Protein 1ZMB (pdb70)

Radius of gyration: 40.84 Å; Cα contacts (8 Å, |Δi|>4): 3508; chains: 6; bounding box: 86×96×125 Å

CATH classification: 3.40.50.1110 (+1 more: 6.10.170.10)

Secondary structure (DSSP, 8-state):
-EEE--BS-----B-TTS-----TTB--BTTB-----SS-SSTT--B-HHHHHHHHHHHS-SSS-EEE-----TT--GGGG-TTSHHHHHHHHHHHH---SEEEEEEEB--GGGSSSS-STTHHHHHHHHHHHHHHHTT-SSS-EEEE---TTTTTSGGGTT-TTHHHHHHHHHHHHHHSTTEEEE--TT--B-TTSSSBPHHHHHHHHHHHHHHHHHT--B-S--TTHHHHHHHHHHSPPPHHHHHHHH--TTTTSS-HHHHHHH--TTT---/-EEE--BS-----B-TTS-----TTB--BTTB-----SS-SSTT--B-HHHHHHHHHHHS-SSS-EEE-----TT--GGGG-TTSHHHHHHHHHHHH---SEEEEEEEB--GGGSSSS-STTHHHHHHHHHHHHHHHTT-SSS-EEEE---TTTTTSGGGTT-TTHHHHHHHHHHHHHHSTTEEEE--TT--B-TTSSSBPHHHHHHHHHHHHHHHHHT--B-S--TTHHHHHHHHHHSPPPHHHHHHHH--TTTTSS-HHHHHHH--TTT---/-EEE--BS-----B-GGG-----TTB--BTTB-----SS-SSTT--B-HHHHHHHHHHHS-SSS-EEE-----TT--GGGG-TTSHHHHHHHHHHHH---SEEEEEEEB--GGGSSSS-STTHHHHHHHHHHHHHHHTT-SSS-EEEE---TTTTTSGGGTT-TTHHHHHHHHHHHHHHSTTEEEE--TT--B-TTSSSBPHHHHHHHHHHHHHHHHHT--B-S--TTHHHHHHHHHHSPPPHHHHHHHH--TTTTSS-HHHHHHH--TTT---/-EEE--BS-----B-TTS-----TTB--BTTB-----SS-SSTT--B-HHHHHHHHHHHS-SSS-EEE-----TT--GGGG-TTSHHHHHHHHHHHH---SEEEEEEEB--GGGSSSS-STTHHHHHHHHHHHHHHHTT-SSS-EEEE---TTTTTSGGGTT-TTHHHHHHHHHHHHHHSTTEEEE--TT--B-TTSSSBPHHHHHHHHHHHHHHHHHT--B-S--TTHHHHHHHHHHSPPPHHHHHHHH--TTTTSS-HHHHHHH--TTT---/-EEE--BS-----B-TTS-----TTB--BTTB-----SS-SSTT--B-HHHHHHHHHHHS-SSS-EEE-----TT--GGGG-TTSHHHHHHHHHHHH---SEEEEEEEB--GGGSSSS-STTHHHHHHHHHHHHHHHTT-SSS-EEEE---TTTTTSGGGTT-TTHHHHHHHHHHHHHHSTTEEEE--TT--B-TTSSSBPHHHHHHHHHHHHHHHHHT--B-S--TTHHHHHHHHHHSPPPHHHHHHHH--TTTTSS-HHHHHHH--TTT---/-EEE--BS-----B-GGG-----TTB--BTTB-----SS-SSTT--B-HHHHHHHHHHHS-SSS-EEE-----TT--GGGG-TTSHHHHHHHHHHHH---SEEEEEEEB--GGGSSSS-STTHHHHHHHHHHHHHHHTT-SSS-EEEE---TTTTTSGGGTT-TTHHHHHHHHHHHHHHSTTEEEE--TT--B-TTSSSBPHHHHHHHHHHHHHHHHHT--B-S--TTHHHHHHHHHHSPPPHHHHHHHH--TTTTSS-HHHHHHH--TTT---

Organism: Clostridium acetobutylicum (strain ATCC 824 / DSM 792 / JCM 1419 / IAM 19013 / LMG 5710 / NBRC 13948 / NRRL B-527 / VKM B-1787 / 2291 / W) (NCBI:txid272562)

Sequence (1644 aa):
VKSFLLGQSNAGRGFINEVPIYNERIQLRNGRWQTEPINYDRPVSGISLAGSFADAWSQKNQEDIIGLIPCAEGGSSIDEWALDGVLFRHALTEAKFAESSELTGILWHQGESDSLNGNYKVYYKKLLLIIEALRKELNVPDIPIIIGGLGDFLGKERFGKGCTEYNFINKELQKFAFEQDNCYFVTASGLTCNPDGIHIDAISQRKFGLRYFEAFFNRKHVLEPLINENELLNLNYARTHTKAEKIYIKSDFALGKISYDEFTSELKINNDLEVKSFLLGQSNAGRGFINEVPIYNERIQLRNGRWQTEPINYDRPVSGISLAGSFADAWSQKNQEDIIGLIPCAEGGSSIDEWALDGVLFRHALTEAKFAESSELTGILWHQGESDSLNGNYKVYYKKLLLIIEALRKELNVPDIPIIIGGLGDFLGKERFGKGCTEYNFINKELQKFAFEQDNCYFVTASGLTCNPDGIHIDAISQRKFGLRYFEAFFNRKHVLEPLINENELLNLNYARTHTKAEKIYIKSDFALGKISYDEFTSELKINNDLEVKSFLLGQSNAGRGFINEVPIYNERIQLRNGRWQTEPINYDRPVSGISLAGSFADAWSQKNQEDIIGLIPCAEGGSSIDEWALDGVLFRHALTEAKFAESSELTGILWHQGESDSLNGNYKVYYKKLLLIIEALRKELNVPDIPIIIGGLGDFLGKERFGKGCTEYNFINKELQKFAFEQDNCYFVTASGLTCNPDGIHIDAISQRKFGLRYFEAFFNRKHVLEPLINENELLNLNYARTHTKAEKIYIKSDFALGKISYDEFTSELKINNDLEVKSFLLGQSNAGRGFINEVPIYNERIQLRNGRWQTEPINYDRPVSGISLAGSFADAWSQKNQEDIIGLIPCAEGGSSIDEWALDGVLFRHALTEAKFAESSELTGILWHQGESDSLNGNYKVYYKKLLLIIEALRKELNVPDIPIIIGGLGDFLGKERFGKGCTEYNFINKELQKFAFEQDNCYFVTASGLTCNPDGIHIDAISQRKFGLRYFEAFFNRKHVLEPLINENELLNLNYARTHTKAEKIYIKSDFALGKISYDEFTSELKINNDLEVKSFLLGQSNAGRGFINEVPIYNERIQLRNGRWQTEPINYDRPVSGISLAGSFADAWSQKNQEDIIGLIPCAEGGSSIDEWALDGVLFRHALTEAKFAESSELTGILWHQGESDSLNGNYKVYYKKLLLIIEALRKELNVPDIPIIIGGLGDFLGKERFGKGCTEYNFINKELQKFAFEQDNCYFVTASGLTCNPDGIHIDAISQRKFGLRYFEAFFNRKHVLEPLINENELLNLNYARTHTKAEKIYIKSDFALGKISYDEFTSELKINNDLEVKSFLLGQSNAGRGFINEVPIYNERIQLRNGRWQTEPINYDRPVSGISLAGSFADAWSQKNQEDIIGLIPCAEGGSSIDEWALDGVLFRHALTEAKFAESSELTGILWHQGESDSLNGNYKVYYKKLLLIIEALRKELNVPDIPIIIGGLGDFLGKERFGKGCTEYNFINKELQKFAFEQDNCYFVTASGLTCNPDGIHIDAISQRKFGLRYFEAFFNRKHVLEPLINENELLNLNYARTHTKAEKIYIKSDFALGKISYDEFTSELKINNDLE

Nearest PDB structures (foldseek):
  1zmb-assembly2_C  TM=1.004E+00  e=2.781E-54  Clostridium acetobutylicum ATCC 824
  2apj-assembly4_D  TM=8.882E-01  e=4.338E-16  Arabidopsis thaliana
  2apj-assembly3_C  TM=8.773E-01  e=2.394E-16  Arabidopsis thaliana
  7kmm-assembly2_B  TM=7.287E-01  e=2.944E-07  Xanthomonas citri pv. citri str. 306
  2plk-assembly1_A  TM=4.504E-01  e=3.111E+00  Vibrio vulnificus CMCP6

B-factor: mean 34.11, std 11.53, range [1.0, 96.58]

Solvent-accessible surface area: 66668 Å² total

Foldseek 3Di:
DAEEAEAALLLAQAAQVVDDDFDPLEWDDPLDIDDPNPQPQDVRRGAALQRLLQLLVCVVPVPHGYYYQHLYYHLDALVCCAPVHDSVVVRLVSVVSVVVHHHQEYEYEYCLNPLADDVLVCSLVSVVNSVVCCCVSVVPVARAYEYEAADPLALPDAPRVRRNNSVSNRVSLCVSQVPDHRYEYFYLPPFDADRNSGHTHNLSSNQSSVSRNVCNVVVYYHPDRDDCSPVVSVVSVPDDDDLVRQLVVLCVVVVPVDDPVVSVVSNVSVPDDD/DAEEAEAALLLAQAAQVVDDDFDPLEWDDPLDIDDPNPQPQDVRRGAALQRLLQLLVCVVPVPHGYYYQHLYYHLDALVCCAPVHDSVVVRLVSVVSVVVHHHQEYEYEYCLNPLADDVLVCSLVSVVNSVVCCCVSVVPVARAYEYEAADPLALPDAPRVRRNNSVSNRVSQCVSQVPDHRYEYFYLPPFDADNNSGHTHNLSSNQSSVSRNVCNVVVYYHPDRDDCSPVVSVVSVPDDDDLVRQLVVLCVVVVPVDDPVVSVVSNVSVPDDD/DAEEAEAALLLAQAAQVVDDDFDPLEWDDPLDIDDPNPQPQDPRRGAALQRLLQLLVCVVPVPHGYYYQHLYYHLDALVCCACVHDSVVVRLVSVVSNVVHHHQEYEYEYPLNPLADDVLVCSLVSVCNSVVCCCVSVVPVARAYEYEAADPLALPDAPRVRRNNSVSNRVSQCVSQVPDHRYEYFYLPPFDADNNSGHTHNLSSNQSSVSRNVCNVVVYYHPDRDDCSPVVSVVSVPDDDDLVRQLVVLVVVVVPVDDPVVSVVSNVSVVDDD/DAEEAEAALLLAQAAQVVDDDFDPLEWDDPLDIDDPNPQPQDVRRGAALQRLLQLLVCVVPVPHGYYYQHLYYHLDALVCCACVHDSVVVRLVSVVSVVVHHHQEYEYEYPLNPLADDVLVCSLVSVVNSVVCVCVSNVPVARAYEYEAADPLALPDAPRVRRNNSVSNRVSQCVSQVPDHRYEYFYLPPFDADNNSGHTHNLSSNQSSVSRNVCNVVVYYHPDRDDCSPVVSVVSVPDDDDLVRQLVVLVVVVVPVDDPVVSVVSNVSVPDDD/DAEEAEAALLLAQAAQVVDDAFDPLEWDDPLDIDDPNPQPQDVRRGAALVRLLQLLVCVVPVPHGYYYQHLYYHLDALVCCACVHDSVVVRLVSVVSVVVHHHQEYEYEYCLNPLADDVLVCSLVSVVNSVVCVCVSVVPVARAYEYEAADPLALPDAPRVRRNNSVSNRVSQCVSQVPDHRYEYFYLPPFDADNNSGHTHNLSSNQSSVSRNVCNVVVYYHPDRDDCSPVVSVVSVPDDDDLVRQLVVLVVVVVPVDDPVVSVVSNVSVPDDD/DAEEAEAALLLAQAAQVVDDDFDPLEWDDPLDIDDPNPQPQDPRRGAALVRLLQLLVCVVPVPHGYYYQHLYYHLDALVCCAPVHDSVVVRLVSVVSNVVHHHQEYEYEYCLNPLADDVLVCSLVSVVNSVVCCCVSVVPVARAYEYEAADPLALPDAPRVRRNNSVSNRVSQCVSQVPDHRYEYFYLPPFDADNNSGHTHNLSSNQSSVSRNVCNVVVYYHPDRDDCSPVVSVVSVPDDDDLVRQLVVLVVVVVPVDDPVVSVVSNVSVPDDD

Structure (mmCIF, N/CA/C/O backbone):
data_1ZMB
#
_entry.id   1ZMB
#
_cell.length_a   70.999
_cell.length_b   87.936
_cell.length_c   103.510
_cell.angle_alpha   106.50
_cell.angle_beta   100.22
_cell.angle_gamma   113.80
#
_symmetry.space_group_name_H-M   'P 1'
#
loop_
_entity.id
_entity.type
_entity.pdbx_description
1 polymer 'Acetylxylan esterase related enzyme'
2 water water
#
loop_
_atom_site.group_PDB
_atom_site.id
_atom_site.type_symbol
_atom_site.label_atom_id
_atom_site.label_alt_id
_atom_site.label_comp_id
_atom_site.label_asym_id
_atom_site.label_entity_id
_atom_site.label_seq_id
_atom_site.pdbx_PDB_ins_code
_atom_site.Cartn_x
_atom_site.Cartn_y
_atom_site.Cartn_z
_atom_site.occupancy
_atom_site.B_iso_or_equiv
_atom_site.auth_seq_id
_atom_site.auth_comp_id
_atom_site.auth_asym_id
_atom_site.auth_atom_id
_atom_site.pdbx_PDB_model_num
ATOM 9 N N . VAL A 1 2 ? 36.151 -24.495 46.368 1.00 49.07 2 VAL A N 1
ATOM 10 C CA . VAL A 1 2 ? 35.285 -23.516 47.024 1.00 41.84 2 VAL A CA 1
ATOM 11 C C . VAL A 1 2 ? 35.846 -22.128 46.752 1.00 37.27 2 VAL A C 1
ATOM 12 O O . VAL A 1 2 ? 37.002 -21.850 47.076 1.00 36.29 2 VAL A O 1
ATOM 16 N N . LYS A 1 3 ? 35.034 -21.273 46.138 1.00 31.93 3 LYS A N 1
ATOM 17 C CA . LYS A 1 3 ? 35.443 -19.907 45.835 1.00 27.86 3 LYS A CA 1
ATOM 18 C C . LYS A 1 3 ? 34.906 -19.032 46.938 1.00 26.15 3 LYS A C 1
ATOM 19 O O . LYS A 1 3 ? 33.701 -18.856 47.051 1.00 25.16 3 LYS A O 1
ATOM 25 N N . SER A 1 4 ? 35.799 -18.486 47.752 1.00 26.00 4 SER A N 1
ATOM 26 C CA . SER A 1 4 ? 35.388 -17.640 48.867 1.00 25.66 4 SER A CA 1
ATOM 27 C C . SER A 1 4 ? 35.391 -16.151 48.524 1.00 27.02 4 SER A C 1
ATOM 28 O O . SER A 1 4 ? 36.197 -15.681 47.714 1.00 26.38 4 SER A O 1
ATOM 31 N N . PHE A 1 5 ? 34.484 -15.422 49.167 1.00 27.54 5 PHE A N 1
ATOM 32 C CA . PHE A 1 5 ? 34.344 -13.989 48.974 1.00 27.63 5 PHE A CA 1
ATOM 33 C C . PHE A 1 5 ? 34.267 -13.291 50.327 1.00 28.78 5 PHE A C 1
ATOM 34 O O . PHE A 1 5 ? 33.344 -13.537 51.110 1.00 29.20 5 PHE A O 1
ATOM 42 N N . LEU A 1 6 ? 35.237 -12.415 50.588 1.00 28.52 6 LEU A N 1
ATOM 43 C CA . LEU A 1 6 ? 35.302 -11.672 51.839 1.00 27.00 6 LEU A CA 1
ATOM 44 C C . LEU A 1 6 ? 34.365 -10.475 51.811 1.00 26.62 6 LEU A C 1
ATOM 45 O O . LEU A 1 6 ? 34.400 -9.679 50.877 1.00 26.89 6 LEU A O 1
ATOM 58 N N . LEU A 1 8 ? 33.251 -6.979 53.532 1.00 22.17 8 LEU A N 1
ATOM 59 C CA . LEU A 1 8 ? 33.715 -5.916 54.396 1.00 21.48 8 LEU A CA 1
ATOM 60 C C . LEU A 1 8 ? 32.828 -4.695 54.286 1.00 20.59 8 LEU A C 1
ATOM 61 O O . LEU A 1 8 ? 32.186 -4.474 53.260 1.00 20.90 8 LEU A O 1
ATOM 66 N N . GLY A 1 9 ? 32.792 -3.892 55.345 1.00 21.06 9 GLY A N 1
ATOM 67 C CA . GLY A 1 9 ? 31.982 -2.688 55.305 1.00 20.23 9 GLY A CA 1
ATOM 68 C C . GLY A 1 9 ? 31.159 -2.423 56.537 1.00 20.18 9 GLY A C 1
ATOM 69 O O . GLY A 1 9 ? 31.418 -2.948 57.619 1.00 20.13 9 GLY A O 1
ATOM 70 N N . GLN A 1 10 ? 30.149 -1.592 56.340 1.00 21.59 10 GLN A N 1
ATOM 71 C CA . GLN A 1 10 ? 29.234 -1.174 57.388 1.00 22.83 10 GLN A CA 1
ATOM 72 C C . GLN A 1 10 ? 28.011 -2.086 57.430 1.00 22.47 10 GLN A C 1
ATOM 73 O O . GLN A 1 10 ? 28.031 -3.174 56.871 1.00 22.15 10 GLN A O 1
ATOM 79 N N . SER A 1 11 ? 26.946 -1.617 58.076 1.00 21.65 11 SER A N 1
ATOM 80 C CA . SER A 1 11 ? 25.736 -2.402 58.222 1.00 19.88 11 SER A CA 1
ATOM 81 C C . SER A 1 11 ? 25.026 -2.695 56.911 1.00 19.78 11 SER A C 1
ATOM 82 O O . SER A 1 11 ? 24.337 -3.705 56.787 1.00 19.76 11 SER A O 1
ATOM 85 N N . ASN A 1 12 ? 25.196 -1.824 55.927 1.00 18.91 12 ASN A N 1
ATOM 86 C CA . ASN A 1 12 ? 24.548 -2.030 54.646 1.00 18.04 12 ASN A CA 1
ATOM 87 C C . ASN A 1 12 ? 25.205 -3.149 53.829 1.00 20.30 12 ASN A C 1
ATOM 88 O O . ASN A 1 12 ? 24.687 -3.538 52.783 1.00 21.64 12 ASN A O 1
ATOM 101 N N . ALA A 1 14 ? 26.556 -5.911 55.754 1.00 19.68 14 ALA A N 1
ATOM 102 C CA . ALA A 1 14 ? 26.182 -7.026 56.601 1.00 18.75 14 ALA A CA 1
ATOM 103 C C . ALA A 1 14 ? 24.719 -7.373 56.344 1.00 18.02 14 ALA A C 1
ATOM 104 O O . ALA A 1 14 ? 24.272 -8.501 56.585 1.00 19.33 14 ALA A O 1
ATOM 106 N N . GLY A 1 15 ? 23.972 -6.386 55.871 1.00 15.98 15 GLY A N 1
ATOM 107 C CA . GLY A 1 15 ? 22.571 -6.592 55.569 1.00 14.34 15 GLY A CA 1
ATOM 108 C C . GLY A 1 15 ? 21.619 -6.339 56.709 1.00 13.57 15 GLY A C 1
ATOM 109 O O . GLY A 1 15 ? 21.754 -6.916 57.788 1.00 14.31 15 GLY A O 1
ATOM 110 N N . ARG A 1 16 ? 20.635 -5.485 56.460 1.00 14.37 16 ARG A N 1
ATOM 111 C CA . ARG A 1 16 ? 19.647 -5.142 57.481 1.00 17.06 16 ARG A CA 1
ATOM 112 C C . ARG A 1 16 ? 18.227 -5.264 56.927 1.00 17.04 16 ARG A C 1
ATOM 113 O O . ARG A 1 16 ? 17.261 -4.822 57.563 1.00 14.77 16 ARG A O 1
ATOM 121 N N . GLY A 1 17 ? 18.112 -5.858 55.738 1.00 17.80 17 GLY A N 1
ATOM 122 C CA . GLY A 1 17 ? 16.809 -6.031 55.115 1.00 16.31 17 GLY A CA 1
ATOM 123 C C . GLY A 1 17 ? 15.973 -7.007 55.908 1.00 15.62 17 GLY A C 1
ATOM 124 O O . GLY A 1 17 ? 16.515 -7.972 56.437 1.00 14.03 17 GLY A O 1
ATOM 125 N N . PHE A 1 18 ? 14.667 -6.769 56.006 1.00 16.40 18 PHE A N 1
ATOM 126 C CA . PHE A 1 18 ? 13.797 -7.670 56.767 1.00 19.50 18 PHE A CA 1
ATOM 127 C C . PHE A 1 18 ? 13.670 -9.005 56.036 1.00 21.34 18 PHE A C 1
ATOM 128 O O . PHE A 1 18 ? 13.179 -9.046 54.914 1.00 23.22 18 PHE A O 1
ATOM 136 N N . ILE A 1 19 ? 14.102 -10.097 56.662 1.00 22.81 19 ILE A N 1
ATOM 137 C CA . ILE A 1 19 ? 14.046 -11.393 55.987 1.00 26.50 19 ILE A CA 1
ATOM 138 C C . ILE A 1 19 ? 12.644 -11.903 55.605 1.00 26.87 19 ILE A C 1
ATOM 139 O O . ILE A 1 19 ? 12.528 -12.834 54.818 1.00 28.50 19 ILE A O 1
ATOM 144 N N . ASN A 1 20 ? 11.591 -11.304 56.146 1.00 26.63 20 ASN A N 1
ATOM 145 C CA . ASN A 1 20 ? 10.237 -11.741 55.837 1.00 27.01 20 ASN A CA 1
ATOM 146 C C . ASN A 1 20 ? 9.628 -11.001 54.635 1.00 27.33 20 ASN A C 1
ATOM 147 O O . ASN A 1 20 ? 8.466 -11.204 54.289 1.00 27.05 20 ASN A O 1
ATOM 152 N N . GLU A 1 21 ? 10.413 -10.150 53.991 1.00 27.16 21 GLU A N 1
ATOM 153 C CA . GLU A 1 21 ? 9.918 -9.370 52.865 1.00 26.03 21 GLU A CA 1
ATOM 154 C C . GLU A 1 21 ? 10.461 -9.848 51.530 1.00 25.87 21 GLU A C 1
ATOM 155 O O . GLU A 1 21 ? 10.104 -9.334 50.470 1.00 24.34 21 GLU A O 1
ATOM 161 N N . VAL A 1 22 ? 11.337 -10.836 51.589 1.00 25.80 22 VAL A N 1
ATOM 162 C CA . VAL A 1 22 ? 11.955 -11.355 50.392 1.00 25.24 22 VAL A CA 1
ATOM 163 C C . VAL A 1 22 ? 12.029 -12.887 50.524 1.00 26.50 22 VAL A C 1
ATOM 164 O O . VAL A 1 22 ? 12.193 -13.427 51.630 1.00 26.08 22 VAL A O 1
ATOM 168 N N . PRO A 1 23 ? 11.876 -13.608 49.402 1.00 27.31 23 PRO A N 1
ATOM 169 C CA . PRO A 1 23 ? 11.928 -15.071 49.430 1.00 27.54 23 PRO A CA 1
ATOM 170 C C . PRO A 1 23 ? 13.268 -15.625 49.893 1.00 29.62 23 PRO A C 1
ATOM 171 O O . PRO A 1 23 ? 14.326 -15.083 49.566 1.00 29.62 23 PRO A O 1
ATOM 183 N N . ILE A 1 25 ? 16.532 -17.943 50.236 1.00 33.03 25 ILE A N 1
ATOM 184 C CA . ILE A 1 25 ? 17.454 -18.521 49.271 1.00 31.79 25 ILE A CA 1
ATOM 185 C C . ILE A 1 25 ? 18.114 -19.733 49.919 1.00 33.64 25 ILE A C 1
ATOM 186 O O . ILE A 1 25 ? 18.909 -19.600 50.847 1.00 33.64 25 ILE A O 1
ATOM 191 N N . TYR A 1 26 ? 17.754 -20.922 49.442 1.00 35.40 26 TYR A N 1
ATOM 192 C CA . TYR A 1 26 ? 18.300 -22.174 49.961 1.00 35.40 26 TYR A CA 1
ATOM 193 C C . TYR A 1 26 ? 19.094 -22.831 48.842 1.00 34.37 26 TYR A C 1
ATOM 194 O O . TYR A 1 26 ? 18.537 -23.522 47.989 1.00 33.90 26 TYR A O 1
ATOM 203 N N . ASN A 1 27 ? 20.399 -22.611 48.848 1.00 32.67 27 ASN A N 1
ATOM 204 C CA . ASN A 1 27 ? 21.258 -23.164 47.819 1.00 31.39 27 ASN A CA 1
ATOM 205 C C . ASN A 1 27 ? 22.373 -23.942 48.484 1.00 30.59 27 ASN A C 1
ATOM 206 O O . ASN A 1 27 ? 23.251 -23.354 49.094 1.00 33.11 27 ASN A O 1
ATOM 211 N N . GLU A 1 28 ? 22.347 -25.260 48.359 1.00 29.58 28 GLU A N 1
ATOM 212 C CA . GLU A 1 28 ? 23.365 -26.100 48.980 1.00 28.13 28 GLU A CA 1
ATOM 213 C C . GLU A 1 28 ? 24.763 -25.850 48.425 1.00 25.97 28 GLU A C 1
ATOM 214 O O . GLU A 1 28 ? 25.749 -26.372 48.940 1.00 25.11 28 GLU A O 1
ATOM 220 N N . ARG A 1 29 ? 24.837 -25.060 47.365 1.00 24.80 29 ARG A N 1
ATOM 221 C CA . ARG A 1 29 ? 26.103 -24.754 46.722 1.00 23.67 29 ARG A CA 1
ATOM 222 C C . ARG A 1 29 ? 26.611 -23.374 47.163 1.00 23.27 29 ARG A C 1
ATOM 223 O O . ARG A 1 29 ? 27.652 -22.890 46.703 1.00 21.45 29 ARG A O 1
ATOM 231 N N . ILE A 1 30 ? 25.846 -22.736 48.047 1.00 22.71 30 ILE A N 1
ATOM 232 C CA . ILE A 1 30 ? 26.228 -21.449 48.622 1.00 21.97 30 ILE A CA 1
ATOM 233 C C . ILE A 1 30 ? 26.487 -21.696 50.102 1.00 21.11 30 ILE A C 1
ATOM 234 O O . ILE A 1 30 ? 25.625 -22.217 50.804 1.00 20.46 30 ILE A O 1
ATOM 239 N N . GLN A 1 31 ? 27.676 -21.337 50.569 1.00 22.30 31 GLN A N 1
ATOM 240 C CA . GLN A 1 31 ? 28.038 -21.525 51.975 1.00 22.09 31 GLN A CA 1
ATOM 241 C C . GLN A 1 31 ? 28.565 -20.281 52.699 1.00 22.04 31 GLN A C 1
ATOM 242 O O . GLN A 1 31 ? 28.978 -19.301 52.070 1.00 19.58 31 GLN A O 1
ATOM 256 N N . LEU A 1 33 ? 30.909 -18.856 56.317 1.00 23.52 33 LEU A N 1
ATOM 257 C CA . LEU A 1 33 ? 31.933 -19.267 57.279 1.00 21.52 33 LEU A CA 1
ATOM 258 C C . LEU A 1 33 ? 31.467 -19.150 58.731 1.00 21.20 33 LEU A C 1
ATOM 259 O O . LEU A 1 33 ? 31.194 -18.055 59.189 1.00 24.06 33 LEU A O 1
ATOM 264 N N . ARG A 1 34 ? 31.363 -20.276 59.437 1.00 21.19 34 ARG A N 1
ATOM 265 C CA . ARG A 1 34 ? 30.956 -20.307 60.851 1.00 20.33 34 ARG A CA 1
ATOM 266 C C . ARG A 1 34 ? 32.148 -20.787 61.683 1.00 22.45 34 ARG A C 1
ATOM 267 O O . ARG A 1 34 ? 32.592 -21.931 61.576 1.00 20.35 34 ARG A O 1
ATOM 275 N N . ASN A 1 35 ? 32.626 -19.901 62.543 1.00 24.61 35 ASN A N 1
ATOM 276 C CA . ASN A 1 35 ? 33.786 -20.153 63.374 1.00 25.87 35 ASN A CA 1
ATOM 277 C C . ASN A 1 35 ? 34.873 -20.984 62.680 1.00 23.65 35 ASN A C 1
ATOM 278 O O . ASN A 1 35 ? 35.209 -22.089 63.091 1.00 21.80 35 ASN A O 1
ATOM 283 N N . GLY A 1 36 ? 35.412 -20.399 61.612 1.00 22.66 36 GLY A N 1
ATOM 284 C CA . GLY A 1 36 ? 36.485 -21.013 60.856 1.00 21.92 36 GLY A CA 1
ATOM 285 C C . GLY A 1 36 ? 36.199 -21.960 59.702 1.00 20.81 36 GLY A C 1
ATOM 286 O O . GLY A 1 36 ? 37.042 -22.101 58.819 1.00 19.86 36 GLY A O 1
ATOM 287 N N . ARG A 1 37 ? 35.043 -22.612 59.688 1.00 19.63 37 ARG A N 1
ATOM 288 C CA . ARG A 1 37 ? 34.750 -23.545 58.614 1.00 19.03 37 ARG A CA 1
ATOM 289 C C . ARG A 1 37 ? 33.462 -23.277 57.847 1.00 18.68 37 ARG A C 1
ATOM 290 O O . ARG A 1 37 ? 32.670 -22.411 58.221 1.00 19.16 37 ARG A O 1
ATOM 298 N N . TRP A 1 38 ? 33.266 -24.006 56.751 1.00 19.42 38 TRP A N 1
ATOM 299 C CA . TRP A 1 38 ? 32.080 -23.804 55.922 1.00 17.64 38 TRP A CA 1
ATOM 300 C C . TRP A 1 38 ? 30.823 -24.510 56.387 1.00 17.71 38 TRP A C 1
ATOM 301 O O . TRP A 1 38 ? 30.864 -25.648 56.829 1.00 17.16 38 TRP A O 1
ATOM 312 N N . GLN A 1 39 ? 29.707 -23.808 56.264 1.00 19.03 39 GLN A N 1
ATOM 313 C CA . GLN A 1 39 ? 28.418 -24.319 56.665 1.00 22.23 39 GLN A CA 1
ATOM 314 C C . GLN A 1 39 ? 27.464 -23.813 55.602 1.00 24.62 39 GLN A C 1
ATOM 315 O O . GLN A 1 39 ? 27.751 -22.820 54.952 1.00 25.95 39 GLN A O 1
ATOM 337 N N . THR A 1 42 ? 22.627 -19.529 55.223 1.00 24.81 42 THR A N 1
ATOM 338 C CA . THR A 1 42 ? 21.262 -19.263 55.676 1.00 22.56 42 THR A CA 1
ATOM 339 C C . THR A 1 42 ? 21.290 -17.863 56.279 1.00 22.39 42 THR A C 1
ATOM 340 O O . THR A 1 42 ? 21.988 -17.639 57.263 1.00 23.26 42 THR A O 1
ATOM 344 N N . GLU A 1 43 ? 20.546 -16.931 55.691 1.00 21.42 43 GLU A N 1
ATOM 345 C CA . GLU A 1 43 ? 20.505 -15.555 56.184 1.00 19.44 43 GLU A CA 1
ATOM 346 C C . GLU A 1 43 ? 19.841 -15.551 57.558 1.00 19.22 43 GLU A C 1
ATOM 347 O O . GLU A 1 43 ? 18.893 -16.307 57.792 1.00 19.63 43 GLU A O 1
ATOM 353 N N . PRO A 1 44 ? 20.312 -14.690 58.481 1.00 18.77 44 PRO A N 1
ATOM 354 C CA . PRO A 1 44 ? 21.407 -13.709 58.398 1.00 18.62 44 PRO A CA 1
ATOM 355 C C . PRO A 1 44 ? 22.788 -14.285 58.167 1.00 17.20 44 PRO A C 1
ATOM 356 O O . PRO A 1 44 ? 23.253 -15.107 58.938 1.00 18.61 44 PRO A O 1
ATOM 360 N N . ILE A 1 45 ? 23.456 -13.828 57.120 1.00 15.98 45 ILE A N 1
ATOM 361 C CA . ILE A 1 45 ? 24.790 -14.308 56.821 1.00 15.05 45 ILE A CA 1
ATOM 362 C C . ILE A 1 45 ? 25.826 -13.644 57.730 1.00 15.98 45 ILE A C 1
ATOM 363 O O . ILE A 1 45 ? 26.663 -14.313 58.319 1.00 16.57 45 ILE A O 1
ATOM 368 N N . ASN A 1 46 ? 25.745 -12.322 57.834 1.00 16.88 46 ASN A N 1
ATOM 369 C CA . ASN A 1 46 ? 26.664 -11.508 58.615 1.00 17.29 46 ASN A CA 1
ATOM 370 C C . ASN A 1 46 ? 25.978 -11.113 59.929 1.00 16.11 46 ASN A C 1
ATOM 371 O O . ASN A 1 46 ? 25.513 -9.987 60.079 1.00 16.11 46 ASN A O 1
ATOM 376 N N . TYR A 1 47 ? 25.916 -12.034 60.882 1.00 13.91 47 TYR A N 1
ATOM 377 C CA . TYR A 1 47 ? 25.238 -11.765 62.151 1.00 14.29 47 TYR A CA 1
ATOM 378 C C . TYR A 1 47 ? 26.066 -10.933 63.161 1.00 16.03 47 TYR A C 1
ATOM 379 O O . TYR A 1 47 ? 26.455 -11.444 64.221 1.00 15.39 47 TYR A O 1
ATOM 388 N N . ASP A 1 48 ? 26.320 -9.662 62.846 1.00 15.50 48 ASP A N 1
ATOM 389 C CA . ASP A 1 48 ? 27.114 -8.798 63.726 1.00 16.38 48 ASP A CA 1
ATOM 390 C C . ASP A 1 48 ? 26.253 -8.159 64.798 1.00 16.44 48 ASP A C 1
ATOM 391 O O . ASP A 1 48 ? 26.757 -7.664 65.792 1.00 18.31 48 ASP A O 1
ATOM 396 N N . ARG A 1 49 ? 24.949 -8.184 64.579 1.00 16.84 49 ARG A N 1
ATOM 397 C CA . ARG A 1 49 ? 23.995 -7.615 65.507 1.00 18.68 49 ARG A CA 1
ATOM 398 C C . ARG A 1 49 ? 22.764 -8.491 65.503 1.00 19.45 49 ARG A C 1
ATOM 399 O O . ARG A 1 49 ? 22.474 -9.162 64.515 1.00 19.78 49 ARG A O 1
ATOM 407 N N . PRO A 1 50 ? 22.018 -8.499 66.614 1.00 19.76 50 PRO A N 1
ATOM 408 C CA . PRO A 1 50 ? 20.818 -9.324 66.666 1.00 19.31 50 PRO A CA 1
ATOM 409 C C . PRO A 1 50 ? 19.801 -8.846 65.644 1.00 18.69 50 PRO A C 1
ATOM 410 O O . PRO A 1 50 ? 18.785 -9.487 65.460 1.00 20.91 50 PRO A O 1
ATOM 414 N N . VAL A 1 51 ? 20.072 -7.727 64.979 1.00 17.33 51 VAL A N 1
ATOM 415 C CA . VAL A 1 51 ? 19.141 -7.223 63.979 1.00 16.45 51 VAL A CA 1
ATOM 416 C C . VAL A 1 51 ? 19.579 -7.499 62.553 1.00 16.22 51 VAL A C 1
ATOM 417 O O . VAL A 1 51 ? 18.941 -7.047 61.613 1.00 19.24 51 VAL A O 1
ATOM 421 N N . SER A 1 52 ? 20.669 -8.226 62.376 1.00 17.49 52 SER A N 1
ATOM 422 C CA . SER A 1 52 ? 21.134 -8.545 61.025 1.00 20.08 52 SER A CA 1
ATOM 423 C C . SER A 1 52 ? 20.052 -9.285 60.208 1.00 20.23 52 SER A C 1
ATOM 424 O O . SER A 1 52 ? 19.364 -10.173 60.714 1.00 20.38 52 SER A O 1
ATOM 427 N N . GLY A 1 53 ? 19.894 -8.895 58.949 1.00 20.65 53 GLY A N 1
ATOM 428 C CA . GLY A 1 53 ? 18.911 -9.537 58.095 1.00 20.93 53 GLY A CA 1
ATOM 429 C C . GLY A 1 53 ? 19.396 -9.840 56.687 1.00 20.91 53 GLY A C 1
ATOM 430 O O . GLY A 1 53 ? 20.466 -10.420 56.490 1.00 22.56 53 GLY A O 1
ATOM 431 N N . ILE A 1 54 ? 18.617 -9.429 55.694 1.00 21.14 54 ILE A N 1
ATOM 432 C CA . ILE A 1 54 ? 18.973 -9.690 54.302 1.00 20.62 54 ILE A CA 1
ATOM 433 C C . ILE A 1 54 ? 20.176 -8.912 53.837 1.00 20.19 54 ILE A C 1
ATOM 434 O O . ILE A 1 54 ? 20.221 -7.703 53.956 1.00 20.06 54 ILE A O 1
ATOM 439 N N . SER A 1 55 ? 21.141 -9.628 53.286 1.00 20.95 55 SER A N 1
ATOM 440 C CA . SER A 1 55 ? 22.357 -9.025 52.775 1.00 22.17 55 SER A CA 1
ATOM 441 C C . SER A 1 55 ? 22.376 -9.073 51.230 1.00 24.99 55 SER A C 1
ATOM 442 O O . SER A 1 55 ? 21.622 -9.828 50.616 1.00 25.37 55 SER A O 1
ATOM 445 N N . LEU A 1 56 ? 23.240 -8.274 50.606 1.00 25.89 56 LEU A N 1
ATOM 446 C CA . LEU A 1 56 ? 23.354 -8.248 49.149 1.00 24.65 56 LEU A CA 1
ATOM 447 C C . LEU A 1 56 ? 24.181 -9.434 48.689 1.00 24.29 56 LEU A C 1
ATOM 448 O O . LEU A 1 56 ? 24.189 -9.771 47.509 1.00 24.45 56 LEU A O 1
ATOM 453 N N . ALA A 1 57 ? 24.872 -10.065 49.630 1.00 23.87 57 ALA A N 1
ATOM 454 C CA . ALA A 1 57 ? 25.710 -11.208 49.304 1.00 23.69 57 ALA A CA 1
ATOM 455 C C . ALA A 1 57 ? 24.854 -12.433 49.016 1.00 23.41 57 ALA A C 1
ATOM 456 O O . ALA A 1 57 ? 25.335 -13.414 48.453 1.00 22.05 57 ALA A O 1
ATOM 458 N N . GLY A 1 58 ? 23.589 -12.380 49.416 1.00 23.25 58 GLY A N 1
ATOM 459 C CA . GLY A 1 58 ? 22.705 -13.506 49.168 1.00 23.47 58 GLY A CA 1
ATOM 460 C C . GLY A 1 58 ? 22.416 -13.677 47.682 1.00 23.05 58 GLY A C 1
ATOM 461 O O . GLY A 1 58 ? 22.680 -14.723 47.106 1.00 22.85 58 GLY A O 1
ATOM 462 N N . SER A 1 59 ? 21.878 -12.643 47.051 1.00 22.18 59 SER A N 1
ATOM 463 C CA . SER A 1 59 ? 21.577 -12.746 45.652 1.00 21.82 59 SER A CA 1
ATOM 464 C C . SER A 1 59 ? 22.874 -12.818 44.860 1.00 22.38 59 SER A C 1
ATOM 465 O O . SER A 1 59 ? 22.913 -13.418 43.790 1.00 23.00 59 SER A O 1
ATOM 468 N N . PHE A 1 60 ? 23.945 -12.222 45.376 1.00 21.51 60 PHE A N 1
ATOM 469 C CA . PHE A 1 60 ? 25.226 -12.258 44.673 1.00 19.31 60 PHE A CA 1
ATOM 470 C C . PHE A 1 60 ? 25.675 -13.696 44.477 1.00 19.65 60 PHE A C 1
ATOM 471 O O . PHE A 1 60 ? 26.133 -14.061 43.400 1.00 18.95 60 PHE A O 1
ATOM 479 N N . ALA A 1 61 ? 25.549 -14.490 45.543 1.00 19.91 61 ALA A N 1
ATOM 480 C CA . ALA A 1 61 ? 25.944 -15.886 45.540 1.00 19.59 61 ALA A CA 1
ATOM 481 C C . ALA A 1 61 ? 24.982 -16.731 44.701 1.00 21.14 61 ALA A C 1
ATOM 482 O O . ALA A 1 61 ? 25.401 -17.623 43.978 1.00 21.62 61 ALA A O 1
ATOM 484 N N . ASP A 1 62 ? 23.694 -16.448 44.804 1.00 23.08 62 ASP A N 1
ATOM 485 C CA . ASP A 1 62 ? 22.693 -17.180 44.056 1.00 25.75 62 ASP A CA 1
ATOM 486 C C . ASP A 1 62 ? 22.956 -17.017 42.551 1.00 28.37 62 ASP A C 1
ATOM 487 O O . ASP A 1 62 ? 22.878 -17.993 41.788 1.00 28.82 62 ASP A O 1
ATOM 492 N N . ALA A 1 63 ? 23.278 -15.789 42.136 1.00 27.92 63 ALA A N 1
ATOM 493 C CA . ALA A 1 63 ? 23.555 -15.487 40.738 1.00 27.29 63 ALA A CA 1
ATOM 494 C C . ALA A 1 63 ? 24.879 -16.097 40.320 1.00 28.79 63 ALA A C 1
ATOM 495 O O . ALA A 1 63 ? 25.085 -16.462 39.160 1.00 29.93 63 ALA A O 1
ATOM 497 N N . TRP A 1 64 ? 25.781 -16.208 41.276 1.00 28.80 64 TRP A N 1
ATOM 498 C CA . TRP A 1 64 ? 27.084 -16.764 40.997 1.00 29.17 64 TRP A CA 1
ATOM 499 C C . TRP A 1 64 ? 26.973 -18.260 40.784 1.00 30.31 64 TRP A C 1
ATOM 500 O O . TRP A 1 64 ? 27.652 -18.821 39.931 1.00 31.46 64 TRP A O 1
ATOM 511 N N . SER A 1 65 ? 26.121 -18.907 41.566 1.00 30.53 65 SER A N 1
ATOM 512 C CA . SER A 1 65 ? 25.962 -20.347 41.457 1.00 32.69 65 SER A CA 1
ATOM 513 C C . SER A 1 65 ? 25.309 -20.762 40.135 1.00 34.63 65 SER A C 1
ATOM 514 O O . SER A 1 65 ? 25.456 -21.900 39.699 1.00 34.50 65 SER A O 1
ATOM 517 N N . GLN A 1 66 ? 24.592 -19.838 39.506 1.00 35.73 66 GLN A N 1
ATOM 518 C CA . GLN A 1 66 ? 23.925 -20.119 38.250 1.00 36.55 66 GLN A CA 1
ATOM 519 C C . GLN A 1 66 ? 24.865 -20.033 37.061 1.00 35.85 66 GLN A C 1
ATOM 520 O O . GLN A 1 66 ? 24.597 -20.603 36.012 1.00 36.93 66 GLN A O 1
ATOM 526 N N . LYS A 1 67 ? 25.970 -19.322 37.232 1.00 35.49 67 LYS A N 1
ATOM 527 C CA . LYS A 1 67 ? 26.964 -19.175 36.184 1.00 35.12 67 LYS A CA 1
ATOM 528 C C . LYS A 1 67 ? 28.114 -20.139 36.425 1.00 36.42 67 LYS A C 1
ATOM 529 O O . LYS A 1 67 ? 29.073 -20.174 35.659 1.00 36.93 67 LYS A O 1
ATOM 535 N N . ASN A 1 68 ? 28.023 -20.908 37.505 1.00 37.17 68 ASN A N 1
ATOM 536 C CA . ASN A 1 68 ? 29.051 -21.879 37.855 1.00 38.06 68 ASN A CA 1
ATOM 537 C C . ASN A 1 68 ? 28.367 -23.047 38.543 1.00 39.26 68 ASN A C 1
ATOM 538 O O . ASN A 1 68 ? 28.423 -23.178 39.771 1.00 38.47 68 ASN A O 1
ATOM 543 N N . GLN A 1 69 ? 27.705 -23.889 37.749 1.00 39.99 69 GLN A N 1
ATOM 544 C CA . GLN A 1 69 ? 27.004 -25.054 38.284 1.00 39.86 69 GLN A CA 1
ATOM 545 C C . GLN A 1 69 ? 27.942 -26.068 38.920 1.00 39.67 69 GLN A C 1
ATOM 546 O O . GLN A 1 69 ? 27.488 -26.981 39.600 1.00 39.41 69 GLN A O 1
ATOM 552 N N . GLU A 1 70 ? 29.242 -25.913 38.711 1.00 40.30 70 GLU A N 1
ATOM 553 C CA . GLU A 1 70 ? 30.186 -26.875 39.254 1.00 41.87 70 GLU A CA 1
ATOM 554 C C . GLU A 1 70 ? 30.720 -26.608 40.653 1.00 41.65 70 GLU A C 1
ATOM 555 O O . GLU A 1 70 ? 30.686 -27.489 41.513 1.00 42.95 70 GLU A O 1
ATOM 561 N N . ASP A 1 71 ? 31.201 -25.395 40.893 1.00 40.23 71 ASP A N 1
ATOM 562 C CA . ASP A 1 71 ? 31.771 -25.061 42.190 1.00 37.55 71 ASP A CA 1
ATOM 563 C C . ASP A 1 71 ? 30.803 -24.533 43.236 1.00 35.49 71 ASP A C 1
ATOM 564 O O . ASP A 1 71 ? 29.610 -24.353 42.981 1.00 35.36 71 ASP A O 1
ATOM 569 N N . ILE A 1 72 ? 31.330 -24.301 44.430 1.00 33.13 72 ILE A N 1
ATOM 570 C CA . ILE A 1 72 ? 30.517 -23.783 45.520 1.00 30.84 72 ILE A CA 1
ATOM 571 C C . ILE A 1 72 ? 31.102 -22.442 45.967 1.00 28.15 72 ILE A C 1
ATOM 572 O O . ILE A 1 72 ? 32.322 -22.276 46.026 1.00 28.21 72 ILE A O 1
ATOM 577 N N . ILE A 1 73 ? 30.234 -21.478 46.253 1.00 25.30 73 ILE A N 1
ATOM 578 C CA . ILE A 1 73 ? 30.687 -20.161 46.682 1.00 23.04 73 ILE A CA 1
ATOM 579 C C . ILE A 1 73 ? 30.624 -20.005 48.200 1.00 22.18 73 ILE A C 1
ATOM 580 O O . ILE A 1 73 ? 29.602 -20.261 48.831 1.00 20.37 73 ILE A O 1
ATOM 585 N N . GLY A 1 74 ? 31.748 -19.613 48.784 1.00 22.25 74 GLY A N 1
ATOM 586 C CA . GLY A 1 74 ? 31.811 -19.426 50.221 1.00 22.01 74 GLY A CA 1
ATOM 587 C C . GLY A 1 74 ? 31.835 -17.959 50.601 1.00 21.41 74 GLY A C 1
ATOM 588 O O . GLY A 1 74 ? 32.608 -17.170 50.048 1.00 21.13 74 GLY A O 1
ATOM 589 N N . LEU A 1 75 ? 30.968 -17.584 51.535 1.00 20.41 75 LEU A N 1
ATOM 590 C CA . LEU A 1 75 ? 30.898 -16.199 52.007 1.00 18.76 75 LEU A CA 1
ATOM 591 C C . LEU A 1 75 ? 31.607 -16.058 53.354 1.00 19.19 75 LEU A C 1
ATOM 592 O O . LEU A 1 75 ? 31.452 -16.908 54.235 1.00 20.12 75 LEU A O 1
ATOM 597 N N . ILE A 1 76 ? 32.400 -14.997 53.490 1.00 18.79 76 ILE A N 1
ATOM 598 C CA . ILE A 1 76 ? 33.143 -14.702 54.722 1.00 19.41 76 ILE A CA 1
ATOM 599 C C . ILE A 1 76 ? 32.597 -13.385 55.283 1.00 19.11 76 ILE A C 1
ATOM 600 O O . ILE A 1 76 ? 32.980 -12.315 54.821 1.00 18.90 76 ILE A O 1
ATOM 605 N N . PRO A 1 77 ? 31.682 -13.451 56.269 1.00 18.40 77 PRO A N 1
ATOM 606 C CA . PRO A 1 77 ? 31.049 -12.286 56.911 1.00 17.90 77 PRO A CA 1
ATOM 607 C C . PRO A 1 77 ? 31.957 -11.529 57.885 1.00 18.10 77 PRO A C 1
ATOM 608 O O . PRO A 1 77 ? 32.257 -12.016 58.981 1.00 16.58 77 PRO A O 1
ATOM 612 N N . CYS A 1 78 ? 32.383 -10.336 57.490 1.00 17.03 78 CYS A N 1
ATOM 613 C CA . CYS A 1 78 ? 33.258 -9.547 58.335 1.00 17.82 78 CYS A CA 1
ATOM 614 C C . CYS A 1 78 ? 32.871 -8.079 58.370 1.00 17.45 78 CYS A C 1
ATOM 615 O O . CYS A 1 78 ? 33.722 -7.225 58.576 1.00 18.09 78 CYS A O 1
ATOM 618 N N . ALA A 1 79 ? 31.590 -7.793 58.175 1.00 18.37 79 ALA A N 1
ATOM 619 C CA . ALA A 1 79 ? 31.092 -6.416 58.169 1.00 20.73 79 ALA A CA 1
ATOM 620 C C . ALA A 1 79 ? 30.648 -6.011 59.573 1.00 21.95 79 ALA A C 1
ATOM 621 O O . ALA A 1 79 ? 30.034 -6.813 60.278 1.00 23.45 79 ALA A O 1
ATOM 623 N N . GLU A 1 80 ? 30.969 -4.781 59.983 1.00 22.66 80 GLU A N 1
ATOM 624 C CA . GLU A 1 80 ? 30.588 -4.284 61.311 1.00 22.61 80 GLU A CA 1
ATOM 625 C C . GLU A 1 80 ? 29.681 -3.079 61.194 1.00 21.68 80 GLU A C 1
ATOM 626 O O . GLU A 1 80 ? 30.026 -2.099 60.543 1.00 22.74 80 GLU A O 1
ATOM 632 N N . GLY A 1 81 ? 28.516 -3.148 61.820 1.00 20.40 81 GLY A N 1
ATOM 633 C CA . GLY A 1 81 ? 27.601 -2.024 61.756 1.00 20.26 81 GLY A CA 1
ATOM 634 C C . GLY A 1 81 ? 28.155 -0.794 62.450 1.00 18.71 81 GLY A C 1
ATOM 635 O O . GLY A 1 81 ? 28.833 -0.912 63.465 1.00 18.07 81 GLY A O 1
ATOM 636 N N . GLY A 1 82 ? 27.871 0.383 61.902 1.00 19.36 82 GLY A N 1
ATOM 637 C CA . GLY A 1 82 ? 28.350 1.619 62.495 1.00 18.36 82 GLY A CA 1
ATOM 638 C C . GLY A 1 82 ? 29.836 1.883 62.351 1.00 18.40 82 GLY A C 1
ATOM 639 O O . GLY A 1 82 ? 30.300 2.941 62.737 1.00 19.68 82 GLY A O 1
ATOM 640 N N . SER A 1 83 ? 30.588 0.938 61.805 1.00 19.30 83 SER A N 1
ATOM 641 C CA . SER A 1 83 ? 32.016 1.132 61.649 1.00 20.10 83 SER A CA 1
ATOM 642 C C . SER A 1 83 ? 32.295 2.211 60.618 1.00 21.04 83 SER A C 1
ATOM 643 O O . SER A 1 83 ? 31.564 2.356 59.647 1.00 23.39 83 SER A O 1
ATOM 646 N N . SER A 1 84 ? 33.354 2.977 60.838 1.00 21.69 84 SER A N 1
ATOM 647 C CA . SER A 1 84 ? 33.730 4.038 59.921 1.00 21.26 84 SER A CA 1
ATOM 648 C C . SER A 1 84 ? 35.053 3.657 59.299 1.00 21.36 84 SER A C 1
ATOM 649 O O . SER A 1 84 ? 35.735 2.754 59.773 1.00 19.41 84 SER A O 1
ATOM 652 N N . ILE A 1 85 ? 35.432 4.370 58.251 1.00 23.11 85 ILE A N 1
ATOM 653 C CA . ILE A 1 85 ? 36.678 4.080 57.580 1.00 24.50 85 ILE A CA 1
ATOM 654 C C . ILE A 1 85 ? 37.841 4.050 58.580 1.00 25.93 85 ILE A C 1
ATOM 655 O O . ILE A 1 85 ? 38.754 3.245 58.440 1.00 28.66 85 ILE A O 1
ATOM 660 N N . ASP A 1 86 ? 37.801 4.901 59.604 1.00 27.79 86 ASP A N 1
ATOM 661 C CA . ASP A 1 86 ? 38.872 4.929 60.606 1.00 28.45 86 ASP A CA 1
ATOM 662 C C . ASP A 1 86 ? 38.896 3.672 61.460 1.00 27.35 86 ASP A C 1
ATOM 663 O O . ASP A 1 86 ? 39.955 3.205 61.877 1.00 28.33 86 ASP A O 1
ATOM 668 N N . GLU A 1 87 ? 37.725 3.127 61.736 1.00 25.90 87 GLU A N 1
ATOM 669 C CA . GLU A 1 87 ? 37.655 1.909 62.515 1.00 24.27 87 GLU A CA 1
ATOM 670 C C . GLU A 1 87 ? 38.200 0.754 61.688 1.00 23.83 87 GLU A C 1
ATOM 671 O O . GLU A 1 87 ? 38.543 -0.288 62.237 1.00 24.59 87 GLU A O 1
ATOM 677 N N . TRP A 1 88 ? 38.292 0.936 60.372 1.00 23.05 88 TRP A N 1
ATOM 678 C CA . TRP A 1 88 ? 38.821 -0.117 59.507 1.00 23.63 88 TRP A CA 1
ATOM 679 C C . TRP A 1 88 ? 40.317 -0.016 59.241 1.00 25.71 88 TRP A C 1
ATOM 680 O O . TRP A 1 88 ? 40.830 -0.672 58.336 1.00 27.98 88 TRP A O 1
ATOM 691 N N . ALA A 1 89 ? 41.014 0.801 60.025 1.00 25.49 89 ALA A N 1
ATOM 692 C CA . ALA A 1 89 ? 42.456 0.984 59.869 1.00 25.41 89 ALA A CA 1
ATOM 693 C C . ALA A 1 89 ? 43.203 -0.338 60.002 1.00 26.02 89 ALA A C 1
ATOM 694 O O . ALA A 1 89 ? 42.772 -1.225 60.731 1.00 26.44 89 ALA A O 1
ATOM 696 N N . LEU A 1 90 ? 44.333 -0.464 59.314 1.00 25.73 90 LEU A N 1
ATOM 697 C CA . LEU A 1 90 ? 45.119 -1.692 59.366 1.00 25.44 90 LEU A CA 1
ATOM 698 C C . LEU A 1 90 ? 45.356 -2.212 60.775 1.00 25.66 90 LEU A C 1
ATOM 699 O O . LEU A 1 90 ? 45.258 -3.408 61.021 1.00 26.09 90 LEU A O 1
ATOM 704 N N . ASP A 1 91 ? 45.696 -1.319 61.696 1.00 26.19 91 ASP A N 1
ATOM 705 C CA . ASP A 1 91 ? 45.964 -1.724 63.073 1.00 27.66 91 ASP A CA 1
ATOM 706 C C . ASP A 1 91 ? 44.684 -2.051 63.816 1.00 27.91 91 ASP A C 1
ATOM 707 O O . ASP A 1 91 ? 44.713 -2.690 64.866 1.00 27.76 91 ASP A O 1
ATOM 712 N N . GLY A 1 92 ? 43.561 -1.610 63.256 1.00 29.42 92 GLY A N 1
ATOM 713 C CA . GLY A 1 92 ? 42.257 -1.852 63.860 1.00 30.49 92 GLY A CA 1
ATOM 714 C C . GLY A 1 92 ? 41.971 -3.301 64.225 1.00 30.05 92 GLY A C 1
ATOM 715 O O . GLY A 1 92 ? 42.648 -4.215 63.759 1.00 30.94 92 GLY A O 1
ATOM 716 N N . VAL A 1 93 ? 40.959 -3.513 65.059 1.00 29.10 93 VAL A N 1
ATOM 717 C CA . VAL A 1 93 ? 40.617 -4.859 65.477 1.00 29.71 93 VAL A CA 1
ATOM 718 C C . VAL A 1 93 ? 39.697 -5.517 64.468 1.00 29.67 93 VAL A C 1
ATOM 719 O O . VAL A 1 93 ? 39.836 -6.697 64.185 1.00 29.90 93 VAL A O 1
ATOM 723 N N . LEU A 1 94 ? 38.767 -4.760 63.904 1.00 29.48 94 LEU A N 1
ATOM 724 C CA . LEU A 1 94 ? 37.867 -5.370 62.961 1.00 28.49 94 LEU A CA 1
ATOM 725 C C . LEU A 1 94 ? 38.498 -5.570 61.590 1.00 28.81 94 LEU A C 1
ATOM 726 O O . LEU A 1 94 ? 37.891 -6.168 60.703 1.00 31.68 94 LEU A O 1
ATOM 731 N N . PHE A 1 95 ? 39.723 -5.083 61.419 1.00 27.03 95 PHE A N 1
ATOM 732 C CA . PHE A 1 95 ? 40.433 -5.284 60.160 1.00 25.00 95 PHE A CA 1
ATOM 733 C C . PHE A 1 95 ? 41.318 -6.504 60.360 1.00 25.39 95 PHE A C 1
ATOM 734 O O . PHE A 1 95 ? 41.437 -7.346 59.474 1.00 25.81 95 PHE A O 1
ATOM 742 N N . ARG A 1 96 ? 41.945 -6.590 61.530 1.00 25.07 96 ARG A N 1
ATOM 743 C CA . ARG A 1 96 ? 42.811 -7.719 61.833 1.00 25.00 96 ARG A CA 1
ATOM 744 C C . ARG A 1 96 ? 41.963 -8.966 62.032 1.00 25.00 96 ARG A C 1
ATOM 745 O O . ARG A 1 96 ? 42.437 -10.086 61.846 1.00 26.29 96 ARG A O 1
ATOM 753 N N . HIS A 1 97 ? 40.706 -8.768 62.411 1.00 24.85 97 HIS A N 1
ATOM 754 C CA . HIS A 1 97 ? 39.805 -9.889 62.608 1.00 25.03 97 HIS A CA 1
ATOM 755 C C . HIS A 1 97 ? 39.339 -10.389 61.239 1.00 25.01 97 HIS A C 1
ATOM 756 O O . HIS A 1 97 ? 39.128 -11.578 61.052 1.00 25.08 97 HIS A O 1
ATOM 763 N N . ALA A 1 98 ? 39.194 -9.472 60.286 1.00 25.55 98 ALA A N 1
ATOM 764 C CA . ALA A 1 98 ? 38.785 -9.836 58.941 1.00 25.76 98 ALA A CA 1
ATOM 765 C C . ALA A 1 98 ? 39.907 -10.660 58.312 1.00 26.86 98 ALA A C 1
ATOM 766 O O . ALA A 1 98 ? 39.658 -11.668 57.640 1.00 28.22 98 ALA A O 1
ATOM 768 N N . LEU A 1 99 ? 41.149 -10.244 58.538 1.00 26.59 99 LEU A N 1
ATOM 769 C CA . LEU A 1 99 ? 42.285 -10.980 57.997 1.00 26.33 99 LEU A CA 1
ATOM 770 C C . LEU A 1 99 ? 42.293 -12.403 58.513 1.00 26.04 99 LEU A C 1
ATOM 771 O O . LEU A 1 99 ? 42.395 -13.349 57.728 1.00 27.62 99 LEU A O 1
ATOM 776 N N . THR A 1 100 ? 42.185 -12.565 59.831 1.00 25.12 100 THR A N 1
ATOM 777 C CA . THR A 1 100 ? 42.202 -13.911 60.402 1.00 25.21 100 THR A CA 1
ATOM 778 C C . THR A 1 100 ? 41.046 -14.757 59.853 1.00 24.68 100 THR A C 1
ATOM 779 O O . THR A 1 100 ? 41.219 -15.937 59.606 1.00 25.26 100 THR A O 1
ATOM 783 N N . GLU A 1 101 ? 39.881 -14.146 59.654 1.00 23.81 101 GLU A N 1
ATOM 784 C CA . GLU A 1 101 ? 38.740 -14.864 59.118 1.00 24.66 101 GLU A CA 1
ATOM 785 C C . GLU A 1 101 ? 39.043 -15.288 57.679 1.00 26.04 101 GLU A C 1
ATOM 786 O O . GLU A 1 101 ? 38.794 -16.431 57.295 1.00 26.32 101 GLU A O 1
ATOM 792 N N . ALA A 1 102 ? 39.573 -14.369 56.878 1.00 25.83 102 ALA A N 1
ATOM 793 C CA . ALA A 1 102 ? 39.895 -14.694 55.500 1.00 26.17 102 ALA A CA 1
ATOM 794 C C . ALA A 1 102 ? 40.912 -15.827 55.461 1.00 27.61 102 ALA A C 1
ATOM 795 O O . ALA A 1 102 ? 40.727 -16.795 54.732 1.00 29.90 102 ALA A O 1
ATOM 797 N N . LYS A 1 103 ? 41.975 -15.732 56.254 1.00 27.51 103 LYS A N 1
ATOM 798 C CA . LYS A 1 103 ? 42.977 -16.783 56.250 1.00 26.72 103 LYS A CA 1
ATOM 799 C C . LYS A 1 103 ? 42.403 -18.138 56.636 1.00 25.66 103 LYS A C 1
ATOM 800 O O . LYS A 1 103 ? 42.758 -19.148 56.046 1.00 26.89 103 LYS A O 1
ATOM 806 N N . PHE A 1 104 ? 41.516 -18.164 57.621 1.00 25.04 104 PHE A N 1
ATOM 807 C CA . PHE A 1 104 ? 40.908 -19.413 58.034 1.00 23.98 104 PHE A CA 1
ATOM 808 C C . PHE A 1 104 ? 40.111 -20.002 56.875 1.00 24.35 104 PHE A C 1
ATOM 809 O O . PHE A 1 104 ? 40.068 -21.219 56.672 1.00 24.29 104 PHE A O 1
ATOM 817 N N . ALA A 1 105 ? 39.481 -19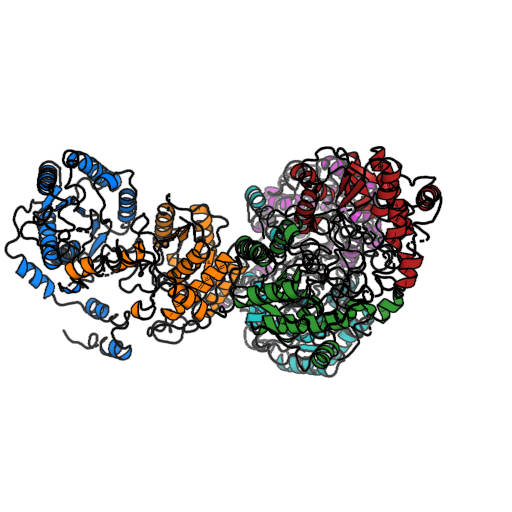.113 56.119 1.00 24.76 105 ALA A N 1
ATOM 818 C CA . ALA A 1 105 ? 38.663 -19.489 54.985 1.00 25.53 105 ALA A CA 1
ATOM 819 C C . ALA A 1 105 ? 39.489 -20.025 53.827 1.00 27.09 105 ALA A C 1
ATOM 820 O O . ALA A 1 105 ? 39.113 -21.019 53.206 1.00 25.67 105 ALA A O 1
ATOM 830 N N . GLU A 1 107 ? 42.243 -21.588 53.836 1.00 31.40 107 GLU A N 1
ATOM 831 C CA . GLU A 1 107 ? 43.016 -22.796 54.047 1.00 31.45 107 GLU A CA 1
ATOM 832 C C . GLU A 1 107 ? 42.070 -23.957 53.736 1.00 30.78 107 GLU A C 1
ATOM 833 O O . GLU A 1 107 ? 42.348 -25.102 54.067 1.00 32.28 107 GLU A O 1
ATOM 839 N N . SER A 1 108 ? 40.963 -23.634 53.063 1.00 28.80 108 SER A N 1
ATOM 840 C CA . SER A 1 108 ? 39.947 -24.607 52.657 1.00 26.22 108 SER A CA 1
ATOM 841 C C . SER A 1 108 ? 39.127 -24.027 51.502 1.00 25.48 108 SER A C 1
ATOM 842 O O . SER A 1 108 ? 38.024 -24.490 51.213 1.00 24.74 108 SER A O 1
ATOM 845 N N . SER A 1 109 ? 39.667 -22.994 50.861 1.00 24.57 109 SER A N 1
ATOM 846 C CA . SER A 1 109 ? 38.998 -22.340 49.744 1.00 23.08 109 SER A CA 1
ATOM 847 C C . SER A 1 109 ? 39.947 -21.364 49.065 1.00 22.07 109 SER A C 1
ATOM 848 O O . SER A 1 109 ? 41.048 -21.119 49.551 1.00 20.47 109 SER A O 1
ATOM 851 N N . GLU A 1 110 ? 39.519 -20.809 47.938 1.00 22.45 110 GLU A N 1
ATOM 852 C CA . GLU A 1 110 ? 40.357 -19.877 47.204 1.00 24.31 110 GLU A CA 1
ATOM 853 C C . GLU A 1 110 ? 39.688 -18.514 47.146 1.00 23.76 110 GLU A C 1
ATOM 854 O O . GLU A 1 110 ? 38.625 -18.371 46.544 1.00 23.19 110 GLU A O 1
ATOM 860 N N . LEU A 1 111 ? 40.299 -17.517 47.787 1.00 23.24 111 LEU A N 1
ATOM 861 C CA . LEU A 1 111 ? 39.740 -16.164 47.797 1.00 21.74 111 LEU A CA 1
ATOM 862 C C . LEU A 1 111 ? 39.672 -15.647 46.359 1.00 21.80 111 LEU A C 1
ATOM 863 O O . LEU A 1 111 ? 40.696 -15.400 45.716 1.00 20.63 111 LEU A O 1
ATOM 868 N N . THR A 1 112 ? 38.448 -15.468 45.877 1.00 21.24 112 THR A N 1
ATOM 869 C CA . THR A 1 112 ? 38.191 -15.038 44.509 1.00 20.89 112 THR A CA 1
ATOM 870 C C . THR A 1 112 ? 37.821 -13.569 44.364 1.00 21.32 112 THR A C 1
ATOM 871 O O . THR A 1 112 ? 38.070 -12.950 43.321 1.00 21.30 112 THR A O 1
ATOM 875 N N . GLY A 1 113 ? 37.198 -13.021 45.402 1.00 21.52 113 GLY A N 1
ATOM 876 C CA . GLY A 1 113 ? 36.805 -11.626 45.361 1.00 20.48 113 GLY A CA 1
ATOM 877 C C . GLY A 1 113 ? 36.550 -11.007 46.712 1.00 19.12 113 GLY A C 1
ATOM 878 O O . GLY A 1 113 ? 36.398 -11.704 47.715 1.00 19.06 113 GLY A O 1
ATOM 879 N N . ILE A 1 114 ? 36.512 -9.681 46.740 1.00 19.18 114 ILE A N 1
ATOM 880 C CA . ILE A 1 114 ? 36.251 -8.960 47.980 1.00 18.30 114 ILE A CA 1
ATOM 881 C C . ILE A 1 114 ? 35.086 -7.989 47.761 1.00 17.48 114 ILE A C 1
ATOM 882 O O . ILE A 1 114 ? 35.097 -7.188 46.831 1.00 16.29 114 ILE A O 1
ATOM 887 N N . LEU A 1 115 ? 34.069 -8.099 48.606 1.00 16.54 115 LEU A N 1
ATOM 888 C CA . LEU A 1 115 ? 32.905 -7.237 48.522 1.00 16.80 115 LEU A CA 1
ATOM 889 C C . LEU A 1 115 ? 32.977 -6.160 49.616 1.00 16.31 115 LEU A C 1
ATOM 890 O O . LEU A 1 115 ? 33.031 -6.458 50.809 1.00 15.94 115 LEU A O 1
ATOM 895 N N . TRP A 1 116 ? 32.967 -4.907 49.191 1.00 15.12 116 TRP A N 1
ATOM 896 C CA . TRP A 1 116 ? 33.048 -3.800 50.111 1.00 14.14 116 TRP A CA 1
ATOM 897 C C . TRP A 1 116 ? 31.895 -2.799 49.983 1.00 14.95 116 TRP A C 1
ATOM 898 O O . TRP A 1 116 ? 31.506 -2.414 48.887 1.00 14.19 116 TRP A O 1
ATOM 909 N N . HIS A 1 117 ? 31.329 -2.403 51.117 1.00 16.38 117 HIS A N 1
ATOM 910 C CA . HIS A 1 117 ? 30.286 -1.395 51.126 1.00 18.41 117 HIS A CA 1
ATOM 911 C C . HIS A 1 117 ? 30.295 -0.711 52.482 1.00 19.61 117 HIS A C 1
ATOM 912 O O . HIS A 1 117 ? 29.969 -1.320 53.503 1.00 19.31 117 HIS A O 1
ATOM 919 N N . GLN A 1 118 ? 30.682 0.560 52.483 1.00 22.13 118 GLN A N 1
ATOM 920 C CA . GLN A 1 118 ? 30.780 1.336 53.717 1.00 23.42 118 GLN A CA 1
ATOM 921 C C . GLN A 1 118 ? 30.842 2.798 53.351 1.00 23.90 118 GLN A C 1
ATOM 922 O O . GLN A 1 118 ? 31.254 3.136 52.245 1.00 24.02 118 GLN A O 1
ATOM 928 N N . GLY A 1 119 ? 30.415 3.668 54.263 1.00 24.90 119 GLY A N 1
ATOM 929 C CA . GLY A 1 119 ? 30.474 5.091 53.977 1.00 24.76 119 GLY A CA 1
ATOM 930 C C . GLY A 1 119 ? 29.403 5.947 54.605 1.00 24.41 119 GLY A C 1
ATOM 931 O O . GLY A 1 119 ? 29.475 7.170 54.522 1.00 25.37 119 GLY A O 1
ATOM 932 N N . GLU A 1 120 ? 28.401 5.323 55.210 1.00 23.58 120 GLU A N 1
ATOM 933 C CA . GLU A 1 120 ? 27.346 6.092 55.849 1.00 23.79 120 GLU A CA 1
ATOM 934 C C . GLU A 1 120 ? 27.947 6.845 57.052 1.00 24.08 120 GLU A C 1
ATOM 935 O O . GLU A 1 120 ? 27.632 8.006 57.287 1.00 24.21 120 GLU A O 1
ATOM 941 N N . SER A 1 121 ? 28.821 6.174 57.792 1.00 23.60 121 SER A N 1
ATOM 942 C CA . SER A 1 121 ? 29.467 6.759 58.942 1.00 23.79 121 SER A CA 1
ATOM 943 C C . SER A 1 121 ? 30.582 7.727 58.560 1.00 24.21 121 SER A C 1
ATOM 944 O O . SER A 1 121 ? 31.366 8.133 59.414 1.00 24.16 121 SER A O 1
ATOM 947 N N . ASP A 1 122 ? 30.684 8.076 57.282 1.00 22.94 122 ASP A N 1
ATOM 948 C CA . ASP A 1 122 ? 31.697 9.029 56.839 1.00 23.04 122 ASP A CA 1
ATOM 949 C C . ASP A 1 122 ? 31.014 10.078 55.984 1.00 23.15 122 ASP A C 1
ATOM 950 O O . ASP A 1 122 ? 31.680 10.892 55.367 1.00 24.17 122 ASP A O 1
ATOM 955 N N . SER A 1 123 ? 29.685 10.055 55.956 1.00 23.70 123 SER A N 1
ATOM 956 C CA . SER A 1 123 ? 28.922 10.997 55.155 1.00 25.53 123 SER A CA 1
ATOM 957 C C . SER A 1 123 ? 28.525 12.253 55.927 1.00 26.36 123 SER A C 1
ATOM 958 O O . SER A 1 123 ? 27.437 12.807 55.733 1.00 25.97 123 SER A O 1
ATOM 961 N N . LEU A 1 124 ? 29.420 12.699 56.801 1.00 26.60 124 LEU A N 1
ATOM 962 C CA . LEU A 1 124 ? 29.182 13.890 57.607 1.00 26.28 124 LEU A CA 1
ATOM 963 C C . LEU A 1 124 ? 30.460 14.671 57.890 1.00 26.20 124 LEU A C 1
ATOM 964 O O . LEU A 1 124 ? 31.566 14.144 57.767 1.00 23.95 124 LEU A O 1
ATOM 969 N N . ASN A 1 125 ? 30.271 15.934 58.267 1.00 27.47 125 ASN A N 1
ATOM 970 C CA . ASN A 1 125 ? 31.338 16.882 58.579 1.00 27.23 125 ASN A CA 1
ATOM 971 C C . ASN A 1 125 ? 32.692 16.606 57.944 1.00 26.61 125 ASN A C 1
ATOM 972 O O . ASN A 1 125 ? 33.682 16.385 58.633 1.00 26.10 125 ASN A O 1
ATOM 977 N N . GLY A 1 126 ? 32.724 16.641 56.616 1.00 26.54 126 GLY A N 1
ATOM 978 C CA . GLY A 1 126 ? 33.957 16.406 55.889 1.00 28.01 126 GLY A CA 1
ATOM 979 C C . GLY A 1 126 ? 34.438 14.969 55.931 1.00 29.85 126 GLY A C 1
ATOM 980 O O . GLY A 1 126 ? 33.701 14.030 55.621 1.00 32.99 126 GLY A O 1
ATOM 981 N N . ASN A 1 127 ? 35.694 14.803 56.315 1.00 29.78 127 ASN A N 1
ATOM 982 C CA . ASN A 1 127 ? 36.330 13.490 56.411 1.00 30.59 127 ASN A CA 1
ATOM 983 C C . ASN A 1 127 ? 36.109 12.605 55.184 1.00 28.59 127 ASN A C 1
ATOM 984 O O . ASN A 1 127 ? 36.411 11.419 55.201 1.00 29.20 127 ASN A O 1
ATOM 989 N N . TYR A 1 128 ? 35.578 13.207 54.129 1.00 27.33 128 TYR A N 1
ATOM 990 C CA . TYR A 1 128 ? 35.368 12.525 52.873 1.00 27.12 128 TYR A CA 1
ATOM 991 C C . TYR A 1 128 ? 36.553 12.986 52.056 1.00 26.82 128 TYR A C 1
ATOM 992 O O . TYR A 1 128 ? 36.839 12.461 50.977 1.00 26.15 128 TYR A O 1
ATOM 1001 N N . LYS A 1 129 ? 37.236 13.993 52.596 1.00 26.09 129 LYS A N 1
ATOM 1002 C CA . LYS A 1 129 ? 38.418 14.572 51.961 1.00 25.57 129 LYS A CA 1
ATOM 1003 C C . LYS A 1 129 ? 39.625 13.706 52.263 1.00 23.69 129 LYS A C 1
ATOM 1004 O O . LYS A 1 129 ? 40.711 13.916 51.729 1.00 22.75 129 LYS A O 1
ATOM 1010 N N . VAL A 1 130 ? 39.416 12.723 53.125 1.00 24.20 130 VAL A N 1
ATOM 1011 C CA . VAL A 1 130 ? 40.487 11.820 53.503 1.00 25.47 130 VAL A CA 1
ATOM 1012 C C . VAL A 1 130 ? 40.067 10.350 53.341 1.00 27.12 130 VAL A C 1
ATOM 1013 O O . VAL A 1 130 ? 40.847 9.440 53.621 1.00 27.50 130 VAL A O 1
ATOM 1017 N N . TYR A 1 131 ? 38.840 10.135 52.866 1.00 27.58 131 TYR A N 1
ATOM 1018 C CA . TYR A 1 131 ? 38.301 8.797 52.664 1.00 26.11 131 TYR A CA 1
ATOM 1019 C C . TYR A 1 131 ? 39.108 7.987 51.661 1.00 27.71 131 TYR A C 1
ATOM 1020 O O . TYR A 1 131 ? 39.469 6.842 51.924 1.00 29.43 131 TYR A O 1
ATOM 1029 N N . TYR A 1 132 ? 39.383 8.575 50.506 1.00 28.74 132 TYR A N 1
ATOM 1030 C CA . TYR A 1 132 ? 40.144 7.896 49.463 1.00 28.96 132 TYR A CA 1
ATOM 1031 C C . TYR A 1 132 ? 41.460 7.358 50.011 1.00 30.02 132 TYR A C 1
ATOM 1032 O O . TYR A 1 132 ? 41.650 6.143 50.092 1.00 30.46 132 TYR A O 1
ATOM 1041 N N . LYS A 1 133 ? 42.358 8.268 50.385 1.00 31.22 133 LYS A N 1
ATOM 1042 C CA . LYS A 1 133 ? 43.671 7.903 50.917 1.00 32.27 133 LYS A CA 1
ATOM 1043 C C . LYS A 1 133 ? 43.556 6.887 52.044 1.00 31.36 133 LYS A C 1
ATOM 1044 O O . LYS A 1 133 ? 44.436 6.054 52.250 1.00 31.02 133 LYS A O 1
ATOM 1050 N N . LYS A 1 134 ? 42.463 6.969 52.784 1.00 30.81 134 LYS A N 1
ATOM 1051 C CA . LYS A 1 134 ? 42.240 6.051 53.880 1.00 29.23 134 LYS A CA 1
ATOM 1052 C C . LYS A 1 134 ? 41.953 4.661 53.316 1.00 29.02 134 LYS A C 1
ATOM 1053 O O . LYS A 1 134 ? 42.515 3.668 53.772 1.00 28.17 134 LYS A O 1
ATOM 1059 N N . LEU A 1 135 ? 41.078 4.605 52.314 1.00 29.05 135 LEU A N 1
ATOM 1060 C CA . LEU A 1 135 ? 40.687 3.347 51.672 1.00 27.81 135 LEU A CA 1
ATOM 1061 C C . LEU A 1 135 ? 41.868 2.693 50.977 1.00 26.69 135 LEU A C 1
ATOM 1062 O O . LEU A 1 135 ? 42.025 1.472 51.006 1.00 26.26 135 LEU A O 1
ATOM 1067 N N . LEU A 1 136 ? 42.694 3.511 50.341 1.00 25.55 136 LEU A N 1
ATOM 1068 C CA . LEU A 1 136 ? 43.838 2.986 49.629 1.00 25.74 136 LEU A CA 1
ATOM 1069 C C . LEU A 1 136 ? 44.736 2.133 50.520 1.00 25.83 136 LEU A C 1
ATOM 1070 O O . LEU A 1 136 ? 45.169 1.056 50.117 1.00 26.21 136 LEU A O 1
ATOM 1075 N N . LEU A 1 137 ? 44.999 2.603 51.737 1.00 26.26 137 LEU A N 1
ATOM 1076 C CA . LEU A 1 137 ? 45.845 1.869 52.683 1.00 26.54 137 LEU A CA 1
ATOM 1077 C C . LEU A 1 137 ? 45.197 0.556 53.118 1.00 26.55 137 LEU A C 1
ATOM 1078 O O . LEU A 1 137 ? 45.884 -0.437 53.371 1.00 26.88 137 LEU A O 1
ATOM 1083 N N . ILE A 1 138 ? 43.873 0.570 53.224 1.00 26.21 138 ILE A N 1
ATOM 1084 C CA . ILE A 1 138 ? 43.110 -0.606 53.624 1.00 25.81 138 ILE A CA 1
ATOM 1085 C C . ILE A 1 138 ? 43.145 -1.653 52.515 1.00 25.59 138 ILE A C 1
ATOM 1086 O O . ILE A 1 138 ? 43.417 -2.824 52.772 1.00 23.31 138 ILE A O 1
ATOM 1091 N N . ILE A 1 139 ? 42.872 -1.225 51.284 1.00 26.70 139 ILE A N 1
ATOM 1092 C CA . ILE A 1 139 ? 42.889 -2.132 50.140 1.00 26.91 139 ILE A CA 1
ATOM 1093 C C . ILE A 1 139 ? 44.301 -2.638 49.880 1.00 27.25 139 ILE A C 1
ATOM 1094 O O . ILE A 1 139 ? 44.504 -3.821 49.615 1.00 28.74 139 ILE A O 1
ATOM 1099 N N . GLU A 1 140 ? 45.275 -1.742 49.959 1.00 27.73 140 GLU A N 1
ATOM 1100 C CA . GLU A 1 140 ? 46.668 -2.112 49.743 1.00 28.23 140 GLU A CA 1
ATOM 1101 C C . GLU A 1 140 ? 47.075 -3.233 50.693 1.00 27.02 140 GLU A C 1
ATOM 1102 O O . GLU A 1 140 ? 47.635 -4.243 50.273 1.00 26.38 140 GLU A O 1
ATOM 1108 N N . ALA A 1 141 ? 46.780 -3.043 51.976 1.00 26.36 141 ALA A N 1
ATOM 1109 C CA . ALA A 1 141 ? 47.116 -4.016 53.009 1.00 25.80 141 ALA A CA 1
ATOM 1110 C C . ALA A 1 141 ? 46.392 -5.343 52.818 1.00 24.79 141 ALA A C 1
ATOM 1111 O O . ALA A 1 141 ? 46.927 -6.389 53.146 1.00 24.19 141 ALA A O 1
ATOM 1113 N N . LEU A 1 142 ? 45.169 -5.287 52.299 1.00 25.34 142 LEU A N 1
ATOM 1114 C CA . LEU A 1 142 ? 44.372 -6.486 52.048 1.00 25.63 142 LEU A CA 1
ATOM 1115 C C . LEU A 1 142 ? 45.004 -7.370 50.984 1.00 26.87 142 LEU A C 1
ATOM 1116 O O . LEU A 1 142 ? 45.226 -8.562 51.197 1.00 28.14 142 LEU A O 1
ATOM 1121 N N . ARG A 1 143 ? 45.283 -6.783 49.828 1.00 27.70 143 ARG A N 1
ATOM 1122 C CA . ARG A 1 143 ? 45.894 -7.531 48.747 1.00 27.01 143 ARG A CA 1
ATOM 1123 C C . ARG A 1 143 ? 47.238 -8.115 49.182 1.00 30.06 143 ARG A C 1
ATOM 1124 O O . ARG A 1 143 ? 47.516 -9.290 48.939 1.00 31.10 143 ARG A O 1
ATOM 1132 N N . LYS A 1 144 ? 48.062 -7.308 49.846 1.00 31.53 144 LYS A N 1
ATOM 1133 C CA . LYS A 1 144 ? 49.373 -7.769 50.293 1.00 33.90 144 LYS A CA 1
ATOM 1134 C C . LYS A 1 144 ? 49.269 -8.854 51.341 1.00 34.62 144 LYS A C 1
ATOM 1135 O O . LYS A 1 144 ? 49.820 -9.940 51.175 1.00 35.87 144 LYS A O 1
ATOM 1141 N N . GLU A 1 145 ? 48.561 -8.557 52.424 1.00 34.88 145 GLU A N 1
ATOM 1142 C CA . GLU A 1 145 ? 48.380 -9.507 53.522 1.00 35.04 145 GLU A CA 1
ATOM 1143 C C . GLU A 1 145 ? 47.779 -10.834 53.090 1.00 34.19 145 GLU A C 1
ATOM 1144 O O . GLU A 1 145 ? 48.249 -11.892 53.494 1.00 33.45 145 GLU A O 1
ATOM 1150 N N . LEU A 1 146 ? 46.735 -10.766 52.268 1.00 33.96 146 LEU A N 1
ATOM 1151 C CA . LEU A 1 146 ? 46.035 -11.957 51.798 1.00 32.91 146 LEU A CA 1
ATOM 1152 C C . LEU A 1 146 ? 46.566 -12.495 50.470 1.00 34.22 146 LEU A C 1
ATOM 1153 O O . LEU A 1 146 ? 46.001 -13.428 49.909 1.00 34.19 146 LEU A O 1
ATOM 1158 N N . ASN A 1 147 ? 47.648 -11.902 49.972 1.00 35.25 147 ASN A N 1
ATOM 1159 C CA . ASN A 1 147 ? 48.276 -12.325 48.717 1.00 35.33 147 ASN A CA 1
ATOM 1160 C C . ASN A 1 147 ? 47.304 -12.461 47.548 1.00 34.50 147 ASN A C 1
ATOM 1161 O O . ASN A 1 147 ? 47.261 -13.495 46.888 1.00 35.05 147 ASN A O 1
ATOM 1166 N N . VAL A 1 148 ? 46.530 -11.412 47.297 1.00 33.77 148 VAL A N 1
ATOM 1167 C CA . VAL A 1 148 ? 45.560 -11.391 46.203 1.00 31.96 148 VAL A CA 1
ATOM 1168 C C . VAL A 1 148 ? 45.645 -10.038 45.496 1.00 31.70 148 VAL A C 1
ATOM 1169 O O . VAL A 1 148 ? 44.723 -9.235 45.560 1.00 30.01 148 VAL A O 1
ATOM 1173 N N . PRO A 1 149 ? 46.755 -9.791 44.785 1.00 32.72 149 PRO A N 1
ATOM 1174 C CA . PRO A 1 149 ? 47.065 -8.565 44.041 1.00 33.60 149 PRO A CA 1
ATOM 1175 C C . PRO A 1 149 ? 46.183 -8.201 42.863 1.00 34.70 149 PRO A C 1
ATOM 1176 O O . PRO A 1 149 ? 46.216 -7.062 42.397 1.00 35.39 149 PRO A O 1
ATOM 1180 N N . ASP A 1 150 ? 45.390 -9.149 42.377 1.00 35.39 150 ASP A N 1
ATOM 1181 C CA . ASP A 1 150 ? 44.543 -8.858 41.222 1.00 35.80 150 ASP A CA 1
ATOM 1182 C C . ASP A 1 150 ? 43.112 -9.380 41.243 1.00 33.53 150 ASP A C 1
ATOM 1183 O O . ASP A 1 150 ? 42.402 -9.262 40.241 1.00 31.68 150 ASP A O 1
ATOM 1188 N N . ILE A 1 151 ? 42.685 -9.948 42.372 1.00 31.48 151 ILE A N 1
ATOM 1189 C CA . ILE A 1 151 ? 41.314 -10.430 42.480 1.00 29.84 151 ILE A CA 1
ATOM 1190 C C . ILE A 1 151 ? 40.435 -9.192 42.466 1.00 28.77 151 ILE A C 1
ATOM 1191 O O . ILE A 1 151 ? 40.776 -8.174 43.062 1.00 29.63 151 ILE A O 1
ATOM 1196 N N . PRO A 1 152 ? 39.286 -9.263 41.795 1.00 27.52 152 PRO A N 1
ATOM 1197 C CA . PRO A 1 152 ? 38.398 -8.108 41.736 1.00 26.97 152 PRO A CA 1
ATOM 1198 C C . PRO A 1 152 ? 37.745 -7.754 43.058 1.00 25.60 152 PRO A C 1
ATOM 1199 O O . PRO A 1 152 ? 37.143 -8.598 43.716 1.00 25.82 152 PRO A O 1
ATOM 1203 N N . ILE A 1 153 ? 37.901 -6.495 43.451 1.00 24.60 153 ILE A N 1
ATOM 1204 C CA . ILE A 1 153 ? 37.303 -5.977 44.672 1.00 23.28 153 ILE A CA 1
ATOM 1205 C C . ILE A 1 153 ? 36.144 -5.076 44.208 1.00 20.13 153 ILE A C 1
ATOM 1206 O O . ILE A 1 153 ? 36.371 -4.099 43.504 1.00 21.20 153 ILE A O 1
ATOM 1211 N N . ILE A 1 154 ? 34.905 -5.418 44.564 1.00 17.41 154 ILE A N 1
ATOM 1212 C CA . ILE A 1 154 ? 33.748 -4.618 44.128 1.00 16.55 154 ILE A CA 1
ATOM 1213 C C . ILE A 1 154 ? 33.260 -3.676 45.226 1.00 15.74 154 ILE A C 1
ATOM 1214 O O . ILE A 1 154 ? 33.117 -4.086 46.381 1.00 13.71 154 ILE A O 1
ATOM 1219 N N . ILE A 1 155 ? 33.007 -2.417 44.870 1.00 14.39 155 ILE A N 1
ATOM 1220 C CA . ILE A 1 155 ? 32.549 -1.446 45.858 1.00 15.51 155 ILE A CA 1
ATOM 1221 C C . ILE A 1 155 ? 31.235 -0.759 45.460 1.00 14.93 155 ILE A C 1
ATOM 1222 O O . ILE A 1 155 ? 31.108 -0.214 44.365 1.00 15.80 155 ILE A O 1
ATOM 1227 N N . GLY A 1 156 ? 30.253 -0.784 46.355 1.00 14.18 156 GLY A N 1
ATOM 1228 C CA . GLY A 1 156 ? 28.968 -0.168 46.054 1.00 15.33 156 GLY A CA 1
ATOM 1229 C C . GLY A 1 156 ? 28.785 1.241 46.584 1.00 15.31 156 GLY A C 1
ATOM 1230 O O . GLY A 1 156 ? 29.441 1.641 47.537 1.00 15.79 156 GLY A O 1
ATOM 1231 N N . GLY A 1 157 ? 27.885 1.994 45.963 1.00 15.54 157 GLY A N 1
ATOM 1232 C CA . GLY A 1 157 ? 27.634 3.360 46.388 1.00 16.18 157 GLY A CA 1
ATOM 1233 C C . GLY A 1 157 ? 26.648 3.424 47.535 1.00 17.40 157 GLY A C 1
ATOM 1234 O O . GLY A 1 157 ? 26.152 2.396 47.998 1.00 17.54 157 GLY A O 1
ATOM 1235 N N . LEU A 1 158 ? 26.363 4.635 47.996 1.00 17.37 158 LEU A N 1
ATOM 1236 C CA . LEU A 1 158 ? 25.440 4.816 49.099 1.00 17.59 158 LEU A CA 1
ATOM 1237 C C . LEU A 1 158 ? 24.057 5.215 48.587 1.00 17.38 158 LEU A C 1
ATOM 1238 O O . LEU A 1 158 ? 23.938 5.897 47.576 1.00 15.96 158 LEU A O 1
ATOM 1243 N N . GLY A 1 159 ? 23.018 4.775 49.291 1.00 16.82 159 GLY A N 1
ATOM 1244 C CA . GLY A 1 159 ? 21.663 5.088 48.887 1.00 17.82 159 GLY A CA 1
ATOM 1245 C C . GLY A 1 159 ? 21.384 6.574 48.810 1.00 20.26 159 GLY A C 1
ATOM 1246 O O . GLY A 1 159 ? 21.919 7.346 49.590 1.00 23.41 159 GLY A O 1
ATOM 1247 N N . ASP A 1 160 ? 20.545 6.977 47.864 1.00 22.11 160 ASP A N 1
ATOM 1248 C CA . ASP A 1 160 ? 20.192 8.372 47.700 1.00 21.72 160 ASP A CA 1
ATOM 1249 C C . ASP A 1 160 ? 19.168 8.808 48.735 1.00 23.19 160 ASP A C 1
ATOM 1250 O O . ASP A 1 160 ? 18.770 9.966 48.760 1.00 25.36 160 ASP A O 1
ATOM 1255 N N . PHE A 1 161 ? 18.720 7.891 49.580 1.00 22.62 161 PHE A N 1
ATOM 1256 C CA . PHE A 1 161 ? 17.750 8.248 50.609 1.00 22.83 161 PHE A CA 1
ATOM 1257 C C . PHE A 1 161 ? 18.462 8.851 51.819 1.00 22.63 161 PHE A C 1
ATOM 1258 O O . PHE A 1 161 ? 17.834 9.453 52.675 1.00 24.65 161 PHE A O 1
ATOM 1266 N N . LEU A 1 162 ? 19.776 8.682 51.878 1.00 22.82 162 LEU A N 1
ATOM 1267 C CA . LEU A 1 162 ? 20.568 9.203 52.978 1.00 22.31 162 LEU A CA 1
ATOM 1268 C C . LEU A 1 162 ? 20.447 10.719 53.147 1.00 23.20 162 LEU A C 1
ATOM 1269 O O . LEU A 1 162 ? 20.058 11.442 52.221 1.00 22.31 162 LEU A O 1
ATOM 1274 N N . GLY A 1 163 ? 20.781 11.180 54.351 1.00 23.47 163 GLY A N 1
ATOM 1275 C CA . GLY A 1 163 ? 20.737 12.594 54.665 1.00 25.16 163 GLY A CA 1
ATOM 1276 C C . GLY A 1 163 ? 19.370 13.227 54.535 1.00 26.55 163 GLY A C 1
ATOM 1277 O O . GLY A 1 163 ? 19.271 14.377 54.129 1.00 27.96 163 GLY A O 1
ATOM 1278 N N . LYS A 1 164 ? 18.316 12.505 54.900 1.00 26.34 164 LYS A N 1
ATOM 1279 C CA . LYS A 1 164 ? 16.974 13.050 54.775 1.00 26.82 164 LYS A CA 1
ATOM 1280 C C . LYS A 1 164 ? 16.035 12.650 55.907 1.00 27.76 164 LYS A C 1
ATOM 1281 O O . LYS A 1 164 ? 15.336 13.487 56.471 1.00 27.53 164 LYS A O 1
ATOM 1287 N N . GLU A 1 165 ? 16.014 11.368 56.238 1.00 29.21 165 GLU A N 1
ATOM 1288 C CA . GLU A 1 165 ? 15.122 10.888 57.281 1.00 31.20 165 GLU A CA 1
ATOM 1289 C C . GLU A 1 165 ? 15.840 10.271 58.483 1.00 30.94 165 GLU A C 1
ATOM 1290 O O . GLU A 1 165 ? 16.892 9.636 58.345 1.00 31.27 165 GLU A O 1
ATOM 1296 N N . ARG A 1 166 ? 15.244 10.472 59.656 1.00 28.73 166 ARG A N 1
ATOM 1297 C CA . ARG A 1 166 ? 15.742 9.970 60.929 1.00 25.84 166 ARG A CA 1
ATOM 1298 C C . ARG A 1 166 ? 17.188 9.496 61.035 1.00 25.60 166 ARG A C 1
ATOM 1299 O O . ARG A 1 166 ? 18.112 10.298 60.932 1.00 27.53 166 ARG A O 1
ATOM 1307 N N . PHE A 1 167 ? 17.386 8.202 61.262 1.00 24.01 167 PHE A N 1
ATOM 1308 C CA . PHE A 1 167 ? 18.725 7.663 61.414 1.00 22.49 167 PHE A CA 1
ATOM 1309 C C . PHE A 1 167 ? 19.669 7.953 60.269 1.00 22.15 167 PHE A C 1
ATOM 1310 O O . PHE A 1 167 ? 20.874 7.775 60.406 1.00 23.44 167 PHE A O 1
ATOM 1318 N N . GLY A 1 168 ? 19.137 8.387 59.138 1.00 21.17 168 GLY A N 1
ATOM 1319 C CA . GLY A 1 168 ? 20.001 8.673 58.013 1.00 22.07 168 GLY A CA 1
ATOM 1320 C C . GLY A 1 168 ? 20.182 10.151 57.750 1.00 23.26 168 GLY A C 1
ATOM 1321 O O . GLY A 1 168 ? 21.017 10.545 56.933 1.00 23.59 168 GLY A O 1
ATOM 1322 N N . LYS A 1 169 ? 19.406 10.972 58.455 1.00 24.07 169 LYS A N 1
ATOM 1323 C CA . LYS A 1 169 ? 19.445 12.428 58.293 1.00 24.52 169 LYS A CA 1
ATOM 1324 C C . LYS A 1 169 ? 20.805 13.066 58.521 1.00 23.94 169 LYS A C 1
ATOM 1325 O O . LYS A 1 169 ? 21.087 14.133 57.982 1.00 26.53 169 LYS A O 1
ATOM 1331 N N . GLY A 1 170 ? 21.651 12.426 59.314 1.00 22.50 170 GLY A N 1
ATOM 1332 C CA . GLY A 1 170 ? 22.962 12.993 59.559 1.00 22.83 170 GLY A CA 1
ATOM 1333 C C . GLY A 1 170 ? 23.961 12.774 58.437 1.00 23.22 170 GLY A C 1
ATOM 1334 O O . GLY A 1 170 ? 25.041 13.352 58.468 1.00 23.43 170 GLY A O 1
ATOM 1335 N N . CYS A 1 171 ? 23.602 11.949 57.451 1.00 24.40 171 CYS A N 1
ATOM 1336 C CA . CYS A 1 171 ? 24.475 11.630 56.315 1.00 23.16 171 CYS A CA 1
ATOM 1337 C C . CYS A 1 171 ? 24.190 12.540 55.138 1.00 23.71 171 CYS A C 1
ATOM 1338 O O . CYS A 1 171 ? 23.738 12.090 54.082 1.00 25.06 171 CYS A O 1
ATOM 1341 N N . THR A 1 172 ? 24.468 13.823 55.309 1.00 21.99 172 THR A N 1
ATOM 1342 C CA . THR A 1 172 ? 24.205 14.783 54.254 1.00 20.63 172 THR A CA 1
ATOM 1343 C C . THR A 1 172 ? 25.328 14.884 53.238 1.00 21.25 172 THR A C 1
ATOM 1344 O O . THR A 1 172 ? 25.186 15.558 52.229 1.00 19.94 172 THR A O 1
ATOM 1348 N N . GLU A 1 173 ? 26.440 14.215 53.504 1.00 24.03 173 GLU A N 1
ATOM 1349 C CA . GLU A 1 173 ? 27.578 14.265 52.594 1.00 27.51 173 GLU A CA 1
ATOM 1350 C C . GLU A 1 173 ? 27.768 12.936 51.886 1.00 28.15 173 GLU A C 1
ATOM 1351 O O . GLU A 1 173 ? 28.841 12.651 51.366 1.00 28.89 173 GLU A O 1
ATOM 1357 N N . TYR A 1 174 ? 26.720 12.127 51.854 1.00 27.89 174 TYR A N 1
ATOM 1358 C CA . TYR A 1 174 ? 26.814 10.828 51.222 1.00 27.92 174 TYR A CA 1
ATOM 1359 C C . TYR A 1 174 ? 27.278 10.936 49.779 1.00 27.96 174 TYR A C 1
ATOM 1360 O O . TYR A 1 174 ? 28.140 10.174 49.338 1.00 27.16 174 TYR A O 1
ATOM 1369 N N . ASN A 1 175 ? 26.728 11.901 49.054 1.00 28.22 175 ASN A N 1
ATOM 1370 C CA . ASN A 1 175 ? 27.083 12.067 47.659 1.00 29.17 175 ASN A CA 1
ATOM 1371 C C . ASN A 1 175 ? 28.541 12.414 47.443 1.00 28.34 175 ASN A C 1
ATOM 1372 O O . ASN A 1 175 ? 29.095 12.137 46.380 1.00 28.16 175 ASN A O 1
ATOM 1377 N N . PHE A 1 176 ? 29.166 13.027 48.442 1.00 28.19 176 PHE A N 1
ATOM 1378 C CA . PHE A 1 176 ? 30.581 13.362 48.334 1.00 26.52 176 PHE A CA 1
ATOM 1379 C C . PHE A 1 176 ? 31.412 12.093 48.502 1.00 25.06 176 PHE A C 1
ATOM 1380 O O . PHE A 1 176 ? 32.508 11.975 47.956 1.00 25.32 176 PHE A O 1
ATOM 1388 N N . ILE A 1 177 ? 30.885 11.148 49.272 1.00 23.34 177 ILE A N 1
ATOM 1389 C CA . ILE A 1 177 ? 31.559 9.878 49.486 1.00 20.44 177 ILE A CA 1
ATOM 1390 C C . ILE A 1 177 ? 31.433 9.038 48.213 1.00 20.12 177 ILE A C 1
ATOM 1391 O O . ILE A 1 177 ? 32.372 8.365 47.809 1.00 18.98 177 ILE A O 1
ATOM 1396 N N . ASN A 1 178 ? 30.262 9.092 47.585 1.00 20.02 178 ASN A N 1
ATOM 1397 C CA . ASN A 1 178 ? 30.027 8.356 46.355 1.00 20.19 178 ASN A CA 1
ATOM 1398 C C . ASN A 1 178 ? 31.066 8.761 45.315 1.00 20.77 178 ASN A C 1
ATOM 1399 O O . ASN A 1 178 ? 31.607 7.906 44.620 1.00 20.55 178 ASN A O 1
ATOM 1404 N N . LYS A 1 179 ? 31.347 10.060 45.215 1.00 20.60 179 LYS A N 1
ATOM 1405 C CA . LYS A 1 179 ? 32.332 10.534 44.255 1.00 20.97 179 LYS A CA 1
ATOM 1406 C C . LYS A 1 179 ? 33.686 9.930 44.556 1.00 20.74 179 LYS A C 1
ATOM 1407 O O . LYS A 1 179 ? 34.406 9.526 43.650 1.00 21.65 179 LYS A O 1
ATOM 1413 N N . GLU A 1 180 ? 34.032 9.845 45.831 1.00 19.76 180 GLU A N 1
ATOM 1414 C CA . GLU A 1 180 ? 35.314 9.276 46.194 1.00 20.48 180 GLU A CA 1
ATOM 1415 C C . GLU A 1 180 ? 35.340 7.785 45.919 1.00 20.12 180 GLU A C 1
ATOM 1416 O O . GLU A 1 180 ? 36.372 7.237 45.522 1.00 19.98 180 GLU A O 1
ATOM 1422 N N . LEU A 1 181 ? 34.205 7.123 46.126 1.00 19.81 181 LEU A N 1
ATOM 1423 C CA . LEU A 1 181 ? 34.116 5.681 45.864 1.00 18.39 181 LEU A CA 1
ATOM 1424 C C . LEU A 1 181 ? 34.288 5.439 44.362 1.00 17.53 181 LEU A C 1
ATOM 1425 O O . LEU A 1 181 ? 35.083 4.597 43.943 1.00 16.09 181 LEU A O 1
ATOM 1430 N N . GLN A 1 182 ? 33.552 6.201 43.563 1.00 16.30 182 GLN A N 1
ATOM 1431 C CA . GLN A 1 182 ? 33.647 6.096 42.121 1.00 18.75 182 GLN A CA 1
ATOM 1432 C C . GLN A 1 182 ? 35.074 6.337 41.669 1.00 19.56 182 GLN A C 1
ATOM 1433 O O . GLN A 1 182 ? 35.674 5.470 41.042 1.00 22.08 182 GLN A O 1
ATOM 1439 N N . LYS A 1 183 ? 35.619 7.506 42.001 1.00 19.95 183 LYS A N 1
ATOM 1440 C CA . LYS A 1 183 ? 36.989 7.847 41.620 1.00 19.30 183 LYS A CA 1
ATOM 1441 C C . LYS A 1 183 ? 37.954 6.731 41.949 1.00 19.80 183 LYS A C 1
ATOM 1442 O O . LYS A 1 183 ? 38.743 6.315 41.102 1.00 20.58 183 LYS A O 1
ATOM 1448 N N . PHE A 1 184 ? 37.892 6.253 43.188 1.00 19.20 184 PHE A N 1
ATOM 1449 C CA . PHE A 1 184 ? 38.767 5.183 43.650 1.00 18.64 184 PHE A CA 1
ATOM 1450 C C . PHE A 1 184 ? 38.692 3.974 42.726 1.00 19.87 184 PHE A C 1
ATOM 1451 O O . PHE A 1 184 ? 39.708 3.393 42.359 1.00 20.04 184 PHE A O 1
ATOM 1459 N N . ALA A 1 185 ? 37.477 3.604 42.350 1.00 20.44 185 ALA A N 1
ATOM 1460 C CA . ALA A 1 185 ? 37.283 2.461 41.485 1.00 21.80 185 ALA A CA 1
ATOM 1461 C C . ALA A 1 185 ? 37.944 2.637 40.117 1.00 22.71 185 ALA A C 1
ATOM 1462 O O . ALA A 1 185 ? 38.690 1.756 39.667 1.00 22.73 185 ALA A O 1
ATOM 1464 N N . PHE A 1 186 ? 37.691 3.768 39.462 1.00 22.57 186 PHE A N 1
ATOM 1465 C CA . PHE A 1 186 ? 38.263 4.019 38.140 1.00 24.91 186 PHE A CA 1
ATOM 1466 C C . PHE A 1 186 ? 39.773 4.053 38.144 1.00 27.20 186 PHE A C 1
ATOM 1467 O O . PHE A 1 186 ? 40.426 3.406 37.317 1.00 29.86 186 PHE A O 1
ATOM 1475 N N . GLU A 1 187 ? 40.324 4.820 39.077 1.00 27.48 187 GLU A N 1
ATOM 1476 C CA . GLU A 1 187 ? 41.763 4.966 39.197 1.00 28.10 187 GLU A CA 1
ATOM 1477 C C . GLU A 1 187 ? 42.489 3.722 39.673 1.00 28.57 187 GLU A C 1
ATOM 1478 O O . GLU A 1 187 ? 43.554 3.386 39.151 1.00 27.96 187 GLU A O 1
ATOM 1484 N N . GLN A 1 188 ? 41.929 3.037 40.663 1.00 29.29 188 GLN A N 1
ATOM 1485 C CA . GLN A 1 188 ? 42.584 1.840 41.182 1.00 30.20 188 GLN A CA 1
ATOM 1486 C C . GLN A 1 188 ? 42.353 0.587 40.341 1.00 32.00 188 GLN A C 1
ATOM 1487 O O . GLN A 1 188 ? 41.264 0.356 39.801 1.00 31.38 188 GLN A O 1
ATOM 1493 N N . ASP A 1 189 ? 43.398 -0.224 40.251 1.00 31.61 189 ASP A N 1
ATOM 1494 C CA . ASP A 1 189 ? 43.345 -1.451 39.487 1.00 32.53 189 ASP A CA 1
ATOM 1495 C C . ASP A 1 189 ? 42.483 -2.529 40.112 1.00 32.49 189 ASP A C 1
ATOM 1496 O O . ASP A 1 189 ? 42.527 -2.757 41.325 1.00 34.68 189 ASP A O 1
ATOM 1501 N N . ASN A 1 190 ? 41.706 -3.193 39.261 1.00 30.56 190 ASN A N 1
ATOM 1502 C CA . ASN A 1 190 ? 40.837 -4.281 39.670 1.00 27.40 190 ASN A CA 1
ATOM 1503 C C . ASN A 1 190 ? 39.804 -3.895 40.716 1.00 26.28 190 ASN A C 1
ATOM 1504 O O . ASN A 1 190 ? 39.518 -4.671 41.629 1.00 26.07 190 ASN A O 1
ATOM 1509 N N . CYS A 1 191 ? 39.248 -2.696 40.575 1.00 24.01 191 CYS A N 1
ATOM 1510 C CA . CYS A 1 191 ? 38.217 -2.207 41.482 1.00 23.49 191 CYS A CA 1
ATOM 1511 C C . CYS A 1 191 ? 37.066 -1.750 40.623 1.00 22.04 191 CYS A C 1
ATOM 1512 O O . CYS A 1 191 ? 37.271 -1.054 39.631 1.00 23.28 191 CYS A O 1
ATOM 1515 N N . TYR A 1 192 ? 35.855 -2.141 40.990 1.00 19.41 192 TYR A N 1
ATOM 1516 C CA . TYR A 1 192 ? 34.703 -1.751 40.195 1.00 17.71 192 TYR A CA 1
ATOM 1517 C C . TYR A 1 192 ? 33.605 -1.149 41.068 1.00 17.14 192 TYR A C 1
ATOM 1518 O O . TYR A 1 192 ? 33.349 -1.612 42.181 1.00 17.70 192 TYR A O 1
ATOM 1527 N N . PHE A 1 193 ? 32.984 -0.094 40.558 1.00 16.34 193 PHE A N 1
ATOM 1528 C CA . PHE A 1 193 ? 31.937 0.611 41.278 1.00 17.77 193 PHE A CA 1
ATOM 1529 C C . PHE A 1 193 ? 30.568 0.049 40.916 1.00 18.67 193 PHE A C 1
ATOM 1530 O O . PHE A 1 193 ? 30.369 -0.429 39.805 1.00 19.76 193 PHE A O 1
ATOM 1538 N N . VAL A 1 194 ? 29.629 0.113 41.855 1.00 17.85 194 VAL A N 1
ATOM 1539 C CA . VAL A 1 194 ? 28.290 -0.391 41.616 1.00 17.36 194 VAL A CA 1
ATOM 1540 C C . VAL A 1 194 ? 27.276 0.621 42.111 1.00 17.90 194 VAL A C 1
ATOM 1541 O O . VAL A 1 194 ? 27.127 0.793 43.308 1.00 19.39 194 VAL A O 1
ATOM 1545 N N . THR A 1 195 ? 26.583 1.302 41.202 1.00 17.50 195 THR A N 1
ATOM 1546 C CA . THR A 1 195 ? 25.587 2.308 41.601 1.00 14.86 195 THR A CA 1
ATOM 1547 C C . THR A 1 195 ? 24.506 1.756 42.527 1.00 15.36 195 THR A C 1
ATOM 1548 O O . THR A 1 195 ? 24.172 0.569 42.473 1.00 16.93 195 THR A O 1
ATOM 1552 N N . ALA A 1 196 ? 23.941 2.631 43.352 1.00 13.86 196 ALA A N 1
ATOM 1553 C CA . ALA A 1 196 ? 22.881 2.245 44.266 1.00 14.10 196 ALA A CA 1
ATOM 1554 C C . ALA A 1 196 ? 21.595 2.976 43.906 1.00 14.55 196 ALA A C 1
ATOM 1555 O O . ALA A 1 196 ? 20.664 3.085 44.709 1.00 16.40 196 ALA A O 1
ATOM 1557 N N . SER A 1 197 ? 21.543 3.481 42.683 1.00 15.63 197 SER A N 1
ATOM 1558 C CA . SER A 1 197 ? 20.352 4.175 42.221 1.00 17.91 197 SER A CA 1
ATOM 1559 C C . SER A 1 197 ? 19.144 3.265 42.341 1.00 18.00 197 SER A C 1
ATOM 1560 O O . SER A 1 197 ? 19.254 2.037 42.222 1.00 19.13 197 SER A O 1
ATOM 1563 N N . GLY A 1 198 ? 17.994 3.894 42.552 1.00 17.11 198 GLY A N 1
ATOM 1564 C CA . GLY A 1 198 ? 16.748 3.178 42.667 1.00 15.99 198 GLY A CA 1
ATOM 1565 C C . GLY A 1 198 ? 16.577 2.445 43.972 1.00 17.43 198 GLY A C 1
ATOM 1566 O O . GLY A 1 198 ? 15.448 2.231 44.394 1.00 18.88 198 GLY A O 1
ATOM 1567 N N . LEU A 1 199 ? 17.669 2.062 44.623 1.00 16.75 199 LEU A N 1
ATOM 1568 C CA . LEU A 1 199 ? 17.549 1.336 45.880 1.00 17.16 199 LEU A CA 1
ATOM 1569 C C . LEU A 1 199 ? 16.829 2.144 46.948 1.00 18.12 199 LEU A C 1
ATOM 1570 O O . LEU A 1 199 ? 17.079 3.338 47.126 1.00 20.02 199 LEU A O 1
ATOM 1575 N N . THR A 1 200 ? 15.913 1.486 47.648 1.00 17.62 200 THR A N 1
ATOM 1576 C CA . THR A 1 200 ? 15.151 2.139 48.704 1.00 16.23 200 THR A CA 1
ATOM 1577 C C . THR A 1 200 ? 15.599 1.642 50.081 1.00 16.33 200 THR A C 1
ATOM 1578 O O . THR A 1 200 ? 16.378 0.692 50.196 1.00 14.71 200 THR A O 1
ATOM 1582 N N . CYS A 1 201 ? 15.087 2.275 51.130 1.00 17.46 201 CYS A N 1
ATOM 1583 C CA . CYS A 1 201 ? 15.488 1.923 52.492 1.00 18.87 201 CYS A CA 1
ATOM 1584 C C . CYS A 1 201 ? 14.353 1.574 53.431 1.00 17.35 201 CYS A C 1
ATOM 1585 O O . CYS A 1 201 ? 13.203 1.877 53.164 1.00 17.16 201 CYS A O 1
ATOM 1588 N N . ASN A 1 202 ? 14.703 0.935 54.539 1.00 17.06 202 ASN A N 1
ATOM 1589 C CA . ASN A 1 202 ? 13.731 0.592 55.558 1.00 18.56 202 ASN A CA 1
ATOM 1590 C C . ASN A 1 202 ? 13.269 1.893 56.235 1.00 19.76 202 ASN A C 1
ATOM 1591 O O . ASN A 1 202 ? 13.754 2.988 55.920 1.00 17.08 202 ASN A O 1
ATOM 1596 N N . PRO A 1 203 ? 12.332 1.791 57.189 1.00 20.99 203 PRO A N 1
ATOM 1597 C CA . PRO A 1 203 ? 11.818 2.972 57.893 1.00 21.26 203 PRO A CA 1
ATOM 1598 C C . PRO A 1 203 ? 12.884 3.798 58.618 1.00 21.67 203 PRO A C 1
ATOM 1599 O O . PRO A 1 203 ? 12.734 5.008 58.737 1.00 20.98 203 PRO A O 1
ATOM 1603 N N . ASP A 1 204 ? 13.956 3.167 59.094 1.00 20.30 204 ASP A N 1
ATOM 1604 C CA . ASP A 1 204 ? 14.961 3.945 59.785 1.00 20.74 204 ASP A CA 1
ATOM 1605 C C . ASP A 1 204 ? 15.659 5.007 58.924 1.00 20.29 204 ASP A C 1
ATOM 1606 O O . ASP A 1 204 ? 16.454 5.804 59.435 1.00 21.81 204 ASP A O 1
ATOM 1611 N N . GLY A 1 205 ? 15.371 5.026 57.626 1.00 17.57 205 GLY A N 1
ATOM 1612 C CA . GLY A 1 205 ? 15.984 6.008 56.749 1.00 14.20 205 GLY A CA 1
ATOM 1613 C C . GLY A 1 205 ? 17.483 5.875 56.510 1.00 13.52 205 GLY A C 1
ATOM 1614 O O . GLY A 1 205 ? 18.106 6.787 55.963 1.00 14.58 205 GLY A O 1
ATOM 1615 N N . ILE A 1 206 ? 18.084 4.761 56.904 1.00 11.34 206 ILE A N 1
ATOM 1616 C CA . ILE A 1 206 ? 19.511 4.613 56.677 1.00 12.15 206 ILE A CA 1
ATOM 1617 C C . ILE A 1 206 ? 19.918 3.270 56.063 1.00 13.32 206 ILE A C 1
ATOM 1618 O O . ILE A 1 206 ? 20.938 3.179 55.372 1.00 11.68 206 ILE A O 1
ATOM 1623 N N . HIS A 1 207 ? 19.122 2.235 56.313 1.00 15.13 207 HIS A N 1
ATOM 1624 C CA . HIS A 1 207 ? 19.414 0.888 55.813 1.00 18.54 207 HIS A CA 1
ATOM 1625 C C . HIS A 1 207 ? 18.636 0.472 54.568 1.00 19.13 207 HIS A C 1
ATOM 1626 O O . HIS A 1 207 ? 17.413 0.609 54.517 1.00 21.02 207 HIS A O 1
ATOM 1633 N N . ILE A 1 208 ? 19.358 -0.026 53.565 1.00 19.08 208 ILE A N 1
ATOM 1634 C CA . ILE A 1 208 ? 18.754 -0.500 52.317 1.00 19.00 208 ILE A CA 1
ATOM 1635 C C . ILE A 1 208 ? 17.820 -1.680 52.641 1.00 19.89 208 ILE A C 1
ATOM 1636 O O . ILE A 1 208 ? 18.194 -2.585 53.394 1.00 19.58 208 ILE A O 1
ATOM 1641 N N . ASP A 1 209 ? 16.620 -1.681 52.064 1.00 19.23 209 ASP A N 1
ATOM 1642 C CA . ASP A 1 209 ? 15.654 -2.740 52.346 1.00 18.77 209 ASP A CA 1
ATOM 1643 C C . ASP A 1 209 ? 15.934 -4.058 51.618 1.00 18.46 209 ASP A C 1
ATOM 1644 O O . ASP A 1 209 ? 16.755 -4.100 50.704 1.00 16.75 209 ASP A O 1
ATOM 1649 N N . ALA A 1 210 ? 15.254 -5.128 52.039 1.00 18.60 210 ALA A N 1
ATOM 1650 C CA . ALA A 1 210 ? 15.444 -6.467 51.463 1.00 18.98 210 ALA A CA 1
ATOM 1651 C C . ALA A 1 210 ? 15.347 -6.515 49.934 1.00 19.36 210 ALA A C 1
ATOM 1652 O O . ALA A 1 210 ? 16.256 -7.007 49.254 1.00 17.06 210 ALA A O 1
ATOM 1654 N N . ILE A 1 211 ? 14.245 -6.007 49.400 1.00 19.40 211 ILE A N 1
ATOM 1655 C CA . ILE A 1 211 ? 14.059 -5.974 47.961 1.00 20.19 211 ILE A CA 1
ATOM 1656 C C . ILE A 1 211 ? 15.261 -5.326 47.279 1.00 20.37 211 ILE A C 1
ATOM 1657 O O . ILE A 1 211 ? 15.859 -5.893 46.365 1.00 22.26 211 ILE A O 1
ATOM 1662 N N . SER A 1 212 ? 15.618 -4.132 47.733 1.00 21.09 212 SER A N 1
ATOM 1663 C CA . SER A 1 212 ? 16.726 -3.397 47.136 1.00 19.26 212 SER A CA 1
ATOM 1664 C C . SER A 1 212 ? 18.066 -4.081 47.359 1.00 18.77 212 SER A C 1
ATOM 1665 O O . SER A 1 212 ? 18.979 -3.996 46.536 1.00 16.11 212 SER A O 1
ATOM 1668 N N . GLN A 1 213 ? 18.177 -4.771 48.479 1.00 20.11 213 GLN A N 1
ATOM 1669 C CA . GLN A 1 213 ? 19.407 -5.455 48.822 1.00 21.33 213 GLN A CA 1
ATOM 1670 C C . GLN A 1 213 ? 19.581 -6.640 47.870 1.00 20.97 213 GLN A C 1
ATOM 1671 O O . GLN A 1 213 ? 20.705 -7.046 47.561 1.00 22.72 213 GLN A O 1
ATOM 1677 N N . ARG A 1 214 ? 18.463 -7.195 47.401 1.00 20.49 214 ARG A N 1
ATOM 1678 C CA . ARG A 1 214 ? 18.502 -8.322 46.456 1.00 17.85 214 ARG A CA 1
ATOM 1679 C C . ARG A 1 214 ? 18.950 -7.817 45.073 1.00 17.95 214 ARG A C 1
ATOM 1680 O O . ARG A 1 214 ? 19.782 -8.452 44.420 1.00 18.13 214 ARG A O 1
ATOM 1688 N N . LYS A 1 215 ? 18.419 -6.676 44.637 1.00 15.80 215 LYS A N 1
ATOM 1689 C CA . LYS A 1 215 ? 18.826 -6.128 43.353 1.00 16.71 215 LYS A CA 1
ATOM 1690 C C . LYS A 1 215 ? 20.285 -5.721 43.420 1.00 19.25 215 LYS A C 1
ATOM 1691 O O . LYS A 1 215 ? 21.049 -5.925 42.469 1.00 21.23 215 LYS A O 1
ATOM 1697 N N . PHE A 1 216 ? 20.665 -5.149 44.558 1.00 20.58 216 PHE A N 1
ATOM 1698 C CA . PHE A 1 216 ? 22.025 -4.678 44.783 1.00 21.41 216 PHE A CA 1
ATOM 1699 C C . PHE A 1 216 ? 23.039 -5.811 44.622 1.00 21.26 216 PHE A C 1
ATOM 1700 O O . PHE A 1 216 ? 24.145 -5.606 44.123 1.00 20.48 216 PHE A O 1
ATOM 1708 N N . GLY A 1 217 ? 22.657 -7.012 45.037 1.00 22.76 217 GLY A N 1
ATOM 1709 C CA . GLY A 1 217 ? 23.555 -8.148 44.909 1.00 23.45 217 GLY A CA 1
ATOM 1710 C C . GLY A 1 217 ? 23.816 -8.510 43.459 1.00 24.21 217 GLY A C 1
ATOM 1711 O O . GLY A 1 217 ? 24.933 -8.887 43.093 1.00 25.22 217 GLY A O 1
ATOM 1712 N N . LEU A 1 218 ? 22.784 -8.410 42.627 1.00 24.25 218 LEU A N 1
ATOM 1713 C CA . LEU A 1 218 ? 22.935 -8.726 41.205 1.00 24.88 218 LEU A CA 1
ATOM 1714 C C . LEU A 1 218 ? 23.925 -7.773 40.541 1.00 24.07 218 LEU A C 1
ATOM 1715 O O . LEU A 1 218 ? 24.789 -8.203 39.771 1.00 23.19 218 LEU A O 1
ATOM 1720 N N . ARG A 1 219 ? 23.794 -6.480 40.840 1.00 21.08 219 ARG A N 1
ATOM 1721 C CA . ARG A 1 219 ? 24.691 -5.492 40.268 1.00 20.28 219 ARG A CA 1
ATOM 1722 C C . ARG A 1 219 ? 26.133 -5.785 40.698 1.00 22.26 219 ARG A C 1
ATOM 1723 O O . ARG A 1 219 ? 27.068 -5.553 39.930 1.00 22.51 219 ARG A O 1
ATOM 1731 N N . TYR A 1 220 ? 26.319 -6.284 41.923 1.00 22.12 220 TYR A N 1
ATOM 1732 C CA . TYR A 1 220 ? 27.662 -6.607 42.401 1.00 22.50 220 TYR A CA 1
ATOM 1733 C C . TYR A 1 220 ? 28.253 -7.715 41.539 1.00 23.60 220 TYR A C 1
ATOM 1734 O O . TYR A 1 220 ? 29.407 -7.642 41.126 1.00 24.43 220 TYR A O 1
ATOM 1743 N N . PHE A 1 221 ? 27.454 -8.746 41.274 1.00 24.43 221 PHE A N 1
ATOM 1744 C CA . PHE A 1 221 ? 27.896 -9.874 40.463 1.00 23.82 221 PHE A CA 1
ATOM 1745 C C . PHE A 1 221 ? 28.087 -9.430 39.023 1.00 23.35 221 PHE A C 1
ATOM 1746 O O . PHE A 1 221 ? 29.008 -9.866 38.344 1.00 22.42 221 PHE A O 1
ATOM 1754 N N . GLU A 1 222 ? 27.211 -8.548 38.570 1.00 23.42 222 GLU A N 1
ATOM 1755 C CA . GLU A 1 222 ? 27.297 -8.023 37.226 1.00 24.95 222 GLU A CA 1
ATOM 1756 C C . GLU A 1 222 ? 28.661 -7.369 37.039 1.00 24.25 222 GLU A C 1
ATOM 1757 O O . GLU A 1 222 ? 29.292 -7.518 36.002 1.00 25.96 222 GLU A O 1
ATOM 1763 N N . ALA A 1 223 ? 29.119 -6.660 38.060 1.00 23.93 223 ALA A N 1
ATOM 1764 C CA . ALA A 1 223 ? 30.408 -5.990 37.999 1.00 23.05 223 ALA A CA 1
ATOM 1765 C C . ALA A 1 223 ? 31.561 -6.975 38.128 1.00 22.62 223 ALA A C 1
ATOM 1766 O O . ALA A 1 223 ? 32.571 -6.863 37.441 1.00 23.18 223 ALA A O 1
ATOM 1768 N N . PHE A 1 224 ? 31.412 -7.937 39.024 1.00 20.85 224 PHE A N 1
ATOM 1769 C CA . PHE A 1 224 ? 32.449 -8.923 39.248 1.00 19.70 224 PHE A CA 1
ATOM 1770 C C . PHE A 1 224 ? 32.657 -9.846 38.053 1.00 20.87 224 PHE A C 1
ATOM 1771 O O . PHE A 1 224 ? 33.767 -10.019 37.560 1.00 20.58 224 PHE A O 1
ATOM 1779 N N . PHE A 1 225 ? 31.572 -10.460 37.610 1.00 22.41 225 PHE A N 1
ATOM 1780 C CA . PHE A 1 225 ? 31.624 -11.391 36.494 1.00 24.88 225 PHE A CA 1
ATOM 1781 C C . PHE A 1 225 ? 32.159 -10.799 35.200 1.00 24.57 225 PHE A C 1
ATOM 1782 O O . PHE A 1 225 ? 32.891 -11.462 34.472 1.00 24.43 225 PHE A O 1
ATOM 1790 N N . ASN A 1 226 ? 31.790 -9.557 34.917 1.00 24.69 226 ASN A N 1
ATOM 1791 C CA . ASN A 1 226 ? 32.229 -8.893 33.697 1.00 27.21 226 ASN A CA 1
ATOM 1792 C C . ASN A 1 226 ? 33.368 -7.923 33.899 1.00 27.18 226 ASN A C 1
ATOM 1793 O O . ASN A 1 226 ? 33.811 -7.289 32.944 1.00 27.99 226 ASN A O 1
ATOM 1798 N N . ARG A 1 227 ? 33.836 -7.803 35.134 1.00 27.47 227 ARG A N 1
ATOM 1799 C CA . ARG A 1 227 ? 34.896 -6.858 35.467 1.00 26.77 227 ARG A CA 1
ATOM 1800 C C . ARG A 1 227 ? 34.628 -5.468 34.895 1.00 26.73 227 ARG A C 1
ATOM 1801 O O . ARG A 1 227 ? 35.467 -4.916 34.191 1.00 27.49 227 ARG A O 1
ATOM 1809 N N . LYS A 1 228 ? 33.459 -4.907 35.210 1.00 25.91 228 LYS A N 1
ATOM 1810 C CA . LYS A 1 228 ? 33.087 -3.581 34.727 1.00 26.13 228 LYS A CA 1
ATOM 1811 C C . LYS A 1 228 ? 32.394 -2.734 35.813 1.00 25.53 228 LYS A C 1
ATOM 1812 O O . LYS A 1 228 ? 32.076 -3.233 36.894 1.00 25.61 228 LYS A O 1
ATOM 1818 N N . HIS A 1 229 ? 32.169 -1.454 35.515 1.00 23.06 229 HIS A N 1
ATOM 1819 C CA . HIS A 1 229 ? 31.489 -0.558 36.438 1.00 21.33 229 HIS A CA 1
ATOM 1820 C C . HIS A 1 229 ? 30.000 -0.541 36.115 1.00 20.93 229 HIS A C 1
ATOM 1821 O O . HIS A 1 229 ? 29.613 -0.313 34.975 1.00 22.36 229 HIS A O 1
ATOM 1828 N N . VAL A 1 230 ? 29.166 -0.771 37.118 1.00 20.57 230 VAL A N 1
ATOM 1829 C CA . VAL A 1 230 ? 27.734 -0.766 36.904 1.00 19.31 230 VAL A CA 1
ATOM 1830 C C . VAL A 1 230 ? 27.198 0.597 37.303 1.00 20.90 230 VAL A C 1
ATOM 1831 O O . VAL A 1 230 ? 26.835 0.813 38.450 1.00 23.66 230 VAL A O 1
ATOM 1835 N N . LEU A 1 231 ? 27.154 1.516 36.347 1.00 20.57 231 LEU A N 1
ATOM 1836 C CA . LEU A 1 231 ? 26.692 2.871 36.609 1.00 19.99 231 LEU A CA 1
ATOM 1837 C C . LEU A 1 231 ? 25.188 3.029 36.536 1.00 21.87 231 LEU A C 1
ATOM 1838 O O . LEU A 1 231 ? 24.646 4.056 36.935 1.00 21.00 231 LEU A O 1
ATOM 1843 N N . GLU A 1 232 ? 24.515 2.012 36.016 1.00 23.98 232 GLU A N 1
ATOM 1844 C CA . GLU A 1 232 ? 23.064 2.037 35.897 1.00 24.81 232 GLU A CA 1
ATOM 1845 C C . GLU A 1 232 ? 22.500 0.711 36.361 1.00 24.38 232 GLU A C 1
ATOM 1846 O O . GLU A 1 232 ? 23.189 -0.313 36.352 1.00 24.41 232 GLU A O 1
ATOM 1852 N N . PRO A 1 233 ? 21.241 0.711 36.799 1.00 23.63 233 PRO A N 1
ATOM 1853 C CA . PRO A 1 233 ? 20.657 -0.550 37.241 1.00 24.74 233 PRO A CA 1
ATOM 1854 C C . PRO A 1 233 ? 20.435 -1.505 36.053 1.00 26.06 233 PRO A C 1
ATOM 1855 O O . PRO A 1 233 ? 20.174 -1.068 34.921 1.00 24.50 233 PRO A O 1
ATOM 1859 N N . LEU A 1 234 ? 20.582 -2.804 36.303 1.00 27.12 234 LEU A N 1
ATOM 1860 C CA . LEU A 1 234 ? 20.366 -3.815 35.269 1.00 28.65 234 LEU A CA 1
ATOM 1861 C C . LEU A 1 234 ? 18.916 -3.715 34.862 1.00 30.61 234 LEU A C 1
ATOM 1862 O O . LEU A 1 234 ? 18.055 -3.479 35.703 1.00 31.28 234 LEU A O 1
ATOM 1867 N N . ILE A 1 235 ? 18.633 -3.912 33.585 1.00 32.81 235 ILE A N 1
ATOM 1868 C CA . ILE A 1 235 ? 17.259 -3.814 33.104 1.00 36.32 235 ILE A CA 1
ATOM 1869 C C . ILE A 1 235 ? 16.321 -4.928 33.567 1.00 37.81 235 ILE A C 1
ATOM 1870 O O . ILE A 1 235 ? 15.210 -4.663 34.026 1.00 37.02 235 ILE A O 1
ATOM 1875 N N . ASN A 1 236 ? 16.768 -6.171 33.456 1.00 40.77 236 ASN A N 1
ATOM 1876 C CA . ASN A 1 236 ? 15.947 -7.313 33.849 1.00 44.50 236 ASN A CA 1
ATOM 1877 C C . ASN A 1 236 ? 16.124 -7.630 35.337 1.00 45.25 236 ASN A C 1
ATOM 1878 O O . ASN A 1 236 ? 15.956 -8.775 35.765 1.00 46.71 236 ASN A O 1
ATOM 1883 N N . GLU A 1 237 ? 16.444 -6.602 36.117 1.00 44.56 237 GLU A N 1
ATOM 1884 C CA . GLU A 1 237 ? 16.683 -6.747 37.549 1.00 43.49 237 GLU A CA 1
ATOM 1885 C C . GLU A 1 237 ? 15.624 -7.573 38.260 1.00 42.44 237 GLU A C 1
ATOM 1886 O O . GLU A 1 237 ? 15.949 -8.549 38.930 1.00 41.96 237 GLU A O 1
ATOM 1892 N N . ASN A 1 238 ? 14.363 -7.188 38.115 1.00 43.09 238 ASN A N 1
ATOM 1893 C CA . ASN A 1 238 ? 13.280 -7.929 38.753 1.00 44.92 238 ASN A CA 1
ATOM 1894 C C . ASN A 1 238 ? 13.142 -9.364 38.251 1.00 45.20 238 ASN A C 1
ATOM 1895 O O . ASN A 1 238 ? 13.126 -10.310 39.044 1.00 44.44 238 ASN A O 1
ATOM 1900 N N . GLU A 1 239 ? 13.044 -9.524 36.934 1.00 45.90 239 GLU A N 1
ATOM 1901 C CA . GLU A 1 239 ? 12.874 -10.853 36.361 1.00 48.03 239 GLU A CA 1
ATOM 1902 C C . GLU A 1 239 ? 14.072 -11.745 36.567 1.00 46.92 239 GLU A C 1
ATOM 1903 O O . GLU A 1 239 ? 13.939 -12.967 36.696 1.00 47.57 239 GLU A O 1
ATOM 1909 N N . LEU A 1 240 ? 15.242 -11.128 36.585 1.00 45.79 240 LEU A N 1
ATOM 1910 C CA . LEU A 1 240 ? 16.477 -11.855 36.778 1.00 45.55 240 LEU A CA 1
ATOM 1911 C C . LEU A 1 240 ? 16.419 -12.534 38.147 1.00 44.56 240 LEU A C 1
ATOM 1912 O O . LEU A 1 240 ? 16.865 -13.676 38.307 1.00 44.53 240 LEU A O 1
ATOM 1917 N N . LEU A 1 241 ? 15.848 -11.833 39.126 1.00 42.97 241 LEU A N 1
ATOM 1918 C CA . LEU A 1 241 ? 15.720 -12.376 40.475 1.00 42.60 241 LEU A CA 1
ATOM 1919 C C . LEU A 1 241 ? 14.700 -13.516 40.519 1.00 42.81 241 LEU A C 1
ATOM 1920 O O . LEU A 1 241 ? 14.968 -14.582 41.081 1.00 43.42 241 LEU A O 1
ATOM 1925 N N . ASN A 1 242 ? 13.529 -13.286 39.932 1.00 42.52 242 ASN A N 1
ATOM 1926 C CA . ASN A 1 242 ? 12.486 -14.305 39.907 1.00 42.92 242 ASN A CA 1
ATOM 1927 C C . ASN A 1 242 ? 12.988 -15.582 39.243 1.00 42.84 242 ASN A C 1
ATOM 1928 O O . ASN A 1 242 ? 12.570 -16.689 39.592 1.00 43.39 242 ASN A O 1
ATOM 1933 N N . LEU A 1 243 ? 13.883 -15.423 38.278 1.00 41.46 243 LEU A N 1
ATOM 1934 C CA . LEU A 1 243 ? 14.434 -16.563 37.579 1.00 40.63 243 LEU A CA 1
ATOM 1935 C C . LEU A 1 243 ? 15.209 -17.427 38.554 1.00 41.37 243 LEU A C 1
ATOM 1936 O O . LEU A 1 243 ? 15.188 -18.653 38.444 1.00 42.04 243 LEU A O 1
ATOM 1941 N N . ASN A 1 244 ? 15.884 -16.800 39.516 1.00 41.64 244 ASN A N 1
ATOM 1942 C CA . ASN A 1 244 ? 16.657 -17.557 40.498 1.00 40.38 244 ASN A CA 1
ATOM 1943 C C . ASN A 1 244 ? 15.749 -18.104 41.578 1.00 38.66 244 ASN A C 1
ATOM 1944 O O . ASN A 1 244 ? 16.068 -19.115 42.185 1.00 40.19 244 ASN A O 1
ATOM 1949 N N . TYR A 1 245 ? 14.629 -17.431 41.821 1.00 36.73 245 TYR A N 1
ATOM 1950 C CA . TYR A 1 245 ? 13.684 -17.870 42.843 1.00 36.83 245 TYR A CA 1
ATOM 1951 C C . TYR A 1 245 ? 12.890 -19.079 42.370 1.00 36.75 245 TYR A C 1
ATOM 1952 O O . TYR A 1 245 ? 12.497 -19.931 43.170 1.00 36.99 245 TYR A O 1
ATOM 1961 N N . ALA A 1 246 ? 12.661 -19.147 41.064 1.00 37.13 246 ALA A N 1
ATOM 1962 C CA . ALA A 1 246 ? 11.895 -20.236 40.469 1.00 38.27 246 ALA A CA 1
ATOM 1963 C C . ALA A 1 246 ? 12.676 -21.547 40.410 1.00 38.65 246 ALA A C 1
ATOM 1964 O O . ALA A 1 246 ? 12.084 -22.626 40.354 1.00 39.30 246 ALA A O 1
ATOM 1966 N N . ARG A 1 247 ? 14.002 -21.452 40.419 1.00 38.54 247 ARG A N 1
ATOM 1967 C CA . ARG A 1 247 ? 14.860 -22.633 40.377 1.00 39.13 247 ARG A CA 1
ATOM 1968 C C . ARG A 1 247 ? 14.311 -23.748 41.262 1.00 40.38 247 ARG A C 1
ATOM 1969 O O . ARG A 1 247 ? 13.861 -23.507 42.383 1.00 41.39 247 ARG A O 1
ATOM 1977 N N . THR A 1 248 ? 14.343 -24.974 40.756 1.00 40.90 248 THR A N 1
ATOM 1978 C CA . THR A 1 248 ? 13.834 -26.116 41.513 1.00 41.32 248 THR A CA 1
ATOM 1979 C C . THR A 1 248 ? 14.896 -26.552 42.516 1.00 40.85 248 THR A C 1
ATOM 1980 O O . THR A 1 248 ? 16.076 -26.604 42.180 1.00 40.82 248 THR A O 1
ATOM 1984 N N . HIS A 1 249 ? 14.479 -26.881 43.734 1.00 40.52 249 HIS A N 1
ATOM 1985 C CA . HIS A 1 249 ? 15.433 -27.280 44.756 1.00 40.97 249 HIS A CA 1
ATOM 1986 C C . HIS A 1 249 ? 15.828 -28.740 44.715 1.00 40.13 249 HIS A C 1
ATOM 1987 O O . HIS A 1 249 ? 15.054 -29.596 44.306 1.00 39.23 249 HIS A O 1
ATOM 1994 N N . THR A 1 250 ? 17.048 -28.995 45.170 1.00 39.19 250 THR A N 1
ATOM 1995 C CA . THR A 1 250 ? 17.596 -30.322 45.225 1.00 38.75 250 THR A CA 1
ATOM 1996 C C . THR A 1 250 ? 16.925 -31.082 46.359 1.00 38.35 250 THR A C 1
ATOM 1997 O O . THR A 1 250 ? 16.240 -30.487 47.191 1.00 36.52 250 THR A O 1
ATOM 2001 N N . LYS A 1 251 ? 17.110 -32.397 46.378 1.00 37.52 251 LYS A N 1
ATOM 2002 C CA . LYS A 1 251 ? 16.530 -33.221 47.414 1.00 37.71 251 LYS A CA 1
ATOM 2003 C C . LYS A 1 251 ? 17.151 -32.835 48.761 1.00 36.69 251 LYS A C 1
ATOM 2004 O O . LYS A 1 251 ? 16.448 -32.688 49.757 1.00 35.55 251 LYS A O 1
ATOM 2010 N N . ALA A 1 252 ? 18.471 -32.667 48.776 1.00 36.20 252 ALA A N 1
ATOM 2011 C CA . ALA A 1 252 ? 19.199 -32.287 49.984 1.00 35.03 252 ALA A CA 1
ATOM 2012 C C . ALA A 1 252 ? 18.735 -30.923 50.510 1.00 35.35 252 ALA A C 1
ATOM 2013 O O . ALA A 1 252 ? 18.658 -30.713 51.720 1.00 35.60 252 ALA A O 1
ATOM 2015 N N . GLU A 1 253 ? 18.426 -30.008 49.593 1.00 34.74 253 GLU A N 1
ATOM 2016 C CA . GLU A 1 253 ? 17.967 -28.686 49.956 1.00 34.02 253 GLU A CA 1
ATOM 2017 C C . GLU A 1 253 ? 16.600 -28.745 50.609 1.00 34.23 253 GLU A C 1
ATOM 2018 O O . GLU A 1 253 ? 16.422 -28.257 51.721 1.00 34.99 253 GLU A O 1
ATOM 2024 N N . LYS A 1 254 ? 15.624 -29.342 49.941 1.00 33.48 254 LYS A N 1
ATOM 2025 C CA . LYS A 1 254 ? 14.294 -29.402 50.540 1.00 34.79 254 LYS A CA 1
ATOM 2026 C C . LYS A 1 254 ? 14.238 -30.233 51.828 1.00 33.74 254 LYS A C 1
ATOM 2027 O O . LYS A 1 254 ? 13.295 -30.104 52.613 1.00 33.23 254 LYS A O 1
ATOM 2033 N N . ILE A 1 255 ? 15.246 -31.073 52.039 1.00 31.56 255 ILE A N 1
ATOM 2034 C CA . ILE A 1 255 ? 15.321 -31.877 53.249 1.00 31.87 255 ILE A CA 1
ATOM 2035 C C . ILE A 1 255 ? 15.888 -30.970 54.338 1.00 33.17 255 ILE A C 1
ATOM 2036 O O . ILE A 1 255 ? 15.659 -31.165 55.531 1.00 32.20 255 ILE A O 1
ATOM 2041 N N . TYR A 1 256 ? 16.636 -29.965 53.910 1.00 33.88 256 TYR A N 1
ATOM 2042 C CA . TYR A 1 256 ? 17.245 -29.031 54.835 1.00 34.27 256 TYR A CA 1
ATOM 2043 C C . TYR A 1 256 ? 16.205 -28.080 55.405 1.00 33.37 256 TYR A C 1
ATOM 2044 O O . TYR A 1 256 ? 16.183 -27.838 56.603 1.00 33.08 256 TYR A O 1
ATOM 2053 N N . ILE A 1 257 ? 15.334 -27.547 54.559 1.00 32.52 257 ILE A N 1
ATOM 2054 C CA . ILE A 1 257 ? 14.328 -26.623 55.057 1.00 33.09 257 ILE A CA 1
ATOM 2055 C C . ILE A 1 257 ? 13.411 -27.350 56.021 1.00 32.30 257 ILE A C 1
ATOM 2056 O O . ILE A 1 257 ? 12.839 -26.748 56.923 1.00 31.15 257 ILE A O 1
ATOM 2061 N N . LYS A 1 258 ? 13.276 -28.656 55.833 1.00 33.32 258 LYS A N 1
ATOM 2062 C CA . LYS A 1 258 ? 12.421 -29.457 56.701 1.00 33.68 258 LYS A CA 1
ATOM 2063 C C . LYS A 1 258 ? 13.145 -29.789 58.006 1.00 33.45 258 LYS A C 1
ATOM 2064 O O . LYS A 1 258 ? 12.537 -29.825 59.073 1.00 31.70 258 LYS A O 1
ATOM 2070 N N . SER A 1 259 ? 14.447 -30.025 57.912 1.00 33.28 259 SER A N 1
ATOM 2071 C CA . SER A 1 259 ? 15.235 -30.345 59.084 1.00 34.45 259 SER A CA 1
ATOM 2072 C C . SER A 1 259 ? 15.282 -29.140 60.002 1.00 36.11 259 SER A C 1
ATOM 2073 O O . SER A 1 259 ? 15.367 -29.262 61.224 1.00 36.68 259 SER A O 1
ATOM 2084 N N . ASP A 1 261 ? 12.838 -26.620 59.994 1.00 33.83 261 ASP A N 1
ATOM 2085 C CA . ASP A 1 261 ? 11.488 -26.400 60.505 1.00 32.07 261 ASP A CA 1
ATOM 2086 C C . ASP A 1 261 ? 11.319 -27.191 61.798 1.00 30.16 261 ASP A C 1
ATOM 2087 O O . ASP A 1 261 ? 10.744 -26.703 62.775 1.00 30.41 261 ASP A O 1
ATOM 2092 N N . PHE A 1 262 ? 11.811 -28.425 61.795 1.00 26.04 262 PHE A N 1
ATOM 2093 C CA . PHE A 1 262 ? 11.699 -29.279 62.967 1.00 22.90 262 PHE A CA 1
ATOM 2094 C C . PHE A 1 262 ? 12.636 -28.802 64.063 1.00 24.20 262 PHE A C 1
ATOM 2095 O O . PHE A 1 262 ? 12.246 -28.689 65.222 1.00 23.78 262 PHE A O 1
ATOM 2103 N N . ALA A 1 263 ? 13.880 -28.528 63.691 1.00 25.69 263 ALA A N 1
ATOM 2104 C CA . ALA A 1 263 ? 14.883 -28.052 64.646 1.00 26.13 263 ALA A CA 1
ATOM 2105 C C . ALA A 1 263 ? 14.418 -26.802 65.403 1.00 26.55 263 ALA A C 1
ATOM 2106 O O . ALA A 1 263 ? 14.781 -26.612 66.549 1.00 25.67 263 ALA A O 1
ATOM 2108 N N . LEU A 1 264 ? 13.626 -25.953 64.757 1.00 27.84 264 LEU A N 1
ATOM 2109 C CA . LEU A 1 264 ? 13.147 -24.747 65.398 1.00 29.55 264 LEU A CA 1
ATOM 2110 C C . LEU A 1 264 ? 11.826 -24.973 66.110 1.00 31.27 264 LEU A C 1
ATOM 2111 O O . LEU A 1 264 ? 11.257 -24.047 66.685 1.00 33.47 264 LEU A O 1
ATOM 2116 N N . GLY A 1 265 ? 11.315 -26.197 66.061 1.00 32.25 265 GLY A N 1
ATOM 2117 C CA . GLY A 1 265 ? 10.046 -26.483 66.711 1.00 31.46 265 GLY A CA 1
ATOM 2118 C C . GLY A 1 265 ? 8.818 -26.037 65.936 1.00 31.92 265 GLY A C 1
ATOM 2119 O O . GLY A 1 265 ? 7.742 -25.968 66.513 1.00 32.24 265 GLY A O 1
ATOM 2120 N N . LYS A 1 266 ? 8.960 -25.743 64.643 1.00 32.13 266 LYS A N 1
ATOM 2121 C CA . LYS A 1 266 ? 7.809 -25.309 63.848 1.00 32.41 266 LYS A CA 1
ATOM 2122 C C . LYS A 1 266 ? 6.886 -26.468 63.448 1.00 31.57 266 LYS A C 1
ATOM 2123 O O . LYS A 1 266 ? 5.760 -26.235 63.008 1.00 32.81 266 LYS A O 1
ATOM 2129 N N . ILE A 1 267 ? 7.361 -27.704 63.585 1.00 29.26 267 ILE A N 1
ATOM 2130 C CA . ILE A 1 267 ? 6.553 -28.871 63.238 1.00 27.47 267 ILE A CA 1
ATOM 2131 C C . ILE A 1 267 ? 6.850 -30.028 64.156 1.00 27.76 267 ILE A C 1
ATOM 2132 O O . ILE A 1 267 ? 7.863 -30.041 64.849 1.00 27.32 267 ILE A O 1
ATOM 2137 N N . SER A 1 268 ? 5.954 -31.006 64.135 1.00 27.93 268 SER A N 1
ATOM 2138 C CA . SER A 1 268 ? 6.068 -32.205 64.951 1.00 27.42 268 SER A CA 1
ATOM 2139 C C . SER A 1 268 ? 7.111 -33.154 64.405 1.00 27.75 268 SER A C 1
ATOM 2140 O O . SER A 1 268 ? 7.532 -33.027 63.265 1.00 28.81 268 SER A O 1
ATOM 2143 N N . TYR A 1 269 ? 7.526 -34.120 65.214 1.00 28.81 269 TYR A N 1
ATOM 2144 C CA . TYR A 1 269 ? 8.512 -35.076 64.731 1.00 29.65 269 TYR A CA 1
ATOM 2145 C C . TYR A 1 269 ? 7.888 -36.002 63.681 1.00 31.05 269 TYR A C 1
ATOM 2146 O O . TYR A 1 269 ? 8.531 -36.350 62.690 1.00 30.99 269 TYR A O 1
ATOM 2155 N N . ASP A 1 270 ? 6.639 -36.401 63.908 1.00 31.32 270 ASP A N 1
ATOM 2156 C CA . ASP A 1 270 ? 5.952 -37.259 62.966 1.00 32.51 270 ASP A CA 1
ATOM 2157 C C . ASP A 1 270 ? 5.681 -36.486 61.690 1.00 32.54 270 ASP A C 1
ATOM 2158 O O . ASP A 1 270 ? 5.742 -37.030 60.591 1.00 34.02 270 ASP A O 1
ATOM 2163 N N . GLU A 1 271 ? 5.396 -35.204 61.841 1.00 32.28 271 GLU A N 1
ATOM 2164 C CA . GLU A 1 271 ? 5.125 -34.354 60.698 1.00 32.07 271 GLU A CA 1
ATOM 2165 C C . GLU A 1 271 ? 6.424 -34.167 59.911 1.00 30.13 271 GLU A C 1
ATOM 2166 O O . GLU A 1 271 ? 6.418 -34.043 58.690 1.00 31.67 271 GLU A O 1
ATOM 2172 N N . PHE A 1 272 ? 7.538 -34.181 60.631 1.00 26.57 272 PHE A N 1
ATOM 2173 C CA . PHE A 1 272 ? 8.867 -34.039 60.050 1.00 21.89 272 PHE A CA 1
ATOM 2174 C C . PHE A 1 272 ? 9.208 -35.314 59.297 1.00 21.52 272 PHE A C 1
ATOM 2175 O O . PHE A 1 272 ? 9.790 -35.269 58.227 1.00 20.37 272 PHE A O 1
ATOM 2183 N N . THR A 1 273 ? 8.865 -36.448 59.899 1.00 22.33 273 THR A N 1
ATOM 2184 C CA . THR A 1 273 ? 9.119 -37.757 59.304 1.00 25.17 273 THR A CA 1
ATOM 2185 C C . THR A 1 273 ? 8.321 -37.902 58.009 1.00 27.27 273 THR A C 1
ATOM 2186 O O . THR A 1 273 ? 8.873 -38.226 56.953 1.00 25.68 273 THR A O 1
ATOM 2190 N N . SER A 1 274 ? 7.017 -37.661 58.111 1.00 28.56 274 SER A N 1
ATOM 2191 C CA . SER A 1 274 ? 6.126 -37.756 56.976 1.00 30.51 274 SER A CA 1
ATOM 2192 C C . SER A 1 274 ? 6.625 -36.879 55.823 1.00 31.56 274 SER A C 1
ATOM 2193 O O . SER A 1 274 ? 6.590 -37.278 54.653 1.00 32.80 274 SER A O 1
ATOM 2196 N N . GLU A 1 275 ? 7.103 -35.688 56.158 1.00 31.01 275 GLU A N 1
ATOM 2197 C CA . GLU A 1 275 ? 7.609 -34.765 55.155 1.00 31.07 275 GLU A CA 1
ATOM 2198 C C . GLU A 1 275 ? 8.899 -35.255 54.526 1.00 29.85 275 GLU A C 1
ATOM 2199 O O . GLU A 1 275 ? 9.178 -34.970 53.367 1.00 30.28 275 GLU A O 1
ATOM 2205 N N . LEU A 1 276 ? 9.688 -35.991 55.290 1.00 28.84 276 LEU A N 1
ATOM 2206 C CA . LEU A 1 276 ? 10.949 -36.493 54.778 1.00 30.60 276 LEU A CA 1
ATOM 2207 C C . LEU A 1 276 ? 10.731 -37.632 53.801 1.00 31.40 276 LEU A C 1
ATOM 2208 O O . LEU A 1 276 ? 11.449 -37.760 52.815 1.00 31.37 276 LEU A O 1
ATOM 2221 N N . LYS A 1 278 ? 8.006 -38.081 51.929 1.00 31.76 278 LYS A N 1
ATOM 2222 C CA . LYS A 1 278 ? 7.436 -37.510 50.710 1.00 30.65 278 LYS A CA 1
ATOM 2223 C C . LYS A 1 278 ? 8.557 -37.095 49.773 1.00 29.99 278 LYS A C 1
ATOM 2224 O O . LYS A 1 278 ? 8.475 -37.271 48.563 1.00 31.30 278 LYS A O 1
ATOM 2230 N N . ILE A 1 279 ? 9.620 -36.556 50.348 1.00 29.88 279 ILE A N 1
ATOM 2231 C CA . ILE A 1 279 ? 10.766 -36.122 49.567 1.00 28.96 279 ILE A CA 1
ATOM 2232 C C . ILE A 1 279 ? 11.506 -37.326 49.008 1.00 30.11 279 ILE A C 1
ATOM 2233 O O . ILE A 1 279 ? 12.013 -37.299 47.888 1.00 31.65 279 ILE A O 1
ATOM 2238 N N . ASN A 1 280 ? 11.564 -38.390 49.793 1.00 30.79 280 ASN A N 1
ATOM 2239 C CA . ASN A 1 280 ? 12.254 -39.598 49.375 1.00 32.19 280 ASN A CA 1
ATOM 2240 C C . ASN A 1 280 ? 11.464 -40.385 48.315 1.00 33.60 280 ASN A C 1
ATOM 2241 O O . ASN A 1 280 ? 12.037 -40.874 47.334 1.00 32.48 280 ASN A O 1
ATOM 2246 N N . ASN A 1 281 ? 10.152 -40.484 48.509 1.00 34.08 281 ASN A N 1
ATOM 2247 C CA . ASN A 1 281 ? 9.299 -41.205 47.583 1.00 35.36 281 ASN A CA 1
ATOM 2248 C C . ASN A 1 281 ? 9.058 -40.447 46.285 1.00 37.34 281 ASN A C 1
ATOM 2249 O O . ASN A 1 281 ? 8.857 -41.047 45.230 1.00 38.76 281 ASN A O 1
ATOM 2254 N N . ASP A 1 282 ? 9.078 -39.125 46.366 1.00 39.75 282 ASP A N 1
ATOM 2255 C CA . ASP A 1 282 ? 8.841 -38.285 45.202 1.00 42.31 282 ASP A CA 1
ATOM 2256 C C . ASP A 1 282 ? 9.619 -38.742 43.968 1.00 44.11 282 ASP A C 1
ATOM 2257 O O . ASP A 1 282 ? 10.770 -39.169 44.064 1.00 43.31 282 ASP A O 1
ATOM 2262 N N . LEU A 1 283 ? 8.969 -38.646 42.812 1.00 46.19 283 LEU A N 1
ATOM 2263 C CA . LEU A 1 283 ? 9.557 -39.045 41.537 1.00 49.88 283 LEU A CA 1
ATOM 2264 C C . LEU A 1 283 ? 10.537 -37.976 41.055 1.00 51.62 283 LEU A C 1
ATOM 2265 O O . LEU A 1 283 ? 11.747 -38.071 41.268 1.00 53.52 283 LEU A O 1
ATOM 2270 N N . GLU A 1 284 ? 9.995 -36.932 40.443 1.00 55.24 284 GLU A N 1
ATOM 2271 C CA . GLU A 1 284 ? 10.796 -35.822 39.921 1.00 58.28 284 GLU A CA 1
ATOM 2272 C C . GLU A 1 284 ? 9.892 -34.593 39.693 1.00 59.45 284 GLU A C 1
ATOM 2273 O O . GLU A 1 284 ? 8.682 -34.665 40.033 1.00 59.55 284 GLU A O 1
ATOM 2287 N N . VAL B 1 2 ? 36.449 -5.566 82.008 1.00 45.97 2 VAL B N 1
ATOM 2288 C CA . VAL B 1 2 ? 35.571 -6.546 81.376 1.00 40.04 2 VAL B CA 1
ATOM 2289 C C . VAL B 1 2 ? 36.135 -7.932 81.650 1.00 35.87 2 VAL B C 1
ATOM 2290 O O . VAL B 1 2 ? 37.285 -8.208 81.321 1.00 33.31 2 VAL B O 1
ATOM 2294 N N . LYS B 1 3 ? 35.334 -8.787 82.278 1.00 32.88 3 LYS B N 1
ATOM 2295 C CA . LYS B 1 3 ? 35.751 -10.156 82.578 1.00 30.47 3 LYS B CA 1
ATOM 2296 C C . LYS B 1 3 ? 35.187 -11.034 81.481 1.00 29.01 3 LYS B C 1
ATOM 2297 O O . LYS B 1 3 ? 33.974 -11.209 81.383 1.00 29.98 3 LYS B O 1
ATOM 2303 N N . SER B 1 4 ? 36.061 -11.588 80.654 1.00 27.19 4 SER B N 1
ATOM 2304 C CA . SER B 1 4 ? 35.622 -12.427 79.550 1.00 25.61 4 SER B CA 1
ATOM 2305 C C . SER B 1 4 ? 35.621 -13.916 79.891 1.00 25.36 4 SER B C 1
ATOM 2306 O O . SER B 1 4 ? 36.444 -14.393 80.679 1.00 24.41 4 SER B O 1
ATOM 2309 N N . PHE B 1 5 ? 34.692 -14.643 79.273 1.00 24.07 5 PHE B N 1
ATOM 2310 C CA . PHE B 1 5 ? 34.558 -16.081 79.464 1.00 22.70 5 PHE B CA 1
ATOM 2311 C C . PHE B 1 5 ? 34.463 -16.781 78.111 1.00 23.29 5 PHE B C 1
ATOM 2312 O O . PHE B 1 5 ? 33.532 -16.536 77.345 1.00 24.42 5 PHE B O 1
ATOM 2320 N N . LEU B 1 6 ? 35.432 -17.649 77.829 1.00 22.11 6 LEU B N 1
ATOM 2321 C CA . LEU B 1 6 ? 35.477 -18.391 76.577 1.00 22.08 6 LEU B CA 1
ATOM 2322 C C . LEU B 1 6 ? 34.533 -19.594 76.597 1.00 22.51 6 LEU B C 1
ATOM 2323 O O . LEU B 1 6 ? 34.591 -20.425 77.505 1.00 21.92 6 LEU B O 1
ATOM 2336 N N . LEU B 1 8 ? 33.374 -23.081 74.929 1.00 22.15 8 LEU B N 1
ATOM 2337 C CA . LEU B 1 8 ? 33.816 -24.155 74.066 1.00 22.24 8 LEU B CA 1
ATOM 2338 C C . LEU B 1 8 ? 32.918 -25.372 74.191 1.00 22.61 8 LEU B C 1
ATOM 2339 O O . LEU B 1 8 ? 32.295 -25.603 75.229 1.00 22.40 8 LEU B O 1
ATOM 2344 N N . GLY B 1 9 ? 32.858 -26.166 73.129 1.00 24.05 9 GLY B N 1
ATOM 2345 C CA . GLY B 1 9 ? 32.040 -27.363 73.182 1.00 25.77 9 GLY B CA 1
ATOM 2346 C C . GLY B 1 9 ? 31.188 -27.630 71.965 1.00 26.51 9 GLY B C 1
ATOM 2347 O O . GLY B 1 9 ? 31.415 -27.099 70.878 1.00 26.39 9 GLY B O 1
ATOM 2348 N N . GLN B 1 10 ? 30.185 -28.466 72.178 1.00 28.14 10 GLN B N 1
ATOM 2349 C CA . GLN B 1 10 ? 29.253 -28.883 71.138 1.00 28.67 10 GLN B CA 1
ATOM 2350 C C . GLN B 1 10 ? 28.036 -27.978 71.117 1.00 27.95 10 GLN B C 1
ATOM 2351 O O . GLN B 1 10 ? 28.054 -26.886 71.685 1.00 28.38 10 GLN B O 1
ATOM 2357 N N . SER B 1 11 ? 26.966 -28.448 70.486 1.00 26.25 11 SER B N 1
ATOM 2358 C CA . SER B 1 11 ? 25.753 -27.647 70.370 1.00 24.83 11 SER B CA 1
ATOM 2359 C C . SER B 1 11 ? 25.070 -27.347 71.694 1.00 23.48 11 SER B C 1
ATOM 2360 O O . SER B 1 11 ? 24.389 -26.340 71.828 1.00 24.77 11 SER B O 1
ATOM 2363 N N . ASN B 1 12 ? 25.250 -28.217 72.672 1.00 21.38 12 ASN B N 1
ATOM 2364 C CA . ASN B 1 12 ? 24.625 -28.000 73.961 1.00 20.55 12 ASN B CA 1
ATOM 2365 C C . ASN B 1 12 ? 25.288 -26.873 74.768 1.00 22.18 12 ASN B C 1
ATOM 2366 O O . ASN B 1 12 ? 24.770 -26.462 75.804 1.00 22.40 12 ASN B O 1
ATOM 2379 N N . ALA B 1 14 ? 26.639 -24.127 72.823 1.00 19.34 14 ALA B N 1
ATOM 2380 C CA . ALA B 1 14 ? 26.255 -23.013 71.973 1.00 18.01 14 ALA B CA 1
ATOM 2381 C C . ALA B 1 14 ? 24.801 -22.658 72.241 1.00 18.18 14 ALA B C 1
ATOM 2382 O O . ALA B 1 14 ? 24.365 -21.527 72.007 1.00 19.02 14 ALA B O 1
ATOM 2384 N N . GLY B 1 15 ? 24.049 -23.635 72.731 1.00 17.50 15 GLY B N 1
ATOM 2385 C CA . GLY B 1 15 ? 22.649 -23.415 73.046 1.00 17.54 15 GLY B CA 1
ATOM 2386 C C . GLY B 1 15 ? 21.672 -23.690 71.925 1.00 17.62 15 GLY B C 1
ATOM 2387 O O . GLY B 1 15 ? 21.785 -23.124 70.837 1.00 18.09 15 GLY B O 1
ATOM 2388 N N . ARG B 1 16 ? 20.697 -24.551 72.198 1.00 16.94 16 ARG B N 1
ATOM 2389 C CA . ARG B 1 16 ? 19.687 -24.892 71.200 1.00 18.85 16 ARG B CA 1
ATOM 2390 C C . ARG B 1 16 ? 18.284 -24.749 71.773 1.00 19.56 16 ARG B C 1
ATOM 2391 O O . ARG B 1 16 ? 17.310 -25.169 71.151 1.00 18.50 16 ARG B O 1
ATOM 2399 N N . GLY B 1 17 ? 18.190 -24.145 72.961 1.00 20.04 17 GLY B N 1
ATOM 2400 C CA . GLY B 1 17 ? 16.899 -23.958 73.605 1.00 17.17 17 GLY B CA 1
ATOM 2401 C C . GLY B 1 17 ? 16.054 -22.990 72.811 1.00 17.06 17 GLY B C 1
ATOM 2402 O O . GLY B 1 17 ? 16.587 -22.049 72.236 1.00 17.35 17 GLY B O 1
ATOM 2403 N N . PHE B 1 18 ? 14.743 -23.201 72.782 1.00 17.58 18 PHE B N 1
ATOM 2404 C CA . PHE B 1 18 ? 13.863 -22.320 72.029 1.00 20.31 18 PHE B CA 1
ATOM 2405 C C . PHE B 1 18 ? 13.745 -20.986 72.750 1.00 22.06 18 PHE B C 1
ATOM 2406 O O . PHE B 1 18 ? 13.239 -20.944 73.863 1.00 24.65 18 PHE B O 1
ATOM 2414 N N . ILE B 1 19 ? 14.179 -19.896 72.120 1.00 24.03 19 ILE B N 1
ATOM 2415 C CA . ILE B 1 19 ? 14.144 -18.601 72.797 1.00 27.66 19 ILE B CA 1
ATOM 2416 C C . ILE B 1 19 ? 12.754 -18.102 73.196 1.00 28.88 19 ILE B C 1
ATOM 2417 O O . ILE B 1 19 ? 12.649 -17.175 73.991 1.00 29.96 19 ILE B O 1
ATOM 2422 N N . ASN B 1 20 ? 11.694 -18.707 72.665 1.00 29.13 20 ASN B N 1
ATOM 2423 C CA . ASN B 1 20 ? 10.340 -18.253 72.989 1.00 29.44 20 ASN B CA 1
ATOM 2424 C C . ASN B 1 20 ? 9.754 -18.988 74.197 1.00 30.15 20 ASN B C 1
ATOM 2425 O O . ASN B 1 20 ? 8.599 -18.777 74.566 1.00 31.09 20 ASN B O 1
ATOM 2430 N N . GLU B 1 21 ? 10.553 -19.833 74.830 1.00 30.09 21 GLU B N 1
ATOM 2431 C CA . GLU B 1 21 ? 10.069 -20.604 75.967 1.00 30.41 21 GLU B CA 1
ATOM 2432 C C . GLU B 1 21 ? 10.623 -20.126 77.294 1.00 30.45 21 GLU B C 1
ATOM 2433 O O . GLU B 1 21 ? 10.268 -20.626 78.365 1.00 29.02 21 GLU B O 1
ATOM 2439 N N . VAL B 1 22 ? 11.503 -19.146 77.217 1.00 31.30 22 VAL B N 1
ATOM 2440 C CA . VAL B 1 22 ? 12.142 -18.619 78.407 1.00 29.88 22 VAL B CA 1
ATOM 2441 C C . VAL B 1 22 ? 12.207 -17.092 78.275 1.00 28.48 22 VAL B C 1
ATOM 2442 O O . VAL B 1 22 ? 12.329 -16.552 77.167 1.00 28.45 22 VAL B O 1
ATOM 2446 N N . PRO B 1 23 ? 12.091 -16.375 79.398 1.00 28.50 23 PRO B N 1
ATOM 2447 C CA . PRO B 1 23 ? 12.141 -14.909 79.365 1.00 28.25 23 PRO B CA 1
ATOM 2448 C C . PRO B 1 23 ? 13.482 -14.357 78.877 1.00 28.43 23 PRO B C 1
ATOM 2449 O O . PRO B 1 23 ? 14.550 -14.915 79.160 1.00 27.28 23 PRO B O 1
ATOM 2461 N N . ILE B 1 25 ? 16.742 -12.055 78.490 1.00 34.71 25 ILE B N 1
ATOM 2462 C CA . ILE B 1 25 ? 17.685 -11.480 79.433 1.00 34.08 25 ILE B CA 1
ATOM 2463 C C . ILE B 1 25 ? 18.336 -10.279 78.760 1.00 36.38 25 ILE B C 1
ATOM 2464 O O . ILE B 1 25 ? 19.097 -10.430 77.801 1.00 35.64 25 ILE B O 1
ATOM 2469 N N . TYR B 1 26 ? 17.998 -9.086 79.249 1.00 39.20 26 TYR B N 1
ATOM 2470 C CA . TYR B 1 26 ? 18.535 -7.833 78.720 1.00 41.40 26 TYR B CA 1
ATOM 2471 C C . TYR B 1 26 ? 19.356 -7.174 79.819 1.00 40.47 26 TYR B C 1
ATOM 2472 O O . TYR B 1 26 ? 18.824 -6.468 80.675 1.00 40.07 26 TYR B O 1
ATOM 2481 N N . ASN B 1 27 ? 20.656 -7.409 79.790 1.00 38.71 27 ASN B N 1
ATOM 2482 C CA . ASN B 1 27 ? 21.535 -6.852 80.799 1.00 38.06 27 ASN B CA 1
ATOM 2483 C C . ASN B 1 27 ? 22.646 -6.074 80.113 1.00 36.91 27 ASN B C 1
ATOM 2484 O O . ASN B 1 27 ? 23.521 -6.663 79.482 1.00 37.58 27 ASN B O 1
ATOM 2489 N N . GLU B 1 28 ? 22.620 -4.756 80.244 1.00 35.54 28 GLU B N 1
ATOM 2490 C CA . GLU B 1 28 ? 23.625 -3.912 79.612 1.00 33.69 28 GLU B CA 1
ATOM 2491 C C . GLU B 1 28 ? 25.031 -4.184 80.126 1.00 32.06 28 GLU B C 1
ATOM 2492 O O . GLU B 1 28 ? 26.018 -3.718 79.555 1.00 30.77 28 GLU B O 1
ATOM 2498 N N . ARG B 1 29 ? 25.119 -4.946 81.209 1.00 31.48 29 ARG B N 1
ATOM 2499 C CA . ARG B 1 29 ? 26.404 -5.273 81.821 1.00 30.66 29 ARG B CA 1
ATOM 2500 C C . ARG B 1 29 ? 26.892 -6.648 81.368 1.00 30.09 29 ARG B C 1
ATOM 2501 O O . ARG B 1 29 ? 27.936 -7.127 81.806 1.00 29.51 29 ARG B O 1
ATOM 2509 N N . ILE B 1 30 ? 26.104 -7.285 80.503 1.00 29.68 30 ILE B N 1
ATOM 2510 C CA . ILE B 1 30 ? 26.474 -8.571 79.927 1.00 28.08 30 ILE B CA 1
ATOM 2511 C C . ILE B 1 30 ? 26.706 -8.323 78.432 1.00 27.63 30 ILE B C 1
ATOM 2512 O O . ILE B 1 30 ? 25.841 -7.779 77.751 1.00 25.66 30 ILE B O 1
ATOM 2517 N N . GLN B 1 31 ? 27.875 -8.721 77.934 1.00 27.05 31 GLN B N 1
ATOM 2518 C CA . GLN B 1 31 ? 28.229 -8.527 76.533 1.00 25.50 31 GLN B CA 1
ATOM 2519 C C . GLN B 1 31 ? 28.765 -9.763 75.822 1.00 24.42 31 GLN B C 1
ATOM 2520 O O . GLN B 1 31 ? 29.228 -10.710 76.457 1.00 22.81 31 GLN B O 1
ATOM 2534 N N . LEU B 1 33 ? 31.042 -11.186 72.181 1.00 17.86 33 LEU B N 1
ATOM 2535 C CA . LEU B 1 33 ? 32.041 -10.779 71.196 1.00 15.50 33 LEU B CA 1
ATOM 2536 C C . LEU B 1 33 ? 31.542 -10.897 69.743 1.00 16.56 33 LEU B C 1
ATOM 2537 O O . LEU B 1 33 ? 31.260 -11.991 69.285 1.00 19.13 33 LEU B O 1
ATOM 2542 N N . ARG B 1 34 ? 31.430 -9.773 69.037 1.00 16.55 34 ARG B N 1
ATOM 2543 C CA . ARG B 1 34 ? 30.999 -9.742 67.636 1.00 15.15 34 ARG B CA 1
ATOM 2544 C C . ARG B 1 34 ? 32.172 -9.269 66.781 1.00 17.10 34 ARG B C 1
ATOM 2545 O O . ARG B 1 34 ? 32.616 -8.126 66.874 1.00 15.72 34 ARG B O 1
ATOM 2553 N N . ASN B 1 35 ? 32.638 -10.156 65.917 1.00 20.45 35 ASN B N 1
ATOM 2554 C CA . ASN B 1 35 ? 33.790 -9.915 65.065 1.00 22.40 35 ASN B CA 1
ATOM 2555 C C . ASN B 1 35 ? 34.900 -9.094 65.746 1.00 21.10 35 ASN B C 1
ATOM 2556 O O . ASN B 1 35 ? 35.244 -7.989 65.332 1.00 20.13 35 ASN B O 1
ATOM 2561 N N . GLY B 1 36 ? 35.447 -9.688 66.810 1.00 20.03 36 GLY B N 1
ATOM 2562 C CA . GLY B 1 36 ? 36.536 -9.090 67.554 1.00 19.78 36 GLY B CA 1
ATOM 2563 C C . GLY B 1 36 ? 36.284 -8.123 68.708 1.00 19.88 36 GLY B C 1
ATOM 2564 O O . GLY B 1 36 ? 37.144 -7.983 69.570 1.00 20.76 36 GLY B O 1
ATOM 2565 N N . ARG B 1 37 ? 35.139 -7.451 68.747 1.00 19.02 37 ARG B N 1
ATOM 2566 C CA . ARG B 1 37 ? 34.883 -6.510 69.819 1.00 16.66 37 ARG B CA 1
ATOM 2567 C C . ARG B 1 37 ? 33.610 -6.792 70.610 1.00 17.24 37 ARG B C 1
ATOM 2568 O O . ARG B 1 37 ? 32.835 -7.679 70.255 1.00 19.91 37 ARG B O 1
ATOM 2576 N N . TRP B 1 38 ? 33.397 -6.046 71.690 1.00 16.22 38 TRP B N 1
ATOM 2577 C CA . TRP B 1 38 ? 32.228 -6.272 72.533 1.00 14.65 38 TRP B CA 1
ATOM 2578 C C . TRP B 1 38 ? 30.975 -5.563 72.095 1.00 15.20 38 TRP B C 1
ATOM 2579 O O . TRP B 1 38 ? 31.014 -4.411 71.686 1.00 15.15 38 TRP B O 1
ATOM 2590 N N . GLN B 1 39 ? 29.857 -6.267 72.208 1.00 16.48 39 GLN B N 1
ATOM 2591 C CA . GLN B 1 39 ? 28.557 -5.733 71.841 1.00 18.53 39 GLN B CA 1
ATOM 2592 C C . GLN B 1 39 ? 27.611 -6.210 72.925 1.00 20.55 39 GLN B C 1
ATOM 2593 O O . GLN B 1 39 ? 27.902 -7.185 73.598 1.00 23.02 39 GLN B O 1
ATOM 2615 N N . THR B 1 42 ? 22.763 -10.499 73.394 1.00 20.77 42 THR B N 1
ATOM 2616 C CA . THR B 1 42 ? 21.387 -10.763 72.969 1.00 19.36 42 THR B CA 1
ATOM 2617 C C . THR B 1 42 ? 21.396 -12.161 72.372 1.00 19.39 42 THR B C 1
ATOM 2618 O O . THR B 1 42 ? 22.076 -12.394 71.380 1.00 21.51 42 THR B O 1
ATOM 2622 N N . GLU B 1 43 ? 20.655 -13.091 72.970 1.00 19.43 43 GLU B N 1
ATOM 2623 C CA . GLU B 1 43 ? 20.606 -14.469 72.471 1.00 18.16 43 GLU B CA 1
ATOM 2624 C C . GLU B 1 43 ? 19.919 -14.485 71.101 1.00 17.14 43 GLU B C 1
ATOM 2625 O O . GLU B 1 43 ? 18.956 -13.752 70.875 1.00 18.19 43 GLU B O 1
ATOM 2631 N N . PRO B 1 44 ? 20.378 -15.349 70.179 1.00 16.28 44 PRO B N 1
ATOM 2632 C CA . PRO B 1 44 ? 21.481 -16.320 70.236 1.00 16.93 44 PRO B CA 1
ATOM 2633 C C . PRO B 1 44 ? 22.854 -15.736 70.468 1.00 16.37 44 PRO B C 1
ATOM 2634 O O . PRO B 1 44 ? 23.295 -14.869 69.730 1.00 18.57 44 PRO B O 1
ATOM 2638 N N . ILE B 1 45 ? 23.549 -16.233 71.476 1.00 15.75 45 ILE B N 1
ATOM 2639 C CA . ILE B 1 45 ? 24.884 -15.738 71.759 1.00 15.59 45 ILE B CA 1
ATOM 2640 C C . ILE B 1 45 ? 25.903 -16.411 70.832 1.00 17.35 45 ILE B C 1
ATOM 2641 O O . ILE B 1 45 ? 26.738 -15.756 70.221 1.00 19.37 45 ILE B O 1
ATOM 2646 N N . ASN B 1 46 ? 25.811 -17.728 70.731 1.00 18.87 46 ASN B N 1
ATOM 2647 C CA . ASN B 1 46 ? 26.727 -18.541 69.937 1.00 20.01 46 ASN B CA 1
ATOM 2648 C C . ASN B 1 46 ? 26.015 -18.945 68.643 1.00 19.87 46 ASN B C 1
ATOM 2649 O O . ASN B 1 46 ? 25.538 -20.072 68.521 1.00 21.39 46 ASN B O 1
ATOM 2654 N N . TYR B 1 47 ? 25.945 -18.034 67.679 1.00 17.98 47 TYR B N 1
ATOM 2655 C CA . TYR B 1 47 ? 25.239 -18.301 66.423 1.00 16.65 47 TYR B CA 1
ATOM 2656 C C . TYR B 1 47 ? 26.052 -19.118 65.411 1.00 16.24 47 TYR B C 1
ATOM 2657 O O . TYR B 1 47 ? 26.434 -18.600 64.361 1.00 16.41 47 TYR B O 1
ATOM 2666 N N . ASP B 1 48 ? 26.302 -20.390 65.719 1.00 14.57 48 ASP B N 1
ATOM 2667 C CA . ASP B 1 48 ? 27.080 -21.252 64.836 1.00 14.96 48 ASP B CA 1
ATOM 2668 C C . ASP B 1 48 ? 26.212 -21.896 63.765 1.00 16.12 48 ASP B C 1
ATOM 2669 O O . ASP B 1 48 ? 26.712 -22.408 62.760 1.00 16.48 48 ASP B O 1
ATOM 2674 N N . ARG B 1 49 ? 24.909 -21.865 64.003 1.00 16.31 49 ARG B N 1
ATOM 2675 C CA . ARG B 1 49 ? 23.931 -22.432 63.105 1.00 16.48 49 ARG B CA 1
ATOM 2676 C C . ARG B 1 49 ? 22.697 -21.551 63.130 1.00 17.43 49 ARG B C 1
ATOM 2677 O O . ARG B 1 49 ? 22.416 -20.885 64.123 1.00 17.79 49 ARG B O 1
ATOM 2685 N N . PRO B 1 50 ? 21.932 -21.543 62.033 1.00 17.75 50 PRO B N 1
ATOM 2686 C CA . PRO B 1 50 ? 20.733 -20.714 62.007 1.00 17.46 50 PRO B CA 1
ATOM 2687 C C . PRO B 1 50 ? 19.725 -21.173 63.055 1.00 17.57 50 PRO B C 1
ATOM 2688 O O . PRO B 1 50 ? 18.706 -20.523 63.258 1.00 18.96 50 PRO B O 1
ATOM 2692 N N . VAL B 1 51 ? 20.008 -22.286 63.724 1.00 17.08 51 VAL B N 1
ATOM 2693 C CA . VAL B 1 51 ? 19.089 -22.791 64.736 1.00 16.83 51 VAL B CA 1
ATOM 2694 C C . VAL B 1 51 ? 19.531 -22.505 66.156 1.00 17.23 51 VAL B C 1
ATOM 2695 O O . VAL B 1 51 ? 18.870 -22.906 67.108 1.00 18.06 51 VAL B O 1
ATOM 2699 N N . SER B 1 52 ? 20.644 -21.807 66.310 1.00 19.48 52 SER B N 1
ATOM 2700 C CA . SER B 1 52 ? 21.140 -21.481 67.645 1.00 19.86 52 SER B CA 1
ATOM 2701 C C . SER B 1 52 ? 20.086 -20.739 68.463 1.00 19.38 52 SER B C 1
ATOM 2702 O O . SER B 1 52 ? 19.404 -19.853 67.953 1.00 17.34 52 SER B O 1
ATOM 2705 N N . GLY B 1 53 ? 19.950 -21.117 69.731 1.00 20.11 53 GLY B N 1
ATOM 2706 C CA . GLY B 1 53 ? 18.975 -20.474 70.598 1.00 21.81 53 GLY B CA 1
ATOM 2707 C C . GLY B 1 53 ? 19.493 -20.168 71.997 1.00 22.18 53 GLY B C 1
ATOM 2708 O O . GLY B 1 53 ? 20.585 -19.625 72.161 1.00 22.62 53 GLY B O 1
ATOM 2709 N N . ILE B 1 54 ? 18.708 -20.520 73.010 1.00 22.40 54 ILE B N 1
ATOM 2710 C CA . ILE B 1 54 ? 19.092 -20.280 74.393 1.00 20.20 54 ILE B CA 1
ATOM 2711 C C . ILE B 1 54 ? 20.308 -21.076 74.825 1.00 20.56 54 ILE B C 1
ATOM 2712 O O . ILE B 1 54 ? 20.370 -22.290 74.668 1.00 19.71 54 ILE B O 1
ATOM 2717 N N . SER B 1 55 ? 21.269 -20.368 75.403 1.00 20.08 55 SER B N 1
ATOM 2718 C CA . SER B 1 55 ? 22.500 -20.978 75.874 1.00 19.63 55 SER B CA 1
ATOM 2719 C C . SER B 1 55 ? 22.548 -20.944 77.397 1.00 20.19 55 SER B C 1
ATOM 2720 O O . SER B 1 55 ? 21.782 -20.215 78.015 1.00 20.14 55 SER B O 1
ATOM 2723 N N . LEU B 1 56 ? 23.438 -21.732 78.002 1.00 21.63 56 LEU B N 1
ATOM 2724 C CA . LEU B 1 56 ? 23.566 -21.765 79.467 1.00 21.94 56 LEU B CA 1
ATOM 2725 C C . LEU B 1 56 ? 24.398 -20.582 79.915 1.00 22.68 56 LEU B C 1
ATOM 2726 O O . LEU B 1 56 ? 24.401 -20.236 81.093 1.00 25.28 56 LEU B O 1
ATOM 2731 N N . ALA B 1 57 ? 25.088 -19.954 78.967 1.00 21.31 57 ALA B N 1
ATOM 2732 C CA . ALA B 1 57 ? 25.925 -18.809 79.275 1.00 20.31 57 ALA B CA 1
ATOM 2733 C C . ALA B 1 57 ? 25.080 -17.578 79.562 1.00 20.01 57 ALA B C 1
ATOM 2734 O O . ALA B 1 57 ? 25.581 -16.587 80.073 1.00 20.75 57 ALA B O 1
ATOM 2736 N N . GLY B 1 58 ? 23.801 -17.634 79.214 1.00 20.67 58 GLY B N 1
ATOM 2737 C CA . GLY B 1 58 ? 22.930 -16.500 79.457 1.00 20.07 58 GLY B CA 1
ATOM 2738 C C . GLY B 1 58 ? 22.662 -16.330 80.943 1.00 21.79 58 GLY B C 1
ATOM 2739 O O . GLY B 1 58 ? 22.946 -15.275 81.523 1.00 22.38 58 GLY B O 1
ATOM 2740 N N . SER B 1 59 ? 22.122 -17.365 81.578 1.00 20.96 59 SER B N 1
ATOM 2741 C CA . SER B 1 59 ? 21.836 -17.262 82.992 1.00 19.88 59 SER B CA 1
ATOM 2742 C C . SER B 1 59 ? 23.153 -17.187 83.765 1.00 20.14 59 SER B C 1
ATOM 2743 O O . SER B 1 59 ? 23.209 -16.566 84.821 1.00 19.22 59 SER B O 1
ATOM 2746 N N . PHE B 1 60 ? 24.216 -17.798 83.241 1.00 18.48 60 PHE B N 1
ATOM 2747 C CA . PHE B 1 60 ? 25.507 -17.756 83.918 1.00 17.57 60 PHE B CA 1
ATOM 2748 C C . PHE B 1 60 ? 25.961 -16.316 84.102 1.00 19.30 60 PHE B C 1
ATOM 2749 O O . PHE B 1 60 ? 26.425 -15.939 85.174 1.00 17.90 60 PHE B O 1
ATOM 2757 N N . ALA B 1 61 ? 25.837 -15.531 83.034 1.00 20.01 61 ALA B N 1
ATOM 2758 C CA . ALA B 1 61 ? 26.231 -14.136 83.036 1.00 21.44 61 ALA B CA 1
ATOM 2759 C C . ALA B 1 61 ? 25.280 -13.287 83.879 1.00 23.32 61 ALA B C 1
ATOM 2760 O O . ALA B 1 61 ? 25.701 -12.383 84.580 1.00 25.49 61 ALA B O 1
ATOM 2762 N N . ASP B 1 62 ? 23.992 -13.582 83.813 1.00 25.62 62 ASP B N 1
ATOM 2763 C CA . ASP B 1 62 ? 23.005 -12.836 84.567 1.00 25.68 62 ASP B CA 1
ATOM 2764 C C . ASP B 1 62 ? 23.286 -13.003 86.055 1.00 27.07 62 ASP B C 1
ATOM 2765 O O . ASP B 1 62 ? 23.212 -12.036 86.815 1.00 28.49 62 ASP B O 1
ATOM 2770 N N . ALA B 1 63 ? 23.618 -14.229 86.461 1.00 25.68 63 ALA B N 1
ATOM 2771 C CA . ALA B 1 63 ? 23.915 -14.533 87.852 1.00 24.29 63 ALA B CA 1
ATOM 2772 C C . ALA B 1 63 ? 25.240 -13.920 88.258 1.00 25.13 63 ALA B C 1
ATOM 2773 O O . ALA B 1 63 ? 25.449 -13.545 89.409 1.00 27.05 63 ALA B O 1
ATOM 2775 N N . TRP B 1 64 ? 26.141 -13.821 87.300 1.00 25.07 64 TRP B N 1
ATOM 2776 C CA . TRP B 1 64 ? 27.445 -13.257 87.561 1.00 24.95 64 TRP B CA 1
ATOM 2777 C C . TRP B 1 64 ? 27.343 -11.753 87.764 1.00 27.76 64 TRP B C 1
ATOM 2778 O O . TRP B 1 64 ? 28.044 -11.186 88.595 1.00 29.62 64 TRP B O 1
ATOM 2789 N N . SER B 1 65 ? 26.478 -11.103 86.998 1.00 28.76 65 SER B N 1
ATOM 2790 C CA . SER B 1 65 ? 26.325 -9.660 87.109 1.00 29.52 65 SER B CA 1
ATOM 2791 C C . SER B 1 65 ? 25.680 -9.248 88.432 1.00 30.80 65 SER B C 1
ATOM 2792 O O . SER B 1 65 ? 25.797 -8.102 88.854 1.00 29.37 65 SER B O 1
ATOM 2795 N N . GLN B 1 66 ? 24.997 -10.183 89.081 1.00 32.50 66 GLN B N 1
ATOM 2796 C CA . GLN B 1 66 ? 24.342 -9.892 90.344 1.00 35.56 66 GLN B CA 1
ATOM 2797 C C . GLN B 1 66 ? 25.300 -9.977 91.515 1.00 34.48 66 GLN B C 1
ATOM 2798 O O . GLN B 1 66 ? 25.050 -9.405 92.564 1.00 34.61 66 GLN B O 1
ATOM 2804 N N . LYS B 1 67 ? 26.397 -10.691 91.320 1.00 35.20 67 LYS B N 1
ATOM 2805 C CA . LYS B 1 67 ? 27.409 -10.847 92.344 1.00 36.11 67 LYS B CA 1
ATOM 2806 C C . LYS B 1 67 ? 28.556 -9.878 92.089 1.00 36.53 67 LYS B C 1
ATOM 2807 O O . LYS B 1 67 ? 29.520 -9.832 92.851 1.00 37.92 67 LYS B O 1
ATOM 2813 N N . ASN B 1 68 ? 28.454 -9.113 91.008 1.00 36.18 68 ASN B N 1
ATOM 2814 C CA . ASN B 1 68 ? 29.480 -8.139 90.644 1.00 35.87 68 ASN B CA 1
ATOM 2815 C C . ASN B 1 68 ? 28.804 -6.953 89.970 1.00 35.61 68 ASN B C 1
ATOM 2816 O O . ASN B 1 68 ? 28.877 -6.803 88.748 1.00 35.08 68 ASN B O 1
ATOM 2821 N N . GLN B 1 69 ? 28.141 -6.119 90.770 1.00 34.57 69 GLN B N 1
ATOM 2822 C CA . GLN B 1 69 ? 27.440 -4.951 90.246 1.00 33.69 69 GLN B CA 1
ATOM 2823 C C . GLN B 1 69 ? 28.374 -3.940 89.612 1.00 34.04 69 GLN B C 1
ATOM 2824 O O . GLN B 1 69 ? 27.919 -3.003 88.968 1.00 33.41 69 GLN B O 1
ATOM 2830 N N . GLU B 1 70 ? 29.676 -4.115 89.785 1.00 36.02 70 GLU B N 1
ATOM 2831 C CA . GLU B 1 70 ? 30.610 -3.149 89.227 1.00 39.01 70 GLU B CA 1
ATOM 2832 C C . GLU B 1 70 ? 31.111 -3.420 87.813 1.00 39.20 70 GLU B C 1
ATOM 2833 O O . GLU B 1 70 ? 31.037 -2.546 86.940 1.00 40.06 70 GLU B O 1
ATOM 2839 N N . ASP B 1 71 ? 31.604 -4.627 87.576 1.00 38.07 71 ASP B N 1
ATOM 2840 C CA . ASP B 1 71 ? 32.144 -4.969 86.268 1.00 36.34 71 ASP B CA 1
ATOM 2841 C C . ASP B 1 71 ? 31.153 -5.486 85.236 1.00 33.58 71 ASP B C 1
ATOM 2842 O O . ASP B 1 71 ? 29.961 -5.642 85.504 1.00 33.78 71 ASP B O 1
ATOM 2847 N N . ILE B 1 72 ? 31.664 -5.728 84.039 1.00 29.99 72 ILE B N 1
ATOM 2848 C CA . ILE B 1 72 ? 30.840 -6.250 82.964 1.00 27.52 72 ILE B CA 1
ATOM 2849 C C . ILE B 1 72 ? 31.417 -7.597 82.513 1.00 25.04 72 ILE B C 1
ATOM 2850 O O . ILE B 1 72 ? 32.643 -7.773 82.434 1.00 23.68 72 ILE B O 1
ATOM 2855 N N . ILE B 1 73 ? 30.534 -8.558 82.248 1.00 22.80 73 ILE B N 1
ATOM 2856 C CA . ILE B 1 73 ? 30.974 -9.886 81.810 1.00 20.37 73 ILE B CA 1
ATOM 2857 C C . ILE B 1 73 ? 30.893 -10.019 80.296 1.00 18.20 73 ILE B C 1
ATOM 2858 O O . ILE B 1 73 ? 29.883 -9.698 79.687 1.00 15.71 73 ILE B O 1
ATOM 2863 N N . GLY B 1 74 ? 31.990 -10.455 79.698 1.00 17.88 74 GLY B N 1
ATOM 2864 C CA . GLY B 1 74 ? 32.027 -10.625 78.261 1.00 19.10 74 GLY B CA 1
ATOM 2865 C C . GLY B 1 74 ? 32.049 -12.088 77.866 1.00 19.07 74 GLY B C 1
ATOM 2866 O O . GLY B 1 74 ? 32.846 -12.871 78.394 1.00 19.29 74 GLY B O 1
ATOM 2867 N N . LEU B 1 75 ? 31.162 -12.465 76.948 1.00 18.17 75 LEU B N 1
ATOM 2868 C CA . LEU B 1 75 ? 31.087 -13.848 76.470 1.00 17.62 75 LEU B CA 1
ATOM 2869 C C . LEU B 1 75 ? 31.760 -13.981 75.109 1.00 18.84 75 LEU B C 1
ATOM 2870 O O . LEU B 1 75 ? 31.575 -13.137 74.223 1.00 19.39 75 LEU B O 1
ATOM 2875 N N . ILE B 1 76 ? 32.548 -15.043 74.958 1.00 19.78 76 ILE B N 1
ATOM 2876 C CA . ILE B 1 76 ? 33.265 -15.347 73.710 1.00 19.90 76 ILE B CA 1
ATOM 2877 C C . ILE B 1 76 ? 32.709 -16.672 73.163 1.00 19.24 76 ILE B C 1
ATOM 2878 O O . ILE B 1 76 ? 33.118 -17.751 73.604 1.00 18.25 76 ILE B O 1
ATOM 2883 N N . PRO B 1 77 ? 31.771 -16.607 72.205 1.00 19.46 77 PRO B N 1
ATOM 2884 C CA . PRO B 1 77 ? 31.127 -17.775 71.577 1.00 18.95 77 PRO B CA 1
ATOM 2885 C C . PRO B 1 77 ? 32.017 -18.545 70.604 1.00 17.78 77 PRO B C 1
ATOM 2886 O O . PRO B 1 77 ? 32.291 -18.071 69.505 1.00 18.48 77 PRO B O 1
ATOM 2890 N N . CYS B 1 78 ? 32.454 -19.734 70.998 1.00 16.37 78 CYS B N 1
ATOM 2891 C CA . CYS B 1 78 ? 33.303 -20.527 70.128 1.00 17.02 78 CYS B CA 1
ATOM 2892 C C . CYS B 1 78 ? 32.911 -21.995 70.092 1.00 16.65 78 CYS B C 1
ATOM 2893 O O . CYS B 1 78 ? 33.749 -22.864 69.853 1.00 16.18 78 CYS B O 1
ATOM 2896 N N . ALA B 1 79 ? 31.632 -22.271 70.332 1.00 17.58 79 ALA B N 1
ATOM 2897 C CA . ALA B 1 79 ? 31.125 -23.644 70.339 1.00 19.19 79 ALA B CA 1
ATOM 2898 C C . ALA B 1 79 ? 30.655 -24.041 68.938 1.00 19.21 79 ALA B C 1
ATOM 2899 O O . ALA B 1 79 ? 30.044 -23.232 68.241 1.00 19.70 79 ALA B O 1
ATOM 2901 N N . GLU B 1 80 ? 30.965 -25.266 68.519 1.00 20.13 80 GLU B N 1
ATOM 2902 C CA . GLU B 1 80 ? 30.566 -25.765 67.191 1.00 21.99 80 GLU B CA 1
ATOM 2903 C C . GLU B 1 80 ? 29.664 -26.991 67.309 1.00 21.99 80 GLU B C 1
ATOM 2904 O O . GLU B 1 80 ? 30.044 -27.996 67.912 1.00 23.34 80 GLU B O 1
ATOM 2910 N N . GLY B 1 81 ? 28.473 -26.909 66.734 1.00 21.34 81 GLY B N 1
ATOM 2911 C CA . GLY B 1 81 ? 27.565 -28.036 66.798 1.00 21.32 81 GLY B CA 1
ATOM 2912 C C . GLY B 1 81 ? 28.107 -29.266 66.089 1.00 21.09 81 GLY B C 1
ATOM 2913 O O . GLY B 1 81 ? 28.761 -29.158 65.050 1.00 21.36 81 GLY B O 1
ATOM 2914 N N . GLY B 1 82 ? 27.843 -30.438 66.658 1.00 21.20 82 GLY B N 1
ATOM 2915 C CA . GLY B 1 82 ? 28.303 -31.676 66.056 1.00 20.75 82 GLY B CA 1
ATOM 2916 C C . GLY B 1 82 ? 29.786 -31.955 66.174 1.00 20.61 82 GLY B C 1
ATOM 2917 O O . GLY B 1 82 ? 30.247 -33.019 65.790 1.00 21.78 82 GLY B O 1
ATOM 2918 N N . SER B 1 83 ? 30.543 -31.011 66.704 1.00 21.32 83 SER B N 1
ATOM 2919 C CA . SER B 1 83 ? 31.977 -31.209 66.845 1.00 20.74 83 SER B CA 1
ATOM 2920 C C . SER B 1 83 ? 32.264 -32.288 67.882 1.00 20.18 83 SER B C 1
ATOM 2921 O O . SER B 1 83 ? 31.562 -32.412 68.873 1.00 19.85 83 SER B O 1
ATOM 2924 N N . SER B 1 84 ? 33.309 -33.062 67.645 1.00 20.32 84 SER B N 1
ATOM 2925 C CA . SER B 1 84 ? 33.691 -34.115 68.553 1.00 20.81 84 SER B CA 1
ATOM 2926 C C . SER B 1 84 ? 35.028 -33.739 69.157 1.00 21.16 84 SER B C 1
ATOM 2927 O O . SER B 1 84 ? 35.717 -32.849 68.660 1.00 20.00 84 SER B O 1
ATOM 2930 N N . ILE B 1 85 ? 35.415 -34.450 70.205 1.00 21.76 85 ILE B N 1
ATOM 2931 C CA . ILE B 1 85 ? 36.672 -34.166 70.857 1.00 23.34 85 ILE B CA 1
ATOM 2932 C C . ILE B 1 85 ? 37.822 -34.130 69.834 1.00 25.14 85 ILE B C 1
ATOM 2933 O O . ILE B 1 85 ? 38.731 -33.312 69.958 1.00 26.71 85 ILE B O 1
ATOM 2938 N N . ASP B 1 86 ? 37.778 -34.995 68.817 1.00 27.09 86 ASP B N 1
ATOM 2939 C CA . ASP B 1 86 ? 38.832 -35.028 67.792 1.00 27.39 86 ASP B CA 1
ATOM 2940 C C . ASP B 1 86 ? 38.854 -33.773 66.932 1.00 27.14 86 ASP B C 1
ATOM 2941 O O . ASP B 1 86 ? 39.911 -33.324 66.491 1.00 27.06 86 ASP B O 1
ATOM 2946 N N . GLU B 1 87 ? 37.682 -33.212 66.679 1.00 27.58 87 GLU B N 1
ATOM 2947 C CA . GLU B 1 87 ? 37.596 -31.996 65.892 1.00 27.25 87 GLU B CA 1
ATOM 2948 C C . GLU B 1 87 ? 38.156 -30.832 66.707 1.00 26.33 87 GLU B C 1
ATOM 2949 O O . GLU B 1 87 ? 38.492 -29.781 66.159 1.00 26.23 87 GLU B O 1
ATOM 2955 N N . TRP B 1 88 ? 38.266 -31.019 68.019 1.00 25.24 88 TRP B N 1
ATOM 2956 C CA . TRP B 1 88 ? 38.812 -29.972 68.872 1.00 23.66 88 TRP B CA 1
ATOM 2957 C C . TRP B 1 88 ? 40.313 -30.084 69.118 1.00 24.92 88 TRP B C 1
ATOM 2958 O O . TRP B 1 88 ? 40.842 -29.424 70.008 1.00 27.25 88 TRP B O 1
ATOM 2969 N N . ALA B 1 89 ? 40.994 -30.906 68.325 1.00 25.54 89 ALA B N 1
ATOM 2970 C CA . ALA B 1 89 ? 42.434 -31.099 68.457 1.00 28.08 89 ALA B CA 1
ATOM 2971 C C . ALA B 1 89 ? 43.180 -29.783 68.315 1.00 30.86 89 ALA B C 1
ATOM 2972 O O . ALA B 1 89 ? 42.731 -28.886 67.599 1.00 32.23 89 ALA B O 1
ATOM 2974 N N . LEU B 1 90 ? 44.326 -29.665 68.980 1.00 32.77 90 LEU B N 1
ATOM 2975 C CA . LEU B 1 90 ? 45.109 -28.428 68.914 1.00 34.51 90 LEU B CA 1
ATOM 2976 C C . LEU B 1 90 ? 45.333 -27.912 67.494 1.00 34.65 90 LEU B C 1
ATOM 2977 O O . LEU B 1 90 ? 45.221 -26.711 67.242 1.00 34.85 90 LEU B O 1
ATOM 2982 N N . ASP B 1 91 ? 45.668 -28.810 66.573 1.00 34.55 91 ASP B N 1
ATOM 2983 C CA . ASP B 1 91 ? 45.914 -28.401 65.191 1.00 35.61 91 ASP B CA 1
ATOM 2984 C C . ASP B 1 91 ? 44.624 -28.053 64.478 1.00 35.60 91 ASP B C 1
ATOM 2985 O O . ASP B 1 91 ? 44.643 -27.409 63.431 1.00 35.95 91 ASP B O 1
ATOM 2990 N N . GLY B 1 92 ? 43.507 -28.478 65.065 1.00 36.01 92 GLY B N 1
ATOM 2991 C CA . GLY B 1 92 ? 42.194 -28.227 64.489 1.00 35.56 92 GLY B CA 1
ATOM 2992 C C . GLY B 1 92 ? 41.906 -26.783 64.115 1.00 34.32 92 GLY B C 1
ATOM 2993 O O . GLY B 1 92 ? 42.582 -25.865 64.563 1.00 34.66 92 GLY B O 1
ATOM 2994 N N . VAL B 1 93 ? 40.892 -26.581 63.286 1.00 33.07 93 VAL B N 1
ATOM 2995 C CA . VAL B 1 93 ? 40.539 -25.243 62.867 1.00 31.10 93 VAL B CA 1
ATOM 2996 C C . VAL B 1 93 ? 39.632 -24.591 63.894 1.00 30.70 93 VAL B C 1
ATOM 2997 O O . VAL B 1 93 ? 39.758 -23.405 64.162 1.00 30.09 93 VAL B O 1
ATOM 3001 N N . LEU B 1 94 ? 38.721 -25.352 64.483 1.00 30.37 94 LEU B N 1
ATOM 3002 C CA . LEU B 1 94 ? 37.832 -24.728 65.433 1.00 31.44 94 LEU B CA 1
ATOM 3003 C C . LEU B 1 94 ? 38.483 -24.518 66.797 1.00 31.84 94 LEU B C 1
ATOM 3004 O O . LEU B 1 94 ? 37.901 -23.903 67.687 1.00 34.25 94 LEU B O 1
ATOM 3009 N N . PHE B 1 95 ? 39.703 -25.014 66.956 1.00 30.95 95 PHE B N 1
ATOM 3010 C CA . PHE B 1 95 ? 40.434 -24.805 68.196 1.00 29.69 95 PHE B CA 1
ATOM 3011 C C . PHE B 1 95 ? 41.325 -23.589 67.981 1.00 29.19 95 PHE B C 1
ATOM 3012 O O . PHE B 1 95 ? 41.479 -22.754 68.868 1.00 29.16 95 PHE B O 1
ATOM 3020 N N . ARG B 1 96 ? 41.931 -23.505 66.800 1.00 28.33 96 ARG B N 1
ATOM 3021 C CA . ARG B 1 96 ? 42.801 -22.383 66.470 1.00 26.89 96 ARG B CA 1
ATOM 3022 C C . ARG B 1 96 ? 41.955 -21.133 66.278 1.00 25.41 96 ARG B C 1
ATOM 3023 O O . ARG B 1 96 ? 42.440 -20.023 66.445 1.00 26.77 96 ARG B O 1
ATOM 3031 N N . HIS B 1 97 ? 40.689 -21.319 65.929 1.00 23.57 97 HIS B N 1
ATOM 3032 C CA . HIS B 1 97 ? 39.798 -20.191 65.745 1.00 22.45 97 HIS B CA 1
ATOM 3033 C C . HIS B 1 97 ? 39.358 -19.703 67.123 1.00 23.62 97 HIS B C 1
ATOM 3034 O O . HIS B 1 97 ? 39.159 -18.515 67.331 1.00 26.70 97 HIS B O 1
ATOM 3041 N N . ALA B 1 98 ? 39.213 -20.624 68.068 1.00 24.64 98 ALA B N 1
ATOM 3042 C CA . ALA B 1 98 ? 38.824 -20.258 69.422 1.00 24.36 98 ALA B CA 1
ATOM 3043 C C . ALA B 1 98 ? 39.957 -19.439 70.031 1.00 24.44 98 ALA B C 1
ATOM 3044 O O . ALA B 1 98 ? 39.712 -18.438 70.704 1.00 25.33 98 ALA B O 1
ATOM 3046 N N . LEU B 1 99 ? 41.198 -19.860 69.795 1.00 23.33 99 LEU B N 1
ATOM 3047 C CA . LEU B 1 99 ? 42.346 -19.127 70.323 1.00 22.85 99 LEU B CA 1
ATOM 3048 C C . LEU B 1 99 ? 42.353 -17.695 69.799 1.00 23.69 99 LEU B C 1
ATOM 3049 O O . LEU B 1 99 ? 42.461 -16.753 70.583 1.00 25.21 99 LEU B O 1
ATOM 3054 N N . THR B 1 100 ? 42.231 -17.528 68.482 1.00 21.91 100 THR B N 1
ATOM 3055 C CA . THR B 1 100 ? 42.240 -16.192 67.907 1.00 21.38 100 THR B CA 1
ATOM 3056 C C . THR B 1 100 ? 41.092 -15.352 68.463 1.00 21.65 100 THR B C 1
ATOM 3057 O O . THR B 1 100 ? 41.250 -14.162 68.679 1.00 22.05 100 THR B O 1
ATOM 3061 N N . GLU B 1 101 ? 39.938 -15.966 68.693 1.00 21.40 101 GLU B N 1
ATOM 3062 C CA . GLU B 1 101 ? 38.806 -15.231 69.241 1.00 22.39 101 GLU B CA 1
ATOM 3063 C C . GLU B 1 101 ? 39.131 -14.807 70.675 1.00 23.37 101 GLU B C 1
ATOM 3064 O O . GLU B 1 101 ? 38.873 -13.674 71.063 1.00 22.46 101 GLU B O 1
ATOM 3070 N N . ALA B 1 102 ? 39.694 -15.724 71.460 1.00 23.11 102 ALA B N 1
ATOM 3071 C CA . ALA B 1 102 ? 40.028 -15.407 72.833 1.00 23.84 102 ALA B CA 1
ATOM 3072 C C . ALA B 1 102 ? 41.021 -14.257 72.853 1.00 24.97 102 ALA B C 1
ATOM 3073 O O . ALA B 1 102 ? 40.807 -13.268 73.552 1.00 26.11 102 ALA B O 1
ATOM 3075 N N . LYS B 1 103 ? 42.093 -14.368 72.073 1.00 24.32 103 LYS B N 1
ATOM 3076 C CA . LYS B 1 103 ? 43.095 -13.311 72.036 1.00 23.10 103 LYS B CA 1
ATOM 3077 C C . LYS B 1 103 ? 42.506 -11.955 71.642 1.00 24.22 103 LYS B C 1
ATOM 3078 O O . LYS B 1 103 ? 42.874 -10.930 72.211 1.00 27.48 103 LYS B O 1
ATOM 3084 N N . PHE B 1 104 ? 41.591 -11.935 70.682 1.00 23.61 104 PHE B N 1
ATOM 3085 C CA . PHE B 1 104 ? 40.982 -10.679 70.284 1.00 23.10 104 PHE B CA 1
ATOM 3086 C C . PHE B 1 104 ? 40.205 -10.098 71.450 1.00 23.73 104 PHE B C 1
ATOM 3087 O O . PHE B 1 104 ? 40.148 -8.886 71.640 1.00 24.27 104 PHE B O 1
ATOM 3095 N N . ALA B 1 105 ? 39.610 -10.989 72.228 1.00 24.70 105 ALA B N 1
ATOM 3096 C CA . ALA B 1 105 ? 38.811 -10.609 73.372 1.00 26.22 105 ALA B CA 1
ATOM 3097 C C . ALA B 1 105 ? 39.654 -10.076 74.514 1.00 27.37 105 ALA B C 1
ATOM 3098 O O . ALA B 1 105 ? 39.295 -9.084 75.144 1.00 27.95 105 ALA B O 1
ATOM 3108 N N . GLU B 1 107 ? 42.411 -8.524 74.458 1.00 29.22 107 GLU B N 1
ATOM 3109 C CA . GLU B 1 107 ? 43.172 -7.312 74.224 1.00 27.56 107 GLU B CA 1
ATOM 3110 C C . GLU B 1 107 ? 42.234 -6.150 74.547 1.00 26.79 107 GLU B C 1
ATOM 3111 O O . GLU B 1 107 ? 42.500 -5.005 74.202 1.00 26.31 107 GLU B O 1
ATOM 3117 N N . SER B 1 108 ? 41.144 -6.472 75.248 1.00 24.83 108 SER B N 1
ATOM 3118 C CA . SER B 1 108 ? 40.141 -5.493 75.664 1.00 22.42 108 SER B CA 1
ATOM 3119 C C . SER B 1 108 ? 39.338 -6.058 76.831 1.00 19.94 108 SER B C 1
ATOM 3120 O O . SER B 1 108 ? 38.251 -5.573 77.155 1.00 18.92 108 SER B O 1
ATOM 3123 N N . SER B 1 109 ? 39.875 -7.105 77.445 1.00 18.74 109 SER B N 1
ATOM 3124 C CA . SER B 1 109 ? 39.231 -7.746 78.588 1.00 18.47 109 SER B CA 1
ATOM 3125 C C . SER B 1 109 ? 40.191 -8.730 79.257 1.00 17.65 109 SER B C 1
ATOM 3126 O O . SER B 1 109 ? 41.278 -8.999 78.752 1.00 17.33 109 SER B O 1
ATOM 3129 N N . GLU B 1 110 ? 39.788 -9.267 80.398 1.00 19.10 110 GLU B N 1
ATOM 3130 C CA . GLU B 1 110 ? 40.637 -10.204 81.119 1.00 22.04 110 GLU B CA 1
ATOM 3131 C C . GLU B 1 110 ? 39.963 -11.567 81.188 1.00 21.78 110 GLU B C 1
ATOM 3132 O O . GLU B 1 110 ? 38.914 -11.707 81.813 1.00 23.81 110 GLU B O 1
ATOM 3138 N N . LEU B 1 111 ? 40.556 -12.565 80.536 1.00 19.87 111 LEU B N 1
ATOM 3139 C CA . LEU B 1 111 ? 39.988 -13.910 80.539 1.00 18.81 111 LEU B CA 1
ATOM 3140 C C . LEU B 1 111 ? 39.928 -14.442 81.982 1.00 19.53 111 LEU B C 1
ATOM 3141 O O . LEU B 1 111 ? 40.952 -14.731 82.601 1.00 19.19 111 LEU B O 1
ATOM 3146 N N . THR B 1 112 ? 38.712 -14.579 82.494 1.00 19.53 112 THR B N 1
ATOM 3147 C CA . THR B 1 112 ? 38.474 -15.023 83.858 1.00 19.52 112 THR B CA 1
ATOM 3148 C C . THR B 1 112 ? 38.113 -16.499 84.004 1.00 21.12 112 THR B C 1
ATOM 3149 O O . THR B 1 112 ? 38.388 -17.130 85.036 1.00 20.89 112 THR B O 1
ATOM 3153 N N . GLY B 1 113 ? 37.478 -17.045 82.975 1.00 21.54 113 GLY B N 1
ATOM 3154 C CA . GLY B 1 113 ? 37.080 -18.440 83.020 1.00 20.90 113 GLY B CA 1
ATOM 3155 C C . GLY B 1 113 ? 36.788 -19.056 81.672 1.00 19.82 113 GLY B C 1
ATOM 3156 O O . GLY B 1 113 ? 36.610 -18.356 80.672 1.00 19.50 113 GLY B O 1
ATOM 3157 N N . ILE B 1 114 ? 36.750 -20.382 81.648 1.00 18.42 114 ILE B N 1
ATOM 3158 C CA . ILE B 1 114 ? 36.463 -21.113 80.422 1.00 17.12 114 ILE B CA 1
ATOM 3159 C C . ILE B 1 114 ? 35.305 -22.078 80.661 1.00 15.64 114 ILE B C 1
ATOM 3160 O O . ILE B 1 114 ? 35.343 -22.891 81.574 1.00 14.58 114 ILE B O 1
ATOM 3165 N N . LEU B 1 115 ? 34.261 -21.954 79.852 1.00 15.95 115 LEU B N 1
ATOM 3166 C CA . LEU B 1 115 ? 33.092 -22.819 79.953 1.00 16.36 115 LEU B CA 1
ATOM 3167 C C . LEU B 1 115 ? 33.144 -23.890 78.858 1.00 16.84 115 LEU B C 1
ATOM 3168 O O . LEU B 1 115 ? 33.182 -23.586 77.665 1.00 16.92 115 LEU B O 1
ATOM 3173 N N . TRP B 1 116 ? 33.132 -25.147 79.276 1.00 17.85 116 TRP B N 1
ATOM 3174 C CA . TRP B 1 116 ? 33.197 -26.256 78.345 1.00 18.04 116 TRP B CA 1
ATOM 3175 C C . TRP B 1 116 ? 32.047 -27.238 78.497 1.00 18.57 116 TRP B C 1
ATOM 3176 O O . TRP B 1 116 ? 31.660 -27.604 79.609 1.00 16.58 116 TRP B O 1
ATOM 3187 N N . HIS B 1 117 ? 31.484 -27.647 77.368 1.00 20.19 117 HIS B N 1
ATOM 3188 C CA . HIS B 1 117 ? 30.428 -28.652 77.377 1.00 21.78 117 HIS B CA 1
ATOM 3189 C C . HIS B 1 117 ? 30.403 -29.350 76.030 1.00 20.50 117 HIS B C 1
ATOM 3190 O O . HIS B 1 117 ? 30.049 -28.752 75.017 1.00 19.15 117 HIS B O 1
ATOM 3197 N N . GLN B 1 118 ? 30.791 -30.621 76.031 1.00 20.03 118 GLN B N 1
ATOM 3198 C CA . GLN B 1 118 ? 30.859 -31.399 74.806 1.00 18.67 118 GLN B CA 1
ATOM 3199 C C . GLN B 1 118 ? 30.929 -32.851 75.174 1.00 18.42 118 GLN B C 1
ATOM 3200 O O . GLN B 1 118 ? 31.376 -33.189 76.265 1.00 17.87 118 GLN B O 1
ATOM 3206 N N . GLY B 1 119 ? 30.478 -33.720 74.277 1.00 18.53 119 GLY B N 1
ATOM 3207 C CA . GLY B 1 119 ? 30.533 -35.141 74.570 1.00 19.75 119 GLY B CA 1
ATOM 3208 C C . GLY B 1 119 ? 29.454 -35.989 73.944 1.00 19.74 119 GLY B C 1
ATOM 3209 O O . GLY B 1 119 ? 29.539 -37.212 74.000 1.00 19.98 119 GLY B O 1
ATOM 3210 N N . GLU B 1 120 ? 28.435 -35.359 73.371 1.00 18.20 120 GLU B N 1
ATOM 3211 C CA . GLU B 1 120 ? 27.380 -36.133 72.737 1.00 18.77 120 GLU B CA 1
ATOM 3212 C C . GLU B 1 120 ? 27.975 -36.890 71.535 1.00 18.87 120 GLU B C 1
ATOM 3213 O O . GLU B 1 120 ? 27.700 -38.073 71.342 1.00 18.58 120 GLU B O 1
ATOM 3219 N N . SER B 1 121 ? 28.809 -36.209 70.755 1.00 16.65 121 SER B N 1
ATOM 3220 C CA . SER B 1 121 ? 29.437 -36.814 69.603 1.00 14.75 121 SER B CA 1
ATOM 3221 C C . SER B 1 121 ? 30.553 -37.780 69.977 1.00 15.70 121 SER B C 1
ATOM 3222 O O . SER B 1 121 ? 31.337 -38.179 69.123 1.00 16.60 121 SER B O 1
ATOM 3225 N N . ASP B 1 122 ? 30.657 -38.140 71.249 1.00 16.40 122 ASP B N 1
ATOM 3226 C CA . ASP B 1 122 ? 31.686 -39.093 71.672 1.00 17.90 122 ASP B CA 1
ATOM 3227 C C . ASP B 1 122 ? 31.018 -40.154 72.533 1.00 18.39 122 ASP B C 1
ATOM 3228 O O . ASP B 1 122 ? 31.682 -41.001 73.114 1.00 18.87 122 ASP B O 1
ATOM 3233 N N . SER B 1 123 ? 29.694 -40.096 72.603 1.00 20.47 123 SER B N 1
ATOM 3234 C CA . SER B 1 123 ? 28.932 -41.036 73.405 1.00 23.37 123 SER B CA 1
ATOM 3235 C C . SER B 1 123 ? 28.519 -42.289 72.635 1.00 24.88 123 SER B C 1
ATOM 3236 O O . SER B 1 123 ? 27.422 -42.819 72.837 1.00 24.67 123 SER B O 1
ATOM 3239 N N . LEU B 1 124 ? 29.410 -42.757 71.763 1.00 26.80 124 LEU B N 1
ATOM 3240 C CA . LEU B 1 124 ? 29.163 -43.948 70.956 1.00 27.14 124 LEU B CA 1
ATOM 3241 C C . LEU B 1 124 ? 30.429 -44.736 70.645 1.00 27.77 124 LEU B C 1
ATOM 3242 O O . LEU B 1 124 ? 31.541 -44.219 70.722 1.00 26.21 124 LEU B O 1
ATOM 3247 N N . ASN B 1 125 ? 30.226 -46.001 70.292 1.00 30.30 125 ASN B N 1
ATOM 3248 C CA . ASN B 1 125 ? 31.288 -46.943 69.957 1.00 31.09 125 ASN B CA 1
ATOM 3249 C C . ASN B 1 125 ? 32.646 -46.657 70.564 1.00 30.04 125 ASN B C 1
ATOM 3250 O O . ASN B 1 125 ? 33.617 -46.421 69.855 1.00 28.41 125 ASN B O 1
ATOM 3255 N N . GLY B 1 126 ? 32.701 -46.707 71.892 1.00 31.17 126 GLY B N 1
ATOM 3256 C CA . GLY B 1 126 ? 33.945 -46.477 72.604 1.00 31.51 126 GLY B CA 1
ATOM 3257 C C . GLY B 1 126 ? 34.429 -45.043 72.546 1.00 32.66 126 GLY B C 1
ATOM 3258 O O . GLY B 1 126 ? 33.699 -44.101 72.861 1.00 34.83 126 GLY B O 1
ATOM 3259 N N . ASN B 1 127 ? 35.681 -44.884 72.143 1.00 32.36 127 ASN B N 1
ATOM 3260 C CA . ASN B 1 127 ? 36.320 -43.575 72.029 1.00 32.43 127 ASN B CA 1
ATOM 3261 C C . ASN B 1 127 ? 36.117 -42.687 73.260 1.00 30.46 127 ASN B C 1
ATOM 3262 O O . ASN B 1 127 ? 36.416 -41.498 73.237 1.00 31.81 127 ASN B O 1
ATOM 3267 N N . TYR B 1 128 ? 35.604 -43.286 74.325 1.00 28.40 128 TYR B N 1
ATOM 3268 C CA . TYR B 1 128 ? 35.423 -42.597 75.580 1.00 26.82 128 TYR B CA 1
ATOM 3269 C C . TYR B 1 128 ? 36.625 -43.070 76.377 1.00 26.34 128 TYR B C 1
ATOM 3270 O O . TYR B 1 128 ? 36.933 -42.551 77.446 1.00 25.98 128 TYR B O 1
ATOM 3279 N N . LYS B 1 129 ? 37.295 -44.078 75.830 1.00 25.92 129 LYS B N 1
ATOM 3280 C CA . LYS B 1 129 ? 38.479 -44.660 76.442 1.00 27.14 129 LYS B CA 1
ATOM 3281 C C . LYS B 1 129 ? 39.683 -43.803 76.114 1.00 26.38 129 LYS B C 1
ATOM 3282 O O . LYS B 1 129 ? 40.784 -44.031 76.612 1.00 26.52 129 LYS B O 1
ATOM 3288 N N . VAL B 1 130 ? 39.463 -42.812 75.264 1.00 25.67 130 VAL B N 1
ATOM 3289 C CA . VAL B 1 130 ? 40.527 -41.914 74.870 1.00 25.33 130 VAL B CA 1
ATOM 3290 C C . VAL B 1 130 ? 40.111 -40.447 75.034 1.00 25.70 130 VAL B C 1
ATOM 3291 O O . VAL B 1 130 ? 40.882 -39.542 74.730 1.00 24.86 130 VAL B O 1
ATOM 3295 N N . TYR B 1 131 ? 38.896 -40.228 75.534 1.00 25.82 131 TYR B N 1
ATOM 3296 C CA . TYR B 1 131 ? 38.366 -38.886 75.742 1.00 26.08 131 TYR B CA 1
ATOM 3297 C C . TYR B 1 131 ? 39.195 -38.069 76.725 1.00 26.83 131 TYR B C 1
ATOM 3298 O O . TYR B 1 131 ? 39.555 -36.931 76.447 1.00 28.12 131 TYR B O 1
ATOM 3307 N N . TYR B 1 132 ? 39.488 -38.650 77.879 1.00 28.32 132 TYR B N 1
ATOM 3308 C CA . TYR B 1 132 ? 40.269 -37.969 78.905 1.00 29.55 132 TYR B CA 1
ATOM 3309 C C . TYR B 1 132 ? 41.577 -37.435 78.330 1.00 30.48 132 TYR B C 1
ATOM 3310 O O . TYR B 1 132 ? 41.761 -36.223 78.232 1.00 30.06 132 TYR B O 1
ATOM 3319 N N . LYS B 1 133 ? 42.470 -38.348 77.950 1.00 32.43 133 LYS B N 1
ATOM 3320 C CA . LYS B 1 133 ? 43.774 -38.000 77.392 1.00 34.08 133 LYS B CA 1
ATOM 3321 C C . LYS B 1 133 ? 43.647 -36.993 76.256 1.00 34.37 133 LYS B C 1
ATOM 3322 O O . LYS B 1 133 ? 44.542 -36.173 76.010 1.00 35.24 133 LYS B O 1
ATOM 3328 N N . LYS B 1 134 ? 42.527 -37.059 75.553 1.00 32.29 134 LYS B N 1
ATOM 3329 C CA . LYS B 1 134 ? 42.294 -36.144 74.456 1.00 29.55 134 LYS B CA 1
ATOM 3330 C C . LYS B 1 134 ? 42.030 -34.751 75.033 1.00 29.68 134 LYS B C 1
ATOM 3331 O O . LYS B 1 134 ? 42.600 -33.761 74.579 1.00 29.09 134 LYS B O 1
ATOM 3337 N N . LEU B 1 135 ? 41.169 -34.693 76.047 1.00 28.00 135 LEU B N 1
ATOM 3338 C CA . LEU B 1 135 ? 40.799 -33.437 76.687 1.00 27.11 135 LEU B CA 1
ATOM 3339 C C . LEU B 1 135 ? 41.996 -32.788 77.360 1.00 26.66 135 LEU B C 1
ATOM 3340 O O . LEU B 1 135 ? 42.159 -31.571 77.328 1.00 25.64 135 LEU B O 1
ATOM 3345 N N . LEU B 1 136 ? 42.827 -33.605 77.989 1.00 25.79 136 LEU B N 1
ATOM 3346 C CA . LEU B 1 136 ? 43.990 -33.084 78.681 1.00 25.10 136 LEU B CA 1
ATOM 3347 C C . LEU B 1 136 ? 44.881 -32.232 77.770 1.00 25.27 136 LEU B C 1
ATOM 3348 O O . LEU B 1 136 ? 45.327 -31.156 78.165 1.00 26.20 136 LEU B O 1
ATOM 3353 N N . LEU B 1 137 ? 45.124 -32.704 76.551 1.00 25.17 137 LEU B N 1
ATOM 3354 C CA . LEU B 1 137 ? 45.951 -31.977 75.583 1.00 24.15 137 LEU B CA 1
ATOM 3355 C C . LEU B 1 137 ? 45.298 -30.670 75.156 1.00 24.11 137 LEU B C 1
ATOM 3356 O O . LEU B 1 137 ? 45.988 -29.681 74.887 1.00 25.44 137 LEU B O 1
ATOM 3361 N N . ILE B 1 138 ? 43.971 -30.683 75.071 1.00 22.37 138 ILE B N 1
ATOM 3362 C CA . ILE B 1 138 ? 43.204 -29.503 74.691 1.00 22.10 138 ILE B CA 1
ATOM 3363 C C . ILE B 1 138 ? 43.261 -28.453 75.802 1.00 22.30 138 ILE B C 1
ATOM 3364 O O . ILE B 1 138 ? 43.536 -27.289 75.541 1.00 21.08 138 ILE B O 1
ATOM 3369 N N . ILE B 1 139 ? 43.006 -28.874 77.039 1.00 23.56 139 ILE B N 1
ATOM 3370 C CA . ILE B 1 139 ? 43.042 -27.964 78.178 1.00 24.75 139 ILE B CA 1
ATOM 3371 C C . ILE B 1 139 ? 44.461 -27.457 78.412 1.00 26.20 139 ILE B C 1
ATOM 3372 O O . ILE B 1 139 ? 44.668 -26.271 78.659 1.00 27.92 139 ILE B O 1
ATOM 3377 N N . GLU B 1 140 ? 45.433 -28.357 78.333 1.00 27.34 140 GLU B N 1
ATOM 3378 C CA . GLU B 1 140 ? 46.827 -27.989 78.520 1.00 28.70 140 GLU B CA 1
ATOM 3379 C C . GLU B 1 140 ? 47.210 -26.875 77.545 1.00 28.20 140 GLU B C 1
ATOM 3380 O O . GLU B 1 140 ? 47.745 -25.849 77.950 1.00 29.52 140 GLU B O 1
ATOM 3386 N N . ALA B 1 141 ? 46.911 -27.075 76.264 1.00 28.09 141 ALA B N 1
ATOM 3387 C CA . ALA B 1 141 ? 47.235 -26.100 75.228 1.00 26.67 141 ALA B CA 1
ATOM 3388 C C . ALA B 1 141 ? 46.523 -24.768 75.430 1.00 26.00 141 ALA B C 1
ATOM 3389 O O . ALA B 1 141 ? 47.059 -23.726 75.086 1.00 25.49 141 ALA B O 1
ATOM 3391 N N . LEU B 1 142 ? 45.314 -24.816 75.980 1.00 26.75 142 LEU B N 1
ATOM 3392 C CA . LEU B 1 142 ? 44.518 -23.618 76.236 1.00 27.60 142 LEU B CA 1
ATOM 3393 C C . LEU B 1 142 ? 45.160 -22.734 77.285 1.00 28.73 142 LEU B C 1
ATOM 3394 O O . LEU B 1 142 ? 45.366 -21.535 77.077 1.00 28.17 142 LEU B O 1
ATOM 3399 N N . ARG B 1 143 ? 45.459 -23.330 78.431 1.00 30.01 143 ARG B N 1
ATOM 3400 C CA . ARG B 1 143 ? 46.078 -22.584 79.504 1.00 30.72 143 ARG B CA 1
ATOM 3401 C C . ARG B 1 143 ? 47.414 -21.988 79.048 1.00 32.52 143 ARG B C 1
ATOM 3402 O O . ARG B 1 143 ? 47.681 -20.804 79.282 1.00 32.11 143 ARG B O 1
ATOM 3410 N N . LYS B 1 144 ? 48.240 -22.800 78.384 1.00 33.17 144 LYS B N 1
ATOM 3411 C CA . LYS B 1 144 ? 49.547 -22.345 77.912 1.00 34.28 144 LYS B CA 1
ATOM 3412 C C . LYS B 1 144 ? 49.417 -21.254 76.865 1.00 34.43 144 LYS B C 1
ATOM 3413 O O . LYS B 1 144 ? 49.950 -20.154 77.030 1.00 35.23 144 LYS B O 1
ATOM 3419 N N . GLU B 1 145 ? 48.698 -21.559 75.791 1.00 33.93 145 GLU B N 1
ATOM 3420 C CA . GLU B 1 145 ? 48.499 -20.616 74.699 1.00 32.88 145 GLU B CA 1
ATOM 3421 C C . GLU B 1 145 ? 47.913 -19.292 75.139 1.00 32.08 145 GLU B C 1
ATOM 3422 O O . GLU B 1 145 ? 48.382 -18.236 74.729 1.00 32.98 145 GLU B O 1
ATOM 3428 N N . LEU B 1 146 ? 46.884 -19.357 75.974 1.00 31.32 146 LEU B N 1
ATOM 3429 C CA . LEU B 1 146 ? 46.204 -18.162 76.450 1.00 30.78 146 LEU B CA 1
ATOM 3430 C C . LEU B 1 146 ? 46.761 -17.612 77.761 1.00 30.44 146 LEU B C 1
ATOM 3431 O O . LEU B 1 146 ? 46.215 -16.666 78.325 1.00 30.62 146 LEU B O 1
ATOM 3436 N N . ASN B 1 147 ? 47.846 -18.210 78.242 1.00 30.8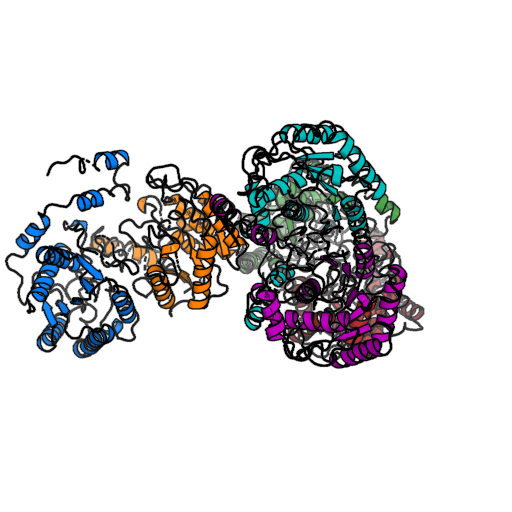8 147 ASN B N 1
ATOM 3437 C CA . ASN B 1 147 ? 48.490 -17.783 79.487 1.00 31.34 147 ASN B CA 1
ATOM 3438 C C . ASN B 1 147 ? 47.525 -17.640 80.665 1.00 29.96 147 ASN B C 1
ATOM 3439 O O . ASN B 1 147 ? 47.473 -16.594 81.310 1.00 27.70 147 ASN B O 1
ATOM 3444 N N . VAL B 1 148 ? 46.773 -18.699 80.939 1.00 28.96 148 VAL B N 1
ATOM 3445 C CA . VAL B 1 148 ? 45.818 -18.716 82.039 1.00 29.51 148 VAL B CA 1
ATOM 3446 C C . VAL B 1 148 ? 45.912 -20.075 82.734 1.00 30.69 148 VAL B C 1
ATOM 3447 O O . VAL B 1 148 ? 45.000 -20.894 82.654 1.00 30.30 148 VAL B O 1
ATOM 3451 N N . PRO B 1 149 ? 47.028 -20.317 83.445 1.00 32.59 149 PRO B N 1
ATOM 3452 C CA . PRO B 1 149 ? 47.342 -21.549 84.182 1.00 31.82 149 PRO B CA 1
ATOM 3453 C C . PRO B 1 149 ? 46.471 -21.899 85.383 1.00 30.58 149 PRO B C 1
ATOM 3454 O O . PRO B 1 149 ? 46.507 -23.033 85.855 1.00 31.53 149 PRO B O 1
ATOM 3458 N N . ASP B 1 150 ? 45.685 -20.949 85.873 1.00 29.22 150 ASP B N 1
ATOM 3459 C CA . ASP B 1 150 ? 44.866 -21.233 87.039 1.00 30.30 150 ASP B CA 1
ATOM 3460 C C . ASP B 1 150 ? 43.444 -20.693 87.041 1.00 28.76 150 ASP B C 1
ATOM 3461 O O . ASP B 1 150 ? 42.753 -20.792 88.055 1.00 28.88 150 ASP B O 1
ATOM 3466 N N . ILE B 1 151 ? 42.998 -20.130 85.920 1.00 27.72 151 ILE B N 1
ATOM 3467 C CA . ILE B 1 151 ? 41.624 -19.636 85.842 1.00 26.52 151 ILE B CA 1
ATOM 3468 C C . ILE B 1 151 ? 40.745 -20.877 85.882 1.00 26.39 151 ILE B C 1
ATOM 3469 O O . ILE B 1 151 ? 41.086 -21.909 85.301 1.00 27.02 151 ILE B O 1
ATOM 3474 N N . PRO B 1 152 ? 39.606 -20.800 86.571 1.00 25.87 152 PRO B N 1
ATOM 3475 C CA . PRO B 1 152 ? 38.712 -21.952 86.656 1.00 26.31 152 PRO B CA 1
ATOM 3476 C C . PRO B 1 152 ? 38.034 -22.326 85.343 1.00 26.02 152 PRO B C 1
ATOM 3477 O O . PRO B 1 152 ? 37.411 -21.487 84.688 1.00 26.97 152 PRO B O 1
ATOM 3481 N N . ILE B 1 153 ? 38.185 -23.588 84.956 1.00 24.59 153 ILE B N 1
ATOM 3482 C CA . ILE B 1 153 ? 37.560 -24.105 83.750 1.00 24.55 153 ILE B CA 1
ATOM 3483 C C . ILE B 1 153 ? 36.408 -25.018 84.226 1.00 23.73 153 ILE B C 1
ATOM 3484 O O . ILE B 1 153 ? 36.641 -26.020 84.903 1.00 23.71 153 ILE B O 1
ATOM 3489 N N . ILE B 1 154 ? 35.166 -24.649 83.915 1.00 23.08 154 ILE B N 1
ATOM 3490 C CA . ILE B 1 154 ? 34.002 -25.439 84.343 1.00 22.32 154 ILE B CA 1
ATOM 3491 C C . ILE B 1 154 ? 33.499 -26.381 83.239 1.00 23.06 154 ILE B C 1
ATOM 3492 O O . ILE B 1 154 ? 33.334 -25.971 82.080 1.00 21.47 154 ILE B O 1
ATOM 3497 N N . ILE B 1 155 ? 33.254 -27.642 83.594 1.00 22.52 155 ILE B N 1
ATOM 3498 C CA . ILE B 1 155 ? 32.780 -28.611 82.612 1.00 21.96 155 ILE B CA 1
ATOM 3499 C C . ILE B 1 155 ? 31.467 -29.290 83.027 1.00 21.57 155 ILE B C 1
ATOM 3500 O O . ILE B 1 155 ? 31.359 -29.835 84.121 1.00 22.95 155 ILE B O 1
ATOM 3505 N N . GLY B 1 156 ? 30.468 -29.259 82.150 1.00 20.58 156 GLY B N 1
ATOM 3506 C CA . GLY B 1 156 ? 29.181 -29.863 82.469 1.00 21.41 156 GLY B CA 1
ATOM 3507 C C . GLY B 1 156 ? 28.981 -31.283 81.961 1.00 21.56 156 GLY B C 1
ATOM 3508 O O . GLY B 1 156 ? 29.633 -31.714 81.012 1.00 22.10 156 GLY B O 1
ATOM 3509 N N . GLY B 1 157 ? 28.070 -32.015 82.592 1.00 20.90 157 GLY B N 1
ATOM 3510 C CA . GLY B 1 157 ? 27.814 -33.383 82.188 1.00 19.43 157 GLY B CA 1
ATOM 3511 C C . GLY B 1 157 ? 26.816 -33.457 81.057 1.00 19.43 157 GLY B C 1
ATOM 3512 O O . GLY B 1 157 ? 26.306 -32.427 80.606 1.00 18.99 157 GLY B O 1
ATOM 3513 N N . LEU B 1 158 ? 26.533 -34.673 80.597 1.00 18.32 158 LEU B N 1
ATOM 3514 C CA . LEU B 1 158 ? 25.592 -34.849 79.495 1.00 18.72 158 LEU B CA 1
ATOM 3515 C C . LEU B 1 158 ? 24.225 -35.241 80.023 1.00 17.72 158 LEU B C 1
ATOM 3516 O O . LEU B 1 158 ? 24.128 -35.940 81.017 1.00 18.39 158 LEU B O 1
ATOM 3521 N N . GLY B 1 159 ? 23.175 -34.770 79.364 1.00 17.69 159 GLY B N 1
ATOM 3522 C CA . GLY B 1 159 ? 21.828 -35.092 79.792 1.00 20.57 159 GLY B CA 1
ATOM 3523 C C . GLY B 1 159 ? 21.531 -36.582 79.857 1.00 22.09 159 GLY B C 1
ATOM 3524 O O . GLY B 1 159 ? 22.026 -37.358 79.048 1.00 22.12 159 GLY B O 1
ATOM 3525 N N . ASP B 1 160 ? 20.714 -36.977 80.827 1.00 24.70 160 ASP B N 1
ATOM 3526 C CA . ASP B 1 160 ? 20.344 -38.370 81.006 1.00 26.20 160 ASP B CA 1
ATOM 3527 C C . ASP B 1 160 ? 19.312 -38.817 79.979 1.00 27.61 160 ASP B C 1
ATOM 3528 O O . ASP B 1 160 ? 18.943 -39.986 79.939 1.00 28.97 160 ASP B O 1
ATOM 3533 N N . PHE B 1 161 ? 18.832 -37.894 79.158 1.00 27.64 161 PHE B N 1
ATOM 3534 C CA . PHE B 1 161 ? 17.857 -38.249 78.138 1.00 28.78 161 PHE B CA 1
ATOM 3535 C C . PHE B 1 161 ? 18.551 -38.864 76.920 1.00 28.84 161 PHE B C 1
ATOM 3536 O O . PHE B 1 161 ? 17.908 -39.478 76.085 1.00 30.52 161 PHE B O 1
ATOM 3544 N N . LEU B 1 162 ? 19.865 -38.701 76.831 1.00 29.01 162 LEU B N 1
ATOM 3545 C CA . LEU B 1 162 ? 20.632 -39.221 75.714 1.00 28.51 162 LEU B CA 1
ATOM 3546 C C . LEU B 1 162 ? 20.502 -40.728 75.544 1.00 28.93 162 LEU B C 1
ATOM 3547 O O . LEU B 1 162 ? 20.118 -41.442 76.472 1.00 29.16 162 LEU B O 1
ATOM 3552 N N . GLY B 1 163 ? 20.816 -41.195 74.337 1.00 29.38 163 GLY B N 1
ATOM 3553 C CA . GLY B 1 163 ? 20.762 -42.614 74.021 1.00 30.03 163 GLY B CA 1
ATOM 3554 C C . GLY B 1 163 ? 19.396 -43.249 74.187 1.00 30.07 163 GLY B C 1
ATOM 3555 O O . GLY B 1 163 ? 19.297 -44.395 74.609 1.00 30.11 163 GLY B O 1
ATOM 3556 N N . LYS B 1 164 ? 18.338 -42.524 73.843 1.00 29.53 164 LYS B N 1
ATOM 3557 C CA . LYS B 1 164 ? 16.996 -43.063 73.994 1.00 28.86 164 LYS B CA 1
ATOM 3558 C C . LYS B 1 164 ? 16.043 -42.657 72.869 1.00 29.32 164 LYS B C 1
ATOM 3559 O O . LYS B 1 164 ? 15.355 -43.500 72.306 1.00 30.49 164 LYS B O 1
ATOM 3565 N N . GLU B 1 165 ? 16.000 -41.371 72.542 1.00 28.39 165 GLU B N 1
ATOM 3566 C CA . GLU B 1 165 ? 15.102 -40.893 71.505 1.00 27.72 165 GLU B CA 1
ATOM 3567 C C . GLU B 1 165 ? 15.807 -40.293 70.296 1.00 26.61 165 GLU B C 1
ATOM 3568 O O . GLU B 1 165 ? 16.864 -39.668 70.423 1.00 27.56 165 GLU B O 1
ATOM 3574 N N . ARG B 1 166 ? 15.195 -40.494 69.129 1.00 23.34 166 ARG B N 1
ATOM 3575 C CA . ARG B 1 166 ? 15.679 -39.989 67.844 1.00 19.38 166 ARG B CA 1
ATOM 3576 C C . ARG B 1 166 ? 17.124 -39.510 67.708 1.00 18.56 166 ARG B C 1
ATOM 3577 O O . ARG B 1 166 ? 18.059 -40.304 67.794 1.00 18.43 166 ARG B O 1
ATOM 3585 N N . PHE B 1 167 ? 17.313 -38.218 67.473 1.00 17.98 167 PHE B N 1
ATOM 3586 C CA . PHE B 1 167 ? 18.660 -37.679 67.303 1.00 18.99 167 PHE B CA 1
ATOM 3587 C C . PHE B 1 167 ? 19.629 -37.987 68.429 1.00 19.12 167 PHE B C 1
ATOM 3588 O O . PHE B 1 167 ? 20.839 -37.874 68.250 1.00 19.42 167 PHE B O 1
ATOM 3596 N N . GLY B 1 168 ? 19.110 -38.372 69.586 1.00 19.63 168 GLY B N 1
ATOM 3597 C CA . GLY B 1 168 ? 19.988 -38.679 70.694 1.00 22.80 168 GLY B CA 1
ATOM 3598 C C . GLY B 1 168 ? 20.168 -40.159 70.954 1.00 25.16 168 GLY B C 1
ATOM 3599 O O . GLY B 1 168 ? 21.020 -40.550 71.756 1.00 24.50 168 GLY B O 1
ATOM 3600 N N . LYS B 1 169 ? 19.376 -40.980 70.266 1.00 27.71 169 LYS B N 1
ATOM 3601 C CA . LYS B 1 169 ? 19.409 -42.435 70.432 1.00 29.16 169 LYS B CA 1
ATOM 3602 C C . LYS B 1 169 ? 20.764 -43.078 70.185 1.00 28.31 169 LYS B C 1
ATOM 3603 O O . LYS B 1 169 ? 21.049 -44.138 70.730 1.00 29.81 169 LYS B O 1
ATOM 3609 N N . GLY B 1 170 ? 21.599 -42.445 69.371 1.00 27.58 170 GLY B N 1
ATOM 3610 C CA . GLY B 1 170 ? 22.900 -43.018 69.099 1.00 26.77 170 GLY B CA 1
ATOM 3611 C C . GLY B 1 170 ? 23.909 -42.812 70.205 1.00 27.26 170 GLY B C 1
ATOM 3612 O O . GLY B 1 170 ? 24.981 -43.415 70.166 1.00 27.67 170 GLY B O 1
ATOM 3613 N N . CYS B 1 171 ? 23.572 -41.970 71.185 1.00 28.20 171 CYS B N 1
ATOM 3614 C CA . CYS B 1 171 ? 24.460 -41.664 72.313 1.00 28.15 171 CYS B CA 1
ATOM 3615 C C . CYS B 1 171 ? 24.183 -42.577 73.495 1.00 29.28 171 CYS B C 1
ATOM 3616 O O . CYS B 1 171 ? 23.731 -42.131 74.549 1.00 31.31 171 CYS B O 1
ATOM 3619 N N . THR B 1 172 ? 24.477 -43.855 73.328 1.00 28.35 172 THR B N 1
ATOM 3620 C CA . THR B 1 172 ? 24.230 -44.810 74.388 1.00 28.74 172 THR B CA 1
ATOM 3621 C C . THR B 1 172 ? 25.374 -44.922 75.377 1.00 28.43 172 THR B C 1
ATOM 3622 O O . THR B 1 172 ? 25.257 -45.614 76.379 1.00 28.56 172 THR B O 1
ATOM 3626 N N . GLU B 1 173 ? 26.479 -44.246 75.096 1.00 29.13 173 GLU B N 1
ATOM 3627 C CA . GLU B 1 173 ? 27.632 -44.298 75.985 1.00 30.05 173 GLU B CA 1
ATOM 3628 C C . GLU B 1 173 ? 27.839 -42.974 76.699 1.00 30.02 173 GLU B C 1
ATOM 3629 O O . GLU B 1 173 ? 28.919 -42.696 77.205 1.00 30.10 173 GLU B O 1
ATOM 3635 N N . TYR B 1 174 ? 26.795 -42.162 76.753 1.00 30.98 174 TYR B N 1
ATOM 3636 C CA . TYR B 1 174 ? 26.903 -40.855 77.380 1.00 31.64 174 TYR B CA 1
ATOM 3637 C C . TYR B 1 174 ? 27.377 -40.954 78.820 1.00 32.68 174 TYR B C 1
ATOM 3638 O O . TYR B 1 174 ? 28.220 -40.170 79.258 1.00 32.70 174 TYR B O 1
ATOM 3647 N N . ASN B 1 175 ? 26.855 -41.933 79.549 1.00 33.43 175 ASN B N 1
ATOM 3648 C CA . ASN B 1 175 ? 27.226 -42.091 80.941 1.00 32.96 175 ASN B CA 1
ATOM 3649 C C . ASN B 1 175 ? 28.691 -42.456 81.124 1.00 30.98 175 ASN B C 1
ATOM 3650 O O . ASN B 1 175 ? 29.267 -42.199 82.178 1.00 31.42 175 ASN B O 1
ATOM 3655 N N . PHE B 1 176 ? 29.297 -43.061 80.109 1.00 28.58 176 PHE B N 1
ATOM 3656 C CA . PHE B 1 176 ? 30.711 -43.406 80.199 1.00 27.01 176 PHE B CA 1
ATOM 3657 C C . PHE B 1 176 ? 31.551 -42.143 80.018 1.00 25.80 176 PHE B C 1
ATOM 3658 O O . PHE B 1 176 ? 32.665 -42.042 80.519 1.00 24.29 176 PHE B O 1
ATOM 3666 N N . ILE B 1 177 ? 31.006 -41.185 79.279 1.00 24.46 177 ILE B N 1
ATOM 3667 C CA . ILE B 1 177 ? 31.681 -39.925 79.042 1.00 21.25 177 ILE B CA 1
ATOM 3668 C C . ILE B 1 177 ? 31.576 -39.078 80.306 1.00 21.50 177 ILE B C 1
ATOM 3669 O O . ILE B 1 177 ? 32.523 -38.405 80.678 1.00 20.76 177 ILE B O 1
ATOM 3674 N N . ASN B 1 178 ? 30.417 -39.121 80.956 1.00 21.86 178 ASN B N 1
ATOM 3675 C CA . ASN B 1 178 ? 30.205 -38.385 82.187 1.00 22.89 178 ASN B CA 1
ATOM 3676 C C . ASN B 1 178 ? 31.253 -38.808 83.210 1.00 23.82 178 ASN B C 1
ATOM 3677 O O . ASN B 1 178 ? 31.801 -37.973 83.920 1.00 24.16 178 ASN B O 1
ATOM 3682 N N . LYS B 1 179 ? 31.536 -40.104 83.285 1.00 24.61 179 LYS B N 1
ATOM 3683 C CA . LYS B 1 179 ? 32.528 -40.580 84.233 1.00 26.56 179 LYS B CA 1
ATOM 3684 C C . LYS B 1 179 ? 33.881 -39.981 83.920 1.00 26.63 179 LYS B C 1
ATOM 3685 O O . LYS B 1 179 ? 34.608 -39.575 84.821 1.00 28.55 179 LYS B O 1
ATOM 3691 N N . GLU B 1 180 ? 34.220 -39.913 82.641 1.00 25.71 180 GLU B N 1
ATOM 3692 C CA . GLU B 1 180 ? 35.499 -39.342 82.253 1.00 26.19 180 GLU B CA 1
ATOM 3693 C C . GLU B 1 180 ? 35.528 -37.840 82.524 1.00 25.83 180 GLU B C 1
ATOM 3694 O O . GLU B 1 180 ? 36.569 -37.295 82.880 1.00 26.10 180 GLU B O 1
ATOM 3700 N N . LEU B 1 181 ? 34.386 -37.177 82.352 1.00 24.51 181 LEU B N 1
ATOM 3701 C CA . LEU B 1 181 ? 34.301 -35.748 82.599 1.00 24.15 181 LEU B CA 1
ATOM 3702 C C . LEU B 1 181 ? 34.496 -35.496 84.094 1.00 25.41 181 LEU B C 1
ATOM 3703 O O . LEU B 1 181 ? 35.290 -34.642 84.492 1.00 25.41 181 LEU B O 1
ATOM 3708 N N . GLN B 1 182 ? 33.780 -36.257 84.915 1.00 24.34 182 GLN B N 1
ATOM 3709 C CA . GLN B 1 182 ? 33.898 -36.143 86.358 1.00 24.33 182 GLN B CA 1
ATOM 3710 C C . GLN B 1 182 ? 35.338 -36.393 86.789 1.00 24.98 182 GLN B C 1
ATOM 3711 O O . GLN B 1 182 ? 35.958 -35.538 87.423 1.00 25.71 182 GLN B O 1
ATOM 3717 N N . LYS B 1 183 ? 35.871 -37.558 86.432 1.00 24.53 183 LYS B N 1
ATOM 3718 C CA . LYS B 1 183 ? 37.239 -37.909 86.794 1.00 25.61 183 LYS B CA 1
ATOM 3719 C C . LYS B 1 183 ? 38.201 -36.793 86.449 1.00 26.26 183 LYS B C 1
ATOM 3720 O O . LYS B 1 183 ? 39.006 -36.382 87.281 1.00 27.95 183 LYS B O 1
ATOM 3726 N N . PHE B 1 184 ? 38.124 -36.316 85.210 1.00 25.58 184 PHE B N 1
ATOM 3727 C CA . PHE B 1 184 ? 38.995 -35.251 84.736 1.00 22.79 184 PHE B CA 1
ATOM 3728 C C . PHE B 1 184 ? 38.934 -34.052 85.666 1.00 22.66 184 PHE B C 1
ATOM 3729 O O . PHE B 1 184 ? 39.959 -33.493 86.032 1.00 24.76 184 PHE B O 1
ATOM 3737 N N . ALA B 1 185 ? 37.728 -33.666 86.055 1.00 21.56 185 ALA B N 1
ATOM 3738 C CA . ALA B 1 185 ? 37.557 -32.519 86.927 1.00 22.77 185 ALA B CA 1
ATOM 3739 C C . ALA B 1 185 ? 38.229 -32.691 88.287 1.00 23.59 185 ALA B C 1
ATOM 3740 O O . ALA B 1 185 ? 38.961 -31.802 88.734 1.00 24.68 185 ALA B O 1
ATOM 3742 N N . PHE B 1 186 ? 37.992 -33.826 88.943 1.00 23.30 186 PHE B N 1
ATOM 3743 C CA . PHE B 1 186 ? 38.584 -34.070 90.259 1.00 23.96 186 PHE B CA 1
ATOM 3744 C C . PHE B 1 186 ? 40.099 -34.110 90.231 1.00 25.84 186 PHE B C 1
ATOM 3745 O O . PHE B 1 186 ? 40.766 -33.465 91.042 1.00 29.10 186 PHE B O 1
ATOM 3753 N N . GLU B 1 187 ? 40.633 -34.876 89.291 1.00 25.34 187 GLU B N 1
ATOM 3754 C CA . GLU B 1 187 ? 42.067 -35.031 89.149 1.00 25.47 187 GLU B CA 1
ATOM 3755 C C . GLU B 1 187 ? 42.786 -33.785 88.661 1.00 26.39 187 GLU B C 1
ATOM 3756 O O . GLU B 1 187 ? 43.849 -33.443 89.175 1.00 27.15 187 GLU B O 1
ATOM 3762 N N . GLN B 1 188 ? 42.221 -33.102 87.673 1.00 26.53 188 GLN B N 1
ATOM 3763 C CA . GLN B 1 188 ? 42.876 -31.916 87.142 1.00 25.92 188 GLN B CA 1
ATOM 3764 C C . GLN B 1 188 ? 42.659 -30.671 87.984 1.00 27.07 188 GLN B C 1
ATOM 3765 O O . GLN B 1 188 ? 41.586 -30.452 88.559 1.00 26.35 188 GLN B O 1
ATOM 3771 N N . ASP B 1 189 ? 43.700 -29.850 88.043 1.00 28.77 189 ASP B N 1
ATOM 3772 C CA . ASP B 1 189 ? 43.666 -28.621 88.819 1.00 28.63 189 ASP B CA 1
ATOM 3773 C C . ASP B 1 189 ? 42.803 -27.539 88.208 1.00 29.12 189 ASP B C 1
ATOM 3774 O O . ASP B 1 189 ? 42.834 -27.299 86.998 1.00 30.20 189 ASP B O 1
ATOM 3779 N N . ASN B 1 190 ? 42.039 -26.882 89.069 1.00 29.01 190 ASN B N 1
ATOM 3780 C CA . ASN B 1 190 ? 41.170 -25.791 88.665 1.00 28.45 190 ASN B CA 1
ATOM 3781 C C . ASN B 1 190 ? 40.112 -26.163 87.647 1.00 28.38 190 ASN B C 1
ATOM 3782 O O . ASN B 1 190 ? 39.789 -25.366 86.756 1.00 29.26 190 ASN B O 1
ATOM 3787 N N . CYS B 1 191 ? 39.571 -27.371 87.787 1.00 27.08 191 CYS B N 1
ATOM 3788 C CA . CYS B 1 191 ? 38.518 -27.859 86.903 1.00 26.92 191 CYS B CA 1
ATOM 3789 C C . CYS B 1 191 ? 37.379 -28.308 87.778 1.00 26.24 191 CYS B C 1
ATOM 3790 O O . CYS B 1 191 ? 37.591 -29.010 88.755 1.00 27.24 191 CYS B O 1
ATOM 3793 N N . TYR B 1 192 ? 36.167 -27.912 87.434 1.00 25.69 192 TYR B N 1
ATOM 3794 C CA . TYR B 1 192 ? 35.024 -28.297 88.245 1.00 26.30 192 TYR B CA 1
ATOM 3795 C C . TYR B 1 192 ? 33.895 -28.893 87.392 1.00 25.61 192 TYR B C 1
ATOM 3796 O O . TYR B 1 192 ? 33.588 -28.404 86.302 1.00 23.83 192 TYR B O 1
ATOM 3805 N N . PHE B 1 193 ? 33.292 -29.959 87.905 1.00 24.84 193 PHE B N 1
ATOM 3806 C CA . PHE B 1 193 ? 32.221 -30.659 87.212 1.00 24.67 193 PHE B CA 1
ATOM 3807 C C . PHE B 1 193 ? 30.859 -30.097 87.593 1.00 23.90 193 PHE B C 1
ATOM 3808 O O . PHE B 1 193 ? 30.669 -29.640 88.716 1.00 24.82 193 PHE B O 1
ATOM 3816 N N . VAL B 1 194 ? 29.910 -30.137 86.663 1.00 22.03 194 VAL B N 1
ATOM 3817 C CA . VAL B 1 194 ? 28.574 -29.628 86.929 1.00 21.48 194 VAL B CA 1
ATOM 3818 C C . VAL B 1 194 ? 27.545 -30.638 86.454 1.00 22.45 194 VAL B C 1
ATOM 3819 O O . VAL B 1 194 ? 27.379 -30.815 85.258 1.00 23.43 194 VAL B O 1
ATOM 3823 N N . THR B 1 195 ? 26.861 -31.304 87.381 1.00 22.28 195 THR B N 1
ATOM 3824 C CA . THR B 1 195 ? 25.860 -32.302 87.009 1.00 22.71 195 THR B CA 1
ATOM 3825 C C . THR B 1 195 ? 24.764 -31.756 86.104 1.00 23.14 195 THR B C 1
ATOM 3826 O O . THR B 1 195 ? 24.422 -30.572 86.171 1.00 23.71 195 THR B O 1
ATOM 3830 N N . ALA B 1 196 ? 24.196 -32.631 85.281 1.00 22.13 196 ALA B N 1
ATOM 3831 C CA . ALA B 1 196 ? 23.117 -32.240 84.380 1.00 24.06 196 ALA B CA 1
ATOM 3832 C C . ALA B 1 196 ? 21.818 -32.950 84.768 1.00 23.75 196 ALA B C 1
ATOM 3833 O O . ALA B 1 196 ? 20.864 -33.012 83.984 1.00 24.09 196 ALA B O 1
ATOM 3835 N N . SER B 1 197 ? 21.792 -33.498 85.976 1.00 23.84 197 SER B N 1
ATOM 3836 C CA . SER B 1 197 ? 20.603 -34.179 86.457 1.00 24.62 197 SER B CA 1
ATOM 3837 C C . SER B 1 197 ? 19.396 -33.274 86.355 1.00 25.20 197 SER B C 1
ATOM 3838 O O . SER B 1 197 ? 19.502 -32.044 86.466 1.00 26.75 197 SER B O 1
ATOM 3841 N N . GLY B 1 198 ? 18.244 -33.905 86.164 1.00 24.73 198 GLY B N 1
ATOM 3842 C CA . GLY B 1 198 ? 17.000 -33.178 86.073 1.00 23.80 198 GLY B CA 1
ATOM 3843 C C . GLY B 1 198 ? 16.819 -32.425 84.783 1.00 24.36 198 GLY B C 1
ATOM 3844 O O . GLY B 1 198 ? 15.687 -32.151 84.396 1.00 25.82 198 GLY B O 1
ATOM 3845 N N . LEU B 1 199 ? 17.909 -32.088 84.103 1.00 23.56 199 LEU B N 1
ATOM 3846 C CA . LEU B 1 199 ? 17.767 -31.343 82.858 1.00 24.56 199 LEU B CA 1
ATOM 3847 C C . LEU B 1 199 ? 17.024 -32.150 81.793 1.00 23.80 199 LEU B C 1
ATOM 3848 O O . LEU B 1 199 ? 17.277 -33.338 81.605 1.00 23.91 199 LEU B O 1
ATOM 3853 N N . THR B 1 200 ? 16.094 -31.493 81.111 1.00 22.77 200 THR B N 1
ATOM 3854 C CA . THR B 1 200 ? 15.315 -32.133 80.066 1.00 21.86 200 THR B CA 1
ATOM 3855 C C . THR B 1 200 ? 15.750 -31.649 78.684 1.00 22.50 200 THR B C 1
ATOM 3856 O O . THR B 1 200 ? 16.536 -30.703 78.557 1.00 21.46 200 THR B O 1
ATOM 3860 N N . CYS B 1 201 ? 15.220 -32.286 77.644 1.00 24.25 201 CYS B N 1
ATOM 3861 C CA . CYS B 1 201 ? 15.597 -31.935 76.273 1.00 23.36 201 CYS B CA 1
ATOM 3862 C C . CYS B 1 201 ? 14.445 -31.566 75.368 1.00 21.29 201 CYS B C 1
ATOM 3863 O O . CYS B 1 201 ? 13.283 -31.813 75.685 1.00 20.07 201 CYS B O 1
ATOM 3866 N N . ASN B 1 202 ? 14.785 -30.950 74.241 1.00 20.80 202 ASN B N 1
ATOM 3867 C CA . ASN B 1 202 ? 13.789 -30.593 73.236 1.00 20.18 202 ASN B CA 1
ATOM 3868 C C . ASN B 1 202 ? 13.312 -31.891 72.554 1.00 18.67 202 ASN B C 1
ATOM 3869 O O . ASN B 1 202 ? 13.808 -32.987 72.845 1.00 15.60 202 ASN B O 1
ATOM 3874 N N . PRO B 1 203 ? 12.345 -31.780 71.634 1.00 19.46 203 PRO B N 1
ATOM 3875 C CA . PRO B 1 203 ? 11.823 -32.955 70.920 1.00 18.96 203 PRO B CA 1
ATOM 3876 C C . PRO B 1 203 ? 12.886 -33.791 70.199 1.00 17.45 203 PRO B C 1
ATOM 3877 O O . PRO B 1 203 ? 12.755 -34.998 70.122 1.00 16.47 203 PRO B O 1
ATOM 3881 N N . ASP B 1 204 ? 13.945 -33.169 69.692 1.00 17.78 204 ASP B N 1
ATOM 3882 C CA . ASP B 1 204 ? 14.942 -33.954 68.997 1.00 17.86 204 ASP B CA 1
ATOM 3883 C C . ASP B 1 204 ? 15.654 -34.995 69.853 1.00 15.80 204 ASP B C 1
ATOM 3884 O O . ASP B 1 204 ? 16.463 -35.769 69.340 1.00 18.13 204 ASP B O 1
ATOM 3889 N N . GLY B 1 205 ? 15.371 -35.018 71.149 1.00 12.72 205 GLY B N 1
ATOM 3890 C CA . GLY B 1 205 ? 16.009 -35.987 72.023 1.00 11.08 205 GLY B CA 1
ATOM 3891 C C . GLY B 1 205 ? 17.512 -35.876 72.225 1.00 11.33 205 GLY B C 1
ATOM 3892 O O . GLY B 1 205 ? 18.147 -36.800 72.735 1.00 10.56 205 GLY B O 1
ATOM 3893 N N . ILE B 1 206 ? 18.109 -34.759 71.836 1.00 12.07 206 ILE B N 1
ATOM 3894 C CA . ILE B 1 206 ? 19.543 -34.616 72.026 1.00 13.22 206 ILE B CA 1
ATOM 3895 C C . ILE B 1 206 ? 19.961 -33.274 72.626 1.00 13.50 206 ILE B C 1
ATOM 3896 O O . ILE B 1 206 ? 20.983 -33.192 73.288 1.00 14.28 206 ILE B O 1
ATOM 3901 N N . HIS B 1 207 ? 19.165 -32.236 72.400 1.00 14.87 207 HIS B N 1
ATOM 3902 C CA . HIS B 1 207 ? 19.477 -30.893 72.886 1.00 16.08 207 HIS B CA 1
ATOM 3903 C C . HIS B 1 207 ? 18.714 -30.501 74.140 1.00 17.13 207 HIS B C 1
ATOM 3904 O O . HIS B 1 207 ? 17.501 -30.704 74.216 1.00 18.81 207 HIS B O 1
ATOM 3911 N N . ILE B 1 208 ? 19.435 -29.949 75.119 1.00 17.16 208 ILE B N 1
ATOM 3912 C CA . ILE B 1 208 ? 18.852 -29.506 76.390 1.00 16.39 208 ILE B CA 1
ATOM 3913 C C . ILE B 1 208 ? 17.923 -28.344 76.075 1.00 18.10 208 ILE B C 1
ATOM 3914 O O . ILE B 1 208 ? 18.287 -27.461 75.302 1.00 19.88 208 ILE B O 1
ATOM 3919 N N . ASP B 1 209 ? 16.731 -28.336 76.663 1.00 17.40 209 ASP B N 1
ATOM 3920 C CA . ASP B 1 209 ? 15.769 -27.264 76.394 1.00 18.71 209 ASP B CA 1
ATOM 3921 C C . ASP B 1 209 ? 16.072 -25.932 77.112 1.00 18.36 209 ASP B C 1
ATOM 3922 O O . ASP B 1 209 ? 16.916 -25.879 77.993 1.00 18.24 209 ASP B O 1
ATOM 3927 N N . ALA B 1 210 ? 15.382 -24.866 76.712 1.00 19.18 210 ALA B N 1
ATOM 3928 C CA . ALA B 1 210 ? 15.590 -23.537 77.283 1.00 20.45 210 ALA B CA 1
ATOM 3929 C C . ALA B 1 210 ? 15.536 -23.507 78.806 1.00 22.17 210 ALA B C 1
ATOM 3930 O O . ALA B 1 210 ? 16.486 -23.070 79.461 1.00 22.83 210 ALA B O 1
ATOM 3932 N N . ILE B 1 211 ? 14.428 -23.969 79.371 1.00 22.83 211 ILE B N 1
ATOM 3933 C CA . ILE B 1 211 ? 14.269 -23.992 80.816 1.00 22.22 211 ILE B CA 1
ATOM 3934 C C . ILE B 1 211 ? 15.468 -24.654 81.482 1.00 22.85 211 ILE B C 1
ATOM 3935 O O . ILE B 1 211 ? 16.058 -24.110 82.412 1.00 24.73 211 ILE B O 1
ATOM 3940 N N . SER B 1 212 ? 15.821 -25.844 81.012 1.00 23.46 212 SER B N 1
ATOM 3941 C CA . SER B 1 212 ? 16.933 -26.593 81.595 1.00 22.06 212 SER B CA 1
ATOM 3942 C C . SER B 1 212 ? 18.285 -25.927 81.361 1.00 22.01 212 SER B C 1
ATOM 3943 O O . SER B 1 212 ? 19.211 -26.060 82.162 1.00 21.80 212 SER B O 1
ATOM 3946 N N . GLN B 1 213 ? 18.383 -25.204 80.255 1.00 23.05 213 GLN B N 1
ATOM 3947 C CA . GLN B 1 213 ? 19.613 -24.536 79.876 1.00 23.16 213 GLN B CA 1
ATOM 3948 C C . GLN B 1 213 ? 19.812 -23.340 80.811 1.00 22.93 213 GLN B C 1
ATOM 3949 O O . GLN B 1 213 ? 20.938 -22.918 81.068 1.00 23.23 213 GLN B O 1
ATOM 3955 N N . ARG B 1 214 ? 18.705 -22.799 81.318 1.00 22.11 214 ARG B N 1
ATOM 3956 C CA . ARG B 1 214 ? 18.746 -21.671 82.245 1.00 19.78 214 ARG B CA 1
ATOM 3957 C C . ARG B 1 214 ? 19.211 -22.177 83.620 1.00 21.51 214 ARG B C 1
ATOM 3958 O O . ARG B 1 214 ? 20.063 -21.557 84.266 1.00 21.86 214 ARG B O 1
ATOM 3966 N N . LYS B 1 215 ? 18.678 -23.311 84.067 1.00 21.21 215 LYS B N 1
ATOM 3967 C CA . LYS B 1 215 ? 19.109 -23.852 85.356 1.00 20.68 215 LYS B CA 1
ATOM 3968 C C . LYS B 1 215 ? 20.561 -24.275 85.260 1.00 20.62 215 LYS B C 1
ATOM 3969 O O . LYS B 1 215 ? 21.333 -24.082 86.199 1.00 22.44 215 LYS B O 1
ATOM 3975 N N . PHE B 1 216 ? 20.923 -24.857 84.119 1.00 18.75 216 PHE B N 1
ATOM 3976 C CA . PHE B 1 216 ? 22.283 -25.333 83.878 1.00 17.06 216 PHE B CA 1
ATOM 3977 C C . PHE B 1 216 ? 23.304 -24.196 84.012 1.00 16.28 216 PHE B C 1
ATOM 3978 O O . PHE B 1 216 ? 24.418 -24.401 84.482 1.00 15.86 216 PHE B O 1
ATOM 3986 N N . GLY B 1 217 ? 22.926 -22.995 83.596 1.00 17.84 217 GLY B N 1
ATOM 3987 C CA . GLY B 1 217 ? 23.838 -21.867 83.704 1.00 19.08 217 GLY B CA 1
ATOM 3988 C C . GLY B 1 217 ? 24.111 -21.497 85.154 1.00 21.54 217 GLY B C 1
ATOM 3989 O O . GLY B 1 217 ? 25.227 -21.116 85.498 1.00 22.68 217 GLY B O 1
ATOM 3990 N N . LEU B 1 218 ? 23.093 -21.599 86.007 1.00 21.98 218 LEU B N 1
ATOM 3991 C CA . LEU B 1 218 ? 23.259 -21.280 87.417 1.00 22.34 218 LEU B CA 1
ATOM 3992 C C . LEU B 1 218 ? 24.252 -22.221 88.070 1.00 22.86 218 LEU B C 1
ATOM 3993 O O . LEU B 1 218 ? 25.124 -21.782 88.830 1.00 24.74 218 LEU B O 1
ATOM 3998 N N . ARG B 1 219 ? 24.126 -23.513 87.776 1.00 20.63 219 ARG B N 1
ATOM 3999 C CA . ARG B 1 219 ? 25.032 -24.504 88.345 1.00 21.11 219 ARG B CA 1
ATOM 4000 C C . ARG B 1 219 ? 26.470 -24.230 87.879 1.00 21.98 219 ARG B C 1
ATOM 4001 O O . ARG B 1 219 ? 27.425 -24.481 88.616 1.00 21.18 219 ARG B O 1
ATOM 4009 N N . TYR B 1 220 ? 26.628 -23.729 86.654 1.00 21.44 220 TYR B N 1
ATOM 4010 C CA . TYR B 1 220 ? 27.959 -23.424 86.146 1.00 23.04 220 TYR B CA 1
ATOM 4011 C C . TYR B 1 220 ? 28.570 -22.317 86.988 1.00 25.17 220 TYR B C 1
ATOM 4012 O O . TYR B 1 220 ? 29.736 -22.390 87.356 1.00 26.98 220 TYR B O 1
ATOM 4021 N N . PHE B 1 221 ? 27.776 -21.288 87.281 1.00 26.32 221 PHE B N 1
ATOM 4022 C CA . PHE B 1 221 ? 28.233 -20.156 88.082 1.00 26.72 221 PHE B CA 1
ATOM 4023 C C . PHE B 1 221 ? 28.443 -20.589 89.517 1.00 26.20 221 PHE B C 1
ATOM 4024 O O . PHE B 1 221 ? 29.373 -20.153 90.179 1.00 25.69 221 PHE B O 1
ATOM 4032 N N . GLU B 1 222 ? 27.560 -21.454 89.991 1.00 26.14 222 GLU B N 1
ATOM 4033 C CA . GLU B 1 222 ? 27.672 -21.981 91.332 1.00 26.24 222 GLU B CA 1
ATOM 4034 C C . GLU B 1 222 ? 29.051 -22.649 91.486 1.00 25.52 222 GLU B C 1
ATOM 4035 O O . GLU B 1 222 ? 29.707 -22.510 92.504 1.00 26.47 222 GLU B O 1
ATOM 4041 N N . ALA B 1 223 ? 29.493 -23.350 90.450 1.00 24.79 223 ALA B N 1
ATOM 4042 C CA . ALA B 1 223 ? 30.770 -24.031 90.492 1.00 23.53 223 ALA B CA 1
ATOM 4043 C C . ALA B 1 223 ? 31.921 -23.053 90.357 1.00 22.50 223 ALA B C 1
ATOM 4044 O O . ALA B 1 223 ? 32.939 -23.168 91.038 1.00 22.71 223 ALA B O 1
ATOM 4046 N N . PHE B 1 224 ? 31.765 -22.096 89.459 1.00 20.27 224 PHE B N 1
ATOM 4047 C CA . PHE B 1 224 ? 32.802 -21.109 89.215 1.00 19.56 224 PHE B CA 1
ATOM 4048 C C . PHE B 1 224 ? 33.028 -20.181 90.408 1.00 19.99 224 PHE B C 1
ATOM 4049 O O . PHE B 1 224 ? 34.147 -20.017 90.889 1.00 20.64 224 PHE B O 1
ATOM 4057 N N . PHE B 1 225 ? 31.952 -19.569 90.872 1.00 20.23 225 PHE B N 1
ATOM 4058 C CA . PHE B 1 225 ? 32.027 -18.646 91.982 1.00 22.23 225 PHE B CA 1
ATOM 4059 C C . PHE B 1 225 ? 32.590 -19.240 93.267 1.00 23.89 225 PHE B C 1
ATOM 4060 O O . PHE B 1 225 ? 33.348 -18.578 93.983 1.00 25.45 225 PHE B O 1
ATOM 4068 N N . ASN B 1 226 ? 32.217 -20.480 93.562 1.00 23.29 226 ASN B N 1
ATOM 4069 C CA . ASN B 1 226 ? 32.675 -21.134 94.777 1.00 24.18 226 ASN B CA 1
ATOM 4070 C C . ASN B 1 226 ? 33.798 -22.115 94.552 1.00 24.85 226 ASN B C 1
ATOM 4071 O O . ASN B 1 226 ? 34.250 -22.761 95.497 1.00 25.41 226 ASN B O 1
ATOM 4076 N N . ARG B 1 227 ? 34.246 -22.233 93.309 1.00 25.39 227 ARG B N 1
ATOM 4077 C CA . ARG B 1 227 ? 35.298 -23.184 92.965 1.00 25.03 227 ARG B CA 1
ATOM 4078 C C . ARG B 1 227 ? 35.042 -24.570 93.548 1.00 24.43 227 ARG B C 1
ATOM 4079 O O . ARG B 1 227 ? 35.897 -25.113 94.240 1.00 23.72 227 ARG B O 1
ATOM 4087 N N . LYS B 1 228 ? 33.873 -25.137 93.249 1.00 23.60 228 LYS B N 1
ATOM 4088 C CA . LYS B 1 228 ? 33.508 -26.460 93.743 1.00 23.92 228 LYS B CA 1
ATOM 4089 C C . LYS B 1 228 ? 32.796 -27.306 92.672 1.00 23.70 228 LYS B C 1
ATOM 4090 O O . LYS B 1 228 ? 32.470 -26.812 91.597 1.00 24.50 228 LYS B O 1
ATOM 4096 N N . HIS B 1 229 ? 32.563 -28.580 92.979 1.00 21.24 229 HIS B N 1
ATOM 4097 C CA . HIS B 1 229 ? 31.866 -29.474 92.072 1.00 19.93 229 HIS B CA 1
ATOM 4098 C C . HIS B 1 229 ? 30.383 -29.479 92.420 1.00 19.79 229 HIS B C 1
ATOM 4099 O O . HIS B 1 229 ? 30.016 -29.691 93.576 1.00 20.05 229 HIS B O 1
ATOM 4106 N N . VAL B 1 230 ? 29.530 -29.250 91.423 1.00 20.30 230 VAL B N 1
ATOM 4107 C CA . VAL B 1 230 ? 28.088 -29.242 91.645 1.00 19.90 230 VAL B CA 1
ATOM 4108 C C . VAL B 1 230 ? 27.555 -30.611 91.245 1.00 21.49 230 VAL B C 1
ATOM 4109 O O . VAL B 1 230 ? 27.207 -30.832 90.094 1.00 22.89 230 VAL B O 1
ATOM 4113 N N . LEU B 1 231 ? 27.504 -31.526 92.208 1.00 22.09 231 LEU B N 1
ATOM 4114 C CA . LEU B 1 231 ? 27.044 -32.887 91.968 1.00 21.64 231 LEU B CA 1
ATOM 4115 C C . LEU B 1 231 ? 25.531 -33.044 92.083 1.00 22.98 231 LEU B C 1
ATOM 4116 O O . LEU B 1 231 ? 24.980 -34.082 91.722 1.00 21.87 231 LEU B O 1
ATOM 4121 N N . GLU B 1 232 ? 24.871 -32.010 92.588 1.00 24.01 232 GLU B N 1
ATOM 4122 C CA . GLU B 1 232 ? 23.434 -32.024 92.758 1.00 26.15 232 GLU B CA 1
ATOM 4123 C C . GLU B 1 232 ? 22.863 -30.695 92.308 1.00 26.90 232 GLU B C 1
ATOM 4124 O O . GLU B 1 232 ? 23.541 -29.675 92.331 1.00 27.46 232 GLU B O 1
ATOM 4130 N N . PRO B 1 233 ? 21.597 -30.690 91.879 1.00 27.68 233 PRO B N 1
ATOM 4131 C CA . PRO B 1 233 ? 21.011 -29.424 91.445 1.00 28.01 233 PRO B CA 1
ATOM 4132 C C . PRO B 1 233 ? 20.807 -28.479 92.623 1.00 29.99 233 PRO B C 1
ATOM 4133 O O . PRO B 1 233 ? 20.550 -28.917 93.745 1.00 31.25 233 PRO B O 1
ATOM 4137 N N . LEU B 1 234 ? 20.961 -27.185 92.371 1.00 31.52 234 LEU B N 1
ATOM 4138 C CA . LEU B 1 234 ? 20.769 -26.176 93.401 1.00 31.57 234 LEU B CA 1
ATOM 4139 C C . LEU B 1 234 ? 19.320 -26.274 93.825 1.00 34.01 234 LEU B C 1
ATOM 4140 O O . LEU B 1 234 ? 18.449 -26.517 92.995 1.00 32.82 234 LEU B O 1
ATOM 4145 N N . ILE B 1 235 ? 19.055 -26.077 95.107 1.00 37.36 235 ILE B N 1
ATOM 4146 C CA . ILE B 1 235 ? 17.690 -26.164 95.614 1.00 40.90 235 ILE B CA 1
ATOM 4147 C C . ILE B 1 235 ? 16.757 -25.043 95.166 1.00 42.65 235 ILE B C 1
ATOM 4148 O O . ILE B 1 235 ? 15.635 -25.303 94.727 1.00 43.41 235 ILE B O 1
ATOM 4153 N N . ASN B 1 236 ? 17.215 -23.802 95.269 1.00 44.37 236 ASN B N 1
ATOM 4154 C CA . ASN B 1 236 ? 16.395 -22.660 94.888 1.00 47.58 236 ASN B CA 1
ATOM 4155 C C . ASN B 1 236 ? 16.548 -22.345 93.396 1.00 48.05 236 ASN B C 1
ATOM 4156 O O . ASN B 1 236 ? 16.373 -21.199 92.966 1.00 48.43 236 ASN B O 1
ATOM 4161 N N . GLU B 1 237 ? 16.849 -23.377 92.611 1.00 47.54 237 GLU B N 1
ATOM 4162 C CA . GLU B 1 237 ? 17.060 -23.232 91.173 1.00 47.15 237 GLU B CA 1
ATOM 4163 C C . GLU B 1 237 ? 15.992 -22.399 90.474 1.00 47.31 237 GLU B C 1
ATOM 4164 O O . GLU B 1 237 ? 16.307 -21.423 89.784 1.00 46.81 237 GLU B O 1
ATOM 4170 N N . ASN B 1 238 ? 14.733 -22.776 90.651 1.00 47.62 238 ASN B N 1
ATOM 4171 C CA . ASN B 1 238 ? 13.642 -22.027 90.036 1.00 48.46 238 ASN B CA 1
ATOM 4172 C C . ASN B 1 238 ? 13.526 -20.593 90.542 1.00 47.90 238 ASN B C 1
ATOM 4173 O O . ASN B 1 238 ? 13.515 -19.648 89.751 1.00 48.14 238 ASN B O 1
ATOM 4178 N N . GLU B 1 239 ? 13.443 -20.431 91.858 1.00 47.77 239 GLU B N 1
ATOM 4179 C CA . GLU B 1 239 ? 13.291 -19.103 92.435 1.00 48.24 239 GLU B CA 1
ATOM 4180 C C . GLU B 1 239 ? 14.485 -18.215 92.207 1.00 46.94 239 GLU B C 1
ATOM 4181 O O . GLU B 1 239 ? 14.355 -16.994 92.087 1.00 47.24 239 GLU B O 1
ATOM 4187 N N . LEU B 1 240 ? 15.653 -18.834 92.172 1.00 45.79 240 LEU B N 1
ATOM 4188 C CA . LEU B 1 240 ? 16.893 -18.114 91.946 1.00 44.22 240 LEU B CA 1
ATOM 4189 C C . LEU B 1 240 ? 16.808 -17.437 90.574 1.00 43.04 240 LEU B C 1
ATOM 4190 O O . LEU B 1 240 ? 17.248 -16.295 90.406 1.00 42.17 240 LEU B O 1
ATOM 4195 N N . LEU B 1 241 ? 16.224 -18.141 89.601 1.00 41.83 241 LEU B N 1
ATOM 4196 C CA . LEU B 1 241 ? 16.071 -17.599 88.252 1.00 40.64 241 LEU B CA 1
ATOM 4197 C C . LEU B 1 241 ? 15.055 -16.455 88.223 1.00 40.64 241 LEU B C 1
ATOM 4198 O O . LEU B 1 241 ? 15.321 -15.387 87.657 1.00 40.37 241 LEU B O 1
ATOM 4203 N N . ASN B 1 242 ? 13.892 -16.677 88.829 1.00 40.37 242 ASN B N 1
ATOM 4204 C CA . ASN B 1 242 ? 12.851 -15.647 88.869 1.00 40.48 242 ASN B CA 1
ATOM 4205 C C . ASN B 1 242 ? 13.362 -14.375 89.527 1.00 39.96 242 ASN B C 1
ATOM 4206 O O . ASN B 1 242 ? 12.927 -13.268 89.195 1.00 39.49 242 ASN B O 1
ATOM 4211 N N . LEU B 1 243 ? 14.283 -14.542 90.470 1.00 39.10 243 LEU B N 1
ATOM 4212 C CA . LEU B 1 243 ? 14.849 -13.403 91.164 1.00 39.81 243 LEU B CA 1
ATOM 4213 C C . LEU B 1 243 ? 15.629 -12.537 90.172 1.00 40.65 243 LEU B C 1
ATOM 4214 O O . LEU B 1 243 ? 15.629 -11.312 90.276 1.00 41.59 243 LEU B O 1
ATOM 4219 N N . ASN B 1 244 ? 16.284 -13.171 89.204 1.00 41.01 244 ASN B N 1
ATOM 4220 C CA . ASN B 1 244 ? 17.040 -12.421 88.211 1.00 40.74 244 ASN B CA 1
ATOM 4221 C C . ASN B 1 244 ? 16.113 -11.859 87.141 1.00 40.12 244 ASN B C 1
ATOM 4222 O O . ASN B 1 244 ? 16.419 -10.833 86.531 1.00 40.15 244 ASN B O 1
ATOM 4227 N N . TYR B 1 245 ? 14.989 -12.534 86.912 1.00 39.20 245 TYR B N 1
ATOM 4228 C CA . TYR B 1 245 ? 14.019 -12.097 85.911 1.00 38.84 245 TYR B CA 1
ATOM 4229 C C . TYR B 1 245 ? 13.241 -10.881 86.398 1.00 38.84 245 TYR B C 1
ATOM 4230 O O . TYR B 1 245 ? 12.858 -10.011 85.606 1.00 39.24 245 TYR B O 1
ATOM 4239 N N . ALA B 1 246 ? 13.015 -10.826 87.706 1.00 38.93 246 ALA B N 1
ATOM 4240 C CA . ALA B 1 246 ? 12.270 -9.725 88.321 1.00 39.23 246 ALA B CA 1
ATOM 4241 C C . ALA B 1 246 ? 13.068 -8.417 88.371 1.00 38.44 246 ALA B C 1
ATOM 4242 O O . ALA B 1 246 ? 12.485 -7.338 88.444 1.00 39.92 246 ALA B O 1
ATOM 4244 N N . ARG B 1 247 ? 14.393 -8.519 88.333 1.00 36.51 247 ARG B N 1
ATOM 4245 C CA . ARG B 1 247 ? 15.250 -7.344 88.362 1.00 35.83 247 ARG B CA 1
ATOM 4246 C C . ARG B 1 247 ? 14.691 -6.229 87.484 1.00 36.66 247 ARG B C 1
ATOM 4247 O O . ARG B 1 247 ? 14.228 -6.474 86.371 1.00 36.30 247 ARG B O 1
ATOM 4255 N N . THR B 1 248 ? 14.721 -5.000 87.991 1.00 37.22 248 THR B N 1
ATOM 4256 C CA . THR B 1 248 ? 14.213 -3.850 87.241 1.00 37.69 248 THR B CA 1
ATOM 4257 C C . THR B 1 248 ? 15.264 -3.419 86.221 1.00 37.13 248 THR B C 1
ATOM 4258 O O . THR B 1 248 ? 16.450 -3.379 86.540 1.00 37.03 248 THR B O 1
ATOM 4262 N N . HIS B 1 249 ? 14.832 -3.095 85.003 1.00 36.75 249 HIS B N 1
ATOM 4263 C CA . HIS B 1 249 ? 15.772 -2.701 83.961 1.00 36.80 249 HIS B CA 1
ATOM 4264 C C . HIS B 1 249 ? 16.173 -1.243 83.983 1.00 35.22 249 HIS B C 1
ATOM 4265 O O . HIS B 1 249 ? 15.399 -0.375 84.371 1.00 35.95 249 HIS B O 1
ATOM 4272 N N . THR B 1 250 ? 17.399 -0.999 83.542 1.00 33.44 250 THR B N 1
ATOM 4273 C CA . THR B 1 250 ? 17.948 0.330 83.464 1.00 33.16 250 THR B CA 1
ATOM 4274 C C . THR B 1 250 ? 17.262 1.085 82.334 1.00 33.71 250 THR B C 1
ATOM 4275 O O . THR B 1 250 ? 16.573 0.487 81.511 1.00 32.99 250 THR B O 1
ATOM 4279 N N . LYS B 1 251 ? 17.439 2.400 82.309 1.00 34.09 251 LYS B N 1
ATOM 4280 C CA . LYS B 1 251 ? 16.841 3.223 81.277 1.00 33.95 251 LYS B CA 1
ATOM 4281 C C . LYS B 1 251 ? 17.452 2.835 79.930 1.00 32.64 251 LYS B C 1
ATOM 4282 O O . LYS B 1 251 ? 16.739 2.697 78.942 1.00 31.99 251 LYS B O 1
ATOM 4288 N N . ALA B 1 252 ? 18.770 2.644 79.905 1.00 31.89 252 ALA B N 1
ATOM 4289 C CA . ALA B 1 252 ? 19.479 2.270 78.683 1.00 31.52 252 ALA B CA 1
ATOM 4290 C C . ALA B 1 252 ? 19.000 0.917 78.150 1.00 31.64 252 ALA B C 1
ATOM 4291 O O . ALA B 1 252 ? 18.903 0.715 76.938 1.00 30.73 252 ALA B O 1
ATOM 4293 N N . GLU B 1 253 ? 18.710 -0.002 79.068 1.00 31.61 253 GLU B N 1
ATOM 4294 C CA . GLU B 1 253 ? 18.232 -1.325 78.710 1.00 31.88 253 GLU B CA 1
ATOM 4295 C C . GLU B 1 253 ? 16.841 -1.262 78.085 1.00 33.29 253 GLU B C 1
ATOM 4296 O O . GLU B 1 253 ? 16.636 -1.759 76.984 1.00 34.99 253 GLU B O 1
ATOM 4302 N N . LYS B 1 254 ? 15.881 -0.651 78.764 1.00 33.98 254 LYS B N 1
ATOM 4303 C CA . LYS B 1 254 ? 14.545 -0.581 78.190 1.00 35.03 254 LYS B CA 1
ATOM 4304 C C . LYS B 1 254 ? 14.476 0.251 76.911 1.00 35.32 254 LYS B C 1
ATOM 4305 O O . LYS B 1 254 ? 13.518 0.136 76.147 1.00 36.86 254 LYS B O 1
ATOM 4311 N N . ILE B 1 255 ? 15.487 1.079 76.678 1.00 33.87 255 ILE B N 1
ATOM 4312 C CA . ILE B 1 255 ? 15.541 1.881 75.468 1.00 33.94 255 ILE B CA 1
ATOM 4313 C C . ILE B 1 255 ? 16.085 0.969 74.378 1.00 34.17 255 ILE B C 1
ATOM 4314 O O . ILE B 1 255 ? 15.837 1.163 73.193 1.00 33.90 255 ILE B O 1
ATOM 4319 N N . TYR B 1 256 ? 16.830 -0.040 74.798 1.00 35.08 256 TYR B N 1
ATOM 4320 C CA . TYR B 1 256 ? 17.425 -0.983 73.866 1.00 35.85 256 TYR B CA 1
ATOM 4321 C C . TYR B 1 256 ? 16.367 -1.923 73.304 1.00 36.35 256 TYR B C 1
ATOM 4322 O O . TYR B 1 256 ? 16.305 -2.144 72.096 1.00 36.83 256 TYR B O 1
ATOM 4331 N N . ILE B 1 257 ? 15.517 -2.462 74.169 1.00 35.46 257 ILE B N 1
ATOM 4332 C CA . ILE B 1 257 ? 14.495 -3.369 73.691 1.00 35.34 257 ILE B CA 1
ATOM 4333 C C . ILE B 1 257 ? 13.572 -2.634 72.739 1.00 34.31 257 ILE B C 1
ATOM 4334 O O . ILE B 1 257 ? 13.002 -3.226 71.831 1.00 34.12 257 ILE B O 1
ATOM 4339 N N . LYS B 1 258 ? 13.435 -1.333 72.938 1.00 34.28 258 LYS B N 1
ATOM 4340 C CA . LYS B 1 258 ? 12.573 -0.531 72.076 1.00 34.58 258 LYS B CA 1
ATOM 4341 C C . LYS B 1 258 ? 13.268 -0.204 70.755 1.00 34.28 258 LYS B C 1
ATOM 4342 O O . LYS B 1 258 ? 12.632 -0.151 69.705 1.00 31.44 258 LYS B O 1
ATOM 4348 N N . SER B 1 259 ? 14.578 0.014 70.821 1.00 34.91 259 SER B N 1
ATOM 4349 C CA . SER B 1 259 ? 15.356 0.332 69.634 1.00 35.51 259 SER B CA 1
ATOM 4350 C C . SER B 1 259 ? 15.385 -0.867 68.716 1.00 35.88 259 SER B C 1
ATOM 4351 O O . SER B 1 259 ? 15.450 -0.740 67.495 1.00 36.29 259 SER B O 1
ATOM 4362 N N . ASP B 1 261 ? 12.935 -3.374 68.776 1.00 32.93 261 ASP B N 1
ATOM 4363 C CA . ASP B 1 261 ? 11.575 -3.582 68.292 1.00 31.31 261 ASP B CA 1
ATOM 4364 C C . ASP B 1 261 ? 11.388 -2.797 66.993 1.00 30.04 261 ASP B C 1
ATOM 4365 O O . ASP B 1 261 ? 10.812 -3.295 66.027 1.00 31.95 261 ASP B O 1
ATOM 4370 N N . PHE B 1 262 ? 11.874 -1.563 66.977 1.00 27.73 262 PHE B N 1
ATOM 4371 C CA . PHE B 1 262 ? 11.750 -0.715 65.807 1.00 25.73 262 PHE B CA 1
ATOM 4372 C C . PHE B 1 262 ? 12.669 -1.193 64.709 1.00 26.44 262 PHE B C 1
ATOM 4373 O O . PHE B 1 262 ? 12.269 -1.290 63.553 1.00 26.72 262 PHE B O 1
ATOM 4381 N N . ALA B 1 263 ? 13.912 -1.476 65.071 1.00 27.76 263 ALA B N 1
ATOM 4382 C CA . ALA B 1 263 ? 14.906 -1.948 64.105 1.00 28.95 263 ALA B CA 1
ATOM 4383 C C . ALA B 1 263 ? 14.438 -3.200 63.348 1.00 30.44 263 ALA B C 1
ATOM 4384 O O . ALA B 1 263 ? 14.793 -3.393 62.186 1.00 28.92 263 ALA B O 1
ATOM 4386 N N . LEU B 1 264 ? 13.645 -4.045 64.003 1.00 31.67 264 LEU B N 1
ATOM 4387 C CA . LEU B 1 264 ? 13.147 -5.257 63.364 1.00 32.49 264 LEU B CA 1
ATOM 4388 C C . LEU B 1 264 ? 11.811 -5.027 62.676 1.00 32.31 264 LEU B C 1
ATOM 4389 O O . LEU B 1 264 ? 11.247 -5.949 62.107 1.00 34.20 264 LEU B O 1
ATOM 4394 N N . GLY B 1 265 ? 11.298 -3.808 62.738 1.00 32.03 265 GLY B N 1
ATOM 4395 C CA . GLY B 1 265 ? 10.027 -3.530 62.104 1.00 32.52 265 GLY B CA 1
ATOM 4396 C C . GLY B 1 265 ? 8.809 -3.954 62.904 1.00 34.37 265 GLY B C 1
ATOM 4397 O O . GLY B 1 265 ? 7.713 -4.001 62.357 1.00 34.96 265 GLY B O 1
ATOM 4398 N N . LYS B 1 266 ? 8.976 -4.257 64.190 1.00 34.94 266 LYS B N 1
ATOM 4399 C CA . LYS B 1 266 ? 7.839 -4.671 65.011 1.00 34.58 266 LYS B CA 1
ATOM 4400 C C . LYS B 1 266 ? 6.933 -3.499 65.423 1.00 33.46 266 LYS B C 1
ATOM 4401 O O . LYS B 1 266 ? 5.813 -3.712 65.896 1.00 34.75 266 LYS B O 1
ATOM 4407 N N . ILE B 1 267 ? 7.416 -2.272 65.265 1.00 30.14 267 ILE B N 1
ATOM 4408 C CA . ILE B 1 267 ? 6.617 -1.107 65.615 1.00 28.43 267 ILE B CA 1
ATOM 4409 C C . ILE B 1 267 ? 6.905 0.047 64.681 1.00 28.06 267 ILE B C 1
ATOM 4410 O O . ILE B 1 267 ? 7.903 0.054 63.961 1.00 25.69 267 ILE B O 1
ATOM 4415 N N . SER B 1 268 ? 6.003 1.020 64.703 1.00 28.94 268 SER B N 1
ATOM 4416 C CA . SER B 1 268 ? 6.103 2.223 63.887 1.00 28.58 268 SER B CA 1
ATOM 4417 C C . SER B 1 268 ? 7.158 3.180 64.434 1.00 29.82 268 SER B C 1
ATOM 4418 O O . SER B 1 268 ? 7.579 3.067 65.581 1.00 30.35 268 SER B O 1
ATOM 4421 N N . TYR B 1 269 ? 7.582 4.132 63.618 1.00 30.86 269 TYR B N 1
ATOM 4422 C CA . TYR B 1 269 ? 8.569 5.092 64.087 1.00 31.73 269 TYR B CA 1
ATOM 4423 C C . TYR B 1 269 ? 7.963 6.019 65.144 1.00 32.54 269 TYR B C 1
ATOM 4424 O O . TYR B 1 269 ? 8.620 6.362 66.127 1.00 31.59 269 TYR B O 1
ATOM 4433 N N . ASP B 1 270 ? 6.713 6.422 64.937 1.00 33.24 270 ASP B N 1
ATOM 4434 C CA . ASP B 1 270 ? 6.042 7.286 65.894 1.00 35.37 270 ASP B CA 1
ATOM 4435 C C . ASP B 1 270 ? 5.779 6.517 67.176 1.00 35.89 270 ASP B C 1
ATOM 4436 O O . ASP B 1 270 ? 5.830 7.071 68.272 1.00 37.01 270 ASP B O 1
ATOM 4441 N N . GLU B 1 271 ? 5.503 5.232 67.032 1.00 36.01 271 GLU B N 1
ATOM 4442 C CA . GLU B 1 271 ? 5.236 4.388 68.180 1.00 36.23 271 GLU B CA 1
ATOM 4443 C C . GLU B 1 271 ? 6.540 4.210 68.944 1.00 33.94 271 GLU B C 1
ATOM 4444 O O . GLU B 1 271 ? 6.545 4.091 70.160 1.00 35.02 271 GLU B O 1
ATOM 4450 N N . PHE B 1 272 ? 7.646 4.215 68.210 1.00 32.51 272 PHE B N 1
ATOM 4451 C CA . PHE B 1 272 ? 8.985 4.069 68.777 1.00 31.46 272 PHE B CA 1
ATOM 4452 C C . PHE B 1 272 ? 9.354 5.345 69.529 1.00 31.42 272 PHE B C 1
ATOM 4453 O O . PHE B 1 272 ? 9.946 5.300 70.601 1.00 29.52 272 PHE B O 1
ATOM 4461 N N . THR B 1 273 ? 9.007 6.479 68.930 1.00 32.65 273 THR B N 1
ATOM 4462 C CA . THR B 1 273 ? 9.266 7.786 69.509 1.00 33.59 273 THR B CA 1
ATOM 4463 C C . THR B 1 273 ? 8.487 7.938 70.812 1.00 34.54 273 THR B C 1
ATOM 4464 O O . THR B 1 273 ? 9.053 8.267 71.854 1.00 34.53 273 THR B O 1
ATOM 4468 N N . SER B 1 274 ? 7.182 7.703 70.735 1.00 35.13 274 SER B N 1
ATOM 4469 C CA . SER B 1 274 ? 6.313 7.806 71.890 1.00 36.00 274 SER B CA 1
ATOM 4470 C C . SER B 1 274 ? 6.825 6.915 73.020 1.00 35.37 274 SER B C 1
ATOM 4471 O O . SER B 1 274 ? 6.812 7.313 74.182 1.00 35.96 274 SER B O 1
ATOM 4474 N N . GLU B 1 275 ? 7.286 5.719 72.673 1.00 33.63 275 GLU B N 1
ATOM 4475 C CA . GLU B 1 275 ? 7.806 4.792 73.663 1.00 33.51 275 GLU B CA 1
ATOM 4476 C C . GLU B 1 275 ? 9.110 5.283 74.287 1.00 32.67 275 GLU B C 1
ATOM 4477 O O . GLU B 1 275 ? 9.400 5.007 75.453 1.00 32.97 275 GLU B O 1
ATOM 4483 N N . LEU B 1 276 ? 9.899 6.010 73.509 1.00 31.81 276 LEU B N 1
ATOM 4484 C CA . LEU B 1 276 ? 11.168 6.516 74.004 1.00 31.53 276 LEU B CA 1
ATOM 4485 C C . LEU B 1 276 ? 10.955 7.657 74.985 1.00 32.03 276 LEU B C 1
ATOM 4486 O O . LEU B 1 276 ? 11.676 7.780 75.972 1.00 31.48 276 LEU B O 1
ATOM 4499 N N . LYS B 1 278 ? 8.268 8.122 76.891 1.00 35.44 278 LYS B N 1
ATOM 4500 C CA . LYS B 1 278 ? 7.720 7.552 78.120 1.00 34.70 278 LYS B CA 1
ATOM 4501 C C . LYS B 1 278 ? 8.852 7.137 79.043 1.00 34.13 278 LYS B C 1
ATOM 4502 O O . LYS B 1 278 ? 8.771 7.314 80.253 1.00 34.23 278 LYS B O 1
ATOM 4508 N N . ILE B 1 279 ? 9.907 6.585 78.458 1.00 35.01 279 ILE B N 1
ATOM 4509 C CA . ILE B 1 279 ? 11.067 6.143 79.223 1.00 35.78 279 ILE B CA 1
ATOM 4510 C C . ILE B 1 279 ? 11.827 7.343 79.768 1.00 37.77 279 ILE B C 1
ATOM 4511 O O . ILE B 1 279 ? 12.357 7.308 80.876 1.00 39.18 279 ILE B O 1
ATOM 4516 N N . ASN B 1 280 ? 11.866 8.413 78.987 1.00 38.40 280 ASN B N 1
ATOM 4517 C CA . ASN B 1 280 ? 12.566 9.614 79.390 1.00 39.08 280 ASN B CA 1
ATOM 4518 C C . ASN B 1 280 ? 11.792 10.403 80.456 1.00 40.26 280 ASN B C 1
ATOM 4519 O O . ASN B 1 280 ? 12.375 10.883 81.434 1.00 40.71 280 ASN B O 1
ATOM 4524 N N . ASN B 1 281 ? 10.482 10.515 80.275 1.00 39.90 281 ASN B N 1
ATOM 4525 C CA . ASN B 1 281 ? 9.654 11.247 81.213 1.00 41.03 281 ASN B CA 1
ATOM 4526 C C . ASN B 1 281 ? 9.423 10.492 82.514 1.00 42.23 281 ASN B C 1
ATOM 4527 O O . ASN B 1 281 ? 9.229 11.099 83.563 1.00 44.02 281 ASN B O 1
ATOM 4532 N N . ASP B 1 282 ? 9.443 9.170 82.444 1.00 44.39 282 ASP B N 1
ATOM 4533 C CA . ASP B 1 282 ? 9.209 8.329 83.613 1.00 45.78 282 ASP B CA 1
ATOM 4534 C C . ASP B 1 282 ? 10.005 8.770 84.829 1.00 46.35 282 ASP B C 1
ATOM 4535 O O . ASP B 1 282 ? 11.165 9.171 84.720 1.00 45.71 282 ASP B O 1
ATOM 4540 N N . LEU B 1 283 ? 9.364 8.689 85.991 1.00 47.20 283 LEU B N 1
ATOM 4541 C CA . LEU B 1 283 ? 9.972 9.087 87.261 1.00 48.89 283 LEU B CA 1
ATOM 4542 C C . LEU B 1 283 ? 10.967 8.055 87.752 1.00 49.61 283 LEU B C 1
ATOM 4543 O O . LEU B 1 283 ? 12.152 8.094 87.424 1.00 51.21 283 LEU B O 1
ATOM 4548 N N . GLU B 1 284 ? 10.474 7.121 88.547 1.00 52.73 284 GLU B N 1
ATOM 4549 C CA . GLU B 1 284 ? 11.343 6.087 89.091 1.00 55.66 284 GLU B CA 1
ATOM 4550 C C . GLU B 1 284 ? 10.536 5.144 89.989 1.00 56.66 284 GLU B C 1
ATOM 4551 O O . GLU B 1 284 ? 10.517 3.936 89.667 1.00 56.65 284 GLU B O 1
ATOM 4565 N N . VAL C 1 2 ? 28.043 -25.191 107.149 1.00 57.85 2 VAL C N 1
ATOM 4566 C CA . VAL C 1 2 ? 27.982 -24.657 108.500 1.00 51.33 2 VAL C CA 1
ATOM 4567 C C . VAL C 1 2 ? 27.220 -23.341 108.453 1.00 47.15 2 VAL C C 1
ATOM 4568 O O . VAL C 1 2 ? 27.609 -22.418 107.739 1.00 47.29 2 VAL C O 1
ATOM 4572 N N . LYS C 1 3 ? 26.122 -23.267 109.195 1.00 42.78 3 LYS C N 1
ATOM 4573 C CA . LYS C 1 3 ? 25.321 -22.047 109.261 1.00 40.31 3 LYS C CA 1
ATOM 4574 C C . LYS C 1 3 ? 25.788 -21.279 110.486 1.00 38.26 3 LYS C C 1
ATOM 4575 O O . LYS C 1 3 ? 25.592 -21.733 111.605 1.00 38.64 3 LYS C O 1
ATOM 4581 N N . SER C 1 4 ? 26.399 -20.120 110.277 1.00 34.98 4 SER C N 1
ATOM 4582 C CA . SER C 1 4 ? 26.905 -19.331 111.385 1.00 31.26 4 SER C CA 1
ATOM 4583 C C . SER C 1 4 ? 25.936 -18.244 111.824 1.00 30.09 4 SER C C 1
ATOM 4584 O O . SER C 1 4 ? 25.180 -17.700 111.020 1.00 28.46 4 SER C O 1
ATOM 4587 N N . PHE C 1 5 ? 25.970 -17.938 113.116 1.00 29.19 5 PHE C N 1
ATOM 4588 C CA . PHE C 1 5 ? 25.129 -16.898 113.703 1.00 29.43 5 PHE C CA 1
ATOM 4589 C C . PHE C 1 5 ? 25.974 -15.949 114.577 1.00 30.29 5 PHE C C 1
ATOM 4590 O O . PHE C 1 5 ? 26.568 -16.369 115.569 1.00 31.76 5 PHE C O 1
ATOM 4598 N N . LEU C 1 6 ? 26.006 -14.673 114.203 1.00 30.48 6 LEU C N 1
ATOM 4599 C CA . LEU C 1 6 ? 26.753 -13.660 114.924 1.00 29.76 6 LEU C CA 1
ATOM 4600 C C . LEU C 1 6 ? 25.991 -13.176 116.157 1.00 30.88 6 LEU C C 1
ATOM 4601 O O . LEU C 1 6 ? 24.824 -12.774 116.064 1.00 30.41 6 LEU C O 1
ATOM 4614 N N . LEU C 1 8 ? 25.645 -10.448 119.111 1.00 32.40 8 LEU C N 1
ATOM 4615 C CA . LEU C 1 8 ? 26.010 -9.087 119.473 1.00 32.63 8 LEU C CA 1
ATOM 4616 C C . LEU C 1 8 ? 25.169 -8.590 120.639 1.00 33.92 8 LEU C C 1
ATOM 4617 O O . LEU C 1 8 ? 24.046 -9.060 120.864 1.00 34.21 8 LEU C O 1
ATOM 4622 N N . GLY C 1 9 ? 25.710 -7.622 121.378 1.00 34.61 9 GLY C N 1
ATOM 4623 C CA . GLY C 1 9 ? 24.977 -7.060 122.498 1.00 34.01 9 GLY C CA 1
ATOM 4624 C C . GLY C 1 9 ? 25.754 -6.919 123.789 1.00 33.52 9 GLY C C 1
ATOM 4625 O O . GLY C 1 9 ? 26.984 -6.908 123.809 1.00 34.07 9 GLY C O 1
ATOM 4626 N N . GLN C 1 10 ? 24.999 -6.825 124.874 1.00 33.35 10 GLN C N 1
ATOM 4627 C CA . GLN C 1 10 ? 25.524 -6.665 126.220 1.00 33.06 10 GLN C CA 1
ATOM 4628 C C . GLN C 1 10 ? 25.729 -8.009 126.905 1.00 32.51 10 GLN C C 1
ATOM 4629 O O . GLN C 1 10 ? 25.721 -9.053 126.262 1.00 34.19 10 GLN C O 1
ATOM 4635 N N . SER C 1 11 ? 25.891 -7.973 128.219 1.00 30.43 11 SER C N 1
ATOM 4636 C CA . SER C 1 11 ? 26.126 -9.182 128.985 1.00 29.50 11 SER C CA 1
ATOM 4637 C C . SER C 1 11 ? 24.984 -10.201 128.957 1.00 28.54 11 SER C C 1
ATOM 4638 O O . SER C 1 11 ? 25.214 -11.394 129.127 1.00 26.56 11 SER C O 1
ATOM 4641 N N . ASN C 1 12 ? 23.761 -9.723 128.765 1.00 28.79 12 ASN C N 1
ATOM 4642 C CA . ASN C 1 12 ? 22.613 -10.605 128.711 1.00 29.26 12 ASN C CA 1
ATOM 4643 C C . ASN C 1 12 ? 22.547 -11.419 127.402 1.00 29.94 12 ASN C C 1
ATOM 4644 O O . ASN C 1 12 ? 21.729 -12.318 127.275 1.00 30.45 12 ASN C O 1
ATOM 4657 N N . ALA C 1 14 ? 25.736 -12.331 125.969 1.00 28.84 14 ALA C N 1
ATOM 4658 C CA . ALA C 1 14 ? 26.917 -13.163 126.187 1.00 26.27 14 ALA C CA 1
ATOM 4659 C C . ALA C 1 14 ? 26.574 -14.254 127.186 1.00 24.77 14 ALA C C 1
ATOM 4660 O O . ALA C 1 14 ? 27.227 -15.299 127.231 1.00 24.18 14 ALA C O 1
ATOM 4662 N N . GLY C 1 15 ? 25.556 -13.986 128.000 1.00 22.98 15 GLY C N 1
ATOM 4663 C CA . GLY C 1 15 ? 25.105 -14.949 128.986 1.00 21.92 15 GLY C CA 1
ATOM 4664 C C . GLY C 1 15 ? 25.795 -14.879 130.330 1.00 21.85 15 GLY C C 1
ATOM 4665 O O . GLY C 1 15 ? 27.026 -14.930 130.414 1.00 22.47 15 GLY C O 1
ATOM 4666 N N . ARG C 1 16 ? 24.991 -14.783 131.385 1.00 20.45 16 ARG C N 1
ATOM 4667 C CA . ARG C 1 16 ? 25.513 -14.711 132.740 1.00 20.29 16 ARG C CA 1
ATOM 4668 C C . ARG C 1 16 ? 24.824 -15.720 133.658 1.00 20.77 16 ARG C C 1
ATOM 4669 O O . ARG C 1 16 ? 24.993 -15.688 134.881 1.00 20.25 16 ARG C O 1
ATOM 4677 N N . GLY C 1 17 ? 24.061 -16.631 133.058 1.00 20.47 17 GLY C N 1
ATOM 4678 C CA . GLY C 1 17 ? 23.357 -17.631 133.838 1.00 17.92 17 GLY C CA 1
ATOM 4679 C C . GLY C 1 17 ? 24.322 -18.596 134.471 1.00 17.51 17 GLY C C 1
ATOM 4680 O O . GLY C 1 17 ? 25.324 -18.940 133.860 1.00 16.67 17 GLY C O 1
ATOM 4681 N N . PHE C 1 18 ? 24.027 -19.050 135.683 1.00 18.36 18 PHE C N 1
ATOM 4682 C CA . PHE C 1 18 ? 24.918 -19.980 136.368 1.00 20.54 18 PHE C CA 1
ATOM 4683 C C . PHE C 1 18 ? 24.858 -21.329 135.672 1.00 22.72 18 PHE C C 1
ATOM 4684 O O . PHE C 1 18 ? 23.796 -21.945 135.622 1.00 25.94 18 PHE C O 1
ATOM 4692 N N . ILE C 1 19 ? 25.988 -21.803 135.150 1.00 23.23 19 ILE C N 1
ATOM 4693 C CA . ILE C 1 19 ? 25.975 -23.067 134.422 1.00 25.83 19 ILE C CA 1
ATOM 4694 C C . ILE C 1 19 ? 25.596 -24.309 135.244 1.00 26.60 19 ILE C C 1
ATOM 4695 O O . ILE C 1 19 ? 25.287 -25.353 134.673 1.00 26.88 19 ILE C O 1
ATOM 4700 N N . ASN C 1 20 ? 25.599 -24.203 136.568 1.00 26.47 20 ASN C N 1
ATOM 4701 C CA . ASN C 1 20 ? 25.266 -25.355 137.401 1.00 26.92 20 ASN C CA 1
ATOM 4702 C C . ASN C 1 20 ? 23.768 -25.453 137.682 1.00 26.94 20 ASN C C 1
ATOM 4703 O O . ASN C 1 20 ? 23.326 -26.364 138.370 1.00 28.06 20 ASN C O 1
ATOM 4708 N N . GLU C 1 21 ? 22.985 -24.533 137.133 1.00 26.38 21 GLU C N 1
ATOM 4709 C CA . GLU C 1 21 ? 21.548 -24.516 137.388 1.00 27.54 21 GLU C CA 1
ATOM 4710 C C . GLU C 1 21 ? 20.710 -25.045 136.243 1.00 26.66 21 GLU C C 1
ATOM 4711 O O . GLU C 1 21 ? 19.492 -25.180 136.352 1.00 26.06 21 GLU C O 1
ATOM 4717 N N . VAL C 1 22 ? 21.375 -25.354 135.143 1.00 26.64 22 VAL C N 1
ATOM 4718 C CA . VAL C 1 22 ? 20.697 -25.828 133.964 1.00 23.99 22 VAL C CA 1
ATOM 4719 C C . VAL C 1 22 ? 21.521 -26.979 133.388 1.00 24.26 22 VAL C C 1
ATOM 4720 O O . VAL C 1 22 ? 22.747 -27.003 133.523 1.00 23.59 22 VAL C O 1
ATOM 4724 N N . PRO C 1 23 ? 20.856 -27.967 132.766 1.00 25.14 23 PRO C N 1
ATOM 4725 C CA . PRO C 1 23 ? 21.560 -29.114 132.184 1.00 25.55 23 PRO C CA 1
ATOM 4726 C C . PRO C 1 23 ? 22.484 -28.741 131.043 1.00 26.61 23 PRO C C 1
ATOM 4727 O O . PRO C 1 23 ? 22.176 -27.852 130.252 1.00 26.79 23 PRO C O 1
ATOM 4739 N N . ILE C 1 25 ? 24.488 -28.808 127.575 1.00 32.83 25 ILE C N 1
ATOM 4740 C CA . ILE C 1 25 ? 24.106 -29.094 126.207 1.00 31.80 25 ILE C CA 1
ATOM 4741 C C . ILE C 1 25 ? 25.359 -29.533 125.447 1.00 33.53 25 ILE C C 1
ATOM 4742 O O . ILE C 1 25 ? 26.261 -28.734 125.207 1.00 34.45 25 ILE C O 1
ATOM 4747 N N . TYR C 1 26 ? 25.421 -30.816 125.101 1.00 34.38 26 TYR C N 1
ATOM 4748 C CA . TYR C 1 26 ? 26.554 -31.375 124.367 1.00 34.49 26 TYR C CA 1
ATOM 4749 C C . TYR C 1 26 ? 26.040 -31.841 123.015 1.00 32.63 26 TYR C C 1
ATOM 4750 O O . TYR C 1 26 ? 25.503 -32.941 122.890 1.00 32.93 26 TYR C O 1
ATOM 4759 N N . ASN C 1 27 ? 26.200 -30.995 122.009 1.00 30.97 27 ASN C N 1
ATOM 4760 C CA . ASN C 1 27 ? 25.737 -31.311 120.674 1.00 29.71 27 ASN C CA 1
ATOM 4761 C C . ASN C 1 27 ? 26.892 -31.151 119.710 1.00 28.13 27 ASN C C 1
ATOM 4762 O O . ASN C 1 27 ? 27.320 -30.035 119.454 1.00 28.04 27 ASN C O 1
ATOM 4767 N N . GLU C 1 28 ? 27.385 -32.261 119.171 1.00 27.09 28 GLU C N 1
ATOM 4768 C CA . GLU C 1 28 ? 28.509 -32.234 118.240 1.00 26.13 28 GLU C CA 1
ATOM 4769 C C . GLU C 1 28 ? 28.197 -31.472 116.963 1.00 25.10 28 GLU C C 1
ATOM 4770 O O . GLU C 1 28 ? 29.094 -31.182 116.178 1.00 24.58 28 GLU C O 1
ATOM 4776 N N . ARG C 1 29 ? 26.923 -31.146 116.774 1.00 24.25 29 ARG C N 1
ATOM 4777 C CA . ARG C 1 29 ? 26.479 -30.441 115.590 1.00 24.28 29 ARG C CA 1
ATOM 4778 C C . ARG C 1 29 ? 26.344 -28.946 115.865 1.00 25.25 29 ARG C C 1
ATOM 4779 O O . ARG C 1 29 ? 25.953 -28.156 114.996 1.00 24.34 29 ARG C O 1
ATOM 4787 N N . ILE C 1 30 ? 26.659 -28.561 117.096 1.00 26.82 30 ILE C N 1
ATOM 4788 C CA . ILE C 1 30 ? 26.645 -27.153 117.485 1.00 26.92 30 ILE C CA 1
ATOM 4789 C C . ILE C 1 30 ? 28.099 -26.753 117.749 1.00 25.47 30 ILE C C 1
ATOM 4790 O O . ILE C 1 30 ? 28.794 -27.407 118.521 1.00 24.61 30 ILE C O 1
ATOM 4795 N N . GLN C 1 31 ? 28.555 -25.686 117.105 1.00 25.16 31 GLN C N 1
ATOM 4796 C CA . GLN C 1 31 ? 29.929 -25.233 117.272 1.00 25.80 31 GLN C CA 1
ATOM 4797 C C . GLN C 1 31 ? 30.099 -23.748 117.575 1.00 26.00 31 GLN C C 1
ATOM 4798 O O . GLN C 1 31 ? 29.201 -22.946 117.326 1.00 24.62 31 GLN C O 1
ATOM 4812 N N . LEU C 1 33 ? 33.062 -20.332 117.616 1.00 26.54 33 LEU C N 1
ATOM 4813 C CA . LEU C 1 33 ? 34.278 -19.831 116.983 1.00 27.15 33 LEU C CA 1
ATOM 4814 C C . LEU C 1 33 ? 35.391 -19.535 117.986 1.00 27.50 33 LEU C C 1
ATOM 4815 O O . LEU C 1 33 ? 35.245 -18.659 118.817 1.00 29.42 33 LEU C O 1
ATOM 4820 N N . ARG C 1 34 ? 36.488 -20.282 117.915 1.00 27.50 34 ARG C N 1
ATOM 4821 C CA . ARG C 1 34 ? 37.638 -20.074 118.789 1.00 27.28 34 ARG C CA 1
ATOM 4822 C C . ARG C 1 34 ? 38.817 -19.584 117.942 1.00 29.27 34 ARG C C 1
ATOM 4823 O O . ARG C 1 34 ? 39.352 -20.316 117.103 1.00 29.08 34 ARG C O 1
ATOM 4831 N N . ASN C 1 35 ? 39.220 -18.347 118.196 1.00 30.57 35 ASN C N 1
ATOM 4832 C CA . ASN C 1 35 ? 40.298 -17.699 117.476 1.00 32.10 35 ASN C CA 1
ATOM 4833 C C . ASN C 1 35 ? 40.309 -18.043 115.979 1.00 31.34 35 ASN C C 1
ATOM 4834 O O . ASN C 1 35 ? 41.225 -18.671 115.447 1.00 29.97 35 ASN C O 1
ATOM 4839 N N . GLY C 1 36 ? 39.238 -17.610 115.324 1.00 31.00 36 GLY C N 1
ATOM 4840 C CA . GLY C 1 36 ? 39.089 -17.795 113.896 1.00 33.00 36 GLY C CA 1
ATOM 4841 C C . GLY C 1 36 ? 38.445 -19.051 113.318 1.00 33.15 36 GLY C C 1
ATOM 4842 O O . GLY C 1 36 ? 37.869 -19.009 112.225 1.00 33.28 36 GLY C O 1
ATOM 4843 N N . ARG C 1 37 ? 38.534 -20.172 114.018 1.00 32.00 37 ARG C N 1
ATOM 4844 C CA . ARG C 1 37 ? 37.957 -21.396 113.485 1.00 31.06 37 ARG C CA 1
ATOM 4845 C C . ARG C 1 37 ? 36.901 -22.057 114.368 1.00 31.10 37 ARG C C 1
ATOM 4846 O O . ARG C 1 37 ? 36.654 -21.625 115.498 1.00 32.83 37 ARG C O 1
ATOM 4854 N N . TRP C 1 38 ? 36.265 -23.101 113.846 1.00 29.86 38 TRP C N 1
ATOM 4855 C CA . TRP C 1 38 ? 35.211 -23.780 114.590 1.00 27.74 38 TRP C CA 1
ATOM 4856 C C . TRP C 1 38 ? 35.685 -24.843 115.550 1.00 28.31 38 TRP C C 1
ATOM 4857 O O . TRP C 1 38 ? 36.604 -25.605 115.265 1.00 28.16 38 TRP C O 1
ATOM 4868 N N . GLN C 1 39 ? 35.035 -24.885 116.702 1.00 30.02 39 GLN C N 1
ATOM 4869 C CA . GLN C 1 39 ? 35.354 -25.859 117.732 1.00 31.28 39 GLN C CA 1
ATOM 4870 C C . GLN C 1 39 ? 34.008 -26.285 118.300 1.00 31.98 39 GLN C C 1
ATOM 4871 O O . GLN C 1 39 ? 33.036 -25.547 118.189 1.00 33.31 39 GLN C O 1
ATOM 4893 N N . THR C 1 42 ? 30.736 -25.424 123.831 1.00 29.75 42 THR C N 1
ATOM 4894 C CA . THR C 1 42 ? 30.731 -25.780 125.249 1.00 28.85 42 THR C CA 1
ATOM 4895 C C . THR C 1 42 ? 30.629 -24.455 125.999 1.00 27.40 42 THR C C 1
ATOM 4896 O O . THR C 1 42 ? 31.510 -23.601 125.882 1.00 27.66 42 THR C O 1
ATOM 4900 N N . GLU C 1 43 ? 29.552 -24.279 126.755 1.00 25.80 43 GLU C N 1
ATOM 4901 C CA . GLU C 1 43 ? 29.350 -23.045 127.509 1.00 25.37 43 GLU C CA 1
ATOM 4902 C C . GLU C 1 43 ? 30.421 -22.951 128.601 1.00 25.12 43 GLU C C 1
ATOM 4903 O O . GLU C 1 43 ? 30.801 -23.965 129.197 1.00 24.79 43 GLU C O 1
ATOM 4909 N N . PRO C 1 44 ? 30.901 -21.732 128.906 1.00 24.92 44 PRO C N 1
ATOM 4910 C CA . PRO C 1 44 ? 30.591 -20.416 128.328 1.00 24.78 44 PRO C CA 1
ATOM 4911 C C . PRO C 1 44 ? 30.929 -20.260 126.854 1.00 25.04 44 PRO C C 1
ATOM 4912 O O . PRO C 1 44 ? 32.053 -20.521 126.426 1.00 24.09 44 PRO C O 1
ATOM 4916 N N . ILE C 1 45 ? 29.961 -19.799 126.080 1.00 25.19 45 ILE C N 1
ATOM 4917 C CA . ILE C 1 45 ? 30.172 -19.611 124.656 1.00 25.45 45 ILE C CA 1
ATOM 4918 C C . ILE C 1 45 ? 30.859 -18.271 124.391 1.00 26.69 45 ILE C C 1
ATOM 4919 O O . ILE C 1 45 ? 31.845 -18.188 123.661 1.00 26.77 45 ILE C O 1
ATOM 4924 N N . ASN C 1 46 ? 30.318 -17.223 124.998 1.00 27.56 46 ASN C N 1
ATOM 4925 C CA . ASN C 1 46 ? 30.819 -15.859 124.862 1.00 27.74 46 ASN C CA 1
ATOM 4926 C C . ASN C 1 46 ? 31.641 -15.502 126.121 1.00 27.25 46 ASN C C 1
ATOM 4927 O O . ASN C 1 46 ? 31.157 -14.798 127.012 1.00 26.52 46 ASN C O 1
ATOM 4932 N N . TYR C 1 47 ? 32.881 -15.970 126.190 1.00 25.26 47 TYR C N 1
ATOM 4933 C CA . TYR C 1 47 ? 33.727 -15.725 127.361 1.00 24.50 47 TYR C CA 1
ATOM 4934 C C . TYR C 1 47 ? 34.373 -14.342 127.373 1.00 23.53 47 TYR C C 1
ATOM 4935 O O . TYR C 1 47 ? 35.596 -14.228 127.238 1.00 22.22 47 TYR C O 1
ATOM 4944 N N . ASP C 1 48 ? 33.564 -13.294 127.528 1.00 22.21 48 ASP C N 1
ATOM 4945 C CA . ASP C 1 48 ? 34.091 -11.924 127.540 1.00 21.85 48 ASP C CA 1
ATOM 4946 C C . ASP C 1 48 ? 34.575 -11.514 128.930 1.00 22.55 48 ASP C C 1
ATOM 4947 O O . ASP C 1 48 ? 35.331 -10.549 129.092 1.00 22.62 48 ASP C O 1
ATOM 4952 N N . ARG C 1 49 ? 34.129 -12.268 129.926 1.00 23.14 49 ARG C N 1
ATOM 4953 C CA . ARG C 1 49 ? 34.472 -12.017 131.310 1.00 24.05 49 ARG C CA 1
ATOM 4954 C C . ARG C 1 49 ? 34.621 -13.344 132.002 1.00 25.86 49 ARG C C 1
ATOM 4955 O O . ARG C 1 49 ? 34.020 -14.336 131.590 1.00 27.77 49 ARG C O 1
ATOM 4963 N N . PRO C 1 50 ? 35.425 -13.385 133.071 1.00 26.92 50 PRO C N 1
ATOM 4964 C CA . PRO C 1 50 ? 35.605 -14.645 133.784 1.00 27.42 50 PRO C CA 1
ATOM 4965 C C . PRO C 1 50 ? 34.303 -15.111 134.416 1.00 27.94 50 PRO C C 1
ATOM 4966 O O . PRO C 1 50 ? 34.236 -16.208 134.953 1.00 29.04 50 PRO C O 1
ATOM 4970 N N . VAL C 1 51 ? 33.269 -14.279 134.354 1.00 28.37 51 VAL C N 1
ATOM 4971 C CA . VAL C 1 51 ? 31.983 -14.663 134.922 1.00 28.25 51 VAL C CA 1
ATOM 4972 C C . VAL C 1 51 ? 30.954 -15.110 133.874 1.00 29.07 51 VAL C C 1
ATOM 4973 O O . VAL C 1 51 ? 29.818 -15.428 134.213 1.00 30.28 51 VAL C O 1
ATOM 4977 N N . SER C 1 52 ? 31.340 -15.140 132.606 1.00 29.90 52 SER C N 1
ATOM 4978 C CA . SER C 1 52 ? 30.424 -15.583 131.551 1.00 30.84 52 SER C CA 1
ATOM 4979 C C . SER C 1 52 ? 29.855 -16.973 131.859 1.00 30.57 52 SER C C 1
ATOM 4980 O O . SER C 1 52 ? 30.582 -17.866 132.297 1.00 31.50 52 SER C O 1
ATOM 4983 N N . GLY C 1 53 ? 28.555 -17.147 131.636 1.00 30.56 53 GLY C N 1
ATOM 4984 C CA . GLY C 1 53 ? 27.928 -18.434 131.891 1.00 30.35 53 GLY C CA 1
ATOM 4985 C C . GLY C 1 53 ? 26.941 -18.868 130.820 1.00 29.59 53 GLY C C 1
ATOM 4986 O O . GLY C 1 53 ? 27.262 -18.852 129.637 1.00 32.12 53 GLY C O 1
ATOM 4987 N N . ILE C 1 54 ? 25.736 -19.248 131.233 1.00 28.26 54 ILE C N 1
ATOM 4988 C CA . ILE C 1 54 ? 24.723 -19.700 130.298 1.00 24.67 54 ILE C CA 1
ATOM 4989 C C . ILE C 1 54 ? 24.219 -18.593 129.404 1.00 24.94 54 ILE C C 1
ATOM 4990 O O . ILE C 1 54 ? 23.826 -17.536 129.872 1.00 24.93 54 ILE C O 1
ATOM 4995 N N . SER C 1 55 ? 24.227 -18.857 128.104 1.00 26.30 55 SER C N 1
ATOM 4996 C CA . SER C 1 55 ? 23.762 -17.896 127.109 1.00 25.92 55 SER C CA 1
ATOM 4997 C C . SER C 1 55 ? 22.458 -18.396 126.464 1.00 26.27 55 SER C C 1
ATOM 4998 O O . SER C 1 55 ? 22.121 -19.576 126.572 1.00 26.20 55 SER C O 1
ATOM 5001 N N . LEU C 1 56 ? 21.731 -17.499 125.799 1.00 25.92 56 LEU C N 1
ATOM 5002 C CA . LEU C 1 56 ? 20.478 -17.865 125.140 1.00 26.57 56 LEU C CA 1
ATOM 5003 C C . LEU C 1 56 ? 20.777 -18.545 123.805 1.00 26.87 56 LEU C C 1
ATOM 5004 O O . LEU C 1 56 ? 19.911 -19.194 123.217 1.00 24.49 56 LEU C O 1
ATOM 5009 N N . ALA C 1 57 ? 22.013 -18.400 123.343 1.00 27.25 57 ALA C N 1
ATOM 5010 C CA . ALA C 1 57 ? 22.422 -18.994 122.085 1.00 27.51 57 ALA C CA 1
ATOM 5011 C C . ALA C 1 57 ? 22.566 -20.501 122.216 1.00 27.46 57 ALA C C 1
ATOM 5012 O O . ALA C 1 57 ? 22.647 -21.212 121.214 1.00 29.21 57 ALA C O 1
ATOM 5014 N N . GLY C 1 58 ? 22.607 -20.993 123.449 1.00 26.82 58 GLY C N 1
ATOM 5015 C CA . GLY C 1 58 ? 22.757 -22.423 123.653 1.00 24.50 58 GLY C CA 1
ATOM 5016 C C . GLY C 1 58 ? 21.485 -23.149 123.267 1.00 24.29 58 GLY C C 1
ATOM 5017 O O . GLY C 1 58 ? 21.500 -24.036 122.418 1.00 25.10 58 GLY C O 1
ATOM 5018 N N . SER C 1 59 ? 20.372 -22.772 123.879 1.00 22.34 59 SER C N 1
ATOM 5019 C CA . SER C 1 59 ? 19.140 -23.434 123.549 1.00 21.66 59 SER C CA 1
ATOM 5020 C C . SER C 1 59 ? 18.750 -23.095 122.115 1.00 22.00 59 SER C C 1
ATOM 5021 O O . SER C 1 59 ? 18.125 -23.901 121.426 1.00 23.80 59 SER C O 1
ATOM 5024 N N . PHE C 1 60 ? 19.123 -21.910 121.652 1.00 21.70 60 PHE C N 1
ATOM 5025 C CA . PHE C 1 60 ? 18.798 -21.502 120.281 1.00 21.70 60 PHE C CA 1
ATOM 5026 C C . PHE C 1 60 ? 19.398 -22.484 119.273 1.00 23.78 60 PHE C C 1
ATOM 5027 O O . PHE C 1 60 ? 18.737 -22.886 118.322 1.00 24.01 60 PHE C O 1
ATOM 5035 N N . ALA C 1 61 ? 20.655 -22.854 119.499 1.00 25.43 61 ALA C N 1
ATOM 5036 C CA . ALA C 1 61 ? 21.359 -23.772 118.627 1.00 26.39 61 ALA C CA 1
ATOM 5037 C C . ALA C 1 61 ? 20.824 -25.198 118.781 1.00 28.14 61 ALA C C 1
ATOM 5038 O O . ALA C 1 61 ? 20.682 -25.930 117.796 1.00 28.07 61 ALA C O 1
ATOM 5040 N N . ASP C 1 62 ? 20.524 -25.594 120.011 1.00 28.08 62 ASP C N 1
ATOM 5041 C CA . ASP C 1 62 ? 20.008 -26.933 120.274 1.00 27.97 62 ASP C CA 1
ATOM 5042 C C . ASP C 1 62 ? 18.688 -27.121 119.532 1.00 28.99 62 ASP C C 1
ATOM 5043 O O . ASP C 1 62 ? 18.442 -28.165 118.930 1.00 30.40 62 ASP C O 1
ATOM 5048 N N . ALA C 1 63 ? 17.847 -26.094 119.568 1.00 28.02 63 ALA C N 1
ATOM 5049 C CA . ALA C 1 63 ? 16.550 -26.140 118.900 1.00 28.16 63 ALA C CA 1
ATOM 5050 C C . ALA C 1 63 ? 16.732 -26.105 117.385 1.00 28.07 63 ALA C C 1
ATOM 5051 O O . ALA C 1 63 ? 15.940 -26.676 116.618 1.00 28.66 63 ALA C O 1
ATOM 5053 N N . TRP C 1 64 ? 17.776 -25.410 116.959 1.00 25.83 64 TRP C N 1
ATOM 5054 C CA . TRP C 1 64 ? 18.068 -25.285 115.552 1.00 23.50 64 TRP C CA 1
ATOM 5055 C C . TRP C 1 64 ? 18.552 -26.619 114.983 1.00 25.02 64 TRP C C 1
ATOM 5056 O O . TRP C 1 64 ? 18.225 -26.973 113.863 1.00 24.52 64 TRP C O 1
ATOM 5067 N N . SER C 1 65 ? 19.339 -27.348 115.760 1.00 27.18 65 SER C N 1
ATOM 5068 C CA . SER C 1 65 ? 19.870 -28.613 115.310 1.00 28.30 65 SER C CA 1
ATOM 5069 C C . SER C 1 65 ? 18.795 -29.684 115.185 1.00 30.49 65 SER C C 1
ATOM 5070 O O . SER C 1 65 ? 18.973 -30.675 114.477 1.00 30.40 65 SER C O 1
ATOM 5073 N N . GLN C 1 66 ? 17.680 -29.487 115.873 1.00 32.82 66 GLN C N 1
ATOM 5074 C CA . GLN C 1 66 ? 16.586 -30.442 115.827 1.00 35.83 66 GLN C CA 1
ATOM 5075 C C . GLN C 1 66 ? 15.699 -30.260 114.606 1.00 36.66 66 GLN C C 1
ATOM 5076 O O . GLN C 1 66 ? 14.996 -31.178 114.203 1.00 38.09 66 GLN C O 1
ATOM 5082 N N . LYS C 1 67 ? 15.733 -29.068 114.029 1.00 37.42 67 LYS C N 1
ATOM 5083 C CA . LYS C 1 67 ? 14.962 -28.760 112.840 1.00 38.37 67 LYS C CA 1
ATOM 5084 C C . LYS C 1 67 ? 15.855 -28.874 111.609 1.00 39.69 67 LYS C C 1
ATOM 5085 O O . LYS C 1 67 ? 15.404 -28.642 110.496 1.00 40.99 67 LYS C O 1
ATOM 5091 N N . ASN C 1 68 ? 17.121 -29.221 111.813 1.00 40.51 68 ASN C N 1
ATOM 5092 C CA . ASN C 1 68 ? 18.072 -29.361 110.720 1.00 41.90 68 ASN C CA 1
ATOM 5093 C C . ASN C 1 68 ? 19.070 -30.438 111.104 1.00 42.84 68 ASN C C 1
ATOM 5094 O O . ASN C 1 68 ? 20.209 -30.140 111.473 1.00 43.42 68 ASN C O 1
ATOM 5099 N N . GLN C 1 69 ? 18.635 -31.693 111.035 1.00 42.55 69 GLN C N 1
ATOM 5100 C CA . GLN C 1 69 ? 19.498 -32.817 111.383 1.00 42.21 69 GLN C CA 1
ATOM 5101 C C . GLN C 1 69 ? 20.689 -32.959 110.462 1.00 42.21 69 GLN C C 1
ATOM 5102 O O . GLN C 1 69 ? 21.588 -33.737 110.747 1.00 40.88 69 GLN C O 1
ATOM 5108 N N . GLU C 1 70 ? 20.700 -32.225 109.355 1.00 44.08 70 GLU C N 1
ATOM 5109 C CA . GLU C 1 70 ? 21.801 -32.350 108.410 1.00 45.55 70 GLU C CA 1
ATOM 5110 C C . GLU C 1 70 ? 22.999 -31.431 108.635 1.00 44.47 70 GLU C C 1
ATOM 5111 O O . GLU C 1 70 ? 24.147 -31.892 108.711 1.00 43.81 70 GLU C O 1
ATOM 5117 N N . ASP C 1 71 ? 22.739 -30.137 108.762 1.00 43.12 71 ASP C N 1
ATOM 5118 C CA . ASP C 1 71 ? 23.818 -29.174 108.935 1.00 41.13 71 ASP C CA 1
ATOM 5119 C C . ASP C 1 71 ? 24.282 -28.915 110.363 1.00 39.61 71 ASP C C 1
ATOM 5120 O O . ASP C 1 71 ? 23.719 -29.432 111.326 1.00 38.57 71 ASP C O 1
ATOM 5125 N N . ILE C 1 72 ? 25.336 -28.114 110.482 1.00 37.38 72 ILE C N 1
ATOM 5126 C CA . ILE C 1 72 ? 25.884 -27.779 111.782 1.00 34.30 72 ILE C CA 1
ATOM 5127 C C . ILE C 1 72 ? 25.768 -26.269 111.984 1.00 32.34 72 ILE C C 1
ATOM 5128 O O . ILE C 1 72 ? 25.982 -25.497 111.053 1.00 32.52 72 ILE C O 1
ATOM 5133 N N . ILE C 1 73 ? 25.390 -25.853 113.192 1.00 31.08 73 ILE C N 1
ATOM 5134 C CA . ILE C 1 73 ? 25.238 -24.424 113.487 1.00 28.99 73 ILE C CA 1
ATOM 5135 C C . ILE C 1 73 ? 26.476 -23.870 114.190 1.00 28.76 73 ILE C C 1
ATOM 5136 O O . ILE C 1 73 ? 26.949 -24.426 115.182 1.00 28.01 73 ILE C O 1
ATOM 5141 N N . GLY C 1 74 ? 27.016 -22.786 113.645 1.00 27.43 74 GLY C N 1
ATOM 5142 C CA . GLY C 1 74 ? 28.193 -22.177 114.234 1.00 26.02 74 GLY C CA 1
ATOM 5143 C C . GLY C 1 74 ? 27.875 -20.869 114.924 1.00 24.11 74 GLY C C 1
ATOM 5144 O O . GLY C 1 74 ? 27.211 -19.999 114.353 1.00 23.76 74 GLY C O 1
ATOM 5145 N N . LEU C 1 75 ? 28.337 -20.731 116.163 1.00 23.96 75 LEU C N 1
ATOM 5146 C CA . LEU C 1 75 ? 28.104 -19.505 116.937 1.00 23.28 75 LEU C CA 1
ATOM 5147 C C . LEU C 1 75 ? 29.346 -18.618 116.949 1.00 22.90 75 LEU C C 1
ATOM 5148 O O . LEU C 1 75 ? 30.473 -19.098 117.123 1.00 21.37 75 LEU C O 1
ATOM 5153 N N . ILE C 1 76 ? 29.124 -17.324 116.750 1.00 23.17 76 ILE C N 1
ATOM 5154 C CA . ILE C 1 76 ? 30.199 -16.327 116.729 1.00 25.85 76 ILE C CA 1
ATOM 5155 C C . ILE C 1 76 ? 29.970 -15.367 117.910 1.00 25.94 76 ILE C C 1
ATOM 5156 O O . ILE C 1 76 ? 29.157 -14.426 117.807 1.00 24.54 76 ILE C O 1
ATOM 5161 N N . PRO C 1 77 ? 30.668 -15.598 119.044 1.00 25.08 77 PRO C N 1
ATOM 5162 C CA . PRO C 1 77 ? 30.575 -14.789 120.269 1.00 25.08 77 PRO C CA 1
ATOM 5163 C C . PRO C 1 77 ? 31.246 -13.414 120.163 1.00 25.97 77 PRO C C 1
ATOM 5164 O O . PRO C 1 77 ? 32.477 -13.313 120.113 1.00 25.46 77 PRO C O 1
ATOM 5168 N N . CYS C 1 78 ? 30.445 -12.355 120.145 1.00 26.30 78 CYS C N 1
ATOM 5169 C CA . CYS C 1 78 ? 31.002 -11.021 120.031 1.00 27.35 78 CYS C CA 1
ATOM 5170 C C . CYS C 1 78 ? 30.287 -10.032 120.924 1.00 29.08 78 CYS C C 1
ATOM 5171 O O . CYS C 1 78 ? 30.263 -8.834 120.634 1.00 31.28 78 CYS C O 1
ATOM 5174 N N . ALA C 1 79 ? 29.698 -10.528 122.006 1.00 29.99 79 ALA C N 1
ATOM 5175 C CA . ALA C 1 79 ? 28.981 -9.664 122.940 1.00 32.01 79 ALA C CA 1
ATOM 5176 C C . ALA C 1 79 ? 29.940 -9.144 124.014 1.00 33.11 79 ALA C C 1
ATOM 5177 O O . ALA C 1 79 ? 30.824 -9.876 124.470 1.00 33.11 79 ALA C O 1
ATOM 5179 N N . GLU C 1 80 ? 29.777 -7.879 124.403 1.00 33.36 80 GLU C N 1
ATOM 5180 C CA . GLU C 1 80 ? 30.634 -7.269 125.427 1.00 33.67 80 GLU C CA 1
ATOM 5181 C C . GLU C 1 80 ? 29.799 -6.785 126.589 1.00 33.26 80 GLU C C 1
ATOM 5182 O O . GLU C 1 80 ? 28.860 -6.006 126.406 1.00 33.08 80 GLU C O 1
ATOM 5188 N N . GLY C 1 81 ? 30.141 -7.239 127.791 1.00 33.17 81 GLY C N 1
ATOM 5189 C CA . GLY C 1 81 ? 29.393 -6.818 128.967 1.00 33.15 81 GLY C CA 1
ATOM 5190 C C . GLY C 1 81 ? 29.520 -5.328 129.248 1.00 31.83 81 GLY C C 1
ATOM 5191 O O . GLY C 1 81 ? 30.579 -4.739 129.045 1.00 30.05 81 GLY C O 1
ATOM 5192 N N . GLY C 1 82 ? 28.435 -4.719 129.713 1.00 32.26 82 GLY C N 1
ATOM 5193 C CA . GLY C 1 82 ? 28.454 -3.307 130.024 1.00 33.14 82 GLY C CA 1
ATOM 5194 C C . GLY C 1 82 ? 28.530 -2.364 128.835 1.00 34.96 82 GLY C C 1
ATOM 5195 O O . GLY C 1 82 ? 28.480 -1.139 128.998 1.00 35.92 82 GLY C O 1
ATOM 5196 N N . SER C 1 83 ? 28.661 -2.912 127.634 1.00 35.80 83 SER C N 1
ATOM 5197 C CA . SER C 1 83 ? 28.730 -2.078 126.442 1.00 36.00 83 SER C CA 1
ATOM 5198 C C . SER C 1 83 ? 27.383 -1.402 126.210 1.00 36.83 83 SER C C 1
ATOM 5199 O O . SER C 1 83 ? 26.323 -1.980 126.461 1.00 35.91 83 SER C O 1
ATOM 5202 N N . SER C 1 84 ? 27.433 -0.167 125.730 1.00 38.05 84 SER C N 1
ATOM 5203 C CA . SER C 1 84 ? 26.221 0.596 125.457 1.00 39.30 84 SER C CA 1
ATOM 5204 C C . SER C 1 84 ? 26.113 0.766 123.958 1.00 39.64 84 SER C C 1
ATOM 5205 O O . SER C 1 84 ? 27.075 0.513 123.224 1.00 39.09 84 SER C O 1
ATOM 5208 N N . ILE C 1 85 ? 24.951 1.220 123.505 1.00 40.80 85 ILE C N 1
ATOM 5209 C CA . ILE C 1 85 ? 24.739 1.423 122.079 1.00 42.04 85 ILE C CA 1
ATOM 5210 C C . ILE C 1 85 ? 25.859 2.295 121.469 1.00 42.52 85 ILE C C 1
ATOM 5211 O O . ILE C 1 85 ? 26.309 2.031 120.348 1.00 42.74 85 ILE C O 1
ATOM 5216 N N . ASP C 1 86 ? 26.326 3.302 122.217 1.00 42.66 86 ASP C N 1
ATOM 5217 C CA . ASP C 1 86 ? 27.405 4.176 121.746 1.00 42.35 86 ASP C CA 1
ATOM 5218 C C . ASP C 1 86 ? 28.726 3.427 121.568 1.00 41.81 86 ASP C C 1
ATOM 5219 O O . ASP C 1 86 ? 29.499 3.699 120.640 1.00 40.21 86 ASP C O 1
ATOM 5224 N N . GLU C 1 87 ? 28.985 2.478 122.457 1.00 41.80 87 GLU C N 1
ATOM 5225 C CA . GLU C 1 87 ? 30.205 1.698 122.369 1.00 42.27 87 GLU C CA 1
ATOM 5226 C C . GLU C 1 87 ? 30.148 0.792 121.156 1.00 41.32 87 GLU C C 1
ATOM 5227 O O . GLU C 1 87 ? 31.176 0.282 120.716 1.00 40.42 87 GLU C O 1
ATOM 5233 N N . TRP C 1 88 ? 28.949 0.597 120.608 1.00 40.77 88 TRP C N 1
ATOM 5234 C CA . TRP C 1 88 ? 28.792 -0.251 119.428 1.00 40.79 88 TRP C CA 1
ATOM 5235 C C . TRP C 1 88 ? 28.799 0.508 118.107 1.00 41.62 88 TRP C C 1
ATOM 5236 O O . TRP C 1 88 ? 28.440 -0.054 117.069 1.00 41.07 88 TRP C O 1
ATOM 5247 N N . ALA C 1 89 ? 29.205 1.778 118.150 1.00 42.43 89 ALA C N 1
ATOM 5248 C CA . ALA C 1 89 ? 29.279 2.618 116.958 1.00 42.49 89 ALA C CA 1
ATOM 5249 C C . ALA C 1 89 ? 30.159 1.983 115.886 1.00 43.61 89 ALA C C 1
ATOM 5250 O O . ALA C 1 89 ? 31.118 1.280 116.197 1.00 43.84 89 ALA C O 1
ATOM 5252 N N . LEU C 1 90 ? 29.848 2.242 114.622 1.00 44.20 90 LEU C N 1
ATOM 5253 C CA . LEU C 1 90 ? 30.625 1.669 113.524 1.00 45.80 90 LEU C CA 1
ATOM 5254 C C . LEU C 1 90 ? 32.127 1.809 113.679 1.00 46.39 90 LEU C C 1
ATOM 5255 O O . LEU C 1 90 ? 32.864 0.871 113.402 1.00 47.16 90 LEU C O 1
ATOM 5260 N N . ASP C 1 91 ? 32.586 2.989 114.086 1.00 47.47 91 ASP C N 1
ATOM 5261 C CA . ASP C 1 91 ? 34.022 3.220 114.249 1.00 48.29 91 ASP C CA 1
ATOM 5262 C C . ASP C 1 91 ? 34.570 2.508 115.480 1.00 48.37 91 ASP C C 1
ATOM 5263 O O . ASP C 1 91 ? 35.783 2.293 115.597 1.00 48.33 91 ASP C O 1
ATOM 5268 N N . GLY C 1 92 ? 33.663 2.126 116.377 1.00 47.69 92 GLY C N 1
ATOM 5269 C CA . GLY C 1 92 ? 34.043 1.446 117.604 1.00 46.90 92 GLY C CA 1
ATOM 5270 C C . GLY C 1 92 ? 34.967 0.257 117.428 1.00 46.04 92 GLY C C 1
ATOM 5271 O O . GLY C 1 92 ? 35.131 -0.267 116.328 1.00 46.93 92 GLY C O 1
ATOM 5272 N N . VAL C 1 93 ? 35.580 -0.177 118.522 1.00 45.01 93 VAL C N 1
ATOM 5273 C CA . VAL C 1 93 ? 36.490 -1.306 118.464 1.00 43.14 93 VAL C CA 1
ATOM 5274 C C . VAL C 1 93 ? 35.733 -2.615 118.593 1.00 42.92 93 VAL C C 1
ATOM 5275 O O . VAL C 1 93 ? 36.068 -3.589 117.933 1.00 42.81 93 VAL C O 1
ATOM 5279 N N . LEU C 1 94 ? 34.705 -2.652 119.427 1.00 42.08 94 LEU C N 1
ATOM 5280 C CA . LEU C 1 94 ? 34.002 -3.900 119.581 1.00 41.35 94 LEU C CA 1
ATOM 5281 C C . LEU C 1 94 ? 33.042 -4.163 118.426 1.00 41.72 94 LEU C C 1
ATOM 5282 O O . LEU C 1 94 ? 32.447 -5.234 118.336 1.00 43.49 94 LEU C O 1
ATOM 5287 N N . PHE C 1 95 ? 32.893 -3.186 117.539 1.00 41.07 95 PHE C N 1
ATOM 5288 C CA . PHE C 1 95 ? 32.050 -3.368 116.357 1.00 40.02 95 PHE C CA 1
ATOM 5289 C C . PHE C 1 95 ? 32.965 -3.828 115.219 1.00 38.69 95 PHE C C 1
ATOM 5290 O O . PHE C 1 95 ? 32.613 -4.694 114.426 1.00 38.10 95 PHE C O 1
ATOM 5298 N N . ARG C 1 96 ? 34.144 -3.228 115.137 1.00 37.84 96 ARG C N 1
ATOM 5299 C CA . ARG C 1 96 ? 35.092 -3.589 114.104 1.00 36.92 96 ARG C CA 1
ATOM 5300 C C . ARG C 1 96 ? 35.664 -4.952 114.408 1.00 36.22 96 ARG C C 1
ATOM 5301 O O . ARG C 1 96 ? 36.129 -5.652 113.509 1.00 37.67 96 ARG C O 1
ATOM 5309 N N . HIS C 1 97 ? 35.632 -5.335 115.681 1.00 35.23 97 HIS C N 1
ATOM 5310 C CA . HIS C 1 97 ? 36.152 -6.637 116.079 1.00 33.40 97 HIS C CA 1
ATOM 5311 C C . HIS C 1 97 ? 35.108 -7.697 115.746 1.00 34.75 97 HIS C C 1
ATOM 5312 O O . HIS C 1 97 ? 35.447 -8.828 115.406 1.00 34.39 97 HIS C O 1
ATOM 5319 N N . ALA C 1 98 ? 33.834 -7.318 115.841 1.00 35.67 98 ALA C N 1
ATOM 5320 C CA . ALA C 1 98 ? 32.747 -8.229 115.521 1.00 36.44 98 ALA C CA 1
ATOM 5321 C C . ALA C 1 98 ? 32.824 -8.506 114.025 1.00 38.60 98 ALA C C 1
ATOM 5322 O O . ALA C 1 98 ? 32.706 -9.658 113.591 1.00 40.66 98 ALA C O 1
ATOM 5324 N N . LEU C 1 99 ? 33.035 -7.455 113.234 1.00 38.54 99 LEU C N 1
ATOM 5325 C CA . LEU C 1 99 ? 33.143 -7.628 111.792 1.00 38.76 99 LEU C CA 1
ATOM 5326 C C . LEU C 1 99 ? 34.248 -8.612 111.442 1.00 38.62 99 LEU C C 1
ATOM 5327 O O . LEU C 1 99 ? 34.019 -9.553 110.688 1.00 38.89 99 LEU C O 1
ATOM 5332 N N . THR C 1 100 ? 35.442 -8.408 111.992 1.00 38.53 100 THR C N 1
ATOM 5333 C CA . THR C 1 100 ? 36.554 -9.305 111.676 1.00 38.73 100 THR C CA 1
ATOM 5334 C C . THR C 1 100 ? 36.254 -10.731 112.110 1.00 37.68 100 THR C C 1
ATOM 5335 O O . THR C 1 100 ? 36.686 -11.678 111.456 1.00 37.51 100 THR C O 1
ATOM 5339 N N . GLU C 1 101 ? 35.522 -10.888 113.212 1.00 36.61 101 GLU C N 1
ATOM 5340 C CA . GLU C 1 101 ? 35.179 -12.226 113.690 1.00 36.02 101 GLU C CA 1
ATOM 5341 C C . GLU C 1 101 ? 34.197 -12.854 112.706 1.00 35.65 101 GLU C C 1
ATOM 5342 O O . GLU C 1 101 ? 34.342 -14.014 112.324 1.00 34.76 101 GLU C O 1
ATOM 5348 N N . ALA C 1 102 ? 33.198 -12.083 112.294 1.00 35.35 102 ALA C N 1
ATOM 5349 C CA . ALA C 1 102 ? 32.214 -12.600 111.357 1.00 35.45 102 ALA C CA 1
ATOM 5350 C C . ALA C 1 102 ? 32.914 -13.032 110.075 1.00 36.01 102 ALA C C 1
ATOM 5351 O O . ALA C 1 102 ? 32.724 -14.159 109.601 1.00 36.21 102 ALA C O 1
ATOM 5353 N N . LYS C 1 103 ? 33.740 -12.149 109.519 1.00 35.75 103 LYS C N 1
ATOM 5354 C CA . LYS C 1 103 ? 34.452 -12.480 108.287 1.00 35.45 103 LYS C CA 1
ATOM 5355 C C . LYS C 1 103 ? 35.303 -13.740 108.415 1.00 35.70 103 LYS C C 1
ATOM 5356 O O . LYS C 1 103 ? 35.366 -14.546 107.493 1.00 37.95 103 LYS C O 1
ATOM 5362 N N . PHE C 1 104 ? 35.958 -13.926 109.548 1.00 36.41 104 PHE C N 1
ATOM 5363 C CA . PHE C 1 104 ? 36.774 -15.115 109.725 1.00 37.71 104 PHE C CA 1
ATOM 5364 C C . PHE C 1 104 ? 35.885 -16.356 109.722 1.00 39.29 104 PHE C C 1
ATOM 5365 O O . PHE C 1 104 ? 36.272 -17.440 109.258 1.00 37.79 104 PHE C O 1
ATOM 5373 N N . ALA C 1 105 ? 34.685 -16.180 110.264 1.00 40.80 105 ALA C N 1
ATOM 5374 C CA . ALA C 1 105 ? 33.708 -17.252 110.364 1.00 41.36 105 ALA C CA 1
ATOM 5375 C C . ALA C 1 105 ? 33.128 -17.628 109.011 1.00 41.85 105 ALA C C 1
ATOM 5376 O O . ALA C 1 105 ? 32.998 -18.820 108.692 1.00 40.05 105 ALA C O 1
ATOM 5386 N N . GLU C 1 107 ? 34.392 -17.440 106.109 1.00 41.60 107 GLU C N 1
ATOM 5387 C CA . GLU C 1 107 ? 35.287 -17.951 105.096 1.00 41.00 107 GLU C CA 1
ATOM 5388 C C . GLU C 1 107 ? 35.366 -19.463 105.321 1.00 39.67 107 GLU C C 1
ATOM 5389 O O . GLU C 1 107 ? 36.243 -20.147 104.800 1.00 40.29 107 GLU C O 1
ATOM 5395 N N . SER C 1 108 ? 34.409 -19.974 106.094 1.00 38.00 108 SER C N 1
ATOM 5396 C CA . SER C 1 108 ? 34.308 -21.401 106.408 1.00 35.41 108 SER C CA 1
ATOM 5397 C C . SER C 1 108 ? 32.879 -21.722 106.867 1.00 33.48 108 SER C C 1
ATOM 5398 O O . SER C 1 108 ? 32.633 -22.748 107.515 1.00 30.75 108 SER C O 1
ATOM 5401 N N . SER C 1 109 ? 31.952 -20.821 106.554 1.00 31.39 109 SER C N 1
ATOM 5402 C CA . SER C 1 109 ? 30.553 -20.986 106.919 1.00 30.46 109 SER C CA 1
ATOM 5403 C C . SER C 1 109 ? 29.700 -19.919 106.231 1.00 30.65 109 SER C C 1
ATOM 5404 O O . SER C 1 109 ? 30.219 -19.001 105.592 1.00 30.31 109 SER C O 1
ATOM 5407 N N . GLU C 1 110 ? 28.387 -20.028 106.375 1.00 30.40 110 GLU C N 1
ATOM 5408 C CA . GLU C 1 110 ? 27.496 -19.072 105.740 1.00 30.63 110 GLU C CA 1
ATOM 5409 C C . GLU C 1 110 ? 26.677 -18.333 106.787 1.00 30.01 110 GLU C C 1
ATOM 5410 O O . GLU C 1 110 ? 25.855 -18.933 107.475 1.00 31.24 110 GLU C O 1
ATOM 5416 N N . LEU C 1 111 ? 26.901 -17.028 106.905 1.00 28.67 111 LEU C N 1
ATOM 5417 C CA . LEU C 1 111 ? 26.179 -16.228 107.883 1.00 28.00 111 LEU C CA 1
ATOM 5418 C C . LEU C 1 111 ? 24.690 -16.281 107.585 1.00 28.44 111 LEU C C 1
ATOM 5419 O O . LEU C 1 111 ? 24.223 -15.713 106.597 1.00 30.61 111 LEU C O 1
ATOM 5424 N N . THR C 1 112 ? 23.951 -16.944 108.464 1.00 28.21 112 THR C N 1
ATOM 5425 C CA . THR C 1 112 ? 22.514 -17.133 108.314 1.00 27.78 112 THR C CA 1
ATOM 5426 C C . THR C 1 112 ? 21.650 -16.183 109.141 1.00 28.77 112 THR C C 1
ATOM 5427 O O . THR C 1 112 ? 20.516 -15.868 108.764 1.00 30.79 112 THR C O 1
ATOM 5431 N N . GLY C 1 113 ? 22.168 -15.751 110.284 1.00 28.60 113 GLY C N 1
ATOM 5432 C CA . GLY C 1 113 ? 21.408 -14.847 111.126 1.00 29.22 113 GLY C CA 1
ATOM 5433 C C . GLY C 1 113 ? 22.260 -14.062 112.110 1.00 30.18 113 GLY C C 1
ATOM 5434 O O . GLY C 1 113 ? 23.425 -14.387 112.355 1.00 30.75 113 GLY C O 1
ATOM 5435 N N . ILE C 1 114 ? 21.671 -13.016 112.678 1.00 29.28 114 ILE C N 1
ATOM 5436 C CA . ILE C 1 114 ? 22.359 -12.188 113.649 1.00 27.73 114 ILE C CA 1
ATOM 5437 C C . ILE C 1 114 ? 21.501 -12.054 114.896 1.00 27.74 114 ILE C C 1
ATOM 5438 O O . ILE C 1 114 ? 20.333 -11.646 114.818 1.00 27.50 114 ILE C O 1
ATOM 5443 N N . LEU C 1 115 ? 22.075 -12.427 116.039 1.00 26.96 115 LEU C N 1
ATOM 5444 C CA . LEU C 1 115 ? 21.370 -12.353 117.320 1.00 26.58 115 LEU C CA 1
ATOM 5445 C C . LEU C 1 115 ? 21.840 -11.134 118.107 1.00 27.41 115 LEU C C 1
ATOM 5446 O O . LEU C 1 115 ? 23.021 -10.991 118.428 1.00 26.24 115 LEU C O 1
ATOM 5451 N N . TRP C 1 116 ? 20.898 -10.261 118.424 1.00 27.64 116 TRP C N 1
ATOM 5452 C CA . TRP C 1 116 ? 21.207 -9.051 119.147 1.00 28.07 116 TRP C CA 1
ATOM 5453 C C . TRP C 1 116 ? 20.401 -8.889 120.433 1.00 28.77 116 TRP C C 1
ATOM 5454 O O . TRP C 1 116 ? 19.189 -9.136 120.468 1.00 28.65 116 TRP C O 1
ATOM 5465 N N . HIS C 1 117 ? 21.085 -8.499 121.505 1.00 29.46 117 HIS C N 1
ATOM 5466 C CA . HIS C 1 117 ? 20.417 -8.223 122.773 1.00 27.97 117 HIS C CA 1
ATOM 5467 C C . HIS C 1 117 ? 21.274 -7.246 123.556 1.00 28.32 117 HIS C C 1
ATOM 5468 O O . HIS C 1 117 ? 22.368 -7.591 123.995 1.00 28.11 117 HIS C O 1
ATOM 5475 N N . GLN C 1 118 ? 20.769 -6.028 123.720 1.00 28.54 118 GLN C N 1
ATOM 5476 C CA . GLN C 1 118 ? 21.495 -4.987 124.423 1.00 29.58 118 GLN C CA 1
ATOM 5477 C C . GLN C 1 118 ? 20.526 -3.897 124.790 1.00 30.10 118 GLN C C 1
ATOM 5478 O O . GLN C 1 118 ? 19.500 -3.753 124.138 1.00 29.97 118 GLN C O 1
ATOM 5484 N N . GLY C 1 119 ? 20.829 -3.134 125.841 1.00 31.12 119 GLY C N 1
ATOM 5485 C CA . GLY C 1 119 ? 19.929 -2.057 126.218 1.00 30.43 119 GLY C CA 1
ATOM 5486 C C . GLY C 1 119 ? 19.877 -1.726 127.692 1.00 30.40 119 GLY C C 1
ATOM 5487 O O . GLY C 1 119 ? 19.265 -0.728 128.076 1.00 29.84 119 GLY C O 1
ATOM 5488 N N . GLU C 1 120 ? 20.491 -2.558 128.527 1.00 30.53 120 GLU C N 1
ATOM 5489 C CA . GLU C 1 120 ? 20.488 -2.280 129.963 1.00 29.83 120 GLU C CA 1
ATOM 5490 C C . GLU C 1 120 ? 21.295 -0.990 130.199 1.00 30.57 120 GLU C C 1
ATOM 5491 O O . GLU C 1 120 ? 20.865 -0.097 130.941 1.00 30.47 120 GLU C O 1
ATOM 5497 N N . SER C 1 121 ? 22.448 -0.890 129.540 1.00 29.78 121 SER C N 1
ATOM 5498 C CA . SER C 1 121 ? 23.297 0.288 129.654 1.00 29.96 121 SER C CA 1
ATOM 5499 C C . SER C 1 121 ? 22.737 1.522 128.933 1.00 31.23 121 SER C C 1
ATOM 5500 O O . SER C 1 121 ? 23.455 2.500 128.738 1.00 30.42 121 SER C O 1
ATOM 5503 N N . ASP C 1 122 ? 21.479 1.478 128.505 1.00 31.78 122 ASP C N 1
ATOM 5504 C CA . ASP C 1 122 ? 20.874 2.637 127.843 1.00 32.33 122 ASP C CA 1
ATOM 5505 C C . ASP C 1 122 ? 19.512 2.877 128.493 1.00 33.48 122 ASP C C 1
A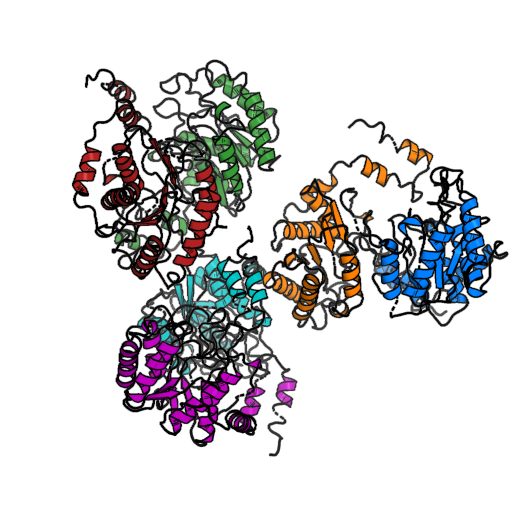TOM 5506 O O . ASP C 1 122 ? 18.743 3.716 128.039 1.00 32.65 122 ASP C O 1
ATOM 5511 N N . SER C 1 123 ? 19.218 2.134 129.559 1.00 34.62 123 SER C N 1
ATOM 5512 C CA . SER C 1 123 ? 17.928 2.258 130.236 1.00 36.18 123 SER C CA 1
ATOM 5513 C C . SER C 1 123 ? 17.934 3.301 131.342 1.00 36.36 123 SER C C 1
ATOM 5514 O O . SER C 1 123 ? 17.269 3.136 132.368 1.00 35.76 123 SER C O 1
ATOM 5517 N N . LEU C 1 124 ? 18.681 4.377 131.120 1.00 38.31 124 LEU C N 1
ATOM 5518 C CA . LEU C 1 124 ? 18.780 5.462 132.093 1.00 39.95 124 LEU C CA 1
ATOM 5519 C C . LEU C 1 124 ? 18.909 6.842 131.439 1.00 40.77 124 LEU C C 1
ATOM 5520 O O . LEU C 1 124 ? 19.244 6.962 130.253 1.00 38.90 124 LEU C O 1
ATOM 5525 N N . ASN C 1 125 ? 18.636 7.868 132.244 1.00 42.79 125 ASN C N 1
ATOM 5526 C CA . ASN C 1 125 ? 18.683 9.270 131.845 1.00 44.19 125 ASN C CA 1
ATOM 5527 C C . ASN C 1 125 ? 18.542 9.540 130.344 1.00 45.44 125 ASN C C 1
ATOM 5528 O O . ASN C 1 125 ? 19.448 10.068 129.694 1.00 44.61 125 ASN C O 1
ATOM 5533 N N . GLY C 1 126 ? 17.382 9.172 129.807 1.00 47.28 126 GLY C N 1
ATOM 5534 C CA . GLY C 1 126 ? 17.094 9.384 128.398 1.00 47.94 126 GLY C CA 1
ATOM 5535 C C . GLY C 1 126 ? 17.890 8.493 127.470 1.00 49.33 126 GLY C C 1
ATOM 5536 O O . GLY C 1 126 ? 17.914 7.272 127.617 1.00 49.61 126 GLY C O 1
ATOM 5537 N N . ASN C 1 127 ? 18.545 9.124 126.503 1.00 50.78 127 ASN C N 1
ATOM 5538 C CA . ASN C 1 127 ? 19.366 8.437 125.502 1.00 51.58 127 ASN C CA 1
ATOM 5539 C C . ASN C 1 127 ? 18.663 7.231 124.863 1.00 51.15 127 ASN C C 1
ATOM 5540 O O . ASN C 1 127 ? 19.279 6.428 124.148 1.00 49.59 127 ASN C O 1
ATOM 5545 N N . TYR C 1 128 ? 17.366 7.117 125.140 1.00 50.72 128 TYR C N 1
ATOM 5546 C CA . TYR C 1 128 ? 16.546 6.079 124.554 1.00 50.65 128 TYR C CA 1
ATOM 5547 C C . TYR C 1 128 ? 15.859 6.822 123.414 1.00 50.75 128 TYR C C 1
ATOM 5548 O O . TYR C 1 128 ? 15.229 6.221 122.540 1.00 51.21 128 TYR C O 1
ATOM 5557 N N . LYS C 1 129 ? 16.000 8.147 123.441 1.00 49.13 129 LYS C N 1
ATOM 5558 C CA . LYS C 1 129 ? 15.422 9.016 122.424 1.00 47.53 129 LYS C CA 1
ATOM 5559 C C . LYS C 1 129 ? 16.332 9.031 121.213 1.00 46.52 129 LYS C C 1
ATOM 5560 O O . LYS C 1 129 ? 16.001 9.606 120.176 1.00 47.36 129 LYS C O 1
ATOM 5566 N N . VAL C 1 130 ? 17.481 8.385 121.347 1.00 45.00 130 VAL C N 1
ATOM 5567 C CA . VAL C 1 130 ? 18.431 8.326 120.254 1.00 44.41 130 VAL C CA 1
ATOM 5568 C C . VAL C 1 130 ? 18.884 6.892 119.987 1.00 44.33 130 VAL C C 1
ATOM 5569 O O . VAL C 1 130 ? 19.724 6.649 119.118 1.00 43.81 130 VAL C O 1
ATOM 5573 N N . TYR C 1 131 ? 18.305 5.947 120.730 1.00 44.59 131 TYR C N 1
ATOM 5574 C CA . TYR C 1 131 ? 18.643 4.531 120.595 1.00 44.45 131 TYR C CA 1
ATOM 5575 C C . TYR C 1 131 ? 18.327 3.989 119.205 1.00 44.77 131 TYR C C 1
ATOM 5576 O O . TYR C 1 131 ? 19.163 3.352 118.562 1.00 44.44 131 TYR C O 1
ATOM 5585 N N . TYR C 1 132 ? 17.105 4.234 118.754 1.00 45.83 132 TYR C N 1
ATOM 5586 C CA . TYR C 1 132 ? 16.665 3.772 117.446 1.00 46.21 132 TYR C CA 1
ATOM 5587 C C . TYR C 1 132 ? 17.650 4.193 116.348 1.00 46.56 132 TYR C C 1
ATOM 5588 O O . TYR C 1 132 ? 18.326 3.345 115.758 1.00 46.63 132 TYR C O 1
ATOM 5597 N N . LYS C 1 133 ? 17.731 5.501 116.090 1.00 46.70 133 LYS C N 1
ATOM 5598 C CA . LYS C 1 133 ? 18.615 6.047 115.060 1.00 46.81 133 LYS C CA 1
ATOM 5599 C C . LYS C 1 133 ? 20.029 5.516 115.209 1.00 46.74 133 LYS C C 1
ATOM 5600 O O . LYS C 1 133 ? 20.762 5.355 114.225 1.00 47.18 133 LYS C O 1
ATOM 5606 N N . LYS C 1 134 ? 20.414 5.241 116.448 1.00 46.05 134 LYS C N 1
ATOM 5607 C CA . LYS C 1 134 ? 21.744 4.729 116.714 1.00 45.34 134 LYS C CA 1
ATOM 5608 C C . LYS C 1 134 ? 21.837 3.300 116.195 1.00 43.83 134 LYS C C 1
ATOM 5609 O O . LYS C 1 134 ? 22.794 2.939 115.508 1.00 43.38 134 LYS C O 1
ATOM 5615 N N . LEU C 1 135 ? 20.823 2.499 116.518 1.00 42.40 135 LEU C N 1
ATOM 5616 C CA . LEU C 1 135 ? 20.780 1.091 116.115 1.00 41.20 135 LEU C CA 1
ATOM 5617 C C . LEU C 1 135 ? 20.726 0.958 114.598 1.00 40.35 135 LEU C C 1
ATOM 5618 O O . LEU C 1 135 ? 21.368 0.087 114.007 1.00 38.58 135 LEU C O 1
ATOM 5623 N N . LEU C 1 136 ? 19.948 1.829 113.972 1.00 39.67 136 LEU C N 1
ATOM 5624 C CA . LEU C 1 136 ? 19.799 1.782 112.538 1.00 39.80 136 LEU C CA 1
ATOM 5625 C C . LEU C 1 136 ? 21.142 1.839 111.814 1.00 40.10 136 LEU C C 1
ATOM 5626 O O . LEU C 1 136 ? 21.376 1.079 110.876 1.00 41.10 136 LEU C O 1
ATOM 5631 N N . LEU C 1 137 ? 22.034 2.719 112.257 1.00 40.52 137 LEU C N 1
ATOM 5632 C CA . LEU C 1 137 ? 23.354 2.858 111.633 1.00 40.37 137 LEU C CA 1
ATOM 5633 C C . LEU C 1 137 ? 24.204 1.612 111.834 1.00 39.99 137 LEU C C 1
ATOM 5634 O O . LEU C 1 137 ? 25.022 1.264 110.983 1.00 39.48 137 LEU C O 1
ATOM 5639 N N . ILE C 1 138 ? 24.014 0.961 112.979 1.00 40.48 138 ILE C N 1
ATOM 5640 C CA . ILE C 1 138 ? 24.760 -0.243 113.331 1.00 40.34 138 ILE C CA 1
ATOM 5641 C C . ILE C 1 138 ? 24.285 -1.407 112.471 1.00 41.17 138 ILE C C 1
ATOM 5642 O O . ILE C 1 138 ? 25.098 -2.143 111.904 1.00 40.49 138 ILE C O 1
ATOM 5647 N N . ILE C 1 139 ? 22.967 -1.576 112.382 1.00 41.83 139 ILE C N 1
ATOM 5648 C CA . ILE C 1 139 ? 22.397 -2.653 111.579 1.00 43.28 139 ILE C CA 1
ATOM 5649 C C . ILE C 1 139 ? 22.707 -2.428 110.099 1.00 44.73 139 ILE C C 1
ATOM 5650 O O . ILE C 1 139 ? 23.091 -3.362 109.377 1.00 44.58 139 ILE C O 1
ATOM 5655 N N . GLU C 1 140 ? 22.539 -1.184 109.655 1.00 45.51 140 GLU C N 1
ATOM 5656 C CA . GLU C 1 140 ? 22.807 -0.824 108.265 1.00 46.69 140 GLU C CA 1
ATOM 5657 C C . GLU C 1 140 ? 24.241 -1.210 107.885 1.00 45.87 140 GLU C C 1
ATOM 5658 O O . GLU C 1 140 ? 24.477 -1.868 106.870 1.00 45.72 140 GLU C O 1
ATOM 5664 N N . ALA C 1 141 ? 25.194 -0.808 108.715 1.00 44.43 141 ALA C N 1
ATOM 5665 C CA . ALA C 1 141 ? 26.594 -1.097 108.457 1.00 43.78 141 ALA C CA 1
ATOM 5666 C C . ALA C 1 141 ? 26.885 -2.596 108.460 1.00 43.18 141 ALA C C 1
ATOM 5667 O O . ALA C 1 141 ? 27.738 -3.074 107.707 1.00 41.60 141 ALA C O 1
ATOM 5669 N N . LEU C 1 142 ? 26.178 -3.332 109.315 1.00 43.29 142 LEU C N 1
ATOM 5670 C CA . LEU C 1 142 ? 26.355 -4.782 109.422 1.00 42.98 142 LEU C CA 1
ATOM 5671 C C . LEU C 1 142 ? 25.975 -5.482 108.135 1.00 42.57 142 LEU C C 1
ATOM 5672 O O . LEU C 1 142 ? 26.765 -6.241 107.573 1.00 41.94 142 LEU C O 1
ATOM 5677 N N . ARG C 1 143 ? 24.751 -5.232 107.682 1.00 42.26 143 ARG C N 1
ATOM 5678 C CA . ARG C 1 143 ? 24.271 -5.841 106.452 1.00 42.12 143 ARG C CA 1
ATOM 5679 C C . ARG C 1 143 ? 25.183 -5.507 105.266 1.00 42.56 143 ARG C C 1
ATOM 5680 O O . ARG C 1 143 ? 25.558 -6.394 104.495 1.00 42.84 143 ARG C O 1
ATOM 5688 N N . LYS C 1 144 ? 25.547 -4.234 105.131 1.00 42.70 144 LYS C N 1
ATOM 5689 C CA . LYS C 1 144 ? 26.414 -3.797 104.045 1.00 43.27 144 LYS C CA 1
ATOM 5690 C C . LYS C 1 144 ? 27.803 -4.406 104.138 1.00 43.88 144 LYS C C 1
ATOM 5691 O O . LYS C 1 144 ? 28.274 -5.051 103.209 1.00 44.63 144 LYS C O 1
ATOM 5697 N N . GLU C 1 145 ? 28.457 -4.198 105.270 1.00 45.01 145 GLU C N 1
ATOM 5698 C CA . GLU C 1 145 ? 29.799 -4.713 105.493 1.00 45.67 145 GLU C CA 1
ATOM 5699 C C . GLU C 1 145 ? 29.916 -6.209 105.319 1.00 45.66 145 GLU C C 1
ATOM 5700 O O . GLU C 1 145 ? 30.847 -6.697 104.685 1.00 45.54 145 GLU C O 1
ATOM 5706 N N . LEU C 1 146 ? 28.970 -6.935 105.900 1.00 47.67 146 LEU C N 1
ATOM 5707 C CA . LEU C 1 146 ? 28.963 -8.396 105.840 1.00 49.26 146 LEU C CA 1
ATOM 5708 C C . LEU C 1 146 ? 28.171 -8.976 104.661 1.00 50.23 146 LEU C C 1
ATOM 5709 O O . LEU C 1 146 ? 28.012 -10.194 104.551 1.00 50.63 146 LEU C O 1
ATOM 5714 N N . ASN C 1 147 ? 27.680 -8.098 103.788 1.00 51.12 147 ASN C N 1
ATOM 5715 C CA . ASN C 1 147 ? 26.916 -8.501 102.608 1.00 51.16 147 ASN C CA 1
ATOM 5716 C C . ASN C 1 147 ? 25.776 -9.470 102.912 1.00 50.39 147 ASN C C 1
ATOM 5717 O O . ASN C 1 147 ? 25.689 -10.543 102.313 1.00 50.62 147 ASN C O 1
ATOM 5722 N N . VAL C 1 148 ? 24.908 -9.087 103.839 1.00 48.91 148 VAL C N 1
ATOM 5723 C CA . VAL C 1 148 ? 23.767 -9.910 104.231 1.00 47.36 148 VAL C CA 1
ATOM 5724 C C . VAL C 1 148 ? 22.558 -8.986 104.403 1.00 47.27 148 VAL C C 1
ATOM 5725 O O . VAL C 1 148 ? 22.071 -8.770 105.520 1.00 47.51 148 VAL C O 1
ATOM 5729 N N . PRO C 1 149 ? 22.048 -8.444 103.282 1.00 45.79 149 PRO C N 1
ATOM 5730 C CA . PRO C 1 149 ? 20.905 -7.525 103.209 1.00 44.08 149 PRO C CA 1
ATOM 5731 C C . PRO C 1 149 ? 19.545 -8.048 103.638 1.00 42.86 149 PRO C C 1
ATOM 5732 O O . PRO C 1 149 ? 18.635 -7.264 103.894 1.00 42.43 149 PRO C O 1
ATOM 5736 N N . ASP C 1 150 ? 19.393 -9.363 103.725 1.00 41.90 150 ASP C N 1
ATOM 5737 C CA . ASP C 1 150 ? 18.096 -9.917 104.098 1.00 40.55 150 ASP C CA 1
ATOM 5738 C C . ASP C 1 150 ? 18.082 -11.063 105.109 1.00 38.31 150 ASP C C 1
ATOM 5739 O O . ASP C 1 150 ? 17.023 -11.646 105.358 1.00 38.21 150 ASP C O 1
ATOM 5744 N N . ILE C 1 151 ? 19.240 -11.398 105.681 1.00 35.27 151 ILE C N 1
ATOM 5745 C CA . ILE C 1 151 ? 19.280 -12.458 106.688 1.00 32.66 151 ILE C CA 1
ATOM 5746 C C . ILE C 1 151 ? 18.520 -11.919 107.894 1.00 32.11 151 ILE C C 1
ATOM 5747 O O . ILE C 1 151 ? 18.633 -10.741 108.243 1.00 32.24 151 ILE C O 1
ATOM 5752 N N . PRO C 1 152 ? 17.731 -12.773 108.543 1.00 30.55 152 PRO C N 1
ATOM 5753 C CA . PRO C 1 152 ? 16.970 -12.323 109.704 1.00 30.84 152 PRO C CA 1
ATOM 5754 C C . PRO C 1 152 ? 17.833 -11.961 110.917 1.00 29.94 152 PRO C C 1
ATOM 5755 O O . PRO C 1 152 ? 18.686 -12.739 111.356 1.00 28.17 152 PRO C O 1
ATOM 5759 N N . ILE C 1 153 ? 17.612 -10.757 111.431 1.00 29.99 153 ILE C N 1
ATOM 5760 C CA . ILE C 1 153 ? 18.312 -10.266 112.606 1.00 30.31 153 ILE C CA 1
ATOM 5761 C C . ILE C 1 153 ? 17.265 -10.265 113.736 1.00 28.97 153 ILE C C 1
ATOM 5762 O O . ILE C 1 153 ? 16.249 -9.565 113.648 1.00 28.06 153 ILE C O 1
ATOM 5767 N N . ILE C 1 154 ? 17.485 -11.073 114.777 1.00 27.03 154 ILE C N 1
ATOM 5768 C CA . ILE C 1 154 ? 16.513 -11.167 115.882 1.00 27.27 154 ILE C CA 1
ATOM 5769 C C . ILE C 1 154 ? 16.932 -10.329 117.089 1.00 26.93 154 ILE C C 1
ATOM 5770 O O . ILE C 1 154 ? 18.078 -10.389 117.520 1.00 25.95 154 ILE C O 1
ATOM 5775 N N . ILE C 1 155 ? 16.001 -9.559 117.639 1.00 27.09 155 ILE C N 1
ATOM 5776 C CA . ILE C 1 155 ? 16.324 -8.721 118.776 1.00 29.45 155 ILE C CA 1
ATOM 5777 C C . ILE C 1 155 ? 15.403 -8.971 119.972 1.00 29.94 155 ILE C C 1
ATOM 5778 O O . ILE C 1 155 ? 14.179 -8.942 119.840 1.00 29.93 155 ILE C O 1
ATOM 5783 N N . GLY C 1 156 ? 15.994 -9.210 121.146 1.00 30.29 156 GLY C N 1
ATOM 5784 C CA . GLY C 1 156 ? 15.203 -9.466 122.345 1.00 30.45 156 GLY C CA 1
ATOM 5785 C C . GLY C 1 156 ? 14.971 -8.252 123.234 1.00 29.78 156 GLY C C 1
ATOM 5786 O O . GLY C 1 156 ? 15.732 -7.284 123.207 1.00 29.49 156 GLY C O 1
ATOM 5787 N N . GLY C 1 157 ? 13.905 -8.304 124.026 1.00 30.00 157 GLY C N 1
ATOM 5788 C CA . GLY C 1 157 ? 13.595 -7.214 124.928 1.00 28.71 157 GLY C CA 1
ATOM 5789 C C . GLY C 1 157 ? 14.375 -7.320 126.229 1.00 29.20 157 GLY C C 1
ATOM 5790 O O . GLY C 1 157 ? 15.158 -8.259 126.432 1.00 27.33 157 GLY C O 1
ATOM 5791 N N . LEU C 1 158 ? 14.159 -6.358 127.121 1.00 28.06 158 LEU C N 1
ATOM 5792 C CA . LEU C 1 158 ? 14.857 -6.354 128.396 1.00 26.71 158 LEU C CA 1
ATOM 5793 C C . LEU C 1 158 ? 13.957 -6.892 129.499 1.00 25.36 158 LEU C C 1
ATOM 5794 O O . LEU C 1 158 ? 12.743 -6.721 129.454 1.00 25.27 158 LEU C O 1
ATOM 5799 N N . GLY C 1 159 ? 14.561 -7.554 130.479 1.00 24.67 159 GLY C N 1
ATOM 5800 C CA . GLY C 1 159 ? 13.796 -8.120 131.573 1.00 26.01 159 GLY C CA 1
ATOM 5801 C C . GLY C 1 159 ? 12.986 -7.104 132.356 1.00 28.74 159 GLY C C 1
ATOM 5802 O O . GLY C 1 159 ? 13.413 -5.972 132.551 1.00 28.45 159 GLY C O 1
ATOM 5803 N N . ASP C 1 160 ? 11.809 -7.512 132.810 1.00 30.36 160 ASP C N 1
ATOM 5804 C CA . ASP C 1 160 ? 10.955 -6.637 133.581 1.00 33.19 160 ASP C CA 1
ATOM 5805 C C . ASP C 1 160 ? 11.452 -6.483 135.020 1.00 34.15 160 ASP C C 1
ATOM 5806 O O . ASP C 1 160 ? 10.865 -5.744 135.813 1.00 34.69 160 ASP C O 1
ATOM 5811 N N . PHE C 1 161 ? 12.519 -7.189 135.370 1.00 33.34 161 PHE C N 1
ATOM 5812 C CA . PHE C 1 161 ? 13.054 -7.080 136.718 1.00 34.34 161 PHE C CA 1
ATOM 5813 C C . PHE C 1 161 ? 13.958 -5.854 136.837 1.00 34.06 161 PHE C C 1
ATOM 5814 O O . PHE C 1 161 ? 14.284 -5.419 137.941 1.00 35.46 161 PHE C O 1
ATOM 5822 N N . LEU C 1 162 ? 14.346 -5.294 135.697 1.00 33.41 162 LEU C N 1
ATOM 5823 C CA . LEU C 1 162 ? 15.217 -4.131 135.668 1.00 32.32 162 LEU C CA 1
ATOM 5824 C C . LEU C 1 162 ? 14.648 -2.925 136.407 1.00 33.12 162 LEU C C 1
ATOM 5825 O O . LEU C 1 162 ? 13.437 -2.831 136.636 1.00 32.34 162 LEU C O 1
ATOM 5830 N N . GLY C 1 163 ? 15.545 -2.013 136.788 1.00 33.13 163 GLY C N 1
ATOM 5831 C CA . GLY C 1 163 ? 15.166 -0.804 137.498 1.00 32.99 163 GLY C CA 1
ATOM 5832 C C . GLY C 1 163 ? 14.488 -1.040 138.833 1.00 33.79 163 GLY C C 1
ATOM 5833 O O . GLY C 1 163 ? 13.585 -0.296 139.207 1.00 33.70 163 GLY C O 1
ATOM 5834 N N . LYS C 1 164 ? 14.920 -2.059 139.566 1.00 34.26 164 LYS C N 1
ATOM 5835 C CA . LYS C 1 164 ? 14.295 -2.351 140.852 1.00 36.26 164 LYS C CA 1
ATOM 5836 C C . LYS C 1 164 ? 15.271 -2.796 141.937 1.00 36.66 164 LYS C C 1
ATOM 5837 O O . LYS C 1 164 ? 15.231 -2.287 143.053 1.00 38.26 164 LYS C O 1
ATOM 5843 N N . GLU C 1 165 ? 16.145 -3.740 141.612 1.00 36.40 165 GLU C N 1
ATOM 5844 C CA . GLU C 1 165 ? 17.095 -4.251 142.585 1.00 36.03 165 GLU C CA 1
ATOM 5845 C C . GLU C 1 165 ? 18.557 -3.999 142.216 1.00 34.30 165 GLU C C 1
ATOM 5846 O O . GLU C 1 165 ? 18.935 -4.010 141.037 1.00 34.00 165 GLU C O 1
ATOM 5852 N N . ARG C 1 166 ? 19.368 -3.797 143.251 1.00 31.12 166 ARG C N 1
ATOM 5853 C CA . ARG C 1 166 ? 20.802 -3.554 143.139 1.00 28.66 166 ARG C CA 1
ATOM 5854 C C . ARG C 1 166 ? 21.400 -3.159 141.788 1.00 27.39 166 ARG C C 1
ATOM 5855 O O . ARG C 1 166 ? 21.130 -2.067 141.269 1.00 28.24 166 ARG C O 1
ATOM 5863 N N . PHE C 1 167 ? 22.236 -4.026 141.225 1.00 27.23 167 PHE C N 1
ATOM 5864 C CA . PHE C 1 167 ? 22.887 -3.729 139.943 1.00 27.19 167 PHE C CA 1
ATOM 5865 C C . PHE C 1 167 ? 21.961 -3.345 138.800 1.00 28.44 167 PHE C C 1
ATOM 5866 O O . PHE C 1 167 ? 22.415 -2.800 137.792 1.00 28.72 167 PHE C O 1
ATOM 5874 N N . GLY C 1 168 ? 20.670 -3.620 138.948 1.00 28.71 168 GLY C N 1
ATOM 5875 C CA . GLY C 1 168 ? 19.746 -3.272 137.889 1.00 29.25 168 GLY C CA 1
ATOM 5876 C C . GLY C 1 168 ? 18.851 -2.104 138.224 1.00 29.93 168 GLY C C 1
ATOM 5877 O O . GLY C 1 168 ? 18.096 -1.645 137.367 1.00 30.57 168 GLY C O 1
ATOM 5878 N N . LYS C 1 169 ? 18.945 -1.614 139.460 1.00 30.79 169 LYS C N 1
ATOM 5879 C CA . LYS C 1 169 ? 18.117 -0.499 139.936 1.00 30.95 169 LYS C CA 1
ATOM 5880 C C . LYS C 1 169 ? 18.286 0.797 139.151 1.00 30.20 169 LYS C C 1
ATOM 5881 O O . LYS C 1 169 ? 17.394 1.640 139.138 1.00 29.48 169 LYS C O 1
ATOM 5887 N N . GLY C 1 170 ? 19.428 0.954 138.499 1.00 29.96 170 GLY C N 1
ATOM 5888 C CA . GLY C 1 170 ? 19.647 2.155 137.728 1.00 30.72 170 GLY C CA 1
ATOM 5889 C C . GLY C 1 170 ? 18.978 2.135 136.365 1.00 33.04 170 GLY C C 1
ATOM 5890 O O . GLY C 1 170 ? 18.947 3.164 135.678 1.00 32.05 170 GLY C O 1
ATOM 5891 N N . CYS C 1 171 ? 18.448 0.977 135.967 1.00 33.52 171 CYS C N 1
ATOM 5892 C CA . CYS C 1 171 ? 17.781 0.824 134.666 1.00 35.97 171 CYS C CA 1
ATOM 5893 C C . CYS C 1 171 ? 16.280 1.045 134.802 1.00 37.70 171 CYS C C 1
ATOM 5894 O O . CYS C 1 171 ? 15.490 0.121 134.623 1.00 39.55 171 CYS C O 1
ATOM 5897 N N . THR C 1 172 ? 15.888 2.272 135.106 1.00 38.52 172 THR C N 1
ATOM 5898 C CA . THR C 1 172 ? 14.483 2.579 135.285 1.00 39.25 172 THR C CA 1
ATOM 5899 C C . THR C 1 172 ? 13.790 2.930 133.980 1.00 40.93 172 THR C C 1
ATOM 5900 O O . THR C 1 172 ? 12.568 3.076 133.938 1.00 41.00 172 THR C O 1
ATOM 5904 N N . GLU C 1 173 ? 14.562 3.062 132.908 1.00 41.90 173 GLU C N 1
ATOM 5905 C CA . GLU C 1 173 ? 13.980 3.396 131.609 1.00 42.68 173 GLU C CA 1
ATOM 5906 C C . GLU C 1 173 ? 14.007 2.212 130.653 1.00 41.77 173 GLU C C 1
ATOM 5907 O O . GLU C 1 173 ? 13.890 2.392 129.449 1.00 41.54 173 GLU C O 1
ATOM 5913 N N . TYR C 1 174 ? 14.141 1.006 131.197 1.00 41.62 174 TYR C N 1
ATOM 5914 C CA . TYR C 1 174 ? 14.207 -0.191 130.375 1.00 40.30 174 TYR C CA 1
ATOM 5915 C C . TYR C 1 174 ? 12.995 -0.321 129.466 1.00 40.39 174 TYR C C 1
ATOM 5916 O O . TYR C 1 174 ? 13.127 -0.636 128.278 1.00 39.67 174 TYR C O 1
ATOM 5925 N N . ASN C 1 175 ? 11.819 -0.049 130.016 1.00 40.13 175 ASN C N 1
ATOM 5926 C CA . ASN C 1 175 ? 10.600 -0.159 129.242 1.00 41.30 175 ASN C CA 1
ATOM 5927 C C . ASN C 1 175 ? 10.540 0.817 128.072 1.00 40.99 175 ASN C C 1
ATOM 5928 O O . ASN C 1 175 ? 9.838 0.570 127.087 1.00 41.19 175 ASN C O 1
ATOM 5933 N N . PHE C 1 176 ? 11.265 1.926 128.173 1.00 40.54 176 PHE C N 1
ATOM 5934 C CA . PHE C 1 176 ? 11.282 2.892 127.081 1.00 40.26 176 PHE C CA 1
ATOM 5935 C C . PHE C 1 176 ? 12.171 2.346 125.982 1.00 39.83 176 PHE C C 1
ATOM 5936 O O . PHE C 1 176 ? 11.979 2.643 124.806 1.00 40.78 176 PHE C O 1
ATOM 5944 N N . ILE C 1 177 ? 13.151 1.544 126.377 1.00 39.04 177 ILE C N 1
ATOM 5945 C CA . ILE C 1 177 ? 14.054 0.951 125.414 1.00 39.69 177 ILE C CA 1
ATOM 5946 C C . ILE C 1 177 ? 13.324 -0.163 124.681 1.00 39.25 177 ILE C C 1
ATOM 5947 O O . ILE C 1 177 ? 13.481 -0.334 123.470 1.00 38.52 177 ILE C O 1
ATOM 5952 N N . ASN C 1 178 ? 12.518 -0.913 125.426 1.00 39.25 178 ASN C N 1
ATOM 5953 C CA . ASN C 1 178 ? 11.743 -2.007 124.851 1.00 38.55 178 ASN C CA 1
ATOM 5954 C C . ASN C 1 178 ? 10.863 -1.479 123.727 1.00 38.98 178 ASN C C 1
ATOM 5955 O O . ASN C 1 178 ? 10.759 -2.114 122.672 1.00 37.61 178 ASN C O 1
ATOM 5960 N N . LYS C 1 179 ? 10.239 -0.320 123.948 1.00 39.08 179 LYS C N 1
ATOM 5961 C CA . LYS C 1 179 ? 9.387 0.271 122.919 1.00 39.66 179 LYS C CA 1
ATOM 5962 C C . LYS C 1 179 ? 10.208 0.568 121.665 1.00 38.39 179 LYS C C 1
ATOM 5963 O O . LYS C 1 179 ? 9.764 0.319 120.541 1.00 39.19 179 LYS C O 1
ATOM 5969 N N . GLU C 1 180 ? 11.410 1.088 121.854 1.00 36.55 180 GLU C N 1
ATOM 5970 C CA . GLU C 1 180 ? 12.246 1.401 120.718 1.00 35.36 180 GLU C CA 1
ATOM 5971 C C . GLU C 1 180 ? 12.679 0.133 120.010 1.00 35.35 180 GLU C C 1
ATOM 5972 O O . GLU C 1 180 ? 12.787 0.103 118.782 1.00 34.47 180 GLU C O 1
ATOM 5978 N N . LEU C 1 181 ? 12.923 -0.919 120.785 1.00 36.35 181 LEU C N 1
ATOM 5979 C CA . LEU C 1 181 ? 13.348 -2.198 120.218 1.00 36.61 181 LEU C CA 1
ATOM 5980 C C . LEU C 1 181 ? 12.212 -2.785 119.385 1.00 37.43 181 LEU C C 1
ATOM 5981 O O . LEU C 1 181 ? 12.422 -3.201 118.247 1.00 36.75 181 LEU C O 1
ATOM 5986 N N . GLN C 1 182 ? 11.012 -2.805 119.960 1.00 38.86 182 GLN C N 1
ATOM 5987 C CA . GLN C 1 182 ? 9.841 -3.301 119.261 1.00 40.89 182 GLN C CA 1
ATOM 5988 C C . GLN C 1 182 ? 9.618 -2.493 117.989 1.00 41.79 182 GLN C C 1
ATOM 5989 O O . GLN C 1 182 ? 9.596 -3.062 116.893 1.00 42.84 182 GLN C O 1
ATOM 5995 N N . LYS C 1 183 ? 9.463 -1.172 118.123 1.00 41.68 183 LYS C N 1
ATOM 5996 C CA . LYS C 1 183 ? 9.245 -0.309 116.956 1.00 39.70 183 LYS C CA 1
ATOM 5997 C C . LYS C 1 183 ? 10.248 -0.627 115.860 1.00 38.22 183 LYS C C 1
ATOM 5998 O O . LYS C 1 183 ? 9.868 -0.866 114.724 1.00 37.48 183 LYS C O 1
ATOM 6004 N N . PHE C 1 184 ? 11.531 -0.622 116.209 1.00 37.54 184 PHE C N 1
ATOM 6005 C CA . PHE C 1 184 ? 12.591 -0.889 115.249 1.00 37.26 184 PHE C CA 1
ATOM 6006 C C . PHE C 1 184 ? 12.335 -2.179 114.484 1.00 39.38 184 PHE C C 1
ATOM 6007 O O . PHE C 1 184 ? 12.482 -2.235 113.261 1.00 40.21 184 PHE C O 1
ATOM 6015 N N . ALA C 1 185 ? 11.948 -3.221 115.210 1.00 41.36 185 ALA C N 1
ATOM 6016 C CA . ALA C 1 185 ? 11.687 -4.511 114.590 1.00 41.92 185 ALA C CA 1
ATOM 6017 C C . ALA C 1 185 ? 10.549 -4.457 113.568 1.00 43.57 185 ALA C C 1
ATOM 6018 O O . ALA C 1 185 ? 10.713 -4.921 112.435 1.00 44.75 185 ALA C O 1
ATOM 6020 N N . PHE C 1 186 ? 9.406 -3.890 113.954 1.00 44.15 186 PHE C N 1
ATOM 6021 C CA . PHE C 1 186 ? 8.268 -3.806 113.043 1.00 46.31 186 PHE C CA 1
ATOM 6022 C C . PHE C 1 186 ? 8.564 -2.996 111.801 1.00 46.91 186 PHE C C 1
ATOM 6023 O O . PHE C 1 186 ? 8.294 -3.439 110.687 1.00 48.33 186 PHE C O 1
ATOM 6031 N N . GLU C 1 187 ? 9.108 -1.800 112.002 1.00 47.29 187 GLU C N 1
ATOM 6032 C CA . GLU C 1 187 ? 9.435 -0.900 110.902 1.00 46.71 187 GLU C CA 1
ATOM 6033 C C . GLU C 1 187 ? 10.574 -1.389 110.020 1.00 46.01 187 GLU C C 1
ATOM 6034 O O . GLU C 1 187 ? 10.479 -1.316 108.802 1.00 46.02 187 GLU C O 1
ATOM 6040 N N . GLN C 1 188 ? 11.640 -1.904 110.618 1.00 45.88 188 GLN C N 1
ATOM 6041 C CA . GLN C 1 188 ? 12.761 -2.365 109.817 1.00 46.47 188 GLN C CA 1
ATOM 6042 C C . GLN C 1 188 ? 12.559 -3.737 109.199 1.00 47.14 188 GLN C C 1
ATOM 6043 O O . GLN C 1 188 ? 11.972 -4.638 109.805 1.00 47.30 188 GLN C O 1
ATOM 6049 N N . ASP C 1 189 ? 13.073 -3.889 107.986 1.00 47.74 189 ASP C N 1
ATOM 6050 C CA . ASP C 1 189 ? 12.955 -5.138 107.253 1.00 48.02 189 ASP C CA 1
ATOM 6051 C C . ASP C 1 189 ? 13.814 -6.258 107.799 1.00 47.48 189 ASP C C 1
ATOM 6052 O O . ASP C 1 189 ? 14.977 -6.056 108.142 1.00 48.45 189 ASP C O 1
ATOM 6057 N N . ASN C 1 190 ? 13.227 -7.448 107.852 1.00 46.53 190 ASN C N 1
ATOM 6058 C CA . ASN C 1 190 ? 13.914 -8.642 108.327 1.00 44.98 190 ASN C CA 1
ATOM 6059 C C . ASN C 1 190 ? 14.428 -8.548 109.759 1.00 43.55 190 ASN C C 1
ATOM 6060 O O . ASN C 1 190 ? 15.504 -9.056 110.078 1.00 43.05 190 ASN C O 1
ATOM 6065 N N . CYS C 1 191 ? 13.645 -7.903 110.615 1.00 42.15 191 CYS C N 1
ATOM 6066 C CA . CYS C 1 191 ? 13.996 -7.752 112.019 1.00 41.22 191 CYS C CA 1
ATOM 6067 C C . CYS C 1 191 ? 12.821 -8.226 112.839 1.00 39.56 191 CYS C C 1
ATOM 6068 O O . CYS C 1 191 ? 11.688 -7.806 112.598 1.00 38.83 191 CYS C O 1
ATOM 6071 N N . TYR C 1 192 ? 13.081 -9.087 113.814 1.00 37.49 192 TYR C N 1
ATOM 6072 C CA . TYR C 1 192 ? 11.998 -9.604 114.629 1.00 36.55 192 TYR C CA 1
ATOM 6073 C C . TYR C 1 192 ? 12.263 -9.428 116.128 1.00 36.25 192 TYR C C 1
ATOM 6074 O O . TYR C 1 192 ? 13.376 -9.646 116.609 1.00 35.33 192 TYR C O 1
ATOM 6083 N N . PHE C 1 193 ? 11.221 -9.025 116.851 1.00 36.18 193 PHE C N 1
ATOM 6084 C CA . PHE C 1 193 ? 11.299 -8.783 118.283 1.00 36.25 193 PHE C CA 1
ATOM 6085 C C . PHE C 1 193 ? 10.976 -10.040 119.070 1.00 35.67 193 PHE C C 1
ATOM 6086 O O . PHE C 1 193 ? 10.197 -10.870 118.621 1.00 37.08 193 PHE C O 1
ATOM 6094 N N . VAL C 1 194 ? 11.571 -10.180 120.250 1.00 34.41 194 VAL C N 1
ATOM 6095 C CA . VAL C 1 194 ? 11.327 -11.352 121.076 1.00 32.03 194 VAL C CA 1
ATOM 6096 C C . VAL C 1 194 ? 11.085 -10.914 122.508 1.00 32.03 194 VAL C C 1
ATOM 6097 O O . VAL C 1 194 ? 12.015 -10.499 123.190 1.00 33.50 194 VAL C O 1
ATOM 6101 N N . THR C 1 195 ? 9.845 -11.004 122.972 1.00 30.44 195 THR C N 1
ATOM 6102 C CA . THR C 1 195 ? 9.528 -10.598 124.340 1.00 29.13 195 THR C CA 1
ATOM 6103 C C . THR C 1 195 ? 10.357 -11.322 125.393 1.00 27.82 195 THR C C 1
ATOM 6104 O O . THR C 1 195 ? 10.777 -12.464 125.196 1.00 27.29 195 THR C O 1
ATOM 6108 N N . ALA C 1 196 ? 10.564 -10.652 126.526 1.00 26.32 196 ALA C N 1
ATOM 6109 C CA . ALA C 1 196 ? 11.328 -11.222 127.631 1.00 24.60 196 ALA C CA 1
ATOM 6110 C C . ALA C 1 196 ? 10.425 -11.422 128.837 1.00 23.01 196 ALA C C 1
ATOM 6111 O O . ALA C 1 196 ? 10.906 -11.613 129.956 1.00 25.01 196 ALA C O 1
ATOM 6113 N N . SER C 1 197 ? 9.114 -11.388 128.605 1.00 20.00 197 SER C N 1
ATOM 6114 C CA . SER C 1 197 ? 8.166 -11.591 129.693 1.00 19.37 197 SER C CA 1
ATOM 6115 C C . SER C 1 197 ? 8.462 -12.888 130.400 1.00 19.20 197 SER C C 1
ATOM 6116 O O . SER C 1 197 ? 8.997 -13.829 129.812 1.00 19.17 197 SER C O 1
ATOM 6119 N N . GLY C 1 198 ? 8.092 -12.922 131.672 1.00 19.24 198 GLY C N 1
ATOM 6120 C CA . GLY C 1 198 ? 8.293 -14.102 132.474 1.00 17.77 198 GLY C CA 1
ATOM 6121 C C . GLY C 1 198 ? 9.727 -14.364 132.850 1.00 17.56 198 GLY C C 1
ATOM 6122 O O . GLY C 1 198 ? 9.982 -14.992 133.874 1.00 19.88 198 GLY C O 1
ATOM 6123 N N . LEU C 1 199 ? 10.673 -13.893 132.049 1.00 16.23 199 LEU C N 1
ATOM 6124 C CA . LEU C 1 199 ? 12.075 -14.144 132.371 1.00 16.10 199 LEU C CA 1
ATOM 6125 C C . LEU C 1 199 ? 12.483 -13.537 133.726 1.00 16.85 199 LEU C C 1
ATOM 6126 O O . LEU C 1 199 ? 12.129 -12.402 134.058 1.00 15.17 199 LEU C O 1
ATOM 6131 N N . THR C 1 200 ? 13.210 -14.324 134.511 1.00 15.81 200 THR C N 1
ATOM 6132 C CA . THR C 1 200 ? 13.682 -13.884 135.812 1.00 16.26 200 THR C CA 1
ATOM 6133 C C . THR C 1 200 ? 15.196 -13.637 135.804 1.00 18.33 200 THR C C 1
ATOM 6134 O O . THR C 1 200 ? 15.904 -14.008 134.856 1.00 15.67 200 THR C O 1
ATOM 6138 N N . CYS C 1 201 ? 15.705 -13.029 136.878 1.00 20.09 201 CYS C N 1
ATOM 6139 C CA . CYS C 1 201 ? 17.134 -12.709 136.950 1.00 21.05 201 CYS C CA 1
ATOM 6140 C C . CYS C 1 201 ? 17.881 -13.285 138.129 1.00 20.81 201 CYS C C 1
ATOM 6141 O O . CYS C 1 201 ? 17.290 -13.735 139.109 1.00 18.57 201 CYS C O 1
ATOM 6144 N N . ASN C 1 202 ? 19.204 -13.268 138.016 1.00 22.28 202 ASN C N 1
ATOM 6145 C CA . ASN C 1 202 ? 20.060 -13.735 139.098 1.00 23.80 202 ASN C CA 1
ATOM 6146 C C . ASN C 1 202 ? 19.965 -12.732 140.251 1.00 23.44 202 ASN C C 1
ATOM 6147 O O . ASN C 1 202 ? 19.274 -11.702 140.143 1.00 22.56 202 ASN C O 1
ATOM 6152 N N . PRO C 1 203 ? 20.650 -13.021 141.372 1.00 22.90 203 PRO C N 1
ATOM 6153 C CA . PRO C 1 203 ? 20.631 -12.126 142.536 1.00 22.74 203 PRO C CA 1
ATOM 6154 C C . PRO C 1 203 ? 21.057 -10.673 142.237 1.00 22.36 203 PRO C C 1
ATOM 6155 O O . PRO C 1 203 ? 20.515 -9.728 142.817 1.00 21.12 203 PRO C O 1
ATOM 6159 N N . ASP C 1 204 ? 22.002 -10.481 141.324 1.00 20.96 204 ASP C N 1
ATOM 6160 C CA . ASP C 1 204 ? 22.429 -9.130 141.036 1.00 19.10 204 ASP C CA 1
ATOM 6161 C C . ASP C 1 204 ? 21.341 -8.198 140.525 1.00 17.70 204 ASP C C 1
ATOM 6162 O O . ASP C 1 204 ? 21.581 -7.009 140.383 1.00 19.60 204 ASP C O 1
ATOM 6167 N N . GLY C 1 205 ? 20.150 -8.717 140.254 1.00 16.97 205 GLY C N 1
ATOM 6168 C CA . GLY C 1 205 ? 19.067 -7.868 139.773 1.00 14.65 205 GLY C CA 1
ATOM 6169 C C . GLY C 1 205 ? 19.206 -7.295 138.364 1.00 14.99 205 GLY C C 1
ATOM 6170 O O . GLY C 1 205 ? 18.436 -6.419 137.960 1.00 14.98 205 GLY C O 1
ATOM 6171 N N . ILE C 1 206 ? 20.172 -7.764 137.593 1.00 14.60 206 ILE C N 1
ATOM 6172 C CA . ILE C 1 206 ? 20.318 -7.224 136.254 1.00 16.92 206 ILE C CA 1
ATOM 6173 C C . ILE C 1 206 ? 20.492 -8.289 135.147 1.00 18.65 206 ILE C C 1
ATOM 6174 O O . ILE C 1 206 ? 20.140 -8.055 133.992 1.00 18.41 206 ILE C O 1
ATOM 6179 N N . HIS C 1 207 ? 21.025 -9.452 135.512 1.00 19.20 207 HIS C N 1
ATOM 6180 C CA . HIS C 1 207 ? 21.268 -10.533 134.569 1.00 21.45 207 HIS C CA 1
ATOM 6181 C C . HIS C 1 207 ? 20.228 -11.660 134.583 1.00 22.93 207 HIS C C 1
ATOM 6182 O O . HIS C 1 207 ? 19.888 -12.201 135.645 1.00 23.44 207 HIS C O 1
ATOM 6189 N N . ILE C 1 208 ? 19.735 -12.008 133.390 1.00 23.82 208 ILE C N 1
ATOM 6190 C CA . ILE C 1 208 ? 18.741 -13.073 133.211 1.00 20.85 208 ILE C CA 1
ATOM 6191 C C . ILE C 1 208 ? 19.372 -14.377 133.680 1.00 20.73 208 ILE C C 1
ATOM 6192 O O . ILE C 1 208 ? 20.514 -14.671 133.333 1.00 20.42 208 ILE C O 1
ATOM 6197 N N . ASP C 1 209 ? 18.634 -15.163 134.460 1.00 19.92 209 ASP C N 1
ATOM 6198 C CA . ASP C 1 209 ? 19.178 -16.425 134.965 1.00 21.93 209 ASP C CA 1
ATOM 6199 C C . ASP C 1 209 ? 19.213 -17.563 133.927 1.00 20.91 209 ASP C C 1
ATOM 6200 O O . ASP C 1 209 ? 18.606 -17.456 132.868 1.00 20.70 209 ASP C O 1
ATOM 6205 N N . ALA C 1 210 ? 19.933 -18.642 134.245 1.00 20.51 210 ALA C N 1
ATOM 6206 C CA . ALA C 1 210 ? 20.081 -19.785 133.342 1.00 21.53 210 ALA C CA 1
ATOM 6207 C C . ALA C 1 210 ? 18.759 -20.336 132.809 1.00 21.73 210 ALA C C 1
ATOM 6208 O O . ALA C 1 210 ? 18.570 -20.433 131.598 1.00 21.53 210 ALA C O 1
ATOM 6210 N N . ILE C 1 211 ? 17.847 -20.681 133.709 1.00 22.30 211 ILE C N 1
ATOM 6211 C CA . ILE C 1 211 ? 16.549 -21.199 133.318 1.00 22.75 211 ILE C CA 1
ATOM 6212 C C . ILE C 1 211 ? 15.902 -20.281 132.305 1.00 22.10 211 ILE C C 1
ATOM 6213 O O . ILE C 1 211 ? 15.476 -20.717 131.240 1.00 24.40 211 ILE C O 1
ATOM 6218 N N . SER C 1 212 ? 15.831 -19.002 132.641 1.00 20.75 212 SER C N 1
ATOM 6219 C CA . SER C 1 212 ? 15.201 -18.019 131.769 1.00 20.49 212 SER C CA 1
ATOM 6220 C C . SER C 1 212 ? 15.960 -17.796 130.468 1.00 20.66 212 SER C C 1
ATOM 6221 O O . SER C 1 212 ? 15.377 -17.480 129.432 1.00 18.19 212 SER C O 1
ATOM 6224 N N . GLN C 1 213 ? 17.270 -17.958 130.539 1.00 22.05 213 GLN C N 1
ATOM 6225 C CA . GLN C 1 213 ? 18.127 -17.763 129.386 1.00 22.67 213 GLN C CA 1
ATOM 6226 C C . GLN C 1 213 ? 17.895 -18.924 128.402 1.00 23.39 213 GLN C C 1
ATOM 6227 O O . GLN C 1 213 ? 18.060 -18.772 127.184 1.00 23.50 213 GLN C O 1
ATOM 6233 N N . ARG C 1 214 ? 17.493 -20.079 128.938 1.00 21.98 214 ARG C N 1
ATOM 6234 C CA . ARG C 1 214 ? 17.209 -21.249 128.114 1.00 19.45 214 ARG C CA 1
ATOM 6235 C C . ARG C 1 214 ? 15.878 -21.049 127.387 1.00 20.47 214 ARG C C 1
ATOM 6236 O O . ARG C 1 214 ? 15.771 -21.336 126.195 1.00 21.12 214 ARG C O 1
ATOM 6244 N N . LYS C 1 215 ? 14.871 -20.544 128.091 1.00 21.28 215 LYS C N 1
ATOM 6245 C CA . LYS C 1 215 ? 13.583 -20.287 127.458 1.00 23.52 215 LYS C CA 1
ATOM 6246 C C . LYS C 1 215 ? 13.749 -19.194 126.418 1.00 25.73 215 LYS C C 1
ATOM 6247 O O . LYS C 1 215 ? 13.198 -19.268 125.318 1.00 27.64 215 LYS C O 1
ATOM 6253 N N . PHE C 1 216 ? 14.519 -18.176 126.781 1.00 27.78 216 PHE C N 1
ATOM 6254 C CA . PHE C 1 216 ? 14.765 -17.033 125.910 1.00 29.15 216 PHE C CA 1
ATOM 6255 C C . PHE C 1 216 ? 15.347 -17.497 124.567 1.00 28.98 216 PHE C C 1
ATOM 6256 O O . PHE C 1 216 ? 15.026 -16.946 123.520 1.00 29.75 216 PHE C O 1
ATOM 6264 N N . GLY C 1 217 ? 16.195 -18.515 124.601 1.00 29.10 217 GLY C N 1
ATOM 6265 C CA . GLY C 1 217 ? 16.791 -19.007 123.373 1.00 28.34 217 GLY C CA 1
ATOM 6266 C C . GLY C 1 217 ? 15.756 -19.598 122.439 1.00 28.08 217 GLY C C 1
ATOM 6267 O O . GLY C 1 217 ? 15.849 -19.428 121.220 1.00 28.17 217 GLY C O 1
ATOM 6268 N N . LEU C 1 218 ? 14.772 -20.294 123.006 1.00 26.83 218 LEU C N 1
ATOM 6269 C CA . LEU C 1 218 ? 13.719 -20.904 122.204 1.00 25.73 218 LEU C CA 1
ATOM 6270 C C . LEU C 1 218 ? 12.906 -19.851 121.470 1.00 26.13 218 LEU C C 1
ATOM 6271 O O . LEU C 1 218 ? 12.599 -20.009 120.282 1.00 28.03 218 LEU C O 1
ATOM 6276 N N . ARG C 1 219 ? 12.561 -18.775 122.171 1.00 24.29 219 ARG C N 1
ATOM 6277 C CA . ARG C 1 219 ? 11.778 -17.694 121.571 1.00 22.91 219 ARG C CA 1
ATOM 6278 C C . ARG C 1 219 ? 12.561 -17.053 120.435 1.00 22.83 219 ARG C C 1
ATOM 6279 O O . ARG C 1 219 ? 11.973 -16.588 119.465 1.00 21.20 219 ARG C O 1
ATOM 6287 N N . TYR C 1 220 ? 13.886 -17.015 120.567 1.00 25.17 220 TYR C N 1
ATOM 6288 C CA . TYR C 1 220 ? 14.727 -16.432 119.525 1.00 27.92 220 TYR C CA 1
ATOM 6289 C C . TYR C 1 220 ? 14.606 -17.276 118.271 1.00 29.68 220 TYR C C 1
ATOM 6290 O O . TYR C 1 220 ? 14.437 -16.751 117.175 1.00 30.73 220 TYR C O 1
ATOM 6299 N N . PHE C 1 221 ? 14.689 -18.590 118.440 1.00 31.96 221 PHE C N 1
ATOM 6300 C CA . PHE C 1 221 ? 14.591 -19.511 117.314 1.00 33.73 221 PHE C CA 1
ATOM 6301 C C . PHE C 1 221 ? 13.181 -19.494 116.748 1.00 32.97 221 PHE C C 1
ATOM 6302 O O . PHE C 1 221 ? 12.981 -19.566 115.545 1.00 33.51 221 PHE C O 1
ATOM 6310 N N . GLU C 1 222 ? 12.206 -19.390 117.633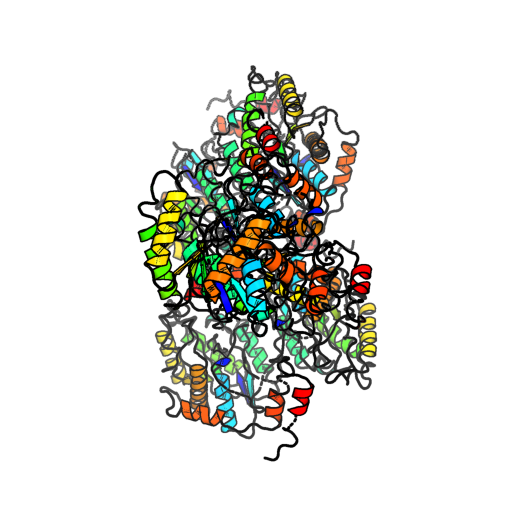 1.00 32.09 222 GLU C N 1
ATOM 6311 C CA . GLU C 1 222 ? 10.822 -19.340 117.231 1.00 32.27 222 GLU C CA 1
ATOM 6312 C C . GLU C 1 222 ? 10.641 -18.158 116.276 1.00 33.68 222 GLU C C 1
ATOM 6313 O O . GLU C 1 222 ? 9.932 -18.249 115.274 1.00 35.55 222 GLU C O 1
ATOM 6319 N N . ALA C 1 223 ? 11.296 -17.045 116.572 1.00 34.16 223 ALA C N 1
ATOM 6320 C CA . ALA C 1 223 ? 11.172 -15.870 115.717 1.00 33.93 223 ALA C CA 1
ATOM 6321 C C . ALA C 1 223 ? 11.982 -16.026 114.439 1.00 33.16 223 ALA C C 1
ATOM 6322 O O . ALA C 1 223 ? 11.551 -15.618 113.369 1.00 33.61 223 ALA C O 1
ATOM 6324 N N . PHE C 1 224 ? 13.164 -16.606 114.557 1.00 32.27 224 PHE C N 1
ATOM 6325 C CA . PHE C 1 224 ? 14.022 -16.792 113.401 1.00 33.40 224 PHE C CA 1
ATOM 6326 C C . PHE C 1 224 ? 13.454 -17.795 112.393 1.00 35.68 224 PHE C C 1
ATOM 6327 O O . PHE C 1 224 ? 13.323 -17.503 111.203 1.00 35.97 224 PHE C O 1
ATOM 6335 N N . PHE C 1 225 ? 13.121 -18.981 112.887 1.00 36.26 225 PHE C N 1
ATOM 6336 C CA . PHE C 1 225 ? 12.603 -20.036 112.047 1.00 36.03 225 PHE C CA 1
ATOM 6337 C C . PHE C 1 225 ? 11.330 -19.665 111.309 1.00 36.79 225 PHE C C 1
ATOM 6338 O O . PHE C 1 225 ? 11.176 -20.005 110.134 1.00 38.22 225 PHE C O 1
ATOM 6346 N N . ASN C 1 226 ? 10.426 -18.967 111.988 1.00 35.46 226 ASN C N 1
ATOM 6347 C CA . ASN C 1 226 ? 9.157 -18.579 111.384 1.00 34.24 226 ASN C CA 1
ATOM 6348 C C . ASN C 1 226 ? 9.121 -17.144 110.895 1.00 35.15 226 ASN C C 1
ATOM 6349 O O . ASN C 1 226 ? 8.095 -16.689 110.379 1.00 35.62 226 ASN C O 1
ATOM 6354 N N . ARG C 1 227 ? 10.235 -16.431 111.045 1.00 34.89 227 ARG C N 1
ATOM 6355 C CA . ARG C 1 227 ? 10.305 -15.024 110.655 1.00 33.22 227 ARG C CA 1
ATOM 6356 C C . ARG C 1 227 ? 9.116 -14.229 111.180 1.00 33.50 227 ARG C C 1
ATOM 6357 O O . ARG C 1 227 ? 8.427 -13.567 110.409 1.00 33.66 227 ARG C O 1
ATOM 6365 N N . LYS C 1 228 ? 8.885 -14.291 112.490 1.00 33.61 228 LYS C N 1
ATOM 6366 C CA . LYS C 1 228 ? 7.772 -13.568 113.111 1.00 35.16 228 LYS C CA 1
ATOM 6367 C C . LYS C 1 228 ? 8.181 -12.925 114.453 1.00 36.59 228 LYS C C 1
ATOM 6368 O O . LYS C 1 228 ? 9.273 -13.184 114.973 1.00 36.86 228 LYS C O 1
ATOM 6374 N N . HIS C 1 229 ? 7.293 -12.095 115.007 1.00 36.60 229 HIS C N 1
ATOM 6375 C CA . HIS C 1 229 ? 7.538 -11.439 116.286 1.00 36.01 229 HIS C CA 1
ATOM 6376 C C . HIS C 1 229 ? 6.961 -12.293 117.401 1.00 36.36 229 HIS C C 1
ATOM 6377 O O . HIS C 1 229 ? 5.793 -12.669 117.353 1.00 37.76 229 HIS C O 1
ATOM 6384 N N . VAL C 1 230 ? 7.775 -12.610 118.401 1.00 36.29 230 VAL C N 1
ATOM 6385 C CA . VAL C 1 230 ? 7.305 -13.404 119.530 1.00 34.87 230 VAL C CA 1
ATOM 6386 C C . VAL C 1 230 ? 6.912 -12.450 120.670 1.00 35.03 230 VAL C C 1
ATOM 6387 O O . VAL C 1 230 ? 7.730 -12.111 121.525 1.00 36.15 230 VAL C O 1
ATOM 6391 N N . LEU C 1 231 ? 5.655 -12.021 120.667 1.00 33.33 231 LEU C N 1
ATOM 6392 C CA . LEU C 1 231 ? 5.155 -11.102 121.672 1.00 32.45 231 LEU C CA 1
ATOM 6393 C C . LEU C 1 231 ? 4.703 -11.773 122.946 1.00 33.27 231 LEU C C 1
ATOM 6394 O O . LEU C 1 231 ? 4.422 -11.102 123.941 1.00 34.34 231 LEU C O 1
ATOM 6399 N N . GLU C 1 232 ? 4.618 -13.095 122.915 1.00 33.48 232 GLU C N 1
ATOM 6400 C CA . GLU C 1 232 ? 4.210 -13.861 124.088 1.00 34.43 232 GLU C CA 1
ATOM 6401 C C . GLU C 1 232 ? 5.109 -15.079 124.242 1.00 34.05 232 GLU C C 1
ATOM 6402 O O . GLU C 1 232 ? 5.693 -15.568 123.271 1.00 34.93 232 GLU C O 1
ATOM 6408 N N . PRO C 1 233 ? 5.250 -15.573 125.472 1.00 32.71 233 PRO C N 1
ATOM 6409 C CA . PRO C 1 233 ? 6.099 -16.746 125.643 1.00 33.15 233 PRO C CA 1
ATOM 6410 C C . PRO C 1 233 ? 5.449 -17.984 125.004 1.00 34.99 233 PRO C C 1
ATOM 6411 O O . PRO C 1 233 ? 4.214 -18.121 124.983 1.00 35.02 233 PRO C O 1
ATOM 6415 N N . LEU C 1 234 ? 6.281 -18.867 124.457 1.00 36.46 234 LEU C N 1
ATOM 6416 C CA . LEU C 1 234 ? 5.808 -20.111 123.850 1.00 36.95 234 LEU C CA 1
ATOM 6417 C C . LEU C 1 234 ? 5.127 -20.906 124.944 1.00 39.19 234 LEU C C 1
ATOM 6418 O O . LEU C 1 234 ? 5.569 -20.904 126.088 1.00 38.39 234 LEU C O 1
ATOM 6423 N N . ILE C 1 235 ? 4.071 -21.615 124.592 1.00 42.30 235 ILE C N 1
ATOM 6424 C CA . ILE C 1 235 ? 3.344 -22.387 125.587 1.00 46.45 235 ILE C CA 1
ATOM 6425 C C . ILE C 1 235 ? 4.062 -23.615 126.136 1.00 47.70 235 ILE C C 1
ATOM 6426 O O . ILE C 1 235 ? 4.114 -23.833 127.352 1.00 49.11 235 ILE C O 1
ATOM 6431 N N . ASN C 1 236 ? 4.626 -24.414 125.248 1.00 48.44 236 ASN C N 1
ATOM 6432 C CA . ASN C 1 236 ? 5.318 -25.630 125.667 1.00 50.15 236 ASN C CA 1
ATOM 6433 C C . ASN C 1 236 ? 6.779 -25.331 125.985 1.00 49.25 236 ASN C C 1
ATOM 6434 O O . ASN C 1 236 ? 7.641 -26.201 125.848 1.00 50.22 236 ASN C O 1
ATOM 6439 N N . GLU C 1 237 ? 7.048 -24.103 126.413 1.00 47.64 237 GLU C N 1
ATOM 6440 C CA . GLU C 1 237 ? 8.408 -23.669 126.723 1.00 45.83 237 GLU C CA 1
ATOM 6441 C C . GLU C 1 237 ? 9.192 -24.663 127.576 1.00 44.43 237 GLU C C 1
ATOM 6442 O O . GLU C 1 237 ? 10.281 -25.092 127.206 1.00 43.01 237 GLU C O 1
ATOM 6448 N N . ASN C 1 238 ? 8.639 -25.041 128.716 1.00 43.67 238 ASN C N 1
ATOM 6449 C CA . ASN C 1 238 ? 9.327 -25.983 129.581 1.00 43.13 238 ASN C CA 1
ATOM 6450 C C . ASN C 1 238 ? 9.524 -27.339 128.943 1.00 42.34 238 ASN C C 1
ATOM 6451 O O . ASN C 1 238 ? 10.644 -27.840 128.891 1.00 41.40 238 ASN C O 1
ATOM 6456 N N . GLU C 1 239 ? 8.433 -27.939 128.466 1.00 41.51 239 GLU C N 1
ATOM 6457 C CA . GLU C 1 239 ? 8.505 -29.269 127.864 1.00 39.83 239 GLU C CA 1
ATOM 6458 C C . GLU C 1 239 ? 9.338 -29.319 126.598 1.00 36.51 239 GLU C C 1
ATOM 6459 O O . GLU C 1 239 ? 9.981 -30.328 126.302 1.00 35.33 239 GLU C O 1
ATOM 6465 N N . LEU C 1 240 ? 9.307 -28.221 125.855 1.00 33.45 240 LEU C N 1
ATOM 6466 C CA . LEU C 1 240 ? 10.054 -28.100 124.624 1.00 30.99 240 LEU C CA 1
ATOM 6467 C C . LEU C 1 240 ? 11.536 -28.252 124.957 1.00 30.39 240 LEU C C 1
ATOM 6468 O O . LEU C 1 240 ? 12.288 -28.893 124.216 1.00 30.44 240 LEU C O 1
ATOM 6473 N N . LEU C 1 241 ? 11.953 -27.678 126.085 1.00 27.54 241 LEU C N 1
ATOM 6474 C CA . LEU C 1 241 ? 13.344 -27.765 126.513 1.00 24.01 241 LEU C CA 1
ATOM 6475 C C . LEU C 1 241 ? 13.702 -29.172 126.951 1.00 22.97 241 LEU C C 1
ATOM 6476 O O . LEU C 1 241 ? 14.732 -29.699 126.550 1.00 22.27 241 LEU C O 1
ATOM 6481 N N . ASN C 1 242 ? 12.855 -29.780 127.778 1.00 22.78 242 ASN C N 1
ATOM 6482 C CA . ASN C 1 242 ? 13.102 -31.142 128.259 1.00 22.76 242 ASN C CA 1
ATOM 6483 C C . ASN C 1 242 ? 13.206 -32.108 127.098 1.00 23.79 242 ASN C C 1
ATOM 6484 O O . ASN C 1 242 ? 13.909 -33.111 127.174 1.00 23.59 242 ASN C O 1
ATOM 6489 N N . LEU C 1 243 ? 12.487 -31.803 126.025 1.00 24.41 243 LEU C N 1
ATOM 6490 C CA . LEU C 1 243 ? 12.508 -32.650 124.853 1.00 24.81 243 LEU C CA 1
ATOM 6491 C C . LEU C 1 243 ? 13.908 -32.642 124.257 1.00 23.92 243 LEU C C 1
ATOM 6492 O O . LEU C 1 243 ? 14.379 -33.656 123.765 1.00 26.77 243 LEU C O 1
ATOM 6497 N N . ASN C 1 244 ? 14.584 -31.503 124.310 1.00 23.15 244 ASN C N 1
ATOM 6498 C CA . ASN C 1 244 ? 15.931 -31.423 123.764 1.00 22.80 244 ASN C CA 1
ATOM 6499 C C . ASN C 1 244 ? 16.948 -31.997 124.730 1.00 22.61 244 ASN C C 1
ATOM 6500 O O . ASN C 1 244 ? 18.007 -32.454 124.317 1.00 23.17 244 ASN C O 1
ATOM 6505 N N . TYR C 1 245 ? 16.630 -31.961 126.020 1.00 22.96 245 TYR C N 1
ATOM 6506 C CA . TYR C 1 245 ? 17.524 -32.485 127.050 1.00 21.50 245 TYR C CA 1
ATOM 6507 C C . TYR C 1 245 ? 17.508 -34.007 127.065 1.00 22.82 245 TYR C C 1
ATOM 6508 O O . TYR C 1 245 ? 18.517 -34.644 127.366 1.00 23.56 245 TYR C O 1
ATOM 6517 N N . ALA C 1 246 ? 16.351 -34.583 126.750 1.00 23.14 246 ALA C N 1
ATOM 6518 C CA . ALA C 1 246 ? 16.179 -36.032 126.730 1.00 22.12 246 ALA C CA 1
ATOM 6519 C C . ALA C 1 246 ? 16.891 -36.696 125.552 1.00 22.38 246 ALA C C 1
ATOM 6520 O O . ALA C 1 246 ? 17.244 -37.859 125.632 1.00 21.73 246 ALA C O 1
ATOM 6522 N N . ARG C 1 247 ? 17.099 -35.950 124.469 1.00 24.50 247 ARG C N 1
ATOM 6523 C CA . ARG C 1 247 ? 17.773 -36.465 123.278 1.00 25.80 247 ARG C CA 1
ATOM 6524 C C . ARG C 1 247 ? 18.948 -37.364 123.651 1.00 27.89 247 ARG C C 1
ATOM 6525 O O . ARG C 1 247 ? 19.726 -37.043 124.551 1.00 28.78 247 ARG C O 1
ATOM 6533 N N . THR C 1 248 ? 19.066 -38.505 122.977 1.00 29.72 248 THR C N 1
ATOM 6534 C CA . THR C 1 248 ? 20.152 -39.448 123.248 1.00 31.14 248 THR C CA 1
ATOM 6535 C C . THR C 1 248 ? 21.434 -38.944 122.590 1.00 31.80 248 THR C C 1
ATOM 6536 O O . THR C 1 248 ? 21.403 -38.477 121.451 1.00 33.08 248 THR C O 1
ATOM 6540 N N . HIS C 1 249 ? 22.558 -39.041 123.297 1.00 31.72 249 HIS C N 1
ATOM 6541 C CA . HIS C 1 249 ? 23.826 -38.551 122.750 1.00 32.64 249 HIS C CA 1
ATOM 6542 C C . HIS C 1 249 ? 24.549 -39.524 121.835 1.00 33.30 249 HIS C C 1
ATOM 6543 O O . HIS C 1 249 ? 24.465 -40.733 122.005 1.00 34.30 249 HIS C O 1
ATOM 6550 N N . THR C 1 250 ? 25.277 -38.965 120.875 1.00 33.73 250 THR C N 1
ATOM 6551 C CA . THR C 1 250 ? 26.044 -39.731 119.922 1.00 33.67 250 THR C CA 1
ATOM 6552 C C . THR C 1 250 ? 27.240 -40.332 120.625 1.00 36.15 250 THR C C 1
ATOM 6553 O O . THR C 1 250 ? 27.565 -39.945 121.749 1.00 37.88 250 THR C O 1
ATOM 6557 N N . LYS C 1 251 ? 27.898 -41.279 119.966 1.00 37.25 251 LYS C N 1
ATOM 6558 C CA . LYS C 1 251 ? 29.061 -41.917 120.555 1.00 39.60 251 LYS C CA 1
ATOM 6559 C C . LYS C 1 251 ? 30.162 -40.867 120.731 1.00 39.67 251 LYS C C 1
ATOM 6560 O O . LYS C 1 251 ? 30.813 -40.794 121.783 1.00 39.63 251 LYS C O 1
ATOM 6566 N N . ALA C 1 252 ? 30.356 -40.052 119.697 1.00 38.91 252 ALA C N 1
ATOM 6567 C CA . ALA C 1 252 ? 31.371 -39.000 119.721 1.00 38.40 252 ALA C CA 1
ATOM 6568 C C . ALA C 1 252 ? 31.122 -37.987 120.839 1.00 38.36 252 ALA C C 1
ATOM 6569 O O . ALA C 1 252 ? 32.069 -37.471 121.446 1.00 38.56 252 ALA C O 1
ATOM 6571 N N . GLU C 1 253 ? 29.850 -37.702 121.102 1.00 37.52 253 GLU C N 1
ATOM 6572 C CA . GLU C 1 253 ? 29.482 -36.755 122.149 1.00 36.81 253 GLU C CA 1
ATOM 6573 C C . GLU C 1 253 ? 29.798 -37.320 123.534 1.00 37.30 253 GLU C C 1
ATOM 6574 O O . GLU C 1 253 ? 30.493 -36.685 124.316 1.00 37.29 253 GLU C O 1
ATOM 6580 N N . LYS C 1 254 ? 29.311 -38.515 123.841 1.00 38.15 254 LYS C N 1
ATOM 6581 C CA . LYS C 1 254 ? 29.582 -39.069 125.155 1.00 39.71 254 LYS C CA 1
ATOM 6582 C C . LYS C 1 254 ? 31.054 -39.383 125.392 1.00 40.30 254 LYS C C 1
ATOM 6583 O O . LYS C 1 254 ? 31.482 -39.575 126.535 1.00 41.04 254 LYS C O 1
ATOM 6589 N N . ILE C 1 255 ? 31.827 -39.441 124.313 1.00 40.18 255 ILE C N 1
ATOM 6590 C CA . ILE C 1 255 ? 33.266 -39.681 124.411 1.00 40.37 255 ILE C CA 1
ATOM 6591 C C . ILE C 1 255 ? 33.904 -38.324 124.713 1.00 41.06 255 ILE C C 1
ATOM 6592 O O . ILE C 1 255 ? 34.979 -38.238 125.300 1.00 41.27 255 ILE C O 1
ATOM 6597 N N . TYR C 1 256 ? 33.217 -37.265 124.305 1.00 41.05 256 TYR C N 1
ATOM 6598 C CA . TYR C 1 256 ? 33.706 -35.925 124.520 1.00 41.29 256 TYR C CA 1
ATOM 6599 C C . TYR C 1 256 ? 33.557 -35.522 125.984 1.00 41.41 256 TYR C C 1
ATOM 6600 O O . TYR C 1 256 ? 34.479 -34.977 126.583 1.00 40.79 256 TYR C O 1
ATOM 6609 N N . ILE C 1 257 ? 32.406 -35.806 126.576 1.00 41.49 257 ILE C N 1
ATOM 6610 C CA . ILE C 1 257 ? 32.209 -35.437 127.967 1.00 42.32 257 ILE C CA 1
ATOM 6611 C C . ILE C 1 257 ? 33.196 -36.192 128.833 1.00 41.69 257 ILE C C 1
ATOM 6612 O O . ILE C 1 257 ? 33.596 -35.720 129.895 1.00 42.52 257 ILE C O 1
ATOM 6617 N N . LYS C 1 258 ? 33.591 -37.372 128.378 1.00 40.58 258 LYS C N 1
ATOM 6618 C CA . LYS C 1 258 ? 34.544 -38.177 129.129 1.00 40.42 258 LYS C CA 1
ATOM 6619 C C . LYS C 1 258 ? 35.975 -37.673 128.909 1.00 41.35 258 LYS C C 1
ATOM 6620 O O . LYS C 1 258 ? 36.804 -37.704 129.818 1.00 41.25 258 LYS C O 1
ATOM 6626 N N . SER C 1 259 ? 36.260 -37.208 127.700 1.00 42.22 259 SER C N 1
ATOM 6627 C CA . SER C 1 259 ? 37.586 -36.714 127.386 1.00 43.41 259 SER C CA 1
ATOM 6628 C C . SER C 1 259 ? 37.836 -35.450 128.183 1.00 44.91 259 SER C C 1
ATOM 6629 O O . SER C 1 259 ? 38.966 -35.140 128.569 1.00 44.21 259 SER C O 1
ATOM 6640 N N . ASP C 1 261 ? 36.184 -34.698 131.175 1.00 47.81 261 ASP C N 1
ATOM 6641 C CA . ASP C 1 261 ? 36.256 -35.064 132.580 1.00 48.29 261 ASP C CA 1
ATOM 6642 C C . ASP C 1 261 ? 37.688 -35.385 132.945 1.00 48.53 261 ASP C C 1
ATOM 6643 O O . ASP C 1 261 ? 38.174 -34.998 134.010 1.00 49.47 261 ASP C O 1
ATOM 6648 N N . PHE C 1 262 ? 38.358 -36.120 132.064 1.00 48.37 262 PHE C N 1
ATOM 6649 C CA . PHE C 1 262 ? 39.746 -36.488 132.309 1.00 48.31 262 PHE C CA 1
ATOM 6650 C C . PHE C 1 262 ? 40.643 -35.261 132.147 1.00 48.74 262 PHE C C 1
ATOM 6651 O O . PHE C 1 262 ? 41.468 -34.975 133.013 1.00 48.85 262 PHE C O 1
ATOM 6659 N N . ALA C 1 263 ? 40.453 -34.530 131.049 1.00 49.74 263 ALA C N 1
ATOM 6660 C CA . ALA C 1 263 ? 41.241 -33.338 130.757 1.00 49.75 263 ALA C CA 1
ATOM 6661 C C . ALA C 1 263 ? 41.231 -32.347 131.918 1.00 51.09 263 ALA C C 1
ATOM 6662 O O . ALA C 1 263 ? 42.212 -31.631 132.150 1.00 52.25 263 ALA C O 1
ATOM 6664 N N . LEU C 1 264 ? 40.128 -32.301 132.655 1.00 50.79 264 LEU C N 1
ATOM 6665 C CA . LEU C 1 264 ? 40.030 -31.375 133.775 1.00 50.90 264 LEU C CA 1
ATOM 6666 C C . LEU C 1 264 ? 40.480 -32.007 135.080 1.00 51.78 264 LEU C C 1
ATOM 6667 O O . LEU C 1 264 ? 40.445 -31.374 136.141 1.00 52.60 264 LEU C O 1
ATOM 6672 N N . GLY C 1 265 ? 40.893 -33.266 135.014 1.00 52.04 265 GLY C N 1
ATOM 6673 C CA . GLY C 1 265 ? 41.350 -33.939 136.219 1.00 50.69 265 GLY C CA 1
ATOM 6674 C C . GLY C 1 265 ? 40.237 -34.466 137.112 1.00 49.83 265 GLY C C 1
ATOM 6675 O O . GLY C 1 265 ? 40.487 -34.826 138.265 1.00 49.42 265 GLY C O 1
ATOM 6676 N N . LYS C 1 266 ? 39.012 -34.528 136.597 1.00 48.43 266 LYS C N 1
ATOM 6677 C CA . LYS C 1 266 ? 37.899 -35.030 137.396 1.00 47.86 266 LYS C CA 1
ATOM 6678 C C . LYS C 1 266 ? 37.899 -36.559 137.548 1.00 48.33 266 LYS C C 1
ATOM 6679 O O . LYS C 1 266 ? 37.161 -37.115 138.372 1.00 47.32 266 LYS C O 1
ATOM 6685 N N . ILE C 1 267 ? 38.695 -37.249 136.736 1.00 48.43 267 ILE C N 1
ATOM 6686 C CA . ILE C 1 267 ? 38.767 -38.704 136.831 1.00 47.17 267 ILE C CA 1
ATOM 6687 C C . ILE C 1 267 ? 40.159 -39.204 136.504 1.00 47.69 267 ILE C C 1
ATOM 6688 O O . ILE C 1 267 ? 40.976 -38.475 135.927 1.00 48.08 267 ILE C O 1
ATOM 6693 N N . SER C 1 268 ? 40.410 -40.455 136.878 1.00 47.21 268 SER C N 1
ATOM 6694 C CA . SER C 1 268 ? 41.686 -41.103 136.650 1.00 47.80 268 SER C CA 1
ATOM 6695 C C . SER C 1 268 ? 41.847 -41.513 135.194 1.00 47.96 268 SER C C 1
ATOM 6696 O O . SER C 1 268 ? 40.868 -41.587 134.459 1.00 48.22 268 SER C O 1
ATOM 6699 N N . TYR C 1 269 ? 43.077 -41.789 134.774 1.00 47.59 269 TYR C N 1
ATOM 6700 C CA . TYR C 1 269 ? 43.292 -42.200 133.399 1.00 47.30 269 TYR C CA 1
ATOM 6701 C C . TYR C 1 269 ? 42.684 -43.583 133.165 1.00 48.55 269 TYR C C 1
ATOM 6702 O O . TYR C 1 269 ? 42.106 -43.837 132.109 1.00 48.74 269 TYR C O 1
ATOM 6711 N N . ASP C 1 270 ? 42.813 -44.475 134.145 1.00 49.40 270 ASP C N 1
ATOM 6712 C CA . ASP C 1 270 ? 42.262 -45.822 134.009 1.00 49.79 270 ASP C CA 1
ATOM 6713 C C . ASP C 1 270 ? 40.749 -45.735 134.039 1.00 49.84 270 ASP C C 1
ATOM 6714 O O . ASP C 1 270 ? 40.044 -46.491 133.368 1.00 49.69 270 ASP C O 1
ATOM 6719 N N . GLU C 1 271 ? 40.244 -44.797 134.823 1.00 50.78 271 GLU C N 1
ATOM 6720 C CA . GLU C 1 271 ? 38.807 -44.614 134.926 1.00 51.19 271 GLU C CA 1
ATOM 6721 C C . GLU C 1 271 ? 38.306 -44.064 133.587 1.00 50.10 271 GLU C C 1
ATOM 6722 O O . GLU C 1 271 ? 37.212 -44.386 133.136 1.00 48.86 271 GLU C O 1
ATOM 6728 N N . PHE C 1 272 ? 39.138 -43.239 132.960 1.00 49.75 272 PHE C N 1
ATOM 6729 C CA . PHE C 1 272 ? 38.841 -42.631 131.664 1.00 48.88 272 PHE C CA 1
ATOM 6730 C C . PHE C 1 272 ? 38.854 -43.712 130.576 1.00 50.16 272 PHE C C 1
ATOM 6731 O O . PHE C 1 272 ? 38.014 -43.716 129.675 1.00 50.06 272 PHE C O 1
ATOM 6739 N N . THR C 1 273 ? 39.829 -44.614 130.661 1.00 50.92 273 THR C N 1
ATOM 6740 C CA . THR C 1 273 ? 39.961 -45.714 129.713 1.00 51.23 273 THR C CA 1
ATOM 6741 C C . THR C 1 273 ? 38.749 -46.641 129.820 1.00 51.98 273 THR C C 1
ATOM 6742 O O . THR C 1 273 ? 38.088 -46.932 128.822 1.00 52.11 273 THR C O 1
ATOM 6746 N N . SER C 1 274 ? 38.470 -47.105 131.037 1.00 52.25 274 SER C N 1
ATOM 6747 C CA . SER C 1 274 ? 37.347 -47.999 131.281 1.00 52.74 274 SER C CA 1
ATOM 6748 C C . SER C 1 274 ? 36.051 -47.382 130.771 1.00 53.58 274 SER C C 1
ATOM 6749 O O . SER C 1 274 ? 35.215 -48.076 130.204 1.00 53.67 274 SER C O 1
ATOM 6752 N N . GLU C 1 275 ? 35.892 -46.076 130.965 1.00 55.38 275 GLU C N 1
ATOM 6753 C CA . GLU C 1 275 ? 34.693 -45.380 130.512 1.00 56.71 275 GLU C CA 1
ATOM 6754 C C . GLU C 1 275 ? 34.631 -45.312 128.991 1.00 57.52 275 GLU C C 1
ATOM 6755 O O . GLU C 1 275 ? 33.547 -45.334 128.404 1.00 57.32 275 GLU C O 1
ATOM 6761 N N . LEU C 1 276 ? 35.793 -45.238 128.349 1.00 58.65 276 LEU C N 1
ATOM 6762 C CA . LEU C 1 276 ? 35.841 -45.160 126.890 1.00 60.45 276 LEU C CA 1
ATOM 6763 C C . LEU C 1 276 ? 35.478 -46.488 126.246 1.00 62.38 276 LEU C C 1
ATOM 6764 O O . LEU C 1 276 ? 34.832 -46.531 125.196 1.00 61.70 276 LEU C O 1
ATOM 6777 N N . LYS C 1 278 ? 33.516 -48.833 127.621 1.00 67.94 278 LYS C N 1
ATOM 6778 C CA . LYS C 1 278 ? 32.089 -49.040 127.837 1.00 67.49 278 LYS C CA 1
ATOM 6779 C C . LYS C 1 278 ? 31.317 -48.416 126.686 1.00 67.37 278 LYS C C 1
ATOM 6780 O O . LYS C 1 278 ? 30.335 -48.979 126.206 1.00 67.47 278 LYS C O 1
ATOM 6786 N N . ILE C 1 279 ? 31.773 -47.253 126.235 1.00 67.56 279 ILE C N 1
ATOM 6787 C CA . ILE C 1 279 ? 31.118 -46.542 125.138 1.00 67.39 279 ILE C CA 1
ATOM 6788 C C . ILE C 1 279 ? 31.330 -47.280 123.828 1.00 68.69 279 ILE C C 1
ATOM 6789 O O . ILE C 1 279 ? 30.463 -47.289 122.952 1.00 68.53 279 ILE C O 1
ATOM 6794 N N . ASN C 1 280 ? 32.492 -47.903 123.697 1.00 69.83 280 ASN C N 1
ATOM 6795 C CA . ASN C 1 280 ? 32.811 -48.633 122.484 1.00 71.17 280 ASN C CA 1
ATOM 6796 C C . ASN C 1 280 ? 32.113 -50.001 122.423 1.00 71.33 280 ASN C C 1
ATOM 6797 O O . ASN C 1 280 ? 31.600 -50.400 121.376 1.00 70.81 280 ASN C O 1
ATOM 6802 N N . ASN C 1 281 ? 32.079 -50.708 123.549 1.00 71.68 281 ASN C N 1
ATOM 6803 C CA . ASN C 1 281 ? 31.442 -52.018 123.599 1.00 71.95 281 ASN C CA 1
ATOM 6804 C C . ASN C 1 281 ? 29.922 -51.920 123.584 1.00 73.03 281 ASN C C 1
ATOM 6805 O O . ASN C 1 281 ? 29.246 -52.825 123.095 1.00 73.36 281 ASN C O 1
ATOM 6810 N N . ASP C 1 282 ? 29.387 -50.827 124.132 1.00 74.04 282 ASP C N 1
ATOM 6811 C CA . ASP C 1 282 ? 27.938 -50.620 124.203 1.00 74.29 282 ASP C CA 1
ATOM 6812 C C . ASP C 1 282 ? 27.225 -50.947 122.890 1.00 74.61 282 ASP C C 1
ATOM 6813 O O . ASP C 1 282 ? 27.720 -50.638 121.798 1.00 72.88 282 ASP C O 1
ATOM 6818 N N . LEU C 1 283 ? 26.056 -51.575 123.022 1.00 74.80 283 LEU C N 1
ATOM 6819 C CA . LEU C 1 283 ? 25.234 -51.987 121.879 1.00 75.73 283 LEU C CA 1
ATOM 6820 C C . LEU C 1 283 ? 24.518 -50.821 121.184 1.00 74.99 283 LEU C C 1
ATOM 6821 O O . LEU C 1 283 ? 25.091 -50.153 120.316 1.00 75.59 283 LEU C O 1
ATOM 6826 N N . GLU C 1 284 ? 23.254 -50.597 121.534 1.00 75.01 284 GLU C N 1
ATOM 6827 C CA . GLU C 1 284 ? 22.497 -49.499 120.932 1.00 74.05 284 GLU C CA 1
ATOM 6828 C C . GLU C 1 284 ? 21.752 -48.670 121.977 1.00 73.95 284 GLU C C 1
ATOM 6829 O O . GLU C 1 284 ? 22.218 -47.534 122.226 1.00 72.99 284 GLU C O 1
ATOM 6843 N N . VAL D 1 2 ? 50.476 0.986 127.941 1.00 63.76 2 VAL D N 1
ATOM 6844 C CA . VAL D 1 2 ? 50.176 -0.435 128.089 1.00 57.86 2 VAL D CA 1
ATOM 6845 C C . VAL D 1 2 ? 51.155 -1.226 127.234 1.00 55.07 2 VAL D C 1
ATOM 6846 O O . VAL D 1 2 ? 51.232 -1.017 126.029 1.00 54.64 2 VAL D O 1
ATOM 6850 N N . LYS D 1 3 ? 51.919 -2.110 127.863 1.00 52.04 3 LYS D N 1
ATOM 6851 C CA . LYS D 1 3 ? 52.878 -2.942 127.143 1.00 49.83 3 LYS D CA 1
ATOM 6852 C C . LYS D 1 3 ? 52.214 -4.277 126.873 1.00 48.83 3 LYS D C 1
ATOM 6853 O O . LYS D 1 3 ? 51.992 -5.064 127.796 1.00 48.29 3 LYS D O 1
ATOM 6859 N N . SER D 1 4 ? 51.910 -4.545 125.608 1.00 47.08 4 SER D N 1
ATOM 6860 C CA . SER D 1 4 ? 51.243 -5.788 125.251 1.00 45.37 4 SER D CA 1
ATOM 6861 C C . SER D 1 4 ? 52.210 -6.898 124.859 1.00 45.17 4 SER D C 1
ATOM 6862 O O . SER D 1 4 ? 53.284 -6.647 124.306 1.00 45.31 4 SER D O 1
ATOM 6865 N N . PHE D 1 5 ? 51.814 -8.128 125.162 1.00 44.88 5 PHE D N 1
ATOM 6866 C CA . PHE D 1 5 ? 52.599 -9.314 124.832 1.00 44.55 5 PHE D CA 1
ATOM 6867 C C . PHE D 1 5 ? 51.712 -10.352 124.128 1.00 44.62 5 PHE D C 1
ATOM 6868 O O . PHE D 1 5 ? 50.737 -10.838 124.705 1.00 45.05 5 PHE D O 1
ATOM 6876 N N . LEU D 1 6 ? 52.064 -10.683 122.887 1.00 44.68 6 LEU D N 1
ATOM 6877 C CA . LEU D 1 6 ? 51.325 -11.659 122.090 1.00 43.73 6 LEU D CA 1
ATOM 6878 C C . LEU D 1 6 ? 51.701 -13.090 122.478 1.00 43.51 6 LEU D C 1
ATOM 6879 O O . LEU D 1 6 ? 52.889 -13.443 122.514 1.00 42.34 6 LEU D O 1
ATOM 6892 N N . LEU D 1 8 ? 51.586 -17.044 121.592 1.00 39.40 8 LEU D N 1
ATOM 6893 C CA . LEU D 1 8 ? 51.423 -17.973 120.489 1.00 37.60 8 LEU D CA 1
ATOM 6894 C C . LEU D 1 8 ? 51.905 -19.360 120.850 1.00 37.64 8 LEU D C 1
ATOM 6895 O O . LEU D 1 8 ? 52.773 -19.517 121.709 1.00 38.31 8 LEU D O 1
ATOM 6900 N N . GLY D 1 9 ? 51.338 -20.369 120.186 1.00 37.11 9 GLY D N 1
ATOM 6901 C CA . GLY D 1 9 ? 51.751 -21.734 120.443 1.00 36.30 9 GLY D CA 1
ATOM 6902 C C . GLY D 1 9 ? 50.623 -22.724 120.611 1.00 35.87 9 GLY D C 1
ATOM 6903 O O . GLY D 1 9 ? 49.488 -22.497 120.186 1.00 34.48 9 GLY D O 1
ATOM 6904 N N . GLN D 1 10 ? 50.970 -23.832 121.252 1.00 36.44 10 GLN D N 1
ATOM 6905 C CA . GLN D 1 10 ? 50.055 -24.928 121.528 1.00 37.81 10 GLN D CA 1
ATOM 6906 C C . GLN D 1 10 ? 49.347 -24.773 122.882 1.00 37.22 10 GLN D C 1
ATOM 69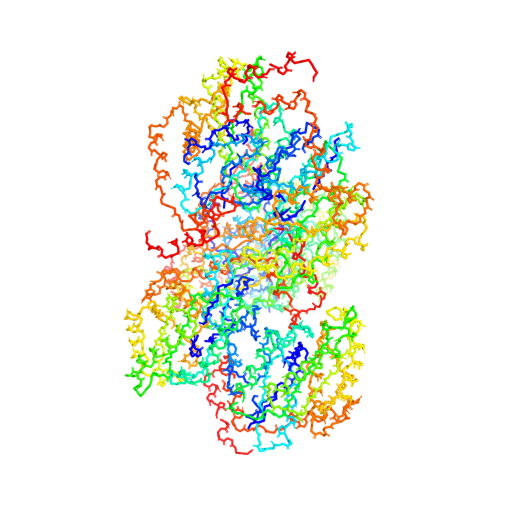07 O O . GLN D 1 10 ? 49.326 -23.697 123.473 1.00 35.66 10 GLN D O 1
ATOM 6913 N N . SER D 1 11 ? 48.786 -25.872 123.371 1.00 36.83 11 SER D N 1
ATOM 6914 C CA . SER D 1 11 ? 48.053 -25.848 124.618 1.00 37.23 11 SER D CA 1
ATOM 6915 C C . SER D 1 11 ? 48.908 -25.529 125.845 1.00 37.49 11 SER D C 1
ATOM 6916 O O . SER D 1 11 ? 48.405 -24.992 126.841 1.00 36.88 11 SER D O 1
ATOM 6919 N N . ASN D 1 12 ? 50.197 -25.850 125.772 1.00 36.61 12 ASN D N 1
ATOM 6920 C CA . ASN D 1 12 ? 51.095 -25.587 126.886 1.00 34.84 12 ASN D CA 1
ATOM 6921 C C . ASN D 1 12 ? 51.420 -24.098 127.022 1.00 35.11 12 ASN D C 1
ATOM 6922 O O . ASN D 1 12 ? 52.017 -23.687 128.010 1.00 36.00 12 ASN D O 1
ATOM 6935 N N . ALA D 1 14 ? 48.793 -21.822 126.081 1.00 30.00 14 ALA D N 1
ATOM 6936 C CA . ALA D 1 14 ? 47.471 -21.340 126.473 1.00 27.11 14 ALA D CA 1
ATOM 6937 C C . ALA D 1 14 ? 47.229 -21.670 127.943 1.00 24.12 14 ALA D C 1
ATOM 6938 O O . ALA D 1 14 ? 46.418 -21.039 128.614 1.00 21.93 14 ALA D O 1
ATOM 6940 N N . GLY D 1 15 ? 47.936 -22.685 128.422 1.00 23.17 15 GLY D N 1
ATOM 6941 C CA . GLY D 1 15 ? 47.816 -23.086 129.804 1.00 20.86 15 GLY D CA 1
ATOM 6942 C C . GLY D 1 15 ? 46.745 -24.111 130.082 1.00 20.24 15 GLY D C 1
ATOM 6943 O O . GLY D 1 15 ? 45.582 -23.907 129.752 1.00 19.30 15 GLY D O 1
ATOM 6944 N N . ARG D 1 16 ? 47.142 -25.208 130.711 1.00 20.60 16 ARG D N 1
ATOM 6945 C CA . ARG D 1 16 ? 46.221 -26.276 131.057 1.00 22.38 16 ARG D CA 1
ATOM 6946 C C . ARG D 1 16 ? 46.363 -26.662 132.540 1.00 23.91 16 ARG D C 1
ATOM 6947 O O . ARG D 1 16 ? 45.835 -27.694 132.982 1.00 24.11 16 ARG D O 1
ATOM 6955 N N . GLY D 1 17 ? 47.091 -25.841 133.297 1.00 23.31 17 GLY D N 1
ATOM 6956 C CA . GLY D 1 17 ? 47.286 -26.114 134.708 1.00 21.76 17 GLY D CA 1
ATOM 6957 C C . GLY D 1 17 ? 45.984 -25.976 135.458 1.00 21.37 17 GLY D C 1
ATOM 6958 O O . GLY D 1 17 ? 45.176 -25.110 135.126 1.00 17.44 17 GLY D O 1
ATOM 6959 N N . PHE D 1 18 ? 45.765 -26.823 136.460 1.00 22.30 18 PHE D N 1
ATOM 6960 C CA . PHE D 1 18 ? 44.524 -26.745 137.229 1.00 25.38 18 PHE D CA 1
ATOM 6961 C C . PHE D 1 18 ? 44.549 -25.483 138.093 1.00 27.17 18 PHE D C 1
ATOM 6962 O O . PHE D 1 18 ? 45.411 -25.339 138.967 1.00 28.37 18 PHE D O 1
ATOM 6970 N N . ILE D 1 19 ? 43.600 -24.575 137.872 1.00 27.33 19 ILE D N 1
ATOM 6971 C CA . ILE D 1 19 ? 43.595 -23.330 138.634 1.00 29.29 19 ILE D CA 1
ATOM 6972 C C . ILE D 1 19 ? 43.396 -23.463 140.155 1.00 29.05 19 ILE D C 1
ATOM 6973 O O . ILE D 1 19 ? 43.633 -22.510 140.889 1.00 27.83 19 ILE D O 1
ATOM 6978 N N . ASN D 1 20 ? 42.987 -24.631 140.635 1.00 29.82 20 ASN D N 1
ATOM 6979 C CA . ASN D 1 20 ? 42.773 -24.817 142.072 1.00 30.84 20 ASN D CA 1
ATOM 6980 C C . ASN D 1 20 ? 44.024 -25.326 142.782 1.00 30.19 20 ASN D C 1
ATOM 6981 O O . ASN D 1 20 ? 43.994 -25.593 143.975 1.00 29.50 20 ASN D O 1
ATOM 6986 N N . GLU D 1 21 ? 45.119 -25.457 142.044 1.00 30.67 21 GLU D N 1
ATOM 6987 C CA . GLU D 1 21 ? 46.357 -25.966 142.611 1.00 30.02 21 GLU D CA 1
ATOM 6988 C C . GLU D 1 21 ? 47.409 -24.901 142.853 1.00 28.50 21 GLU D C 1
ATOM 6989 O O . GLU D 1 21 ? 48.466 -25.173 143.430 1.00 28.49 21 GLU D O 1
ATOM 6995 N N . VAL D 1 22 ? 47.106 -23.690 142.419 1.00 26.86 22 VAL D N 1
ATOM 6996 C CA . VAL D 1 22 ? 48.039 -22.601 142.532 1.00 28.22 22 VAL D CA 1
ATOM 6997 C C . VAL D 1 22 ? 47.262 -21.353 142.957 1.00 30.10 22 VAL D C 1
ATOM 6998 O O . VAL D 1 22 ? 46.095 -21.184 142.599 1.00 32.04 22 VAL D O 1
ATOM 7002 N N . PRO D 1 23 ? 47.887 -20.471 143.756 1.00 31.00 23 PRO D N 1
ATOM 7003 C CA . PRO D 1 23 ? 47.197 -19.255 144.206 1.00 31.64 23 PRO D CA 1
ATOM 7004 C C . PRO D 1 23 ? 46.803 -18.322 143.072 1.00 33.05 23 PRO D C 1
ATOM 7005 O O . PRO D 1 23 ? 47.519 -18.193 142.077 1.00 32.04 23 PRO D O 1
ATOM 7017 N N . ILE D 1 25 ? 46.108 -14.949 140.976 1.00 36.22 25 ILE D N 1
ATOM 7018 C CA . ILE D 1 25 ? 46.871 -13.734 140.754 1.00 34.60 25 ILE D CA 1
ATOM 7019 C C . ILE D 1 25 ? 45.894 -12.626 140.362 1.00 34.95 25 ILE D C 1
ATOM 7020 O O . ILE D 1 25 ? 45.314 -12.649 139.280 1.00 34.64 25 ILE D O 1
ATOM 7025 N N . TYR D 1 26 ? 45.695 -11.677 141.273 1.00 36.08 26 TYR D N 1
ATOM 7026 C CA . TYR D 1 26 ? 44.793 -10.550 141.054 1.00 36.23 26 TYR D CA 1
ATOM 7027 C C . TYR D 1 26 ? 45.626 -9.281 141.025 1.00 35.37 26 TYR D C 1
ATOM 7028 O O . TYR D 1 26 ? 45.935 -8.708 142.070 1.00 35.61 26 TYR D O 1
ATOM 7037 N N . ASN D 1 27 ? 45.986 -8.842 139.828 1.00 34.11 27 ASN D N 1
ATOM 7038 C CA . ASN D 1 27 ? 46.807 -7.655 139.671 1.00 32.54 27 ASN D CA 1
ATOM 7039 C C . ASN D 1 27 ? 46.111 -6.701 138.738 1.00 32.22 27 ASN D C 1
ATOM 7040 O O . ASN D 1 27 ? 46.038 -6.964 137.550 1.00 32.70 27 ASN D O 1
ATOM 7045 N N . GLU D 1 28 ? 45.616 -5.591 139.268 1.00 32.63 28 GLU D N 1
ATOM 7046 C CA . GLU D 1 28 ? 44.901 -4.608 138.459 1.00 34.13 28 GLU D CA 1
ATOM 7047 C C . GLU D 1 28 ? 45.762 -3.977 137.373 1.00 34.19 28 GLU D C 1
ATOM 7048 O O . GLU D 1 28 ? 45.263 -3.273 136.490 1.00 32.33 28 GLU D O 1
ATOM 7054 N N . ARG D 1 29 ? 47.062 -4.227 137.452 1.00 34.93 29 ARG D N 1
ATOM 7055 C CA . ARG D 1 29 ? 48.014 -3.686 136.491 1.00 34.01 29 ARG D CA 1
ATOM 7056 C C . ARG D 1 29 ? 48.333 -4.722 135.402 1.00 33.89 29 ARG D C 1
ATOM 7057 O O . ARG D 1 29 ? 49.142 -4.476 134.504 1.00 33.36 29 ARG D O 1
ATOM 7065 N N . ILE D 1 30 ? 47.711 -5.894 135.515 1.00 33.21 30 ILE D N 1
ATOM 7066 C CA . ILE D 1 30 ? 47.868 -6.950 134.522 1.00 32.20 30 ILE D CA 1
ATOM 7067 C C . ILE D 1 30 ? 46.521 -7.097 133.815 1.00 31.66 30 ILE D C 1
ATOM 7068 O O . ILE D 1 30 ? 45.491 -7.276 134.461 1.00 30.81 30 ILE D O 1
ATOM 7073 N N . GLN D 1 31 ? 46.528 -7.009 132.490 1.00 31.86 31 GLN D N 1
ATOM 7074 C CA . GLN D 1 31 ? 45.296 -7.111 131.718 1.00 32.38 31 GLN D CA 1
ATOM 7075 C C . GLN D 1 31 ? 45.341 -8.082 130.545 1.00 32.52 31 GLN D C 1
ATOM 7076 O O . GLN D 1 31 ? 46.417 -8.461 130.069 1.00 32.55 31 GLN D O 1
ATOM 7090 N N . LEU D 1 33 ? 43.308 -9.256 126.679 1.00 31.86 33 LEU D N 1
ATOM 7091 C CA . LEU D 1 33 ? 42.497 -8.753 125.573 1.00 30.49 33 LEU D CA 1
ATOM 7092 C C . LEU D 1 33 ? 41.196 -9.540 125.388 1.00 30.17 33 LEU D C 1
ATOM 7093 O O . LEU D 1 33 ? 41.234 -10.729 125.074 1.00 30.85 33 LEU D O 1
ATOM 7098 N N . ARG D 1 34 ? 40.057 -8.880 125.606 1.00 29.28 34 ARG D N 1
ATOM 7099 C CA . ARG D 1 34 ? 38.735 -9.503 125.429 1.00 27.84 34 ARG D CA 1
ATOM 7100 C C . ARG D 1 34 ? 38.033 -8.809 124.261 1.00 29.19 34 ARG D C 1
ATOM 7101 O O . ARG D 1 34 ? 37.683 -7.631 124.341 1.00 27.73 34 ARG D O 1
ATOM 7109 N N . ASN D 1 35 ? 37.811 -9.573 123.196 1.00 30.06 35 ASN D N 1
ATOM 7110 C CA . ASN D 1 35 ? 37.196 -9.094 121.976 1.00 29.87 35 ASN D CA 1
ATOM 7111 C C . ASN D 1 35 ? 37.629 -7.665 121.608 1.00 29.26 35 ASN D C 1
ATOM 7112 O O . ASN D 1 35 ? 36.840 -6.712 121.586 1.00 27.47 35 ASN D O 1
ATOM 7117 N N . GLY D 1 36 ? 38.925 -7.551 121.322 1.00 29.39 36 GLY D N 1
ATOM 7118 C CA . GLY D 1 36 ? 39.518 -6.287 120.912 1.00 30.49 36 GLY D CA 1
ATOM 7119 C C . GLY D 1 36 ? 40.047 -5.296 121.940 1.00 30.36 36 GLY D C 1
ATOM 7120 O O . GLY D 1 36 ? 40.955 -4.528 121.624 1.00 30.62 36 GLY D O 1
ATOM 7121 N N . ARG D 1 37 ? 39.498 -5.283 123.151 1.00 29.10 37 ARG D N 1
ATOM 7122 C CA . ARG D 1 37 ? 39.968 -4.328 124.144 1.00 29.32 37 ARG D CA 1
ATOM 7123 C C . ARG D 1 37 ? 40.506 -4.929 125.437 1.00 29.29 37 ARG D C 1
ATOM 7124 O O . ARG D 1 37 ? 40.430 -6.141 125.648 1.00 30.94 37 ARG D O 1
ATOM 7132 N N . TRP D 1 38 ? 41.079 -4.084 126.292 1.00 29.40 38 TRP D N 1
ATOM 7133 C CA . TRP D 1 38 ? 41.662 -4.558 127.549 1.00 28.44 38 TRP D CA 1
ATOM 7134 C C . TRP D 1 38 ? 40.690 -4.728 128.687 1.00 28.24 38 TRP D C 1
ATOM 7135 O O . TRP D 1 38 ? 39.803 -3.912 128.887 1.00 27.29 38 TRP D O 1
ATOM 7146 N N . GLN D 1 39 ? 40.883 -5.802 129.435 1.00 29.59 39 GLN D N 1
ATOM 7147 C CA . GLN D 1 39 ? 40.048 -6.104 130.579 1.00 32.52 39 GLN D CA 1
ATOM 7148 C C . GLN D 1 39 ? 41.005 -6.620 131.639 1.00 32.83 39 GLN D C 1
ATOM 7149 O O . GLN D 1 39 ? 42.095 -7.073 131.307 1.00 32.18 39 GLN D O 1
ATOM 7171 N N . THR D 1 42 ? 42.306 -12.340 134.426 1.00 35.04 42 THR D N 1
ATOM 7172 C CA . THR D 1 42 ? 41.763 -13.347 135.327 1.00 33.96 42 THR D CA 1
ATOM 7173 C C . THR D 1 42 ? 41.870 -14.675 134.593 1.00 33.89 42 THR D C 1
ATOM 7174 O O . THR D 1 42 ? 41.249 -14.844 133.557 1.00 34.80 42 THR D O 1
ATOM 7178 N N . GLU D 1 43 ? 42.655 -15.606 135.125 1.00 33.44 43 GLU D N 1
ATOM 7179 C CA . GLU D 1 43 ? 42.828 -16.904 134.491 1.00 34.12 43 GLU D CA 1
ATOM 7180 C C . GLU D 1 43 ? 41.492 -17.651 134.513 1.00 34.13 43 GLU D C 1
ATOM 7181 O O . GLU D 1 43 ? 40.734 -17.550 135.473 1.00 35.66 43 GLU D O 1
ATOM 7187 N N . PRO D 1 44 ? 41.183 -18.424 133.457 1.00 33.52 44 PRO D N 1
ATOM 7188 C CA . PRO D 1 44 ? 41.930 -18.686 132.216 1.00 32.99 44 PRO D CA 1
ATOM 7189 C C . PRO D 1 44 ? 42.150 -17.468 131.348 1.00 31.20 44 PRO D C 1
ATOM 7190 O O . PRO D 1 44 ? 41.208 -16.758 131.006 1.00 30.43 44 PRO D O 1
ATOM 7194 N N . ILE D 1 45 ? 43.396 -17.234 130.972 1.00 30.34 45 ILE D N 1
ATOM 7195 C CA . ILE D 1 45 ? 43.710 -16.097 130.123 1.00 30.80 45 ILE D CA 1
ATOM 7196 C C . ILE D 1 45 ? 43.438 -16.430 128.652 1.00 30.28 45 ILE D C 1
ATOM 7197 O O . ILE D 1 45 ? 42.783 -15.669 127.937 1.00 30.50 45 ILE D O 1
ATOM 7202 N N . ASN D 1 46 ? 43.938 -17.582 128.221 1.00 29.62 46 ASN D N 1
ATOM 7203 C CA . ASN D 1 46 ? 43.799 -18.059 126.846 1.00 29.67 46 ASN D CA 1
ATOM 7204 C C . ASN D 1 46 ? 42.688 -19.118 126.810 1.00 27.74 46 ASN D C 1
ATOM 7205 O O . ASN D 1 46 ? 42.969 -20.321 126.779 1.00 28.09 46 ASN D O 1
ATOM 7210 N N . TYR D 1 47 ? 41.433 -18.684 126.817 1.00 24.32 47 TYR D N 1
ATOM 7211 C CA . TYR D 1 47 ? 40.310 -19.632 126.818 1.00 23.87 47 TYR D CA 1
ATOM 7212 C C . TYR D 1 47 ? 39.993 -20.237 125.425 1.00 22.96 47 TYR D C 1
ATOM 7213 O O . TYR D 1 47 ? 38.953 -19.940 124.841 1.00 19.77 47 TYR D O 1
ATOM 7222 N N . ASP D 1 48 ? 40.878 -21.084 124.905 1.00 23.70 48 ASP D N 1
ATOM 7223 C CA . ASP D 1 48 ? 40.667 -21.678 123.586 1.00 27.07 48 ASP D CA 1
ATOM 7224 C C . ASP D 1 48 ? 39.845 -22.965 123.675 1.00 29.39 48 ASP D C 1
ATOM 7225 O O . ASP D 1 48 ? 39.311 -23.468 122.675 1.00 29.28 48 ASP D O 1
ATOM 7230 N N . ARG D 1 49 ? 39.760 -23.497 124.889 1.00 30.58 49 ARG D N 1
ATOM 7231 C CA . ARG D 1 49 ? 39.026 -24.723 125.159 1.00 31.21 49 ARG D CA 1
ATOM 7232 C C . ARG D 1 49 ? 38.378 -24.598 126.521 1.00 31.88 49 ARG D C 1
ATOM 7233 O O . ARG D 1 49 ? 38.873 -23.892 127.390 1.00 33.40 49 ARG D O 1
ATOM 7241 N N . PRO D 1 50 ? 37.255 -25.287 126.728 1.00 31.44 50 PRO D N 1
ATOM 7242 C CA . PRO D 1 50 ? 36.603 -25.196 128.031 1.00 31.28 50 PRO D CA 1
ATOM 7243 C C . PRO D 1 50 ? 37.506 -25.741 129.142 1.00 30.87 50 PRO D C 1
ATOM 7244 O O . PRO D 1 50 ? 37.173 -25.645 130.323 1.00 31.15 50 PRO D O 1
ATOM 7248 N N . VAL D 1 51 ? 38.646 -26.315 128.768 1.00 30.59 51 VAL D N 1
ATOM 7249 C CA . VAL D 1 51 ? 39.560 -26.863 129.768 1.00 30.99 51 VAL D CA 1
ATOM 7250 C C . VAL D 1 51 ? 40.772 -25.969 130.038 1.00 31.67 51 VAL D C 1
ATOM 7251 O O . VAL D 1 51 ? 41.655 -26.331 130.824 1.00 33.12 51 VAL D O 1
ATOM 7255 N N . SER D 1 52 ? 40.822 -24.803 129.403 1.00 31.12 52 SER D N 1
ATOM 7256 C CA . SER D 1 52 ? 41.939 -23.883 129.629 1.00 32.63 52 SER D CA 1
ATOM 7257 C C . SER D 1 52 ? 42.087 -23.527 131.124 1.00 31.48 52 SER D C 1
ATOM 7258 O O . SER D 1 52 ? 41.100 -23.293 131.819 1.00 30.87 52 SER D O 1
ATOM 7261 N N . GLY D 1 53 ? 43.322 -23.497 131.612 1.00 31.08 53 GLY D N 1
ATOM 7262 C CA . GLY D 1 53 ? 43.558 -23.175 133.010 1.00 31.41 53 GLY D CA 1
ATOM 7263 C C . GLY D 1 53 ? 44.746 -22.259 133.249 1.00 30.64 53 GLY D C 1
ATOM 7264 O O . GLY D 1 53 ? 44.868 -21.204 132.626 1.00 30.42 53 GLY D O 1
ATOM 7265 N N . ILE D 1 54 ? 45.635 -22.662 134.147 1.00 31.07 54 ILE D N 1
ATOM 7266 C CA . ILE D 1 54 ? 46.805 -21.845 134.455 1.00 31.04 54 ILE D CA 1
ATOM 7267 C C . ILE D 1 54 ? 47.798 -21.765 133.311 1.00 30.33 54 ILE D C 1
ATOM 7268 O O . ILE D 1 54 ? 48.237 -22.772 132.771 1.00 30.77 54 ILE D O 1
ATOM 7273 N N . SER D 1 55 ? 48.161 -20.543 132.963 1.00 31.08 55 SER D N 1
ATOM 7274 C CA . SER D 1 55 ? 49.117 -20.290 131.895 1.00 31.73 55 SER D CA 1
ATOM 7275 C C . SER D 1 55 ? 50.431 -19.745 132.476 1.00 32.31 55 SER D C 1
ATOM 7276 O O . SER D 1 55 ? 50.464 -19.267 133.612 1.00 33.50 55 SER D O 1
ATOM 7279 N N . LEU D 1 56 ? 51.504 -19.805 131.694 1.00 33.20 56 LEU D N 1
ATOM 7280 C CA . LEU D 1 56 ? 52.805 -19.298 132.137 1.00 33.21 56 LEU D CA 1
ATOM 7281 C C . LEU D 1 56 ? 52.838 -17.777 132.029 1.00 32.14 56 LEU D C 1
ATOM 7282 O O . LEU D 1 56 ? 53.691 -17.120 132.606 1.00 33.21 56 LEU D O 1
ATOM 7287 N N . ALA D 1 57 ? 51.897 -17.227 131.281 1.00 30.60 57 ALA D N 1
ATOM 7288 C CA . ALA D 1 57 ? 51.839 -15.793 131.103 1.00 30.37 57 ALA D CA 1
ATOM 7289 C C . ALA D 1 57 ? 51.359 -15.113 132.385 1.00 31.03 57 ALA D C 1
ATOM 7290 O O . ALA D 1 57 ? 51.486 -13.900 132.537 1.00 31.10 57 ALA D O 1
ATOM 7292 N N . GLY D 1 58 ? 50.800 -15.888 133.306 1.00 31.07 58 GLY D N 1
ATOM 7293 C CA . GLY D 1 58 ? 50.311 -15.304 134.541 1.00 30.27 58 GLY D CA 1
ATOM 7294 C C . GLY D 1 58 ? 51.453 -14.853 135.422 1.00 29.84 58 GLY D C 1
ATOM 7295 O O . GLY D 1 58 ? 51.526 -13.691 135.807 1.00 26.93 58 GLY D O 1
ATOM 7296 N N . SER D 1 59 ? 52.360 -15.766 135.742 1.00 29.87 59 SER D N 1
ATOM 7297 C CA . SER D 1 59 ? 53.466 -15.382 136.585 1.00 30.65 59 SER D CA 1
ATOM 7298 C C . SER D 1 59 ? 54.378 -14.436 135.811 1.00 31.00 59 SER D C 1
ATOM 7299 O O . SER D 1 59 ? 55.019 -13.574 136.399 1.00 32.05 59 SER D O 1
ATOM 7302 N N . PHE D 1 60 ? 54.426 -14.580 134.489 1.00 32.06 60 PHE D N 1
ATOM 7303 C CA . PHE D 1 60 ? 55.269 -13.712 133.665 1.00 31.70 60 PHE D CA 1
ATOM 7304 C C . PHE D 1 60 ? 54.876 -12.252 133.848 1.00 32.81 60 PHE D C 1
ATOM 7305 O O . PHE D 1 60 ? 55.728 -11.376 133.976 1.00 33.68 60 PHE D O 1
ATOM 7313 N N . ALA D 1 61 ? 53.573 -12.001 133.821 1.00 33.53 61 ALA D N 1
ATOM 7314 C CA . ALA D 1 61 ? 53.044 -10.653 133.973 1.00 34.05 61 ALA D CA 1
ATOM 7315 C C . ALA D 1 61 ? 53.185 -10.165 135.423 1.00 35.20 61 ALA D C 1
ATOM 7316 O O . ALA D 1 61 ? 53.497 -9.002 135.664 1.00 35.25 61 ALA D O 1
ATOM 7318 N N . ASP D 1 62 ? 52.953 -11.055 136.384 1.00 36.08 62 ASP D N 1
ATOM 7319 C CA . ASP D 1 62 ? 53.063 -10.694 137.786 1.00 38.16 62 ASP D CA 1
ATOM 7320 C C . ASP D 1 62 ? 54.498 -10.226 138.071 1.00 39.13 62 ASP D C 1
ATOM 7321 O O . ASP D 1 62 ? 54.706 -9.212 138.746 1.00 39.02 62 ASP D O 1
ATOM 7326 N N . ALA D 1 63 ? 55.475 -10.962 137.540 1.00 38.66 63 ALA D N 1
ATOM 7327 C CA . ALA D 1 63 ? 56.882 -10.635 137.721 1.00 38.64 63 ALA D CA 1
ATOM 7328 C C . ALA D 1 63 ? 57.234 -9.362 136.956 1.00 38.60 63 ALA D C 1
ATOM 7329 O O . ALA D 1 63 ? 58.103 -8.583 137.358 1.00 39.57 63 ALA D O 1
ATOM 7331 N N . TRP D 1 64 ? 56.553 -9.154 135.841 1.00 37.71 64 TRP D N 1
ATOM 7332 C CA . TRP D 1 64 ? 56.806 -7.986 135.031 1.00 36.28 64 TRP D CA 1
ATOM 7333 C C . TRP D 1 64 ? 56.291 -6.749 135.732 1.00 37.37 64 TRP D C 1
ATOM 7334 O O . TRP D 1 64 ? 56.916 -5.705 135.667 1.00 38.10 64 TRP D O 1
ATOM 7345 N N . SER D 1 65 ? 55.142 -6.863 136.388 1.00 39.19 65 SER D N 1
ATOM 7346 C CA . SER D 1 65 ? 54.556 -5.718 137.087 1.00 41.03 65 SER D CA 1
ATOM 7347 C C . SER D 1 65 ? 55.386 -5.267 138.299 1.00 41.73 65 SER D C 1
ATOM 7348 O O . SER D 1 65 ? 55.279 -4.126 138.734 1.00 41.10 65 SER D O 1
ATOM 7351 N N . GLN D 1 66 ? 56.210 -6.164 138.829 1.00 43.04 66 GLN D N 1
ATOM 7352 C CA . GLN D 1 66 ? 57.037 -5.855 139.978 1.00 44.96 66 GLN D CA 1
ATOM 7353 C C . GLN D 1 66 ? 58.291 -5.090 139.589 1.00 45.32 66 GLN D C 1
ATOM 7354 O O . GLN D 1 66 ? 58.888 -4.389 140.412 1.00 45.79 66 GLN D O 1
ATOM 7360 N N . LYS D 1 67 ? 58.686 -5.222 138.330 1.00 45.40 67 LYS D N 1
ATOM 7361 C CA . LYS D 1 67 ? 59.863 -4.529 137.811 1.00 45.56 67 LYS D CA 1
ATOM 7362 C C . LYS D 1 67 ? 59.445 -3.271 137.065 1.00 45.34 67 LYS D C 1
ATOM 7363 O O . LYS D 1 67 ? 60.285 -2.551 136.532 1.00 46.06 67 LYS D O 1
ATOM 7369 N N . ASN D 1 68 ? 58.144 -3.015 137.020 1.00 45.43 68 ASN D N 1
ATOM 7370 C CA . ASN D 1 68 ? 57.619 -1.833 136.347 1.00 46.80 68 ASN D CA 1
ATOM 7371 C C . ASN D 1 68 ? 56.358 -1.402 137.078 1.00 47.91 68 ASN D C 1
ATOM 7372 O O . ASN D 1 68 ? 55.251 -1.615 136.590 1.00 48.72 68 ASN D O 1
ATOM 7377 N N . GLN D 1 69 ? 56.528 -0.804 138.254 1.00 48.84 69 GLN D N 1
ATOM 7378 C CA . GLN D 1 69 ? 55.390 -0.353 139.051 1.00 49.56 69 GLN D CA 1
ATOM 7379 C C . GLN D 1 69 ? 54.568 0.725 138.359 1.00 49.94 69 GLN D C 1
ATOM 7380 O O . GLN D 1 69 ? 53.475 1.054 138.815 1.00 49.67 69 GLN D O 1
ATOM 7386 N N . GLU D 1 70 ? 55.079 1.275 137.264 1.00 50.17 70 GLU D N 1
ATOM 7387 C CA . GLU D 1 70 ? 54.365 2.347 136.598 1.00 51.62 70 GLU D CA 1
ATOM 7388 C C . GLU D 1 70 ? 53.371 1.938 135.528 1.00 50.82 70 GLU D C 1
ATOM 7389 O O . GLU D 1 70 ? 52.208 2.350 135.563 1.00 50.74 70 GLU D O 1
ATOM 7395 N N . ASP D 1 71 ? 53.812 1.111 134.589 1.00 49.19 71 ASP D N 1
ATOM 7396 C CA . ASP D 1 71 ? 52.953 0.699 133.486 1.00 46.75 71 ASP D CA 1
ATOM 7397 C C . ASP D 1 71 ? 52.100 -0.534 133.722 1.00 45.14 71 ASP D C 1
ATOM 7398 O O . ASP D 1 71 ? 52.188 -1.189 134.756 1.00 44.92 71 ASP D O 1
ATOM 7403 N N . ILE D 1 72 ? 51.260 -0.839 132.744 1.00 43.48 72 ILE D N 1
ATOM 7404 C CA . ILE D 1 72 ? 50.394 -2.002 132.828 1.00 41.24 72 ILE D CA 1
ATOM 7405 C C . ILE D 1 72 ? 50.732 -2.959 131.681 1.00 39.68 72 ILE D C 1
ATOM 7406 O O . ILE D 1 72 ? 50.990 -2.527 130.554 1.00 37.43 72 ILE D O 1
ATOM 7411 N N . ILE D 1 73 ? 50.760 -4.256 131.983 1.00 39.46 73 ILE D N 1
ATOM 7412 C CA . ILE D 1 73 ? 51.075 -5.270 130.975 1.00 38.32 73 ILE D CA 1
ATOM 7413 C C . ILE D 1 73 ? 49.808 -5.900 130.399 1.00 38.25 73 ILE D C 1
ATOM 7414 O O . ILE D 1 73 ? 48.925 -6.349 131.126 1.00 38.63 73 ILE D O 1
ATOM 7419 N N . GLY D 1 74 ? 49.715 -5.898 129.077 1.00 38.50 74 GLY D N 1
ATOM 7420 C CA . GLY D 1 74 ? 48.550 -6.458 128.416 1.00 38.64 74 GLY D CA 1
ATOM 7421 C C . GLY D 1 74 ? 48.871 -7.772 127.734 1.00 38.39 74 GLY D C 1
ATOM 7422 O O . GLY D 1 74 ? 49.864 -7.879 126.998 1.00 38.84 74 GLY D O 1
ATOM 7423 N N . LEU D 1 75 ? 48.042 -8.782 127.987 1.00 37.04 75 LEU D N 1
ATOM 7424 C CA . LEU D 1 75 ? 48.243 -10.100 127.387 1.00 34.97 75 LEU D CA 1
ATOM 7425 C C . LEU D 1 75 ? 47.278 -10.301 126.232 1.00 34.44 75 LEU D C 1
ATOM 7426 O O . LEU D 1 75 ? 46.100 -9.950 126.330 1.00 34.08 75 LEU D O 1
ATOM 7431 N N . ILE D 1 76 ? 47.798 -10.847 125.132 1.00 34.21 76 ILE D N 1
ATOM 7432 C CA . ILE D 1 76 ? 47.014 -11.127 123.921 1.00 32.07 76 ILE D CA 1
ATOM 7433 C C . ILE D 1 76 ? 47.031 -12.637 123.725 1.00 31.21 76 ILE D C 1
ATOM 7434 O O . ILE D 1 76 ? 48.024 -13.188 123.231 1.00 31.20 76 ILE D O 1
ATOM 7439 N N . PRO D 1 77 ? 45.945 -13.330 124.139 1.00 30.67 77 PRO D N 1
ATOM 7440 C CA . PRO D 1 77 ? 45.799 -14.796 124.029 1.00 30.07 77 PRO D CA 1
ATOM 7441 C C . PRO D 1 77 ? 45.491 -15.277 122.603 1.00 28.98 77 PRO D C 1
ATOM 7442 O O . PRO D 1 77 ? 44.415 -15.010 122.064 1.00 27.30 77 PRO D O 1
ATOM 7446 N N . CYS D 1 78 ? 46.439 -15.975 121.993 1.00 29.02 78 CYS D N 1
ATOM 7447 C CA . CYS D 1 78 ? 46.234 -16.461 120.639 1.00 29.85 78 CYS D CA 1
ATOM 7448 C C . CYS D 1 78 ? 46.814 -17.852 120.443 1.00 30.60 78 CYS D C 1
ATOM 7449 O O . CYS D 1 78 ? 47.214 -18.208 119.339 1.00 31.16 78 CYS D O 1
ATOM 7452 N N . ALA D 1 79 ? 46.866 -18.632 121.517 1.00 31.58 79 ALA D N 1
ATOM 7453 C CA . ALA D 1 79 ? 47.393 -19.993 121.450 1.00 33.54 79 ALA D CA 1
ATOM 7454 C C . ALA D 1 79 ? 46.247 -20.964 121.145 1.00 35.30 79 ALA D C 1
ATOM 7455 O O . ALA D 1 79 ? 45.138 -20.793 121.659 1.00 34.70 79 ALA D O 1
ATOM 7457 N N . GLU D 1 80 ? 46.511 -21.968 120.307 1.00 36.75 80 GLU D N 1
ATOM 7458 C CA . GLU D 1 80 ? 45.499 -22.961 119.947 1.00 39.09 80 GLU D CA 1
ATOM 7459 C C . GLU D 1 80 ? 45.976 -24.342 120.334 1.00 40.11 80 GLU D C 1
ATOM 7460 O O . GLU D 1 80 ? 47.058 -24.763 119.927 1.00 40.75 80 GLU D O 1
ATOM 7466 N N . GLY D 1 81 ? 45.176 -25.054 121.121 1.00 40.87 81 GLY D N 1
ATOM 7467 C CA . GLY D 1 81 ? 45.573 -26.390 121.531 1.00 42.40 81 GLY D CA 1
ATOM 7468 C C . GLY D 1 81 ? 45.628 -27.368 120.364 1.00 43.72 81 GLY D C 1
ATOM 7469 O O . GLY D 1 81 ? 44.818 -27.296 119.436 1.00 43.59 81 GLY D O 1
ATOM 7470 N N . GLY D 1 82 ? 46.590 -28.282 120.406 1.00 44.23 82 GLY D N 1
ATOM 7471 C CA . GLY D 1 82 ? 46.714 -29.269 119.355 1.00 44.79 82 GLY D CA 1
ATOM 7472 C C . GLY D 1 82 ? 47.241 -28.733 118.043 1.00 45.45 82 GLY D C 1
ATOM 7473 O O . GLY D 1 82 ? 47.474 -29.503 117.108 1.00 46.60 82 GLY D O 1
ATOM 7474 N N . SER D 1 83 ? 47.438 -27.422 117.952 1.00 45.46 83 SER D N 1
ATOM 7475 C CA . SER D 1 83 ? 47.942 -26.843 116.710 1.00 45.83 83 SER D CA 1
ATOM 7476 C C . SER D 1 83 ? 49.386 -27.267 116.490 1.00 45.79 83 SER D C 1
ATOM 7477 O O . SER D 1 83 ? 50.152 -27.411 117.434 1.00 45.99 83 SER D O 1
ATOM 7480 N N . SER D 1 84 ? 49.750 -27.470 115.235 1.00 46.62 84 SER D N 1
ATOM 7481 C CA . SER D 1 84 ? 51.105 -27.875 114.887 1.00 47.41 84 SER D CA 1
ATOM 7482 C C . SER D 1 84 ? 51.750 -26.726 114.132 1.00 46.93 84 SER D C 1
ATOM 7483 O O . SER D 1 84 ? 51.068 -25.781 113.709 1.00 46.59 84 SER D O 1
ATOM 7486 N N . ILE D 1 85 ? 53.058 -26.825 113.938 1.00 46.03 85 ILE D N 1
ATOM 7487 C CA . ILE D 1 85 ? 53.774 -25.777 113.240 1.00 46.89 85 ILE D CA 1
ATOM 7488 C C . ILE D 1 85 ? 53.120 -25.500 111.870 1.00 46.40 85 ILE D C 1
ATOM 7489 O O . ILE D 1 85 ? 53.032 -24.344 111.435 1.00 46.61 85 ILE D O 1
ATOM 7494 N N . ASP D 1 86 ? 52.625 -26.549 111.212 1.00 45.25 86 ASP D N 1
ATOM 7495 C CA . ASP D 1 86 ? 51.974 -26.382 109.913 1.00 44.39 86 ASP D CA 1
ATOM 7496 C C . ASP D 1 86 ? 50.678 -25.591 110.003 1.00 43.82 86 ASP D C 1
ATOM 7497 O O . ASP D 1 86 ? 50.339 -24.807 109.101 1.00 44.02 86 ASP D O 1
ATOM 7502 N N . GLU D 1 87 ? 49.945 -25.794 111.091 1.00 42.83 87 GLU D N 1
ATOM 7503 C CA . GLU D 1 87 ? 48.696 -25.071 111.288 1.00 41.23 87 GLU D CA 1
ATOM 7504 C C . GLU D 1 87 ? 48.991 -23.592 111.535 1.00 40.89 87 GLU D C 1
ATOM 7505 O O . GLU D 1 87 ? 48.108 -22.741 111.381 1.00 40.42 87 GLU D O 1
ATOM 7511 N N . TRP D 1 88 ? 50.240 -23.284 111.892 1.00 39.89 88 TRP D N 1
ATOM 7512 C CA . TRP D 1 88 ? 50.626 -21.893 112.133 1.00 38.96 88 TRP D CA 1
ATOM 7513 C C . TRP D 1 88 ? 51.208 -21.176 110.927 1.00 40.38 88 TRP D C 1
ATOM 7514 O O . TRP D 1 88 ? 51.786 -20.096 111.074 1.00 40.92 88 TRP D O 1
ATOM 7525 N N . ALA D 1 89 ? 51.044 -21.768 109.745 1.00 41.00 89 ALA D N 1
ATOM 7526 C CA . ALA D 1 89 ? 51.539 -21.198 108.493 1.00 40.89 89 ALA D CA 1
ATOM 7527 C C . ALA D 1 89 ? 50.977 -19.807 108.258 1.00 41.59 89 ALA D C 1
ATOM 7528 O O . ALA D 1 89 ? 49.851 -19.518 108.646 1.00 42.68 89 ALA D O 1
ATOM 7530 N N . LEU D 1 90 ? 51.747 -18.949 107.601 1.00 42.70 90 LEU D N 1
ATOM 7531 C CA . LEU D 1 90 ? 51.296 -17.576 107.350 1.00 44.26 90 LEU D CA 1
ATOM 7532 C C . LEU D 1 90 ? 49.883 -17.468 106.800 1.00 45.15 90 LEU D C 1
ATOM 7533 O O . LEU D 1 90 ? 49.107 -16.605 107.222 1.00 44.78 90 LEU D O 1
ATOM 7538 N N . ASP D 1 91 ? 49.555 -18.324 105.833 1.00 46.99 91 ASP D N 1
ATOM 7539 C CA . ASP D 1 91 ? 48.224 -18.301 105.217 1.00 46.46 91 ASP D CA 1
ATOM 7540 C C . ASP D 1 91 ? 47.171 -18.875 106.149 1.00 45.78 91 ASP D C 1
ATOM 7541 O O . ASP D 1 91 ? 45.976 -18.652 105.947 1.00 44.60 91 ASP D O 1
ATOM 7546 N N . GLY D 1 92 ? 47.634 -19.601 107.170 1.00 45.44 92 GLY D N 1
ATOM 7547 C CA . GLY D 1 92 ? 46.747 -20.210 108.148 1.00 44.92 92 GLY D CA 1
ATOM 7548 C C . GLY D 1 92 ? 45.714 -19.274 108.754 1.00 44.85 92 GLY D C 1
ATOM 7549 O O . GLY D 1 92 ? 45.823 -18.052 108.660 1.00 45.45 92 GLY D O 1
ATOM 7550 N N . VAL D 1 93 ? 44.695 -19.850 109.378 1.00 45.30 93 VAL D N 1
ATOM 7551 C CA . VAL D 1 93 ? 43.646 -19.044 109.988 1.00 44.75 93 VAL D CA 1
ATOM 7552 C C . VAL D 1 93 ? 44.027 -18.621 111.396 1.00 43.87 93 VAL D C 1
ATOM 7553 O O . VAL D 1 93 ? 43.726 -17.505 111.816 1.00 42.85 93 VAL D O 1
ATOM 7557 N N . LEU D 1 94 ? 44.694 -19.501 112.132 1.00 43.54 94 LEU D N 1
ATOM 7558 C CA . LEU D 1 94 ? 45.048 -19.136 113.488 1.00 44.07 94 LEU D CA 1
ATOM 7559 C C . LEU D 1 94 ? 46.278 -18.233 113.542 1.00 44.64 94 LEU D C 1
ATOM 7560 O O . LEU D 1 94 ? 46.654 -17.738 114.608 1.00 47.15 94 LEU D O 1
ATOM 7565 N N . PHE D 1 95 ? 46.893 -18.004 112.386 1.00 44.22 95 PHE D N 1
ATOM 7566 C CA . PHE D 1 95 ? 48.032 -17.099 112.315 1.00 43.08 95 PHE D CA 1
ATOM 7567 C C . PHE D 1 95 ? 47.486 -15.740 111.897 1.00 40.97 95 PHE D C 1
ATOM 7568 O O . PHE D 1 95 ? 47.911 -14.708 112.402 1.00 42.17 95 PHE D O 1
ATOM 7576 N N . ARG D 1 96 ? 46.556 -15.741 110.955 1.00 39.22 96 ARG D N 1
ATOM 7577 C CA . ARG D 1 96 ? 45.966 -14.492 110.494 1.00 38.30 96 ARG D CA 1
ATOM 7578 C C . ARG D 1 96 ? 45.055 -13.937 111.573 1.00 37.12 96 ARG D C 1
ATOM 7579 O O . ARG D 1 96 ? 44.785 -12.735 111.614 1.00 35.71 96 ARG D O 1
ATOM 7587 N N . HIS D 1 97 ? 44.577 -14.822 112.447 1.00 37.12 97 HIS D N 1
ATOM 7588 C CA . HIS D 1 97 ? 43.704 -14.393 113.532 1.00 36.72 97 HIS D CA 1
ATOM 7589 C C . HIS D 1 97 ? 44.571 -13.768 114.631 1.00 36.21 97 HIS D C 1
ATOM 7590 O O . HIS D 1 97 ? 44.171 -12.804 115.298 1.00 33.28 97 HIS D O 1
ATOM 7597 N N . ALA D 1 98 ? 45.769 -14.316 114.802 1.00 36.61 98 ALA D N 1
ATOM 7598 C CA . ALA D 1 98 ? 46.695 -13.779 115.780 1.00 38.15 98 ALA D CA 1
ATOM 7599 C C . ALA D 1 98 ? 47.080 -12.362 115.341 1.00 39.29 98 ALA D C 1
ATOM 7600 O O . ALA D 1 98 ? 47.120 -11.441 116.159 1.00 39.88 98 ALA D O 1
ATOM 7602 N N . LEU D 1 99 ? 47.349 -12.183 114.049 1.00 39.83 99 LEU D N 1
ATOM 7603 C CA . LEU D 1 99 ? 47.714 -10.864 113.545 1.00 40.78 99 LEU D CA 1
ATOM 7604 C C . LEU D 1 99 ? 46.623 -9.849 113.828 1.00 41.55 99 LEU D C 1
ATOM 7605 O O . LEU D 1 99 ? 46.902 -8.769 114.343 1.00 41.70 99 LEU D O 1
ATOM 7610 N N . THR D 1 100 ? 45.381 -10.185 113.492 1.00 42.22 100 THR D N 1
ATOM 7611 C CA . THR D 1 100 ? 44.281 -9.253 113.723 1.00 42.39 100 THR D CA 1
ATOM 7612 C C . THR D 1 100 ? 44.144 -8.939 115.211 1.00 42.99 100 THR D C 1
ATOM 7613 O O . THR D 1 100 ? 43.846 -7.800 115.584 1.00 42.87 100 THR D O 1
ATOM 7617 N N . GLU D 1 101 ? 44.357 -9.943 116.062 1.00 42.39 101 GLU D N 1
ATOM 7618 C CA . GLU D 1 101 ? 44.277 -9.726 117.509 1.00 41.65 101 GLU D CA 1
ATOM 7619 C C . GLU D 1 101 ? 45.393 -8.766 117.946 1.00 41.71 101 GLU D C 1
ATOM 7620 O O . GLU D 1 101 ? 45.155 -7.825 118.702 1.00 41.59 101 GLU D O 1
ATOM 7626 N N . ALA D 1 102 ? 46.613 -9.015 117.474 1.00 40.80 102 ALA D N 1
ATOM 7627 C CA . ALA D 1 102 ? 47.727 -8.156 117.829 1.00 39.64 102 ALA D CA 1
ATOM 7628 C C . ALA D 1 102 ? 47.439 -6.724 117.386 1.00 39.86 102 ALA D C 1
ATOM 7629 O O . ALA D 1 102 ? 47.571 -5.795 118.172 1.00 41.90 102 ALA D O 1
ATOM 7631 N N . LYS D 1 103 ? 47.024 -6.539 116.142 1.00 39.44 103 LYS D N 1
ATOM 7632 C CA . LYS D 1 103 ? 46.743 -5.201 115.659 1.00 39.29 103 LYS D CA 1
ATOM 7633 C C . LYS D 1 103 ? 45.668 -4.505 116.477 1.00 38.63 103 LYS D C 1
ATOM 7634 O O . LYS D 1 103 ? 45.766 -3.319 116.750 1.00 40.35 103 LYS D O 1
ATOM 7640 N N . PHE D 1 104 ? 44.635 -5.226 116.877 1.00 39.10 104 PHE D N 1
ATOM 7641 C CA . PHE D 1 104 ? 43.585 -4.604 117.679 1.00 40.11 104 PHE D CA 1
ATOM 7642 C C . PHE D 1 104 ? 44.168 -4.145 119.013 1.00 41.62 104 PHE D C 1
ATOM 7643 O O . PHE D 1 104 ? 43.768 -3.127 119.580 1.00 40.78 104 PHE D O 1
ATOM 7651 N N . ALA D 1 105 ? 45.111 -4.933 119.508 1.00 43.49 105 ALA D N 1
ATOM 7652 C CA . ALA D 1 105 ? 45.763 -4.670 120.767 1.00 45.49 105 ALA D CA 1
ATOM 7653 C C . ALA D 1 105 ? 46.680 -3.458 120.684 1.00 47.61 105 ALA D C 1
ATOM 7654 O O . ALA D 1 105 ? 46.681 -2.605 121.584 1.00 47.93 105 ALA D O 1
ATOM 7664 N N . GLU D 1 107 ? 46.520 -0.873 118.853 1.00 48.56 107 GLU D N 1
ATOM 7665 C CA . GLU D 1 107 ? 45.951 0.423 118.547 1.00 48.02 107 GLU D CA 1
ATOM 7666 C C . GLU D 1 107 ? 45.513 1.033 119.882 1.00 47.79 107 GLU D C 1
ATOM 7667 O O . GLU D 1 107 ? 44.776 2.019 119.926 1.00 47.66 107 GLU D O 1
ATOM 7673 N N . SER D 1 108 ? 46.000 0.433 120.972 1.00 47.85 108 SER D N 1
ATOM 7674 C CA . SER D 1 108 ? 45.709 0.884 122.339 1.00 46.99 108 SER D CA 1
ATOM 7675 C C . SER D 1 108 ? 46.808 0.375 123.276 1.00 46.37 108 SER D C 1
ATOM 7676 O O . SER D 1 108 ? 46.622 0.318 124.494 1.00 45.58 108 SER D O 1
ATOM 7679 N N . SER D 1 109 ? 47.939 -0.014 122.694 1.00 45.72 109 SER D N 1
ATOM 7680 C CA . SER D 1 109 ? 49.069 -0.504 123.467 1.00 46.67 109 SER D CA 1
ATOM 7681 C C . SER D 1 109 ? 50.305 -0.645 122.575 1.00 46.67 109 SER D C 1
ATOM 7682 O O . SER D 1 109 ? 50.227 -0.487 121.360 1.00 46.79 109 SER D O 1
ATOM 7685 N N . GLU D 1 110 ? 51.447 -0.948 123.178 1.00 46.73 110 GLU D N 1
ATOM 7686 C CA . GLU D 1 110 ? 52.673 -1.085 122.415 1.00 47.26 110 GLU D CA 1
ATOM 7687 C C . GLU D 1 110 ? 53.217 -2.507 122.538 1.00 46.64 110 GLU D C 1
ATOM 7688 O O . GLU D 1 110 ? 53.603 -2.954 123.624 1.00 46.44 110 GLU D O 1
ATOM 7694 N N . LEU D 1 111 ? 53.236 -3.223 121.420 1.00 45.92 111 LEU D N 1
ATOM 7695 C CA . LEU D 1 111 ? 53.730 -4.591 121.413 1.00 44.67 111 LEU D CA 1
ATOM 7696 C C . LEU D 1 111 ? 55.192 -4.585 121.851 1.00 43.73 111 LEU D C 1
ATOM 7697 O O . LEU D 1 111 ? 56.069 -4.096 121.139 1.00 44.12 111 LEU D O 1
ATOM 7702 N N . THR D 1 112 ? 55.445 -5.154 123.021 1.00 42.08 112 THR D N 1
ATOM 7703 C CA . THR D 1 112 ? 56.779 -5.197 123.600 1.00 40.10 112 THR D CA 1
ATOM 7704 C C . THR D 1 112 ? 57.479 -6.542 123.448 1.00 39.18 112 THR D C 1
ATOM 7705 O O . THR D 1 112 ? 58.710 -6.610 123.384 1.00 38.44 112 THR D O 1
ATOM 7709 N N . GLY D 1 113 ? 56.696 -7.618 123.409 1.00 38.49 113 GLY D N 1
ATOM 7710 C CA . GLY D 1 113 ? 57.285 -8.940 123.274 1.00 36.85 113 GLY D CA 1
ATOM 7711 C C . GLY D 1 113 ? 56.334 -9.995 122.756 1.00 35.97 113 GLY D C 1
ATOM 7712 O O . GLY D 1 113 ? 55.116 -9.804 122.726 1.00 36.07 113 GLY D O 1
ATOM 7713 N N . ILE D 1 114 ? 56.901 -11.119 122.335 1.00 36.02 114 ILE D N 1
ATOM 7714 C CA . ILE D 1 114 ? 56.107 -12.224 121.819 1.00 35.17 114 ILE D CA 1
ATOM 7715 C C . ILE D 1 114 ? 56.506 -13.505 122.527 1.00 34.37 114 ILE D C 1
ATOM 7716 O O . ILE D 1 114 ? 57.682 -13.876 122.542 1.00 32.46 114 ILE D O 1
ATOM 7721 N N . LEU D 1 115 ? 55.518 -14.165 123.128 1.00 35.01 115 LEU D N 1
ATOM 7722 C CA . LEU D 1 115 ? 55.745 -15.414 123.857 1.00 36.02 115 LEU D CA 1
ATOM 7723 C C . LEU D 1 115 ? 55.295 -16.598 123.010 1.00 35.57 115 LEU D C 1
ATOM 7724 O O . LEU D 1 115 ? 54.136 -16.689 122.606 1.00 35.63 115 LEU D O 1
ATOM 7729 N N . TRP D 1 116 ? 56.219 -17.513 122.757 1.00 34.68 116 TRP D N 1
ATOM 7730 C CA . TRP D 1 116 ? 55.925 -18.664 121.933 1.00 34.62 116 TRP D CA 1
ATOM 7731 C C . TRP D 1 116 ? 56.265 -19.978 122.613 1.00 35.54 116 TRP D C 1
ATOM 7732 O O . TRP D 1 116 ? 57.320 -20.124 123.238 1.00 37.17 116 TRP D O 1
ATOM 7743 N N . HIS D 1 117 ? 55.353 -20.936 122.514 1.00 35.93 117 HIS D N 1
ATOM 7744 C CA . HIS D 1 117 ? 55.599 -22.260 123.067 1.00 35.42 117 HIS D CA 1
ATOM 7745 C C . HIS D 1 117 ? 54.742 -23.244 122.303 1.00 35.64 117 HIS D C 1
ATOM 7746 O O . HIS D 1 117 ? 53.513 -23.220 122.404 1.00 34.34 117 HIS D O 1
ATOM 7753 N N . GLN D 1 118 ? 55.402 -24.108 121.533 1.00 36.42 118 GLN D N 1
ATOM 7754 C CA . GLN D 1 118 ? 54.706 -25.096 120.711 1.00 36.70 118 GLN D CA 1
ATOM 7755 C C . GLN D 1 118 ? 55.692 -26.143 120.279 1.00 35.88 118 GLN D C 1
ATOM 7756 O O . GLN D 1 118 ? 56.888 -25.873 120.218 1.00 34.01 118 GLN D O 1
ATOM 7762 N N . GLY D 1 119 ? 55.200 -27.347 120.002 1.00 36.33 119 GLY D N 1
ATOM 7763 C CA . GLY D 1 119 ? 56.097 -28.404 119.567 1.00 37.39 119 GLY D CA 1
ATOM 7764 C C . GLY D 1 119 ? 55.723 -29.819 119.945 1.00 37.78 119 GLY D C 1
ATOM 7765 O O . GLY D 1 119 ? 56.354 -30.780 119.490 1.00 37.64 119 GLY D O 1
ATOM 7766 N N . GLU D 1 120 ? 54.714 -29.966 120.790 1.00 38.32 120 GLU D N 1
ATOM 7767 C CA . GLU D 1 120 ? 54.298 -31.300 121.179 1.00 39.23 120 GLU D CA 1
ATOM 7768 C C . GLU D 1 120 ? 53.725 -31.993 119.930 1.00 39.90 120 GLU D C 1
ATOM 7769 O O . GLU D 1 120 ? 53.999 -33.166 119.676 1.00 39.58 120 GLU D O 1
ATOM 7775 N N . SER D 1 121 ? 52.944 -31.248 119.149 1.00 39.83 121 SER D N 1
ATOM 7776 C CA . SER D 1 121 ? 52.338 -31.778 117.941 1.00 40.51 121 SER D CA 1
ATOM 7777 C C . SER D 1 121 ? 53.337 -31.936 116.794 1.00 41.63 121 SER D C 1
ATOM 7778 O O . SER D 1 121 ? 52.937 -32.139 115.649 1.00 42.09 121 SER D O 1
ATOM 7781 N N . ASP D 1 122 ? 54.629 -31.806 117.076 1.00 41.94 122 ASP D N 1
ATOM 7782 C CA . ASP D 1 122 ? 55.643 -31.974 116.039 1.00 41.15 122 ASP D CA 1
ATOM 7783 C C . ASP D 1 122 ? 56.722 -32.908 116.583 1.00 41.87 122 ASP D C 1
ATOM 7784 O O . ASP D 1 122 ? 57.756 -33.109 115.959 1.00 41.43 122 ASP D O 1
ATOM 7789 N N . SER D 1 123 ? 56.472 -33.480 117.755 1.00 42.68 123 SER D N 1
ATOM 7790 C CA . SER D 1 123 ? 57.434 -34.367 118.390 1.00 44.57 123 SER D CA 1
ATOM 7791 C C . SER D 1 123 ? 57.259 -35.827 117.992 1.00 45.56 123 SER D C 1
ATOM 7792 O O . SER D 1 123 ? 57.456 -36.751 118.807 1.00 44.87 123 SER D O 1
ATOM 7795 N N . LEU D 1 124 ? 56.888 -36.035 116.730 1.00 46.74 124 LEU D N 1
ATOM 7796 C CA . LEU D 1 124 ? 56.681 -37.390 116.204 1.00 46.92 124 LEU D CA 1
ATOM 7797 C C . LEU D 1 124 ? 57.042 -37.517 114.729 1.00 46.90 124 LEU D C 1
ATOM 7798 O O . LEU D 1 124 ? 57.129 -36.523 114.004 1.00 45.64 124 LEU D O 1
ATOM 7803 N N . ASN D 1 125 ? 57.253 -38.763 114.317 1.00 47.96 125 ASN D N 1
ATOM 7804 C CA . ASN D 1 125 ? 57.621 -39.133 112.949 1.00 49.44 125 ASN D CA 1
ATOM 7805 C C . ASN D 1 125 ? 58.315 -38.045 112.125 1.00 49.58 125 ASN D C 1
ATOM 7806 O O . ASN D 1 125 ? 57.809 -37.590 111.093 1.00 48.90 125 ASN D O 1
ATOM 7811 N N . GLY D 1 126 ? 59.487 -37.635 112.597 1.00 50.30 126 GLY D N 1
ATOM 7812 C CA . GLY D 1 126 ? 60.258 -36.622 111.901 1.00 51.08 126 GLY D CA 1
ATOM 7813 C C . GLY D 1 126 ? 59.657 -35.236 111.978 1.00 52.16 126 GLY D C 1
ATOM 7814 O O . GLY D 1 126 ? 59.337 -34.738 113.061 1.00 52.52 126 GLY D O 1
ATOM 7815 N N . ASN D 1 127 ? 59.507 -34.615 110.812 1.00 52.93 127 ASN D N 1
ATOM 7816 C CA . ASN D 1 127 ? 58.955 -33.261 110.678 1.00 54.01 127 ASN D CA 1
ATOM 7817 C C . ASN D 1 127 ? 59.577 -32.248 111.642 1.00 54.08 127 ASN D C 1
ATOM 7818 O O . ASN D 1 127 ? 59.075 -31.130 111.801 1.00 53.32 127 ASN D O 1
ATOM 7823 N N . TYR D 1 128 ? 60.662 -32.664 112.293 1.00 54.27 128 TYR D N 1
ATOM 7824 C CA . TYR D 1 128 ? 61.409 -31.805 113.193 1.00 53.57 128 TYR D CA 1
ATOM 7825 C C . TYR D 1 128 ? 62.574 -31.372 112.320 1.00 53.79 128 TYR D C 1
ATOM 7826 O O . TYR D 1 128 ? 63.333 -30.472 112.664 1.00 53.87 128 TYR D O 1
ATOM 7835 N N . LYS D 1 129 ? 62.698 -32.038 111.173 1.00 54.03 129 LYS D N 1
ATOM 7836 C CA . LYS D 1 129 ? 63.755 -31.752 110.207 1.00 53.09 129 LYS D CA 1
ATOM 7837 C C . LYS D 1 129 ? 63.341 -30.559 109.370 1.00 52.59 129 LYS D C 1
ATOM 7838 O O . LYS D 1 129 ? 64.116 -30.037 108.568 1.00 52.22 129 LYS D O 1
ATOM 7844 N N . VAL D 1 130 ? 62.107 -30.126 109.573 1.00 51.99 130 VAL D N 1
ATOM 7845 C CA . VAL D 1 130 ? 61.590 -28.999 108.828 1.00 52.38 130 VAL D CA 1
ATOM 7846 C C . VAL D 1 130 ? 60.985 -27.950 109.760 1.00 52.51 130 VAL D C 1
ATOM 7847 O O . VAL D 1 130 ? 60.479 -26.918 109.303 1.00 52.89 130 VAL D O 1
ATOM 7851 N N . TYR D 1 131 ? 61.051 -28.219 111.066 1.00 52.04 131 TYR D N 1
ATOM 7852 C CA . TYR D 1 131 ? 60.508 -27.312 112.077 1.00 51.21 131 TYR D CA 1
ATOM 7853 C C . TYR D 1 131 ? 61.158 -25.935 112.045 1.00 51.48 131 TYR D C 1
ATOM 7854 O O . TYR D 1 131 ? 60.471 -24.903 112.037 1.00 51.02 131 TYR D O 1
ATOM 7863 N N . TYR D 1 132 ? 62.487 -25.924 112.038 1.00 51.90 132 TYR D N 1
ATOM 7864 C CA . TYR D 1 132 ? 63.242 -24.676 112.023 1.00 52.84 132 TYR D CA 1
ATOM 7865 C C . TYR D 1 132 ? 62.793 -23.770 110.876 1.00 52.86 132 TYR D C 1
ATOM 7866 O O . TYR D 1 132 ? 62.224 -22.695 111.112 1.00 52.06 132 TYR D O 1
ATOM 7875 N N . LYS D 1 133 ? 63.049 -24.214 109.642 1.00 53.34 133 LYS D N 1
ATOM 7876 C CA . LYS D 1 133 ? 62.698 -23.452 108.439 1.00 53.46 133 LYS D CA 1
ATOM 7877 C C . LYS D 1 133 ? 61.240 -23.033 108.470 1.00 52.84 133 LYS D C 1
ATOM 7878 O O . LYS D 1 133 ? 60.858 -21.983 107.944 1.00 52.79 133 LYS D O 1
ATOM 7884 N N . LYS D 1 134 ? 60.419 -23.864 109.090 1.00 52.72 134 LYS D N 1
ATOM 7885 C CA . LYS D 1 134 ? 59.003 -23.561 109.189 1.00 53.84 134 LYS D CA 1
ATOM 7886 C C . LYS D 1 134 ? 58.810 -22.365 110.138 1.00 53.02 134 LYS D C 1
ATOM 7887 O O . LYS D 1 134 ? 58.092 -21.411 109.820 1.00 52.58 134 LYS D O 1
ATOM 7893 N N . LEU D 1 135 ? 59.470 -22.427 111.297 1.00 51.65 135 LEU D N 1
ATOM 7894 C CA . LEU D 1 135 ? 59.377 -21.378 112.310 1.00 49.15 135 LEU D CA 1
ATOM 7895 C C . LEU D 1 135 ? 59.911 -20.063 111.781 1.00 47.79 135 LEU D C 1
ATOM 7896 O O . LEU D 1 135 ? 59.339 -18.998 112.029 1.00 48.50 135 LEU D O 1
ATOM 7901 N N . LEU D 1 136 ? 61.018 -20.136 111.058 1.00 45.57 136 LEU D N 1
ATOM 7902 C CA . LEU D 1 136 ? 61.624 -18.934 110.524 1.00 44.29 136 LEU D CA 1
ATOM 7903 C C . LEU D 1 136 ? 60.639 -18.084 109.717 1.00 43.83 136 LEU D C 1
ATOM 7904 O O . LEU D 1 136 ? 60.577 -16.863 109.890 1.00 42.93 136 LEU D O 1
ATOM 7909 N N . LEU D 1 137 ? 59.854 -18.732 108.859 1.00 44.21 137 LEU D N 1
ATOM 7910 C CA . LEU D 1 137 ? 58.877 -18.026 108.024 1.00 44.68 137 LEU D CA 1
ATOM 7911 C C . LEU D 1 137 ? 57.773 -17.396 108.868 1.00 44.94 137 LEU D C 1
ATOM 7912 O O . LEU D 1 137 ? 57.234 -16.332 108.518 1.00 45.15 137 LEU D O 1
ATOM 7917 N N . ILE D 1 138 ? 57.429 -18.070 109.965 1.00 44.46 138 ILE D N 1
ATOM 7918 C CA . ILE D 1 138 ? 56.388 -17.597 110.877 1.00 44.57 138 ILE D CA 1
ATOM 7919 C C . ILE D 1 138 ? 56.874 -16.368 111.648 1.00 44.89 138 ILE D C 1
ATOM 7920 O O . ILE D 1 138 ? 56.174 -15.350 111.741 1.00 44.56 138 ILE D O 1
ATOM 7925 N N . ILE D 1 139 ? 58.084 -16.462 112.189 1.00 45.27 139 ILE D N 1
ATOM 7926 C CA . ILE D 1 139 ? 58.664 -15.346 112.933 1.00 46.30 139 ILE D CA 1
ATOM 7927 C C . ILE D 1 139 ? 58.925 -14.163 112.002 1.00 46.80 139 ILE D C 1
ATOM 7928 O O . ILE D 1 139 ? 58.630 -13.013 112.344 1.00 46.34 139 ILE D O 1
ATOM 7933 N N . GLU D 1 140 ? 59.482 -14.456 110.826 1.00 47.68 140 GLU D N 1
ATOM 7934 C CA . GLU D 1 140 ? 59.781 -13.424 109.838 1.00 48.07 140 GLU D CA 1
ATOM 7935 C C . GLU D 1 140 ? 58.514 -12.630 109.506 1.00 47.10 140 GLU D C 1
ATOM 7936 O O . GLU D 1 140 ? 58.508 -11.395 109.527 1.00 47.01 140 GLU D O 1
ATOM 7942 N N . ALA D 1 141 ? 57.435 -13.347 109.212 1.00 45.97 141 ALA D N 1
ATOM 7943 C CA . ALA D 1 141 ? 56.168 -12.714 108.861 1.00 44.54 141 ALA D CA 1
ATOM 7944 C C . ALA D 1 141 ? 55.604 -11.891 110.013 1.00 43.66 141 ALA D C 1
ATOM 7945 O O . ALA D 1 141 ? 54.973 -10.847 109.793 1.00 42.78 141 ALA D O 1
ATOM 7947 N N . LEU D 1 142 ? 55.827 -12.370 111.238 1.00 42.70 142 LEU D N 1
ATOM 7948 C CA . LEU D 1 142 ? 55.350 -11.682 112.449 1.00 41.87 142 LEU D CA 1
ATOM 7949 C C . LEU D 1 142 ? 56.002 -10.314 112.630 1.00 42.06 142 LEU D C 1
ATOM 7950 O O . LEU D 1 142 ? 55.322 -9.293 112.812 1.00 42.65 142 LEU D O 1
ATOM 7955 N N . ARG D 1 143 ? 57.327 -10.303 112.593 1.00 41.40 143 ARG D N 1
ATOM 7956 C CA . ARG D 1 143 ? 58.044 -9.061 112.753 1.00 41.26 143 ARG D CA 1
ATOM 7957 C C . ARG D 1 143 ? 57.660 -8.064 111.658 1.00 42.66 143 ARG D C 1
ATOM 7958 O O . ARG D 1 143 ? 57.360 -6.896 111.940 1.00 42.59 143 ARG D O 1
ATOM 7966 N N . LYS D 1 144 ? 57.639 -8.530 110.410 1.00 44.00 144 LYS D N 1
ATOM 7967 C CA . LYS D 1 144 ? 57.297 -7.670 109.279 1.00 44.67 144 LYS D CA 1
ATOM 7968 C C . LYS D 1 144 ? 55.867 -7.154 109.358 1.00 45.54 144 LYS D C 1
ATOM 7969 O O . LYS D 1 144 ? 55.624 -5.947 109.337 1.00 45.02 144 LYS D O 1
ATOM 7975 N N . GLU D 1 145 ? 54.925 -8.083 109.446 1.00 46.64 145 GLU D N 1
ATOM 7976 C CA . GLU D 1 145 ? 53.513 -7.745 109.515 1.00 47.72 145 GLU D CA 1
ATOM 7977 C C . GLU D 1 145 ? 53.166 -6.808 110.659 1.00 47.97 145 GLU D C 1
ATOM 7978 O O . GLU D 1 145 ? 52.422 -5.839 110.479 1.00 47.00 145 GLU D O 1
ATOM 7984 N N . LEU D 1 146 ? 53.707 -7.103 111.837 1.00 49.23 146 LEU D N 1
ATOM 7985 C CA . LEU D 1 146 ? 53.423 -6.310 113.033 1.00 51.42 146 LEU D CA 1
ATOM 7986 C C . LEU D 1 146 ? 54.427 -5.183 113.270 1.00 52.44 146 LEU D C 1
ATOM 7987 O O . LEU D 1 146 ? 54.358 -4.488 114.285 1.00 53.35 146 LEU D O 1
ATOM 7992 N N . ASN D 1 147 ? 55.355 -5.010 112.330 1.00 52.73 147 ASN D N 1
ATOM 7993 C CA . ASN D 1 147 ? 56.374 -3.963 112.418 1.00 52.15 147 ASN D CA 1
ATOM 7994 C C . ASN D 1 147 ? 57.118 -3.952 113.756 1.00 51.86 147 ASN D C 1
ATOM 7995 O O . ASN D 1 147 ? 57.175 -2.925 114.441 1.00 51.78 147 ASN D O 1
ATOM 8000 N N . VAL D 1 148 ? 57.678 -5.099 114.124 1.00 51.46 148 VAL D N 1
ATOM 8001 C CA . VAL D 1 148 ? 58.430 -5.235 115.366 1.00 50.77 148 VAL D CA 1
ATOM 8002 C C . VAL D 1 148 ? 59.666 -6.083 115.086 1.00 50.65 148 VAL D C 1
ATOM 8003 O O . VAL D 1 148 ? 59.781 -7.213 115.560 1.00 49.76 148 VAL D O 1
ATOM 8007 N N . PRO D 1 149 ? 60.621 -5.523 114.320 1.00 51.50 149 PRO D N 1
ATOM 8008 C CA . PRO D 1 149 ? 61.887 -6.149 113.908 1.00 51.76 149 PRO D CA 1
ATOM 8009 C C . PRO D 1 149 ? 62.896 -6.504 114.991 1.00 51.52 149 PRO D C 1
ATOM 8010 O O . PRO D 1 149 ? 63.805 -7.294 114.750 1.00 50.90 149 PRO D O 1
ATOM 8014 N N . ASP D 1 150 ? 62.746 -5.937 116.181 1.00 52.98 150 ASP D N 1
ATOM 8015 C CA . ASP D 1 150 ? 63.705 -6.228 117.240 1.00 53.80 150 ASP D CA 1
ATOM 8016 C C . ASP D 1 150 ? 63.155 -6.498 118.636 1.00 52.90 150 ASP D C 1
ATOM 8017 O O . ASP D 1 150 ? 63.943 -6.640 119.575 1.00 52.76 150 ASP D O 1
ATOM 8022 N N . ILE D 1 151 ? 61.826 -6.563 118.785 1.00 51.47 151 ILE D N 1
ATOM 8023 C CA . ILE D 1 151 ? 61.239 -6.860 120.094 1.00 49.51 151 ILE D CA 1
ATOM 8024 C C . ILE D 1 151 ? 61.649 -8.291 120.414 1.00 49.07 151 ILE D C 1
ATOM 8025 O O . ILE D 1 151 ? 61.709 -9.154 119.526 1.00 49.33 151 ILE D O 1
ATOM 8030 N N . PRO D 1 152 ? 61.960 -8.561 121.686 1.00 47.81 152 PRO D N 1
ATOM 8031 C CA . PRO D 1 152 ? 62.369 -9.913 122.064 1.00 47.39 152 PRO D CA 1
ATOM 8032 C C . PRO D 1 152 ? 61.252 -10.945 121.982 1.00 47.13 152 PRO D C 1
ATOM 8033 O O . PRO D 1 152 ? 60.153 -10.751 122.522 1.00 47.30 152 PRO D O 1
ATOM 8037 N N . ILE D 1 153 ? 61.538 -12.038 121.283 1.00 46.08 153 ILE D N 1
ATOM 8038 C CA . ILE D 1 153 ? 60.587 -13.131 121.139 1.00 45.85 153 ILE D CA 1
ATOM 8039 C C . ILE D 1 153 ? 61.145 -14.290 121.974 1.00 44.46 153 ILE D C 1
ATOM 8040 O O . ILE D 1 153 ? 62.224 -14.802 121.679 1.00 45.24 153 ILE D O 1
ATOM 8045 N N . ILE D 1 154 ? 60.434 -14.688 123.029 1.00 42.35 154 ILE D N 1
ATOM 8046 C CA . ILE D 1 154 ? 60.922 -15.766 123.899 1.00 40.83 154 ILE D CA 1
ATOM 8047 C C . ILE D 1 154 ? 60.284 -17.121 123.558 1.00 41.19 154 ILE D C 1
ATOM 8048 O O . ILE D 1 154 ? 59.070 -17.221 123.377 1.00 39.88 154 ILE D O 1
ATOM 8053 N N . ILE D 1 155 ? 61.105 -18.164 123.483 1.00 41.37 155 ILE D N 1
ATOM 8054 C CA . ILE D 1 155 ? 60.596 -19.481 123.157 1.00 41.45 155 ILE D CA 1
ATOM 8055 C C . ILE D 1 155 ? 60.990 -20.532 124.199 1.00 42.30 155 ILE D C 1
ATOM 8056 O O . ILE D 1 155 ? 62.171 -20.684 124.528 1.00 43.35 155 ILE D O 1
ATOM 8061 N N . GLY D 1 156 ? 60.007 -21.275 124.712 1.00 42.69 156 GLY D N 1
ATOM 8062 C CA . GLY D 1 156 ? 60.293 -22.298 125.716 1.00 42.02 156 GLY D CA 1
ATOM 8063 C C . GLY D 1 156 ? 60.446 -23.715 125.173 1.00 42.04 156 GLY D C 1
ATOM 8064 O O . GLY D 1 156 ? 59.950 -24.050 124.096 1.00 43.13 156 GLY D O 1
ATOM 8065 N N . GLY D 1 157 ? 61.133 -24.558 125.930 1.00 41.19 157 GLY D N 1
ATOM 8066 C CA . GLY D 1 157 ? 61.340 -25.927 125.505 1.00 40.43 157 GLY D CA 1
ATOM 8067 C C . GLY D 1 157 ? 60.175 -26.814 125.885 1.00 40.18 157 GLY D C 1
ATOM 8068 O O . GLY D 1 157 ? 59.208 -26.351 126.493 1.00 40.64 157 GLY D O 1
ATOM 8069 N N . LEU D 1 158 ? 60.267 -28.091 125.536 1.00 38.93 158 LEU D N 1
ATOM 8070 C CA . LEU D 1 158 ? 59.201 -29.031 125.832 1.00 37.84 158 LEU D CA 1
ATOM 8071 C C . LEU D 1 158 ? 59.547 -29.857 127.070 1.00 37.14 158 LEU D C 1
ATOM 8072 O O . LEU D 1 158 ? 60.711 -30.163 127.320 1.00 36.20 158 LEU D O 1
ATOM 8077 N N . GLY D 1 159 ? 58.525 -30.211 127.840 1.00 36.79 159 GLY D N 1
ATOM 8078 C CA . GLY D 1 159 ? 58.745 -30.978 129.045 1.00 38.27 159 GLY D CA 1
ATOM 8079 C C . GLY D 1 159 ? 59.426 -32.304 128.799 1.00 39.44 159 GLY D C 1
ATOM 8080 O O . GLY D 1 159 ? 59.214 -32.936 127.767 1.00 40.90 159 GLY D O 1
ATOM 8081 N N . ASP D 1 160 ? 60.245 -32.731 129.753 1.00 39.96 160 ASP D N 1
ATOM 8082 C CA . ASP D 1 160 ? 60.960 -33.993 129.628 1.00 40.44 160 ASP D CA 1
ATOM 8083 C C . ASP D 1 160 ? 60.062 -35.173 129.941 1.00 39.75 160 ASP D C 1
ATOM 8084 O O . ASP D 1 160 ? 60.486 -36.324 129.830 1.00 39.18 160 ASP D O 1
ATOM 8089 N N . PHE D 1 161 ? 58.824 -34.897 130.339 1.00 39.16 161 PHE D N 1
ATOM 8090 C CA . PHE D 1 161 ? 57.893 -35.979 130.645 1.00 38.51 161 PHE D CA 1
ATOM 8091 C C . PHE D 1 161 ? 57.270 -36.519 129.350 1.00 38.77 161 PHE D C 1
ATOM 8092 O O . PHE D 1 161 ? 56.692 -37.604 129.334 1.00 38.52 161 PHE D O 1
ATOM 8100 N N . LEU D 1 162 ? 57.405 -35.760 128.266 1.00 38.79 162 LEU D N 1
ATOM 8101 C CA . LEU D 1 162 ? 56.851 -36.162 126.983 1.00 39.87 162 LEU D CA 1
ATOM 8102 C C . LEU D 1 162 ? 57.365 -37.517 126.495 1.00 41.21 162 LEU D C 1
ATOM 8103 O O . LEU D 1 162 ? 58.410 -38.000 126.939 1.00 40.37 162 LEU D O 1
ATOM 8108 N N . GLY D 1 163 ? 56.604 -38.123 125.582 1.00 43.17 163 GLY D N 1
ATOM 8109 C CA . GLY D 1 163 ? 56.962 -39.407 125.006 1.00 44.03 163 GLY D CA 1
ATOM 8110 C C . GLY D 1 163 ? 57.074 -40.536 126.010 1.00 45.32 163 GLY D C 1
ATOM 8111 O O . GLY D 1 163 ? 57.932 -41.401 125.864 1.00 46.00 163 GLY D O 1
ATOM 8112 N N . LYS D 1 164 ? 56.210 -40.558 127.021 1.00 46.44 164 LYS D N 1
ATOM 8113 C CA . LYS D 1 164 ? 56.290 -41.612 128.034 1.00 47.15 164 LYS D CA 1
ATOM 8114 C C . LYS D 1 164 ? 54.935 -42.093 128.546 1.00 47.66 164 LYS D C 1
ATOM 8115 O O . LYS D 1 164 ? 54.685 -43.298 128.614 1.00 48.10 164 LYS D O 1
ATOM 8121 N N . GLU D 1 165 ? 54.060 -41.158 128.906 1.00 48.01 165 GLU D N 1
ATOM 8122 C CA . GLU D 1 165 ? 52.748 -41.525 129.431 1.00 47.14 165 GLU D CA 1
ATOM 8123 C C . GLU D 1 165 ? 51.579 -41.058 128.577 1.00 46.41 165 GLU D C 1
ATOM 8124 O O . GLU D 1 165 ? 51.621 -39.992 127.954 1.00 46.84 165 GLU D O 1
ATOM 8130 N N . ARG D 1 166 ? 50.532 -41.873 128.574 1.00 44.97 166 ARG D N 1
ATOM 8131 C CA . ARG D 1 166 ? 49.300 -41.620 127.829 1.00 43.61 166 ARG D CA 1
ATOM 8132 C C . ARG D 1 166 ? 49.292 -40.575 126.719 1.00 42.98 166 ARG D C 1
ATOM 8133 O O . ARG D 1 166 ? 49.948 -40.754 125.687 1.00 44.16 166 ARG D O 1
ATOM 8141 N N . PHE D 1 167 ? 48.537 -39.497 126.917 1.00 41.43 167 PHE D N 1
ATOM 8142 C CA . PHE D 1 167 ? 48.431 -38.455 125.899 1.00 41.39 167 PHE D CA 1
ATOM 8143 C C . PHE D 1 167 ? 49.737 -37.876 125.405 1.00 40.92 167 PHE D C 1
ATOM 8144 O O . PHE D 1 167 ? 49.764 -37.216 124.372 1.00 40.77 167 PHE D O 1
ATOM 8152 N N . GLY D 1 168 ? 50.816 -38.106 126.139 1.00 41.10 168 GLY D N 1
ATOM 8153 C CA . GLY D 1 168 ? 52.100 -37.581 125.708 1.00 41.28 168 GLY D CA 1
ATOM 8154 C C . GLY D 1 168 ? 53.038 -38.638 125.155 1.00 41.46 168 GLY D C 1
ATOM 8155 O O . GLY D 1 168 ? 54.095 -38.304 124.619 1.00 40.82 168 GLY D O 1
ATOM 8156 N N . LYS D 1 169 ? 52.645 -39.907 125.277 1.00 42.56 169 LYS D N 1
ATOM 8157 C CA . LYS D 1 169 ? 53.453 -41.036 124.807 1.00 42.97 169 LYS D CA 1
ATOM 8158 C C . LYS D 1 169 ? 53.822 -40.984 123.329 1.00 43.74 169 LYS D C 1
ATOM 8159 O O . LYS D 1 169 ? 54.833 -41.555 122.925 1.00 43.86 169 LYS D O 1
ATOM 8165 N N . GLY D 1 170 ? 53.015 -40.299 122.525 1.00 44.26 170 GLY D N 1
ATOM 8166 C CA . GLY D 1 170 ? 53.309 -40.222 121.108 1.00 45.84 170 GLY D CA 1
ATOM 8167 C C . GLY D 1 170 ? 54.387 -39.218 120.757 1.00 47.43 170 GLY D C 1
ATOM 8168 O O . GLY D 1 170 ? 54.846 -39.195 119.611 1.00 47.46 170 GLY D O 1
ATOM 8169 N N . CYS D 1 171 ? 54.795 -38.398 121.731 1.00 48.56 171 CYS D N 1
ATOM 8170 C CA . CYS D 1 171 ? 55.820 -37.361 121.525 1.00 48.39 171 CYS D CA 1
ATOM 8171 C C . CYS D 1 171 ? 57.192 -37.883 121.906 1.00 49.58 171 CYS D C 1
ATOM 8172 O O . CYS D 1 171 ? 57.795 -37.427 122.877 1.00 49.79 171 CYS D O 1
ATOM 8175 N N . THR D 1 172 ? 57.691 -38.837 121.134 1.00 50.90 172 THR D N 1
ATOM 8176 C CA . THR D 1 172 ? 58.988 -39.420 121.435 1.00 51.73 172 THR D CA 1
ATOM 8177 C C . THR D 1 172 ? 60.139 -38.646 120.807 1.00 51.74 172 THR D C 1
ATOM 8178 O O . THR D 1 172 ? 61.305 -38.933 121.072 1.00 51.77 172 THR D O 1
ATOM 8182 N N . GLU D 1 173 ? 59.817 -37.657 119.986 1.00 51.72 173 GLU D N 1
ATOM 8183 C CA . GLU D 1 173 ? 60.857 -36.863 119.349 1.00 52.24 173 GLU D CA 1
ATOM 8184 C C . GLU D 1 173 ? 60.915 -35.454 119.926 1.00 52.58 173 GLU D C 1
ATOM 8185 O O . GLU D 1 173 ? 61.443 -34.529 119.300 1.00 52.86 173 GLU D O 1
ATOM 8191 N N . TYR D 1 174 ? 60.382 -35.287 121.130 1.00 52.80 174 TYR D N 1
ATOM 8192 C CA . TYR D 1 174 ? 60.357 -33.966 121.750 1.00 52.65 174 TYR D CA 1
ATOM 8193 C C . TYR D 1 174 ? 61.758 -33.368 121.883 1.00 53.04 174 TYR D C 1
ATOM 8194 O O . TYR D 1 174 ? 61.980 -32.178 121.615 1.00 52.20 174 TYR D O 1
ATOM 8203 N N . ASN D 1 175 ? 62.707 -34.206 122.278 1.00 53.42 175 ASN D N 1
ATOM 8204 C CA . ASN D 1 175 ? 64.061 -33.735 122.446 1.00 54.00 175 ASN D CA 1
ATOM 8205 C C . ASN D 1 175 ? 64.684 -33.251 121.146 1.00 54.21 175 ASN D C 1
ATOM 8206 O O . ASN D 1 175 ? 65.573 -32.392 121.169 1.00 55.17 175 ASN D O 1
ATOM 8211 N N . PHE D 1 176 ? 64.234 -33.791 120.015 1.00 53.43 176 PHE D N 1
ATOM 8212 C CA . PHE D 1 176 ? 64.766 -33.352 118.723 1.00 52.97 176 PHE D CA 1
ATOM 8213 C C . PHE D 1 176 ? 64.215 -31.975 118.396 1.00 52.19 176 PHE D C 1
ATOM 8214 O O . PHE D 1 176 ? 64.853 -31.181 117.700 1.00 51.91 176 PHE D O 1
ATOM 8222 N N . ILE D 1 177 ? 63.019 -31.697 118.901 1.00 51.82 177 ILE D N 1
ATOM 8223 C CA . ILE D 1 177 ? 62.390 -30.402 118.673 1.00 50.78 177 ILE D CA 1
ATOM 8224 C C . ILE D 1 177 ? 63.086 -29.376 119.561 1.00 50.46 177 ILE D C 1
ATOM 8225 O O . ILE D 1 177 ? 63.303 -28.232 119.151 1.00 50.45 177 ILE D O 1
ATOM 8230 N N . ASN D 1 178 ? 63.433 -29.791 120.780 1.00 48.93 178 ASN D N 1
ATOM 8231 C CA . ASN D 1 178 ? 64.117 -28.888 121.702 1.00 48.99 178 ASN D CA 1
ATOM 8232 C C . ASN D 1 178 ? 65.411 -28.385 121.060 1.00 47.95 178 ASN D C 1
ATOM 8233 O O . ASN D 1 178 ? 65.730 -27.197 121.145 1.00 47.17 178 ASN D O 1
ATOM 8238 N N . LYS D 1 179 ? 66.146 -29.289 120.414 1.00 46.92 179 LYS D N 1
ATOM 8239 C CA . LYS D 1 179 ? 67.391 -28.902 119.766 1.00 46.50 179 LYS D CA 1
ATOM 8240 C C . LYS D 1 179 ? 67.128 -27.856 118.695 1.00 45.77 179 LYS D C 1
ATOM 8241 O O . LYS D 1 179 ? 67.881 -26.887 118.552 1.00 47.48 179 LYS D O 1
ATOM 8247 N N . GLU D 1 180 ? 66.055 -28.039 117.939 1.00 43.96 180 GLU D N 1
ATOM 8248 C CA . GLU D 1 180 ? 65.730 -27.076 116.907 1.00 42.03 180 GLU D CA 1
ATOM 8249 C C . GLU D 1 180 ? 65.308 -25.750 117.525 1.00 41.42 180 GLU D C 1
ATOM 8250 O O . GLU D 1 180 ? 65.606 -24.673 116.979 1.00 41.71 180 GLU D O 1
ATOM 8256 N N . LEU D 1 181 ? 64.613 -25.818 118.661 1.00 40.70 181 LEU D N 1
ATOM 8257 C CA . LEU D 1 181 ? 64.163 -24.597 119.341 1.00 39.96 181 LEU D CA 1
ATOM 8258 C C . LEU D 1 181 ? 65.382 -23.828 119.854 1.00 39.70 181 LEU D C 1
ATOM 8259 O O . LEU D 1 181 ? 65.505 -22.614 119.635 1.00 37.93 181 LEU D O 1
ATOM 8264 N N . GLN D 1 182 ? 66.287 -24.548 120.515 1.00 39.77 182 GLN D N 1
ATOM 8265 C CA . GLN D 1 182 ? 67.508 -23.942 121.030 1.00 41.72 182 GLN D CA 1
ATOM 8266 C C . GLN D 1 182 ? 68.294 -23.321 119.881 1.00 42.51 182 GLN D C 1
ATOM 8267 O O . GLN D 1 182 ? 68.561 -22.112 119.891 1.00 43.00 182 GLN D O 1
ATOM 8273 N N . LYS D 1 183 ? 68.649 -24.140 118.886 1.00 42.57 183 LYS D N 1
ATOM 8274 C CA . LYS D 1 183 ? 69.398 -23.649 117.726 1.00 43.15 183 LYS D CA 1
ATOM 8275 C C . LYS D 1 183 ? 68.789 -22.372 117.162 1.00 42.53 183 LYS D C 1
ATOM 8276 O O . LYS D 1 183 ? 69.480 -21.381 116.939 1.00 41.90 183 LYS D O 1
ATOM 8282 N N . PHE D 1 184 ? 67.487 -22.408 116.917 1.00 43.08 184 PHE D N 1
ATOM 8283 C CA . PHE D 1 184 ? 66.783 -21.262 116.363 1.00 43.35 184 PHE D CA 1
ATOM 8284 C C . PHE D 1 184 ? 67.022 -20.018 117.197 1.00 44.29 184 PHE D C 1
ATOM 8285 O O . PHE D 1 184 ? 67.261 -18.931 116.657 1.00 44.56 184 PHE D O 1
ATOM 8293 N N . ALA D 1 185 ? 66.961 -20.174 118.515 1.00 45.51 185 ALA D N 1
ATOM 8294 C CA . ALA D 1 185 ? 67.150 -19.041 119.416 1.00 46.58 185 ALA D CA 1
ATOM 8295 C C . ALA D 1 185 ? 68.545 -18.418 119.314 1.00 47.46 185 ALA D C 1
ATOM 8296 O O . ALA D 1 185 ? 68.681 -17.196 119.154 1.00 46.12 185 ALA D O 1
ATOM 8298 N N . PHE D 1 186 ? 69.577 -19.255 119.389 1.00 49.40 186 PHE D N 1
ATOM 8299 C CA . PHE D 1 186 ? 70.958 -18.762 119.309 1.00 51.53 186 PHE D CA 1
ATOM 8300 C C . PHE D 1 186 ? 71.261 -18.068 117.999 1.00 51.30 186 PHE D C 1
ATOM 8301 O O . PHE D 1 186 ? 71.779 -16.949 117.995 1.00 51.32 186 PHE D O 1
ATOM 8309 N N . GLU D 1 187 ? 70.949 -18.745 116.895 1.00 50.56 187 GLU D N 1
ATOM 8310 C CA . GLU D 1 187 ? 71.192 -18.217 115.558 1.00 49.13 187 GLU D CA 1
ATOM 8311 C C . GLU D 1 187 ? 70.336 -17.005 115.208 1.00 49.08 187 GLU D C 1
ATOM 8312 O O . GLU D 1 187 ? 70.846 -16.030 114.653 1.00 49.48 187 GLU D O 1
ATOM 8318 N N . GLN D 1 188 ? 69.046 -17.041 115.532 1.00 47.83 188 GLN D N 1
ATOM 8319 C CA . GLN D 1 188 ? 68.185 -15.915 115.198 1.00 46.97 188 GLN D CA 1
ATOM 8320 C C . GLN D 1 188 ? 68.305 -14.744 116.152 1.00 48.00 188 GLN D C 1
ATOM 8321 O O . GLN D 1 188 ? 68.456 -14.913 117.371 1.00 47.86 188 GLN D O 1
ATOM 8327 N N . ASP D 1 189 ? 68.222 -13.547 115.582 1.00 49.00 189 ASP D N 1
ATOM 8328 C CA . ASP D 1 189 ? 68.322 -12.313 116.353 1.00 49.80 189 ASP D CA 1
ATOM 8329 C C . ASP D 1 189 ? 67.118 -12.031 117.231 1.00 49.78 189 ASP D C 1
ATOM 8330 O O . ASP D 1 189 ? 65.969 -12.187 116.810 1.00 50.43 189 ASP D O 1
ATOM 8335 N N . ASN D 1 190 ? 67.401 -11.597 118.454 1.00 49.37 190 ASN D N 1
ATOM 8336 C CA . ASN D 1 190 ? 66.369 -11.249 119.420 1.00 48.96 190 ASN D CA 1
ATOM 8337 C C . ASN D 1 190 ? 65.417 -12.385 119.773 1.00 47.59 190 ASN D C 1
ATOM 8338 O O . ASN D 1 190 ? 64.210 -12.171 119.957 1.00 45.64 190 ASN D O 1
ATOM 8343 N N . CYS D 1 191 ? 65.972 -13.589 119.868 1.00 47.17 191 CYS D N 1
ATOM 8344 C CA . CYS D 1 191 ? 65.206 -14.777 120.228 1.00 46.80 191 CYS D CA 1
ATOM 8345 C C . CYS D 1 191 ? 65.930 -15.437 121.375 1.00 45.51 191 CYS D C 1
ATOM 8346 O O . CYS D 1 191 ? 67.142 -15.628 121.315 1.00 45.48 191 CYS D O 1
ATOM 8349 N N . TYR D 1 192 ? 65.196 -15.797 122.419 1.00 44.03 192 TYR D N 1
ATOM 8350 C CA . TYR D 1 192 ? 65.829 -16.419 123.571 1.00 41.79 192 TYR D CA 1
ATOM 8351 C C . TYR D 1 192 ? 65.121 -17.708 123.973 1.00 40.50 192 TYR D C 1
ATOM 8352 O O . TYR D 1 192 ? 63.891 -17.791 123.966 1.00 40.18 192 TYR D O 1
ATOM 8361 N N . PHE D 1 193 ? 65.917 -18.718 124.300 1.00 39.96 193 PHE D N 1
ATOM 8362 C CA . PHE D 1 193 ? 65.399 -20.016 124.705 1.00 39.09 193 PHE D CA 1
ATOM 8363 C C . PHE D 1 193 ? 65.181 -20.079 126.227 1.00 39.78 193 PHE D C 1
ATOM 8364 O O . PHE D 1 193 ? 65.876 -19.420 126.996 1.00 39.63 193 PHE D O 1
ATOM 8372 N N . VAL D 1 194 ? 64.212 -20.876 126.658 1.00 39.39 194 VAL D N 1
ATOM 8373 C CA . VAL D 1 194 ? 63.920 -21.014 128.074 1.00 37.67 194 VAL D CA 1
ATOM 8374 C C . VAL D 1 194 ? 63.732 -22.494 128.399 1.00 38.79 194 VAL D C 1
ATOM 8375 O O . VAL D 1 194 ? 62.721 -23.091 128.024 1.00 38.97 194 VAL D O 1
ATOM 8379 N N . THR D 1 195 ? 64.697 -23.092 129.092 1.00 38.73 195 THR D N 1
ATOM 8380 C CA . THR D 1 195 ? 64.596 -24.509 129.440 1.00 38.97 195 THR D CA 1
ATOM 8381 C C . THR D 1 195 ? 63.321 -24.854 130.223 1.00 40.00 195 THR D C 1
ATOM 8382 O O . THR D 1 195 ? 62.754 -24.011 130.929 1.00 40.06 195 THR D O 1
ATOM 8386 N N . ALA D 1 196 ? 62.892 -26.109 130.110 1.00 40.75 196 ALA D N 1
ATOM 8387 C CA . ALA D 1 196 ? 61.697 -26.593 130.795 1.00 40.40 196 ALA D CA 1
ATOM 8388 C C . ALA D 1 196 ? 62.084 -27.682 131.766 1.00 41.33 196 ALA D C 1
ATOM 8389 O O . ALA D 1 196 ? 61.238 -28.472 132.212 1.00 41.49 196 ALA D O 1
ATOM 8391 N N . SER D 1 197 ? 63.373 -27.746 132.082 1.00 41.69 197 SER D N 1
ATOM 8392 C CA . SER D 1 197 ? 63.847 -28.750 133.030 1.00 41.69 197 SER D CA 1
ATOM 8393 C C . SER D 1 197 ? 63.076 -28.610 134.328 1.00 40.47 197 SER D C 1
ATOM 8394 O O . SER D 1 197 ? 62.595 -27.525 134.686 1.00 39.22 197 SER D O 1
ATOM 8397 N N . GLY D 1 198 ? 62.976 -29.729 135.027 1.00 39.93 198 GLY D N 1
ATOM 8398 C CA . GLY D 1 198 ? 62.292 -29.757 136.297 1.00 38.59 198 GLY D CA 1
ATOM 8399 C C . GLY D 1 198 ? 60.790 -29.655 136.196 1.00 38.56 198 GLY D C 1
ATOM 8400 O O . GLY D 1 198 ? 60.087 -30.144 137.079 1.00 39.17 198 GLY D O 1
ATOM 8401 N N . LEU D 1 199 ? 60.280 -29.033 135.139 1.00 37.11 199 LEU D N 1
ATOM 8402 C CA . LEU D 1 199 ? 58.837 -28.901 135.015 1.00 36.63 199 LEU D CA 1
ATOM 8403 C C . LEU D 1 199 ? 58.130 -30.249 134.947 1.00 36.32 199 LEU D C 1
ATOM 8404 O O . LEU D 1 199 ? 58.572 -31.168 134.250 1.00 37.97 199 LEU D O 1
ATOM 8409 N N . THR D 1 200 ? 57.036 -30.370 135.691 1.00 35.32 200 THR D N 1
ATOM 8410 C CA . THR D 1 200 ? 56.263 -31.609 135.718 1.00 34.16 200 THR D CA 1
ATOM 8411 C C . THR D 1 200 ? 54.937 -31.428 134.992 1.00 33.85 200 THR D C 1
ATOM 8412 O O . THR D 1 200 ? 54.567 -30.306 134.620 1.00 32.54 200 THR D O 1
ATOM 8416 N N . CYS D 1 201 ? 54.211 -32.528 134.805 1.00 33.82 201 CYS D N 1
ATOM 8417 C CA . CYS D 1 201 ? 52.945 -32.467 134.069 1.00 34.04 201 CYS D CA 1
ATOM 8418 C C . CYS D 1 201 ? 51.742 -33.024 134.802 1.00 32.81 201 CYS D C 1
ATOM 8419 O O . CYS D 1 201 ? 51.873 -33.734 135.793 1.00 32.20 201 CYS D O 1
ATOM 8422 N N . ASN D 1 202 ? 50.563 -32.688 134.291 1.00 32.68 202 ASN D N 1
ATOM 8423 C CA . ASN D 1 202 ? 49.315 -33.188 134.847 1.00 33.00 202 ASN D CA 1
ATOM 8424 C C . ASN D 1 202 ? 49.220 -34.682 134.540 1.00 32.69 202 ASN D C 1
ATOM 8425 O O . ASN D 1 202 ? 50.099 -35.247 133.867 1.00 31.83 202 ASN D O 1
ATOM 8430 N N . PRO D 1 203 ? 48.146 -35.341 135.018 1.00 33.09 203 PRO D N 1
ATOM 8431 C CA . PRO D 1 203 ? 47.958 -36.780 134.782 1.00 32.92 203 PRO D CA 1
ATOM 8432 C C . PRO D 1 203 ? 47.953 -37.184 133.303 1.00 33.05 203 PRO D C 1
ATOM 8433 O O . PRO D 1 203 ? 48.429 -38.265 132.961 1.00 31.74 203 PRO D O 1
ATOM 8437 N N . ASP D 1 204 ? 47.442 -36.322 132.423 1.00 33.25 204 ASP D N 1
ATOM 8438 C CA . ASP D 1 204 ? 47.406 -36.689 131.017 1.00 34.05 204 ASP D CA 1
ATOM 8439 C C . ASP D 1 204 ? 48.773 -36.956 130.392 1.00 34.97 204 ASP D C 1
ATOM 8440 O O . ASP D 1 204 ? 48.850 -37.407 129.252 1.00 36.48 204 ASP D O 1
ATOM 8445 N N . GLY D 1 205 ? 49.849 -36.673 131.117 1.00 35.52 205 GLY D N 1
ATOM 8446 C CA . GLY D 1 205 ? 51.176 -36.930 130.583 1.00 34.89 205 GLY D CA 1
ATOM 8447 C C . GLY D 1 205 ? 51.630 -36.035 129.442 1.00 34.79 205 GLY D C 1
ATOM 8448 O O . GLY D 1 205 ? 52.649 -36.317 128.799 1.00 34.87 205 GLY D O 1
ATOM 8449 N N . ILE D 1 206 ? 50.908 -34.954 129.173 1.00 34.41 206 ILE D N 1
ATOM 8450 C CA . ILE D 1 206 ? 51.324 -34.079 128.085 1.00 34.73 206 ILE D CA 1
ATOM 8451 C C . ILE D 1 206 ? 51.312 -32.584 128.430 1.00 35.28 206 ILE D C 1
ATOM 8452 O O . ILE D 1 206 ? 52.052 -31.785 127.835 1.00 35.21 206 ILE D O 1
ATOM 8457 N N . HIS D 1 207 ? 50.474 -32.204 129.390 1.00 35.87 207 HIS D N 1
ATOM 8458 C CA . HIS D 1 207 ? 50.354 -30.799 129.803 1.00 36.24 207 HIS D CA 1
ATOM 8459 C C . HIS D 1 207 ? 51.094 -30.428 131.092 1.00 34.65 207 HIS D C 1
ATOM 8460 O O . HIS D 1 207 ? 50.976 -31.117 132.107 1.00 33.86 207 HIS D O 1
ATOM 8467 N N . ILE D 1 208 ? 51.851 -29.331 131.038 1.00 33.56 208 ILE D N 1
ATOM 8468 C CA . ILE D 1 208 ? 52.621 -28.845 132.189 1.00 33.21 208 ILE D CA 1
ATOM 8469 C C . ILE D 1 208 ? 51.636 -28.428 133.276 1.00 32.80 208 ILE D C 1
ATOM 8470 O O . ILE D 1 208 ? 50.664 -27.744 132.988 1.00 32.74 208 ILE D O 1
ATOM 8475 N N . ASP D 1 209 ? 51.883 -28.837 134.516 1.00 33.14 209 ASP D N 1
ATOM 8476 C CA . ASP D 1 209 ? 50.971 -28.517 135.608 1.00 33.47 209 ASP D CA 1
ATOM 8477 C C . ASP D 1 209 ? 51.068 -27.070 136.096 1.00 33.45 209 ASP D C 1
ATOM 8478 O O . ASP D 1 209 ? 52.021 -26.358 135.760 1.00 32.80 209 ASP D O 1
ATOM 8483 N N . ALA D 1 210 ? 50.078 -26.646 136.888 1.00 34.32 210 ALA D N 1
ATOM 8484 C CA . ALA D 1 210 ? 50.020 -25.281 137.417 1.00 35.73 210 ALA D CA 1
ATOM 8485 C C . ALA D 1 210 ? 51.307 -24.811 138.106 1.00 36.64 210 ALA D C 1
ATOM 8486 O O . ALA D 1 210 ? 51.861 -23.765 137.747 1.00 36.33 210 ALA D O 1
ATOM 8488 N N . ILE D 1 211 ? 51.777 -25.576 139.089 1.00 37.16 211 ILE D N 1
ATOM 8489 C CA . ILE D 1 211 ? 53.004 -25.226 139.798 1.00 37.66 211 ILE D CA 1
ATOM 8490 C C . ILE D 1 211 ? 54.123 -24.980 138.790 1.00 37.48 211 ILE D C 1
ATOM 8491 O O . ILE D 1 211 ? 54.762 -23.928 138.800 1.00 38.17 211 ILE D O 1
ATOM 8496 N N . SER D 1 212 ? 54.348 -25.954 137.913 1.00 36.92 212 SER D N 1
ATOM 8497 C CA . SER D 1 212 ? 55.411 -25.845 136.914 1.00 36.43 212 SER D CA 1
ATOM 8498 C C . SER D 1 212 ? 55.185 -24.717 135.922 1.00 36.66 212 SER D C 1
ATOM 8499 O O . SER D 1 212 ? 56.139 -24.113 135.414 1.00 37.26 212 SER D O 1
ATOM 8502 N N . GLN D 1 213 ? 53.921 -24.431 135.646 1.00 36.69 213 GLN D N 1
ATOM 8503 C CA . GLN D 1 213 ? 53.570 -23.384 134.698 1.00 37.06 213 GLN D CA 1
ATOM 8504 C C . GLN D 1 213 ? 53.876 -22.013 135.318 1.00 35.71 213 GLN D C 1
ATOM 8505 O O . GLN D 1 213 ? 54.136 -21.039 134.611 1.00 35.24 213 GLN D O 1
ATOM 8511 N N . ARG D 1 214 ? 53.853 -21.952 136.649 1.00 35.22 214 ARG D N 1
ATOM 8512 C CA . ARG D 1 214 ? 54.156 -20.711 137.359 1.00 34.49 214 ARG D CA 1
ATOM 8513 C C . ARG D 1 214 ? 55.670 -20.459 137.326 1.00 34.95 214 ARG D C 1
ATOM 8514 O O . ARG D 1 214 ? 56.121 -19.330 137.083 1.00 34.09 214 ARG D O 1
ATOM 8522 N N . LYS D 1 215 ? 56.456 -21.505 137.562 1.00 34.72 215 LYS D N 1
ATOM 8523 C CA . LYS D 1 215 ? 57.904 -21.367 137.513 1.00 35.11 215 LYS D CA 1
ATOM 8524 C C . LYS D 1 215 ? 58.314 -21.021 136.088 1.00 36.26 215 LYS D C 1
ATOM 8525 O O . LYS D 1 215 ? 59.172 -20.166 135.870 1.00 38.01 215 LYS D O 1
ATOM 8531 N N . PHE D 1 216 ? 57.695 -21.700 135.126 1.00 36.46 216 PHE D N 1
ATOM 8532 C CA . PHE D 1 216 ? 57.980 -21.503 133.711 1.00 36.14 216 PHE D CA 1
ATOM 8533 C C . PHE D 1 216 ? 57.799 -20.039 133.318 1.00 35.73 216 PHE D C 1
ATOM 8534 O O . PHE D 1 216 ? 58.550 -19.510 132.499 1.00 35.83 216 PHE D O 1
ATOM 8542 N N . GLY D 1 217 ? 56.807 -19.379 133.904 1.00 34.63 217 GLY D N 1
ATOM 8543 C CA . GLY D 1 217 ? 56.580 -17.979 133.585 1.00 34.76 217 GLY D CA 1
ATOM 8544 C C . GLY D 1 217 ? 57.730 -17.088 134.028 1.00 35.07 217 GLY D C 1
ATOM 8545 O O . GLY D 1 217 ? 58.094 -16.139 133.327 1.00 35.60 217 GLY D O 1
ATOM 8546 N N . LEU D 1 218 ? 58.303 -17.390 135.193 1.00 33.81 218 LEU D N 1
ATOM 8547 C CA . LEU D 1 218 ? 59.416 -16.601 135.710 1.00 32.76 218 LEU D CA 1
ATOM 8548 C C . LEU D 1 218 ? 60.612 -16.697 134.769 1.00 33.00 218 LEU D C 1
ATOM 8549 O O . LEU D 1 218 ? 61.243 -15.687 134.448 1.00 33.80 218 LEU D O 1
ATOM 8554 N N . ARG D 1 219 ? 60.921 -17.911 134.324 1.00 31.82 219 ARG D N 1
ATOM 8555 C CA . ARG D 1 219 ? 62.048 -18.112 133.423 1.00 32.15 219 ARG D CA 1
ATOM 8556 C C . ARG D 1 219 ? 61.826 -17.341 132.121 1.00 33.29 219 ARG D C 1
ATOM 8557 O O . ARG D 1 219 ? 62.785 -16.872 131.501 1.00 34.14 219 ARG D O 1
ATOM 8565 N N . TYR D 1 220 ? 60.573 -17.210 131.695 1.00 33.85 220 TYR D N 1
ATOM 8566 C CA . TYR D 1 220 ? 60.291 -16.466 130.463 1.00 35.34 220 TYR D CA 1
ATOM 8567 C C . TYR D 1 220 ? 60.659 -15.010 130.669 1.00 35.05 220 TYR D C 1
ATOM 8568 O O . TYR D 1 220 ? 61.274 -14.387 129.804 1.00 36.57 220 TYR D O 1
ATOM 8577 N N . PHE D 1 221 ? 60.266 -14.467 131.818 1.00 34.85 221 PHE D N 1
ATOM 8578 C CA . PHE D 1 221 ? 60.560 -13.073 132.151 1.00 33.33 221 PHE D CA 1
ATOM 8579 C C . PHE D 1 221 ? 62.058 -12.889 132.391 1.00 32.93 221 PHE D C 1
ATOM 8580 O O . PHE D 1 221 ? 62.655 -11.873 132.041 1.00 32.92 221 PHE D O 1
ATOM 8588 N N . GLU D 1 222 ? 62.661 -13.891 133.000 1.00 33.44 222 GLU D N 1
ATOM 8589 C CA . GLU D 1 222 ? 64.077 -13.853 133.254 1.00 34.52 222 GLU D CA 1
ATOM 8590 C C . GLU D 1 222 ? 64.807 -13.686 131.923 1.00 35.45 222 GLU D C 1
ATOM 8591 O O . GLU D 1 222 ? 65.783 -12.949 131.832 1.00 37.27 222 GLU D O 1
ATOM 8597 N N . ALA D 1 223 ? 64.325 -14.361 130.883 1.00 35.47 223 ALA D N 1
ATOM 8598 C CA . ALA D 1 223 ? 64.960 -14.276 129.576 1.00 34.46 223 ALA D CA 1
ATOM 8599 C C . ALA D 1 223 ? 64.636 -12.966 128.882 1.00 34.72 223 ALA D C 1
ATOM 8600 O O . ALA D 1 223 ? 65.492 -12.354 128.246 1.00 35.12 223 ALA D O 1
ATOM 8602 N N . PHE D 1 224 ? 63.390 -12.541 128.998 1.00 35.01 224 PHE D N 1
ATOM 8603 C CA . PHE D 1 224 ? 62.952 -11.308 128.367 1.00 36.03 224 PHE D CA 1
ATOM 8604 C C . PHE D 1 224 ? 63.611 -10.069 128.975 1.00 37.77 224 PHE D C 1
ATOM 8605 O O . PHE D 1 224 ? 64.196 -9.243 128.269 1.00 37.32 224 PHE D O 1
ATOM 8613 N N . PHE D 1 225 ? 63.505 -9.947 130.292 1.00 38.84 225 PHE D N 1
ATOM 8614 C CA . PHE D 1 225 ? 64.050 -8.797 130.990 1.00 40.49 225 PHE D CA 1
ATOM 8615 C C . PHE D 1 225 ? 65.556 -8.605 130.806 1.00 40.45 225 PHE D C 1
ATOM 8616 O O . PHE D 1 225 ? 66.032 -7.471 130.667 1.00 39.38 225 PHE D O 1
ATOM 8624 N N . ASN D 1 226 ? 66.293 -9.714 130.809 1.00 39.53 226 ASN D N 1
ATOM 8625 C CA . ASN D 1 226 ? 67.740 -9.672 130.663 1.00 39.16 226 ASN D CA 1
ATOM 8626 C C . ASN D 1 226 ? 68.224 -10.001 129.264 1.00 38.59 226 ASN D C 1
ATOM 8627 O O . ASN D 1 226 ? 69.431 -10.008 129.013 1.00 38.69 226 ASN D O 1
ATOM 8632 N N . ARG D 1 227 ? 67.291 -10.271 128.356 1.00 37.73 227 ARG D N 1
ATOM 8633 C CA . ARG D 1 227 ? 67.637 -10.646 126.990 1.00 35.50 227 ARG D CA 1
ATOM 8634 C C . ARG D 1 227 ? 68.720 -11.723 126.955 1.00 35.83 227 ARG D C 1
ATOM 8635 O O . ARG D 1 227 ? 69.762 -11.542 126.320 1.00 35.25 227 ARG D O 1
ATOM 8643 N N . LYS D 1 228 ? 68.467 -12.842 127.632 1.00 35.60 228 LYS D N 1
ATOM 8644 C CA . LYS D 1 228 ? 69.426 -13.948 127.680 1.00 37.60 228 LYS D CA 1
ATOM 8645 C C . LYS D 1 228 ? 68.727 -15.310 127.595 1.00 38.01 228 LYS D C 1
ATOM 8646 O O . LYS D 1 228 ? 67.505 -15.390 127.688 1.00 37.69 228 LYS D O 1
ATOM 8652 N N . HIS D 1 229 ? 69.515 -16.372 127.423 1.00 38.45 229 HIS D N 1
ATOM 8653 C CA . HIS D 1 229 ? 68.986 -17.734 127.345 1.00 38.66 229 HIS D CA 1
ATOM 8654 C C . HIS D 1 229 ? 68.973 -18.357 128.742 1.00 38.72 229 HIS D C 1
ATOM 8655 O O . HIS D 1 229 ? 70.001 -18.382 129.422 1.00 39.64 229 HIS D O 1
ATOM 8662 N N . VAL D 1 230 ? 67.821 -18.868 129.163 1.00 37.26 230 VAL D N 1
ATOM 8663 C CA . VAL D 1 230 ? 67.716 -19.491 130.471 1.00 36.28 230 VAL D CA 1
ATOM 8664 C C . VAL D 1 230 ? 67.888 -21.001 130.308 1.00 36.68 230 VAL D C 1
ATOM 8665 O O . VAL D 1 230 ? 66.920 -21.728 130.121 1.00 37.68 230 VAL D O 1
ATOM 8669 N N . LEU D 1 231 ? 69.129 -21.464 130.374 1.00 36.64 231 LEU D N 1
ATOM 8670 C CA . LEU D 1 231 ? 69.428 -22.875 130.195 1.00 38.01 231 LEU D CA 1
ATOM 8671 C C . LEU D 1 231 ? 69.278 -23.690 131.458 1.00 38.97 231 LEU D C 1
ATOM 8672 O O . LEU D 1 231 ? 69.337 -24.929 131.431 1.00 38.68 231 LEU D O 1
ATOM 8677 N N . GLU D 1 232 ? 69.116 -22.994 132.576 1.00 40.59 232 GLU D N 1
ATOM 8678 C CA . GLU D 1 232 ? 68.944 -23.655 133.871 1.00 41.24 232 GLU D CA 1
ATOM 8679 C C . GLU D 1 232 ? 67.823 -22.989 134.638 1.00 38.73 232 GLU D C 1
ATOM 8680 O O . GLU D 1 232 ? 67.492 -21.821 134.400 1.00 37.11 232 GLU D O 1
ATOM 8686 N N . PRO D 1 233 ? 67.193 -23.737 135.547 1.00 37.56 233 PRO D N 1
ATOM 8687 C CA . PRO D 1 233 ? 66.109 -23.134 136.321 1.00 38.35 233 PRO D CA 1
ATOM 8688 C C . PRO D 1 233 ? 66.651 -22.095 137.321 1.00 38.17 233 PRO D C 1
ATOM 8689 O O . PRO D 1 233 ? 67.749 -22.249 137.874 1.00 37.03 233 PRO D O 1
ATOM 8693 N N . LEU D 1 234 ? 65.893 -21.022 137.518 1.00 37.88 234 LEU D N 1
ATOM 8694 C CA . LEU D 1 234 ? 66.269 -19.976 138.457 1.00 38.19 234 LEU D CA 1
ATOM 8695 C C . LEU D 1 234 ? 66.373 -20.614 139.827 1.00 40.01 234 LEU D C 1
ATOM 8696 O O . LEU D 1 234 ? 65.570 -21.476 140.177 1.00 40.46 234 LEU D O 1
ATOM 8701 N N . ILE D 1 235 ? 67.343 -20.182 140.618 1.00 41.81 235 ILE D N 1
ATOM 8702 C CA . ILE D 1 235 ? 67.536 -20.762 141.941 1.00 44.26 235 ILE D CA 1
ATOM 8703 C C . ILE D 1 235 ? 66.445 -20.448 142.959 1.00 44.86 235 ILE D C 1
ATOM 8704 O O . ILE D 1 235 ? 65.957 -21.341 143.659 1.00 44.54 235 ILE D O 1
ATOM 8709 N N . ASN D 1 236 ? 66.059 -19.182 143.042 1.00 46.87 236 ASN D N 1
ATOM 8710 C CA . ASN D 1 236 ? 65.035 -18.761 143.999 1.00 50.08 236 ASN D CA 1
ATOM 8711 C C . ASN D 1 236 ? 63.639 -18.893 143.395 1.00 50.13 236 ASN D C 1
ATOM 8712 O O . ASN D 1 236 ? 62.717 -18.168 143.773 1.00 51.09 236 ASN D O 1
ATOM 8717 N N . GLU D 1 237 ? 63.493 -19.832 142.464 1.00 50.26 237 GLU D N 1
ATOM 8718 C CA . GLU D 1 237 ? 62.224 -20.056 141.771 1.00 49.53 237 GLU D CA 1
ATOM 8719 C C . GLU D 1 237 ? 61.011 -20.101 142.701 1.00 48.62 237 GLU D C 1
ATOM 8720 O O . GLU D 1 237 ? 60.048 -19.353 142.520 1.00 48.29 237 GLU D O 1
ATOM 8726 N N . ASN D 1 238 ? 61.059 -20.967 143.703 1.00 47.56 238 ASN D N 1
ATOM 8727 C CA . ASN D 1 238 ? 59.951 -21.074 144.642 1.00 46.14 238 ASN D CA 1
ATOM 8728 C C . ASN D 1 238 ? 59.725 -19.805 145.452 1.00 46.42 238 ASN D C 1
ATOM 8729 O O . ASN D 1 238 ? 58.614 -19.279 145.491 1.00 46.06 238 ASN D O 1
ATOM 8734 N N . GLU D 1 239 ? 60.772 -19.315 146.109 1.00 46.56 239 GLU D N 1
ATOM 8735 C CA . GLU D 1 239 ? 60.637 -18.122 146.933 1.00 46.84 239 GLU D CA 1
ATOM 8736 C C . GLU D 1 239 ? 60.295 -16.890 146.135 1.00 46.33 239 GLU D C 1
ATOM 8737 O O . GLU D 1 239 ? 59.596 -16.001 146.625 1.00 46.56 239 GLU D O 1
ATOM 8743 N N . LEU D 1 240 ? 60.802 -16.838 144.909 1.00 45.44 240 LEU D N 1
ATOM 8744 C CA . LEU D 1 240 ? 60.555 -15.718 144.014 1.00 44.89 240 LEU D CA 1
ATOM 8745 C C . LEU D 1 240 ? 59.049 -15.615 143.768 1.00 44.60 240 LEU D C 1
ATOM 8746 O O . LEU D 1 240 ? 58.497 -14.516 143.687 1.00 44.52 240 LEU D O 1
ATOM 8751 N N . LEU D 1 241 ? 58.394 -16.771 143.650 1.00 44.02 241 LEU D N 1
ATOM 8752 C CA . LEU D 1 241 ? 56.949 -16.814 143.437 1.00 43.16 241 LEU D CA 1
ATOM 8753 C C . LEU D 1 241 ? 56.189 -16.379 144.695 1.00 43.03 241 LEU D C 1
ATOM 8754 O O . LEU D 1 241 ? 55.280 -15.549 144.624 1.00 42.18 241 LEU D O 1
ATOM 8759 N N . ASN D 1 242 ? 56.564 -16.942 145.845 1.00 43.87 242 ASN D N 1
ATOM 8760 C CA . ASN D 1 242 ? 55.912 -16.597 147.105 1.00 43.77 242 ASN D CA 1
ATOM 8761 C C . ASN D 1 242 ? 56.011 -15.105 147.369 1.00 44.26 242 ASN D C 1
ATOM 8762 O O . ASN D 1 242 ? 55.120 -14.511 147.979 1.00 44.66 242 ASN D O 1
ATOM 8767 N N . LEU D 1 243 ? 57.099 -14.499 146.910 1.00 44.20 243 LEU D N 1
ATOM 8768 C CA . LEU D 1 243 ? 57.298 -13.072 147.096 1.00 43.66 243 LEU D CA 1
ATOM 8769 C C . LEU D 1 243 ? 56.220 -12.306 146.355 1.00 42.71 243 LEU D C 1
ATOM 8770 O O . LEU D 1 243 ? 55.757 -11.276 146.824 1.00 43.95 243 LEU D O 1
ATOM 8775 N N . ASN D 1 244 ? 55.809 -12.807 145.198 1.00 42.95 244 ASN D N 1
ATOM 8776 C CA . ASN D 1 244 ? 54.767 -12.122 144.436 1.00 43.19 244 ASN D CA 1
ATOM 8777 C C . ASN D 1 244 ? 53.386 -12.440 145.001 1.00 42.08 244 ASN D C 1
ATOM 8778 O O . ASN D 1 244 ? 52.456 -11.646 144.876 1.00 40.53 244 ASN D O 1
ATOM 8783 N N . TYR D 1 245 ? 53.257 -13.608 145.618 1.00 41.97 245 TYR D N 1
ATOM 8784 C CA . TYR D 1 245 ? 51.984 -14.030 146.200 1.00 42.84 245 TYR D CA 1
ATOM 8785 C C . TYR D 1 245 ? 51.694 -13.256 147.481 1.00 43.35 245 TYR D C 1
ATOM 8786 O O . TYR D 1 245 ? 50.543 -12.974 147.796 1.00 43.35 245 TYR D O 1
ATOM 8795 N N . ALA D 1 246 ? 52.752 -12.916 148.211 1.00 44.31 246 ALA D N 1
ATOM 8796 C CA . ALA D 1 246 ? 52.630 -12.193 149.469 1.00 45.12 246 ALA D CA 1
ATOM 8797 C C . ALA D 1 246 ? 52.252 -10.723 149.279 1.00 45.29 246 ALA D C 1
ATOM 8798 O O . ALA D 1 246 ? 51.701 -10.096 150.187 1.00 45.68 246 ALA D O 1
ATOM 8800 N N . ARG D 1 247 ? 52.551 -10.174 148.106 1.00 44.41 247 ARG D N 1
ATOM 8801 C CA . ARG D 1 247 ? 52.237 -8.777 147.807 1.00 44.02 247 ARG D CA 1
ATOM 8802 C C . ARG D 1 247 ? 50.854 -8.405 148.336 1.00 45.08 247 ARG D C 1
ATOM 8803 O O . ARG D 1 247 ? 49.905 -9.174 148.211 1.00 46.44 247 ARG D O 1
ATOM 8811 N N . THR D 1 248 ? 50.740 -7.226 148.936 1.00 46.05 248 THR D N 1
ATOM 8812 C CA . THR D 1 248 ? 49.463 -6.772 149.481 1.00 45.86 248 THR D CA 1
ATOM 8813 C C . THR D 1 248 ? 48.612 -6.229 148.336 1.00 45.76 248 THR D C 1
ATOM 8814 O O . THR D 1 248 ? 49.127 -5.535 147.462 1.00 44.78 248 THR D O 1
ATOM 8818 N N . HIS D 1 249 ? 47.317 -6.541 148.339 1.00 45.37 249 HIS D N 1
ATOM 8819 C CA . HIS D 1 249 ? 46.439 -6.086 147.264 1.00 44.76 249 HIS D CA 1
ATOM 8820 C C . HIS D 1 249 ? 45.896 -4.683 147.448 1.00 44.24 249 HIS D C 1
ATOM 8821 O O . HIS D 1 249 ? 45.703 -4.210 148.562 1.00 44.56 249 HIS D O 1
ATOM 8828 N N . THR D 1 250 ? 45.635 -4.034 146.323 1.00 42.91 250 THR D N 1
ATOM 8829 C CA . THR D 1 250 ? 45.095 -2.697 146.309 1.00 41.88 250 THR D CA 1
ATOM 8830 C C . THR D 1 250 ? 43.633 -2.741 146.732 1.00 42.16 250 THR D C 1
ATOM 8831 O O . THR D 1 250 ? 43.036 -3.809 146.814 1.00 43.33 250 THR D O 1
ATOM 8835 N N . LYS D 1 251 ? 43.056 -1.580 147.003 1.00 42.04 251 LYS D N 1
ATOM 8836 C CA . LYS D 1 251 ? 41.665 -1.522 147.401 1.00 42.28 251 LYS D CA 1
ATOM 8837 C C . LYS D 1 251 ? 40.808 -1.981 146.219 1.00 42.41 251 LYS D C 1
ATOM 8838 O O . LYS D 1 251 ? 39.877 -2.775 146.386 1.00 41.92 251 LYS D O 1
ATOM 8844 N N . ALA D 1 252 ? 41.137 -1.484 145.027 1.00 41.82 252 ALA D N 1
ATOM 8845 C CA . ALA D 1 252 ? 40.410 -1.836 143.808 1.00 41.42 252 ALA D CA 1
ATOM 8846 C C . ALA D 1 252 ? 40.466 -3.344 143.527 1.00 41.68 252 ALA D C 1
ATOM 8847 O O . ALA D 1 252 ? 39.491 -3.937 143.054 1.00 41.42 252 ALA D O 1
ATOM 8849 N N . GLU D 1 253 ? 41.610 -3.952 143.825 1.00 41.66 253 GLU D N 1
ATOM 8850 C CA . GLU D 1 253 ? 41.795 -5.374 143.606 1.00 43.05 253 GLU D CA 1
ATOM 8851 C C . GLU D 1 253 ? 40.928 -6.193 144.549 1.00 44.64 253 GLU D C 1
ATOM 8852 O O . GLU D 1 253 ? 40.163 -7.049 144.098 1.00 45.91 253 GLU D O 1
ATOM 8858 N N . LYS D 1 254 ? 41.022 -5.938 145.851 1.00 45.38 254 LYS D N 1
ATOM 8859 C CA . LYS D 1 254 ? 40.215 -6.709 146.791 1.00 45.88 254 LYS D CA 1
ATOM 8860 C C . LYS D 1 254 ? 38.714 -6.454 146.655 1.00 45.24 254 LYS D C 1
ATOM 8861 O O . LYS D 1 254 ? 37.895 -7.241 147.137 1.00 44.99 254 LYS D O 1
ATOM 8867 N N . ILE D 1 255 ? 38.358 -5.357 145.998 1.00 45.12 255 ILE D N 1
ATOM 8868 C CA . ILE D 1 255 ? 36.956 -5.049 145.753 1.00 45.62 255 ILE D CA 1
ATOM 8869 C C . ILE D 1 255 ? 36.542 -5.882 144.533 1.00 46.40 255 ILE D C 1
ATOM 8870 O O . ILE D 1 255 ? 35.371 -6.226 144.353 1.00 46.46 255 ILE D O 1
ATOM 8875 N N . TYR D 1 256 ? 37.525 -6.207 143.700 1.00 46.78 256 TYR D N 1
ATOM 8876 C CA . TYR D 1 256 ? 37.280 -6.981 142.502 1.00 47.29 256 TYR D CA 1
ATOM 8877 C C . TYR D 1 256 ? 36.992 -8.430 142.850 1.00 46.96 256 TYR D C 1
ATOM 8878 O O . TYR D 1 256 ? 36.030 -9.014 142.347 1.00 47.80 256 TYR D O 1
ATOM 8887 N N . ILE D 1 257 ? 37.806 -9.019 143.716 1.00 45.97 257 ILE D N 1
ATOM 8888 C CA . ILE D 1 257 ? 37.573 -10.405 144.081 1.00 46.13 257 ILE D CA 1
ATOM 8889 C C . ILE D 1 257 ? 36.219 -10.547 144.761 1.00 45.38 257 ILE D C 1
ATOM 8890 O O . ILE D 1 257 ? 35.583 -11.590 144.680 1.00 46.80 257 ILE D O 1
ATOM 8895 N N . LYS D 1 258 ? 35.766 -9.487 145.412 1.00 44.81 258 LYS D N 1
ATOM 8896 C CA . LYS D 1 258 ? 34.479 -9.517 146.084 1.00 44.47 258 LYS D CA 1
ATOM 8897 C C . LYS D 1 258 ? 33.349 -9.309 145.084 1.00 44.93 258 LYS D C 1
ATOM 8898 O O . LYS D 1 258 ? 32.283 -9.898 145.218 1.00 45.09 258 LYS D O 1
ATOM 8904 N N . SER D 1 259 ? 33.585 -8.470 144.082 1.00 45.19 259 SER D N 1
ATOM 8905 C CA . SER D 1 259 ? 32.577 -8.204 143.078 1.00 45.71 259 SER D CA 1
ATOM 8906 C C . SER D 1 259 ? 32.335 -9.468 142.281 1.00 47.32 259 SER D C 1
ATOM 8907 O O . SER D 1 259 ? 31.229 -9.729 141.808 1.00 48.15 259 SER D O 1
ATOM 8918 N N . ASP D 1 261 ? 32.984 -12.692 143.484 1.00 43.76 261 ASP D N 1
ATOM 8919 C CA . ASP D 1 261 ? 32.362 -13.671 144.369 1.00 40.78 261 ASP D CA 1
ATOM 8920 C C . ASP D 1 261 ? 30.852 -13.520 144.309 1.00 38.81 261 ASP D C 1
ATOM 8921 O O . ASP D 1 261 ? 30.115 -14.508 144.276 1.00 39.43 261 ASP D O 1
ATOM 8926 N N . PHE D 1 262 ? 30.387 -12.275 144.319 1.00 34.96 262 PHE D N 1
ATOM 8927 C CA . PHE D 1 262 ? 28.958 -12.023 144.266 1.00 31.30 262 PHE D CA 1
ATOM 8928 C C . PHE D 1 262 ? 28.438 -12.342 142.863 1.00 30.82 262 PHE D C 1
ATOM 8929 O O . PHE D 1 262 ? 27.443 -13.057 142.709 1.00 29.82 262 PHE D O 1
ATOM 8937 N N . ALA D 1 263 ? 29.127 -11.820 141.849 1.00 30.57 263 ALA D N 1
ATOM 8938 C CA . ALA D 1 263 ? 28.747 -12.026 140.453 1.00 30.36 263 ALA D CA 1
ATOM 8939 C C . ALA D 1 263 ? 28.564 -13.500 140.107 1.00 30.34 263 ALA D C 1
ATOM 8940 O O . ALA D 1 263 ? 27.754 -13.849 139.244 1.00 31.05 263 ALA D O 1
ATOM 8942 N N . LEU D 1 264 ? 29.319 -14.365 140.774 1.00 29.60 264 LEU D N 1
ATOM 8943 C CA . LEU D 1 264 ? 29.222 -15.799 140.519 1.00 29.73 264 LEU D CA 1
ATOM 8944 C C . LEU D 1 264 ? 28.255 -16.477 141.462 1.00 30.54 264 LEU D C 1
ATOM 8945 O O . LEU D 1 264 ? 28.096 -17.692 141.419 1.00 31.97 264 LEU D O 1
ATOM 8950 N N . GLY D 1 265 ? 27.620 -15.700 142.331 1.00 31.11 265 GLY D N 1
ATOM 8951 C CA . GLY D 1 265 ? 26.672 -16.285 143.264 1.00 29.45 265 GLY D CA 1
ATOM 8952 C C . GLY D 1 265 ? 27.292 -16.988 144.460 1.00 28.31 265 GLY D C 1
ATOM 8953 O O . GLY D 1 265 ? 26.605 -17.728 145.150 1.00 28.17 265 GLY D O 1
ATOM 8954 N N . LYS D 1 266 ? 28.576 -16.767 144.722 1.00 28.44 266 LYS D N 1
ATOM 8955 C CA . LYS D 1 266 ? 29.218 -17.409 145.868 1.00 27.19 266 LYS D CA 1
ATOM 8956 C C . LYS D 1 266 ? 28.850 -16.750 147.208 1.00 26.80 266 LYS D C 1
ATOM 8957 O O . LYS D 1 266 ? 29.108 -17.318 148.269 1.00 26.64 266 LYS D O 1
ATOM 8963 N N . ILE D 1 267 ? 28.276 -15.548 147.170 1.00 24.64 267 ILE D N 1
ATOM 8964 C CA . ILE D 1 267 ? 27.883 -14.866 148.401 1.00 23.44 267 ILE D CA 1
ATOM 8965 C C . ILE D 1 267 ? 26.622 -14.066 148.193 1.00 23.42 267 ILE D C 1
ATOM 8966 O O . ILE D 1 267 ? 26.229 -13.794 147.058 1.00 24.00 267 ILE D O 1
ATOM 8971 N N . SER D 1 268 ? 26.005 -13.690 149.308 1.00 23.84 268 SER D N 1
ATOM 8972 C CA . SER D 1 268 ? 24.778 -12.919 149.320 1.00 24.37 268 SER D CA 1
ATOM 8973 C C . SER D 1 268 ? 25.042 -11.463 148.967 1.00 25.33 268 SER D C 1
ATOM 8974 O O . SER D 1 268 ? 26.184 -11.006 148.995 1.00 25.06 268 SER D O 1
ATOM 8977 N N . TYR D 1 269 ? 23.991 -10.728 148.631 1.00 26.16 269 TYR D N 1
ATOM 8978 C CA . TYR D 1 269 ? 24.179 -9.324 148.309 1.00 28.15 269 TYR D CA 1
ATOM 8979 C C . TYR D 1 269 ? 24.543 -8.542 149.568 1.00 29.39 269 TYR D C 1
ATOM 8980 O O . TYR D 1 269 ? 25.387 -7.649 149.518 1.00 30.25 269 TYR D O 1
ATOM 8989 N N . ASP D 1 270 ? 23.907 -8.875 150.691 1.00 30.05 270 ASP D N 1
ATOM 8990 C CA . ASP D 1 270 ? 24.197 -8.194 151.952 1.00 31.39 270 ASP D CA 1
ATOM 8991 C C . ASP D 1 270 ? 25.599 -8.550 152.404 1.00 31.04 270 ASP D C 1
ATOM 8992 O O . ASP D 1 270 ? 26.318 -7.729 152.967 1.00 32.78 270 ASP D O 1
ATOM 8997 N N . GLU D 1 271 ? 25.990 -9.783 152.142 1.00 30.99 271 GLU D N 1
ATOM 8998 C CA . GLU D 1 271 ? 27.306 -10.248 152.518 1.00 30.89 271 GLU D CA 1
ATOM 8999 C C . GLU D 1 271 ? 28.335 -9.535 151.641 1.00 29.26 271 GLU D C 1
ATOM 9000 O O . GLU D 1 271 ? 29.449 -9.261 152.073 1.00 29.59 271 GLU D O 1
ATOM 9006 N N . PHE D 1 272 ? 27.934 -9.230 150.409 1.00 26.80 272 PHE D N 1
ATOM 9007 C CA . PHE D 1 272 ? 28.774 -8.530 149.446 1.00 23.97 272 PHE D CA 1
ATOM 9008 C C . PHE D 1 272 ? 28.919 -7.074 149.904 1.00 24.30 272 PHE D C 1
ATOM 9009 O O . PHE D 1 272 ? 30.004 -6.506 149.845 1.00 23.12 272 PHE D O 1
ATOM 9017 N N . THR D 1 273 ? 27.806 -6.490 150.345 1.00 25.60 273 THR D N 1
ATOM 9018 C CA . THR D 1 273 ? 27.777 -5.116 150.826 1.00 28.74 273 THR D CA 1
ATOM 9019 C C . THR D 1 273 ? 28.686 -4.967 152.046 1.00 29.90 273 THR D C 1
ATOM 9020 O O . THR D 1 273 ? 29.582 -4.119 152.087 1.00 29.88 273 THR D O 1
ATOM 9024 N N . SER D 1 274 ? 28.447 -5.813 153.037 1.00 31.57 274 SER D N 1
ATOM 9025 C CA . SER D 1 274 ? 29.215 -5.800 154.267 1.00 34.09 274 SER D CA 1
ATOM 9026 C C . SER D 1 274 ? 30.708 -5.918 153.985 1.00 35.07 274 SER D C 1
ATOM 9027 O O . SER D 1 274 ? 31.530 -5.247 154.622 1.00 34.84 274 SER D O 1
ATOM 9030 N N . GLU D 1 275 ? 31.055 -6.771 153.030 1.00 35.72 275 GLU D N 1
ATOM 9031 C CA . GLU D 1 275 ? 32.447 -6.974 152.655 1.00 36.37 275 GLU D CA 1
ATOM 9032 C C . GLU D 1 275 ? 33.035 -5.752 151.956 1.00 36.35 275 GLU D C 1
ATOM 9033 O O . GLU D 1 275 ? 34.227 -5.484 152.073 1.00 36.16 275 GLU D O 1
ATOM 9039 N N . LEU D 1 276 ? 32.201 -5.019 151.227 1.00 36.67 276 LEU D N 1
ATOM 9040 C CA . LEU D 1 276 ? 32.672 -3.840 150.515 1.00 38.19 276 LEU D CA 1
ATOM 9041 C C . LEU D 1 276 ? 32.959 -2.697 151.487 1.00 39.07 276 LEU D C 1
ATOM 9042 O O . LEU D 1 276 ? 33.913 -1.944 151.306 1.00 38.92 276 LEU D O 1
ATOM 9055 N N . LYS D 1 278 ? 33.825 -3.019 154.700 1.00 38.72 278 LYS D N 1
ATOM 9056 C CA . LYS D 1 278 ? 35.022 -3.368 155.454 1.00 37.48 278 LYS D CA 1
ATOM 9057 C C . LYS D 1 278 ? 36.245 -2.892 154.698 1.00 37.80 278 LYS D C 1
ATOM 9058 O O . LYS D 1 278 ? 37.205 -2.428 155.296 1.00 38.71 278 LYS D O 1
ATOM 9064 N N . ILE D 1 279 ? 36.207 -3.011 153.376 1.00 37.60 279 ILE D N 1
ATOM 9065 C CA . ILE D 1 279 ? 37.325 -2.582 152.541 1.00 36.78 279 ILE D CA 1
ATOM 9066 C C . ILE D 1 279 ? 37.428 -1.058 152.537 1.00 37.43 279 ILE D C 1
ATOM 9067 O O . ILE D 1 279 ? 38.521 -0.497 152.505 1.00 38.01 279 ILE D O 1
ATOM 9072 N N . ASN D 1 280 ? 36.277 -0.400 152.582 1.00 37.55 280 ASN D N 1
ATOM 9073 C CA . ASN D 1 280 ? 36.221 1.043 152.564 1.00 38.77 280 ASN D CA 1
ATOM 9074 C C . ASN D 1 280 ? 36.629 1.645 153.910 1.00 38.85 280 ASN D C 1
ATOM 9075 O O . ASN D 1 280 ? 37.387 2.611 153.962 1.00 38.60 280 ASN D O 1
ATOM 9080 N N . ASN D 1 281 ? 36.143 1.056 154.995 1.00 38.96 281 ASN D N 1
ATOM 9081 C CA . ASN D 1 281 ? 36.449 1.541 156.332 1.00 38.62 281 ASN D CA 1
ATOM 9082 C C . ASN D 1 281 ? 37.863 1.209 156.769 1.00 41.30 281 ASN D C 1
ATOM 9083 O O . ASN D 1 281 ? 38.448 1.920 157.574 1.00 43.31 281 ASN D O 1
ATOM 9088 N N . ASP D 1 282 ? 38.406 0.121 156.241 1.00 44.40 282 ASP D N 1
ATOM 9089 C CA . ASP D 1 282 ? 39.746 -0.325 156.602 1.00 46.76 282 ASP D CA 1
ATOM 9090 C C . ASP D 1 282 ? 40.766 0.809 156.569 1.00 48.44 282 ASP D C 1
ATOM 9091 O O . ASP D 1 282 ? 40.726 1.672 155.695 1.00 48.00 282 ASP D O 1
ATOM 9096 N N . LEU D 1 283 ? 41.675 0.795 157.539 1.00 49.65 283 LEU D N 1
ATOM 9097 C CA . LEU D 1 283 ? 42.721 1.803 157.655 1.00 52.07 283 LEU D CA 1
ATOM 9098 C C . LEU D 1 283 ? 43.836 1.594 156.623 1.00 53.65 283 LEU D C 1
ATOM 9099 O O . LEU D 1 283 ? 43.772 2.094 155.503 1.00 54.00 283 LEU D O 1
ATOM 9104 N N . GLU D 1 284 ? 44.861 0.849 157.020 1.00 56.99 284 GLU D N 1
ATOM 9105 C CA . GLU D 1 284 ? 46.010 0.547 156.170 1.00 59.20 284 GLU D CA 1
ATOM 9106 C C . GLU D 1 284 ? 46.052 -0.979 155.931 1.00 60.76 284 GLU D C 1
ATOM 9107 O O . GLU D 1 284 ? 46.192 -1.399 154.743 1.00 61.61 284 GLU D O 1
ATOM 9121 N N . VAL E 1 2 ? 69.022 -71.171 94.488 1.00 60.76 2 VAL E N 1
ATOM 9122 C CA . VAL E 1 2 ? 68.734 -69.751 94.338 1.00 56.09 2 VAL E CA 1
ATOM 9123 C C . VAL E 1 2 ? 69.715 -68.957 95.194 1.00 53.81 2 VAL E C 1
ATOM 9124 O O . VAL E 1 2 ? 69.780 -69.142 96.411 1.00 53.17 2 VAL E O 1
ATOM 9128 N N . LYS E 1 3 ? 70.487 -68.085 94.557 1.00 50.79 3 LYS E N 1
ATOM 9129 C CA . LYS E 1 3 ? 71.446 -67.254 95.273 1.00 47.42 3 LYS E CA 1
ATOM 9130 C C . LYS E 1 3 ? 70.780 -65.922 95.536 1.00 45.69 3 LYS E C 1
ATOM 9131 O O . LYS E 1 3 ? 70.533 -65.150 94.606 1.00 45.15 3 LYS E O 1
ATOM 9137 N N . SER E 1 4 ? 70.494 -65.643 96.801 1.00 43.33 4 SER E N 1
ATOM 9138 C CA . SER E 1 4 ? 69.833 -64.394 97.156 1.00 41.19 4 SER E CA 1
ATOM 9139 C C . SER E 1 4 ? 70.812 -63.293 97.548 1.00 39.86 4 SER E C 1
ATOM 9140 O O . SER E 1 4 ? 71.875 -63.561 98.106 1.00 39.00 4 SER E O 1
ATOM 9143 N N . PHE E 1 5 ? 70.429 -62.055 97.250 1.00 38.11 5 PHE E N 1
ATOM 9144 C CA . PHE E 1 5 ? 71.223 -60.880 97.562 1.00 36.26 5 PHE E CA 1
ATOM 9145 C C . PHE E 1 5 ? 70.350 -59.836 98.258 1.00 36.96 5 PHE E C 1
ATOM 9146 O O . PHE E 1 5 ? 69.369 -59.352 97.684 1.00 36.12 5 PHE E O 1
ATOM 9154 N N . LEU E 1 6 ? 70.712 -59.501 99.498 1.00 37.60 6 LEU E N 1
ATOM 9155 C CA . LEU E 1 6 ? 69.972 -58.515 100.290 1.00 37.71 6 LEU E CA 1
ATOM 9156 C C . LEU E 1 6 ? 70.353 -57.078 99.903 1.00 37.52 6 LEU E C 1
ATOM 9157 O O . LEU E 1 6 ? 71.536 -56.723 99.886 1.00 36.73 6 LEU E O 1
ATOM 9170 N N . LEU E 1 8 ? 70.244 -53.130 100.765 1.00 33.38 8 LEU E N 1
ATOM 9171 C CA . LEU E 1 8 ? 70.067 -52.192 101.869 1.00 31.44 8 LEU E CA 1
ATOM 9172 C C . LEU E 1 8 ? 70.548 -50.808 101.494 1.00 30.46 8 LEU E C 1
ATOM 9173 O O . LEU E 1 8 ? 71.408 -50.648 100.628 1.00 29.48 8 LEU E O 1
ATOM 9178 N N . GLY E 1 9 ? 69.985 -49.803 102.154 1.00 30.06 9 GLY E N 1
ATOM 9179 C CA . GLY E 1 9 ? 70.401 -48.443 101.881 1.00 30.01 9 GLY E CA 1
ATOM 9180 C C . GLY E 1 9 ? 69.295 -47.422 101.731 1.00 29.59 9 GLY E C 1
ATOM 9181 O O . GLY E 1 9 ? 68.166 -47.596 102.193 1.00 27.01 9 GLY E O 1
ATOM 9182 N N . GLN E 1 10 ? 69.657 -46.336 101.065 1.00 30.83 10 GLN E N 1
ATOM 9183 C CA . GLN E 1 10 ? 68.765 -45.229 100.803 1.00 33.03 10 GLN E CA 1
ATOM 9184 C C . GLN E 1 10 ? 68.063 -45.383 99.452 1.00 33.97 10 GLN E C 1
ATOM 9185 O O . GLN E 1 10 ? 68.056 -46.456 98.857 1.00 32.84 10 GLN E O 1
ATOM 9191 N N . SER E 1 11 ? 67.499 -44.285 98.962 1.00 35.46 11 SER E N 1
ATOM 9192 C CA . SER E 1 11 ? 66.772 -44.309 97.711 1.00 36.55 11 SER E CA 1
ATOM 9193 C C . SER E 1 11 ? 67.629 -44.639 96.487 1.00 38.28 11 SER E C 1
ATOM 9194 O O . SER E 1 11 ? 67.122 -45.169 95.489 1.00 40.02 11 SER E O 1
ATOM 9197 N N . ASN E 1 12 ? 68.920 -44.331 96.554 1.00 38.10 12 ASN E N 1
ATOM 9198 C CA . ASN E 1 12 ? 69.808 -44.609 95.435 1.00 37.37 12 ASN E CA 1
ATOM 9199 C C . ASN E 1 12 ? 70.128 -46.097 95.307 1.00 37.21 12 ASN E C 1
ATOM 9200 O O . ASN E 1 12 ? 70.745 -46.521 94.329 1.00 37.54 12 ASN E O 1
ATOM 9213 N N . ALA E 1 14 ? 67.488 -48.365 96.254 1.00 31.99 14 ALA E N 1
ATOM 9214 C CA . ALA E 1 14 ? 66.163 -48.824 95.878 1.00 30.36 14 ALA E CA 1
ATOM 9215 C C . ALA E 1 14 ? 65.922 -48.490 94.409 1.00 27.64 14 ALA E C 1
ATOM 9216 O O . ALA E 1 14 ? 65.096 -49.106 93.740 1.00 26.97 14 ALA E O 1
ATOM 9218 N N . GLY E 1 15 ? 66.641 -47.490 93.928 1.00 24.70 15 GLY E N 1
ATOM 9219 C CA . GLY E 1 15 ? 66.516 -47.090 92.548 1.00 23.24 15 GLY E CA 1
ATOM 9220 C C . GLY E 1 15 ? 65.455 -46.056 92.263 1.00 21.94 15 GLY E C 1
ATOM 9221 O O . GLY E 1 15 ? 64.297 -46.251 92.600 1.00 21.84 15 GLY E O 1
ATOM 9222 N N . ARG E 1 16 ? 65.850 -44.967 91.614 1.00 21.85 16 ARG E N 1
ATOM 9223 C CA . ARG E 1 16 ? 64.932 -43.895 91.266 1.00 22.14 16 ARG E CA 1
ATOM 9224 C C . ARG E 1 16 ? 65.067 -43.527 89.781 1.00 22.74 16 ARG E C 1
ATOM 9225 O O . ARG E 1 16 ? 64.519 -42.520 89.321 1.00 21.74 16 ARG E O 1
ATOM 9233 N N . GLY E 1 17 ? 65.817 -44.335 89.035 1.00 23.72 17 GLY E N 1
ATOM 9234 C CA . GLY E 1 17 ? 65.994 -44.069 87.617 1.00 25.46 17 GLY E CA 1
ATOM 9235 C C . GLY E 1 17 ? 64.686 -44.216 86.860 1.00 25.90 17 GLY E C 1
ATOM 9236 O O . GLY E 1 17 ? 63.878 -45.092 87.183 1.00 23.97 17 GLY E O 1
ATOM 9237 N N . PHE E 1 18 ? 64.461 -43.360 85.866 1.00 26.13 18 PHE E N 1
ATOM 9238 C CA . PHE E 1 18 ? 63.226 -43.432 85.081 1.00 27.53 18 PHE E CA 1
ATOM 9239 C C . PHE E 1 18 ? 63.247 -44.702 84.227 1.00 29.38 18 PHE E C 1
ATOM 9240 O O . PHE E 1 18 ? 64.124 -44.859 83.378 1.00 29.29 18 PHE E O 1
ATOM 9248 N N . ILE E 1 19 ? 62.284 -45.600 84.443 1.00 30.13 19 ILE E N 1
ATOM 9249 C CA . ILE E 1 19 ? 62.272 -46.855 83.705 1.00 32.49 19 ILE E CA 1
ATOM 9250 C C . ILE E 1 19 ? 62.081 -46.733 82.193 1.00 32.64 19 ILE E C 1
ATOM 9251 O O . ILE E 1 19 ? 62.311 -47.701 81.471 1.00 33.19 19 ILE E O 1
ATOM 9256 N N . ASN E 1 20 ? 61.687 -45.561 81.706 1.00 33.25 20 ASN E N 1
ATOM 9257 C CA . ASN E 1 20 ? 61.474 -45.375 80.272 1.00 34.17 20 ASN E CA 1
ATOM 9258 C C . ASN E 1 20 ? 62.716 -44.870 79.557 1.00 33.96 20 ASN E C 1
ATOM 9259 O O . ASN E 1 20 ? 62.683 -44.598 78.357 1.00 33.73 20 ASN E O 1
ATOM 9264 N N . GLU E 1 21 ? 63.819 -44.770 80.286 1.00 34.17 21 GLU E N 1
ATOM 9265 C CA . GLU E 1 21 ? 65.058 -44.263 79.710 1.00 34.60 21 GLU E CA 1
ATOM 9266 C C . GLU E 1 21 ? 66.100 -45.332 79.488 1.00 33.62 21 GLU E C 1
ATOM 9267 O O . GLU E 1 21 ? 67.164 -45.075 78.923 1.00 34.53 21 GLU E O 1
ATOM 9273 N N . VAL E 1 22 ? 65.777 -46.536 79.924 1.00 32.35 22 VAL E N 1
ATOM 9274 C CA . VAL E 1 22 ? 66.700 -47.637 79.813 1.00 32.77 22 VAL E CA 1
ATOM 9275 C C . VAL E 1 22 ? 65.915 -48.882 79.387 1.00 33.17 22 VAL E C 1
ATOM 9276 O O . VAL E 1 22 ? 64.751 -49.045 79.745 1.00 33.33 22 VAL E O 1
ATOM 9280 N N . PRO E 1 23 ? 66.535 -49.768 78.594 1.00 34.25 23 PRO E N 1
ATOM 9281 C CA . PRO E 1 23 ? 65.839 -50.978 78.146 1.00 35.45 23 PRO E CA 1
ATOM 9282 C C . PRO E 1 23 ? 65.438 -51.912 79.277 1.00 36.75 23 PRO E C 1
ATOM 9283 O O . PRO E 1 23 ? 66.157 -52.063 80.263 1.00 37.00 23 PRO E O 1
ATOM 9295 N N . ILE E 1 25 ? 64.741 -55.262 81.388 1.00 38.78 25 ILE E N 1
ATOM 9296 C CA . ILE E 1 25 ? 65.499 -56.477 81.607 1.00 37.49 25 ILE E CA 1
ATOM 9297 C C . ILE E 1 25 ? 64.511 -57.570 82.005 1.00 38.32 25 ILE E C 1
ATOM 9298 O O . ILE E 1 25 ? 63.919 -57.520 83.080 1.00 38.87 25 ILE E O 1
ATOM 9303 N N . TYR E 1 26 ? 64.314 -58.536 81.111 1.00 39.09 26 TYR E N 1
ATOM 9304 C CA . TYR E 1 26 ? 63.402 -59.651 81.342 1.00 39.65 26 TYR E CA 1
ATOM 9305 C C . TYR E 1 26 ? 64.233 -60.924 81.370 1.00 38.71 26 TYR E C 1
ATOM 9306 O O . TYR E 1 26 ? 64.562 -61.497 80.327 1.00 38.62 26 TYR E O 1
ATOM 9315 N N . ASN E 1 27 ? 64.578 -61.364 82.569 1.00 36.90 27 ASN E N 1
ATOM 9316 C CA . ASN E 1 27 ? 65.390 -62.555 82.720 1.00 36.04 27 ASN E CA 1
ATOM 9317 C C . ASN E 1 27 ? 64.669 -63.493 83.661 1.00 36.11 27 ASN E C 1
ATOM 9318 O O . ASN E 1 27 ? 64.549 -63.202 84.845 1.00 36.84 27 ASN E O 1
ATOM 9323 N N . GLU E 1 28 ? 64.198 -64.619 83.138 1.00 36.11 28 GLU E N 1
ATOM 9324 C CA . GLU E 1 28 ? 63.470 -65.591 83.946 1.00 36.26 28 GLU E CA 1
ATOM 9325 C C . GLU E 1 28 ? 64.330 -66.216 85.032 1.00 35.85 28 GLU E C 1
ATOM 9326 O O . GLU E 1 28 ? 63.828 -66.898 85.933 1.00 34.92 28 GLU E O 1
ATOM 9332 N N . ARG E 1 29 ? 65.632 -65.972 84.944 1.00 35.78 29 ARG E N 1
ATOM 9333 C CA . ARG E 1 29 ? 66.578 -66.516 85.907 1.00 34.48 29 ARG E CA 1
ATOM 9334 C C . ARG E 1 29 ? 66.908 -65.480 86.990 1.00 34.12 29 ARG E C 1
ATOM 9335 O O . ARG E 1 29 ? 67.720 -65.728 87.880 1.00 34.18 29 ARG E O 1
ATOM 9343 N N . ILE E 1 30 ? 66.277 -64.311 86.892 1.00 32.38 30 ILE E N 1
ATOM 9344 C CA . ILE E 1 30 ? 66.450 -63.263 87.881 1.00 30.96 30 ILE E CA 1
ATOM 9345 C C . ILE E 1 30 ? 65.105 -63.106 88.594 1.00 30.43 30 ILE E C 1
ATOM 9346 O O . ILE E 1 30 ? 64.067 -62.912 87.955 1.00 28.19 30 ILE E O 1
ATOM 9351 N N . GLN E 1 31 ? 65.123 -63.193 89.920 1.00 31.10 31 GLN E N 1
ATOM 9352 C CA . GLN E 1 31 ? 63.893 -63.072 90.703 1.00 30.67 31 GLN E CA 1
ATOM 9353 C C . GLN E 1 31 ? 63.939 -62.087 91.869 1.00 29.99 31 GLN E C 1
ATOM 9354 O O . GLN E 1 31 ? 65.006 -61.722 92.348 1.00 29.97 31 GLN E O 1
ATOM 9368 N N . LEU E 1 33 ? 61.921 -60.854 95.723 1.00 31.36 33 LEU E N 1
ATOM 9369 C CA . LEU E 1 33 ? 61.112 -61.348 96.828 1.00 31.64 33 LEU E CA 1
ATOM 9370 C C . LEU E 1 33 ? 59.815 -60.560 97.005 1.00 31.76 33 LEU E C 1
ATOM 9371 O O . LEU E 1 33 ? 59.854 -59.366 97.289 1.00 31.63 33 LEU E O 1
ATOM 9376 N N . ARG E 1 34 ? 58.674 -61.225 96.817 1.00 33.04 34 ARG E N 1
ATOM 9377 C CA . ARG E 1 34 ? 57.351 -60.594 96.987 1.00 33.25 34 ARG E CA 1
ATOM 9378 C C . ARG E 1 34 ? 56.648 -61.284 98.153 1.00 34.44 34 ARG E C 1
ATOM 9379 O O . ARG E 1 34 ? 56.292 -62.462 98.072 1.00 33.70 34 ARG E O 1
ATOM 9387 N N . ASN E 1 35 ? 56.430 -60.518 99.218 1.00 35.62 35 ASN E N 1
ATOM 9388 C CA . ASN E 1 35 ? 55.817 -60.987 100.446 1.00 34.98 35 ASN E CA 1
ATOM 9389 C C . ASN E 1 35 ? 56.240 -62.409 100.835 1.00 35.77 35 ASN E C 1
ATOM 9390 O O . ASN E 1 35 ? 55.436 -63.346 100.900 1.00 35.96 35 ASN E O 1
ATOM 9395 N N . GLY E 1 36 ? 57.542 -62.547 101.084 1.00 36.68 36 GLY E N 1
ATOM 9396 C CA . GLY E 1 36 ? 58.116 -63.816 101.505 1.00 36.66 36 GLY E CA 1
ATOM 9397 C C . GLY E 1 36 ? 58.632 -64.816 100.480 1.00 37.50 36 GLY E C 1
ATOM 9398 O O . GLY E 1 36 ? 59.519 -65.606 100.798 1.00 38.49 36 GLY E O 1
ATOM 9399 N N . ARG E 1 37 ? 58.098 -64.808 99.263 1.00 37.24 37 ARG E N 1
ATOM 9400 C CA . ARG E 1 37 ? 58.559 -65.771 98.279 1.00 37.11 37 ARG E CA 1
ATOM 9401 C C . ARG E 1 37 ? 59.095 -65.181 96.980 1.00 37.24 37 ARG E C 1
ATOM 9402 O O . ARG E 1 37 ? 59.030 -63.967 96.757 1.00 36.16 37 ARG E O 1
ATOM 9410 N N . TRP E 1 38 ? 59.648 -66.044 96.129 1.00 37.35 38 TRP E N 1
ATOM 9411 C CA . TRP E 1 38 ? 60.236 -65.581 94.874 1.00 37.52 38 TRP E CA 1
ATOM 9412 C C . TRP E 1 38 ? 59.266 -65.417 93.732 1.00 37.41 38 TRP E C 1
ATOM 9413 O O . TRP E 1 38 ? 58.387 -66.244 93.527 1.00 36.56 38 TRP E O 1
ATOM 9424 N N . GLN E 1 39 ? 59.454 -64.337 92.984 1.00 38.38 39 GLN E N 1
ATOM 9425 C CA . GLN E 1 39 ? 58.616 -64.022 91.837 1.00 39.20 39 GLN E CA 1
ATOM 9426 C C . GLN E 1 39 ? 59.575 -63.517 90.772 1.00 38.85 39 GLN E C 1
ATOM 9427 O O . GLN E 1 39 ? 60.669 -63.075 91.105 1.00 38.78 39 GLN E O 1
ATOM 9449 N N . THR E 1 42 ? 60.926 -57.831 87.967 1.00 31.02 42 THR E N 1
ATOM 9450 C CA . THR E 1 42 ? 60.389 -56.822 87.065 1.00 30.22 42 THR E CA 1
ATOM 9451 C C . THR E 1 42 ? 60.497 -55.489 87.807 1.00 29.16 42 THR E C 1
ATOM 9452 O O . THR E 1 42 ? 59.878 -55.315 88.849 1.00 28.79 42 THR E O 1
ATOM 9456 N N . GLU E 1 43 ? 61.276 -54.557 87.265 1.00 27.91 43 GLU E N 1
ATOM 9457 C CA . GLU E 1 43 ? 61.476 -53.256 87.884 1.00 26.55 43 GLU E CA 1
ATOM 9458 C C . GLU E 1 43 ? 60.150 -52.503 87.863 1.00 26.52 43 GLU E C 1
ATOM 9459 O O . GLU E 1 43 ? 59.398 -52.602 86.899 1.00 28.80 43 GLU E O 1
ATOM 9465 N N . PRO E 1 44 ? 59.850 -51.710 88.914 1.00 25.27 44 PRO E N 1
ATOM 9466 C CA . PRO E 1 44 ? 60.592 -51.453 90.155 1.00 23.59 44 PRO E CA 1
ATOM 9467 C C . PRO E 1 44 ? 60.795 -52.657 91.029 1.00 22.44 44 PRO E C 1
ATOM 9468 O O . PRO E 1 44 ? 59.838 -53.323 91.396 1.00 22.20 44 PRO E O 1
ATOM 9472 N N . ILE E 1 45 ? 62.040 -52.928 91.383 1.00 22.69 45 ILE E N 1
ATOM 9473 C CA . ILE E 1 45 ? 62.349 -54.061 92.245 1.00 23.88 45 ILE E CA 1
ATOM 9474 C C . ILE E 1 45 ? 62.075 -53.709 93.717 1.00 24.35 45 ILE E C 1
ATOM 9475 O O . ILE E 1 45 ? 61.423 -54.456 94.436 1.00 25.02 45 ILE E O 1
ATOM 9480 N N . ASN E 1 46 ? 62.578 -52.555 94.138 1.00 25.58 46 ASN E N 1
ATOM 9481 C CA . ASN E 1 46 ? 62.455 -52.069 95.507 1.00 26.12 46 ASN E CA 1
ATOM 9482 C C . ASN E 1 46 ? 61.355 -50.996 95.536 1.00 25.95 46 ASN E C 1
ATOM 9483 O O . ASN E 1 46 ? 61.641 -49.787 95.537 1.00 24.29 46 ASN E O 1
ATOM 9488 N N . TYR E 1 47 ? 60.097 -51.428 95.560 1.00 23.70 47 TYR E N 1
ATOM 9489 C CA . TYR E 1 47 ? 58.986 -50.480 95.545 1.00 22.51 47 TYR E CA 1
ATOM 9490 C C . TYR E 1 47 ? 58.666 -49.864 96.922 1.00 22.75 47 TYR E C 1
ATOM 9491 O O . TYR E 1 47 ? 57.603 -50.130 97.490 1.00 22.73 47 TYR E O 1
ATOM 9500 N N . ASP E 1 48 ? 59.562 -49.029 97.448 1.00 23.24 48 ASP E N 1
ATOM 9501 C CA . ASP E 1 48 ? 59.349 -48.416 98.766 1.00 23.39 48 ASP E CA 1
ATOM 9502 C C . ASP E 1 48 ? 58.528 -47.142 98.661 1.00 23.63 48 ASP E C 1
ATOM 9503 O O . ASP E 1 48 ? 57.952 -46.663 99.640 1.00 23.12 48 ASP E O 1
ATOM 9508 N N . ARG E 1 49 ? 58.484 -46.596 97.453 1.00 24.02 49 ARG E N 1
ATOM 9509 C CA . ARG E 1 49 ? 57.739 -45.371 97.181 1.00 23.29 49 ARG E CA 1
ATOM 9510 C C . ARG E 1 49 ? 57.098 -45.507 95.821 1.00 22.92 49 ARG E C 1
ATOM 9511 O O . ARG E 1 49 ? 57.592 -46.235 94.963 1.00 25.12 49 ARG E O 1
ATOM 9519 N N . PRO E 1 50 ? 55.983 -44.811 95.602 1.00 22.08 50 PRO E N 1
ATOM 9520 C CA . PRO E 1 50 ? 55.326 -44.905 94.299 1.00 21.93 50 PRO E CA 1
ATOM 9521 C C . PRO E 1 50 ? 56.224 -44.376 93.177 1.00 22.04 50 PRO E C 1
ATOM 9522 O O . PRO E 1 50 ? 55.885 -44.471 92.003 1.00 22.75 50 PRO E O 1
ATOM 9526 N N . VAL E 1 51 ? 57.374 -43.819 93.542 1.00 22.99 51 VAL E N 1
ATOM 9527 C CA . VAL E 1 51 ? 58.286 -43.275 92.546 1.00 21.42 51 VAL E CA 1
ATOM 9528 C C . VAL E 1 51 ? 59.489 -44.179 92.277 1.00 22.27 51 VAL E C 1
ATOM 9529 O O . VAL E 1 51 ? 60.361 -43.832 91.479 1.00 22.36 51 VAL E O 1
ATOM 9533 N N . SER E 1 52 ? 59.540 -45.340 92.924 1.00 22.83 52 SER E N 1
ATOM 9534 C CA . SER E 1 52 ? 60.652 -46.260 92.702 1.00 24.12 52 SER E CA 1
ATOM 9535 C C . SER E 1 52 ? 60.786 -46.609 91.212 1.00 26.45 52 SER E C 1
ATOM 9536 O O . SER E 1 52 ? 59.783 -46.827 90.518 1.00 27.40 52 SER E O 1
ATOM 9539 N N . GLY E 1 53 ? 62.025 -46.663 90.725 1.00 26.26 53 GLY E N 1
ATOM 9540 C CA . GLY E 1 53 ? 62.258 -46.980 89.327 1.00 25.11 53 GLY E CA 1
ATOM 9541 C C . GLY E 1 53 ? 63.445 -47.897 89.113 1.00 25.02 53 GLY E C 1
ATOM 9542 O O . GLY E 1 53 ? 63.577 -48.923 89.777 1.00 24.94 53 GLY E O 1
ATOM 9543 N N . ILE E 1 54 ? 64.319 -47.525 88.186 1.00 24.41 54 ILE E N 1
ATOM 9544 C CA . ILE E 1 54 ? 65.480 -48.344 87.887 1.00 24.73 54 ILE E CA 1
ATOM 9545 C C . ILE E 1 54 ? 66.469 -48.416 89.031 1.00 25.66 54 ILE E C 1
ATOM 9546 O O . ILE E 1 54 ? 66.899 -47.401 89.564 1.00 26.07 54 ILE E O 1
ATOM 9551 N N . SER E 1 55 ? 66.838 -49.637 89.385 1.00 27.20 55 SER E N 1
ATOM 9552 C CA . SER E 1 55 ? 67.794 -49.898 90.451 1.00 27.84 55 SER E CA 1
ATOM 9553 C C . SER E 1 55 ? 69.096 -50.461 89.871 1.00 29.70 55 SER E C 1
ATOM 9554 O O . SER E 1 55 ? 69.122 -50.931 88.734 1.00 30.72 55 SER E O 1
ATOM 9557 N N . LEU E 1 56 ? 70.171 -50.415 90.651 1.00 31.63 56 LEU E N 1
ATOM 9558 C CA . LEU E 1 56 ? 71.468 -50.926 90.197 1.00 32.19 56 LEU E CA 1
ATOM 9559 C C . LEU E 1 56 ? 71.491 -52.433 90.324 1.00 31.42 56 LEU E C 1
ATOM 9560 O O . LEU E 1 56 ? 72.363 -53.099 89.780 1.00 31.85 56 LEU E O 1
ATOM 9565 N N . ALA E 1 57 ? 70.527 -52.972 91.054 1.00 31.92 57 ALA E N 1
ATOM 9566 C CA . ALA E 1 57 ? 70.467 -54.417 91.250 1.00 33.50 57 ALA E CA 1
ATOM 9567 C C . ALA E 1 57 ? 69.983 -55.091 89.977 1.00 33.91 57 ALA E C 1
ATOM 9568 O O . ALA E 1 57 ? 70.096 -56.303 89.833 1.00 35.32 57 ALA E O 1
ATOM 9570 N N . GLY E 1 58 ? 69.428 -54.305 89.061 1.00 33.82 58 GLY E N 1
ATOM 9571 C CA . GLY E 1 58 ? 68.950 -54.877 87.820 1.00 33.66 58 GLY E CA 1
ATOM 9572 C C . GLY E 1 58 ? 70.090 -55.369 86.955 1.00 32.43 58 GLY E C 1
ATOM 9573 O O . GLY E 1 58 ? 70.167 -56.549 86.609 1.00 32.79 58 GLY E O 1
ATOM 9574 N N . SER E 1 59 ? 70.991 -54.468 86.600 1.00 32.14 59 SER E N 1
ATOM 9575 C CA . SER E 1 59 ? 72.112 -54.877 85.772 1.00 32.35 59 SER E CA 1
ATOM 9576 C C . SER E 1 59 ? 73.011 -55.830 86.558 1.00 31.46 59 SER E C 1
ATOM 9577 O O . SER E 1 59 ? 73.645 -56.716 85.986 1.00 31.63 59 SER E O 1
ATOM 9580 N N . PHE E 1 60 ? 73.063 -55.660 87.873 1.00 30.56 60 PHE E N 1
ATOM 9581 C CA . PHE E 1 60 ? 73.892 -56.533 88.700 1.00 29.50 60 PHE E CA 1
ATOM 9582 C C . PHE E 1 60 ? 73.486 -57.990 88.528 1.00 28.96 60 PHE E C 1
ATOM 9583 O O . PHE E 1 60 ? 74.330 -58.876 88.419 1.00 28.71 60 PHE E O 1
ATOM 9591 N N . ALA E 1 61 ? 72.180 -58.226 88.548 1.00 29.30 61 ALA E N 1
ATOM 9592 C CA . ALA E 1 61 ? 71.634 -59.566 88.400 1.00 31.54 61 ALA E CA 1
ATOM 9593 C C . ALA E 1 61 ? 71.785 -60.073 86.951 1.00 32.61 61 ALA E C 1
ATOM 9594 O O . ALA E 1 61 ? 72.108 -61.229 86.721 1.00 32.89 61 ALA E O 1
ATOM 9596 N N . ASP E 1 62 ? 71.557 -59.197 85.981 1.00 33.87 62 ASP E N 1
ATOM 9597 C CA . ASP E 1 62 ? 71.674 -59.561 84.582 1.00 35.71 62 ASP E CA 1
ATOM 9598 C C . ASP E 1 62 ? 73.098 -60.023 84.296 1.00 36.59 62 ASP E C 1
ATOM 9599 O O . ASP E 1 62 ? 73.306 -61.014 83.601 1.00 38.41 62 ASP E O 1
ATOM 9604 N N . ALA E 1 63 ? 74.074 -59.307 84.846 1.00 36.04 63 ALA E N 1
ATOM 9605 C CA . ALA E 1 63 ? 75.479 -59.639 84.656 1.00 35.55 63 ALA E CA 1
ATOM 9606 C C . ALA E 1 63 ? 75.823 -60.907 85.419 1.00 34.50 63 ALA E C 1
ATOM 9607 O O . ALA E 1 63 ? 76.687 -61.688 85.022 1.00 35.15 63 ALA E O 1
ATOM 9609 N N . TRP E 1 64 ? 75.142 -61.104 86.533 1.00 33.17 64 TRP E N 1
ATOM 9610 C CA . TRP E 1 64 ? 75.388 -62.267 87.351 1.00 32.70 64 TRP E CA 1
ATOM 9611 C C . TRP E 1 64 ? 74.868 -63.509 86.649 1.00 34.71 64 TRP E C 1
ATOM 9612 O O . TRP E 1 64 ? 75.491 -64.567 86.707 1.00 34.72 64 TRP E O 1
ATOM 9623 N N . SER E 1 65 ? 73.718 -63.381 85.993 1.00 36.91 65 SER E N 1
ATOM 9624 C CA . SER E 1 65 ? 73.123 -64.518 85.297 1.00 39.21 65 SER E CA 1
ATOM 9625 C C . SER E 1 65 ? 73.955 -64.983 84.104 1.00 39.50 65 SER E C 1
ATOM 9626 O O . SER E 1 65 ? 73.864 -66.133 83.704 1.00 39.69 65 SER E O 1
ATOM 9629 N N . GLN E 1 66 ? 74.773 -64.090 83.556 1.00 41.02 66 GLN E N 1
ATOM 9630 C CA . GLN E 1 66 ? 75.606 -64.421 82.414 1.00 43.07 66 GLN E CA 1
ATOM 9631 C C . GLN E 1 66 ? 76.863 -65.185 82.795 1.00 43.69 66 GLN E C 1
ATOM 9632 O O . GLN E 1 66 ? 77.460 -65.870 81.968 1.00 44.58 66 GLN E O 1
ATOM 9638 N N . LYS E 1 67 ? 77.259 -65.070 84.056 1.00 44.84 67 LYS E N 1
ATOM 9639 C CA . LYS E 1 67 ? 78.436 -65.763 84.568 1.00 45.08 67 LYS E CA 1
ATOM 9640 C C . LYS E 1 67 ? 78.016 -67.024 85.306 1.00 45.09 67 LYS E C 1
ATOM 9641 O O . LYS E 1 67 ? 78.855 -67.764 85.806 1.00 44.95 67 LYS E O 1
ATOM 9647 N N . ASN E 1 68 ? 76.710 -67.258 85.378 1.00 45.97 68 ASN E N 1
ATOM 9648 C CA . ASN E 1 68 ? 76.171 -68.432 86.057 1.00 47.05 68 ASN E CA 1
ATOM 9649 C C . ASN E 1 68 ? 74.905 -68.845 85.332 1.00 48.09 68 ASN E C 1
ATOM 9650 O O . ASN E 1 68 ? 73.801 -68.597 85.816 1.00 48.07 68 ASN E O 1
ATOM 9655 N N . GLN E 1 69 ? 75.070 -69.461 84.164 1.00 49.92 69 GLN E N 1
ATOM 9656 C CA . GLN E 1 69 ? 73.927 -69.907 83.367 1.00 51.07 69 GLN E CA 1
ATOM 9657 C C . GLN E 1 69 ? 73.103 -70.984 84.068 1.00 51.64 69 GLN E C 1
ATOM 9658 O O . GLN E 1 69 ? 72.003 -71.309 83.625 1.00 51.69 69 GLN E O 1
ATOM 9664 N N . GLU E 1 70 ? 73.620 -71.535 85.159 1.00 52.27 70 GLU E N 1
ATOM 9665 C CA . GLU E 1 70 ? 72.900 -72.595 85.841 1.00 54.05 70 GLU E CA 1
ATOM 9666 C C . GLU E 1 70 ? 71.912 -72.171 86.908 1.00 53.73 70 GLU E C 1
ATOM 9667 O O . GLU E 1 70 ? 70.745 -72.580 86.883 1.00 54.27 70 GLU E O 1
ATOM 9673 N N . ASP E 1 71 ? 72.361 -71.336 87.835 1.00 53.41 71 ASP E N 1
ATOM 9674 C CA . ASP E 1 71 ? 71.499 -70.910 88.935 1.00 51.80 71 ASP E CA 1
ATOM 9675 C C . ASP E 1 71 ? 70.644 -69.681 88.691 1.00 49.44 71 ASP E C 1
ATOM 9676 O O . ASP E 1 71 ? 70.715 -69.042 87.643 1.00 48.64 71 ASP E O 1
ATOM 9681 N N . ILE E 1 72 ? 69.815 -69.368 89.676 1.00 47.58 72 ILE E N 1
ATOM 9682 C CA . ILE E 1 72 ? 68.952 -68.205 89.582 1.00 46.27 72 ILE E CA 1
ATOM 9683 C C . ILE E 1 72 ? 69.310 -67.244 90.721 1.00 45.08 72 ILE E C 1
ATOM 9684 O O . ILE E 1 72 ? 69.602 -67.673 91.843 1.00 43.96 72 ILE E O 1
ATOM 9689 N N . ILE E 1 73 ? 69.326 -65.944 90.418 1.00 44.18 73 ILE E N 1
ATOM 9690 C CA . ILE E 1 73 ? 69.650 -64.933 91.421 1.00 43.53 73 ILE E CA 1
ATOM 9691 C C . ILE E 1 73 ? 68.388 -64.289 91.996 1.00 43.12 73 ILE E C 1
ATOM 9692 O O . ILE E 1 73 ? 67.504 -63.830 91.267 1.00 43.79 73 ILE E O 1
ATOM 9697 N N . GLY E 1 74 ? 68.297 -64.291 93.320 1.00 42.37 74 GLY E N 1
ATOM 9698 C CA . GLY E 1 74 ? 67.140 -63.714 93.980 1.00 41.42 74 GLY E CA 1
ATOM 9699 C C . GLY E 1 74 ? 67.477 -62.394 94.658 1.00 40.11 74 GLY E C 1
ATOM 9700 O O . GLY E 1 74 ? 68.463 -62.292 95.390 1.00 40.31 74 GLY E O 1
ATOM 9701 N N . LEU E 1 75 ? 66.657 -61.379 94.407 1.00 38.11 75 LEU E N 1
ATOM 9702 C CA . LEU E 1 75 ? 66.857 -60.069 94.998 1.00 36.19 75 LEU E CA 1
ATOM 9703 C C . LEU E 1 75 ? 65.888 -59.856 96.158 1.00 35.20 75 LEU E C 1
ATOM 9704 O O . LEU E 1 75 ? 64.708 -60.197 96.061 1.00 34.22 75 LEU E O 1
ATOM 9709 N N . ILE E 1 76 ? 66.408 -59.304 97.258 1.00 34.96 76 ILE E N 1
ATOM 9710 C CA . ILE E 1 76 ? 65.628 -59.019 98.472 1.00 33.78 76 ILE E CA 1
ATOM 9711 C C . ILE E 1 76 ? 65.662 -57.503 98.674 1.00 34.11 76 ILE E C 1
ATOM 9712 O O . ILE E 1 76 ? 66.642 -56.967 99.193 1.00 33.06 76 ILE E O 1
ATOM 9717 N N . PRO E 1 77 ? 64.595 -56.794 98.244 1.00 35.21 77 PRO E N 1
ATOM 9718 C CA . PRO E 1 77 ? 64.455 -55.329 98.343 1.00 36.08 77 PRO E CA 1
ATOM 9719 C C . PRO E 1 77 ? 64.146 -54.837 99.753 1.00 36.40 77 PRO E C 1
ATOM 9720 O O . PRO E 1 77 ? 63.041 -55.049 100.271 1.00 37.61 77 PRO E O 1
ATOM 9724 N N . CYS E 1 78 ? 65.107 -54.167 100.376 1.00 36.32 78 CYS E N 1
ATOM 9725 C CA . CYS E 1 78 ? 64.895 -53.674 101.731 1.00 36.71 78 CYS E CA 1
ATOM 9726 C C . CYS E 1 78 ? 65.464 -52.281 101.917 1.00 37.36 78 CYS E C 1
ATOM 9727 O O . CYS E 1 78 ? 65.845 -51.912 103.030 1.00 38.42 78 CYS E O 1
ATOM 9730 N N . ALA E 1 79 ? 65.519 -51.509 100.833 1.00 36.82 79 ALA E N 1
ATOM 9731 C CA . ALA E 1 79 ? 66.050 -50.146 100.886 1.00 36.31 79 ALA E CA 1
ATOM 9732 C C . ALA E 1 79 ? 64.932 -49.164 101.191 1.00 36.37 79 ALA E C 1
ATOM 9733 O O . ALA E 1 79 ? 63.835 -49.312 100.672 1.00 36.65 79 ALA E O 1
ATOM 9735 N N . GLU E 1 80 ? 65.206 -48.170 102.037 1.00 37.49 80 GLU E N 1
ATOM 9736 C CA . GLU E 1 80 ? 64.202 -47.163 102.396 1.00 38.98 80 GLU E CA 1
ATOM 9737 C C . GLU E 1 80 ? 64.685 -45.782 101.997 1.00 39.89 80 GLU E C 1
ATOM 9738 O O . GLU E 1 80 ? 65.775 -45.371 102.391 1.00 41.56 80 GLU E O 1
ATOM 9744 N N . GLY E 1 81 ? 63.882 -45.061 101.220 1.00 39.97 81 GLY E N 1
ATOM 9745 C CA . GLY E 1 81 ? 64.290 -43.735 100.794 1.00 40.32 81 GLY E CA 1
ATOM 9746 C C . GLY E 1 81 ? 64.361 -42.756 101.946 1.00 41.14 81 GLY E C 1
ATOM 9747 O O . GLY E 1 81 ? 63.554 -42.818 102.872 1.00 41.70 81 GLY E O 1
ATOM 9748 N N . GLY E 1 82 ? 65.332 -41.850 101.897 1.00 41.83 82 GLY E N 1
ATOM 9749 C CA . GLY E 1 82 ? 65.473 -40.856 102.952 1.00 42.18 82 GLY E CA 1
ATOM 9750 C C . GLY E 1 82 ? 65.991 -41.383 104.278 1.00 42.77 82 GLY E C 1
ATOM 9751 O O . GLY E 1 82 ? 66.215 -40.613 105.200 1.00 42.90 82 GLY E O 1
ATOM 9752 N N . SER E 1 83 ? 66.178 -42.694 104.383 1.00 43.81 83 SER E N 1
ATOM 9753 C CA . SER E 1 83 ? 66.674 -43.273 105.616 1.00 44.55 83 SER E CA 1
ATOM 9754 C C . SER E 1 83 ? 68.122 -42.857 105.830 1.00 45.83 83 SER E C 1
ATOM 9755 O O . SER E 1 83 ? 68.889 -42.726 104.877 1.00 46.70 83 SER E O 1
ATOM 9758 N N . SER E 1 84 ? 68.496 -42.652 107.087 1.00 46.94 84 SER E N 1
ATOM 9759 C CA . SER E 1 84 ? 69.861 -42.262 107.424 1.00 47.48 84 SER E CA 1
ATOM 9760 C C . SER E 1 84 ? 70.487 -43.409 108.189 1.00 46.91 84 SER E C 1
ATOM 9761 O O . SER E 1 84 ? 69.793 -44.329 108.645 1.00 46.93 84 SER E O 1
ATOM 9764 N N . ILE E 1 85 ? 71.798 -43.339 108.359 1.00 45.97 85 ILE E N 1
ATOM 9765 C CA . ILE E 1 85 ? 72.507 -44.387 109.071 1.00 45.69 85 ILE E CA 1
ATOM 9766 C C . ILE E 1 85 ? 71.856 -44.654 110.441 1.00 45.28 85 ILE E C 1
ATOM 9767 O O . ILE E 1 85 ? 71.768 -45.804 110.877 1.00 45.27 85 ILE E O 1
ATOM 9772 N N . ASP E 1 86 ? 71.372 -43.602 111.104 1.00 45.18 86 ASP E N 1
ATOM 9773 C CA . ASP E 1 86 ? 70.723 -43.760 112.410 1.00 44.47 86 ASP E CA 1
ATOM 9774 C C . ASP E 1 86 ? 69.425 -44.536 112.318 1.00 43.47 86 ASP E C 1
ATOM 9775 O O . ASP E 1 86 ? 69.081 -45.312 113.222 1.00 43.35 86 ASP E O 1
ATOM 9780 N N . GLU E 1 87 ? 68.694 -44.322 111.229 1.00 41.90 87 GLU E N 1
ATOM 9781 C CA . GLU E 1 87 ? 67.438 -45.034 111.030 1.00 39.44 87 GLU E CA 1
ATOM 9782 C C . GLU E 1 87 ? 67.712 -46.518 110.794 1.00 37.27 87 GLU E C 1
ATOM 9783 O O . GLU E 1 87 ? 66.823 -47.360 110.960 1.00 36.34 87 GLU E O 1
ATOM 9789 N N . TRP E 1 88 ? 68.954 -46.838 110.436 1.00 34.87 88 TRP E N 1
ATOM 9790 C CA . TRP E 1 88 ? 69.331 -48.227 110.201 1.00 33.62 88 TRP E CA 1
ATOM 9791 C C . TRP E 1 88 ? 69.913 -48.943 111.408 1.00 35.12 88 TRP E C 1
ATOM 9792 O O . TRP E 1 88 ? 70.480 -50.024 111.268 1.00 35.86 88 TRP E O 1
ATOM 9803 N N . ALA E 1 89 ? 69.771 -48.343 112.588 1.00 36.74 89 ALA E N 1
ATOM 9804 C CA . ALA E 1 89 ? 70.274 -48.925 113.830 1.00 36.69 89 ALA E CA 1
ATOM 9805 C C . ALA E 1 89 ? 69.702 -50.325 114.047 1.00 38.13 89 ALA E C 1
ATOM 9806 O O . ALA E 1 89 ? 68.588 -50.626 113.617 1.00 37.90 89 ALA E O 1
ATOM 9808 N N . LEU E 1 90 ? 70.456 -51.183 114.722 1.00 39.04 90 LEU E N 1
ATOM 9809 C CA . LEU E 1 90 ? 69.991 -52.545 114.971 1.00 39.44 90 LEU E CA 1
ATOM 9810 C C . LEU E 1 90 ? 68.587 -52.624 115.542 1.00 39.76 90 LEU E C 1
ATOM 9811 O O . LEU E 1 90 ? 67.812 -53.471 115.134 1.00 41.50 90 LEU E O 1
ATOM 9816 N N . ASP E 1 91 ? 68.266 -51.764 116.504 1.00 40.41 91 ASP E N 1
ATOM 9817 C CA . ASP E 1 91 ? 66.946 -51.794 117.127 1.00 40.50 91 ASP E CA 1
ATOM 9818 C C . ASP E 1 91 ? 65.882 -51.225 116.199 1.00 39.84 91 ASP E C 1
ATOM 9819 O O . ASP E 1 91 ? 64.686 -51.446 116.405 1.00 39.77 91 ASP E O 1
ATOM 9824 N N . GLY E 1 92 ? 66.331 -50.497 115.177 1.00 39.15 92 GLY E N 1
ATOM 9825 C CA . GLY E 1 92 ? 65.423 -49.882 114.219 1.00 38.16 92 GLY E CA 1
ATOM 9826 C C . GLY E 1 92 ? 64.398 -50.822 113.605 1.00 37.68 92 GLY E C 1
ATOM 9827 O O . GLY E 1 92 ? 64.516 -52.054 113.674 1.00 36.13 92 GLY E O 1
ATOM 9828 N N . VAL E 1 93 ? 63.376 -50.234 112.998 1.00 36.91 93 VAL E N 1
ATOM 9829 C CA . VAL E 1 93 ? 62.333 -51.023 112.374 1.00 36.55 93 VAL E CA 1
ATOM 9830 C C . VAL E 1 93 ? 62.730 -51.446 110.971 1.00 36.17 93 VAL E C 1
ATOM 9831 O O . VAL E 1 93 ? 62.467 -52.572 110.566 1.00 36.66 93 VAL E O 1
ATOM 9835 N N . LEU E 1 94 ? 63.379 -50.564 110.224 1.00 35.26 94 LEU E N 1
ATOM 9836 C CA . LEU E 1 94 ? 63.739 -50.951 108.881 1.00 35.64 94 LEU E CA 1
ATOM 9837 C C . LEU E 1 94 ? 64.952 -51.873 108.829 1.00 35.86 94 LEU E C 1
ATOM 9838 O O . LEU E 1 94 ? 65.309 -52.389 107.769 1.00 38.21 94 LEU E O 1
ATOM 9843 N N . PHE E 1 95 ? 65.574 -52.097 109.981 1.00 35.49 95 PHE E N 1
ATOM 9844 C CA . PHE E 1 95 ? 66.706 -53.013 110.050 1.00 34.48 95 PHE E CA 1
ATOM 9845 C C . PHE E 1 95 ? 66.152 -54.366 110.478 1.00 34.56 95 PHE E C 1
ATOM 9846 O O . PHE E 1 95 ? 66.579 -55.416 109.994 1.00 35.99 95 PHE E O 1
ATOM 9854 N N . ARG E 1 96 ? 65.208 -54.341 111.408 1.00 34.66 96 ARG E N 1
ATOM 9855 C CA . ARG E 1 96 ? 64.614 -55.577 111.885 1.00 35.73 96 ARG E CA 1
ATOM 9856 C C . ARG E 1 96 ? 63.717 -56.146 110.804 1.00 36.50 96 ARG E C 1
ATOM 9857 O O . ARG E 1 96 ? 63.472 -57.355 110.757 1.00 37.19 96 ARG E O 1
ATOM 9865 N N . HIS E 1 97 ? 63.237 -55.268 109.929 1.00 36.60 97 HIS E N 1
ATOM 9866 C CA . HIS E 1 97 ? 62.370 -55.696 108.842 1.00 35.20 97 HIS E CA 1
ATOM 9867 C C . HIS E 1 97 ? 63.231 -56.326 107.756 1.00 33.73 97 HIS E C 1
ATOM 9868 O O . HIS E 1 97 ? 62.822 -57.282 107.103 1.00 33.49 97 HIS E O 1
ATOM 9875 N N . ALA E 1 98 ? 64.435 -55.797 107.580 1.00 32.95 98 ALA E N 1
ATOM 9876 C CA . ALA E 1 98 ? 65.348 -56.341 106.592 1.00 33.88 98 ALA E CA 1
ATOM 9877 C C . ALA E 1 98 ? 65.736 -57.751 107.035 1.00 35.83 98 ALA E C 1
ATOM 9878 O O . ALA E 1 98 ? 65.796 -58.673 106.218 1.00 36.87 98 ALA E O 1
ATOM 9880 N N . LEU E 1 99 ? 65.989 -57.927 108.330 1.00 37.57 99 LEU E N 1
ATOM 9881 C CA . LEU E 1 99 ? 66.352 -59.243 108.839 1.00 38.47 99 LEU E CA 1
ATOM 9882 C C . LEU E 1 99 ? 65.256 -60.260 108.567 1.00 38.13 99 LEU E C 1
ATOM 9883 O O . LEU E 1 99 ? 65.533 -61.353 108.068 1.00 38.79 99 LEU E O 1
ATOM 9888 N N . THR E 1 100 ? 64.014 -59.914 108.903 1.00 37.27 100 THR E N 1
ATOM 9889 C CA . THR E 1 100 ? 62.906 -60.840 108.681 1.00 36.81 100 THR E CA 1
ATOM 9890 C C . THR E 1 100 ? 62.768 -61.157 107.191 1.00 36.74 100 THR E C 1
ATOM 9891 O O . THR E 1 100 ? 62.488 -62.296 106.830 1.00 35.93 100 THR E O 1
ATOM 9895 N N . GLU E 1 101 ? 62.981 -60.158 106.331 1.00 36.33 101 GLU E N 1
ATOM 9896 C CA . GLU E 1 101 ? 62.903 -60.376 104.887 1.00 35.25 101 GLU E CA 1
ATOM 9897 C C . GLU E 1 101 ? 64.008 -61.332 104.449 1.00 35.23 101 GLU E C 1
ATOM 9898 O O . GLU E 1 101 ? 63.755 -62.267 103.692 1.00 35.73 101 GLU E O 1
ATOM 9904 N N . ALA E 1 102 ? 65.233 -61.090 104.913 1.00 34.13 102 ALA E N 1
ATOM 9905 C CA . ALA E 1 102 ? 66.337 -61.957 104.553 1.00 33.60 102 ALA E CA 1
ATOM 9906 C C . ALA E 1 102 ? 66.048 -63.385 105.014 1.00 35.01 102 ALA E C 1
ATOM 9907 O O . ALA E 1 102 ? 66.177 -64.322 104.237 1.00 36.88 102 ALA E O 1
ATOM 9909 N N . LYS E 1 103 ? 65.635 -63.558 106.263 1.00 36.12 103 LYS E N 1
ATOM 9910 C CA . LYS E 1 103 ? 65.353 -64.896 106.752 1.00 37.55 103 LYS E CA 1
ATOM 9911 C C . LYS E 1 103 ? 64.270 -65.589 105.934 1.00 37.53 103 LYS E C 1
ATOM 9912 O O . LYS E 1 103 ? 64.368 -66.781 105.661 1.00 39.58 103 LYS E O 1
ATOM 9918 N N . PHE E 1 104 ? 63.245 -64.858 105.525 1.00 36.92 104 PHE E N 1
ATOM 9919 C CA . PHE E 1 104 ? 62.190 -65.473 104.738 1.00 38.27 104 PHE E CA 1
ATOM 9920 C C . PHE E 1 104 ? 62.759 -65.961 103.414 1.00 39.61 104 PHE E C 1
ATOM 9921 O O . PHE E 1 104 ? 62.359 -66.993 102.878 1.00 38.84 104 PHE E O 1
ATOM 9929 N N . ALA E 1 105 ? 63.707 -65.191 102.904 1.00 42.08 105 ALA E N 1
ATOM 9930 C CA . ALA E 1 105 ? 64.354 -65.478 101.642 1.00 43.98 105 ALA E CA 1
ATOM 9931 C C . ALA E 1 105 ? 65.271 -66.685 101.726 1.00 45.74 105 ALA E C 1
ATOM 9932 O O . ALA E 1 105 ? 65.286 -67.532 100.819 1.00 46.67 105 ALA E O 1
ATOM 9942 N N . GLU E 1 107 ? 65.097 -69.254 103.568 1.00 46.01 107 GLU E N 1
ATOM 9943 C CA . GLU E 1 107 ? 64.514 -70.540 103.884 1.00 46.38 107 GLU E CA 1
ATOM 9944 C C . GLU E 1 107 ? 64.066 -71.151 102.553 1.00 47.28 107 GLU E C 1
ATOM 9945 O O . GLU E 1 107 ? 63.312 -72.124 102.513 1.00 47.80 107 GLU E O 1
ATOM 9951 N N . SER E 1 108 ? 64.566 -70.566 101.461 1.00 47.67 108 SER E N 1
ATOM 9952 C CA . SER E 1 108 ? 64.270 -71.015 100.097 1.00 46.84 108 SER E CA 1
ATOM 9953 C C . SER E 1 108 ? 65.373 -70.523 99.158 1.00 46.16 108 SER E C 1
ATOM 9954 O O . SER E 1 108 ? 65.194 -70.480 97.940 1.00 45.79 108 SER E O 1
ATOM 9957 N N . SER E 1 109 ? 66.501 -70.131 99.736 1.00 45.55 109 SER E N 1
ATOM 9958 C CA . SER E 1 109 ? 67.630 -69.653 98.958 1.00 46.49 109 SER E CA 1
ATOM 9959 C C . SER E 1 109 ? 68.869 -69.526 99.849 1.00 47.38 109 SER E C 1
ATOM 9960 O O . SER E 1 109 ? 68.792 -69.690 101.066 1.00 47.98 109 SER E O 1
ATOM 9963 N N . GLU E 1 110 ? 70.010 -69.223 99.245 1.00 48.03 110 GLU E N 1
ATOM 9964 C CA . GLU E 1 110 ? 71.240 -69.104 100.009 1.00 48.92 110 GLU E CA 1
ATOM 9965 C C . GLU E 1 110 ? 71.800 -67.693 99.894 1.00 47.89 110 GLU E C 1
ATOM 9966 O O . GLU E 1 110 ? 72.218 -67.271 98.814 1.00 48.88 110 GLU E O 1
ATOM 9972 N N . LEU E 1 111 ? 71.802 -66.959 101.005 1.00 46.06 111 LEU E N 1
ATOM 9973 C CA . LEU E 1 111 ? 72.319 -65.596 101.001 1.00 43.94 111 LEU E CA 1
ATOM 9974 C C . LEU E 1 111 ? 73.790 -65.607 100.562 1.00 42.50 111 LEU E C 1
ATOM 9975 O O . LEU E 1 111 ? 74.666 -66.093 101.278 1.00 42.57 111 LEU E O 1
ATOM 9980 N N . THR E 1 112 ? 74.045 -65.050 99.384 1.00 39.84 112 THR E N 1
ATOM 9981 C CA . THR E 1 112 ? 75.377 -65.010 98.792 1.00 37.00 112 THR E CA 1
ATOM 9982 C C . THR E 1 112 ? 76.086 -63.661 98.929 1.00 35.87 112 THR E C 1
ATOM 9983 O O . THR E 1 112 ? 77.319 -63.594 98.947 1.00 34.71 112 THR E O 1
ATOM 9987 N N . GLY E 1 113 ? 75.308 -62.587 98.996 1.00 34.66 113 GLY E N 1
ATOM 9988 C CA . GLY E 1 113 ? 75.903 -61.271 99.114 1.00 34.84 113 GLY E CA 1
ATOM 9989 C C . GLY E 1 113 ? 74.966 -60.192 99.614 1.00 34.72 113 GLY E C 1
ATOM 9990 O O . GLY E 1 113 ? 73.742 -60.345 99.610 1.00 36.23 113 GLY E O 1
ATOM 9991 N N . ILE E 1 114 ? 75.546 -59.083 100.053 1.00 34.15 114 ILE E N 1
ATOM 9992 C CA . ILE E 1 114 ? 74.755 -57.965 100.556 1.00 33.17 114 ILE E CA 1
ATOM 9993 C C . ILE E 1 114 ? 75.157 -56.686 99.836 1.00 32.68 114 ILE E C 1
ATOM 9994 O O . ILE E 1 114 ? 76.328 -56.319 99.816 1.00 32.75 114 ILE E O 1
ATOM 9999 N N . LEU E 1 115 ? 74.178 -56.022 99.233 1.00 32.00 115 LEU E N 1
ATOM 10000 C CA . LEU E 1 115 ? 74.417 -54.792 98.493 1.00 31.34 115 LEU E CA 1
ATOM 10001 C C . LEU E 1 115 ? 73.969 -53.608 99.326 1.00 31.13 115 LEU E C 1
ATOM 10002 O O . LEU E 1 115 ? 72.800 -53.506 99.716 1.00 32.79 115 LEU E O 1
ATOM 10007 N N . TRP E 1 116 ? 74.901 -52.699 99.583 1.00 29.51 116 TRP E N 1
ATOM 10008 C CA . TRP E 1 116 ? 74.609 -51.536 100.400 1.00 27.58 116 TRP E CA 1
ATOM 10009 C C . TRP E 1 116 ? 74.957 -50.222 99.720 1.00 27.44 116 TRP E C 1
ATOM 10010 O O . TRP E 1 116 ? 76.002 -50.089 99.098 1.00 28.57 116 TRP E O 1
ATOM 10021 N N . HIS E 1 117 ? 74.057 -49.256 99.814 1.00 27.47 117 HIS E N 1
ATOM 10022 C CA . HIS E 1 117 ? 74.313 -47.934 99.264 1.00 28.03 117 HIS E CA 1
ATOM 10023 C C . HIS E 1 117 ? 73.453 -46.941 100.022 1.00 29.97 117 HIS E C 1
ATOM 10024 O O . HIS E 1 117 ? 72.225 -46.960 99.922 1.00 29.18 117 HIS E O 1
ATOM 10031 N N . GLN E 1 118 ? 74.110 -46.077 100.791 1.00 32.84 118 GLN E N 1
ATOM 10032 C CA . GLN E 1 118 ? 73.417 -45.087 101.605 1.00 34.59 118 GLN E CA 1
ATOM 10033 C C . GLN E 1 118 ? 74.427 -44.044 102.030 1.00 35.73 118 GLN E C 1
ATOM 10034 O O . GLN E 1 118 ? 75.629 -44.323 102.076 1.00 35.15 118 GLN E O 1
ATOM 10040 N N . GLY E 1 119 ? 73.946 -42.838 102.324 1.00 37.15 119 GLY E N 1
ATOM 10041 C CA . GLY E 1 119 ? 74.850 -41.786 102.750 1.00 38.27 119 GLY E CA 1
ATOM 10042 C C . GLY E 1 119 ? 74.468 -40.371 102.369 1.00 39.63 119 GLY E C 1
ATOM 10043 O O . GLY E 1 119 ? 75.085 -39.420 102.844 1.00 39.89 119 GLY E O 1
ATOM 10044 N N . GLU E 1 120 ? 73.471 -40.215 101.507 1.00 40.79 120 GLU E N 1
ATOM 10045 C CA . GLU E 1 120 ? 73.055 -38.882 101.119 1.00 42.20 120 GLU E CA 1
ATOM 10046 C C . GLU E 1 120 ? 72.482 -38.168 102.354 1.00 44.00 120 GLU E C 1
ATOM 10047 O O . GLU E 1 120 ? 72.752 -36.987 102.586 1.00 43.81 120 GLU E O 1
ATOM 10053 N N . SER E 1 121 ? 71.702 -38.898 103.148 1.00 46.01 121 SER E N 1
ATOM 10054 C CA . SER E 1 121 ? 71.096 -38.348 104.354 1.00 48.30 121 SER E CA 1
ATOM 10055 C C . SER E 1 121 ? 72.102 -38.183 105.494 1.00 49.76 121 SER E C 1
ATOM 10056 O O . SER E 1 121 ? 71.708 -37.944 106.631 1.00 50.00 121 SER E O 1
ATOM 10059 N N . ASP E 1 122 ? 73.390 -38.341 105.210 1.00 51.04 122 ASP E N 1
ATOM 10060 C CA . ASP E 1 122 ? 74.409 -38.191 106.243 1.00 51.37 122 ASP E CA 1
ATOM 10061 C C . ASP E 1 122 ? 75.494 -37.282 105.689 1.00 51.49 122 ASP E C 1
ATOM 10062 O O . ASP E 1 122 ? 76.540 -37.105 106.306 1.00 51.93 122 ASP E O 1
ATOM 10067 N N . SER E 1 123 ? 75.245 -36.702 104.522 1.00 51.12 123 SER E N 1
ATOM 10068 C CA . SER E 1 123 ? 76.229 -35.827 103.892 1.00 50.81 123 SER E CA 1
ATOM 10069 C C . SER E 1 123 ? 76.060 -34.362 104.289 1.00 51.04 123 SER E C 1
ATOM 10070 O O . SER E 1 123 ? 76.268 -33.446 103.479 1.00 50.73 123 SER E O 1
ATOM 10073 N N . LEU E 1 124 ? 75.680 -34.147 105.544 1.00 51.20 124 LEU E N 1
ATOM 10074 C CA . LEU E 1 124 ? 75.483 -32.795 106.052 1.00 51.73 124 LEU E CA 1
ATOM 10075 C C . LEU E 1 124 ? 75.851 -32.664 107.529 1.00 52.05 124 LEU E C 1
ATOM 10076 O O . LEU E 1 124 ? 75.933 -33.660 108.257 1.00 52.13 124 LEU E O 1
ATOM 10081 N N . ASN E 1 125 ? 76.070 -31.415 107.942 1.00 52.10 125 ASN E N 1
ATOM 10082 C CA . ASN E 1 125 ? 76.435 -31.045 109.307 1.00 51.10 125 ASN E CA 1
ATOM 10083 C C . ASN E 1 125 ? 77.112 -32.139 110.125 1.00 50.54 125 ASN E C 1
ATOM 10084 O O . ASN E 1 125 ? 76.593 -32.604 111.143 1.00 49.13 125 ASN E O 1
ATOM 10089 N N . GLY E 1 126 ? 78.292 -32.540 109.664 1.00 50.88 126 GLY E N 1
ATOM 10090 C CA . GLY E 1 126 ? 79.059 -33.558 110.355 1.00 51.47 126 GLY E CA 1
ATOM 10091 C C . GLY E 1 126 ? 78.462 -34.949 110.285 1.00 52.44 126 GLY E C 1
ATOM 10092 O O . GLY E 1 126 ? 78.163 -35.465 109.204 1.00 53.20 126 GLY E O 1
ATOM 10093 N N . ASN E 1 127 ? 78.300 -35.557 111.454 1.00 53.18 127 ASN E N 1
ATOM 10094 C CA . ASN E 1 127 ? 77.744 -36.907 111.596 1.00 53.47 127 ASN E CA 1
ATOM 10095 C C . ASN E 1 127 ? 78.361 -37.916 110.632 1.00 52.76 127 ASN E C 1
ATOM 10096 O O . ASN E 1 127 ? 77.859 -39.030 110.476 1.00 52.25 127 ASN E O 1
ATOM 10101 N N . TYR E 1 128 ? 79.444 -37.506 109.980 1.00 52.46 128 TYR E N 1
ATOM 10102 C CA . TYR E 1 128 ? 80.181 -38.384 109.083 1.00 51.99 128 TYR E CA 1
ATOM 10103 C C . TYR E 1 128 ? 81.346 -38.826 109.955 1.00 51.42 128 TYR E C 1
ATOM 10104 O O . TYR E 1 128 ? 82.100 -39.736 109.611 1.00 51.73 128 TYR E O 1
ATOM 10113 N N . LYS E 1 129 ? 81.477 -38.156 111.099 1.00 50.93 129 LYS E N 1
ATOM 10114 C CA . LYS E 1 129 ? 82.536 -38.449 112.057 1.00 49.67 129 LYS E CA 1
ATOM 10115 C C . LYS E 1 129 ? 82.111 -39.633 112.895 1.00 49.04 129 LYS E C 1
ATOM 10116 O O . LYS E 1 129 ? 82.887 -40.158 113.685 1.00 48.89 129 LYS E O 1
ATOM 10122 N N . VAL E 1 130 ? 80.868 -40.052 112.707 1.00 48.90 130 VAL E N 1
ATOM 10123 C CA . VAL E 1 130 ? 80.341 -41.174 113.458 1.00 49.74 130 VAL E CA 1
ATOM 10124 C C . VAL E 1 130 ? 79.732 -42.228 112.536 1.00 50.12 130 VAL E C 1
ATOM 10125 O O . VAL E 1 130 ? 79.237 -43.261 113.003 1.00 49.63 130 VAL E O 1
ATOM 10129 N N . TYR E 1 131 ? 79.791 -41.966 111.227 1.00 50.33 131 TYR E N 1
ATOM 10130 C CA . TYR E 1 131 ? 79.249 -42.877 110.217 1.00 49.70 131 TYR E CA 1
ATOM 10131 C C . TYR E 1 131 ? 79.895 -44.253 110.256 1.00 49.63 131 TYR E C 1
ATOM 10132 O O . TYR E 1 131 ? 79.207 -45.271 110.269 1.00 49.79 131 TYR E O 1
ATOM 10141 N N . TYR E 1 132 ? 81.224 -44.278 110.263 1.00 50.15 132 TYR E N 1
ATOM 10142 C CA . TYR E 1 132 ? 81.973 -45.530 110.285 1.00 49.94 132 TYR E CA 1
ATOM 10143 C C . TYR E 1 132 ? 81.524 -46.422 111.435 1.00 50.65 132 TYR E C 1
ATOM 10144 O O . TYR E 1 132 ? 80.943 -47.490 111.210 1.00 51.87 132 TYR E O 1
ATOM 10153 N N . LYS E 1 133 ? 81.794 -45.979 112.663 1.00 51.17 133 LYS E N 1
ATOM 10154 C CA . LYS E 1 133 ? 81.430 -46.730 113.869 1.00 50.96 133 LYS E CA 1
ATOM 10155 C C . LYS E 1 133 ? 79.964 -47.141 113.844 1.00 49.44 133 LYS E C 1
ATOM 10156 O O . LYS E 1 133 ? 79.580 -48.185 114.378 1.00 49.53 133 LYS E O 1
ATOM 10162 N N . LYS E 1 134 ? 79.143 -46.307 113.226 1.00 47.63 134 LYS E N 1
ATOM 10163 C CA . LYS E 1 134 ? 77.729 -46.607 113.132 1.00 47.51 134 LYS E CA 1
ATOM 10164 C C . LYS E 1 134 ? 77.530 -47.807 112.184 1.00 47.60 134 LYS E C 1
ATOM 10165 O O . LYS E 1 134 ? 76.812 -48.763 112.505 1.00 46.61 134 LYS E O 1
ATOM 10171 N N . LEU E 1 135 ? 78.188 -47.748 111.025 1.00 47.34 135 LEU E N 1
ATOM 10172 C CA . LEU E 1 135 ? 78.090 -48.796 110.019 1.00 47.66 135 LEU E CA 1
ATOM 10173 C C . LEU E 1 135 ? 78.618 -50.119 110.553 1.00 47.55 135 LEU E C 1
ATOM 10174 O O . LEU E 1 135 ? 78.041 -51.190 110.310 1.00 48.19 135 LEU E O 1
ATOM 10179 N N . LEU E 1 136 ? 79.723 -50.046 111.279 1.00 46.27 136 LEU E N 1
ATOM 10180 C CA . LEU E 1 136 ? 80.326 -51.246 111.811 1.00 45.53 136 LEU E CA 1
ATOM 10181 C C . LEU E 1 136 ? 79.342 -52.082 112.624 1.00 45.82 136 LEU E C 1
ATOM 10182 O O . LEU E 1 136 ? 79.284 -53.308 112.463 1.00 45.88 136 LEU E O 1
ATOM 10187 N N . LEU E 1 137 ? 78.553 -51.424 113.473 1.00 46.32 137 LEU E N 1
ATOM 10188 C CA . LEU E 1 137 ? 77.564 -52.121 114.314 1.00 45.98 137 LEU E CA 1
ATOM 10189 C C . LEU E 1 137 ? 76.459 -52.753 113.473 1.00 45.32 137 LEU E C 1
ATOM 10190 O O . LEU E 1 137 ? 75.928 -53.821 113.816 1.00 45.16 137 LEU E O 1
ATOM 10195 N N . ILE E 1 138 ? 76.116 -52.076 112.379 1.00 44.69 138 ILE E N 1
ATOM 10196 C CA . ILE E 1 138 ? 75.078 -52.548 111.469 1.00 45.29 138 ILE E CA 1
ATOM 10197 C C . ILE E 1 138 ? 75.555 -53.790 110.718 1.00 45.72 138 ILE E C 1
ATOM 10198 O O . ILE E 1 138 ? 74.852 -54.805 110.657 1.00 44.59 138 ILE E O 1
ATOM 10203 N N . ILE E 1 139 ? 76.761 -53.708 110.164 1.00 46.81 139 ILE E N 1
ATOM 10204 C CA . ILE E 1 139 ? 77.329 -54.828 109.426 1.00 48.44 139 ILE E CA 1
ATOM 10205 C C . ILE E 1 139 ? 77.592 -56.008 110.353 1.00 48.20 139 ILE E C 1
ATOM 10206 O O . ILE E 1 139 ? 77.313 -57.155 110.003 1.00 48.64 139 ILE E O 1
ATOM 10211 N N . GLU E 1 140 ? 78.139 -55.718 111.530 1.00 49.27 140 GLU E N 1
ATOM 10212 C CA . GLU E 1 140 ? 78.435 -56.749 112.517 1.00 49.07 140 GLU E CA 1
ATOM 10213 C C . GLU E 1 140 ? 77.166 -57.529 112.852 1.00 47.21 140 GLU E C 1
ATOM 10214 O O . GLU E 1 140 ? 77.150 -58.760 112.820 1.00 46.21 140 GLU E O 1
ATOM 10220 N N . ALA E 1 141 ? 76.098 -56.803 113.166 1.00 46.71 141 ALA E N 1
ATOM 10221 C CA . ALA E 1 141 ? 74.827 -57.432 113.518 1.00 46.56 141 ALA E CA 1
ATOM 10222 C C . ALA E 1 141 ? 74.255 -58.255 112.363 1.00 46.59 141 ALA E C 1
ATOM 10223 O O . ALA E 1 141 ? 73.636 -59.302 112.591 1.00 45.84 141 ALA E O 1
ATOM 10225 N N . LEU E 1 142 ? 74.469 -57.779 111.132 1.00 45.91 142 LEU E N 1
ATOM 10226 C CA . LEU E 1 142 ? 73.988 -58.467 109.933 1.00 45.19 142 LEU E CA 1
ATOM 10227 C C . LEU E 1 142 ? 74.632 -59.838 109.783 1.00 45.24 142 LEU E C 1
ATOM 10228 O O . LEU E 1 142 ? 73.945 -60.862 109.656 1.00 44.86 142 LEU E O 1
ATOM 10233 N N . ARG E 1 143 ? 75.958 -59.853 109.790 1.00 45.00 143 ARG E N 1
ATOM 10234 C CA . ARG E 1 143 ? 76.674 -61.102 109.637 1.00 46.19 143 ARG E CA 1
ATOM 10235 C C . ARG E 1 143 ? 76.295 -62.095 110.732 1.00 47.06 143 ARG E C 1
ATOM 10236 O O . ARG E 1 143 ? 76.019 -63.274 110.461 1.00 45.22 143 ARG E O 1
ATOM 10244 N N . LYS E 1 144 ? 76.255 -61.614 111.973 1.00 48.57 144 LYS E N 1
ATOM 10245 C CA . LYS E 1 144 ? 75.918 -62.476 113.105 1.00 49.21 144 LYS E CA 1
ATOM 10246 C C . LYS E 1 144 ? 74.490 -62.988 113.029 1.00 49.12 144 LYS E C 1
ATOM 10247 O O . LYS E 1 144 ? 74.251 -64.191 113.057 1.00 48.36 144 LYS E O 1
ATOM 10253 N N . GLU E 1 145 ? 73.548 -62.055 112.936 1.00 49.60 145 GLU E N 1
ATOM 10254 C CA . GLU E 1 145 ? 72.132 -62.381 112.870 1.00 50.39 145 GLU E CA 1
ATOM 10255 C C . GLU E 1 145 ? 71.776 -63.320 111.730 1.00 50.79 145 GLU E C 1
ATOM 10256 O O . GLU E 1 145 ? 71.021 -64.283 111.912 1.00 50.25 145 GLU E O 1
ATOM 10262 N N . LEU E 1 146 ? 72.318 -63.033 110.550 1.00 50.98 146 LEU E N 1
ATOM 10263 C CA . LEU E 1 146 ? 72.034 -63.831 109.357 1.00 51.21 146 LEU E CA 1
ATOM 10264 C C . LEU E 1 146 ? 73.037 -64.962 109.121 1.00 51.09 146 LEU E C 1
ATOM 10265 O O . LEU E 1 146 ? 72.973 -65.653 108.102 1.00 51.70 146 LEU E O 1
ATOM 10270 N N . ASN E 1 147 ? 73.956 -65.145 110.066 1.00 50.22 147 ASN E N 1
ATOM 10271 C CA . ASN E 1 147 ? 74.973 -66.197 109.979 1.00 49.32 147 ASN E CA 1
ATOM 10272 C C . ASN E 1 147 ? 75.723 -66.225 108.644 1.00 48.27 147 ASN E C 1
ATOM 10273 O O . ASN E 1 147 ? 75.798 -67.258 107.978 1.00 47.28 147 ASN E O 1
ATOM 10278 N N . VAL E 1 148 ? 76.280 -65.081 108.265 1.00 47.67 148 VAL E N 1
ATOM 10279 C CA . VAL E 1 148 ? 77.036 -64.952 107.027 1.00 46.96 148 VAL E CA 1
ATOM 10280 C C . VAL E 1 148 ? 78.278 -64.107 107.311 1.00 46.31 148 VAL E C 1
ATOM 10281 O O . VAL E 1 148 ? 78.392 -62.969 106.852 1.00 45.79 148 VAL E O 1
ATOM 10285 N N . PRO E 1 149 ? 79.237 -64.677 108.064 1.00 46.53 149 PRO E N 1
ATOM 10286 C CA . PRO E 1 149 ? 80.502 -64.052 108.473 1.00 47.06 149 PRO E CA 1
ATOM 10287 C C . PRO E 1 149 ? 81.512 -63.708 107.384 1.00 47.53 149 PRO E C 1
ATOM 10288 O O . PRO E 1 149 ? 82.440 -62.936 107.620 1.00 45.80 149 PRO E O 1
ATOM 10292 N N . ASP E 1 150 ? 81.346 -64.273 106.195 1.00 49.50 150 ASP E N 1
ATOM 10293 C CA . ASP E 1 150 ? 82.306 -64.000 105.135 1.00 51.36 150 ASP E CA 1
ATOM 10294 C C . ASP E 1 150 ? 81.754 -63.742 103.736 1.00 51.02 150 ASP E C 1
ATOM 10295 O O . ASP E 1 150 ? 82.534 -63.628 102.782 1.00 51.11 150 ASP E O 1
ATOM 10300 N N . ILE E 1 151 ? 80.428 -63.646 103.602 1.00 50.09 151 ILE E N 1
ATOM 10301 C CA . ILE E 1 151 ? 79.838 -63.358 102.295 1.00 48.92 151 ILE E CA 1
ATOM 10302 C C . ILE E 1 151 ? 80.241 -61.932 101.961 1.00 49.02 151 ILE E C 1
ATOM 10303 O O . ILE E 1 151 ? 80.274 -61.062 102.830 1.00 49.07 151 ILE E O 1
ATOM 10308 N N . PRO E 1 152 ? 80.567 -61.675 100.695 1.00 49.21 152 PRO E N 1
ATOM 10309 C CA . PRO E 1 152 ? 80.970 -60.323 100.308 1.00 48.70 152 PRO E CA 1
ATOM 10310 C C . PRO E 1 152 ? 79.860 -59.285 100.389 1.00 48.23 152 PRO E C 1
ATOM 10311 O O . PRO E 1 152 ? 78.767 -59.469 99.840 1.00 49.30 152 PRO E O 1
ATOM 10315 N N . ILE E 1 153 ? 80.149 -58.199 101.094 1.00 45.94 153 ILE E N 1
ATOM 10316 C CA . ILE E 1 153 ? 79.213 -57.096 101.227 1.00 43.57 153 ILE E CA 1
ATOM 10317 C C . ILE E 1 153 ? 79.797 -55.957 100.375 1.00 41.82 153 ILE E C 1
ATOM 10318 O O . ILE E 1 153 ? 80.899 -55.482 100.650 1.00 42.22 153 ILE E O 1
ATOM 10323 N N . ILE E 1 154 ? 79.084 -55.545 99.324 1.00 38.92 154 ILE E N 1
ATOM 10324 C CA . ILE E 1 154 ? 79.578 -54.481 98.441 1.00 35.88 154 ILE E CA 1
ATOM 10325 C C . ILE E 1 154 ? 78.961 -53.123 98.768 1.00 35.16 154 ILE E C 1
ATOM 10326 O O . ILE E 1 154 ? 77.746 -53.018 98.941 1.00 33.54 154 ILE E O 1
ATOM 10331 N N . ILE E 1 155 ? 79.794 -52.085 98.860 1.00 34.52 155 ILE E N 1
ATOM 10332 C CA . ILE E 1 155 ? 79.289 -50.751 99.173 1.00 34.27 155 ILE E CA 1
ATOM 10333 C C . ILE E 1 155 ? 79.692 -49.703 98.127 1.00 33.18 155 ILE E C 1
ATOM 10334 O O . ILE E 1 155 ? 80.867 -49.570 97.790 1.00 33.01 155 ILE E O 1
ATOM 10339 N N . GLY E 1 156 ? 78.717 -48.954 97.619 1.00 32.71 156 GLY E N 1
ATOM 10340 C CA . GLY E 1 156 ? 79.011 -47.946 96.613 1.00 33.23 156 GLY E CA 1
ATOM 10341 C C . GLY E 1 156 ? 79.152 -46.530 97.139 1.00 33.30 156 GLY E C 1
ATOM 10342 O O . GLY E 1 156 ? 78.642 -46.188 98.201 1.00 35.15 156 GLY E O 1
ATOM 10343 N N . GLY E 1 157 ? 79.841 -45.692 96.376 1.00 33.61 157 GLY E N 1
ATOM 10344 C CA . GLY E 1 157 ? 80.050 -44.320 96.794 1.00 33.68 157 GLY E CA 1
ATOM 10345 C C . GLY E 1 157 ? 78.897 -43.429 96.419 1.00 34.02 157 GLY E C 1
ATOM 10346 O O . GLY E 1 157 ? 77.932 -43.897 95.824 1.00 35.78 157 GLY E O 1
ATOM 10347 N N . LEU E 1 158 ? 78.996 -42.148 96.756 1.00 33.84 158 LEU E N 1
ATOM 10348 C CA . LEU E 1 158 ? 77.932 -41.207 96.460 1.00 34.06 158 LEU E CA 1
ATOM 10349 C C . LEU E 1 158 ? 78.286 -40.386 95.226 1.00 35.62 158 LEU E C 1
ATOM 10350 O O . LEU E 1 158 ? 79.452 -40.079 94.979 1.00 35.48 158 LEU E O 1
ATOM 10355 N N . GLY E 1 159 ? 77.269 -40.039 94.448 1.00 37.07 159 GLY E N 1
ATOM 10356 C CA . GLY E 1 159 ? 77.497 -39.277 93.239 1.00 39.10 159 GLY E CA 1
ATOM 10357 C C . GLY E 1 159 ? 78.181 -37.952 93.485 1.00 40.17 159 GLY E C 1
ATOM 10358 O O . GLY E 1 159 ? 77.957 -37.320 94.511 1.00 41.89 159 GLY E O 1
ATOM 10359 N N . ASP E 1 160 ? 79.010 -37.529 92.537 1.00 40.99 160 ASP E N 1
ATOM 10360 C CA . ASP E 1 160 ? 79.722 -36.271 92.652 1.00 41.32 160 ASP E CA 1
ATOM 10361 C C . ASP E 1 160 ? 78.833 -35.091 92.336 1.00 40.59 160 ASP E C 1
ATOM 10362 O O . ASP E 1 160 ? 79.274 -33.948 92.438 1.00 41.84 160 ASP E O 1
ATOM 10367 N N . PHE E 1 161 ? 77.589 -35.354 91.946 1.00 39.61 161 PHE E N 1
ATOM 10368 C CA . PHE E 1 161 ? 76.660 -34.266 91.634 1.00 38.65 161 PHE E CA 1
ATOM 10369 C C . PHE E 1 161 ? 76.038 -33.720 92.917 1.00 38.30 161 PHE E C 1
ATOM 10370 O O . PHE E 1 161 ? 75.451 -32.638 92.920 1.00 38.01 161 PHE E O 1
ATOM 10378 N N . LEU E 1 162 ? 76.175 -34.474 94.004 1.00 38.38 162 LEU E N 1
ATOM 10379 C CA . LEU E 1 162 ? 75.625 -34.062 95.293 1.00 39.63 162 LEU E CA 1
ATOM 10380 C C . LEU E 1 162 ? 76.139 -32.698 95.782 1.00 42.21 162 LEU E C 1
ATOM 10381 O O . LEU E 1 162 ? 77.177 -32.201 95.336 1.00 42.41 162 LEU E O 1
ATOM 10386 N N . GLY E 1 163 ? 75.383 -32.093 96.694 1.00 44.90 163 GLY E N 1
ATOM 10387 C CA . GLY E 1 163 ? 75.748 -30.802 97.251 1.00 46.41 163 GLY E CA 1
ATOM 10388 C C . GLY E 1 163 ? 75.876 -29.676 96.242 1.00 47.66 163 GLY E C 1
ATOM 10389 O O . GLY E 1 163 ? 76.737 -28.806 96.389 1.00 48.22 163 GLY E O 1
ATOM 10390 N N . LYS E 1 164 ? 75.023 -29.661 95.224 1.00 48.14 164 LYS E N 1
ATOM 10391 C CA . LYS E 1 164 ? 75.108 -28.608 94.212 1.00 48.47 164 LYS E CA 1
ATOM 10392 C C . LYS E 1 164 ? 73.750 -28.128 93.692 1.00 48.94 164 LYS E C 1
ATOM 10393 O O . LYS E 1 164 ? 73.504 -26.921 93.593 1.00 48.59 164 LYS E O 1
ATOM 10399 N N . GLU E 1 165 ? 72.868 -29.064 93.353 1.00 48.84 165 GLU E N 1
ATOM 10400 C CA . GLU E 1 165 ? 71.562 -28.691 92.828 1.00 48.91 165 GLU E CA 1
ATOM 10401 C C . GLU E 1 165 ? 70.388 -29.144 93.692 1.00 47.80 165 GLU E C 1
ATOM 10402 O O . GLU E 1 165 ? 70.423 -30.209 94.321 1.00 47.44 165 GLU E O 1
ATOM 10408 N N . ARG E 1 166 ? 69.349 -28.316 93.690 1.00 46.03 166 ARG E N 1
ATOM 10409 C CA . ARG E 1 166 ? 68.116 -28.547 94.431 1.00 46.00 166 ARG E CA 1
ATOM 10410 C C . ARG E 1 166 ? 68.096 -29.586 95.555 1.00 46.32 166 ARG E C 1
ATOM 10411 O O . ARG E 1 166 ? 68.736 -29.392 96.598 1.00 46.50 166 ARG E O 1
ATOM 10419 N N . PHE E 1 167 ? 67.353 -30.677 95.355 1.00 45.65 167 PHE E N 1
ATOM 10420 C CA . PHE E 1 167 ? 67.230 -31.708 96.385 1.00 44.69 167 PHE E CA 1
ATOM 10421 C C . PHE E 1 167 ? 68.534 -32.302 96.864 1.00 45.09 167 PHE E C 1
ATOM 10422 O O . PHE E 1 167 ? 68.562 -32.990 97.883 1.00 45.03 167 PHE E O 1
ATOM 10430 N N . GLY E 1 168 ? 69.613 -32.059 96.132 1.00 45.72 168 GLY E N 1
ATOM 10431 C CA . GLY E 1 168 ? 70.894 -32.602 96.548 1.00 47.27 168 GLY E CA 1
ATOM 10432 C C . GLY E 1 168 ? 71.849 -31.554 97.107 1.00 48.18 168 GLY E C 1
ATOM 10433 O O . GLY E 1 168 ? 72.912 -31.894 97.643 1.00 47.13 168 GLY E O 1
ATOM 10434 N N . LYS E 1 169 ? 71.463 -30.282 96.992 1.00 49.04 169 LYS E N 1
ATOM 10435 C CA . LYS E 1 169 ? 72.278 -29.158 97.454 1.00 49.85 169 LYS E CA 1
ATOM 10436 C C . LYS E 1 169 ? 72.651 -29.214 98.936 1.00 50.13 169 LYS E C 1
ATOM 10437 O O . LYS E 1 169 ? 73.667 -28.660 99.343 1.00 49.96 169 LYS E O 1
ATOM 10443 N N . GLY E 1 170 ? 71.838 -29.885 99.741 1.00 50.19 170 GLY E N 1
ATOM 10444 C CA . GLY E 1 170 ? 72.143 -29.958 101.153 1.00 49.01 170 GLY E CA 1
ATOM 10445 C C . GLY E 1 170 ? 73.220 -30.968 101.503 1.00 49.19 170 GLY E C 1
ATOM 10446 O O . GLY E 1 170 ? 73.700 -30.996 102.645 1.00 48.80 170 GLY E O 1
ATOM 10447 N N . CYS E 1 171 ? 73.601 -31.799 100.531 1.00 48.89 171 CYS E N 1
ATOM 10448 C CA . CYS E 1 171 ? 74.620 -32.842 100.732 1.00 47.58 171 CYS E CA 1
ATOM 10449 C C . CYS E 1 171 ? 75.999 -32.338 100.350 1.00 47.24 171 CYS E C 1
ATOM 10450 O O . CYS E 1 171 ? 76.606 -32.826 99.393 1.00 47.15 171 CYS E O 1
ATOM 10453 N N . THR E 1 172 ? 76.499 -31.372 101.109 1.00 46.99 172 THR E N 1
ATOM 10454 C CA . THR E 1 172 ? 77.805 -30.793 100.818 1.00 45.75 172 THR E CA 1
ATOM 10455 C C . THR E 1 172 ? 78.954 -31.566 101.442 1.00 45.00 172 THR E C 1
ATOM 10456 O O . THR E 1 172 ? 80.112 -31.291 101.161 1.00 43.85 172 THR E O 1
ATOM 10460 N N . GLU E 1 173 ? 78.632 -32.553 102.266 1.00 45.07 173 GLU E N 1
ATOM 10461 C CA . GLU E 1 173 ? 79.665 -33.353 102.907 1.00 44.99 173 GLU E CA 1
ATOM 10462 C C . GLU E 1 173 ? 79.705 -34.763 102.343 1.00 44.66 173 GLU E C 1
ATOM 10463 O O . GLU E 1 173 ? 80.216 -35.685 102.983 1.00 44.56 173 GLU E O 1
ATOM 10469 N N . TYR E 1 174 ? 79.172 -34.933 101.139 1.00 44.38 174 TYR E N 1
ATOM 10470 C CA . TYR E 1 174 ? 79.130 -36.255 100.530 1.00 42.56 174 TYR E CA 1
ATOM 10471 C C . TYR E 1 174 ? 80.518 -36.859 100.401 1.00 42.94 174 TYR E C 1
ATOM 10472 O O . TYR E 1 174 ? 80.727 -38.045 100.676 1.00 40.80 174 TYR E O 1
ATOM 10481 N N . ASN E 1 175 ? 81.476 -36.031 99.998 1.00 44.46 175 ASN E N 1
ATOM 10482 C CA . ASN E 1 175 ? 82.833 -36.516 99.827 1.00 45.88 175 ASN E CA 1
ATOM 10483 C C . ASN E 1 175 ? 83.466 -37.001 101.124 1.00 46.47 175 ASN E C 1
ATOM 10484 O O . ASN E 1 175 ? 84.360 -37.850 101.101 1.00 47.32 175 ASN E O 1
ATOM 10489 N N . PHE E 1 176 ? 83.011 -36.468 102.255 1.00 46.82 176 PHE E N 1
ATOM 10490 C CA . PHE E 1 176 ? 83.546 -36.900 103.540 1.00 46.34 176 PHE E CA 1
ATOM 10491 C C . PHE E 1 176 ? 82.992 -38.274 103.859 1.00 45.83 176 PHE E C 1
ATOM 10492 O O . PHE E 1 176 ? 83.635 -39.086 104.528 1.00 44.82 176 PHE E O 1
ATOM 10500 N N . ILE E 1 177 ? 81.782 -38.531 103.378 1.00 46.39 177 ILE E N 1
ATOM 10501 C CA . ILE E 1 177 ? 81.145 -39.823 103.597 1.00 45.91 177 ILE E CA 1
ATOM 10502 C C . ILE E 1 177 ? 81.838 -40.855 102.716 1.00 45.84 177 ILE E C 1
ATOM 10503 O O . ILE E 1 177 ? 82.069 -41.992 103.137 1.00 46.10 177 ILE E O 1
ATOM 10508 N N . ASN E 1 178 ? 82.178 -40.450 101.495 1.00 45.26 178 ASN E N 1
ATOM 10509 C CA . ASN E 1 178 ? 82.862 -41.352 100.576 1.00 45.71 178 ASN E CA 1
ATOM 10510 C C . ASN E 1 178 ? 84.150 -41.859 101.207 1.00 45.85 178 ASN E C 1
ATOM 10511 O O . ASN E 1 178 ? 84.475 -43.048 101.108 1.00 46.23 178 ASN E O 1
ATOM 10516 N N . LYS E 1 179 ? 84.884 -40.960 101.857 1.00 45.59 179 LYS E N 1
ATOM 10517 C CA . LYS E 1 179 ? 86.126 -41.370 102.497 1.00 45.34 179 LYS E CA 1
ATOM 10518 C C . LYS E 1 179 ? 85.841 -42.423 103.563 1.00 44.71 179 LYS E C 1
ATOM 10519 O O . LYS E 1 179 ? 86.548 -43.424 103.671 1.00 45.49 179 LYS E O 1
ATOM 10525 N N . GLU E 1 180 ? 84.795 -42.209 104.345 1.00 43.31 180 GLU E N 1
ATOM 10526 C CA . GLU E 1 180 ? 84.475 -43.163 105.380 1.00 42.64 180 GLU E CA 1
ATOM 10527 C C . GLU E 1 180 ? 84.049 -44.491 104.773 1.00 43.31 180 GLU E C 1
ATOM 10528 O O . GLU E 1 180 ? 84.351 -45.571 105.320 1.00 42.90 180 GLU E O 1
ATOM 10534 N N . LEU E 1 181 ? 83.349 -44.423 103.639 1.00 43.26 181 LEU E N 1
ATOM 10535 C CA . LEU E 1 181 ? 82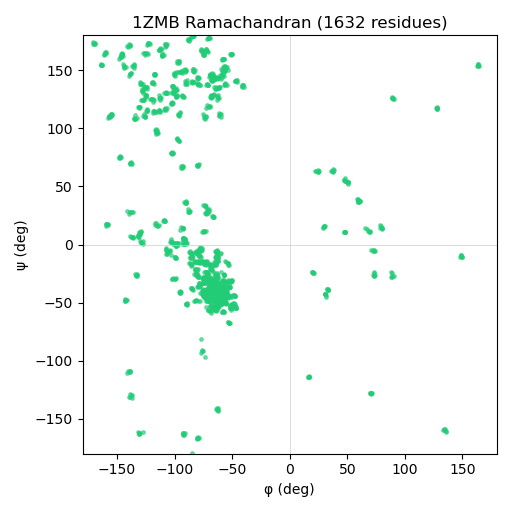.886 -45.644 102.962 1.00 42.27 181 LEU E CA 1
ATOM 10536 C C . LEU E 1 181 ? 84.094 -46.426 102.464 1.00 41.08 181 LEU E C 1
ATOM 10537 O O . LEU E 1 181 ? 84.215 -47.629 102.716 1.00 38.79 181 LEU E O 1
ATOM 10542 N N . GLN E 1 182 ? 84.991 -45.728 101.773 1.00 41.22 182 GLN E N 1
ATOM 10543 C CA . GLN E 1 182 ? 86.212 -46.342 101.268 1.00 42.87 182 GLN E CA 1
ATOM 10544 C C . GLN E 1 182 ? 87.001 -46.963 102.413 1.00 44.93 182 GLN E C 1
ATOM 10545 O O . GLN E 1 182 ? 87.267 -48.170 102.400 1.00 46.06 182 GLN E O 1
ATOM 10551 N N . LYS E 1 183 ? 87.369 -46.145 103.403 1.00 46.46 183 LYS E N 1
ATOM 10552 C CA . LYS E 1 183 ? 88.125 -46.632 104.564 1.00 47.43 183 LYS E CA 1
ATOM 10553 C C . LYS E 1 183 ? 87.508 -47.903 105.129 1.00 47.52 183 LYS E C 1
ATOM 10554 O O . LYS E 1 183 ? 88.192 -48.911 105.326 1.00 46.75 183 LYS E O 1
ATOM 10560 N N . PHE E 1 184 ? 86.210 -47.841 105.405 1.00 48.02 184 PHE E N 1
ATOM 10561 C CA . PHE E 1 184 ? 85.495 -48.984 105.964 1.00 48.45 184 PHE E CA 1
ATOM 10562 C C . PHE E 1 184 ? 85.726 -50.238 105.121 1.00 49.57 184 PHE E C 1
ATOM 10563 O O . PHE E 1 184 ? 85.983 -51.324 105.655 1.00 49.80 184 PHE E O 1
ATOM 10571 N N . ALA E 1 185 ? 85.648 -50.085 103.802 1.00 50.20 185 ALA E N 1
ATOM 10572 C CA . ALA E 1 185 ? 85.837 -51.220 102.904 1.00 51.32 185 ALA E CA 1
ATOM 10573 C C . ALA E 1 185 ? 87.225 -51.847 102.997 1.00 51.32 185 ALA E C 1
ATOM 10574 O O . ALA E 1 185 ? 87.356 -53.069 103.137 1.00 49.59 185 ALA E O 1
ATOM 10576 N N . PHE E 1 186 ? 88.259 -51.012 102.927 1.00 52.57 186 PHE E N 1
ATOM 10577 C CA . PHE E 1 186 ? 89.637 -51.516 103.003 1.00 54.65 186 PHE E CA 1
ATOM 10578 C C . PHE E 1 186 ? 89.936 -52.196 104.325 1.00 54.37 186 PHE E C 1
ATOM 10579 O O . PHE E 1 186 ? 90.459 -53.316 104.351 1.00 54.30 186 PHE E O 1
ATOM 10587 N N . GLU E 1 187 ? 89.615 -51.509 105.419 1.00 53.62 187 GLU E N 1
ATOM 10588 C CA . GLU E 1 187 ? 89.857 -52.040 106.753 1.00 53.08 187 GLU E CA 1
ATOM 10589 C C . GLU E 1 187 ? 88.998 -53.252 107.101 1.00 52.00 187 GLU E C 1
ATOM 10590 O O . GLU E 1 187 ? 89.503 -54.244 107.636 1.00 52.11 187 GLU E O 1
ATOM 10596 N N . GLN E 1 188 ? 87.706 -53.201 106.797 1.00 50.55 188 GLN E N 1
ATOM 10597 C CA . GLN E 1 188 ? 86.851 -54.331 107.140 1.00 49.74 188 GLN E CA 1
ATOM 10598 C C . GLN E 1 188 ? 86.962 -55.513 106.186 1.00 50.53 188 GLN E C 1
ATOM 10599 O O . GLN E 1 188 ? 87.119 -55.355 104.966 1.00 50.77 188 GLN E O 1
ATOM 10605 N N . ASP E 1 189 ? 86.869 -56.704 106.760 1.00 50.78 189 ASP E N 1
ATOM 10606 C CA . ASP E 1 189 ? 86.966 -57.936 105.990 1.00 51.89 189 ASP E CA 1
ATOM 10607 C C . ASP E 1 189 ? 85.764 -58.213 105.109 1.00 51.66 189 ASP E C 1
ATOM 10608 O O . ASP E 1 189 ? 84.613 -58.038 105.519 1.00 52.31 189 ASP E O 1
ATOM 10613 N N . ASN E 1 190 ? 86.049 -58.657 103.891 1.00 50.61 190 ASN E N 1
ATOM 10614 C CA . ASN E 1 190 ? 85.015 -59.004 102.927 1.00 49.16 190 ASN E CA 1
ATOM 10615 C C . ASN E 1 190 ? 84.078 -57.863 102.581 1.00 47.50 190 ASN E C 1
ATOM 10616 O O . ASN E 1 190 ? 82.868 -58.072 102.418 1.00 47.02 190 ASN E O 1
ATOM 10621 N N . CYS E 1 191 ? 84.640 -56.661 102.473 1.00 45.22 191 CYS E N 1
ATOM 10622 C CA . CYS E 1 191 ? 83.866 -55.477 102.105 1.00 43.54 191 CYS E CA 1
ATOM 10623 C C . CYS E 1 191 ? 84.591 -54.827 100.952 1.00 42.16 191 CYS E C 1
ATOM 10624 O O . CYS E 1 191 ? 85.804 -54.641 101.012 1.00 43.06 191 CYS E O 1
ATOM 10627 N N . TYR E 1 192 ? 83.859 -54.477 99.900 1.00 39.50 192 TYR E N 1
ATOM 10628 C CA . TYR E 1 192 ? 84.492 -53.862 98.741 1.00 36.76 192 TYR E CA 1
ATOM 10629 C C . TYR E 1 192 ? 83.790 -52.580 98.335 1.00 36.02 192 TYR E C 1
ATOM 10630 O O . TYR E 1 192 ? 82.559 -52.497 98.360 1.00 37.39 192 TYR E O 1
ATOM 10639 N N . PHE E 1 193 ? 84.588 -51.571 97.994 1.00 34.16 193 PHE E N 1
ATOM 10640 C CA . PHE E 1 193 ? 84.072 -50.265 97.605 1.00 32.71 193 PHE E CA 1
ATOM 10641 C C . PHE E 1 193 ? 83.849 -50.194 96.093 1.00 33.03 193 PHE E C 1
ATOM 10642 O O . PHE E 1 193 ? 84.532 -50.866 95.316 1.00 33.67 193 PHE E O 1
ATOM 10650 N N . VAL E 1 194 ? 82.883 -49.384 95.674 1.00 32.07 194 VAL E N 1
ATOM 10651 C CA . VAL E 1 194 ? 82.588 -49.244 94.259 1.00 30.25 194 VAL E CA 1
ATOM 10652 C C . VAL E 1 194 ? 82.420 -47.774 93.926 1.00 30.50 194 VAL E C 1
ATOM 10653 O O . VAL E 1 194 ? 81.428 -47.170 94.318 1.00 30.78 194 VAL E O 1
ATOM 10657 N N . THR E 1 195 ? 83.381 -47.196 93.210 1.00 29.94 195 THR E N 1
ATOM 10658 C CA . THR E 1 195 ? 83.294 -45.785 92.852 1.00 30.48 195 THR E CA 1
ATOM 10659 C C . THR E 1 195 ? 82.019 -45.432 92.084 1.00 31.84 195 THR E C 1
ATOM 10660 O O . THR E 1 195 ? 81.439 -46.274 91.387 1.00 32.25 195 THR E O 1
ATOM 10664 N N . ALA E 1 196 ? 81.606 -44.171 92.198 1.00 32.65 196 ALA E N 1
ATOM 10665 C CA . ALA E 1 196 ? 80.415 -43.671 91.525 1.00 32.55 196 ALA E CA 1
ATOM 10666 C C . ALA E 1 196 ? 80.810 -42.585 90.544 1.00 33.67 196 ALA E C 1
ATOM 10667 O O . ALA E 1 196 ? 79.976 -41.773 90.113 1.00 33.44 196 ALA E O 1
ATOM 10669 N N . SER E 1 197 ? 82.091 -42.557 90.199 1.00 34.63 197 SER E N 1
ATOM 10670 C CA . SER E 1 197 ? 82.574 -41.555 89.255 1.00 35.97 197 SER E CA 1
ATOM 10671 C C . SER E 1 197 ? 81.811 -41.693 87.961 1.00 35.66 197 SER E C 1
ATOM 10672 O O . SER E 1 197 ? 81.345 -42.779 87.607 1.00 34.93 197 SER E O 1
ATOM 10675 N N . GLY E 1 198 ? 81.714 -40.576 87.258 1.00 35.56 198 GLY E N 1
ATOM 10676 C CA . GLY E 1 198 ? 81.028 -40.546 85.992 1.00 35.40 198 GLY E CA 1
ATOM 10677 C C . GLY E 1 198 ? 79.521 -40.624 86.097 1.00 35.86 198 GLY E C 1
ATOM 10678 O O . GLY E 1 198 ? 78.814 -40.119 85.216 1.00 36.83 198 GLY E O 1
ATOM 10679 N N . LEU E 1 199 ? 79.005 -41.242 87.155 1.00 34.74 199 LEU E N 1
ATOM 10680 C CA . LEU E 1 199 ? 77.556 -41.362 87.277 1.00 33.95 199 LEU E CA 1
ATOM 10681 C C . LEU E 1 199 ? 76.849 -40.009 87.353 1.00 33.55 199 LEU E C 1
ATOM 10682 O O . LEU E 1 199 ? 77.279 -39.111 88.069 1.00 33.04 199 LEU E O 1
ATOM 10687 N N . THR E 1 200 ? 75.770 -39.872 86.590 1.00 34.07 200 THR E N 1
ATOM 10688 C CA . THR E 1 200 ? 74.989 -38.637 86.556 1.00 33.69 200 THR E CA 1
ATOM 10689 C C . THR E 1 200 ? 73.669 -38.815 87.291 1.00 33.13 200 THR E C 1
ATOM 10690 O O . THR E 1 200 ? 73.314 -39.929 87.683 1.00 31.96 200 THR E O 1
ATOM 10694 N N . CYS E 1 201 ? 72.932 -37.721 87.459 1.00 33.43 201 CYS E N 1
ATOM 10695 C CA . CYS E 1 201 ? 71.680 -37.771 88.214 1.00 34.09 201 CYS E CA 1
ATOM 10696 C C . CYS E 1 201 ? 70.483 -37.197 87.494 1.00 33.51 201 CYS E C 1
ATOM 10697 O O . CYS E 1 201 ? 70.622 -36.469 86.519 1.00 33.03 201 CYS E O 1
ATOM 10700 N N . ASN E 1 202 ? 69.299 -37.513 88.008 1.00 34.13 202 ASN E N 1
ATOM 10701 C CA . ASN E 1 202 ? 68.056 -37.011 87.441 1.00 34.27 202 ASN E CA 1
ATOM 10702 C C . ASN E 1 202 ? 67.965 -35.523 87.746 1.00 34.65 202 ASN E C 1
ATOM 10703 O O . ASN E 1 202 ? 68.838 -34.966 88.418 1.00 35.47 202 ASN E O 1
ATOM 10708 N N . PRO E 1 203 ? 66.902 -34.856 87.267 1.00 34.76 203 PRO E N 1
ATOM 10709 C CA . PRO E 1 203 ? 66.723 -33.421 87.501 1.00 34.22 203 PRO E CA 1
ATOM 10710 C C . PRO E 1 203 ? 66.693 -33.011 88.981 1.00 34.91 203 PRO E C 1
ATOM 10711 O O . PRO E 1 203 ? 67.115 -31.906 89.319 1.00 35.04 203 PRO E O 1
ATOM 10715 N N . ASP E 1 204 ? 66.222 -33.884 89.869 1.00 34.30 204 ASP E N 1
ATOM 10716 C CA . ASP E 1 204 ? 66.169 -33.497 91.267 1.00 34.99 204 ASP E CA 1
ATOM 10717 C C . ASP E 1 204 ? 67.534 -33.251 91.886 1.00 35.78 204 ASP E C 1
ATOM 10718 O O . ASP E 1 204 ? 67.616 -32.817 93.029 1.00 36.89 204 ASP E O 1
ATOM 10723 N N . GLY E 1 205 ? 68.608 -33.535 91.152 1.00 36.66 205 GLY E N 1
ATOM 10724 C CA . GLY E 1 205 ? 69.946 -33.291 91.679 1.00 35.26 205 GLY E CA 1
ATOM 10725 C C . GLY E 1 205 ? 70.403 -34.177 92.826 1.00 34.43 205 GLY E C 1
ATOM 10726 O O . GLY E 1 205 ? 71.431 -33.901 93.444 1.00 35.37 205 GLY E O 1
ATOM 10727 N N . ILE E 1 206 ? 69.670 -35.244 93.121 1.00 33.17 206 ILE E N 1
ATOM 10728 C CA . ILE E 1 206 ? 70.086 -36.117 94.206 1.00 31.68 206 ILE E CA 1
ATOM 10729 C C . ILE E 1 206 ? 70.072 -37.609 93.862 1.00 31.59 206 ILE E C 1
ATOM 10730 O O . ILE E 1 206 ? 70.804 -38.412 94.463 1.00 31.38 206 ILE E O 1
ATOM 10735 N N . HIS E 1 207 ? 69.244 -37.986 92.892 1.00 31.08 207 HIS E N 1
ATOM 10736 C CA . HIS E 1 207 ? 69.118 -39.395 92.496 1.00 29.85 207 HIS E CA 1
ATOM 10737 C C . HIS E 1 207 ? 69.847 -39.767 91.210 1.00 28.34 207 HIS E C 1
ATOM 10738 O O . HIS E 1 207 ? 69.725 -39.084 90.195 1.00 28.19 207 HIS E O 1
ATOM 10745 N N . ILE E 1 208 ? 70.608 -40.860 91.268 1.00 27.04 208 ILE E N 1
ATOM 10746 C CA . ILE E 1 208 ? 71.357 -41.361 90.110 1.00 25.86 208 ILE E CA 1
ATOM 10747 C C . ILE E 1 208 ? 70.356 -41.780 89.030 1.00 26.00 208 ILE E C 1
ATOM 10748 O O . ILE E 1 208 ? 69.380 -42.467 89.321 1.00 25.31 208 ILE E O 1
ATOM 10753 N N . ASP E 1 209 ? 70.596 -41.372 87.788 1.00 25.21 209 ASP E N 1
ATOM 10754 C CA . ASP E 1 209 ? 69.685 -41.697 86.698 1.00 24.97 209 ASP E CA 1
ATOM 10755 C C . ASP E 1 209 ? 69.776 -43.151 86.210 1.00 23.87 209 ASP E C 1
ATOM 10756 O O . ASP E 1 209 ? 70.727 -43.863 86.539 1.00 22.35 209 ASP E O 1
ATOM 10761 N N . ALA E 1 210 ? 68.779 -43.580 85.429 1.00 23.89 210 ALA E N 1
ATOM 10762 C CA . ALA E 1 210 ? 68.717 -44.952 84.905 1.00 24.51 210 ALA E CA 1
ATOM 10763 C C . ALA E 1 210 ? 69.997 -45.434 84.222 1.00 25.00 210 ALA E C 1
ATOM 10764 O O . ALA E 1 210 ? 70.539 -46.477 84.589 1.00 23.39 210 ALA E O 1
ATOM 10766 N N . ILE E 1 211 ? 70.469 -44.680 83.229 1.00 26.41 211 ILE E N 1
ATOM 10767 C CA . ILE E 1 211 ? 71.689 -45.033 82.521 1.00 27.88 211 ILE E CA 1
ATOM 10768 C C . ILE E 1 211 ? 72.809 -45.290 83.518 1.00 28.71 211 ILE E C 1
ATOM 10769 O O . ILE E 1 211 ? 73.455 -46.343 83.484 1.00 29.42 211 ILE E O 1
ATOM 10774 N N . SER E 1 212 ? 73.034 -44.318 84.405 1.00 28.75 212 SER E N 1
ATOM 10775 C CA . SER E 1 212 ? 74.102 -44.415 85.407 1.00 28.48 212 SER E CA 1
ATOM 10776 C C . SER E 1 212 ? 73.878 -45.543 86.407 1.00 28.50 212 SER E C 1
ATOM 10777 O O . SER E 1 212 ? 74.827 -46.174 86.883 1.00 29.18 212 SER E O 1
ATOM 10780 N N . GLN E 1 213 ? 72.615 -45.795 86.714 1.00 28.30 213 GLN E N 1
ATOM 10781 C CA . GLN E 1 213 ? 72.250 -46.837 87.653 1.00 28.89 213 GLN E CA 1
ATOM 10782 C C . GLN E 1 213 ? 72.559 -48.216 87.028 1.00 28.74 213 GLN E C 1
ATOM 10783 O O . GLN E 1 213 ? 72.840 -49.184 87.735 1.00 28.15 213 GLN E O 1
ATOM 10789 N N . ARG E 1 214 ? 72.513 -48.292 85.698 1.00 29.58 214 ARG E N 1
ATOM 10790 C CA . ARG E 1 214 ? 72.812 -49.533 84.989 1.00 30.65 214 ARG E CA 1
ATOM 10791 C C . ARG E 1 214 ? 74.323 -49.795 85.010 1.00 30.83 214 ARG E C 1
ATOM 10792 O O . ARG E 1 214 ? 74.761 -50.932 85.228 1.00 30.49 214 ARG E O 1
ATOM 10800 N N . LYS E 1 215 ? 75.120 -48.751 84.784 1.00 30.90 215 LYS E N 1
ATOM 10801 C CA . LYS E 1 215 ? 76.578 -48.906 84.819 1.00 31.87 215 LYS E CA 1
ATOM 10802 C C . LYS E 1 215 ? 77.000 -49.233 86.244 1.00 32.64 215 LYS E C 1
ATOM 10803 O O . LYS E 1 215 ? 77.883 -50.063 86.465 1.00 34.34 215 LYS E O 1
ATOM 10809 N N . PHE E 1 216 ? 76.359 -48.569 87.200 1.00 32.15 216 PHE E N 1
ATOM 10810 C CA . PHE E 1 216 ? 76.656 -48.751 88.611 1.00 32.90 216 PHE E CA 1
ATOM 10811 C C . PHE E 1 216 ? 76.471 -50.210 89.013 1.00 32.96 216 PHE E C 1
ATOM 10812 O O . PHE E 1 216 ? 77.215 -50.743 89.841 1.00 32.90 216 PHE E O 1
ATOM 10820 N N . GLY E 1 217 ? 75.483 -50.869 88.420 1.00 32.94 217 GLY E N 1
ATOM 10821 C CA . GLY E 1 217 ? 75.249 -52.267 88.752 1.00 33.29 217 GLY E CA 1
ATOM 10822 C C . GLY E 1 217 ? 76.389 -53.162 88.304 1.00 33.53 217 GLY E C 1
ATOM 10823 O O . GLY E 1 217 ? 76.745 -54.115 88.999 1.00 35.12 217 GLY E O 1
ATOM 10824 N N . LEU E 1 218 ? 76.960 -52.870 87.137 1.00 32.43 218 LEU E N 1
ATOM 10825 C CA . LEU E 1 218 ? 78.063 -53.677 86.626 1.00 30.94 218 LEU E CA 1
ATOM 10826 C C . LEU E 1 218 ? 79.267 -53.588 87.558 1.00 30.26 218 LEU E C 1
ATOM 10827 O O . LEU E 1 218 ? 79.894 -54.604 87.869 1.00 29.87 218 LEU E O 1
ATOM 10832 N N . ARG E 1 219 ? 79.585 -52.374 88.006 1.00 28.99 219 ARG E N 1
ATOM 10833 C CA . ARG E 1 219 ? 80.717 -52.167 88.910 1.00 26.95 219 ARG E CA 1
ATOM 10834 C C . ARG E 1 219 ? 80.490 -52.933 90.217 1.00 27.68 219 ARG E C 1
ATOM 10835 O O . ARG E 1 219 ? 81.448 -53.422 90.831 1.00 27.67 219 ARG E O 1
ATOM 10843 N N . TYR E 1 220 ? 79.232 -53.040 90.648 1.00 26.44 220 TYR E N 1
ATOM 10844 C CA . TYR E 1 220 ? 78.939 -53.783 91.874 1.00 26.80 220 TYR E CA 1
ATOM 10845 C C . TYR E 1 220 ? 79.307 -55.241 91.668 1.00 27.60 220 TYR E C 1
ATOM 10846 O O . TYR E 1 220 ? 79.929 -55.865 92.531 1.00 28.07 220 TYR E O 1
ATOM 10855 N N . PHE E 1 221 ? 78.912 -55.782 90.515 1.00 28.64 221 PHE E N 1
ATOM 10856 C CA . PHE E 1 221 ? 79.185 -57.177 90.187 1.00 27.74 221 PHE E CA 1
ATOM 10857 C C . PHE E 1 221 ? 80.665 -57.375 89.957 1.00 28.40 221 PHE E C 1
ATOM 10858 O O . PHE E 1 221 ? 81.237 -58.399 90.316 1.00 29.22 221 PHE E O 1
ATOM 10866 N N . GLU E 1 222 ? 81.286 -56.381 89.350 1.00 29.64 222 GLU E N 1
ATOM 10867 C CA . GLU E 1 222 ? 82.710 -56.436 89.096 1.00 31.46 222 GLU E CA 1
ATOM 10868 C C . GLU E 1 222 ? 83.435 -56.604 90.429 1.00 32.77 222 GLU E C 1
ATOM 10869 O O . GLU E 1 222 ? 84.392 -57.356 90.534 1.00 34.09 222 GLU E O 1
ATOM 10875 N N . ALA E 1 223 ? 82.959 -55.913 91.458 1.00 34.18 223 ALA E N 1
ATOM 10876 C CA . ALA E 1 223 ? 83.582 -56.002 92.769 1.00 34.71 223 ALA E CA 1
ATOM 10877 C C . ALA E 1 223 ? 83.261 -57.319 93.461 1.00 35.21 223 ALA E C 1
ATOM 10878 O O . ALA E 1 223 ? 84.119 -57.940 94.086 1.00 35.74 223 ALA E O 1
ATOM 10880 N N . PHE E 1 224 ? 82.010 -57.732 93.365 1.00 35.39 224 PHE E N 1
ATOM 10881 C CA . PHE E 1 224 ? 81.569 -58.965 93.994 1.00 35.58 224 PHE E CA 1
ATOM 10882 C C . PHE E 1 224 ? 82.219 -60.208 93.392 1.00 36.34 224 PHE E C 1
ATOM 10883 O O . PHE E 1 224 ? 82.789 -61.035 94.099 1.00 36.04 224 PHE E O 1
ATOM 10891 N N . PHE E 1 225 ? 82.125 -60.331 92.076 1.00 37.64 225 PHE E N 1
ATOM 10892 C CA . PHE E 1 225 ? 82.669 -61.485 91.377 1.00 39.23 225 PHE E CA 1
ATOM 10893 C C . PHE E 1 225 ? 84.168 -61.678 91.558 1.00 38.95 225 PHE E C 1
ATOM 10894 O O . PHE E 1 225 ? 84.647 -62.798 91.701 1.00 37.77 225 PHE E O 1
ATOM 10902 N N . ASN E 1 226 ? 84.908 -60.579 91.546 1.00 39.32 226 ASN E N 1
ATOM 10903 C CA . ASN E 1 226 ? 86.354 -60.645 91.694 1.00 39.66 226 ASN E CA 1
ATOM 10904 C C . ASN E 1 226 ? 86.834 -60.314 93.097 1.00 39.29 226 ASN E C 1
ATOM 10905 O O . ASN E 1 226 ? 88.033 -60.328 93.358 1.00 39.44 226 ASN E O 1
ATOM 10910 N N . ARG E 1 227 ? 85.903 -60.014 93.996 1.00 39.06 227 ARG E N 1
ATOM 10911 C CA . ARG E 1 227 ? 86.252 -59.638 95.360 1.00 38.51 227 ARG E CA 1
ATOM 10912 C C . ARG E 1 227 ? 87.355 -58.582 95.370 1.00 39.36 227 ARG E C 1
ATOM 10913 O O . ARG E 1 227 ? 88.416 -58.790 95.963 1.00 39.90 227 ARG E O 1
ATOM 10921 N N . LYS E 1 228 ? 87.100 -57.452 94.711 1.00 38.98 228 LYS E N 1
ATOM 10922 C CA . LYS E 1 228 ? 88.070 -56.359 94.648 1.00 39.79 228 LYS E CA 1
ATOM 10923 C C . LYS E 1 228 ? 87.385 -54.995 94.742 1.00 40.22 228 LYS E C 1
ATOM 10924 O O . LYS E 1 228 ? 86.162 -54.907 94.677 1.00 40.42 228 LYS E O 1
ATOM 10930 N N . HIS E 1 229 ? 88.181 -53.938 94.891 1.00 40.40 229 HIS E N 1
ATOM 10931 C CA . HIS E 1 229 ? 87.652 -52.574 94.971 1.00 41.35 229 HIS E CA 1
ATOM 10932 C C . HIS E 1 229 ? 87.629 -51.953 93.575 1.00 41.73 229 HIS E C 1
ATOM 10933 O O . HIS E 1 229 ? 88.644 -51.958 92.873 1.00 42.98 229 HIS E O 1
ATOM 10940 N N . VAL E 1 230 ? 86.482 -51.419 93.169 1.00 40.69 230 VAL E N 1
ATOM 10941 C CA . VAL E 1 230 ? 86.381 -50.803 91.853 1.00 40.06 230 VAL E CA 1
ATOM 10942 C C . VAL E 1 230 ? 86.547 -49.297 92.019 1.00 41.15 230 VAL E C 1
ATOM 10943 O O . VAL E 1 230 ? 85.579 -48.571 92.240 1.00 40.40 230 VAL E O 1
ATOM 10947 N N . LEU E 1 231 ? 87.790 -48.839 91.922 1.00 42.48 231 LEU E N 1
ATOM 10948 C CA . LEU E 1 231 ? 88.107 -47.427 92.102 1.00 44.21 231 LEU E CA 1
ATOM 10949 C C . LEU E 1 231 ? 87.963 -46.621 90.831 1.00 45.24 231 LEU E C 1
ATOM 10950 O O . LEU E 1 231 ? 88.006 -45.388 90.851 1.00 44.93 231 LEU E O 1
ATOM 10955 N N . GLU E 1 232 ? 87.811 -47.321 89.715 1.00 47.06 232 GLU E N 1
ATOM 10956 C CA . GLU E 1 232 ? 87.643 -46.665 88.420 1.00 48.43 232 GLU E CA 1
ATOM 10957 C C . GLU E 1 232 ? 86.518 -47.333 87.657 1.00 47.21 232 GLU E C 1
ATOM 10958 O O . GLU E 1 232 ? 86.210 -48.512 87.871 1.00 46.33 232 GLU E O 1
ATOM 10964 N N . PRO E 1 233 ? 85.878 -46.585 86.758 1.00 45.91 233 PRO E N 1
ATOM 10965 C CA . PRO E 1 233 ? 84.789 -47.193 85.996 1.00 45.72 233 PRO E CA 1
ATOM 10966 C C . PRO E 1 233 ? 85.324 -48.238 85.012 1.00 45.36 233 PRO E C 1
ATOM 10967 O O . PRO E 1 233 ? 86.440 -48.107 84.495 1.00 46.74 233 PRO E O 1
ATOM 10971 N N . LEU E 1 234 ? 84.546 -49.293 84.793 1.00 43.54 234 LEU E N 1
ATOM 10972 C CA . LEU E 1 234 ? 84.921 -50.342 83.856 1.00 41.68 234 LEU E CA 1
ATOM 10973 C C . LEU E 1 234 ? 85.027 -49.701 82.490 1.00 41.45 234 LEU E C 1
ATOM 10974 O O . LEU E 1 234 ? 84.242 -48.819 82.150 1.00 39.27 234 LEU E O 1
ATOM 10979 N N . ILE E 1 235 ? 85.988 -50.146 81.697 1.00 42.37 235 ILE E N 1
ATOM 10980 C CA . ILE E 1 235 ? 86.190 -49.576 80.366 1.00 43.31 235 ILE E CA 1
ATOM 10981 C C . ILE E 1 235 ? 85.087 -49.886 79.358 1.00 44.28 235 ILE E C 1
ATOM 10982 O O . ILE E 1 235 ? 84.580 -48.990 78.679 1.00 43.35 235 ILE E O 1
ATOM 10987 N N . ASN E 1 236 ? 84.714 -51.156 79.263 1.00 46.65 236 ASN E N 1
ATOM 10988 C CA . ASN E 1 236 ? 83.683 -51.580 78.316 1.00 48.85 236 ASN E CA 1
ATOM 10989 C C . ASN E 1 236 ? 82.291 -51.438 78.935 1.00 49.13 236 ASN E C 1
ATOM 10990 O O . ASN E 1 236 ? 81.365 -52.173 78.582 1.00 49.91 236 ASN E O 1
ATOM 10995 N N . GLU E 1 237 ? 82.150 -50.480 79.849 1.00 48.69 237 GLU E N 1
ATOM 10996 C CA . GLU E 1 237 ? 80.887 -50.253 80.554 1.00 47.60 237 GLU E CA 1
ATOM 10997 C C . GLU E 1 237 ? 79.665 -50.208 79.635 1.00 47.02 237 GLU E C 1
ATOM 10998 O O . GLU E 1 237 ? 78.695 -50.945 79.832 1.00 45.94 237 GLU E O 1
ATOM 11004 N N . ASN E 1 238 ? 79.717 -49.349 78.626 1.00 46.99 238 ASN E N 1
ATOM 11005 C CA . ASN E 1 238 ? 78.611 -49.237 77.689 1.00 47.39 238 ASN E CA 1
ATOM 11006 C C . ASN E 1 238 ? 78.369 -50.511 76.888 1.00 48.41 238 ASN E C 1
ATOM 11007 O O . ASN E 1 238 ? 77.253 -51.036 76.865 1.00 48.62 238 ASN E O 1
ATOM 11012 N N . GLU E 1 239 ? 79.411 -51.008 76.226 1.00 48.99 239 GLU E N 1
ATOM 11013 C CA . GLU E 1 239 ? 79.269 -52.202 75.403 1.00 49.74 239 GLU E CA 1
ATOM 11014 C C . GLU E 1 239 ? 78.918 -53.441 76.197 1.00 49.56 239 GLU E C 1
ATOM 11015 O O . GLU E 1 239 ? 78.231 -54.334 75.694 1.00 48.68 239 GLU E O 1
ATOM 11021 N N . LEU E 1 240 ? 79.410 -53.489 77.431 1.00 49.47 240 LEU E N 1
ATOM 11022 C CA . LEU E 1 240 ? 79.170 -54.609 78.318 1.00 48.63 240 LEU E CA 1
ATOM 11023 C C . LEU E 1 240 ? 77.667 -54.683 78.558 1.00 48.32 240 LEU E C 1
ATOM 11024 O O . LEU E 1 240 ? 77.088 -55.773 78.609 1.00 48.07 240 LEU E O 1
ATOM 11029 N N . LEU E 1 241 ? 77.034 -53.518 78.689 1.00 47.61 241 LEU E N 1
ATOM 11030 C CA . LEU E 1 241 ? 75.590 -53.463 78.909 1.00 47.97 241 LEU E CA 1
ATOM 11031 C C . LEU E 1 241 ? 74.824 -53.906 77.658 1.00 48.23 241 LEU E C 1
ATOM 11032 O O . LEU E 1 241 ? 73.915 -54.741 77.737 1.00 48.60 241 LEU E O 1
ATOM 11037 N N . ASN E 1 242 ? 75.191 -53.343 76.507 1.00 48.24 242 ASN E N 1
ATOM 11038 C CA . ASN E 1 242 ? 74.536 -53.698 75.248 1.00 47.66 242 ASN E CA 1
ATOM 11039 C C . ASN E 1 242 ? 74.619 -55.196 74.988 1.00 46.72 242 ASN E C 1
ATOM 11040 O O . ASN E 1 242 ? 73.719 -55.774 74.389 1.00 46.10 242 ASN E O 1
ATOM 11045 N N . LEU E 1 243 ? 75.706 -55.811 75.441 1.00 45.89 243 LEU E N 1
ATOM 11046 C CA . LEU E 1 243 ? 75.898 -57.230 75.255 1.00 44.84 243 LEU E CA 1
ATOM 11047 C C . LEU E 1 243 ? 74.812 -57.986 75.997 1.00 43.95 243 LEU E C 1
ATOM 11048 O O . LEU E 1 243 ? 74.334 -59.009 75.520 1.00 44.45 243 LEU E O 1
ATOM 11053 N N . ASN E 1 244 ? 74.406 -57.481 77.157 1.00 43.30 244 ASN E N 1
ATOM 11054 C CA . ASN E 1 244 ? 73.363 -58.156 77.929 1.00 43.40 244 ASN E CA 1
ATOM 11055 C C . ASN E 1 244 ? 71.985 -57.828 77.377 1.00 43.18 244 ASN E C 1
ATOM 11056 O O . ASN E 1 244 ? 71.046 -58.602 77.539 1.00 43.52 244 ASN E O 1
ATOM 11061 N N . TYR E 1 245 ? 71.869 -56.676 76.728 1.00 42.45 245 TYR E N 1
ATOM 11062 C CA . TYR E 1 245 ? 70.602 -56.247 76.160 1.00 42.42 245 TYR E CA 1
ATOM 11063 C C . TYR E 1 245 ? 70.293 -57.019 74.883 1.00 42.39 245 TYR E C 1
ATOM 11064 O O . TYR E 1 245 ? 69.134 -57.290 74.576 1.00 41.96 245 TYR E O 1
ATOM 11073 N N . ALA E 1 246 ? 71.344 -57.368 74.148 1.00 42.83 246 ALA E N 1
ATOM 11074 C CA . ALA E 1 246 ? 71.215 -58.095 72.891 1.00 43.10 246 ALA E CA 1
ATOM 11075 C C . ALA E 1 246 ? 70.830 -59.565 73.093 1.00 43.56 246 ALA E C 1
ATOM 11076 O O . ALA E 1 246 ? 70.265 -60.193 72.196 1.00 43.73 246 ALA E O 1
ATOM 11078 N N . ARG E 1 247 ? 71.137 -60.110 74.265 1.00 43.35 247 ARG E N 1
ATOM 11079 C CA . ARG E 1 247 ? 70.813 -61.499 74.572 1.00 43.18 247 ARG E CA 1
ATOM 11080 C C . ARG E 1 247 ? 69.426 -61.862 74.050 1.00 44.22 247 ARG E C 1
ATOM 11081 O O . ARG E 1 247 ? 68.479 -61.077 74.168 1.00 45.06 247 ARG E O 1
ATOM 11089 N N . THR E 1 248 ? 69.307 -63.048 73.459 1.00 44.18 248 THR E N 1
ATOM 11090 C CA . THR E 1 248 ? 68.026 -63.507 72.919 1.00 43.40 248 THR E CA 1
ATOM 11091 C C . THR E 1 248 ? 67.166 -64.044 74.059 1.00 42.36 248 THR E C 1
ATOM 11092 O O . THR E 1 248 ? 67.669 -64.755 74.922 1.00 41.11 248 THR E O 1
ATOM 11096 N N . HIS E 1 249 ? 65.878 -63.702 74.067 1.00 41.79 249 HIS E N 1
ATOM 11097 C CA . HIS E 1 249 ? 64.997 -64.153 75.140 1.00 41.94 249 HIS E CA 1
ATOM 11098 C C . HIS E 1 249 ? 64.449 -65.555 74.966 1.00 40.68 249 HIS E C 1
ATOM 11099 O O . HIS E 1 249 ? 64.250 -66.034 73.859 1.00 41.11 249 HIS E O 1
ATOM 11106 N N . THR E 1 250 ? 64.194 -66.199 76.091 1.00 40.26 250 THR E N 1
ATOM 11107 C CA . THR E 1 250 ? 63.649 -67.535 76.105 1.00 40.28 250 THR E CA 1
ATOM 11108 C C . THR E 1 250 ? 62.181 -67.476 75.693 1.00 39.57 250 THR E C 1
ATOM 11109 O O . THR E 1 250 ? 61.584 -66.400 75.624 1.00 39.84 250 THR E O 1
ATOM 11113 N N . LYS E 1 251 ? 61.598 -68.636 75.424 1.00 38.40 251 LYS E N 1
ATOM 11114 C CA . LYS E 1 251 ? 60.203 -68.693 75.038 1.00 38.22 251 LYS E CA 1
ATOM 11115 C C . LYS E 1 251 ? 59.350 -68.228 76.215 1.00 36.94 251 LYS E C 1
ATOM 11116 O O . LYS E 1 251 ? 58.427 -67.435 76.045 1.00 35.83 251 LYS E O 1
ATOM 11122 N N . ALA E 1 252 ? 59.674 -68.721 77.406 1.00 37.17 252 ALA E N 1
ATOM 11123 C CA . ALA E 1 252 ? 58.948 -68.356 78.619 1.00 37.65 252 ALA E CA 1
ATOM 11124 C C . ALA E 1 252 ? 59.013 -66.851 78.885 1.00 37.85 252 ALA E C 1
ATOM 11125 O O . ALA E 1 252 ? 58.040 -66.251 79.351 1.00 38.30 252 ALA E O 1
ATOM 11127 N N . GLU E 1 253 ? 60.163 -66.250 78.585 1.00 37.52 253 GLU E N 1
ATOM 11128 C CA . GLU E 1 253 ? 60.354 -64.827 78.792 1.00 38.23 253 GLU E CA 1
ATOM 11129 C C . GLU E 1 253 ? 59.490 -64.003 77.847 1.00 38.22 253 GLU E C 1
ATOM 11130 O O . GLU E 1 253 ? 58.732 -63.133 78.288 1.00 38.44 253 GLU E O 1
ATOM 11136 N N . LYS E 1 254 ? 59.578 -64.269 76.549 1.00 37.96 254 LYS E N 1
ATOM 11137 C CA . LYS E 1 254 ? 58.773 -63.497 75.610 1.00 38.27 254 LYS E CA 1
ATOM 11138 C C . LYS E 1 254 ? 57.281 -63.741 75.759 1.00 37.60 254 LYS E C 1
ATOM 11139 O O . LYS E 1 254 ? 56.470 -62.950 75.278 1.00 38.64 254 LYS E O 1
ATOM 11145 N N . ILE E 1 255 ? 56.920 -64.830 76.425 1.00 37.51 255 ILE E N 1
ATOM 11146 C CA . ILE E 1 255 ? 55.515 -65.134 76.677 1.00 38.41 255 ILE E CA 1
ATOM 11147 C C . ILE E 1 255 ? 55.112 -64.295 77.894 1.00 39.33 255 ILE E C 1
ATOM 11148 O O . ILE E 1 255 ? 53.943 -63.950 78.083 1.00 39.02 255 ILE E O 1
ATOM 11153 N N . TYR E 1 256 ? 56.101 -63.970 78.717 1.00 40.41 256 TYR E N 1
ATOM 11154 C CA . TYR E 1 256 ? 55.863 -63.187 79.914 1.00 42.08 256 TYR E CA 1
ATOM 11155 C C . TYR E 1 256 ? 55.594 -61.731 79.574 1.00 41.87 256 TYR E C 1
ATOM 11156 O O . TYR E 1 256 ? 54.665 -61.125 80.108 1.00 42.17 256 TYR E O 1
ATOM 11165 N N . ILE E 1 257 ? 56.390 -61.161 78.680 1.00 41.13 257 ILE E N 1
ATOM 11166 C CA . ILE E 1 257 ? 56.167 -59.770 78.323 1.00 42.08 257 ILE E CA 1
ATOM 11167 C C . ILE E 1 257 ? 54.809 -59.612 77.656 1.00 41.78 257 ILE E C 1
ATOM 11168 O O . ILE E 1 257 ? 54.176 -58.554 77.741 1.00 42.48 257 ILE E O 1
ATOM 11173 N N . LYS E 1 258 ? 54.353 -60.674 77.001 1.00 41.07 258 LYS E N 1
ATOM 11174 C CA . LYS E 1 258 ? 53.063 -60.650 76.327 1.00 38.41 258 LYS E CA 1
ATOM 11175 C C . LYS E 1 258 ? 51.937 -60.844 77.326 1.00 37.70 258 LYS E C 1
ATOM 11176 O O . LYS E 1 258 ? 50.878 -60.241 77.190 1.00 37.32 258 LYS E O 1
ATOM 11182 N N . SER E 1 259 ? 52.169 -61.683 78.330 1.00 37.17 259 SER E N 1
ATOM 11183 C CA . SER E 1 259 ? 51.157 -61.933 79.338 1.00 38.37 259 SER E CA 1
ATOM 11184 C C . SER E 1 259 ? 50.920 -60.661 80.131 1.00 39.57 259 SER E C 1
ATOM 11185 O O . SER E 1 259 ? 49.813 -60.388 80.591 1.00 39.97 259 SER E O 1
ATOM 11196 N N . ASP E 1 261 ? 51.606 -57.459 78.918 1.00 37.43 261 ASP E N 1
ATOM 11197 C CA . ASP E 1 261 ? 50.985 -56.481 78.020 1.00 36.03 261 ASP E CA 1
ATOM 11198 C C . ASP E 1 261 ? 49.465 -56.615 78.080 1.00 34.33 261 ASP E C 1
ATOM 11199 O O . ASP E 1 261 ? 48.741 -55.623 78.090 1.00 36.32 261 ASP E O 1
ATOM 11204 N N . PHE E 1 262 ? 48.986 -57.852 78.090 1.00 31.18 262 PHE E N 1
ATOM 11205 C CA . PHE E 1 262 ? 47.562 -58.101 78.146 1.00 28.19 262 PHE E CA 1
ATOM 11206 C C . PHE E 1 262 ? 47.045 -57.784 79.541 1.00 26.69 262 PHE E C 1
ATOM 11207 O O . PHE E 1 262 ? 46.051 -57.084 79.685 1.00 26.38 262 PHE E O 1
ATOM 11215 N N . ALA E 1 263 ? 47.725 -58.302 80.563 1.00 26.54 263 ALA E N 1
ATOM 11216 C CA . ALA E 1 263 ? 47.334 -58.087 81.959 1.00 26.40 263 ALA E CA 1
ATOM 11217 C C . ALA E 1 263 ? 47.171 -56.612 82.298 1.00 26.01 263 ALA E C 1
ATOM 11218 O O . ALA E 1 263 ? 46.366 -56.256 83.154 1.00 27.09 263 ALA E O 1
ATOM 11220 N N . LEU E 1 264 ? 47.935 -55.756 81.627 1.00 26.76 264 LEU E N 1
ATOM 11221 C CA . LEU E 1 264 ? 47.850 -54.316 81.868 1.00 27.58 264 LEU E CA 1
ATOM 11222 C C . LEU E 1 264 ? 46.873 -53.636 80.925 1.00 28.28 264 LEU E C 1
ATOM 11223 O O . LEU E 1 264 ? 46.686 -52.421 80.980 1.00 30.57 264 LEU E O 1
ATOM 11228 N N . GLY E 1 265 ? 46.249 -54.417 80.055 1.00 26.84 265 GLY E N 1
ATOM 11229 C CA . GLY E 1 265 ? 45.297 -53.840 79.128 1.00 26.40 265 GLY E CA 1
ATOM 11230 C C . GLY E 1 265 ? 45.919 -53.142 77.932 1.00 26.32 265 GLY E C 1
ATOM 11231 O O . GLY E 1 265 ? 45.237 -52.382 77.258 1.00 25.77 265 GLY E O 1
ATOM 11232 N N . LYS E 1 266 ? 47.194 -53.398 77.653 1.00 26.97 266 LYS E N 1
ATOM 11233 C CA . LYS E 1 266 ? 47.852 -52.758 76.521 1.00 28.72 266 LYS E CA 1
ATOM 11234 C C . LYS E 1 266 ? 47.485 -53.395 75.181 1.00 29.04 266 LYS E C 1
ATOM 11235 O O . LYS E 1 266 ? 47.758 -52.825 74.122 1.00 29.76 266 LYS E O 1
ATOM 11241 N N . ILE E 1 267 ? 46.890 -54.584 75.219 1.00 28.05 267 ILE E N 1
ATOM 11242 C CA . ILE E 1 267 ? 46.491 -55.268 73.994 1.00 25.11 267 ILE E CA 1
ATOM 11243 C C . ILE E 1 267 ? 45.222 -56.052 74.208 1.00 25.96 267 ILE E C 1
ATOM 11244 O O . ILE E 1 267 ? 44.803 -56.303 75.340 1.00 26.94 267 ILE E O 1
ATOM 11249 N N . SER E 1 268 ? 44.619 -56.444 73.093 1.00 26.74 268 SER E N 1
ATOM 11250 C CA . SER E 1 268 ? 43.385 -57.218 73.088 1.00 26.39 268 SER E CA 1
ATOM 11251 C C . SER E 1 268 ? 43.639 -58.676 73.451 1.00 25.70 268 SER E C 1
ATOM 11252 O O . SER E 1 268 ? 44.772 -59.148 73.416 1.00 24.07 268 SER E O 1
ATOM 11255 N N . TYR E 1 269 ? 42.580 -59.396 73.793 1.00 24.92 269 TYR E N 1
ATOM 11256 C CA . TYR E 1 269 ? 42.750 -60.803 74.116 1.00 24.67 269 TYR E CA 1
ATOM 11257 C C . TYR E 1 269 ? 43.107 -61.588 72.858 1.00 25.34 269 TYR E C 1
ATOM 11258 O O . TYR E 1 269 ? 43.937 -62.488 72.908 1.00 25.78 269 TYR E O 1
ATOM 11267 N N . ASP E 1 270 ? 42.481 -61.243 71.733 1.00 26.00 270 ASP E N 1
ATOM 11268 C CA . ASP E 1 270 ? 42.763 -61.925 70.477 1.00 27.20 270 ASP E CA 1
ATOM 11269 C C . ASP E 1 270 ? 44.167 -61.578 70.028 1.00 28.54 270 ASP E C 1
ATOM 11270 O O . ASP E 1 270 ? 44.891 -62.407 69.475 1.00 31.42 270 ASP E O 1
ATOM 11275 N N . GLU E 1 271 ? 44.562 -60.343 70.276 1.00 29.92 271 GLU E N 1
ATOM 11276 C CA . GLU E 1 271 ? 45.890 -59.893 69.901 1.00 29.83 271 GLU E CA 1
ATOM 11277 C C . GLU E 1 271 ? 46.907 -60.624 70.771 1.00 28.71 271 GLU E C 1
ATOM 11278 O O . GLU E 1 271 ? 48.003 -60.942 70.321 1.00 30.57 271 GLU E O 1
ATOM 11284 N N . PHE E 1 272 ? 46.519 -60.898 72.015 1.00 26.48 272 PHE E N 1
ATOM 11285 C CA . PHE E 1 272 ? 47.352 -61.620 72.974 1.00 24.61 272 PHE E CA 1
ATOM 11286 C C . PHE E 1 272 ? 47.492 -63.082 72.517 1.00 25.72 272 PHE E C 1
ATOM 11287 O O . PHE E 1 272 ? 48.579 -63.662 72.558 1.00 25.19 272 PHE E O 1
ATOM 11295 N N . THR E 1 273 ? 46.372 -63.665 72.091 1.00 25.63 273 THR E N 1
ATOM 11296 C CA . THR E 1 273 ? 46.336 -65.043 71.618 1.00 25.99 273 THR E CA 1
ATOM 11297 C C . THR E 1 273 ? 47.227 -65.201 70.391 1.00 26.67 273 THR E C 1
ATOM 11298 O O . THR E 1 273 ? 48.087 -66.076 70.336 1.00 26.36 273 THR E O 1
ATOM 11302 N N . SER E 1 274 ? 47.008 -64.341 69.406 1.00 27.67 274 SER E N 1
ATOM 11303 C CA . SER E 1 274 ? 47.771 -64.375 68.173 1.00 30.25 274 SER E CA 1
ATOM 11304 C C . SER E 1 274 ? 49.260 -64.261 68.457 1.00 31.82 274 SER E C 1
ATOM 11305 O O . SER E 1 274 ? 50.076 -64.945 67.839 1.00 31.41 274 SER E O 1
ATOM 11308 N N . GLU E 1 275 ? 49.613 -63.393 69.399 1.00 34.09 275 GLU E N 1
ATOM 11309 C CA . GLU E 1 275 ? 51.009 -63.202 69.770 1.00 34.27 275 GLU E CA 1
ATOM 11310 C C . GLU E 1 275 ? 51.591 -64.430 70.465 1.00 34.13 275 GLU E C 1
ATOM 11311 O O . GLU E 1 275 ? 52.772 -64.717 70.326 1.00 33.84 275 GLU E O 1
ATOM 11317 N N . LEU E 1 276 ? 50.763 -65.150 71.216 1.00 34.82 276 LEU E N 1
ATOM 11318 C CA . LEU E 1 276 ? 51.225 -66.339 71.921 1.00 35.94 276 LEU E CA 1
ATOM 11319 C C . LEU E 1 276 ? 51.484 -67.488 70.957 1.00 36.81 276 LEU E C 1
ATOM 11320 O O . LEU E 1 276 ? 52.411 -68.264 71.148 1.00 36.76 276 LEU E O 1
ATOM 11333 N N . LYS E 1 278 ? 52.345 -67.174 67.733 1.00 38.55 278 LYS E N 1
ATOM 11334 C CA . LYS E 1 278 ? 53.553 -66.838 66.979 1.00 37.90 278 LYS E CA 1
ATOM 11335 C C . LYS E 1 278 ? 54.779 -67.323 67.739 1.00 37.79 278 LYS E C 1
ATOM 11336 O O . LYS E 1 278 ? 55.737 -67.807 67.149 1.00 37.90 278 LYS E O 1
ATOM 11342 N N . ILE E 1 279 ? 54.745 -67.198 69.059 1.00 38.03 279 ILE E N 1
ATOM 11343 C CA . ILE E 1 279 ? 55.862 -67.628 69.890 1.00 37.94 279 ILE E CA 1
ATOM 11344 C C . ILE E 1 279 ? 55.947 -69.148 69.896 1.00 38.45 279 ILE E C 1
ATOM 11345 O O . ILE E 1 279 ? 57.035 -69.717 69.920 1.00 39.28 279 ILE E O 1
ATOM 11350 N N . ASN E 1 280 ? 54.791 -69.798 69.864 1.00 38.61 280 ASN E N 1
ATOM 11351 C CA . ASN E 1 280 ? 54.735 -71.247 69.885 1.00 39.43 280 ASN E CA 1
ATOM 11352 C C . ASN E 1 280 ? 55.128 -71.857 68.538 1.00 40.76 280 ASN E C 1
ATOM 11353 O O . ASN E 1 280 ? 55.870 -72.840 68.483 1.00 40.66 280 ASN E O 1
ATOM 11358 N N . ASN E 1 281 ? 54.651 -71.260 67.453 1.00 40.67 281 ASN E N 1
ATOM 11359 C CA . ASN E 1 281 ? 54.953 -71.764 66.120 1.00 41.90 281 ASN E CA 1
ATOM 11360 C C . ASN E 1 281 ? 56.366 -71.441 65.673 1.00 44.76 281 ASN E C 1
ATOM 11361 O O . ASN E 1 281 ? 56.945 -72.166 64.875 1.00 48.05 281 ASN E O 1
ATOM 11366 N N . ASP E 1 282 ? 56.912 -70.344 66.176 1.00 47.49 282 ASP E N 1
ATOM 11367 C CA . ASP E 1 282 ? 58.253 -69.911 65.814 1.00 49.68 282 ASP E CA 1
ATOM 11368 C C . ASP E 1 282 ? 59.259 -71.061 65.856 1.00 51.36 282 ASP E C 1
ATOM 11369 O O . ASP E 1 282 ? 59.199 -71.927 66.732 1.00 50.58 282 ASP E O 1
ATOM 11374 N N . LEU E 1 283 ? 60.176 -71.063 64.892 1.00 52.97 283 LEU E N 1
ATOM 11375 C CA . LEU E 1 283 ? 61.221 -72.086 64.786 1.00 55.94 283 LEU E CA 1
ATOM 11376 C C . LEU E 1 283 ? 62.353 -71.866 65.804 1.00 57.97 283 LEU E C 1
ATOM 11377 O O . LEU E 1 283 ? 62.296 -72.340 66.942 1.00 58.73 283 LEU E O 1
ATOM 11382 N N . GLU E 1 284 ? 63.388 -71.155 65.357 1.00 61.30 284 GLU E N 1
ATOM 11383 C CA . GLU E 1 284 ? 64.562 -70.821 66.158 1.00 63.82 284 GLU E CA 1
ATOM 11384 C C . GLU E 1 284 ? 64.911 -69.317 66.031 1.00 66.30 284 GLU E C 1
ATOM 11385 O O . GLU E 1 284 ? 64.761 -68.762 64.905 1.00 66.44 284 GLU E O 1
ATOM 11399 N N . VAL F 1 2 ? 46.730 -44.575 115.029 1.00 51.70 2 VAL F N 1
ATOM 11400 C CA . VAL F 1 2 ? 46.672 -45.142 113.686 1.00 46.16 2 VAL F CA 1
ATOM 11401 C C . VAL F 1 2 ? 45.908 -46.458 113.754 1.00 42.66 2 VAL F C 1
ATOM 11402 O O . VAL F 1 2 ? 46.295 -47.364 114.483 1.00 40.61 2 VAL F O 1
ATOM 11406 N N . LYS F 1 3 ? 44.813 -46.547 113.009 1.00 39.69 3 LYS F N 1
ATOM 11407 C CA . LYS F 1 3 ? 44.020 -47.765 112.965 1.00 37.79 3 LYS F CA 1
ATOM 11408 C C . LYS F 1 3 ? 44.487 -48.549 111.750 1.00 36.11 3 LYS F C 1
ATOM 11409 O O . LYS F 1 3 ? 44.305 -48.108 110.623 1.00 36.65 3 LYS F O 1
ATOM 11415 N N . SER F 1 4 ? 45.087 -49.706 111.980 1.00 34.27 4 SER F N 1
ATOM 11416 C CA . SER F 1 4 ? 45.589 -50.520 110.892 1.00 32.98 4 SER F CA 1
ATOM 11417 C C . SER F 1 4 ? 44.629 -51.624 110.480 1.00 30.89 4 SER F C 1
ATOM 11418 O O . SER F 1 4 ? 43.899 -52.172 111.305 1.00 29.73 4 SER F O 1
ATOM 11421 N N . PHE F 1 5 ? 44.660 -51.951 109.192 1.00 28.89 5 PHE F N 1
ATOM 11422 C CA . PHE F 1 5 ? 43.818 -52.994 108.624 1.00 27.74 5 PHE F CA 1
ATOM 11423 C C . PHE F 1 5 ? 44.654 -53.958 107.772 1.00 28.55 5 PHE F C 1
ATOM 11424 O O . PHE F 1 5 ? 45.238 -53.570 106.753 1.00 29.45 5 PHE F O 1
ATOM 11432 N N . LEU F 1 6 ? 44.692 -55.219 108.188 1.00 28.45 6 LEU F N 1
ATOM 11433 C CA . LEU F 1 6 ? 45.444 -56.249 107.485 1.00 27.94 6 LEU F CA 1
ATOM 11434 C C . LEU F 1 6 ? 44.686 -56.751 106.260 1.00 28.09 6 LEU F C 1
ATOM 11435 O O . LEU F 1 6 ? 43.522 -57.139 106.363 1.00 27.69 6 LEU F O 1
ATOM 11448 N N . LEU F 1 8 ? 44.338 -59.541 103.366 1.00 26.72 8 LEU F N 1
ATOM 11449 C CA . LEU F 1 8 ? 44.694 -60.913 103.015 1.00 26.77 8 LEU F CA 1
ATOM 11450 C C . LEU F 1 8 ? 43.857 -61.430 101.851 1.00 25.88 8 LEU F C 1
ATOM 11451 O O . LEU F 1 8 ? 42.738 -60.970 101.610 1.00 23.59 8 LEU F O 1
ATOM 11456 N N . GLY F 1 9 ? 44.401 -62.403 101.129 1.00 27.80 9 GLY F N 1
ATOM 11457 C CA . GLY F 1 9 ? 43.661 -62.988 100.022 1.00 26.97 9 GLY F CA 1
ATOM 11458 C C . GLY F 1 9 ? 44.428 -63.168 98.735 1.00 25.63 9 GLY F C 1
ATOM 11459 O O . GLY F 1 9 ? 45.656 -63.206 98.713 1.00 26.41 9 GLY F O 1
ATOM 11460 N N . GLN F 1 10 ? 43.667 -63.268 97.656 1.00 26.02 10 GLN F N 1
ATOM 11461 C CA . GLN F 1 10 ? 44.194 -63.464 96.318 1.00 26.76 10 GLN F CA 1
ATOM 11462 C C . GLN F 1 10 ? 44.399 -62.132 95.599 1.00 27.53 10 GLN F C 1
ATOM 11463 O O . GLN F 1 10 ? 44.382 -61.074 96.218 1.00 28.52 10 GLN F O 1
ATOM 11469 N N . SER F 1 11 ? 44.554 -62.193 94.280 1.00 27.19 11 SER F N 1
ATOM 11470 C CA . SER F 1 11 ? 44.793 -60.996 93.492 1.00 26.27 11 SER F CA 1
ATOM 11471 C C . SER F 1 11 ? 43.650 -60.000 93.503 1.00 26.98 11 SER F C 1
ATOM 11472 O O . SER F 1 11 ? 43.863 -58.804 93.305 1.00 26.39 11 SER F O 1
ATOM 11475 N N . ASN F 1 12 ? 42.434 -60.481 93.732 1.00 28.30 12 ASN F N 1
ATOM 11476 C CA . ASN F 1 12 ? 41.285 -59.587 93.756 1.00 28.64 12 ASN F CA 1
ATOM 11477 C C . ASN F 1 12 ? 41.222 -58.752 95.039 1.00 28.52 12 ASN F C 1
ATOM 11478 O O . ASN F 1 12 ? 40.403 -57.845 95.149 1.00 28.25 12 ASN F O 1
ATOM 11491 N N . ALA F 1 14 ? 44.434 -57.795 96.458 1.00 27.25 14 ALA F N 1
ATOM 11492 C CA . ALA F 1 14 ? 45.606 -56.975 96.197 1.00 25.42 14 ALA F CA 1
ATOM 11493 C C . ALA F 1 14 ? 45.251 -55.904 95.190 1.00 26.28 14 ALA F C 1
ATOM 11494 O O . ALA F 1 14 ? 45.893 -54.855 95.129 1.00 27.38 14 ALA F O 1
ATOM 11496 N N . GLY F 1 15 ? 44.223 -56.172 94.392 1.00 27.20 15 GLY F N 1
ATOM 11497 C CA . GLY F 1 15 ? 43.775 -55.202 93.402 1.00 26.62 15 GLY F CA 1
ATOM 11498 C C . GLY F 1 15 ? 44.459 -55.302 92.056 1.00 25.94 15 GLY F C 1
ATOM 11499 O O . GLY F 1 15 ? 45.686 -55.256 91.968 1.00 25.94 15 GLY F O 1
ATOM 11500 N N . ARG F 1 16 ? 43.655 -55.418 91.004 1.00 24.97 16 ARG F N 1
ATOM 11501 C CA . ARG F 1 16 ? 44.173 -55.529 89.651 1.00 24.16 16 ARG F CA 1
ATOM 11502 C C . ARG F 1 16 ? 43.478 -54.537 88.709 1.00 23.53 16 ARG F C 1
ATOM 11503 O O . ARG F 1 16 ? 43.656 -54.581 87.491 1.00 24.90 16 ARG F O 1
ATOM 11511 N N . GLY F 1 17 ? 42.691 -53.640 89.280 1.00 20.50 17 GLY F N 1
ATOM 11512 C CA . GLY F 1 17 ? 41.996 -52.668 88.464 1.00 19.81 17 GLY F CA 1
ATOM 11513 C C . GLY F 1 17 ? 42.975 -51.719 87.806 1.00 20.25 17 GLY F C 1
ATOM 11514 O O . GLY F 1 17 ? 43.995 -51.392 88.392 1.00 20.79 17 GLY F O 1
ATOM 11515 N N . PHE F 1 18 ? 42.675 -51.261 86.597 1.00 20.96 18 PHE F N 1
ATOM 11516 C CA . PHE F 1 18 ? 43.573 -50.349 85.903 1.00 22.36 18 PHE F CA 1
ATOM 11517 C C . PHE F 1 18 ? 43.511 -48.988 86.575 1.00 24.12 18 PHE F C 1
ATOM 11518 O O . PHE F 1 18 ? 42.450 -48.373 86.623 1.00 26.03 18 PHE F O 1
ATOM 11526 N N . ILE F 1 19 ? 44.642 -48.501 87.077 1.00 25.70 19 ILE F N 1
ATOM 11527 C CA . ILE F 1 19 ? 44.623 -47.225 87.786 1.00 29.04 19 ILE F CA 1
ATOM 11528 C C . ILE F 1 19 ? 44.231 -46.005 86.952 1.00 28.98 19 ILE F C 1
ATOM 11529 O O . ILE F 1 19 ? 43.919 -44.952 87.513 1.00 30.54 19 ILE F O 1
ATOM 11534 N N . ASN F 1 20 ? 44.221 -46.139 85.627 1.00 27.73 20 ASN F N 1
ATOM 11535 C CA . ASN F 1 20 ? 43.887 -45.005 84.767 1.00 27.65 20 ASN F CA 1
ATOM 11536 C C . ASN F 1 20 ? 42.392 -44.920 84.467 1.00 26.47 20 ASN F C 1
ATOM 11537 O O . ASN F 1 20 ? 41.949 -44.039 83.743 1.00 26.00 20 ASN F O 1
ATOM 11542 N N . GLU F 1 21 ? 41.613 -45.820 85.043 1.00 25.80 21 GLU F N 1
ATOM 11543 C CA . GLU F 1 21 ? 40.180 -45.838 84.788 1.00 26.82 21 GLU F CA 1
ATOM 11544 C C . GLU F 1 21 ? 39.349 -45.278 85.933 1.00 26.02 21 GLU F C 1
ATOM 11545 O O . GLU F 1 21 ? 38.126 -45.136 85.838 1.00 25.56 21 GLU F O 1
ATOM 11551 N N . VAL F 1 22 ? 40.021 -44.961 87.023 1.00 26.08 22 VAL F N 1
ATOM 11552 C CA . VAL F 1 22 ? 39.341 -44.464 88.197 1.00 25.47 22 VAL F CA 1
ATOM 11553 C C . VAL F 1 22 ? 40.163 -43.306 88.759 1.00 24.99 22 VAL F C 1
ATOM 11554 O O . VAL F 1 22 ? 41.390 -43.290 88.640 1.00 24.63 22 VAL F O 1
ATOM 11558 N N . PRO F 1 23 ? 39.494 -42.308 89.354 1.00 25.93 23 PRO F N 1
ATOM 11559 C CA . PRO F 1 23 ? 40.198 -41.150 89.918 1.00 27.38 23 PRO F CA 1
ATOM 11560 C C . PRO F 1 23 ? 41.136 -41.504 91.064 1.00 28.51 23 PRO F C 1
ATOM 11561 O O . PRO F 1 23 ? 40.846 -42.393 91.868 1.00 28.29 23 PRO F O 1
ATOM 11573 N N . ILE F 1 25 ? 43.137 -41.366 94.528 1.00 32.92 25 ILE F N 1
ATOM 11574 C CA . ILE F 1 25 ? 42.754 -41.044 95.892 1.00 31.52 25 ILE F CA 1
ATOM 11575 C C . ILE F 1 25 ? 44.010 -40.582 96.638 1.00 31.47 25 ILE F C 1
ATOM 11576 O O . ILE F 1 25 ? 44.924 -41.368 96.874 1.00 30.78 25 ILE F O 1
ATOM 11581 N N . TYR F 1 26 ? 44.062 -39.293 96.964 1.00 31.59 26 TYR F N 1
ATOM 11582 C CA . TYR F 1 26 ? 45.191 -38.714 97.685 1.00 31.38 26 TYR F CA 1
ATOM 11583 C C . TYR F 1 26 ? 44.671 -38.233 99.029 1.00 29.97 26 TYR F C 1
ATOM 11584 O O . TYR F 1 26 ? 44.104 -37.149 99.135 1.00 28.51 26 TYR F O 1
ATOM 11593 N N . ASN F 1 27 ? 44.849 -39.056 100.051 1.00 29.31 27 ASN F N 1
ATOM 11594 C CA . ASN F 1 27 ? 44.380 -38.716 101.376 1.00 29.86 27 ASN F CA 1
ATOM 11595 C C . ASN F 1 27 ? 45.532 -38.858 102.341 1.00 29.47 27 ASN F C 1
ATOM 11596 O O . ASN F 1 27 ? 45.965 -39.974 102.619 1.00 28.92 27 ASN F O 1
ATOM 11601 N N . GLU F 1 28 ? 46.015 -37.732 102.866 1.00 29.55 28 GLU F N 1
ATOM 11602 C CA . GLU F 1 28 ? 47.147 -37.736 103.799 1.00 28.26 28 GLU F CA 1
ATOM 11603 C C . GLU F 1 28 ? 46.842 -38.477 105.091 1.00 26.19 28 GLU F C 1
ATOM 11604 O O . GLU F 1 28 ? 47.742 -38.757 105.876 1.00 25.63 28 GLU F O 1
ATOM 11610 N N . ARG F 1 29 ? 45.566 -38.799 105.285 1.00 24.92 29 ARG F N 1
ATOM 11611 C CA . ARG F 1 29 ? 45.116 -39.494 106.478 1.00 23.49 29 ARG F CA 1
ATOM 11612 C C . ARG F 1 29 ? 44.982 -40.992 106.228 1.00 22.92 29 ARG F C 1
ATOM 11613 O O . ARG F 1 29 ? 44.579 -41.762 107.108 1.00 21.25 29 ARG F O 1
ATOM 11621 N N . ILE F 1 30 ? 45.318 -41.401 105.010 1.00 23.40 30 ILE F N 1
ATOM 11622 C CA . ILE F 1 30 ? 45.308 -42.819 104.660 1.00 23.80 30 ILE F CA 1
ATOM 11623 C C . ILE F 1 30 ? 46.762 -43.209 104.405 1.00 23.45 30 ILE F C 1
ATOM 11624 O O . ILE F 1 30 ? 47.455 -42.554 103.632 1.00 22.73 30 ILE F O 1
ATOM 11629 N N . GLN F 1 31 ? 47.221 -44.275 105.047 1.00 23.81 31 GLN F N 1
ATOM 11630 C CA . GLN F 1 31 ? 48.596 -44.715 104.874 1.00 25.83 31 GLN F CA 1
ATOM 11631 C C . GLN F 1 31 ? 48.764 -46.201 104.592 1.00 26.98 31 GLN F C 1
ATOM 11632 O O . GLN F 1 31 ? 47.864 -47.003 104.855 1.00 27.29 31 GLN F O 1
ATOM 11646 N N . LEU F 1 33 ? 51.722 -49.632 104.633 1.00 26.52 33 LEU F N 1
ATOM 11647 C CA . LEU F 1 33 ? 52.944 -50.113 105.274 1.00 25.93 33 LEU F CA 1
ATOM 11648 C C . LEU F 1 33 ? 54.054 -50.422 104.274 1.00 26.29 33 LEU F C 1
ATOM 11649 O O . LEU F 1 33 ? 53.906 -51.307 103.451 1.00 27.37 33 LEU F O 1
ATOM 11654 N N . ARG F 1 34 ? 55.151 -49.671 104.334 1.00 28.13 34 ARG F N 1
ATOM 11655 C CA . ARG F 1 34 ? 56.307 -49.894 103.459 1.00 29.93 34 ARG F CA 1
ATOM 11656 C C . ARG F 1 34 ? 57.483 -50.371 104.307 1.00 31.65 34 ARG F C 1
ATOM 11657 O O . ARG F 1 34 ? 58.015 -49.629 105.131 1.00 33.63 34 ARG F O 1
ATOM 11665 N N . ASN F 1 35 ? 57.893 -51.605 104.070 1.00 33.22 35 ASN F N 1
ATOM 11666 C CA . ASN F 1 35 ? 58.967 -52.231 104.809 1.00 34.73 35 ASN F CA 1
ATOM 11667 C C . ASN F 1 35 ? 58.969 -51.867 106.297 1.00 34.11 35 ASN F C 1
ATOM 11668 O O . ASN F 1 35 ? 59.890 -51.243 106.818 1.00 34.31 35 ASN F O 1
ATOM 11673 N N . GLY F 1 36 ? 57.893 -52.278 106.963 1.00 33.32 36 GLY F N 1
ATOM 11674 C CA . GLY F 1 36 ? 57.757 -52.073 108.391 1.00 33.74 36 GLY F CA 1
ATOM 11675 C C . GLY F 1 36 ? 57.132 -50.802 108.946 1.00 33.33 36 GLY F C 1
ATOM 11676 O O . GLY F 1 36 ? 56.579 -50.820 110.051 1.00 33.21 36 GLY F O 1
ATOM 11677 N N . ARG F 1 37 ? 57.209 -49.696 108.218 1.00 31.17 37 ARG F N 1
ATOM 11678 C CA . ARG F 1 37 ? 56.633 -48.470 108.733 1.00 30.30 37 ARG F CA 1
ATOM 11679 C C . ARG F 1 37 ? 55.586 -47.826 107.839 1.00 29.99 37 ARG F C 1
ATOM 11680 O O . ARG F 1 37 ? 55.362 -48.273 106.719 1.00 31.75 37 ARG F O 1
ATOM 11688 N N . TRP F 1 38 ? 54.930 -46.785 108.342 1.00 29.43 38 TRP F N 1
ATOM 11689 C CA . TRP F 1 38 ? 53.876 -46.118 107.587 1.00 28.47 38 TRP F CA 1
ATOM 11690 C C . TRP F 1 38 ? 54.353 -45.075 106.608 1.00 28.38 38 TRP F C 1
ATOM 11691 O O . TRP F 1 38 ? 55.256 -44.300 106.892 1.00 29.78 38 TRP F O 1
ATOM 11702 N N . GLN F 1 39 ? 53.721 -45.063 105.447 1.00 28.39 39 GLN F N 1
ATOM 11703 C CA . GLN F 1 39 ? 54.036 -44.107 104.403 1.00 28.69 39 GLN F CA 1
ATOM 11704 C C . GLN F 1 39 ? 52.685 -43.686 103.837 1.00 29.38 39 GLN F C 1
ATOM 11705 O O . GLN F 1 39 ? 51.708 -44.419 103.980 1.00 30.57 39 GLN F O 1
ATOM 11727 N N . THR F 1 42 ? 49.387 -44.647 98.332 1.00 28.55 42 THR F N 1
ATOM 11728 C CA . THR F 1 42 ? 49.374 -44.316 96.904 1.00 28.16 42 THR F CA 1
ATOM 11729 C C . THR F 1 42 ? 49.275 -45.655 96.171 1.00 27.09 42 THR F C 1
ATOM 11730 O O . THR F 1 42 ? 50.170 -46.504 96.288 1.00 25.73 42 THR F O 1
ATOM 11734 N N . GLU F 1 43 ? 48.190 -45.848 95.424 1.00 26.41 43 GLU F N 1
ATOM 11735 C CA . GLU F 1 43 ? 47.985 -47.095 94.686 1.00 25.37 43 GLU F CA 1
ATOM 11736 C C . GLU F 1 43 ? 49.033 -47.216 93.585 1.00 24.65 43 GLU F C 1
ATOM 11737 O O . GLU F 1 43 ? 49.402 -46.214 92.970 1.00 25.68 43 GLU F O 1
ATOM 11743 N N . PRO F 1 44 ? 49.532 -48.439 93.320 1.00 24.68 44 PRO F N 1
ATOM 11744 C CA . PRO F 1 44 ? 49.239 -49.754 93.917 1.00 25.03 44 PRO F CA 1
ATOM 11745 C C . PRO F 1 44 ? 49.584 -49.885 95.385 1.00 24.22 44 PRO F C 1
ATOM 11746 O O . PRO F 1 44 ? 50.715 -49.644 95.777 1.00 26.25 44 PRO F O 1
ATOM 11750 N N . ILE F 1 45 ? 48.618 -50.304 96.189 1.00 23.81 45 ILE F N 1
ATOM 11751 C CA . ILE F 1 45 ? 48.846 -50.469 97.617 1.00 22.96 45 ILE F CA 1
ATOM 11752 C C . ILE F 1 45 ? 49.532 -51.807 97.893 1.00 24.24 45 ILE F C 1
ATOM 11753 O O . ILE F 1 45 ? 50.514 -51.875 98.619 1.00 25.53 45 ILE F O 1
ATOM 11758 N N . ASN F 1 46 ? 49.005 -52.867 97.289 1.00 25.34 46 ASN F N 1
ATOM 11759 C CA . ASN F 1 46 ? 49.496 -54.226 97.471 1.00 24.59 46 ASN F CA 1
ATOM 11760 C C . ASN F 1 46 ? 50.310 -54.608 96.228 1.00 25.14 46 ASN F C 1
ATOM 11761 O O . ASN F 1 46 ? 49.825 -55.320 95.355 1.00 27.24 46 ASN F O 1
ATOM 11766 N N . TYR F 1 47 ? 51.552 -54.142 96.150 1.00 24.19 47 TYR F N 1
ATOM 11767 C CA . TYR F 1 47 ? 52.391 -54.410 94.983 1.00 23.29 47 TYR F CA 1
ATOM 11768 C C . TYR F 1 47 ? 53.022 -55.792 94.997 1.00 22.35 47 TYR F C 1
ATOM 11769 O O . TYR F 1 47 ? 54.242 -55.900 95.137 1.00 23.12 47 TYR F O 1
ATOM 11778 N N . ASP F 1 48 ? 52.216 -56.846 94.841 1.00 21.55 48 ASP F N 1
ATOM 11779 C CA . ASP F 1 48 ? 52.751 -58.216 94.864 1.00 21.12 48 ASP F CA 1
ATOM 11780 C C . ASP F 1 48 ? 53.228 -58.649 93.495 1.00 21.76 48 ASP F C 1
ATOM 11781 O O . ASP F 1 48 ? 53.971 -59.633 93.355 1.00 23.24 48 ASP F O 1
ATOM 11786 N N . ARG F 1 49 ? 52.793 -57.904 92.487 1.00 20.97 49 ARG F N 1
ATOM 11787 C CA . ARG F 1 49 ? 53.147 -58.192 91.105 1.00 21.07 49 ARG F CA 1
ATOM 11788 C C . ARG F 1 49 ? 53.292 -56.876 90.390 1.00 21.36 49 ARG F C 1
ATOM 11789 O O . ARG F 1 49 ? 52.707 -55.869 90.801 1.00 22.02 49 ARG F O 1
ATOM 11797 N N . PRO F 1 50 ? 54.082 -56.860 89.309 1.00 20.84 50 PRO F N 1
ATOM 11798 C CA . PRO F 1 50 ? 54.266 -55.619 88.566 1.00 19.60 50 PRO F CA 1
ATOM 11799 C C . PRO F 1 50 ? 52.974 -55.164 87.931 1.00 19.13 50 PRO F C 1
ATOM 11800 O O . PRO F 1 50 ? 52.913 -54.085 87.349 1.00 18.69 50 PRO F O 1
ATOM 11804 N N . VAL F 1 51 ? 51.938 -55.987 88.045 1.00 19.42 51 VAL F N 1
ATOM 11805 C CA . VAL F 1 51 ? 50.649 -55.627 87.472 1.00 20.08 51 VAL F CA 1
ATOM 11806 C C . VAL F 1 51 ? 49.617 -55.165 88.494 1.00 19.99 51 VAL F C 1
ATOM 11807 O O . VAL F 1 51 ? 48.484 -54.869 88.135 1.00 22.65 51 VAL F O 1
ATOM 11811 N N . SER F 1 52 ? 50.001 -55.087 89.762 1.00 20.50 52 SER F N 1
ATOM 11812 C CA . SER F 1 52 ? 49.074 -54.631 90.802 1.00 20.59 52 SER F CA 1
ATOM 11813 C C . SER F 1 52 ? 48.510 -53.247 90.466 1.00 20.64 52 SER F C 1
ATOM 11814 O O . SER F 1 52 ? 49.240 -52.359 90.015 1.00 20.17 52 SER F O 1
ATOM 11817 N N . GLY F 1 53 ? 47.212 -53.068 90.695 1.00 20.45 53 GLY F N 1
ATOM 11818 C CA . GLY F 1 53 ? 46.580 -51.793 90.405 1.00 18.98 53 GLY F CA 1
ATOM 11819 C C . GLY F 1 53 ? 45.589 -51.360 91.463 1.00 18.67 53 GLY F C 1
ATOM 11820 O O . GLY F 1 53 ? 45.904 -51.388 92.646 1.00 22.71 53 GLY F O 1
ATOM 11821 N N . ILE F 1 54 ? 44.390 -50.962 91.045 1.00 17.07 54 ILE F N 1
ATOM 11822 C CA . ILE F 1 54 ? 43.373 -50.511 91.982 1.00 16.97 54 ILE F CA 1
ATOM 11823 C C . ILE F 1 54 ? 42.864 -51.603 92.896 1.00 18.31 54 ILE F C 1
ATOM 11824 O O . ILE F 1 54 ? 42.462 -52.662 92.447 1.00 18.36 54 ILE F O 1
ATOM 11829 N N . SER F 1 55 ? 42.880 -51.318 94.192 1.00 21.14 55 SER F N 1
ATOM 11830 C CA . SER F 1 55 ? 42.423 -52.256 95.212 1.00 20.97 55 SER F CA 1
ATOM 11831 C C . SER F 1 55 ? 41.125 -51.746 95.847 1.00 22.01 55 SER F C 1
ATOM 11832 O O . SER F 1 55 ? 40.781 -50.567 95.714 1.00 23.29 55 SER F O 1
ATOM 11835 N N . LEU F 1 56 ? 40.402 -52.632 96.527 1.00 21.40 56 LEU F N 1
ATOM 11836 C CA . LEU F 1 56 ? 39.153 -52.247 97.179 1.00 21.18 56 LEU F CA 1
ATOM 11837 C C . LEU F 1 56 ? 39.461 -51.533 98.500 1.00 21.37 56 LEU F C 1
ATOM 11838 O O . LEU F 1 56 ? 38.609 -50.854 99.074 1.00 20.23 56 LEU F O 1
ATOM 11843 N N . ALA F 1 57 ? 40.690 -51.682 98.971 1.00 20.71 57 ALA F N 1
ATOM 11844 C CA . ALA F 1 57 ? 41.089 -51.063 100.219 1.00 20.94 57 ALA F CA 1
ATOM 11845 C C . ALA F 1 57 ? 41.229 -49.553 100.059 1.00 21.33 57 ALA F C 1
ATOM 11846 O O . ALA F 1 57 ? 41.301 -48.827 101.043 1.00 21.84 57 ALA F O 1
ATOM 11848 N N . GLY F 1 58 ? 41.260 -49.075 98.821 1.00 20.71 58 GLY F N 1
ATOM 11849 C CA . GLY F 1 58 ? 41.409 -47.650 98.596 1.00 17.89 58 GLY F CA 1
ATOM 11850 C C . GLY F 1 58 ? 40.140 -46.910 98.940 1.00 18.25 58 GLY F C 1
ATOM 11851 O O . GLY F 1 58 ? 40.157 -45.973 99.724 1.00 19.85 58 GLY F O 1
ATOM 11852 N N . SER F 1 59 ? 39.023 -47.315 98.360 1.00 17.81 59 SER F N 1
ATOM 11853 C CA . SER F 1 59 ? 37.793 -46.637 98.673 1.00 17.92 59 SER F CA 1
ATOM 11854 C C . SER F 1 59 ? 37.398 -46.971 100.110 1.00 17.64 59 SER F C 1
ATOM 11855 O O . SER F 1 59 ? 36.757 -46.173 100.776 1.00 17.89 59 SER F O 1
ATOM 11858 N N . PHE F 1 60 ? 37.771 -48.151 100.587 1.00 18.60 60 PHE F N 1
ATOM 11859 C CA . PHE F 1 60 ? 37.461 -48.541 101.964 1.00 19.46 60 PHE F CA 1
ATOM 11860 C C . PHE F 1 60 ? 38.065 -47.546 102.948 1.00 20.79 60 PHE F C 1
ATOM 11861 O O . PHE F 1 60 ? 37.410 -47.132 103.902 1.00 21.33 60 PHE F O 1
ATOM 11869 N N . ALA F 1 61 ? 39.324 -47.187 102.713 1.00 21.50 61 ALA F N 1
ATOM 11870 C CA . ALA F 1 61 ? 40.030 -46.237 103.558 1.00 22.95 61 ALA F CA 1
ATOM 11871 C C . ALA F 1 61 ? 39.486 -44.818 103.384 1.00 23.96 61 ALA F C 1
ATOM 11872 O O . ALA F 1 61 ? 39.331 -44.087 104.360 1.00 26.08 61 ALA F O 1
ATOM 11874 N N . ASP F 1 62 ? 39.191 -44.432 102.148 1.00 23.05 62 ASP F N 1
ATOM 11875 C CA . ASP F 1 62 ? 38.673 -43.098 101.869 1.00 23.52 62 ASP F CA 1
ATOM 11876 C C . ASP F 1 62 ? 37.358 -42.897 102.615 1.00 24.59 62 ASP F C 1
ATOM 11877 O O . ASP F 1 62 ? 37.128 -41.847 103.218 1.00 25.78 62 ASP F O 1
ATOM 11882 N N . ALA F 1 63 ? 36.509 -43.917 102.586 1.00 24.54 63 ALA F N 1
ATOM 11883 C CA . ALA F 1 63 ? 35.216 -43.863 103.258 1.00 25.54 63 ALA F CA 1
ATOM 11884 C C . ALA F 1 63 ? 35.402 -43.877 104.776 1.00 26.45 63 ALA F C 1
ATOM 11885 O O . ALA F 1 63 ? 34.632 -43.286 105.530 1.00 25.35 63 ALA F O 1
ATOM 11887 N N . TRP F 1 64 ? 36.432 -44.575 105.214 1.00 28.29 64 TRP F N 1
ATOM 11888 C CA . TRP F 1 64 ? 36.717 -44.670 106.624 1.00 30.58 64 TRP F CA 1
ATOM 11889 C C . TRP F 1 64 ? 37.185 -43.315 107.155 1.00 32.14 64 TRP F C 1
ATOM 11890 O O . TRP F 1 64 ? 36.808 -42.909 108.247 1.00 32.94 64 TRP F O 1
ATOM 11901 N N . SER F 1 65 ? 38.001 -42.615 106.379 1.00 33.61 65 SER F N 1
ATOM 11902 C CA . SER F 1 65 ? 38.519 -41.324 106.802 1.00 35.15 65 SER F CA 1
ATOM 11903 C C . SER F 1 65 ? 37.436 -40.258 106.901 1.00 36.10 65 SER F C 1
ATOM 11904 O O . SER F 1 65 ? 37.604 -39.252 107.586 1.00 35.63 65 SER F O 1
ATOM 11907 N N . GLN F 1 66 ? 36.320 -40.475 106.220 1.00 38.14 66 GLN F N 1
ATOM 11908 C CA . GLN F 1 66 ? 35.233 -39.509 106.250 1.00 40.09 66 GLN F CA 1
ATOM 11909 C C . GLN F 1 66 ? 34.353 -39.666 107.471 1.00 40.86 66 GLN F C 1
ATOM 11910 O O . GLN F 1 66 ? 33.648 -38.740 107.857 1.00 41.81 66 GLN F O 1
ATOM 11916 N N . LYS F 1 67 ? 34.399 -40.846 108.076 1.00 41.63 67 LYS F N 1
ATOM 11917 C CA . LYS F 1 67 ? 33.623 -41.129 109.272 1.00 42.29 67 LYS F CA 1
ATOM 11918 C C . LYS F 1 67 ? 34.506 -40.984 110.503 1.00 42.89 67 LYS F C 1
ATOM 11919 O O . LYS F 1 67 ? 34.041 -41.163 111.617 1.00 43.64 67 LYS F O 1
ATOM 11925 N N . ASN F 1 68 ? 35.780 -40.671 110.287 1.00 43.23 68 ASN F N 1
ATOM 11926 C CA . ASN F 1 68 ? 36.738 -40.501 111.370 1.00 43.85 68 ASN F CA 1
ATOM 11927 C C . ASN F 1 68 ? 37.735 -39.423 110.964 1.00 44.16 68 ASN F C 1
ATOM 11928 O O . ASN F 1 68 ? 38.872 -39.726 110.593 1.00 43.14 68 ASN F O 1
ATOM 11933 N N . GLN F 1 69 ? 37.299 -38.165 111.012 1.00 44.08 69 GLN F N 1
ATOM 11934 C CA . GLN F 1 69 ? 38.162 -37.041 110.645 1.00 43.32 69 GLN F CA 1
ATOM 11935 C C . GLN F 1 69 ? 39.361 -36.884 111.565 1.00 43.03 69 GLN F C 1
ATOM 11936 O O . GLN F 1 69 ? 40.269 -36.125 111.263 1.00 42.02 69 GLN F O 1
ATOM 11942 N N . GLU F 1 70 ? 39.371 -37.597 112.685 1.00 44.39 70 GLU F N 1
ATOM 11943 C CA . GLU F 1 70 ? 40.468 -37.459 113.627 1.00 45.02 70 GLU F CA 1
ATOM 11944 C C . GLU F 1 70 ? 41.657 -38.386 113.425 1.00 44.28 70 GLU F C 1
ATOM 11945 O O . GLU F 1 70 ? 42.799 -37.933 113.353 1.00 44.82 70 GLU F O 1
ATOM 11951 N N . ASP F 1 71 ? 41.399 -39.680 113.315 1.00 42.39 71 ASP F N 1
ATOM 11952 C CA . ASP F 1 71 ? 42.486 -40.635 113.162 1.00 39.99 71 ASP F CA 1
ATOM 11953 C C . ASP F 1 71 ? 42.961 -40.906 111.745 1.00 38.18 71 ASP F C 1
ATOM 11954 O O . ASP F 1 71 ? 42.423 -40.382 110.766 1.00 38.11 71 ASP F O 1
ATOM 11959 N N . ILE F 1 72 ? 43.996 -41.729 111.645 1.00 34.80 72 ILE F N 1
ATOM 11960 C CA . ILE F 1 72 ? 44.538 -42.084 110.350 1.00 32.19 72 ILE F CA 1
ATOM 11961 C C . ILE F 1 72 ? 44.423 -43.597 110.169 1.00 28.93 72 ILE F C 1
ATOM 11962 O O . ILE F 1 72 ? 44.625 -44.362 111.114 1.00 28.46 72 ILE F O 1
ATOM 11967 N N . ILE F 1 73 ? 44.067 -44.027 108.961 1.00 27.25 73 ILE F N 1
ATOM 11968 C CA . ILE F 1 73 ? 43.923 -45.460 108.685 1.00 25.96 73 ILE F CA 1
ATOM 11969 C C . ILE F 1 73 ? 45.158 -46.041 107.990 1.00 23.47 73 ILE F C 1
ATOM 11970 O O . ILE F 1 73 ? 45.629 -45.523 106.986 1.00 22.60 73 ILE F O 1
ATOM 11975 N N . GLY F 1 74 ? 45.695 -47.108 108.562 1.00 22.97 74 GLY F N 1
ATOM 11976 C CA . GLY F 1 74 ? 46.865 -47.726 107.985 1.00 22.94 74 GLY F CA 1
ATOM 11977 C C . GLY F 1 74 ? 46.542 -49.047 107.319 1.00 22.76 74 GLY F C 1
ATOM 11978 O O . GLY F 1 74 ? 45.868 -49.908 107.900 1.00 21.70 74 GLY F O 1
ATOM 11979 N N . LEU F 1 75 ? 47.013 -49.206 106.085 1.00 23.71 75 LEU F N 1
ATOM 11980 C CA . LEU F 1 75 ? 46.782 -50.439 105.333 1.00 24.53 75 LEU F CA 1
ATOM 11981 C C . LEU F 1 75 ? 48.021 -51.334 105.343 1.00 25.11 75 LEU F C 1
ATOM 11982 O O . LEU F 1 75 ? 49.140 -50.859 105.146 1.00 25.71 75 LEU F O 1
ATOM 11987 N N . ILE F 1 76 ? 47.810 -52.627 105.582 1.00 25.93 76 ILE F N 1
ATOM 11988 C CA . ILE F 1 76 ? 48.890 -53.612 105.624 1.00 26.94 76 ILE F CA 1
ATOM 11989 C C . ILE F 1 76 ? 48.664 -54.595 104.468 1.00 28.51 76 ILE F C 1
ATOM 11990 O O . ILE F 1 76 ? 47.871 -55.541 104.597 1.00 29.51 76 ILE F O 1
ATOM 11995 N N . PRO F 1 77 ? 49.350 -54.384 103.323 1.00 28.40 77 PRO F N 1
ATOM 11996 C CA . PRO F 1 77 ? 49.253 -55.219 102.116 1.00 27.81 77 PRO F CA 1
ATOM 11997 C C . PRO F 1 77 ? 49.916 -56.589 102.238 1.00 27.40 77 PRO F C 1
ATOM 11998 O O . PRO F 1 77 ? 51.142 -56.692 102.265 1.00 28.01 77 PRO F O 1
ATOM 12002 N N . CYS F 1 78 ? 49.114 -57.645 102.288 1.00 27.11 78 CYS F N 1
ATOM 12003 C CA . CYS F 1 78 ? 49.680 -58.977 102.412 1.00 27.74 78 CYS F CA 1
ATOM 12004 C C . CYS F 1 78 ? 48.951 -59.985 101.533 1.00 27.55 78 CYS F C 1
ATOM 12005 O O . CYS F 1 78 ? 48.917 -61.176 101.844 1.00 28.34 78 CYS F O 1
ATOM 12008 N N . ALA F 1 79 ? 48.374 -59.505 100.439 1.00 25.55 79 ALA F N 1
ATOM 12009 C CA . ALA F 1 79 ? 47.657 -60.372 99.520 1.00 26.27 79 ALA F CA 1
ATOM 12010 C C . ALA F 1 79 ? 48.608 -60.921 98.449 1.00 28.03 79 ALA F C 1
ATOM 12011 O O . ALA F 1 79 ? 49.467 -60.188 97.943 1.00 27.21 79 ALA F O 1
ATOM 12013 N N . GLU F 1 80 ? 48.474 -62.212 98.120 1.00 29.67 80 GLU F N 1
ATOM 12014 C CA . GLU F 1 80 ? 49.323 -62.850 97.100 1.00 31.23 80 GLU F CA 1
ATOM 12015 C C . GLU F 1 80 ? 48.488 -63.358 95.938 1.00 32.28 80 GLU F C 1
ATOM 12016 O O . GLU F 1 80 ? 47.564 -64.147 96.132 1.00 33.32 80 GLU F O 1
ATOM 12022 N N . GLY F 1 81 ? 48.814 -62.915 94.729 1.00 32.91 81 GLY F N 1
ATOM 12023 C CA . GLY F 1 81 ? 48.057 -63.354 93.569 1.00 34.58 81 GLY F CA 1
ATOM 12024 C C . GLY F 1 81 ? 48.207 -64.838 93.297 1.00 34.64 81 GLY F C 1
ATOM 12025 O O . GLY F 1 81 ? 49.287 -65.396 93.468 1.00 34.66 81 GLY F O 1
ATOM 12026 N N . GLY F 1 82 ? 47.122 -65.475 92.873 1.00 35.45 82 GLY F N 1
ATOM 12027 C CA . GLY F 1 82 ? 47.165 -66.892 92.568 1.00 35.35 82 GLY F CA 1
ATOM 12028 C C . GLY F 1 82 ? 47.226 -67.805 93.775 1.00 35.36 82 GLY F C 1
ATOM 12029 O O . GLY F 1 82 ? 47.159 -69.023 93.632 1.00 36.78 82 GLY F O 1
ATOM 12030 N N . SER F 1 83 ? 47.352 -67.232 94.964 1.00 34.86 83 SER F N 1
ATOM 12031 C CA . SER F 1 83 ? 47.415 -68.043 96.171 1.00 35.18 83 SER F CA 1
ATOM 12032 C C . SER F 1 83 ? 46.078 -68.732 96.420 1.00 36.47 83 SER F C 1
ATOM 12033 O O . SER F 1 83 ? 45.020 -68.171 96.148 1.00 36.28 83 SER F O 1
ATOM 12036 N N . SER F 1 84 ? 46.133 -69.954 96.934 1.00 37.99 84 SER F N 1
ATOM 12037 C CA . SER F 1 84 ? 44.926 -70.712 97.227 1.00 39.98 84 SER F CA 1
ATOM 12038 C C . SER F 1 84 ? 44.829 -70.845 98.730 1.00 41.07 84 SER F C 1
ATOM 12039 O O . SER F 1 84 ? 45.793 -70.576 99.453 1.00 41.23 84 SER F O 1
ATOM 12042 N N . ILE F 1 85 ? 43.671 -71.290 99.201 1.00 42.39 85 ILE F N 1
ATOM 12043 C CA . ILE F 1 85 ? 43.457 -71.456 100.629 1.00 42.33 85 ILE F CA 1
ATOM 12044 C C . ILE F 1 85 ? 44.571 -72.322 101.243 1.00 43.09 85 ILE F C 1
ATOM 12045 O O . ILE F 1 85 ? 45.011 -72.062 102.364 1.00 42.63 85 ILE F O 1
ATOM 12050 N N . ASP F 1 86 ? 45.042 -73.331 100.503 1.00 44.06 86 ASP F N 1
ATOM 12051 C CA . ASP F 1 86 ? 46.113 -74.205 100.994 1.00 43.81 86 ASP F CA 1
ATOM 12052 C C . ASP F 1 86 ? 47.430 -73.457 101.158 1.00 42.37 86 ASP F C 1
ATOM 12053 O O . ASP F 1 86 ? 48.200 -73.724 102.082 1.00 41.18 86 ASP F O 1
ATOM 12058 N N . GLU F 1 87 ? 47.688 -72.520 100.256 1.00 41.91 87 GLU F N 1
ATOM 12059 C CA . GLU F 1 87 ? 48.910 -71.741 100.323 1.00 41.15 87 GLU F CA 1
ATOM 12060 C C . GLU F 1 87 ? 48.847 -70.816 101.527 1.00 40.34 87 GLU F C 1
ATOM 12061 O O . GLU F 1 87 ? 49.868 -70.314 101.978 1.00 40.13 87 GLU F O 1
ATOM 12067 N N . TRP F 1 88 ? 47.647 -70.606 102.063 1.00 39.35 88 TRP F N 1
ATOM 12068 C CA . TRP F 1 88 ? 47.487 -69.744 103.227 1.00 38.44 88 TRP F CA 1
ATOM 12069 C C . TRP F 1 88 ? 47.491 -70.483 104.552 1.00 39.60 88 TRP F C 1
ATOM 12070 O O . TRP F 1 88 ? 47.082 -69.930 105.573 1.00 39.02 88 TRP F O 1
ATOM 12081 N N . ALA F 1 89 ? 47.943 -71.733 104.534 1.00 41.40 89 ALA F N 1
ATOM 12082 C CA . ALA F 1 89 ? 48.008 -72.556 105.741 1.00 42.05 89 ALA F CA 1
ATOM 12083 C C . ALA F 1 89 ? 48.877 -71.898 106.808 1.00 42.95 89 ALA F C 1
ATOM 12084 O O . ALA F 1 89 ? 49.832 -71.191 106.490 1.00 43.05 89 ALA F O 1
ATOM 12086 N N . LEU F 1 90 ? 48.562 -72.141 108.076 1.00 44.11 90 LEU F N 1
ATOM 12087 C CA . LEU F 1 90 ? 49.338 -71.544 109.167 1.00 44.79 90 LEU F CA 1
ATOM 12088 C C . LEU F 1 90 ? 50.846 -71.692 109.007 1.00 45.07 90 LEU F C 1
ATOM 12089 O O . LEU F 1 90 ? 51.589 -70.749 109.255 1.00 45.80 90 LEU F O 1
ATOM 12094 N N . ASP F 1 91 ? 51.304 -72.875 108.614 1.00 44.82 91 ASP F N 1
ATOM 12095 C CA . ASP F 1 91 ? 52.737 -73.098 108.457 1.00 44.93 91 ASP F CA 1
ATOM 12096 C C . ASP F 1 91 ? 53.271 -72.417 107.214 1.00 45.55 91 ASP F C 1
ATOM 12097 O O . ASP F 1 91 ? 54.483 -72.225 107.077 1.00 46.00 91 ASP F O 1
ATOM 12102 N N . GLY F 1 92 ? 52.359 -72.047 106.316 1.00 44.97 92 GLY F N 1
ATOM 12103 C CA . GLY F 1 92 ? 52.737 -71.395 105.070 1.00 44.73 92 GLY F CA 1
ATOM 12104 C C . GLY F 1 92 ? 53.663 -70.200 105.219 1.00 44.61 92 GLY F C 1
ATOM 12105 O O . GLY F 1 92 ? 53.822 -69.645 106.304 1.00 44.96 92 GLY F O 1
ATOM 12106 N N . VAL F 1 93 ? 54.282 -69.797 104.117 1.00 44.27 93 VAL F N 1
ATOM 12107 C CA . VAL F 1 93 ? 55.190 -68.665 104.153 1.00 43.09 93 VAL F CA 1
ATOM 12108 C C . VAL F 1 93 ? 54.434 -67.357 103.997 1.00 42.38 93 VAL F C 1
ATOM 12109 O O . VAL F 1 93 ? 54.771 -66.366 104.633 1.00 43.18 93 VAL F O 1
ATOM 12113 N N . LEU F 1 94 ? 53.405 -67.334 103.162 1.00 41.11 94 LEU F N 1
ATOM 12114 C CA . LEU F 1 94 ? 52.694 -66.084 102.997 1.00 39.30 94 LEU F CA 1
ATOM 12115 C C . LEU F 1 94 ? 51.726 -65.805 104.151 1.00 37.60 94 LEU F C 1
ATOM 12116 O O . LEU F 1 94 ? 51.100 -64.749 104.212 1.00 37.44 94 LEU F O 1
ATOM 12121 N N . PHE F 1 95 ? 51.603 -66.757 105.069 1.00 35.94 95 PHE F N 1
ATOM 12122 C CA . PHE F 1 95 ? 50.754 -66.552 106.234 1.00 34.54 95 PHE F CA 1
ATOM 12123 C C . PHE F 1 95 ? 51.668 -66.077 107.360 1.00 33.59 95 PHE F C 1
ATOM 12124 O O . PHE F 1 95 ? 51.315 -65.197 108.145 1.00 32.30 95 PHE F O 1
ATOM 12132 N N . ARG F 1 96 ? 52.847 -66.682 107.442 1.00 32.36 96 ARG F N 1
ATOM 12133 C CA . ARG F 1 96 ? 53.804 -66.302 108.461 1.00 31.25 96 ARG F CA 1
ATOM 12134 C C . ARG F 1 96 ? 54.366 -64.938 108.124 1.00 30.88 96 ARG F C 1
ATOM 12135 O O . ARG F 1 96 ? 54.815 -64.204 109.004 1.00 33.59 96 ARG F O 1
ATOM 12143 N N . HIS F 1 97 ? 54.336 -64.590 106.845 1.00 29.48 97 HIS F N 1
ATOM 12144 C CA . HIS F 1 97 ? 54.843 -63.293 106.423 1.00 28.08 97 HIS F CA 1
ATOM 12145 C C . HIS F 1 97 ? 53.794 -62.229 106.739 1.00 28.73 97 HIS F C 1
ATOM 12146 O O . HIS F 1 97 ? 54.130 -61.094 107.068 1.00 29.52 97 HIS F O 1
ATOM 12153 N N . ALA F 1 98 ? 52.522 -62.603 106.644 1.00 28.72 98 ALA F N 1
ATOM 12154 C CA . ALA F 1 98 ? 51.451 -61.674 106.966 1.00 29.54 98 ALA F CA 1
ATOM 12155 C C . ALA F 1 98 ? 51.517 -61.371 108.469 1.00 30.60 98 ALA F C 1
ATOM 12156 O O . ALA F 1 98 ? 51.366 -60.222 108.885 1.00 31.66 98 ALA F O 1
ATOM 12158 N N . LEU F 1 99 ? 51.751 -62.398 109.283 1.00 31.33 99 LEU F N 1
ATOM 12159 C CA . LEU F 1 99 ? 51.840 -62.200 110.722 1.00 31.55 99 LEU F CA 1
ATOM 12160 C C . LEU F 1 99 ? 52.945 -61.208 111.049 1.00 32.25 99 LEU F C 1
ATOM 12161 O O . LEU F 1 99 ? 52.707 -60.240 111.765 1.00 32.75 99 LEU F O 1
ATOM 12166 N N . THR F 1 100 ? 54.144 -61.434 110.513 1.00 31.93 100 THR F N 1
ATOM 12167 C CA . THR F 1 100 ? 55.259 -60.537 110.792 1.00 31.69 100 THR F CA 1
ATOM 12168 C C . THR F 1 100 ? 54.941 -59.115 110.335 1.00 32.80 100 THR F C 1
ATOM 12169 O O . THR F 1 100 ? 55.315 -58.151 111.000 1.00 33.99 100 THR F O 1
ATOM 12173 N N . GLU F 1 101 ? 54.243 -58.975 109.210 1.00 32.92 101 GLU F N 1
ATOM 12174 C CA . GLU F 1 101 ? 53.880 -57.645 108.718 1.00 32.26 101 GLU F CA 1
ATOM 12175 C C . GLU F 1 101 ? 52.893 -57.013 109.694 1.00 31.68 101 GLU F C 1
ATOM 12176 O O . GLU F 1 101 ? 53.042 -55.855 110.065 1.00 32.12 101 GLU F O 1
ATOM 12182 N N . ALA F 1 102 ? 51.883 -57.774 110.107 1.00 30.89 102 ALA F N 1
ATOM 12183 C CA . ALA F 1 102 ? 50.900 -57.244 111.039 1.00 31.43 102 ALA F CA 1
ATOM 12184 C C . ALA F 1 102 ? 51.597 -56.787 112.316 1.00 32.57 102 ALA F C 1
ATOM 12185 O O . ALA F 1 102 ? 51.393 -55.660 112.770 1.00 31.95 102 ALA F O 1
ATOM 12187 N N . LYS F 1 103 ? 52.429 -57.653 112.889 1.00 33.07 103 LYS F N 1
ATOM 12188 C CA . LYS F 1 103 ? 53.130 -57.297 114.116 1.00 34.16 103 LYS F CA 1
ATOM 12189 C C . LYS F 1 103 ? 53.978 -56.028 113.964 1.00 35.82 103 LYS F C 1
ATOM 12190 O O . LYS F 1 103 ? 54.024 -55.188 114.869 1.00 36.52 103 LYS F O 1
ATOM 12196 N N . PHE F 1 104 ? 54.643 -55.875 112.827 1.00 36.36 104 PHE F N 1
ATOM 12197 C CA . PHE F 1 104 ? 55.453 -54.690 112.613 1.00 36.99 104 PHE F CA 1
ATOM 12198 C C . PHE F 1 104 ? 54.568 -53.456 112.597 1.00 37.43 104 PHE F C 1
ATOM 12199 O O . PHE F 1 104 ? 54.961 -52.367 113.048 1.00 38.53 104 PHE F O 1
ATOM 12207 N N . ALA F 1 105 ? 53.367 -53.641 112.066 1.00 37.12 105 ALA F N 1
ATOM 12208 C CA . ALA F 1 105 ? 52.392 -52.572 111.955 1.00 36.20 105 ALA F CA 1
ATOM 12209 C C . ALA F 1 105 ? 51.794 -52.174 113.296 1.00 35.89 105 ALA F C 1
ATOM 12210 O O . ALA F 1 105 ? 51.627 -50.990 113.570 1.00 34.31 105 ALA F O 1
ATOM 12220 N N . GLU F 1 107 ? 53.079 -52.294 116.197 1.00 38.90 107 GLU F N 1
ATOM 12221 C CA . GLU F 1 107 ? 53.977 -51.760 117.196 1.00 38.10 107 GLU F CA 1
ATOM 12222 C C . GLU F 1 107 ? 54.052 -50.250 116.941 1.00 37.52 107 GLU F C 1
ATOM 12223 O O . GLU F 1 107 ? 54.924 -49.553 117.456 1.00 38.28 107 GLU F O 1
ATOM 12229 N N . SER F 1 108 ? 53.098 -49.757 116.153 1.00 36.15 108 SER F N 1
ATOM 12230 C CA . SER F 1 108 ? 52.995 -48.341 115.812 1.00 35.22 108 SER F CA 1
ATOM 12231 C C . SER F 1 108 ? 51.570 -48.036 115.350 1.00 35.07 108 SER F C 1
ATOM 12232 O O . SER F 1 108 ? 51.316 -47.022 114.686 1.00 33.90 108 SER F O 1
ATOM 12235 N N . SER F 1 109 ? 50.646 -48.937 115.684 1.00 34.49 109 SER F N 1
ATOM 12236 C CA . SER F 1 109 ? 49.239 -48.779 115.324 1.00 34.26 109 SER F CA 1
ATOM 12237 C C . SER F 1 109 ? 48.392 -49.831 116.026 1.00 34.82 109 SER F C 1
ATOM 12238 O O . SER F 1 109 ? 48.919 -50.747 116.655 1.00 35.05 109 SER F O 1
ATOM 12241 N N . GLU F 1 110 ? 47.077 -49.710 115.911 1.00 35.91 110 GLU F N 1
ATOM 12242 C CA . GLU F 1 110 ? 46.178 -50.660 116.555 1.00 36.78 110 GLU F CA 1
ATOM 12243 C C . GLU F 1 110 ? 45.358 -51.422 115.516 1.00 35.99 110 GLU F C 1
ATOM 12244 O O . GLU F 1 110 ? 44.531 -50.842 114.816 1.00 34.70 110 GLU F O 1
ATOM 12250 N N . LEU F 1 111 ? 45.595 -52.725 115.416 1.00 35.84 111 LEU F N 1
ATOM 12251 C CA . LEU F 1 111 ? 44.870 -53.547 114.457 1.00 36.64 111 LEU F CA 1
ATOM 12252 C C . LEU F 1 111 ? 43.372 -53.482 114.751 1.00 36.58 111 LEU F C 1
ATOM 12253 O O . LEU F 1 111 ? 42.897 -54.030 115.753 1.00 36.61 111 LEU F O 1
ATOM 12258 N N . THR F 1 112 ? 42.636 -52.825 113.858 1.00 34.61 112 THR F N 1
ATOM 12259 C CA . THR F 1 112 ? 41.199 -52.642 114.005 1.00 32.56 112 THR F CA 1
ATOM 12260 C C . THR F 1 112 ? 40.345 -53.622 113.199 1.00 32.87 112 THR F C 1
ATOM 12261 O O . THR F 1 112 ? 39.223 -53.950 113.589 1.00 34.49 112 THR F O 1
ATOM 12265 N N . GLY F 1 113 ? 40.872 -54.086 112.073 1.00 31.37 113 GLY F N 1
ATOM 12266 C CA . GLY F 1 113 ? 40.116 -55.012 111.257 1.00 29.51 113 GLY F CA 1
ATOM 12267 C C . GLY F 1 113 ? 40.958 -55.811 110.285 1.00 28.69 113 GLY F C 1
ATOM 12268 O O . GLY F 1 113 ? 42.122 -55.502 110.030 1.00 28.74 113 GLY F O 1
ATOM 12269 N N . ILE F 1 114 ? 40.364 -56.866 109.744 1.00 28.24 114 ILE F N 1
ATOM 12270 C CA . ILE F 1 114 ? 41.051 -57.717 108.775 1.00 26.53 114 ILE F CA 1
ATOM 12271 C C . ILE F 1 114 ? 40.181 -57.866 107.527 1.00 25.26 114 ILE F C 1
ATOM 12272 O O . ILE F 1 114 ? 39.015 -58.261 107.614 1.00 24.39 114 ILE F O 1
ATOM 12277 N N . LEU F 1 115 ? 40.749 -57.524 106.375 1.00 23.53 115 LEU F N 1
ATOM 12278 C CA . LEU F 1 115 ? 40.037 -57.611 105.102 1.00 22.78 115 LEU F CA 1
ATOM 12279 C C . LEU F 1 115 ? 40.498 -58.845 104.344 1.00 22.87 115 LEU F C 1
ATOM 12280 O O . LEU F 1 115 ? 41.677 -58.999 104.036 1.00 22.39 115 LEU F O 1
ATOM 12285 N N . TRP F 1 116 ? 39.554 -59.721 104.039 1.00 23.78 116 TRP F N 1
ATOM 12286 C CA . TRP F 1 116 ? 39.876 -60.949 103.342 1.00 26.31 116 TRP F CA 1
ATOM 12287 C C . TRP F 1 116 ? 39.083 -61.144 102.057 1.00 26.81 116 TRP F C 1
ATOM 12288 O O . TRP F 1 116 ? 37.877 -60.900 102.008 1.00 27.21 116 TRP F O 1
ATOM 12299 N N . HIS F 1 117 ? 39.774 -61.558 101.001 1.00 28.01 117 HIS F N 1
ATOM 12300 C CA . HIS F 1 117 ? 39.111 -61.853 99.740 1.00 28.27 117 HIS F CA 1
ATOM 12301 C C . HIS F 1 117 ? 39.955 -62.832 98.972 1.00 28.55 117 HIS F C 1
ATOM 12302 O O . HIS F 1 117 ? 41.039 -62.487 98.510 1.00 29.75 117 HIS F O 1
ATOM 12309 N N . GLN F 1 118 ? 39.457 -64.057 98.846 1.00 28.89 118 GLN F N 1
ATOM 12310 C CA . GLN F 1 118 ? 40.183 -65.115 98.147 1.00 29.72 118 GLN F CA 1
ATOM 12311 C C . GLN F 1 118 ? 39.205 -66.221 97.808 1.00 29.86 118 GLN F C 1
ATOM 12312 O O . GLN F 1 118 ? 38.181 -66.364 98.469 1.00 29.57 118 GLN F O 1
ATOM 12318 N N . GLY F 1 119 ? 39.511 -66.993 96.773 1.00 30.16 119 GLY F N 1
ATOM 12319 C CA . GLY F 1 119 ? 38.621 -68.074 96.412 1.00 31.76 119 GLY F CA 1
ATOM 12320 C C . GLY F 1 119 ? 38.577 -68.433 94.946 1.00 32.34 119 GLY F C 1
ATOM 12321 O O . GLY F 1 119 ? 37.985 -69.453 94.585 1.00 33.88 119 GLY F O 1
ATOM 12322 N N . GLU F 1 120 ? 39.171 -67.605 94.095 1.00 31.90 120 GLU F N 1
ATOM 12323 C CA . GLU F 1 120 ? 39.180 -67.918 92.670 1.00 33.13 120 GLU F CA 1
ATOM 12324 C C . GLU F 1 120 ? 39.983 -69.209 92.443 1.00 33.42 120 GLU F C 1
ATOM 12325 O O . GLU F 1 120 ? 39.561 -70.090 91.682 1.00 33.82 120 GLU F O 1
ATOM 12331 N N . SER F 1 121 ? 41.122 -69.322 93.127 1.00 33.52 121 SER F N 1
ATOM 12332 C CA . SER F 1 121 ? 41.979 -70.500 93.017 1.00 34.15 121 SER F CA 1
ATOM 12333 C C . SER F 1 121 ? 41.426 -71.715 93.756 1.00 34.32 121 SER F C 1
ATOM 12334 O O . SER F 1 121 ? 42.150 -72.685 93.953 1.00 33.84 121 SER F O 1
ATOM 12337 N N . ASP F 1 122 ? 40.168 -71.663 94.187 1.00 34.21 122 ASP F N 1
ATOM 12338 C CA . ASP F 1 122 ? 39.558 -72.802 94.867 1.00 34.56 122 ASP F CA 1
ATOM 12339 C C . ASP F 1 122 ? 38.200 -73.042 94.230 1.00 35.56 122 ASP F C 1
ATOM 12340 O O . ASP F 1 122 ? 37.416 -73.858 94.709 1.00 35.33 122 ASP F O 1
ATOM 12345 N N . SER F 1 123 ? 37.923 -72.323 93.147 1.00 37.02 123 SER F N 1
ATOM 12346 C CA . SER F 1 123 ? 36.639 -72.453 92.462 1.00 39.98 123 SER F CA 1
ATOM 12347 C C . SER F 1 123 ? 36.646 -73.523 91.365 1.00 41.19 123 SER F C 1
ATOM 12348 O O . SER F 1 123 ? 35.998 -73.367 90.322 1.00 40.59 123 SER F O 1
ATOM 12351 N N . LEU F 1 124 ? 37.368 -74.613 91.621 1.00 42.73 124 LEU F N 1
ATOM 12352 C CA . LEU F 1 124 ? 37.470 -75.711 90.672 1.00 43.62 124 LEU F CA 1
ATOM 12353 C C . LEU F 1 124 ? 37.597 -77.069 91.357 1.00 45.18 124 LEU F C 1
ATOM 12354 O O . LEU F 1 124 ? 37.910 -77.156 92.546 1.00 45.12 124 LEU F O 1
ATOM 12359 N N . ASN F 1 125 ? 37.338 -78.116 90.577 1.00 47.20 125 ASN F N 1
ATOM 12360 C CA . ASN F 1 125 ? 37.388 -79.505 91.012 1.00 48.24 125 ASN F CA 1
ATOM 12361 C C . ASN F 1 125 ? 37.252 -79.741 92.512 1.00 48.12 125 ASN F C 1
ATOM 12362 O O . ASN F 1 125 ? 38.156 -80.253 93.165 1.00 47.15 125 ASN F O 1
ATOM 12367 N N . GLY F 1 126 ? 36.093 -79.369 93.042 1.00 49.15 126 GLY F N 1
ATOM 12368 C CA . GLY F 1 126 ? 35.821 -79.567 94.451 1.00 50.86 126 GLY F CA 1
ATOM 12369 C C . GLY F 1 126 ? 36.607 -78.656 95.367 1.00 51.99 126 GLY F C 1
ATOM 12370 O O . GLY F 1 126 ? 36.611 -77.433 95.206 1.00 52.53 126 GLY F O 1
ATOM 12371 N N . ASN F 1 127 ? 37.272 -79.269 96.340 1.00 52.91 127 ASN F N 1
ATOM 12372 C CA . ASN F 1 127 ? 38.083 -78.561 97.333 1.00 54.52 127 ASN F CA 1
ATOM 12373 C C . ASN F 1 127 ? 37.374 -77.348 97.946 1.00 55.07 127 ASN F C 1
ATOM 12374 O O . ASN F 1 127 ? 37.989 -76.525 98.634 1.00 54.47 127 ASN F O 1
ATOM 12379 N N . TYR F 1 128 ? 36.078 -77.242 97.671 1.00 56.00 128 TYR F N 1
ATOM 12380 C CA . TYR F 1 128 ? 35.257 -76.192 98.242 1.00 56.39 128 TYR F CA 1
ATOM 12381 C C . TYR F 1 128 ? 34.571 -76.908 99.399 1.00 55.92 128 TYR F C 1
ATOM 12382 O O . TYR F 1 128 ? 33.949 -76.287 100.258 1.00 55.90 128 TYR F O 1
ATOM 12391 N N . LYS F 1 129 ? 34.703 -78.234 99.400 1.00 55.34 129 LYS F N 1
ATOM 12392 C CA . LYS F 1 129 ? 34.120 -79.083 100.431 1.00 54.25 129 LYS F CA 1
ATOM 12393 C C . LYS F 1 129 ? 35.020 -79.067 101.645 1.00 53.38 129 LYS F C 1
ATOM 12394 O O . LYS F 1 129 ? 34.674 -79.594 102.698 1.00 53.31 129 LYS F O 1
ATOM 12400 N N . VAL F 1 130 ? 36.185 -78.452 101.489 1.00 52.33 130 VAL F N 1
ATOM 12401 C CA . VAL F 1 130 ? 37.142 -78.357 102.580 1.00 50.27 130 VAL F CA 1
ATOM 12402 C C . VAL F 1 130 ? 37.585 -76.908 102.809 1.00 48.66 130 VAL F C 1
ATOM 12403 O O . VAL F 1 130 ? 38.426 -76.639 103.667 1.00 48.97 130 VAL F O 1
ATOM 12407 N N . TYR F 1 131 ? 37.006 -75.982 102.044 1.00 46.21 131 TYR F N 1
ATOM 12408 C CA . TYR F 1 131 ? 37.347 -74.565 102.154 1.00 44.76 131 TYR F CA 1
ATOM 12409 C C . TYR F 1 131 ? 37.038 -73.989 103.539 1.00 44.06 131 TYR F C 1
ATOM 12410 O O . TYR F 1 131 ? 37.879 -73.346 104.157 1.00 43.88 131 TYR F O 1
ATOM 12419 N N . TYR F 1 132 ? 35.820 -74.222 104.010 1.00 43.58 132 TYR F N 1
ATOM 12420 C CA . TYR F 1 132 ? 35.383 -73.734 105.307 1.00 42.45 132 TYR F CA 1
ATOM 12421 C C . TYR F 1 132 ? 36.362 -74.143 106.400 1.00 43.46 132 TYR F C 1
ATOM 12422 O O . TYR F 1 132 ? 37.037 -73.291 106.979 1.00 44.78 132 TYR F O 1
ATOM 12431 N N . LYS F 1 133 ? 36.442 -75.443 106.673 1.00 44.24 133 LYS F N 1
ATOM 12432 C CA . LYS F 1 133 ? 37.331 -75.965 107.713 1.00 45.25 133 LYS F CA 1
ATOM 12433 C C . LYS F 1 133 ? 38.745 -75.435 107.546 1.00 45.16 133 LYS F C 1
ATOM 12434 O O . LYS F 1 133 ? 39.482 -75.252 108.522 1.00 46.43 133 LYS F O 1
ATOM 12440 N N . LYS F 1 134 ? 39.124 -75.181 106.301 1.00 44.36 134 LYS F N 1
ATOM 12441 C CA . LYS F 1 134 ? 40.454 -74.673 106.024 1.00 43.08 134 LYS F CA 1
ATOM 12442 C C . LYS F 1 134 ? 40.551 -73.235 106.520 1.00 41.86 134 LYS F C 1
ATOM 12443 O O . LYS F 1 134 ? 41.514 -72.867 107.191 1.00 41.46 134 LYS F O 1
ATOM 12449 N N . LEU F 1 135 ? 39.536 -72.439 106.192 1.00 41.07 135 LEU F N 1
ATOM 12450 C CA . LEU F 1 135 ? 39.484 -71.024 106.573 1.00 41.20 135 LEU F CA 1
ATOM 12451 C C . LEU F 1 135 ? 39.419 -70.862 108.091 1.00 41.50 135 LEU F C 1
ATOM 12452 O O . LEU F 1 135 ? 40.035 -69.961 108.666 1.00 40.76 135 LEU F O 1
ATOM 12457 N N . LEU F 1 136 ? 38.657 -71.733 108.732 1.00 41.83 136 LEU F N 1
ATOM 12458 C CA . LEU F 1 136 ? 38.503 -71.658 110.163 1.00 42.61 136 LEU F CA 1
ATOM 12459 C C . LEU F 1 136 ? 39.839 -71.698 110.898 1.00 43.14 136 LEU F C 1
ATOM 12460 O O . LEU F 1 136 ? 40.058 -70.930 111.838 1.00 42.51 136 LEU F O 1
ATOM 12465 N N . LEU F 1 137 ? 40.736 -72.580 110.465 1.00 43.87 137 LEU F N 1
ATOM 12466 C CA . LEU F 1 137 ? 42.059 -72.705 111.086 1.00 45.48 137 LEU F CA 1
ATOM 12467 C C . LEU F 1 137 ? 42.911 -71.460 110.846 1.00 45.08 137 LEU F C 1
ATOM 12468 O O . LEU F 1 137 ? 43.733 -71.086 111.684 1.00 45.13 137 LEU F O 1
ATOM 12473 N N . ILE F 1 138 ? 42.723 -70.842 109.681 1.00 44.70 138 ILE F N 1
ATOM 12474 C CA . ILE F 1 138 ? 43.460 -69.646 109.310 1.00 44.54 138 ILE F CA 1
ATOM 12475 C C . ILE F 1 138 ? 42.984 -68.469 110.158 1.00 44.93 138 ILE F C 1
ATOM 12476 O O . ILE F 1 138 ? 43.798 -67.737 110.724 1.00 44.44 138 ILE F O 1
ATOM 12481 N N . ILE F 1 139 ? 41.666 -68.294 110.245 1.00 45.19 139 ILE F N 1
ATOM 12482 C CA . ILE F 1 139 ? 41.100 -67.206 111.033 1.00 46.55 139 ILE F CA 1
ATOM 12483 C C . ILE F 1 139 ? 41.406 -67.402 112.513 1.00 47.00 139 ILE F C 1
ATOM 12484 O O . ILE F 1 139 ? 41.781 -66.455 113.211 1.00 47.48 139 ILE F O 1
ATOM 12489 N N . GLU F 1 140 ? 41.246 -68.635 112.988 1.00 47.47 140 GLU F N 1
ATOM 12490 C CA . GLU F 1 140 ? 41.516 -68.961 114.387 1.00 47.24 140 GLU F CA 1
ATOM 12491 C C . GLU F 1 140 ? 42.945 -68.562 114.755 1.00 45.95 140 GLU F C 1
ATOM 12492 O O . GLU F 1 140 ? 43.176 -67.870 115.750 1.00 46.01 140 GLU F O 1
ATOM 12498 N N . ALA F 1 141 ? 43.903 -68.992 113.942 1.00 44.95 141 ALA F N 1
ATOM 12499 C CA . ALA F 1 141 ? 45.310 -68.686 114.185 1.00 43.83 141 ALA F CA 1
ATOM 12500 C C . ALA F 1 141 ? 45.602 -67.188 114.137 1.00 42.93 141 ALA F C 1
ATOM 12501 O O . ALA F 1 141 ? 46.468 -66.698 114.859 1.00 42.69 141 ALA F O 1
ATOM 12503 N N . LEU F 1 142 ? 44.878 -66.468 113.282 1.00 41.99 142 LEU F N 1
ATOM 12504 C CA . LEU F 1 142 ? 45.052 -65.025 113.143 1.00 40.57 142 LEU F CA 1
ATOM 12505 C C . LEU F 1 142 ? 44.673 -64.313 114.417 1.00 39.61 142 LEU F C 1
ATOM 12506 O O . LEU F 1 142 ? 45.464 -63.560 114.975 1.00 39.90 142 LEU F O 1
ATOM 12511 N N . ARG F 1 143 ? 43.450 -64.550 114.869 1.00 39.08 143 ARG F N 1
ATOM 12512 C CA . ARG F 1 143 ? 42.974 -63.920 116.082 1.00 38.92 143 ARG F CA 1
ATOM 12513 C C . ARG F 1 143 ? 43.888 -64.228 117.264 1.00 40.81 143 ARG F C 1
ATOM 12514 O O . ARG F 1 143 ? 44.268 -63.325 118.009 1.00 41.22 143 ARG F O 1
ATOM 12522 N N . LYS F 1 144 ? 44.254 -65.497 117.421 1.00 42.93 144 LYS F N 1
ATOM 12523 C CA . LYS F 1 144 ? 45.121 -65.908 118.521 1.00 45.87 144 LYS F CA 1
ATOM 12524 C C . LYS F 1 144 ? 46.511 -65.299 118.426 1.00 46.80 144 LYS F C 1
ATOM 12525 O O . LYS F 1 144 ? 46.979 -64.633 119.355 1.00 47.86 144 LYS F O 1
ATOM 12531 N N . GLU F 1 145 ? 47.169 -65.531 117.297 1.00 47.22 145 GLU F N 1
ATOM 12532 C CA . GLU F 1 145 ? 48.516 -65.017 117.071 1.00 46.73 145 GLU F CA 1
ATOM 12533 C C . GLU F 1 145 ? 48.629 -63.507 117.216 1.00 46.31 145 GLU F C 1
ATOM 12534 O O . GLU F 1 145 ? 49.564 -63.010 117.835 1.00 46.78 145 GLU F O 1
ATOM 12540 N N . LEU F 1 146 ? 47.672 -62.787 116.639 1.00 46.17 146 LEU F N 1
ATOM 12541 C CA . LEU F 1 146 ? 47.675 -61.329 116.666 1.00 46.04 146 LEU F CA 1
ATOM 12542 C C . LEU F 1 146 ? 46.881 -60.733 117.831 1.00 46.85 146 LEU F C 1
ATOM 12543 O O . LEU F 1 146 ? 46.710 -59.513 117.919 1.00 47.22 146 LEU F O 1
ATOM 12548 N N . ASN F 1 147 ? 46.397 -61.598 118.718 1.00 46.84 147 ASN F N 1
ATOM 12549 C CA . ASN F 1 147 ? 45.631 -61.173 119.886 1.00 46.98 147 ASN F CA 1
ATOM 12550 C C . ASN F 1 147 ? 44.490 -60.210 119.560 1.00 46.32 147 ASN F C 1
ATOM 12551 O O . ASN F 1 147 ? 44.393 -59.127 120.140 1.00 46.01 147 ASN F O 1
ATOM 12556 N N . VAL F 1 148 ? 43.632 -60.610 118.631 1.00 45.47 148 VAL F N 1
ATOM 12557 C CA . VAL F 1 148 ? 42.483 -59.805 118.227 1.00 44.49 148 VAL F CA 1
ATOM 12558 C C . VAL F 1 148 ? 41.279 -60.735 118.070 1.00 44.31 148 VAL F C 1
ATOM 12559 O O . VAL F 1 148 ? 40.812 -60.986 116.961 1.00 43.70 148 VAL F O 1
ATOM 12563 N N . PRO F 1 149 ? 40.757 -61.246 119.201 1.00 44.55 149 PRO F N 1
ATOM 12564 C CA . PRO F 1 149 ? 39.616 -62.165 119.298 1.00 43.57 149 PRO F CA 1
ATOM 12565 C C . PRO F 1 149 ? 38.254 -61.653 118.866 1.00 42.49 149 PRO F C 1
ATOM 12566 O O . PRO F 1 149 ? 37.351 -62.452 118.628 1.00 43.30 149 PRO F O 1
ATOM 12570 N N . ASP F 1 150 ? 38.093 -60.339 118.758 1.00 41.79 150 ASP F N 1
ATOM 12571 C CA . ASP F 1 150 ? 36.791 -59.795 118.377 1.00 40.07 150 ASP F CA 1
ATOM 12572 C C . ASP F 1 150 ? 36.767 -58.671 117.343 1.00 37.52 150 ASP F C 1
ATOM 12573 O O . ASP F 1 150 ? 35.709 -58.104 117.078 1.00 36.32 150 ASP F O 1
ATOM 12578 N N . ILE F 1 151 ? 37.919 -58.350 116.757 1.00 35.82 151 ILE F N 1
ATOM 12579 C CA . ILE F 1 151 ? 37.953 -57.311 115.737 1.00 33.86 151 ILE F CA 1
ATOM 12580 C C . ILE F 1 151 ? 37.191 -57.869 114.551 1.00 32.46 151 ILE F C 1
ATOM 12581 O O . ILE F 1 151 ? 37.292 -59.049 114.237 1.00 32.40 151 ILE F O 1
ATOM 12586 N N . PRO F 1 152 ? 36.414 -57.027 113.875 1.00 31.50 152 PRO F N 1
ATOM 12587 C CA . PRO F 1 152 ? 35.655 -57.509 112.725 1.00 30.86 152 PRO F CA 1
ATOM 12588 C C . PRO F 1 152 ? 36.518 -57.898 111.534 1.00 30.79 152 PRO F C 1
ATOM 12589 O O . PRO F 1 152 ? 37.380 -57.138 111.088 1.00 30.76 152 PRO F O 1
ATOM 12593 N N . ILE F 1 153 ? 36.294 -59.109 111.042 1.00 31.22 153 ILE F N 1
ATOM 12594 C CA . ILE F 1 153 ? 37.000 -59.611 109.870 1.00 31.76 153 ILE F CA 1
ATOM 12595 C C . ILE F 1 153 ? 35.946 -59.626 108.744 1.00 29.76 153 ILE F C 1
ATOM 12596 O O . ILE F 1 153 ? 34.926 -60.302 108.861 1.00 29.75 153 ILE F O 1
ATOM 12601 N N . ILE F 1 154 ? 36.165 -58.852 107.682 1.00 28.97 154 ILE F N 1
ATOM 12602 C CA . ILE F 1 154 ? 35.200 -58.781 106.572 1.00 27.89 154 ILE F CA 1
ATOM 12603 C C . ILE F 1 154 ? 35.615 -59.648 105.386 1.00 27.43 154 ILE F C 1
ATOM 12604 O O . ILE F 1 154 ? 36.769 -59.620 104.965 1.00 28.11 154 ILE F O 1
ATOM 12609 N N . ILE F 1 155 ? 34.682 -60.428 104.852 1.00 27.07 155 ILE F N 1
ATOM 12610 C CA . ILE F 1 155 ? 35.006 -61.287 103.716 1.00 27.41 155 ILE F CA 1
ATOM 12611 C C . ILE F 1 155 ? 34.076 -61.049 102.522 1.00 25.93 155 ILE F C 1
ATOM 12612 O O . ILE F 1 155 ? 32.852 -61.062 102.659 1.00 24.85 155 ILE F O 1
ATOM 12617 N N . GLY F 1 156 ? 34.663 -60.836 101.347 1.00 25.80 156 GLY F N 1
ATOM 12618 C CA . GLY F 1 156 ? 33.867 -60.591 100.151 1.00 26.85 156 GLY F CA 1
ATOM 12619 C C . GLY F 1 156 ? 33.652 -61.813 99.271 1.00 26.54 156 GLY F C 1
ATOM 12620 O O . GLY F 1 156 ? 34.430 -62.765 99.305 1.00 26.14 156 GLY F O 1
ATOM 12621 N N . GLY F 1 157 ? 32.588 -61.784 98.476 1.00 26.92 157 GLY F N 1
ATOM 12622 C CA . GLY F 1 157 ? 32.289 -62.902 97.600 1.00 27.60 157 GLY F CA 1
ATOM 12623 C C . GLY F 1 157 ? 33.058 -62.829 96.300 1.00 28.23 157 GLY F C 1
ATOM 12624 O O . GLY F 1 157 ? 33.822 -61.890 96.081 1.00 27.88 157 GLY F O 1
ATOM 12625 N N . LEU F 1 158 ? 32.862 -63.819 95.434 1.00 28.47 158 LEU F N 1
ATOM 12626 C CA . LEU F 1 158 ? 33.549 -63.846 94.156 1.00 26.78 158 LEU F CA 1
ATOM 12627 C C . LEU F 1 158 ? 32.642 -63.315 93.058 1.00 26.63 158 LEU F C 1
ATOM 12628 O O . LEU F 1 158 ? 31.422 -63.462 93.123 1.00 26.32 158 LEU F O 1
ATOM 12633 N N . GLY F 1 159 ? 33.243 -62.685 92.055 1.00 27.05 159 GLY F N 1
ATOM 12634 C CA . GLY F 1 159 ? 32.469 -62.130 90.957 1.00 28.63 159 GLY F CA 1
ATOM 12635 C C . GLY F 1 159 ? 31.666 -63.167 90.200 1.00 30.13 159 GLY F C 1
ATOM 12636 O O . GLY F 1 159 ? 32.094 -64.309 90.051 1.00 28.60 159 GLY F O 1
ATOM 12637 N N . ASP F 1 160 ? 30.494 -62.763 89.724 1.00 32.06 160 ASP F N 1
ATOM 12638 C CA . ASP F 1 160 ? 29.632 -63.657 88.968 1.00 34.35 160 ASP F CA 1
ATOM 12639 C C . ASP F 1 160 ? 30.117 -63.850 87.543 1.00 34.51 160 ASP F C 1
ATOM 12640 O O . ASP F 1 160 ? 29.530 -64.625 86.792 1.00 35.41 160 ASP F O 1
ATOM 12645 N N . PHE F 1 161 ? 31.181 -63.146 87.165 1.00 34.76 161 PHE F N 1
ATOM 12646 C CA . PHE F 1 161 ? 31.719 -63.277 85.816 1.00 34.48 161 PHE F CA 1
ATOM 12647 C C . PHE F 1 161 ? 32.626 -64.500 85.722 1.00 34.31 161 PHE F C 1
ATOM 12648 O O . PHE F 1 161 ? 32.962 -64.956 84.626 1.00 34.38 161 PHE F O 1
ATOM 12656 N N . LEU F 1 162 ? 33.011 -65.038 86.876 1.00 33.79 162 LEU F N 1
ATOM 12657 C CA . LEU F 1 162 ? 33.887 -66.202 86.918 1.00 34.36 162 LEU F CA 1
ATOM 12658 C C . LEU F 1 162 ? 33.326 -67.422 86.188 1.00 34.59 162 LEU F C 1
ATOM 12659 O O . LEU F 1 162 ? 32.121 -67.525 85.937 1.00 34.13 162 LEU F O 1
ATOM 12664 N N . GLY F 1 163 ? 34.226 -68.338 85.840 1.00 34.76 163 GLY F N 1
ATOM 12665 C CA . GLY F 1 163 ? 33.853 -69.562 85.150 1.00 34.82 163 GLY F CA 1
ATOM 12666 C C . GLY F 1 163 ? 33.169 -69.359 83.813 1.00 34.77 163 GLY F C 1
ATOM 12667 O O . GLY F 1 163 ? 32.270 -70.119 83.460 1.00 35.92 163 GLY F O 1
ATOM 12668 N N . LYS F 1 164 ? 33.594 -68.352 83.058 1.00 34.00 164 LYS F N 1
ATOM 12669 C CA . LYS F 1 164 ? 32.971 -68.076 81.774 1.00 33.90 164 LYS F CA 1
ATOM 12670 C C . LYS F 1 164 ? 33.946 -67.639 80.685 1.00 34.72 164 LYS F C 1
ATOM 12671 O O . LYS F 1 164 ? 33.913 -68.152 79.566 1.00 35.39 164 LYS F O 1
ATOM 12677 N N . GLU F 1 165 ? 34.816 -66.690 81.003 1.00 35.50 165 GLU F N 1
ATOM 12678 C CA . GLU F 1 165 ? 35.770 -66.200 80.017 1.00 37.00 165 GLU F CA 1
ATOM 12679 C C . GLU F 1 165 ? 37.239 -66.441 80.372 1.00 34.90 165 GLU F C 1
ATOM 12680 O O . GLU F 1 165 ? 37.632 -66.397 81.534 1.00 35.75 165 GLU F O 1
ATOM 12686 N N . ARG F 1 166 ? 38.038 -66.675 79.340 1.00 31.91 166 ARG F N 1
ATOM 12687 C CA . ARG F 1 166 ? 39.468 -66.917 79.453 1.00 29.65 166 ARG F CA 1
ATOM 12688 C C . ARG F 1 166 ? 40.060 -67.283 80.815 1.00 29.07 166 ARG F C 1
ATOM 12689 O O . ARG F 1 166 ? 39.774 -68.363 81.356 1.00 28.04 166 ARG F O 1
ATOM 12697 N N . PHE F 1 167 ? 40.901 -66.404 81.361 1.00 28.36 167 PHE F N 1
ATOM 12698 C CA . PHE F 1 167 ? 41.556 -66.664 82.644 1.00 28.02 167 PHE F CA 1
ATOM 12699 C C . PHE F 1 167 ? 40.632 -67.038 83.792 1.00 29.08 167 PHE F C 1
ATOM 12700 O O . PHE F 1 167 ? 41.085 -67.584 84.797 1.00 28.48 167 PHE F O 1
ATOM 12708 N N . GLY F 1 168 ? 39.345 -66.749 83.653 1.00 30.70 168 GLY F N 1
ATOM 12709 C CA . GLY F 1 168 ? 38.422 -67.087 84.715 1.00 32.57 168 GLY F CA 1
ATOM 12710 C C . GLY F 1 168 ? 37.543 -68.277 84.399 1.00 34.61 168 GLY F C 1
ATOM 12711 O O . GLY F 1 168 ? 36.813 -68.745 85.271 1.00 35.25 168 GLY F O 1
ATOM 12712 N N . LYS F 1 169 ? 37.618 -68.772 83.164 1.00 36.50 169 LYS F N 1
ATOM 12713 C CA . LYS F 1 169 ? 36.802 -69.905 82.719 1.00 39.41 169 LYS F CA 1
ATOM 12714 C C . LYS F 1 169 ? 36.977 -71.171 83.555 1.00 39.46 169 LYS F C 1
ATOM 12715 O O . LYS F 1 169 ? 36.073 -72.002 83.626 1.00 39.55 169 LYS F O 1
ATOM 12721 N N . GLY F 1 170 ? 38.132 -71.316 84.189 1.00 40.10 170 GLY F N 1
ATOM 12722 C CA . GLY F 1 170 ? 38.365 -72.492 85.000 1.00 41.18 170 GLY F CA 1
ATOM 12723 C C . GLY F 1 170 ? 37.677 -72.457 86.353 1.00 42.75 170 GLY F C 1
ATOM 12724 O O . GLY F 1 170 ? 37.628 -73.480 87.043 1.00 42.87 170 GLY F O 1
ATOM 12725 N N . CYS F 1 171 ? 37.142 -71.297 86.736 1.00 43.36 171 CYS F N 1
ATOM 12726 C CA . CYS F 1 171 ? 36.462 -71.126 88.032 1.00 43.82 171 CYS F CA 1
ATOM 12727 C C . CYS F 1 171 ? 34.963 -71.356 87.907 1.00 43.72 171 CYS F C 1
ATOM 12728 O O . CYS F 1 171 ? 34.165 -70.435 88.088 1.00 44.39 171 CYS F O 1
ATOM 12731 N N . THR F 1 172 ? 34.579 -72.587 87.606 1.00 44.26 172 THR F N 1
ATOM 12732 C CA . THR F 1 172 ? 33.171 -72.907 87.442 1.00 44.16 172 THR F CA 1
ATOM 12733 C C . THR F 1 172 ? 32.482 -73.233 88.758 1.00 44.78 172 THR F C 1
ATOM 12734 O O . THR F 1 172 ? 31.265 -73.375 88.801 1.00 44.78 172 THR F O 1
ATOM 12738 N N . GLU F 1 173 ? 33.253 -73.336 89.835 1.00 45.37 173 GLU F N 1
ATOM 12739 C CA . GLU F 1 173 ? 32.676 -73.647 91.138 1.00 45.61 173 GLU F CA 1
ATOM 12740 C C . GLU F 1 173 ? 32.700 -72.444 92.064 1.00 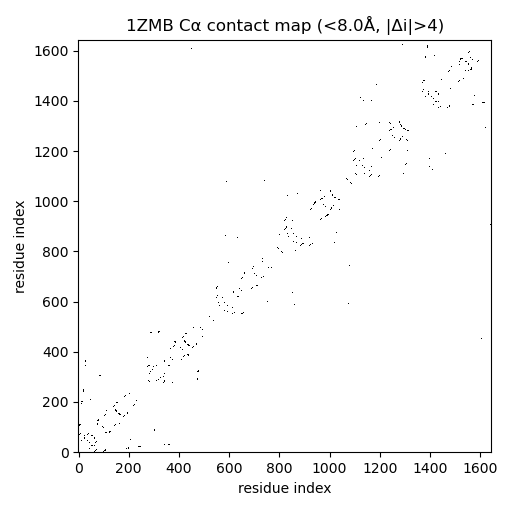44.48 173 GLU F C 1
ATOM 12741 O O . GLU F 1 173 ? 32.589 -72.588 93.277 1.00 43.65 173 GLU F O 1
ATOM 12747 N N . TYR F 1 174 ? 32.827 -71.254 91.489 1.00 44.37 174 TYR F N 1
ATOM 12748 C CA . TYR F 1 174 ? 32.894 -70.042 92.295 1.00 43.83 174 TYR F CA 1
ATOM 12749 C C . TYR F 1 174 ? 31.678 -69.896 93.206 1.00 45.22 174 TYR F C 1
ATOM 12750 O O . TYR F 1 174 ? 31.806 -69.550 94.385 1.00 45.02 174 TYR F O 1
ATOM 12759 N N . ASN F 1 175 ? 30.501 -70.186 92.666 1.00 46.54 175 ASN F N 1
ATOM 12760 C CA . ASN F 1 175 ? 29.288 -70.050 93.440 1.00 47.59 175 ASN F CA 1
ATOM 12761 C C . ASN F 1 175 ? 29.254 -70.997 94.632 1.00 47.21 175 ASN F C 1
ATOM 12762 O O . ASN F 1 175 ? 28.591 -70.712 95.634 1.00 47.98 175 ASN F O 1
ATOM 12767 N N . PHE F 1 176 ? 29.964 -72.117 94.539 1.00 46.39 176 PHE F N 1
ATOM 12768 C CA . PHE F 1 176 ? 29.988 -73.056 95.656 1.00 46.53 176 PHE F CA 1
ATOM 12769 C C . PHE F 1 176 ? 30.873 -72.490 96.749 1.00 45.05 176 PHE F C 1
ATOM 12770 O O . PHE F 1 176 ? 30.675 -72.757 97.936 1.00 45.38 176 PHE F O 1
ATOM 12778 N N . ILE F 1 177 ? 31.856 -71.702 96.340 1.00 43.28 177 ILE F N 1
ATOM 12779 C CA . ILE F 1 177 ? 32.759 -71.080 97.294 1.00 41.22 177 ILE F CA 1
ATOM 12780 C C . ILE F 1 177 ? 32.014 -69.951 97.992 1.00 39.93 177 ILE F C 1
ATOM 12781 O O . ILE F 1 177 ? 32.148 -69.755 99.196 1.00 38.81 177 ILE F O 1
ATOM 12786 N N . ASN F 1 178 ? 31.213 -69.216 97.228 1.00 39.46 178 ASN F N 1
ATOM 12787 C CA . ASN F 1 178 ? 30.436 -68.119 97.795 1.00 39.48 178 ASN F CA 1
ATOM 12788 C C . ASN F 1 178 ? 29.562 -68.635 98.924 1.00 40.06 178 ASN F C 1
ATOM 12789 O O . ASN F 1 178 ? 29.449 -67.988 99.958 1.00 39.94 178 ASN F O 1
ATOM 12794 N N . LYS F 1 179 ? 28.941 -69.797 98.725 1.00 41.52 179 LYS F N 1
ATOM 12795 C CA . LYS F 1 179 ? 28.095 -70.364 99.765 1.00 41.78 179 LYS F CA 1
ATOM 12796 C C . LYS F 1 179 ? 28.912 -70.628 101.023 1.00 41.23 179 LYS F C 1
ATOM 12797 O O . LYS F 1 179 ? 28.472 -70.335 102.131 1.00 41.15 179 LYS F O 1
ATOM 12803 N N . GLU F 1 180 ? 30.110 -71.170 100.852 1.00 40.69 180 GLU F N 1
ATOM 12804 C CA . GLU F 1 180 ? 30.943 -71.459 102.001 1.00 40.67 180 GLU F CA 1
ATOM 12805 C C . GLU F 1 180 ? 31.381 -70.163 102.677 1.00 40.45 180 GLU F C 1
ATOM 12806 O O . GLU F 1 180 ? 31.491 -70.101 103.904 1.00 40.08 180 GLU F O 1
ATOM 12812 N N . LEU F 1 181 ? 31.622 -69.126 101.877 1.00 40.23 181 LEU F N 1
ATOM 12813 C CA . LEU F 1 181 ? 32.044 -67.835 102.411 1.00 38.87 181 LEU F CA 1
ATOM 12814 C C . LEU F 1 181 ? 30.910 -67.242 103.237 1.00 38.71 181 LEU F C 1
ATOM 12815 O O . LEU F 1 181 ? 31.117 -66.819 104.376 1.00 38.45 181 LEU F O 1
ATOM 12820 N N . GLN F 1 182 ? 29.715 -67.217 102.659 1.00 39.00 182 GLN F N 1
ATOM 12821 C CA . GLN F 1 182 ? 28.542 -66.713 103.356 1.00 40.02 182 GLN F CA 1
ATOM 12822 C C . GLN F 1 182 ? 28.323 -67.497 104.646 1.00 41.72 182 GLN F C 1
ATOM 12823 O O . GLN F 1 182 ? 28.305 -66.903 105.725 1.00 43.06 182 GLN F O 1
ATOM 12829 N N . LYS F 1 183 ? 28.173 -68.823 104.539 1.00 42.72 183 LYS F N 1
ATOM 12830 C CA . LYS F 1 183 ? 27.957 -69.668 105.716 1.00 43.13 183 LYS F CA 1
ATOM 12831 C C . LYS F 1 183 ? 28.967 -69.324 106.807 1.00 43.23 183 LYS F C 1
ATOM 12832 O O . LYS F 1 183 ? 28.599 -69.045 107.952 1.00 43.30 183 LYS F O 1
ATOM 12838 N N . PHE F 1 184 ? 30.245 -69.349 106.449 1.00 42.69 184 PHE F N 1
ATOM 12839 C CA . PHE F 1 184 ? 31.304 -69.050 107.399 1.00 43.12 184 PHE F CA 1
ATOM 12840 C C . PHE F 1 184 ? 31.040 -67.748 108.139 1.00 44.16 184 PHE F C 1
ATOM 12841 O O . PHE F 1 184 ? 31.190 -67.665 109.359 1.00 44.39 184 PHE F O 1
ATOM 12849 N N . ALA F 1 185 ? 30.640 -66.727 107.397 1.00 45.36 185 ALA F N 1
ATOM 12850 C CA . ALA F 1 185 ? 30.392 -65.430 108.000 1.00 46.54 185 ALA F CA 1
ATOM 12851 C C . ALA F 1 185 ? 29.262 -65.465 109.024 1.00 48.43 185 ALA F C 1
ATOM 12852 O O . ALA F 1 185 ? 29.428 -64.973 110.148 1.00 49.13 185 ALA F O 1
ATOM 12854 N N . PHE F 1 186 ? 28.122 -66.051 108.649 1.00 48.59 186 PHE F N 1
ATOM 12855 C CA . PHE F 1 186 ? 26.979 -66.108 109.562 1.00 49.26 186 PHE F CA 1
ATOM 12856 C C . PHE F 1 186 ? 27.276 -66.888 110.824 1.00 48.56 186 PHE F C 1
ATOM 12857 O O . PHE F 1 186 ? 27.010 -66.420 111.933 1.00 48.05 186 PHE F O 1
ATOM 12865 N N . GLU F 1 187 ? 27.824 -68.084 110.643 1.00 47.86 187 GLU F N 1
ATOM 12866 C CA . GLU F 1 187 ? 28.148 -68.956 111.761 1.00 47.75 187 GLU F CA 1
ATOM 12867 C C . GLU F 1 187 ? 29.283 -68.443 112.640 1.00 46.71 187 GLU F C 1
ATOM 12868 O O . GLU F 1 187 ? 29.185 -68.486 113.863 1.00 47.26 187 GLU F O 1
ATOM 12874 N N . GLN F 1 188 ? 30.353 -67.948 112.033 1.00 45.31 188 GLN F N 1
ATOM 12875 C CA . GLN F 1 188 ? 31.475 -67.468 112.823 1.00 43.65 188 GLN F CA 1
ATOM 12876 C C . GLN F 1 188 ? 31.268 -66.085 113.407 1.00 42.76 188 GLN F C 1
ATOM 12877 O O . GLN F 1 188 ? 30.675 -65.201 112.778 1.00 42.91 188 GLN F O 1
ATOM 12883 N N . ASP F 1 189 ? 31.781 -65.907 114.619 1.00 41.54 189 ASP F N 1
ATOM 12884 C CA . ASP F 1 189 ? 31.662 -64.641 115.326 1.00 39.64 189 ASP F CA 1
ATOM 12885 C C . ASP F 1 189 ? 32.526 -63.541 114.753 1.00 38.38 189 ASP F C 1
ATOM 12886 O O . ASP F 1 189 ? 33.687 -63.763 114.411 1.00 37.70 189 ASP F O 1
ATOM 12891 N N . ASN F 1 190 ? 31.940 -62.351 114.670 1.00 37.63 190 ASN F N 1
ATOM 12892 C CA . ASN F 1 190 ? 32.621 -61.168 114.169 1.00 37.52 190 ASN F CA 1
ATOM 12893 C C . ASN F 1 190 ? 33.152 -61.298 112.743 1.00 38.28 190 ASN F C 1
ATOM 12894 O O . ASN F 1 190 ? 34.251 -60.827 112.422 1.00 38.03 190 ASN F O 1
ATOM 12899 N N . CYS F 1 191 ? 32.367 -61.949 111.892 1.00 37.89 191 CYS F N 1
ATOM 12900 C CA . CYS F 1 191 ? 32.719 -62.126 110.494 1.00 37.18 191 CYS F CA 1
ATOM 12901 C C . CYS F 1 191 ? 31.535 -61.659 109.686 1.00 37.02 191 CYS F C 1
ATOM 12902 O O . CYS F 1 191 ? 30.403 -62.040 109.974 1.00 38.74 191 CYS F O 1
ATOM 12905 N N . TYR F 1 192 ? 31.782 -60.837 108.674 1.00 35.13 192 TYR F N 1
ATOM 12906 C CA . TYR F 1 192 ? 30.684 -60.337 107.864 1.00 33.53 192 TYR F CA 1
ATOM 12907 C C . TYR F 1 192 ? 30.946 -60.539 106.376 1.00 32.81 192 TYR F C 1
ATOM 12908 O O . TYR F 1 192 ? 32.069 -60.349 105.893 1.00 32.05 192 TYR F O 1
ATOM 12917 N N . PHE F 1 193 ? 29.898 -60.945 105.663 1.00 31.15 193 PHE F N 1
ATOM 12918 C CA . PHE F 1 193 ? 29.982 -61.211 104.234 1.00 29.94 193 PHE F CA 1
ATOM 12919 C C . PHE F 1 193 ? 29.657 -59.969 103.420 1.00 28.72 193 PHE F C 1
ATOM 12920 O O . PHE F 1 193 ? 28.878 -59.124 103.847 1.00 29.99 193 PHE F O 1
ATOM 12928 N N . VAL F 1 194 ? 30.252 -59.859 102.240 1.00 27.13 194 VAL F N 1
ATOM 12929 C CA . VAL F 1 194 ? 30.004 -58.706 101.391 1.00 24.98 194 VAL F CA 1
ATOM 12930 C C . VAL F 1 194 ? 29.754 -59.192 99.973 1.00 25.17 194 VAL F C 1
ATOM 12931 O O . VAL F 1 194 ? 30.667 -59.683 99.312 1.00 27.39 194 VAL F O 1
ATOM 12935 N N . THR F 1 195 ? 28.525 -59.059 99.495 1.00 24.47 195 THR F N 1
ATOM 12936 C CA . THR F 1 195 ? 28.205 -59.509 98.140 1.00 24.37 195 THR F CA 1
ATOM 12937 C C . THR F 1 195 ? 29.031 -58.813 97.057 1.00 23.64 195 THR F C 1
ATOM 12938 O O . THR F 1 195 ? 29.427 -57.655 97.219 1.00 23.25 195 THR F O 1
ATOM 12942 N N . ALA F 1 196 ? 29.250 -59.517 95.945 1.00 21.42 196 ALA F N 1
ATOM 12943 C CA . ALA F 1 196 ? 30.002 -58.974 94.827 1.00 19.09 196 ALA F CA 1
ATOM 12944 C C . ALA F 1 196 ? 29.097 -58.797 93.625 1.00 19.52 196 ALA F C 1
ATOM 12945 O O . ALA F 1 196 ? 29.566 -58.627 92.504 1.00 22.03 196 ALA F O 1
ATOM 12947 N N . SER F 1 197 ? 27.795 -58.809 93.865 1.00 19.26 197 SER F N 1
ATOM 12948 C CA . SER F 1 197 ? 26.849 -58.638 92.781 1.00 21.64 197 SER F CA 1
ATOM 12949 C C . SER F 1 197 ? 27.140 -57.359 92.045 1.00 21.83 197 SER F C 1
ATOM 12950 O O . SER F 1 197 ? 27.665 -56.409 92.626 1.00 23.14 197 SER F O 1
ATOM 12953 N N . GLY F 1 198 ? 26.779 -57.348 90.763 1.00 22.22 198 GLY F N 1
ATOM 12954 C CA . GLY F 1 198 ? 26.957 -56.178 89.927 1.00 19.12 198 GLY F CA 1
ATOM 12955 C C . GLY F 1 198 ? 28.385 -55.915 89.548 1.00 17.79 198 GLY F C 1
ATOM 12956 O O . GLY F 1 198 ? 28.626 -55.291 88.527 1.00 18.40 198 GLY F O 1
ATOM 12957 N N . LEU F 1 199 ? 29.337 -56.384 90.345 1.00 17.45 199 LEU F N 1
ATOM 12958 C CA . LEU F 1 199 ? 30.736 -56.125 90.023 1.00 18.43 199 LEU F CA 1
ATOM 12959 C C . LEU F 1 199 ? 31.150 -56.751 88.690 1.00 18.50 199 LEU F C 1
ATOM 12960 O O . LEU F 1 199 ? 30.814 -57.897 88.395 1.00 18.09 199 LEU F O 1
ATOM 12965 N N . THR F 1 200 ? 31.865 -55.976 87.882 1.00 18.60 200 THR F N 1
ATOM 12966 C CA . THR F 1 200 ? 32.337 -56.439 86.586 1.00 19.24 200 THR F CA 1
ATOM 12967 C C . THR F 1 200 ? 33.844 -56.688 86.615 1.00 20.02 200 THR F C 1
ATOM 12968 O O . THR F 1 200 ? 34.524 -56.334 87.583 1.00 19.63 200 THR F O 1
ATOM 12972 N N . CYS F 1 201 ? 34.370 -57.288 85.549 1.00 21.64 201 CYS F N 1
ATOM 12973 C CA . CYS F 1 201 ? 35.797 -57.629 85.501 1.00 22.35 201 CYS F CA 1
ATOM 12974 C C . CYS F 1 201 ? 36.545 -57.090 84.309 1.00 21.22 201 CYS F C 1
ATOM 12975 O O . CYS F 1 201 ? 35.946 -56.654 83.331 1.00 20.90 201 CYS F O 1
ATOM 12978 N N . ASN F 1 202 ? 37.867 -57.124 84.408 1.00 20.45 202 ASN F N 1
ATOM 12979 C CA . ASN F 1 202 ? 38.723 -56.683 83.319 1.00 23.11 202 ASN F CA 1
ATOM 12980 C C . ASN F 1 202 ? 38.635 -57.693 82.174 1.00 24.10 202 ASN F C 1
ATOM 12981 O O . ASN F 1 202 ? 37.945 -58.709 82.286 1.00 24.49 202 ASN F O 1
ATOM 12986 N N . PRO F 1 203 ? 39.332 -57.427 81.054 1.00 24.83 203 PRO F N 1
ATOM 12987 C CA . PRO F 1 203 ? 39.308 -58.338 79.907 1.00 25.90 203 PRO F CA 1
ATOM 12988 C C . PRO F 1 203 ? 39.736 -59.770 80.211 1.00 26.47 203 PRO F C 1
ATOM 12989 O O . PRO F 1 203 ? 39.233 -60.718 79.601 1.00 27.48 203 PRO F O 1
ATOM 12993 N N . ASP F 1 204 ? 40.653 -59.948 81.153 1.00 26.57 204 ASP F N 1
ATOM 12994 C CA . ASP F 1 204 ? 41.093 -61.306 81.456 1.00 26.66 204 ASP F CA 1
ATOM 12995 C C . ASP F 1 204 ? 40.001 -62.219 82.003 1.00 25.23 204 ASP F C 1
ATOM 12996 O O . ASP F 1 204 ? 40.244 -63.402 82.209 1.00 26.58 204 ASP F O 1
ATOM 13001 N N . GLY F 1 205 ? 38.814 -61.679 82.253 1.00 22.95 205 GLY F N 1
ATOM 13002 C CA . GLY F 1 205 ? 37.730 -62.501 82.757 1.00 21.88 205 GLY F CA 1
ATOM 13003 C C . GLY F 1 205 ? 37.893 -63.073 84.159 1.00 22.60 205 GLY F C 1
ATOM 13004 O O . GLY F 1 205 ? 37.140 -63.965 84.555 1.00 24.85 205 GLY F O 1
ATOM 13005 N N . ILE F 1 206 ? 38.848 -62.584 84.934 1.00 20.42 206 ILE F N 1
ATOM 13006 C CA . ILE F 1 206 ? 38.999 -63.116 86.272 1.00 19.14 206 ILE F CA 1
ATOM 13007 C C . ILE F 1 206 ? 39.177 -62.047 87.355 1.00 20.02 206 ILE F C 1
ATOM 13008 O O . ILE F 1 206 ? 38.839 -62.277 88.520 1.00 20.67 206 ILE F O 1
ATOM 13013 N N . HIS F 1 207 ? 39.687 -60.877 86.966 1.00 19.17 207 HIS F N 1
ATOM 13014 C CA . HIS F 1 207 ? 39.937 -59.770 87.898 1.00 18.56 207 HIS F CA 1
ATOM 13015 C C . HIS F 1 207 ? 38.897 -58.652 87.872 1.00 19.53 207 HIS F C 1
ATOM 13016 O O . HIS F 1 207 ? 38.544 -58.137 86.806 1.00 19.76 207 HIS F O 1
ATOM 13023 N N . ILE F 1 208 ? 38.407 -58.280 89.057 1.00 20.87 208 ILE F N 1
ATOM 13024 C CA . ILE F 1 208 ? 37.407 -57.211 89.206 1.00 19.93 208 ILE F CA 1
ATOM 13025 C C . ILE F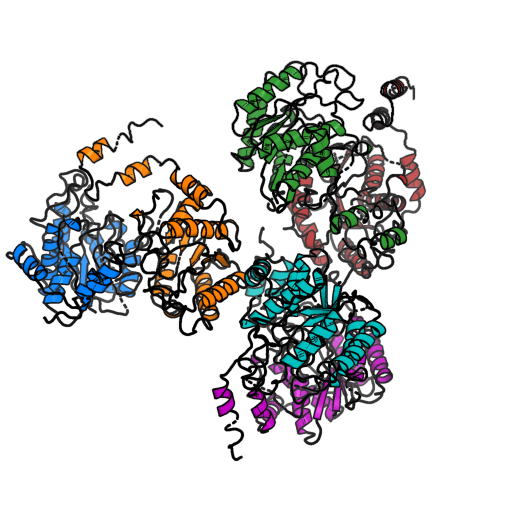 1 208 ? 38.037 -55.909 88.723 1.00 21.07 208 ILE F C 1
ATOM 13026 O O . ILE F 1 208 ? 39.167 -55.605 89.086 1.00 21.90 208 ILE F O 1
ATOM 13031 N N . ASP F 1 209 ? 37.312 -55.138 87.920 1.00 21.04 209 ASP F N 1
ATOM 13032 C CA . ASP F 1 209 ? 37.844 -53.885 87.395 1.00 22.37 209 ASP F CA 1
ATOM 13033 C C . ASP F 1 209 ? 37.874 -52.712 88.408 1.00 21.95 209 ASP F C 1
ATOM 13034 O O . ASP F 1 209 ? 37.271 -52.788 89.479 1.00 20.97 209 ASP F O 1
ATOM 13039 N N . ALA F 1 210 ? 38.582 -51.637 88.054 1.00 20.78 210 ALA F N 1
ATOM 13040 C CA . ALA F 1 210 ? 38.728 -50.476 88.930 1.00 22.11 210 ALA F CA 1
ATOM 13041 C C . ALA F 1 210 ? 37.414 -49.922 89.463 1.00 22.99 210 ALA F C 1
ATOM 13042 O O . ALA F 1 210 ? 37.234 -49.777 90.670 1.00 23.42 210 ALA F O 1
ATOM 13044 N N . ILE F 1 211 ? 36.497 -49.609 88.563 1.00 25.40 211 ILE F N 1
ATOM 13045 C CA . ILE F 1 211 ? 35.194 -49.088 88.947 1.00 26.63 211 ILE F CA 1
ATOM 13046 C C . ILE F 1 211 ? 34.543 -49.991 89.984 1.00 25.81 211 ILE F C 1
ATOM 13047 O O . ILE F 1 211 ? 34.101 -49.539 91.044 1.00 25.98 211 ILE F O 1
ATOM 13052 N N . SER F 1 212 ? 34.481 -51.277 89.667 1.00 24.93 212 SER F N 1
ATOM 13053 C CA . SER F 1 212 ? 33.852 -52.246 90.557 1.00 24.78 212 SER F CA 1
ATOM 13054 C C . SER F 1 212 ? 34.610 -52.439 91.852 1.00 23.20 212 SER F C 1
ATOM 13055 O O . SER F 1 212 ? 34.020 -52.709 92.900 1.00 21.35 212 SER F O 1
ATOM 13058 N N . GLN F 1 213 ? 35.924 -52.311 91.766 1.00 22.86 213 GLN F N 1
ATOM 13059 C CA . GLN F 1 213 ? 36.783 -52.472 92.925 1.00 23.60 213 GLN F CA 1
ATOM 13060 C C . GLN F 1 213 ? 36.538 -51.282 93.893 1.00 24.34 213 GLN F C 1
ATOM 13061 O O . GLN F 1 213 ? 36.676 -51.421 95.110 1.00 24.47 213 GLN F O 1
ATOM 13067 N N . ARG F 1 214 ? 36.153 -50.128 93.342 1.00 24.10 214 ARG F N 1
ATOM 13068 C CA . ARG F 1 214 ? 35.864 -48.953 94.148 1.00 23.77 214 ARG F CA 1
ATOM 13069 C C . ARG F 1 214 ? 34.537 -49.143 94.876 1.00 24.55 214 ARG F C 1
ATOM 13070 O O . ARG F 1 214 ? 34.427 -48.828 96.055 1.00 27.88 214 ARG F O 1
ATOM 13078 N N . LYS F 1 215 ? 33.529 -49.658 94.186 1.00 24.86 215 LYS F N 1
ATOM 13079 C CA . LYS F 1 215 ? 32.241 -49.895 94.831 1.00 24.40 215 LYS F CA 1
ATOM 13080 C C . LYS F 1 215 ? 32.401 -50.975 95.889 1.00 23.95 215 LYS F C 1
ATOM 13081 O O . LYS F 1 215 ? 31.829 -50.903 96.972 1.00 24.81 215 LYS F O 1
ATOM 13087 N N . PHE F 1 216 ? 33.188 -51.984 95.554 1.00 23.49 216 PHE F N 1
ATOM 13088 C CA . PHE F 1 216 ? 33.421 -53.113 96.440 1.00 22.68 216 PHE F CA 1
ATOM 13089 C C . PHE F 1 216 ? 34.009 -52.618 97.764 1.00 23.61 216 PHE F C 1
ATOM 13090 O O . PHE F 1 216 ? 33.703 -53.153 98.826 1.00 23.84 216 PHE F O 1
ATOM 13098 N N . GLY F 1 217 ? 34.843 -51.588 97.701 1.00 23.75 217 GLY F N 1
ATOM 13099 C CA . GLY F 1 217 ? 35.439 -51.070 98.915 1.00 23.53 217 GLY F CA 1
ATOM 13100 C C . GLY F 1 217 ? 34.399 -50.486 99.846 1.00 23.84 217 GLY F C 1
ATOM 13101 O O . GLY F 1 217 ? 34.470 -50.669 101.062 1.00 23.74 217 GLY F O 1
ATOM 13102 N N . LEU F 1 218 ? 33.431 -49.775 99.278 1.00 23.53 218 LEU F N 1
ATOM 13103 C CA . LEU F 1 218 ? 32.368 -49.164 100.071 1.00 24.17 218 LEU F CA 1
ATOM 13104 C C . LEU F 1 218 ? 31.562 -50.205 100.828 1.00 24.75 218 LEU F C 1
ATOM 13105 O O . LEU F 1 218 ? 31.256 -50.017 102.001 1.00 27.58 218 LEU F O 1
ATOM 13110 N N . ARG F 1 219 ? 31.215 -51.294 100.152 1.00 24.40 219 ARG F N 1
ATOM 13111 C CA . ARG F 1 219 ? 30.447 -52.361 100.769 1.00 22.97 219 ARG F CA 1
ATOM 13112 C C . ARG F 1 219 ? 31.229 -52.976 101.916 1.00 23.28 219 ARG F C 1
ATOM 13113 O O . ARG F 1 219 ? 30.639 -53.394 102.904 1.00 21.89 219 ARG F O 1
ATOM 13121 N N . TYR F 1 220 ? 32.551 -53.058 101.773 1.00 25.37 220 TYR F N 1
ATOM 13122 C CA . TYR F 1 220 ? 33.398 -53.615 102.834 1.00 27.09 220 TYR F CA 1
ATOM 13123 C C . TYR F 1 220 ? 33.287 -52.731 104.082 1.00 29.73 220 TYR F C 1
ATOM 13124 O O . TYR F 1 220 ? 33.151 -53.236 105.201 1.00 30.32 220 TYR F O 1
ATOM 13133 N N . PHE F 1 221 ? 33.341 -51.414 103.879 1.00 29.93 221 PHE F N 1
ATOM 13134 C CA . PHE F 1 221 ? 33.258 -50.469 104.979 1.00 31.00 221 PHE F CA 1
ATOM 13135 C C . PHE F 1 221 ? 31.856 -50.463 105.549 1.00 30.50 221 PHE F C 1
ATOM 13136 O O . PHE F 1 221 ? 31.657 -50.338 106.754 1.00 30.27 221 PHE F O 1
ATOM 13144 N N . GLU F 1 222 ? 30.883 -50.603 104.667 1.00 30.21 222 GLU F N 1
ATOM 13145 C CA . GLU F 1 222 ? 29.500 -50.639 105.084 1.00 31.01 222 GLU F CA 1
ATOM 13146 C C . GLU F 1 222 ? 29.323 -51.813 106.056 1.00 31.71 222 GLU F C 1
ATOM 13147 O O . GLU F 1 222 ? 28.622 -51.712 107.056 1.00 32.88 222 GLU F O 1
ATOM 13153 N N . ALA F 1 223 ? 29.991 -52.922 105.779 1.00 32.27 223 ALA F N 1
ATOM 13154 C CA . ALA F 1 223 ? 29.867 -54.084 106.635 1.00 32.74 223 ALA F CA 1
ATOM 13155 C C . ALA F 1 223 ? 30.641 -53.896 107.921 1.00 32.74 223 ALA F C 1
ATOM 13156 O O . ALA F 1 223 ? 30.182 -54.265 108.993 1.00 33.13 223 ALA F O 1
ATOM 13158 N N . PHE F 1 224 ? 31.834 -53.336 107.800 1.00 33.48 224 PHE F N 1
ATOM 13159 C CA . PHE F 1 224 ? 32.696 -53.113 108.954 1.00 33.00 224 PHE F CA 1
ATOM 13160 C C . PHE F 1 224 ? 32.123 -52.089 109.932 1.00 33.65 224 PHE F C 1
ATOM 13161 O O . PHE F 1 224 ? 31.981 -52.354 111.126 1.00 34.50 224 PHE F O 1
ATOM 13169 N N . PHE F 1 225 ? 31.794 -50.917 109.412 1.00 32.97 225 PHE F N 1
ATOM 13170 C CA . PHE F 1 225 ? 31.276 -49.847 110.235 1.00 32.52 225 PHE F CA 1
ATOM 13171 C C . PHE F 1 225 ? 30.009 -50.189 110.986 1.00 32.36 225 PHE F C 1
ATOM 13172 O O . PHE F 1 225 ? 29.852 -49.804 112.137 1.00 33.47 225 PHE F O 1
ATOM 13180 N N . ASN F 1 226 ? 29.101 -50.902 110.333 1.00 32.12 226 ASN F N 1
ATOM 13181 C CA . ASN F 1 226 ? 27.831 -51.269 110.954 1.00 31.33 226 ASN F CA 1
ATOM 13182 C C . ASN F 1 226 ? 27.801 -52.701 111.471 1.00 31.37 226 ASN F C 1
ATOM 13183 O O . ASN F 1 226 ? 26.786 -53.137 112.004 1.00 31.39 226 ASN F O 1
ATOM 13188 N N . ARG F 1 227 ? 28.905 -53.426 111.312 1.00 31.47 227 ARG F N 1
ATOM 13189 C CA . ARG F 1 227 ? 28.979 -54.824 111.724 1.00 32.27 227 ARG F CA 1
ATOM 13190 C C . ARG F 1 227 ? 27.780 -55.636 111.222 1.00 33.49 227 ARG F C 1
ATOM 13191 O O . ARG F 1 227 ? 27.079 -56.276 112.008 1.00 33.28 227 ARG F O 1
ATOM 13199 N N . LYS F 1 228 ? 27.549 -55.607 109.911 1.00 34.05 228 LYS F N 1
ATOM 13200 C CA . LYS F 1 228 ? 26.440 -56.343 109.311 1.00 35.38 228 LYS F CA 1
ATOM 13201 C C . LYS F 1 228 ? 26.851 -57.011 107.997 1.00 35.73 228 LYS F C 1
ATOM 13202 O O . LYS F 1 228 ? 27.949 -56.772 107.494 1.00 36.86 228 LYS F O 1
ATOM 13208 N N . HIS F 1 229 ? 25.964 -57.844 107.446 1.00 35.70 229 HIS F N 1
ATOM 13209 C CA . HIS F 1 229 ? 26.224 -58.526 106.181 1.00 35.15 229 HIS F CA 1
ATOM 13210 C C . HIS F 1 229 ? 25.650 -57.693 105.049 1.00 35.63 229 HIS F C 1
ATOM 13211 O O . HIS F 1 229 ? 24.489 -57.295 105.099 1.00 37.91 229 HIS F O 1
ATOM 13218 N N . VAL F 1 230 ? 26.458 -57.411 104.035 1.00 35.95 230 VAL F N 1
ATOM 13219 C CA . VAL F 1 230 ? 25.978 -56.634 102.897 1.00 36.38 230 VAL F CA 1
ATOM 13220 C C . VAL F 1 230 ? 25.603 -57.618 101.787 1.00 37.51 230 VAL F C 1
ATOM 13221 O O . VAL F 1 230 ? 26.437 -58.005 100.962 1.00 37.91 230 VAL F O 1
ATOM 13225 N N . LEU F 1 231 ? 24.337 -58.021 101.780 1.00 37.96 231 LEU F N 1
ATOM 13226 C CA . LEU F 1 231 ? 23.836 -58.973 100.795 1.00 38.56 231 LEU F CA 1
ATOM 13227 C C . LEU F 1 231 ? 23.387 -58.325 99.496 1.00 39.34 231 LEU F C 1
ATOM 13228 O O . LEU F 1 231 ? 23.134 -59.013 98.500 1.00 40.76 231 LEU F O 1
ATOM 13233 N N . GLU F 1 232 ? 23.278 -57.003 99.516 1.00 39.42 232 GLU F N 1
ATOM 13234 C CA . GLU F 1 232 ? 22.871 -56.254 98.338 1.00 39.78 232 GLU F CA 1
ATOM 13235 C C . GLU F 1 232 ? 23.760 -55.035 98.163 1.00 39.24 232 GLU F C 1
ATOM 13236 O O . GLU F 1 232 ? 24.314 -54.507 99.133 1.00 38.08 232 GLU F O 1
ATOM 13242 N N . PRO F 1 233 ? 23.924 -54.579 96.917 1.00 38.71 233 PRO F N 1
ATOM 13243 C CA . PRO F 1 233 ? 24.766 -53.405 96.721 1.00 38.36 233 PRO F CA 1
ATOM 13244 C C . PRO F 1 233 ? 24.115 -52.165 97.340 1.00 38.73 233 PRO F C 1
ATOM 13245 O O . PRO F 1 233 ? 22.881 -52.056 97.391 1.00 38.60 233 PRO F O 1
ATOM 13249 N N . LEU F 1 234 ? 24.949 -51.254 97.840 1.00 38.41 234 LEU F N 1
ATOM 13250 C CA . LEU F 1 234 ? 24.477 -50.006 98.431 1.00 37.57 234 LEU F CA 1
ATOM 13251 C C . LEU F 1 234 ? 23.792 -49.228 97.336 1.00 38.69 234 LEU F C 1
ATOM 13252 O O . LEU F 1 234 ? 24.237 -49.240 96.197 1.00 39.47 234 LEU F O 1
ATOM 13257 N N . ILE F 1 235 ? 22.727 -48.526 97.677 1.00 39.72 235 ILE F N 1
ATOM 13258 C CA . ILE F 1 235 ? 22.003 -47.767 96.671 1.00 42.48 235 ILE F CA 1
ATOM 13259 C C . ILE F 1 235 ? 22.714 -46.546 96.094 1.00 43.74 235 ILE F C 1
ATOM 13260 O O . ILE F 1 235 ? 22.753 -46.348 94.875 1.00 46.24 235 ILE F O 1
ATOM 13265 N N . ASN F 1 236 ? 23.280 -45.726 96.961 1.00 43.29 236 ASN F N 1
ATOM 13266 C CA . ASN F 1 236 ? 23.969 -44.521 96.515 1.00 43.42 236 ASN F CA 1
ATOM 13267 C C . ASN F 1 236 ? 25.434 -44.844 96.213 1.00 41.77 236 ASN F C 1
ATOM 13268 O O . ASN F 1 236 ? 26.309 -43.993 96.356 1.00 42.61 236 ASN F O 1
ATOM 13273 N N . GLU F 1 237 ? 25.691 -46.071 95.786 1.00 38.64 237 GLU F N 1
ATOM 13274 C CA . GLU F 1 237 ? 27.045 -46.509 95.500 1.00 37.70 237 GLU F CA 1
ATOM 13275 C C . GLU F 1 237 ? 27.829 -45.533 94.635 1.00 36.65 237 GLU F C 1
ATOM 13276 O O . GLU F 1 237 ? 28.907 -45.091 95.013 1.00 35.99 237 GLU F O 1
ATOM 13282 N N . ASN F 1 238 ? 27.290 -45.186 93.477 1.00 36.53 238 ASN F N 1
ATOM 13283 C CA . ASN F 1 238 ? 27.972 -44.247 92.598 1.00 36.19 238 ASN F CA 1
ATOM 13284 C C . ASN F 1 238 ? 28.169 -42.867 93.208 1.00 35.45 238 ASN F C 1
ATOM 13285 O O . ASN F 1 238 ? 29.284 -42.355 93.233 1.00 33.10 238 ASN F O 1
ATOM 13290 N N . GLU F 1 239 ? 27.082 -42.263 93.682 1.00 35.08 239 GLU F N 1
ATOM 13291 C CA . GLU F 1 239 ? 27.154 -40.924 94.251 1.00 35.87 239 GLU F CA 1
ATOM 13292 C C . GLU F 1 239 ? 27.981 -40.847 95.512 1.00 33.91 239 GLU F C 1
ATOM 13293 O O . GLU F 1 239 ? 28.610 -39.824 95.794 1.00 33.03 239 GLU F O 1
ATOM 13299 N N . LEU F 1 240 ? 27.962 -41.933 96.271 1.00 32.13 240 LEU F N 1
ATOM 13300 C CA . LEU F 1 240 ? 28.708 -42.025 97.510 1.00 29.89 240 LEU F CA 1
ATOM 13301 C C . LEU F 1 240 ? 30.196 -41.875 97.177 1.00 29.72 240 LEU F C 1
ATOM 13302 O O . LEU F 1 240 ? 30.947 -41.223 97.906 1.00 29.63 240 LEU F O 1
ATOM 13307 N N . LEU F 1 241 ? 30.613 -42.471 96.063 1.00 27.97 241 LEU F N 1
ATOM 13308 C CA . LEU F 1 241 ? 32.004 -42.393 95.630 1.00 24.87 241 LEU F CA 1
ATOM 13309 C C . LEU F 1 241 ? 32.351 -40.988 95.151 1.00 25.07 241 LEU F C 1
ATOM 13310 O O . LEU F 1 241 ? 33.392 -40.448 95.515 1.00 25.31 241 LEU F O 1
ATOM 13315 N N . ASN F 1 242 ? 31.485 -40.401 94.330 1.00 23.63 242 ASN F N 1
ATOM 13316 C CA . ASN F 1 242 ? 31.725 -39.060 93.823 1.00 24.48 242 ASN F CA 1
ATOM 13317 C C . ASN F 1 242 ? 31.846 -38.069 94.960 1.00 25.09 242 ASN F C 1
ATOM 13318 O O . ASN F 1 242 ? 32.575 -37.083 94.862 1.00 25.21 242 ASN F O 1
ATOM 13323 N N . LEU F 1 243 ? 31.121 -38.335 96.039 1.00 25.33 243 LEU F N 1
ATOM 13324 C CA . LEU F 1 243 ? 31.146 -37.463 97.199 1.00 23.75 243 LEU F CA 1
ATOM 13325 C C . LEU F 1 243 ? 32.547 -37.460 97.793 1.00 23.38 243 LEU F C 1
ATOM 13326 O O . LEU F 1 243 ? 33.022 -36.430 98.255 1.00 23.76 243 LEU F O 1
ATOM 13331 N N . ASN F 1 244 ? 33.216 -38.608 97.768 1.00 22.21 244 ASN F N 1
ATOM 13332 C CA . ASN F 1 244 ? 34.565 -38.676 98.301 1.00 22.41 244 ASN F CA 1
ATOM 13333 C C . ASN F 1 244 ? 35.580 -38.108 97.319 1.00 22.65 244 ASN F C 1
ATOM 13334 O O . ASN F 1 244 ? 36.625 -37.617 97.724 1.00 23.34 244 ASN F O 1
ATOM 13339 N N . TYR F 1 245 ? 35.267 -38.181 96.030 1.00 22.20 245 TYR F N 1
ATOM 13340 C CA . TYR F 1 245 ? 36.151 -37.676 94.994 1.00 21.45 245 TYR F CA 1
ATOM 13341 C C . TYR F 1 245 ? 36.137 -36.152 94.947 1.00 22.39 245 TYR F C 1
ATOM 13342 O O . TYR F 1 245 ? 37.146 -35.521 94.647 1.00 21.62 245 TYR F O 1
ATOM 13351 N N . ALA F 1 246 ? 34.984 -35.568 95.247 1.00 23.09 246 ALA F N 1
ATOM 13352 C CA . ALA F 1 246 ? 34.820 -34.123 95.236 1.00 24.62 246 ALA F CA 1
ATOM 13353 C C . ALA F 1 246 ? 35.524 -33.439 96.414 1.00 26.82 246 ALA F C 1
ATOM 13354 O O . ALA F 1 246 ? 35.855 -32.264 96.337 1.00 28.28 246 ALA F O 1
ATOM 13356 N N . ARG F 1 247 ? 35.748 -34.174 97.498 1.00 29.31 247 ARG F N 1
ATOM 13357 C CA . ARG F 1 247 ? 36.415 -33.630 98.681 1.00 31.34 247 ARG F CA 1
ATOM 13358 C C . ARG F 1 247 ? 37.588 -32.739 98.284 1.00 32.83 247 ARG F C 1
ATOM 13359 O O . ARG F 1 247 ? 38.364 -33.084 97.397 1.00 32.96 247 ARG F O 1
ATOM 13367 N N . THR F 1 248 ? 37.702 -31.580 98.928 1.00 34.67 248 THR F N 1
ATOM 13368 C CA . THR F 1 248 ? 38.785 -30.646 98.638 1.00 35.19 248 THR F CA 1
ATOM 13369 C C . THR F 1 248 ? 40.064 -31.137 99.316 1.00 35.95 248 THR F C 1
ATOM 13370 O O . THR F 1 248 ? 40.029 -31.576 100.469 1.00 35.87 248 THR F O 1
ATOM 13374 N N . HIS F 1 249 ? 41.188 -31.064 98.606 1.00 36.21 249 HIS F N 1
ATOM 13375 C CA . HIS F 1 249 ? 42.461 -31.525 99.159 1.00 36.97 249 HIS F CA 1
ATOM 13376 C C . HIS F 1 249 ? 43.185 -30.529 100.050 1.00 37.15 249 HIS F C 1
ATOM 13377 O O . HIS F 1 249 ? 43.104 -29.319 99.858 1.00 36.98 249 HIS F O 1
ATOM 13384 N N . THR F 1 250 ? 43.910 -31.074 101.018 1.00 37.76 250 THR F N 1
ATOM 13385 C CA . THR F 1 250 ? 44.681 -30.289 101.955 1.00 38.25 250 THR F CA 1
ATOM 13386 C C . THR F 1 250 ? 45.874 -29.701 101.227 1.00 39.85 250 THR F C 1
ATOM 13387 O O . THR F 1 250 ? 46.187 -30.115 100.110 1.00 39.21 250 THR F O 1
ATOM 13391 N N . LYS F 1 251 ? 46.539 -28.737 101.860 1.00 41.27 251 LYS F N 1
ATOM 13392 C CA . LYS F 1 251 ? 47.703 -28.103 101.264 1.00 41.28 251 LYS F CA 1
ATOM 13393 C C . LYS F 1 251 ? 48.800 -29.165 101.128 1.00 39.90 251 LYS F C 1
ATOM 13394 O O . LYS F 1 251 ? 49.455 -29.276 100.091 1.00 39.53 251 LYS F O 1
ATOM 13400 N N . ALA F 1 252 ? 48.973 -29.965 102.174 1.00 38.65 252 ALA F N 1
ATOM 13401 C CA . ALA F 1 252 ? 49.991 -31.014 102.177 1.00 38.15 252 ALA F CA 1
ATOM 13402 C C . ALA F 1 252 ? 49.750 -32.047 101.085 1.00 37.19 252 ALA F C 1
ATOM 13403 O O . ALA F 1 252 ? 50.699 -32.575 100.492 1.00 37.31 252 ALA F O 1
ATOM 13405 N N . GLU F 1 253 ? 48.478 -32.339 100.827 1.00 35.88 253 GLU F N 1
ATOM 13406 C CA . GLU F 1 253 ? 48.117 -33.305 99.792 1.00 33.91 253 GLU F CA 1
ATOM 13407 C C . GLU F 1 253 ? 48.427 -32.770 98.402 1.00 33.13 253 GLU F C 1
ATOM 13408 O O . GLU F 1 253 ? 49.117 -33.430 97.633 1.00 32.66 253 GLU F O 1
ATOM 13414 N N . LYS F 1 254 ? 47.937 -31.579 98.072 1.00 32.62 254 LYS F N 1
ATOM 13415 C CA . LYS F 1 254 ? 48.206 -31.048 96.744 1.00 33.47 254 LYS F CA 1
ATOM 13416 C C . LYS F 1 254 ? 49.679 -30.752 96.505 1.00 34.25 254 LYS F C 1
ATOM 13417 O O . LYS F 1 254 ? 50.110 -30.629 95.355 1.00 36.04 254 LYS F O 1
ATOM 13423 N N . ILE F 1 255 ? 50.449 -30.650 97.586 1.00 34.21 255 ILE F N 1
ATOM 13424 C CA . ILE F 1 255 ? 51.888 -30.419 97.485 1.00 34.88 255 ILE F CA 1
ATOM 13425 C C . ILE F 1 255 ? 52.528 -31.775 97.215 1.00 34.55 255 ILE F C 1
ATOM 13426 O O . ILE F 1 255 ? 53.614 -31.868 96.654 1.00 34.65 255 ILE F O 1
ATOM 13431 N N . TYR F 1 256 ? 51.831 -32.826 97.621 1.00 33.72 256 TYR F N 1
ATOM 13432 C CA . TYR F 1 256 ? 52.320 -34.177 97.433 1.00 34.03 256 TYR F CA 1
ATOM 13433 C C . TYR F 1 256 ? 52.184 -34.621 95.982 1.00 34.06 256 TYR F C 1
ATOM 13434 O O . TYR F 1 256 ? 53.104 -35.199 95.409 1.00 33.99 256 TYR F O 1
ATOM 13443 N N . ILE F 1 257 ? 51.041 -34.344 95.375 1.00 34.32 257 ILE F N 1
ATOM 13444 C CA . ILE F 1 257 ? 50.850 -34.740 93.993 1.00 33.88 257 ILE F CA 1
ATOM 13445 C C . ILE F 1 257 ? 51.847 -34.001 93.114 1.00 33.40 257 ILE F C 1
ATOM 13446 O O . ILE F 1 257 ? 52.267 -34.510 92.079 1.00 33.03 257 ILE F O 1
ATOM 13451 N N . LYS F 1 258 ? 52.226 -32.797 93.533 1.00 32.78 258 LYS F N 1
ATOM 13452 C CA . LYS F 1 258 ? 53.185 -32.001 92.779 1.00 32.82 258 LYS F CA 1
ATOM 13453 C C . LYS F 1 258 ? 54.617 -32.499 93.003 1.00 33.00 258 LYS F C 1
ATOM 13454 O O . LYS F 1 258 ? 55.448 -32.482 92.096 1.00 31.80 258 LYS F O 1
ATOM 13460 N N . SER F 1 259 ? 54.901 -32.947 94.217 1.00 33.97 259 SER F N 1
ATOM 13461 C CA . SER F 1 259 ? 56.226 -33.442 94.543 1.00 35.79 259 SER F CA 1
ATOM 13462 C C . SER F 1 259 ? 56.469 -34.723 93.782 1.00 36.22 259 SER F C 1
ATOM 13463 O O . SER F 1 259 ? 57.592 -35.047 93.409 1.00 35.45 259 SER F O 1
ATOM 13474 N N . ASP F 1 261 ? 54.812 -35.532 90.817 1.00 37.49 261 ASP F N 1
ATOM 13475 C CA . ASP F 1 261 ? 54.886 -35.193 89.401 1.00 38.51 261 ASP F CA 1
ATOM 13476 C C . ASP F 1 261 ? 56.325 -34.894 89.027 1.00 38.02 261 ASP F C 1
ATOM 13477 O O . ASP F 1 261 ? 56.815 -35.341 87.995 1.00 38.63 261 ASP F O 1
ATOM 13482 N N . PHE F 1 262 ? 56.993 -34.118 89.874 1.00 38.35 262 PHE F N 1
ATOM 13483 C CA . PHE F 1 262 ? 58.380 -33.754 89.631 1.00 37.65 262 PHE F CA 1
ATOM 13484 C C . PHE F 1 262 ? 59.280 -34.968 89.815 1.00 37.12 262 PHE F C 1
ATOM 13485 O O . PHE F 1 262 ? 60.117 -35.259 88.967 1.00 37.66 262 PHE F O 1
ATOM 13493 N N . ALA F 1 263 ? 59.094 -35.678 90.923 1.00 37.35 263 ALA F N 1
ATOM 13494 C CA . ALA F 1 263 ? 59.889 -36.862 91.239 1.00 37.16 263 ALA F CA 1
ATOM 13495 C C . ALA F 1 263 ? 59.879 -37.890 90.110 1.00 37.96 263 ALA F C 1
ATOM 13496 O O . ALA F 1 263 ? 60.848 -38.625 89.924 1.00 38.83 263 ALA F O 1
ATOM 13498 N N . LEU F 1 264 ? 58.779 -37.955 89.367 1.00 38.34 264 LEU F N 1
ATOM 13499 C CA . LEU F 1 264 ? 58.681 -38.904 88.264 1.00 38.47 264 LEU F CA 1
ATOM 13500 C C . LEU F 1 264 ? 59.127 -38.288 86.938 1.00 39.73 264 LEU F C 1
ATOM 13501 O O . LEU F 1 264 ? 59.094 -38.946 85.893 1.00 41.02 264 LEU F O 1
ATOM 13506 N N . GLY F 1 265 ? 59.540 -37.028 86.979 1.00 38.70 265 GLY F N 1
ATOM 13507 C CA . GLY F 1 265 ? 59.989 -36.376 85.766 1.00 38.00 265 GLY F CA 1
ATOM 13508 C C . GLY F 1 265 ? 58.871 -35.860 84.872 1.00 38.09 265 GLY F C 1
ATOM 13509 O O . GLY F 1 265 ? 59.127 -35.507 83.725 1.00 37.62 265 GLY F O 1
ATOM 13510 N N . LYS F 1 266 ? 57.644 -35.794 85.381 1.00 37.15 266 LYS F N 1
ATOM 13511 C CA . LYS F 1 266 ? 56.535 -35.307 84.580 1.00 37.40 266 LYS F CA 1
ATOM 13512 C C . LYS F 1 266 ? 56.543 -33.790 84.396 1.00 38.50 266 LYS F C 1
ATOM 13513 O O . LYS F 1 266 ? 55.821 -33.252 83.552 1.00 39.27 266 LYS F O 1
ATOM 13519 N N . ILE F 1 267 ? 57.330 -33.087 85.199 1.00 39.13 267 ILE F N 1
ATOM 13520 C CA . ILE F 1 267 ? 57.403 -31.633 85.078 1.00 38.67 267 ILE F CA 1
ATOM 13521 C C . ILE F 1 267 ? 58.796 -31.126 85.392 1.00 39.71 267 ILE F C 1
ATOM 13522 O O . ILE F 1 267 ? 59.612 -31.837 85.981 1.00 39.13 267 ILE F O 1
ATOM 13527 N N . SER F 1 268 ? 59.047 -29.888 84.981 1.00 40.84 268 SER F N 1
ATOM 13528 C CA . SER F 1 268 ? 60.320 -29.223 85.195 1.00 42.30 268 SER F CA 1
ATOM 13529 C C . SER F 1 268 ? 60.480 -28.786 86.645 1.00 43.55 268 SER F C 1
ATOM 13530 O O . SER F 1 268 ? 59.502 -28.704 87.391 1.00 43.54 268 SER F O 1
ATOM 13533 N N . TYR F 1 269 ? 61.710 -28.489 87.050 1.00 44.72 269 TYR F N 1
ATOM 13534 C CA . TYR F 1 269 ? 61.926 -28.050 88.420 1.00 45.35 269 TYR F CA 1
ATOM 13535 C C . TYR F 1 269 ? 61.320 -26.667 88.629 1.00 45.85 269 TYR F C 1
ATOM 13536 O O . TYR F 1 269 ? 60.750 -26.398 89.683 1.00 45.64 269 TYR F O 1
ATOM 13545 N N . ASP F 1 270 ? 61.445 -25.793 87.632 1.00 46.35 270 ASP F N 1
ATOM 13546 C CA . ASP F 1 270 ? 60.886 -24.452 87.745 1.00 47.30 270 ASP F CA 1
ATOM 13547 C C . ASP F 1 270 ? 59.370 -24.543 87.727 1.00 47.50 270 ASP F C 1
ATOM 13548 O O . ASP F 1 270 ? 58.674 -23.783 88.398 1.00 47.89 270 ASP F O 1
ATOM 13553 N N . GLU F 1 271 ? 58.858 -25.486 86.954 1.00 48.21 271 GLU F N 1
ATOM 13554 C CA . GLU F 1 271 ? 57.425 -25.675 86.854 1.00 48.33 271 GLU F CA 1
ATOM 13555 C C . GLU F 1 271 ? 56.930 -26.203 88.200 1.00 46.99 271 GLU F C 1
ATOM 13556 O O . GLU F 1 271 ? 55.837 -25.871 88.652 1.00 45.91 271 GLU F O 1
ATOM 13562 N N . PHE F 1 272 ? 57.763 -27.016 88.838 1.00 46.29 272 PHE F N 1
ATOM 13563 C CA . PHE F 1 272 ? 57.472 -27.595 90.151 1.00 45.97 272 PHE F CA 1
ATOM 13564 C C . PHE F 1 272 ? 57.478 -26.497 91.218 1.00 47.06 272 PHE F C 1
ATOM 13565 O O . PHE F 1 272 ? 56.637 -26.483 92.126 1.00 46.32 272 PHE F O 1
ATOM 13573 N N . THR F 1 273 ? 58.451 -25.595 91.111 1.00 47.77 273 THR F N 1
ATOM 13574 C CA . THR F 1 273 ? 58.582 -24.469 92.032 1.00 47.70 273 THR F CA 1
ATOM 13575 C C . THR F 1 273 ? 57.370 -23.550 91.910 1.00 47.32 273 THR F C 1
ATOM 13576 O O . THR F 1 273 ? 56.716 -23.240 92.904 1.00 47.28 273 THR F O 1
ATOM 13580 N N . SER F 1 274 ? 57.079 -23.120 90.685 1.00 46.57 274 SER F N 1
ATOM 13581 C CA . SER F 1 274 ? 55.954 -22.230 90.441 1.00 45.66 274 SER F CA 1
ATOM 13582 C C . SER F 1 274 ? 54.662 -22.840 90.977 1.00 45.98 274 SER F C 1
ATOM 13583 O O . SER F 1 274 ? 53.833 -22.143 91.550 1.00 44.89 274 SER F O 1
ATOM 13586 N N . GLU F 1 275 ? 54.501 -24.148 90.801 1.00 47.35 275 GLU F N 1
ATOM 13587 C CA . GLU F 1 275 ? 53.304 -24.833 91.269 1.00 48.55 275 GLU F CA 1
ATOM 13588 C C . GLU F 1 275 ? 53.242 -24.872 92.789 1.00 49.42 275 GLU F C 1
ATOM 13589 O O . GLU F 1 275 ? 52.164 -24.826 93.374 1.00 49.00 275 GLU F O 1
ATOM 13595 N N . LEU F 1 276 ? 54.398 -24.956 93.433 1.00 51.99 276 LEU F N 1
ATOM 13596 C CA . LEU F 1 276 ? 54.442 -24.995 94.895 1.00 54.97 276 LEU F CA 1
ATOM 13597 C C . LEU F 1 276 ? 54.082 -23.642 95.504 1.00 57.63 276 LEU F C 1
ATOM 13598 O O . LEU F 1 276 ? 53.432 -23.577 96.545 1.00 57.30 276 LEU F O 1
ATOM 13611 N N . LYS F 1 278 ? 52.132 -21.332 94.086 1.00 63.37 278 LYS F N 1
ATOM 13612 C CA . LYS F 1 278 ? 50.701 -21.130 93.865 1.00 61.65 278 LYS F CA 1
ATOM 13613 C C . LYS F 1 278 ? 49.921 -21.731 95.024 1.00 61.05 278 LYS F C 1
ATOM 13614 O O . LYS F 1 278 ? 48.934 -21.165 95.483 1.00 60.00 278 LYS F O 1
ATOM 13620 N N . ILE F 1 279 ? 50.385 -22.876 95.506 1.00 61.74 279 ILE F N 1
ATOM 13621 C CA . ILE F 1 279 ? 49.733 -23.565 96.616 1.00 62.96 279 ILE F CA 1
ATOM 13622 C C . ILE F 1 279 ? 49.936 -22.801 97.915 1.00 65.49 279 ILE F C 1
ATOM 13623 O O . ILE F 1 279 ? 49.064 -22.769 98.781 1.00 65.53 279 ILE F O 1
ATOM 13628 N N . ASN F 1 280 ? 51.101 -22.183 98.043 1.00 68.59 280 ASN F N 1
ATOM 13629 C CA . ASN F 1 280 ? 51.431 -21.424 99.236 1.00 70.84 280 ASN F CA 1
ATOM 13630 C C . ASN F 1 280 ? 50.722 -20.066 99.266 1.00 71.70 280 ASN F C 1
ATOM 13631 O O . ASN F 1 280 ? 50.198 -19.657 100.303 1.00 71.30 280 ASN F O 1
ATOM 13636 N N . ASN F 1 281 ? 50.694 -19.380 98.126 1.00 72.98 281 ASN F N 1
ATOM 13637 C CA . ASN F 1 281 ? 50.048 -18.072 98.042 1.00 74.26 281 ASN F CA 1
ATOM 13638 C C . ASN F 1 281 ? 48.529 -18.172 98.046 1.00 75.35 281 ASN F C 1
ATOM 13639 O O . ASN F 1 281 ? 47.844 -17.247 98.485 1.00 76.19 281 ASN F O 1
ATOM 13644 N N . ASP F 1 282 ? 48.002 -19.289 97.550 1.00 76.09 282 ASP F N 1
ATOM 13645 C CA . ASP F 1 282 ? 46.557 -19.483 97.473 1.00 75.98 282 ASP F CA 1
ATOM 13646 C C . ASP F 1 282 ? 45.852 -19.125 98.773 1.00 76.55 282 ASP F C 1
ATOM 13647 O O . ASP F 1 282 ? 46.357 -19.391 99.870 1.00 75.52 282 ASP F O 1
ATOM 13652 N N . LEU F 1 283 ? 44.682 -18.504 98.630 1.00 76.62 283 LEU F N 1
ATOM 13653 C CA . LEU F 1 283 ? 43.858 -18.073 99.766 1.00 77.31 283 LEU F CA 1
ATOM 13654 C C . LEU F 1 283 ? 43.111 -19.224 100.439 1.00 76.81 283 LEU F C 1
ATOM 13655 O O . LEU F 1 283 ? 43.622 -19.879 101.363 1.00 77.58 283 LEU F O 1
ATOM 13660 N N . GLU F 1 284 ? 41.885 -19.439 99.957 1.00 77.02 284 GLU F N 1
ATOM 13661 C CA . GLU F 1 284 ? 40.991 -20.484 100.460 1.00 76.46 284 GLU F CA 1
ATOM 13662 C C . GLU F 1 284 ? 40.691 -21.455 99.310 1.00 75.73 284 GLU F C 1
ATOM 13663 O O . GLU F 1 284 ? 40.545 -22.671 99.582 1.00 74.15 284 GLU F O 1
#

InterPro domains:
  IPR005181 Sialate O-acetylesterase domain [PF03629] (4-225)
  IPR036514 SGNH hydrolase superfamily [G3DSA:3.40.50.1110] (1-248)
  IPR052940 Carbohydrate Esterase 6 [PTHR31988] (5-228)